Protein 7WBN (pdb70)

Structure (mmCIF, N/CA/C/O backbone):
data_7WBN
#
_entry.id   7WBN
#
_cell.length_a   1.000
_cell.length_b   1.000
_cell.length_c   1.000
_cell.angle_alpha   90.00
_cell.angle_beta   90.00
_cell.angle_gamma   90.00
#
_symmetry.space_group_name_H-M   'P 1'
#
loop_
_atom_site.group_PDB
_atom_site.id
_atom_site.type_symbol
_atom_site.label_atom_id
_atom_site.label_alt_id
_atom_site.label_comp_id
_atom_site.label_asym_id
_atom_site.label_entity_id
_atom_site.label_seq_id
_atom_site.pdbx_PDB_ins_code
_atom_site.Cartn_x
_atom_site.Cartn_y
_atom_site.Cartn_z
_atom_site.occupancy
_atom_site.B_iso_or_equiv
_atom_site.auth_seq_id
_atom_site.auth_comp_id
_atom_site.auth_asym_id
_atom_site.auth_atom_id
_atom_site.pdbx_PDB_model_num
ATOM 1 N N . GLY A 1 1 ? 1.330 -0.000 0.000 1.00 0.00 1 GLY A N 1
ATOM 2 C CA . GLY A 1 1 ? 2.071 0.001 -1.247 1.00 0.00 1 GLY A CA 1
ATOM 3 C C . GLY A 1 1 ? 1.655 1.131 -2.168 1.00 0.00 1 GLY A C 1
ATOM 4 O O . GLY A 1 1 ? 0.811 1.952 -1.813 1.00 0.00 1 GLY A O 1
ATOM 8 N N . GLY A 1 2 ? 2.251 1.173 -3.357 1.00 0.00 2 GLY A N 1
ATOM 9 C CA . GLY A 1 2 ? 1.925 2.216 -4.313 1.00 0.00 2 GLY A CA 1
ATOM 10 C C . GLY A 1 2 ? 2.681 2.063 -5.617 1.00 0.00 2 GLY A C 1
ATOM 11 O O . GLY A 1 2 ? 2.147 2.348 -6.689 1.00 0.00 2 GLY A O 1
ATOM 15 N N . SER A 1 3 ? 3.928 1.612 -5.527 1.00 0.00 3 SER A N 1
ATOM 16 C CA . SER A 1 3 ? 4.761 1.427 -6.710 1.00 0.00 3 SER A CA 1
ATOM 17 C C . SER A 1 3 ? 4.857 -0.050 -7.081 1.00 0.00 3 SER A C 1
ATOM 18 O O . SER A 1 3 ? 4.595 -0.928 -6.259 1.00 0.00 3 SER A O 1
ATOM 26 N N . LYS A 1 4 ? 5.234 -0.316 -8.327 1.00 0.00 4 LYS A N 1
ATOM 27 C CA . LYS A 1 4 ? 5.367 -1.685 -8.811 1.00 0.00 4 LYS A CA 1
ATOM 28 C C . LYS A 1 4 ? 6.627 -2.340 -8.254 1.00 0.00 4 LYS A C 1
ATOM 29 O O . LYS A 1 4 ? 6.628 -3.526 -7.926 1.00 0.00 4 LYS A O 1
ATOM 48 N N . GLU A 1 5 ? 7.697 -1.558 -8.148 1.00 0.00 5 GLU A N 1
ATOM 49 C CA . GLU A 1 5 ? 8.963 -2.063 -7.629 1.00 0.00 5 GLU A CA 1
ATOM 50 C C . GLU A 1 5 ? 8.761 -2.766 -6.290 1.00 0.00 5 GLU A C 1
ATOM 51 O O . GLU A 1 5 ? 9.386 -3.788 -6.013 1.00 0.00 5 GLU A O 1
ATOM 63 N N . ASN A 1 6 ? 7.882 -2.208 -5.463 1.00 0.00 6 ASN A N 1
ATOM 64 C CA . ASN A 1 6 ? 7.598 -2.779 -4.152 1.00 0.00 6 ASN A CA 1
ATOM 65 C C . ASN A 1 6 ? 7.198 -4.247 -4.273 1.00 0.00 6 ASN A C 1
ATOM 66 O O . ASN A 1 6 ? 7.726 -5.104 -3.565 1.00 0.00 6 ASN A O 1
ATOM 77 N N . GLU A 1 7 ? 6.263 -4.528 -5.175 1.00 0.00 7 GLU A N 1
ATOM 78 C CA . GLU A 1 7 ? 5.794 -5.891 -5.389 1.00 0.00 7 GLU A CA 1
ATOM 79 C C . GLU A 1 7 ? 6.877 -6.744 -6.043 1.00 0.00 7 GLU A C 1
ATOM 80 O O . GLU A 1 7 ? 7.136 -7.870 -5.619 1.00 0.00 7 GLU A O 1
ATOM 92 N N . ILE A 1 8 ? 7.505 -6.198 -7.079 1.00 0.00 8 ILE A N 1
ATOM 93 C CA . ILE A 1 8 ? 8.560 -6.908 -7.792 1.00 0.00 8 ILE A CA 1
ATOM 94 C C . ILE A 1 8 ? 9.636 -7.403 -6.831 1.00 0.00 8 ILE A C 1
ATOM 95 O O . ILE A 1 8 ? 10.150 -8.512 -6.976 1.00 0.00 8 ILE A O 1
ATOM 111 N N . SER A 1 9 ? 9.971 -6.574 -5.848 1.00 0.00 9 SER A N 1
ATOM 112 C CA . SER A 1 9 ? 10.987 -6.926 -4.863 1.00 0.00 9 SER A CA 1
ATOM 113 C C . SER A 1 9 ? 10.624 -8.224 -4.149 1.00 0.00 9 SER A C 1
ATOM 114 O O . SER A 1 9 ? 11.495 -9.035 -3.829 1.00 0.00 9 SER A O 1
ATOM 122 N N . HIS A 1 10 ? 9.332 -8.415 -3.900 1.00 0.00 10 HIS A N 1
ATOM 123 C CA . HIS A 1 10 ? 8.852 -9.615 -3.224 1.00 0.00 10 HIS A CA 1
ATOM 124 C C . HIS A 1 10 ? 9.227 -10.868 -4.010 1.00 0.00 10 HIS A C 1
ATOM 125 O O . HIS A 1 10 ? 9.895 -11.762 -3.490 1.00 0.00 10 HIS A O 1
ATOM 139 N N . HIS A 1 11 ? 8.793 -10.926 -5.265 1.00 0.00 11 HIS A N 1
ATOM 140 C CA . HIS A 1 11 ? 9.083 -12.069 -6.122 1.00 0.00 11 HIS A CA 1
ATOM 141 C C . HIS A 1 11 ? 10.586 -12.228 -6.327 1.00 0.00 11 HIS A C 1
ATOM 142 O O . HIS A 1 11 ? 11.111 -13.340 -6.309 1.00 0.00 11 HIS A O 1
ATOM 156 N N . ALA A 1 12 ? 11.273 -11.107 -6.523 1.00 0.00 12 ALA A N 1
ATOM 157 C CA . ALA A 1 12 ? 12.716 -11.121 -6.730 1.00 0.00 12 ALA A CA 1
ATOM 158 C C . ALA A 1 12 ? 13.436 -11.733 -5.533 1.00 0.00 12 ALA A C 1
ATOM 159 O O . ALA A 1 12 ? 14.514 -12.312 -5.673 1.00 0.00 12 ALA A O 1
ATOM 166 N N . LYS A 1 13 ? 12.834 -11.602 -4.356 1.00 0.00 13 LYS A N 1
ATOM 167 C CA . LYS A 1 13 ? 13.417 -12.143 -3.134 1.00 0.00 13 LYS A CA 1
ATOM 168 C C . LYS A 1 13 ? 13.502 -13.665 -3.198 1.00 0.00 13 LYS A C 1
ATOM 169 O O . LYS A 1 13 ? 14.406 -14.269 -2.623 1.00 0.00 13 LYS A O 1
ATOM 188 N N . GLU A 1 14 ? 12.556 -14.277 -3.904 1.00 0.00 14 GLU A N 1
ATOM 189 C CA . GLU A 1 14 ? 12.526 -15.728 -4.043 1.00 0.00 14 GLU A CA 1
ATOM 190 C C . GLU A 1 14 ? 13.075 -16.155 -5.402 1.00 0.00 14 GLU A C 1
ATOM 191 O O . GLU A 1 14 ? 13.462 -17.309 -5.592 1.00 0.00 14 GLU A O 1
ATOM 203 N N . ILE A 1 15 ? 13.105 -15.217 -6.343 1.00 0.00 15 ILE A N 1
ATOM 204 C CA . ILE A 1 15 ? 13.607 -15.496 -7.682 1.00 0.00 15 ILE A CA 1
ATOM 205 C C . ILE A 1 15 ? 15.125 -15.362 -7.740 1.00 0.00 15 ILE A C 1
ATOM 206 O O . ILE A 1 15 ? 15.793 -16.084 -8.478 1.00 0.00 15 ILE A O 1
ATOM 222 N N . GLU A 1 16 ? 15.662 -14.433 -6.955 1.00 0.00 16 GLU A N 1
ATOM 223 C CA . GLU A 1 16 ? 17.101 -14.206 -6.916 1.00 0.00 16 GLU A CA 1
ATOM 224 C C . GLU A 1 16 ? 17.844 -15.482 -6.531 1.00 0.00 16 GLU A C 1
ATOM 225 O O . GLU A 1 16 ? 18.864 -15.824 -7.129 1.00 0.00 16 GLU A O 1
ATOM 237 N N . ARG A 1 17 ? 17.325 -16.181 -5.527 1.00 0.00 17 ARG A N 1
ATOM 238 C CA . ARG A 1 17 ? 17.938 -17.418 -5.060 1.00 0.00 17 ARG A CA 1
ATOM 239 C C . ARG A 1 17 ? 17.853 -18.505 -6.128 1.00 0.00 17 ARG A C 1
ATOM 240 O O . ARG A 1 17 ? 18.654 -19.441 -6.143 1.00 0.00 17 ARG A O 1
ATOM 261 N N . LEU A 1 18 ? 16.877 -18.375 -7.020 1.00 0.00 18 LEU A N 1
ATOM 262 C CA . LEU A 1 18 ? 16.686 -19.345 -8.092 1.00 0.00 18 LEU A CA 1
ATOM 263 C C . LEU A 1 18 ? 17.612 -19.048 -9.268 1.00 0.00 18 LEU A C 1
ATOM 264 O O . LEU A 1 18 ? 18.361 -19.916 -9.715 1.00 0.00 18 LEU A O 1
ATOM 280 N N . GLN A 1 19 ? 17.555 -17.815 -9.761 1.00 0.00 19 GLN A N 1
ATOM 281 C CA . GLN A 1 19 ? 18.390 -17.403 -10.884 1.00 0.00 19 GLN A CA 1
ATOM 282 C C . GLN A 1 19 ? 19.869 -17.586 -10.558 1.00 0.00 19 GLN A C 1
ATOM 283 O O . GLN A 1 19 ? 20.697 -17.750 -11.454 1.00 0.00 19 GLN A O 1
ATOM 297 N N . LYS A 1 20 ? 20.194 -17.556 -9.270 1.00 0.00 20 LYS A N 1
ATOM 298 C CA . LYS A 1 20 ? 21.573 -17.720 -8.825 1.00 0.00 20 LYS A CA 1
ATOM 299 C C . LYS A 1 20 ? 21.902 -19.192 -8.602 1.00 0.00 20 LYS A C 1
ATOM 300 O O . LYS A 1 20 ? 23.040 -19.619 -8.796 1.00 0.00 20 LYS A O 1
ATOM 319 N N . GLU A 1 21 ? 20.898 -19.964 -8.196 1.00 0.00 21 GLU A N 1
ATOM 320 C CA . GLU A 1 21 ? 21.083 -21.389 -7.949 1.00 0.00 21 GLU A CA 1
ATOM 321 C C . GLU A 1 21 ? 21.152 -22.164 -9.261 1.00 0.00 21 GLU A C 1
ATOM 322 O O . GLU A 1 21 ? 21.932 -23.108 -9.396 1.00 0.00 21 GLU A O 1
ATOM 334 N N . ILE A 1 22 ? 20.331 -21.760 -10.224 1.00 0.00 22 ILE A N 1
ATOM 335 C CA . ILE A 1 22 ? 20.299 -22.416 -11.526 1.00 0.00 22 ILE A CA 1
ATOM 336 C C . ILE A 1 22 ? 21.703 -22.558 -12.104 1.00 0.00 22 ILE A C 1
ATOM 337 O O . ILE A 1 22 ? 22.009 -23.540 -12.780 1.00 0.00 22 ILE A O 1
ATOM 353 N N . GLU A 1 23 ? 22.552 -21.573 -11.832 1.00 0.00 23 GLU A N 1
ATOM 354 C CA . GLU A 1 23 ? 23.924 -21.589 -12.325 1.00 0.00 23 GLU A CA 1
ATOM 355 C C . GLU A 1 23 ? 24.658 -22.839 -11.849 1.00 0.00 23 GLU A C 1
ATOM 356 O O . GLU A 1 23 ? 25.441 -23.433 -12.591 1.00 0.00 23 GLU A O 1
ATOM 368 N N . ARG A 1 24 ? 24.400 -23.233 -10.606 1.00 0.00 24 ARG A N 1
ATOM 369 C CA . ARG A 1 24 ? 25.038 -24.411 -10.029 1.00 0.00 24 ARG A CA 1
ATOM 370 C C . ARG A 1 24 ? 24.252 -25.674 -10.367 1.00 0.00 24 ARG A C 1
ATOM 371 O O . ARG A 1 24 ? 24.824 -26.681 -10.786 1.00 0.00 24 ARG A O 1
ATOM 392 N N . HIS A 1 25 ? 22.937 -25.614 -10.182 1.00 0.00 25 HIS A N 1
ATOM 393 C CA . HIS A 1 25 ? 22.072 -26.754 -10.467 1.00 0.00 25 HIS A CA 1
ATOM 394 C C . HIS A 1 25 ? 22.210 -27.190 -11.922 1.00 0.00 25 HIS A C 1
ATOM 395 O O . HIS A 1 25 ? 22.574 -28.331 -12.208 1.00 0.00 25 HIS A O 1
ATOM 409 N N . LYS A 1 26 ? 21.917 -26.275 -12.840 1.00 0.00 26 LYS A N 1
ATOM 410 C CA . LYS A 1 26 ? 22.009 -26.563 -14.266 1.00 0.00 26 LYS A CA 1
ATOM 411 C C . LYS A 1 26 ? 23.368 -27.164 -14.613 1.00 0.00 26 LYS A C 1
ATOM 412 O O . LYS A 1 26 ? 23.457 -28.103 -15.404 1.00 0.00 26 LYS A O 1
ATOM 431 N N . GLN A 1 27 ? 24.421 -26.617 -14.016 1.00 0.00 27 GLN A N 1
ATOM 432 C CA . GLN A 1 27 ? 25.775 -27.101 -14.262 1.00 0.00 27 GLN A CA 1
ATOM 433 C C . GLN A 1 27 ? 25.974 -28.490 -13.664 1.00 0.00 27 GLN A C 1
ATOM 434 O O . GLN A 1 27 ? 26.695 -29.318 -14.219 1.00 0.00 27 GLN A O 1
ATOM 448 N N . SER A 1 28 ? 25.330 -28.737 -12.528 1.00 0.00 28 SER A N 1
ATOM 449 C CA . SER A 1 28 ? 25.440 -30.025 -11.851 1.00 0.00 28 SER A CA 1
ATOM 450 C C . SER A 1 28 ? 24.723 -31.116 -12.641 1.00 0.00 28 SER A C 1
ATOM 451 O O . SER A 1 28 ? 25.163 -32.265 -12.673 1.00 0.00 28 SER A O 1
ATOM 459 N N . ILE A 1 29 ? 23.615 -30.747 -13.276 1.00 0.00 29 ILE A N 1
ATOM 460 C CA . ILE A 1 29 ? 22.838 -31.693 -14.066 1.00 0.00 29 ILE A CA 1
ATOM 461 C C . ILE A 1 29 ? 23.401 -31.825 -15.477 1.00 0.00 29 ILE A C 1
ATOM 462 O O . ILE A 1 29 ? 23.344 -32.895 -16.083 1.00 0.00 29 ILE A O 1
ATOM 478 N N . LYS A 1 30 ? 23.947 -30.729 -15.995 1.00 0.00 30 LYS A N 1
ATOM 479 C CA . LYS A 1 30 ? 24.525 -30.721 -17.333 1.00 0.00 30 LYS A CA 1
ATOM 480 C C . LYS A 1 30 ? 25.508 -31.875 -17.508 1.00 0.00 30 LYS A C 1
ATOM 481 O O . LYS A 1 30 ? 25.636 -32.436 -18.597 1.00 0.00 30 LYS A O 1
ATOM 500 N N . LYS A 1 31 ? 26.200 -32.226 -16.430 1.00 0.00 31 LYS A N 1
ATOM 501 C CA . LYS A 1 31 ? 27.169 -33.314 -16.463 1.00 0.00 31 LYS A CA 1
ATOM 502 C C . LYS A 1 31 ? 26.553 -34.574 -17.063 1.00 0.00 31 LYS A C 1
ATOM 503 O O . LYS A 1 31 ? 27.184 -35.266 -17.863 1.00 0.00 31 LYS A O 1
ATOM 522 N N . LEU A 1 32 ? 25.317 -34.866 -16.672 1.00 0.00 32 LEU A N 1
ATOM 523 C CA . LEU A 1 32 ? 24.614 -36.042 -17.173 1.00 0.00 32 LEU A CA 1
ATOM 524 C C . LEU A 1 32 ? 23.934 -35.744 -18.505 1.00 0.00 32 LEU A C 1
ATOM 525 O O . LEU A 1 32 ? 23.854 -36.606 -19.381 1.00 0.00 32 LEU A O 1
ATOM 541 N N . LYS A 1 33 ? 23.446 -34.517 -18.653 1.00 0.00 33 LYS A N 1
ATOM 542 C CA . LYS A 1 33 ? 22.776 -34.102 -19.879 1.00 0.00 33 LYS A CA 1
ATOM 543 C C . LYS A 1 33 ? 23.720 -34.194 -21.074 1.00 0.00 33 LYS A C 1
ATOM 544 O O . LYS A 1 33 ? 23.302 -34.534 -22.180 1.00 0.00 33 LYS A O 1
ATOM 563 N N . GLN A 1 34 ? 24.993 -33.891 -20.841 1.00 0.00 34 GLN A N 1
ATOM 564 C CA . GLN A 1 34 ? 25.995 -33.941 -21.898 1.00 0.00 34 GLN A CA 1
ATOM 565 C C . GLN A 1 34 ? 25.946 -35.277 -22.632 1.00 0.00 34 GLN A C 1
ATOM 566 O O . GLN A 1 34 ? 26.229 -35.351 -23.828 1.00 0.00 34 GLN A O 1
ATOM 580 N N . SER A 1 35 ? 25.586 -36.332 -21.907 1.00 0.00 35 SER A N 1
ATOM 581 C CA . SER A 1 35 ? 25.504 -37.667 -22.489 1.00 0.00 35 SER A CA 1
ATOM 582 C C . SER A 1 35 ? 24.389 -37.740 -23.527 1.00 0.00 35 SER A C 1
ATOM 583 O O . SER A 1 35 ? 24.534 -38.386 -24.564 1.00 0.00 35 SER A O 1
ATOM 591 N N . GLU A 1 36 ? 23.276 -37.072 -23.238 1.00 0.00 36 GLU A N 1
ATOM 592 C CA . GLU A 1 36 ? 22.135 -37.062 -24.146 1.00 0.00 36 GLU A CA 1
ATOM 593 C C . GLU A 1 36 ? 22.410 -36.175 -25.356 1.00 0.00 36 GLU A C 1
ATOM 594 O O . GLU A 1 36 ? 22.446 -36.650 -26.491 1.00 0.00 36 GLU A O 1
ATOM 606 N N . GLN A 1 37 ? 22.603 -34.884 -25.105 1.00 0.00 37 GLN A N 1
ATOM 607 C CA . GLN A 1 37 ? 22.874 -33.930 -26.173 1.00 0.00 37 GLN A CA 1
ATOM 608 C C . GLN A 1 37 ? 24.093 -34.355 -26.986 1.00 0.00 37 GLN A C 1
ATOM 609 O O . GLN A 1 37 ? 24.089 -34.281 -28.215 1.00 0.00 37 GLN A O 1
ATOM 623 N N . SER A 1 38 ? 25.136 -34.799 -26.291 1.00 0.00 38 SER A N 1
ATOM 624 C CA . SER A 1 38 ? 26.364 -35.231 -26.948 1.00 0.00 38 SER A CA 1
ATOM 625 C C . SER A 1 38 ? 26.868 -34.163 -27.914 1.00 0.00 38 SER A C 1
ATOM 626 O O . SER A 1 38 ? 27.064 -34.426 -29.100 1.00 0.00 38 SER A O 1
ATOM 634 N N . ASN A 1 39 ? 27.077 -32.957 -27.396 1.00 0.00 39 ASN A N 1
ATOM 635 C CA . ASN A 1 39 ? 27.559 -31.848 -28.211 1.00 0.00 39 ASN A CA 1
ATOM 636 C C . ASN A 1 39 ? 28.806 -31.221 -27.596 1.00 0.00 39 ASN A C 1
ATOM 637 O O . ASN A 1 39 ? 28.768 -30.126 -27.035 1.00 0.00 39 ASN A O 1
ATOM 648 N N . PRO A 1 40 ? 29.939 -31.931 -27.702 1.00 0.00 40 PRO A N 1
ATOM 649 C CA . PRO A 1 40 ? 31.219 -31.463 -27.163 1.00 0.00 40 PRO A CA 1
ATOM 650 C C . PRO A 1 40 ? 31.776 -30.274 -27.939 1.00 0.00 40 PRO A C 1
ATOM 651 O O . PRO A 1 40 ? 31.305 -29.936 -29.025 1.00 0.00 40 PRO A O 1
ATOM 662 N N . PRO A 1 41 ? 32.802 -29.624 -27.371 1.00 0.00 41 PRO A N 1
ATOM 663 C CA . PRO A 1 41 ? 33.445 -28.463 -27.993 1.00 0.00 41 PRO A CA 1
ATOM 664 C C . PRO A 1 41 ? 34.244 -28.840 -29.236 1.00 0.00 41 PRO A C 1
ATOM 665 O O . PRO A 1 41 ? 34.498 -30.013 -29.508 1.00 0.00 41 PRO A O 1
ATOM 676 N N . PRO A 1 42 ? 34.652 -27.822 -30.009 1.00 0.00 42 PRO A N 1
ATOM 677 C CA . PRO A 1 42 ? 35.430 -28.023 -31.235 1.00 0.00 42 PRO A CA 1
ATOM 678 C C . PRO A 1 42 ? 36.849 -28.503 -30.950 1.00 0.00 42 PRO A C 1
ATOM 679 O O . PRO A 1 42 ? 37.385 -28.275 -29.866 1.00 0.00 42 PRO A O 1
ATOM 690 N N . ASN A 1 43 ? 37.452 -29.168 -31.930 1.00 0.00 43 ASN A N 1
ATOM 691 C CA . ASN A 1 43 ? 38.809 -29.681 -31.783 1.00 0.00 43 ASN A CA 1
ATOM 692 C C . ASN A 1 43 ? 39.733 -28.616 -31.199 1.00 0.00 43 ASN A C 1
ATOM 693 O O . ASN A 1 43 ? 39.444 -27.420 -31.238 1.00 0.00 43 ASN A O 1
ATOM 704 N N . PRO A 1 44 ? 40.871 -29.059 -30.645 1.00 0.00 44 PRO A N 1
ATOM 705 C CA . PRO A 1 44 ? 41.861 -28.160 -30.044 1.00 0.00 44 PRO A CA 1
ATOM 706 C C . PRO A 1 44 ? 42.583 -27.313 -31.086 1.00 0.00 44 PRO A C 1
ATOM 707 O O . PRO A 1 44 ? 43.492 -27.789 -31.764 1.00 0.00 44 PRO A O 1
ATOM 718 N N . GLU A 1 45 ? 42.172 -26.054 -31.206 1.00 0.00 45 GLU A N 1
ATOM 719 C CA . GLU A 1 45 ? 42.780 -25.141 -32.166 1.00 0.00 45 GLU A CA 1
ATOM 720 C C . GLU A 1 45 ? 43.071 -23.789 -31.522 1.00 0.00 45 GLU A C 1
ATOM 721 O O . GLU A 1 45 ? 42.397 -23.381 -30.577 1.00 0.00 45 GLU A O 1
ATOM 733 N N . GLY A 1 46 ? 44.082 -23.098 -32.041 1.00 0.00 46 GLY A N 1
ATOM 734 C CA . GLY A 1 46 ? 44.446 -21.800 -31.504 1.00 0.00 46 GLY A CA 1
ATOM 735 C C . GLY A 1 46 ? 44.979 -21.887 -30.087 1.00 0.00 46 GLY A C 1
ATOM 736 O O . GLY A 1 46 ? 46.178 -22.076 -29.877 1.00 0.00 46 GLY A O 1
ATOM 740 N N . THR A 1 47 ? 44.087 -21.747 -29.111 1.00 0.00 47 THR A N 1
ATOM 741 C CA . THR A 1 47 ? 44.474 -21.808 -27.708 1.00 0.00 47 THR A CA 1
ATOM 742 C C . THR A 1 47 ? 43.263 -22.045 -26.813 1.00 0.00 47 THR A C 1
ATOM 743 O O . THR A 1 47 ? 42.423 -21.162 -26.641 1.00 0.00 47 THR A O 1
ATOM 754 N N . ARG A 1 48 ? 43.179 -23.244 -26.245 1.00 0.00 48 ARG A N 1
ATOM 755 C CA . ARG A 1 48 ? 42.069 -23.598 -25.368 1.00 0.00 48 ARG A CA 1
ATOM 756 C C . ARG A 1 48 ? 41.888 -22.552 -24.272 1.00 0.00 48 ARG A C 1
ATOM 757 O O . ARG A 1 48 ? 40.768 -22.282 -23.839 1.00 0.00 48 ARG A O 1
ATOM 778 N N . GLN A 1 49 ? 42.996 -21.968 -23.829 1.00 0.00 49 GLN A N 1
ATOM 779 C CA . GLN A 1 49 ? 42.959 -20.953 -22.783 1.00 0.00 49 GLN A CA 1
ATOM 780 C C . GLN A 1 49 ? 42.387 -19.643 -23.315 1.00 0.00 49 GLN A C 1
ATOM 781 O O . GLN A 1 49 ? 41.678 -18.930 -22.606 1.00 0.00 49 GLN A O 1
ATOM 795 N N . ALA A 1 50 ? 42.702 -19.333 -24.569 1.00 0.00 50 ALA A N 1
ATOM 796 C CA . ALA A 1 50 ? 42.218 -18.109 -25.197 1.00 0.00 50 ALA A CA 1
ATOM 797 C C . ALA A 1 50 ? 40.698 -18.119 -25.318 1.00 0.00 50 ALA A C 1
ATOM 798 O O . ALA A 1 50 ? 40.045 -17.090 -25.141 1.00 0.00 50 ALA A O 1
ATOM 805 N N . ARG A 1 51 ? 40.140 -19.286 -25.621 1.00 0.00 51 ARG A N 1
ATOM 806 C CA . ARG A 1 51 ? 38.696 -19.428 -25.767 1.00 0.00 51 ARG A CA 1
ATOM 807 C C . ARG A 1 51 ? 38.034 -19.671 -24.414 1.00 0.00 51 ARG A C 1
ATOM 808 O O . ARG A 1 51 ? 36.925 -19.199 -24.161 1.00 0.00 51 ARG A O 1
ATOM 829 N N . ARG A 1 52 ? 38.720 -20.411 -23.550 1.00 0.00 52 ARG A N 1
ATOM 830 C CA . ARG A 1 52 ? 38.198 -20.718 -22.224 1.00 0.00 52 ARG A CA 1
ATOM 831 C C . ARG A 1 52 ? 38.184 -19.473 -21.342 1.00 0.00 52 ARG A C 1
ATOM 832 O O . ARG A 1 52 ? 37.309 -19.311 -20.493 1.00 0.00 52 ARG A O 1
ATOM 853 N N . ASN A 1 53 ? 39.161 -18.596 -21.551 1.00 0.00 53 ASN A N 1
ATOM 854 C CA . ASN A 1 53 ? 39.263 -17.366 -20.775 1.00 0.00 53 ASN A CA 1
ATOM 855 C C . ASN A 1 53 ? 38.317 -16.300 -21.319 1.00 0.00 53 ASN A C 1
ATOM 856 O O . ASN A 1 53 ? 37.836 -15.444 -20.576 1.00 0.00 53 ASN A O 1
ATOM 867 N N . ARG A 1 54 ? 38.055 -16.358 -22.621 1.00 0.00 54 ARG A N 1
ATOM 868 C CA . ARG A 1 54 ? 37.167 -15.398 -23.266 1.00 0.00 54 ARG A CA 1
ATOM 869 C C . ARG A 1 54 ? 35.708 -15.813 -23.105 1.00 0.00 54 ARG A C 1
ATOM 870 O O . ARG A 1 54 ? 34.824 -14.969 -22.960 1.00 0.00 54 ARG A O 1
ATOM 891 N N . ARG A 1 55 ? 35.463 -17.119 -23.133 1.00 0.00 55 ARG A N 1
ATOM 892 C CA . ARG A 1 55 ? 34.111 -17.647 -22.993 1.00 0.00 55 ARG A CA 1
ATOM 893 C C . ARG A 1 55 ? 33.584 -17.420 -21.579 1.00 0.00 55 ARG A C 1
ATOM 894 O O . ARG A 1 55 ? 32.388 -17.206 -21.380 1.00 0.00 55 ARG A O 1
ATOM 915 N N . ARG A 1 56 ? 34.483 -17.469 -20.602 1.00 0.00 56 ARG A N 1
ATOM 916 C CA . ARG A 1 56 ? 34.108 -17.271 -19.208 1.00 0.00 56 ARG A CA 1
ATOM 917 C C . ARG A 1 56 ? 33.305 -15.985 -19.038 1.00 0.00 56 ARG A C 1
ATOM 918 O O . ARG A 1 56 ? 32.436 -15.894 -18.171 1.00 0.00 56 ARG A O 1
ATOM 939 N N . ARG A 1 57 ? 33.602 -14.994 -19.871 1.00 0.00 57 ARG A N 1
ATOM 940 C CA . ARG A 1 57 ? 32.909 -13.712 -19.812 1.00 0.00 57 ARG A CA 1
ATOM 941 C C . ARG A 1 57 ? 31.475 -13.846 -20.314 1.00 0.00 57 ARG A C 1
ATOM 942 O O . ARG A 1 57 ? 30.565 -13.192 -19.804 1.00 0.00 57 ARG A O 1
ATOM 963 N N . TRP A 1 58 ? 31.281 -14.697 -21.315 1.00 0.00 58 TRP A N 1
ATOM 964 C CA . TRP A 1 58 ? 29.957 -14.916 -21.887 1.00 0.00 58 TRP A CA 1
ATOM 965 C C . TRP A 1 58 ? 29.143 -15.872 -21.022 1.00 0.00 58 TRP A C 1
ATOM 966 O O . TRP A 1 58 ? 28.018 -15.562 -20.629 1.00 0.00 58 TRP A O 1
ATOM 987 N N . ARG A 1 59 ? 29.717 -17.034 -20.730 1.00 0.00 59 ARG A N 1
ATOM 988 C CA . ARG A 1 59 ? 29.043 -18.035 -19.912 1.00 0.00 59 ARG A CA 1
ATOM 989 C C . ARG A 1 59 ? 28.541 -17.424 -18.608 1.00 0.00 59 ARG A C 1
ATOM 990 O O . ARG A 1 59 ? 27.506 -17.829 -18.080 1.00 0.00 59 ARG A O 1
ATOM 1011 N N . GLU A 1 60 ? 29.282 -16.447 -18.094 1.00 0.00 60 GLU A N 1
ATOM 1012 C CA . GLU A 1 60 ? 28.912 -15.781 -16.851 1.00 0.00 60 GLU A CA 1
ATOM 1013 C C . GLU A 1 60 ? 27.469 -15.289 -16.906 1.00 0.00 60 GLU A C 1
ATOM 1014 O O . GLU A 1 60 ? 26.634 -15.688 -16.094 1.00 0.00 60 GLU A O 1
ATOM 1026 N N . ARG A 1 61 ? 27.183 -14.420 -17.869 1.00 0.00 61 ARG A N 1
ATOM 1027 C CA . ARG A 1 61 ? 25.841 -13.871 -18.030 1.00 0.00 61 ARG A CA 1
ATOM 1028 C C . ARG A 1 61 ? 24.894 -14.915 -18.615 1.00 0.00 61 ARG A C 1
ATOM 1029 O O . ARG A 1 61 ? 23.736 -15.010 -18.210 1.00 0.00 61 ARG A O 1
ATOM 1050 N N . GLN A 1 62 ? 25.395 -15.694 -19.568 1.00 0.00 62 GLN A N 1
ATOM 1051 C CA . GLN A 1 62 ? 24.592 -16.729 -20.209 1.00 0.00 62 GLN A CA 1
ATOM 1052 C C . GLN A 1 62 ? 23.935 -17.630 -19.168 1.00 0.00 62 GLN A C 1
ATOM 1053 O O . GLN A 1 62 ? 22.816 -18.105 -19.362 1.00 0.00 62 GLN A O 1
ATOM 1067 N N . ARG A 1 63 ? 24.638 -17.861 -18.064 1.00 0.00 63 ARG A N 1
ATOM 1068 C CA . ARG A 1 63 ? 24.124 -18.707 -16.994 1.00 0.00 63 ARG A CA 1
ATOM 1069 C C . ARG A 1 63 ? 22.722 -18.268 -16.580 1.00 0.00 63 ARG A C 1
ATOM 1070 O O . ARG A 1 63 ? 21.797 -19.078 -16.534 1.00 0.00 63 ARG A O 1
ATOM 1091 N N . GLN A 1 64 ? 22.575 -16.982 -16.281 1.00 0.00 64 GLN A N 1
ATOM 1092 C CA . GLN A 1 64 ? 21.286 -16.436 -15.870 1.00 0.00 64 GLN A CA 1
ATOM 1093 C C . GLN A 1 64 ? 20.416 -16.123 -17.083 1.00 0.00 64 GLN A C 1
ATOM 1094 O O . GLN A 1 64 ? 19.198 -16.293 -17.047 1.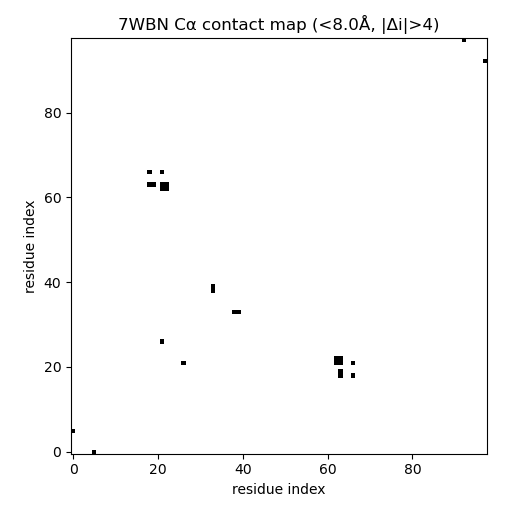00 0.00 64 GLN A O 1
ATOM 1108 N N . LYS A 1 65 ? 21.050 -15.663 -18.156 1.00 0.00 65 LYS A N 1
ATOM 1109 C CA . LYS A 1 65 ? 20.335 -15.326 -19.382 1.00 0.00 65 LYS A CA 1
ATOM 1110 C C . LYS A 1 65 ? 19.532 -16.519 -19.889 1.00 0.00 65 LYS A C 1
ATOM 1111 O O . LYS A 1 65 ? 18.315 -16.436 -20.048 1.00 0.00 65 LYS A O 1
ATOM 1130 N N . GLU A 1 66 ? 20.222 -17.627 -20.140 1.00 0.00 66 GLU A N 1
ATOM 1131 C CA . GLU A 1 66 ? 19.572 -18.837 -20.629 1.00 0.00 66 GLU A CA 1
ATOM 1132 C C . GLU A 1 66 ? 18.390 -19.216 -19.741 1.00 0.00 66 GLU A C 1
ATOM 1133 O O . GLU A 1 66 ? 17.372 -19.713 -20.222 1.00 0.00 66 GLU A O 1
ATOM 1145 N N . ASN A 1 67 ? 18.533 -18.977 -18.441 1.00 0.00 67 ASN A N 1
ATOM 1146 C CA . ASN A 1 67 ? 17.478 -19.294 -17.485 1.00 0.00 67 ASN A CA 1
ATOM 1147 C C . ASN A 1 67 ? 16.224 -18.473 -17.767 1.00 0.00 67 ASN A C 1
ATOM 1148 O O . ASN A 1 67 ? 15.104 -18.957 -17.604 1.00 0.00 67 ASN A O 1
ATOM 1159 N N . GLU A 1 68 ? 16.420 -17.229 -18.192 1.00 0.00 68 GLU A N 1
ATOM 1160 C CA . GLU A 1 68 ? 15.304 -16.341 -18.497 1.00 0.00 68 GLU A CA 1
ATOM 1161 C C . GLU A 1 68 ? 14.361 -16.981 -19.511 1.00 0.00 68 GLU A C 1
ATOM 1162 O O . GLU A 1 68 ? 13.180 -17.190 -19.230 1.00 0.00 68 GLU A O 1
ATOM 1174 N N . ILE A 1 69 ? 14.890 -17.290 -20.690 1.00 0.00 69 ILE A N 1
ATOM 1175 C CA . ILE A 1 69 ? 14.096 -17.907 -21.745 1.00 0.00 69 ILE A CA 1
ATOM 1176 C C . ILE A 1 69 ? 13.551 -19.261 -21.303 1.00 0.00 69 ILE A C 1
ATOM 1177 O O . ILE A 1 69 ? 12.446 -19.650 -21.680 1.00 0.00 69 ILE A O 1
ATOM 1193 N N . SER A 1 70 ? 14.334 -19.974 -20.500 1.00 0.00 70 SER A N 1
ATOM 1194 C CA . SER A 1 70 ? 13.931 -21.286 -20.007 1.00 0.00 70 SER A CA 1
ATOM 1195 C C . SER A 1 70 ? 12.615 -21.197 -19.240 1.00 0.00 70 SER A C 1
ATOM 1196 O O . SER A 1 70 ? 11.782 -22.102 -19.307 1.00 0.00 70 SER A O 1
ATOM 1204 N N . HIS A 1 71 ? 12.435 -20.101 -18.510 1.00 0.00 71 HIS A N 1
ATOM 1205 C CA . HIS A 1 71 ? 11.221 -19.893 -17.730 1.00 0.00 71 HIS A CA 1
ATOM 1206 C C . HIS A 1 71 ? 9.979 -20.079 -18.596 1.00 0.00 71 HIS A C 1
ATOM 1207 O O . HIS A 1 71 ? 8.959 -20.594 -18.135 1.00 0.00 71 HIS A O 1
ATOM 1221 N N . HIS A 1 72 ? 10.072 -19.658 -19.853 1.00 0.00 72 HIS A N 1
ATOM 1222 C CA . HIS A 1 72 ? 8.956 -19.779 -20.785 1.00 0.00 72 HIS A CA 1
ATOM 1223 C C . HIS A 1 72 ? 8.800 -21.219 -21.262 1.00 0.00 72 HIS A C 1
ATOM 1224 O O . HIS A 1 72 ? 7.685 -21.699 -21.464 1.00 0.00 72 HIS A O 1
ATOM 1238 N N . ALA A 1 73 ? 9.925 -21.903 -21.441 1.00 0.00 73 ALA A N 1
ATOM 1239 C CA . ALA A 1 73 ? 9.913 -23.289 -21.893 1.00 0.00 73 ALA A CA 1
ATOM 1240 C C . ALA A 1 73 ? 9.340 -24.211 -20.822 1.00 0.00 73 ALA A C 1
ATOM 1241 O O . ALA A 1 73 ? 8.402 -24.967 -21.075 1.00 0.00 73 ALA A O 1
ATOM 1248 N N . LYS A 1 74 ? 9.910 -24.144 -19.623 1.00 0.00 74 LYS A N 1
ATOM 1249 C CA . LYS A 1 74 ? 9.457 -24.972 -18.512 1.00 0.00 74 LYS A CA 1
ATOM 1250 C C . LYS A 1 74 ? 7.950 -24.837 -18.313 1.00 0.00 74 LYS A C 1
ATOM 1251 O O . LYS A 1 74 ? 7.272 -25.804 -17.966 1.00 0.00 74 LYS A O 1
ATOM 1270 N N . GLU A 1 75 ? 7.434 -23.632 -18.535 1.00 0.00 75 GLU A N 1
ATOM 1271 C CA . GLU A 1 75 ? 6.008 -23.373 -18.380 1.00 0.00 75 GLU A CA 1
ATOM 1272 C C . GLU A 1 75 ? 5.182 -24.383 -19.170 1.00 0.00 75 GLU A C 1
ATOM 1273 O O . GLU A 1 75 ? 4.108 -24.800 -18.733 1.00 0.00 75 GLU A O 1
ATOM 1285 N N . ILE A 1 76 ? 5.689 -24.772 -20.335 1.00 0.00 76 ILE A N 1
ATOM 1286 C CA . ILE A 1 76 ? 4.999 -25.733 -21.185 1.00 0.00 76 ILE A CA 1
ATOM 1287 C C . ILE A 1 76 ? 5.800 -27.023 -21.319 1.00 0.00 76 ILE A C 1
ATOM 1288 O O . ILE A 1 76 ? 6.506 -27.227 -22.306 1.00 0.00 76 ILE A O 1
ATOM 1304 N N . GLU A 1 77 ? 5.684 -27.892 -20.320 1.00 0.00 77 GLU A N 1
ATOM 1305 C CA . GLU A 1 77 ? 6.397 -29.164 -20.327 1.00 0.00 77 GLU A CA 1
ATOM 1306 C C . GLU A 1 77 ? 5.445 -30.324 -20.049 1.00 0.00 77 GLU A C 1
ATOM 1307 O O . GLU A 1 77 ? 4.409 -30.150 -19.407 1.00 0.00 77 GLU A O 1
ATOM 1319 N N . ARG A 1 78 ? 5.804 -31.507 -20.537 1.00 0.00 78 ARG A N 1
ATOM 1320 C CA . ARG A 1 78 ? 4.981 -32.695 -20.343 1.00 0.00 78 ARG A CA 1
ATOM 1321 C C . ARG A 1 78 ? 5.163 -33.258 -18.936 1.00 0.00 78 ARG A C 1
ATOM 1322 O O . ARG A 1 78 ? 6.288 -33.461 -18.478 1.00 0.00 78 ARG A O 1
ATOM 1343 N N . LEU A 1 79 ? 4.049 -33.507 -18.256 1.00 0.00 79 LEU A N 1
ATOM 1344 C CA . LEU A 1 79 ? 4.085 -34.046 -16.901 1.00 0.00 79 LEU A CA 1
ATOM 1345 C C . LEU A 1 79 ? 4.247 -35.562 -16.922 1.00 0.00 79 LEU A C 1
ATOM 1346 O O . LEU A 1 79 ? 3.548 -36.260 -17.657 1.00 0.00 79 LEU A O 1
ATOM 1362 N N . GLN A 1 80 ? 5.171 -36.065 -16.111 1.00 0.00 80 GLN A N 1
ATOM 1363 C CA . GLN A 1 80 ? 5.423 -37.499 -16.036 1.00 0.00 80 GLN A CA 1
ATOM 1364 C C . GLN A 1 80 ? 5.150 -38.027 -14.631 1.00 0.00 80 GLN A C 1
ATOM 1365 O O . GLN A 1 80 ? 6.049 -38.541 -13.964 1.00 0.00 80 GLN A O 1
ATOM 1379 N N . LYS A 1 81 ? 3.905 -37.897 -14.187 1.00 0.00 81 LYS A N 1
ATOM 1380 C CA . LYS A 1 81 ? 3.512 -38.362 -12.862 1.00 0.00 81 LYS A CA 1
ATOM 1381 C C . LYS A 1 81 ? 2.371 -39.370 -12.955 1.00 0.00 81 LYS A C 1
ATOM 1382 O O . LYS A 1 81 ? 1.546 -39.305 -13.865 1.00 0.00 81 LYS A O 1
ATOM 1401 N N . GLU A 1 82 ? 2.331 -40.301 -12.006 1.00 0.00 82 GLU A N 1
ATOM 1402 C CA . GLU A 1 82 ? 1.291 -41.322 -11.982 1.00 0.00 82 GLU A CA 1
ATOM 1403 C C . GLU A 1 82 ? 1.324 -42.163 -13.255 1.00 0.00 82 GLU A C 1
ATOM 1404 O O . GLU A 1 82 ? 0.312 -42.308 -13.942 1.00 0.00 82 GLU A O 1
ATOM 1416 N N . ILE A 1 83 ? 2.493 -42.712 -13.564 1.00 0.00 83 ILE A N 1
ATOM 1417 C CA . ILE A 1 83 ? 2.659 -43.539 -14.753 1.00 0.00 83 ILE A CA 1
ATOM 1418 C C . ILE A 1 83 ? 3.130 -44.942 -14.387 1.00 0.00 83 ILE A C 1
ATOM 1419 O O . ILE A 1 83 ? 3.680 -45.160 -13.308 1.00 0.00 83 ILE A O 1
ATOM 1435 N N . GLU A 1 84 ? 2.913 -45.889 -15.294 1.00 0.00 84 GLU A N 1
ATOM 1436 C CA . GLU A 1 84 ? 3.317 -47.271 -15.066 1.00 0.00 84 GLU A CA 1
ATOM 1437 C C . GLU A 1 84 ? 4.812 -47.360 -14.775 1.00 0.00 84 GLU A C 1
ATOM 1438 O O . GLU A 1 84 ? 5.633 -46.817 -15.515 1.00 0.00 84 GLU A O 1
ATOM 1450 N N . ARG A 1 85 ? 5.159 -48.048 -13.691 1.00 0.00 85 ARG A N 1
ATOM 1451 C CA . ARG A 1 85 ? 6.555 -48.206 -13.301 1.00 0.00 85 ARG A CA 1
ATOM 1452 C C . ARG A 1 85 ? 6.818 -49.618 -12.786 1.00 0.00 85 ARG A C 1
ATOM 1453 O O . ARG A 1 85 ? 5.895 -50.324 -12.377 1.00 0.00 85 ARG A O 1
ATOM 1474 N N . HIS A 1 86 ? 8.083 -50.025 -12.809 1.00 0.00 86 HIS A N 1
ATOM 1475 C CA . HIS A 1 86 ? 8.468 -51.352 -12.344 1.00 0.00 86 HIS A CA 1
ATOM 1476 C C . HIS A 1 86 ? 9.589 -51.263 -11.312 1.00 0.00 86 HIS A C 1
ATOM 1477 O O . HIS A 1 86 ? 10.378 -50.318 -11.318 1.00 0.00 86 HIS A O 1
ATOM 1491 N N . LYS A 1 87 ? 9.652 -52.252 -10.427 1.00 0.00 87 LYS A N 1
ATOM 1492 C CA . LYS A 1 87 ? 10.675 -52.287 -9.389 1.00 0.00 87 LYS A CA 1
ATOM 1493 C C . LYS A 1 87 ? 11.378 -53.640 -9.364 1.00 0.00 87 LYS A C 1
ATOM 1494 O O . LYS A 1 87 ? 10.936 -54.566 -8.685 1.00 0.00 87 LYS A O 1
ATOM 1513 N N . GLN A 1 88 ? 12.476 -53.745 -10.106 1.00 0.00 88 GLN A N 1
ATOM 1514 C CA . GLN A 1 88 ? 13.240 -54.986 -10.167 1.00 0.00 88 GLN A CA 1
ATOM 1515 C C . GLN A 1 88 ? 14.015 -55.211 -8.873 1.00 0.00 88 GLN A C 1
ATOM 1516 O O . GLN A 1 88 ? 15.191 -54.861 -8.773 1.00 0.00 88 GLN A O 1
ATOM 1530 N N . SER A 1 89 ? 13.348 -55.798 -7.884 1.00 0.00 89 SER A N 1
ATOM 1531 C CA . SER A 1 89 ? 13.973 -56.067 -6.594 1.00 0.00 89 SER A CA 1
ATOM 1532 C C . SER A 1 89 ? 14.785 -57.357 -6.643 1.00 0.00 89 SER A C 1
ATOM 1533 O O . SER A 1 89 ? 15.822 -57.475 -5.989 1.00 0.00 89 SER A O 1
ATOM 1541 N N . ILE A 1 90 ? 14.306 -58.322 -7.421 1.00 0.00 90 ILE A N 1
ATOM 1542 C CA . ILE A 1 90 ? 14.987 -59.603 -7.556 1.00 0.00 90 ILE A CA 1
ATOM 1543 C C . ILE A 1 90 ? 16.464 -59.409 -7.884 1.00 0.00 90 ILE A C 1
ATOM 1544 O O . ILE A 1 90 ? 17.313 -60.196 -7.465 1.00 0.00 90 ILE A O 1
ATOM 1560 N N . LYS A 1 91 ? 16.763 -58.354 -8.633 1.00 0.00 91 LYS A N 1
ATOM 1561 C CA . LYS A 1 91 ? 18.138 -58.053 -9.016 1.00 0.00 91 LYS A CA 1
ATOM 1562 C C . LYS A 1 91 ? 19.050 -58.027 -7.794 1.00 0.00 91 LYS A C 1
ATOM 1563 O O . LYS A 1 91 ? 20.224 -58.391 -7.875 1.00 0.00 91 LYS A O 1
ATOM 1582 N N . LYS A 1 92 ? 18.503 -57.598 -6.662 1.00 0.00 92 LYS A N 1
ATOM 1583 C CA . LYS A 1 92 ? 19.266 -57.528 -5.421 1.00 0.00 92 LYS A CA 1
ATOM 1584 C C . LYS A 1 92 ? 19.734 -58.914 -4.992 1.00 0.00 92 LYS A C 1
ATOM 1585 O O . LYS A 1 92 ? 20.820 -59.068 -4.431 1.00 0.00 92 LYS A O 1
ATOM 1604 N N . LEU A 1 93 ? 18.909 -59.921 -5.259 1.00 0.00 93 LEU A N 1
ATOM 1605 C CA . LEU A 1 93 ? 19.240 -61.296 -4.901 1.00 0.00 93 LEU A CA 1
ATOM 1606 C C . LEU A 1 93 ? 20.027 -61.975 -6.017 1.00 0.00 93 LEU A C 1
ATOM 1607 O O . LEU A 1 93 ? 21.011 -62.671 -5.763 1.00 0.00 93 LEU A O 1
ATOM 1623 N N . LYS A 1 94 ? 19.589 -61.767 -7.254 1.00 0.00 94 LYS A N 1
ATOM 1624 C CA . LYS A 1 94 ? 20.253 -62.356 -8.411 1.00 0.00 94 LYS A CA 1
ATOM 1625 C C . LYS A 1 94 ? 21.712 -61.914 -8.483 1.00 0.00 94 LYS A C 1
ATOM 1626 O O . LYS A 1 94 ? 22.603 -62.725 -8.733 1.00 0.00 94 LYS A O 1
ATOM 1645 N N . GLN A 1 95 ? 21.946 -60.625 -8.262 1.00 0.00 95 GLN A N 1
ATOM 1646 C CA . GLN A 1 95 ? 23.297 -60.077 -8.302 1.00 0.00 95 GLN A CA 1
ATOM 1647 C C . GLN A 1 95 ? 24.184 -60.740 -7.253 1.00 0.00 95 GLN A C 1
ATOM 1648 O O . GLN A 1 95 ? 25.376 -60.952 -7.479 1.00 0.00 95 GLN A O 1
ATOM 1662 N N . SER A 1 96 ? 23.596 -61.065 -6.107 1.00 0.00 96 SER A N 1
ATOM 1663 C CA . SER A 1 96 ? 24.334 -61.700 -5.022 1.00 0.00 96 SER A CA 1
ATOM 1664 C C . SER A 1 96 ? 24.539 -63.185 -5.301 1.00 0.00 96 SER A C 1
ATOM 1665 O O . SER A 1 96 ? 25.611 -63.733 -5.046 1.00 0.00 96 SER A O 1
ATOM 1673 N N . GLU A 1 97 ? 23.502 -63.831 -5.825 1.00 0.00 97 GLU A N 1
ATOM 1674 C CA . GLU A 1 97 ? 23.568 -65.254 -6.138 1.00 0.00 97 GLU A CA 1
ATOM 1675 C C . GLU A 1 97 ? 24.021 -66.058 -4.923 1.00 0.00 97 GLU A C 1
ATOM 1676 O O . GLU A 1 97 ? 24.757 -67.037 -5.052 1.00 0.00 97 GLU A O 1
ATOM 1688 N N . CYS A 1 98 ? 23.579 -65.636 -3.743 1.00 0.00 98 CYS A N 1
ATOM 1689 C CA . CYS A 1 98 ? 23.940 -66.315 -2.504 1.00 0.00 98 CYS A CA 1
ATOM 1690 C C . CYS A 1 98 ? 22.840 -67.281 -2.073 1.00 0.00 98 CYS A C 1
ATOM 1691 O O . CYS A 1 98 ? 23.107 -68.288 -1.418 1.00 0.00 98 CYS A O 1
ATOM 1699 N N . GLY A 1 1 ? 0.637 -5.989 -4.850 1.00 0.00 1 GLY A N 2
ATOM 1700 C CA . GLY A 1 1 ? 1.555 -4.882 -5.037 1.00 0.00 1 GLY A CA 2
ATOM 1701 C C . GLY A 1 1 ? 0.962 -3.772 -5.882 1.00 0.00 1 GLY A C 2
ATOM 1702 O O . GLY A 1 1 ? 0.512 -4.008 -7.002 1.00 0.00 1 GLY A O 2
ATOM 1706 N N . GLY A 1 2 ? 0.958 -2.557 -5.342 1.00 0.00 2 GLY A N 2
ATOM 1707 C CA . GLY A 1 2 ? 0.411 -1.424 -6.067 1.00 0.00 2 GLY A CA 2
ATOM 1708 C C . GLY A 1 2 ? 1.157 -1.146 -7.357 1.00 0.00 2 GLY A C 2
ATOM 1709 O O . GLY A 1 2 ? 0.572 -1.182 -8.440 1.00 0.00 2 GLY A O 2
ATOM 1713 N N . SER A 1 3 ? 2.452 -0.867 -7.242 1.00 0.00 3 SER A N 2
ATOM 1714 C CA . SER A 1 3 ? 3.277 -0.576 -8.408 1.00 0.00 3 SER A CA 2
ATOM 1715 C C . SER A 1 3 ? 3.813 -1.862 -9.030 1.00 0.00 3 SER A C 2
ATOM 1716 O O . SER A 1 3 ? 3.572 -2.958 -8.522 1.00 0.00 3 SER A O 2
ATOM 1724 N N . LYS A 1 4 ? 4.542 -1.720 -10.131 1.00 0.00 4 LYS A N 2
ATOM 1725 C CA . LYS A 1 4 ? 5.114 -2.869 -10.823 1.00 0.00 4 LYS A CA 2
ATOM 1726 C C . LYS A 1 4 ? 6.391 -3.338 -10.134 1.00 0.00 4 LYS A C 2
ATOM 1727 O O . LYS A 1 4 ? 6.518 -4.508 -9.774 1.00 0.00 4 LYS A O 2
ATOM 1746 N N . GLU A 1 5 ? 7.333 -2.417 -9.955 1.00 0.00 5 GLU A N 2
ATOM 1747 C CA . GLU A 1 5 ? 8.601 -2.738 -9.308 1.00 0.00 5 GLU A CA 2
ATOM 1748 C C . GLU A 1 5 ? 8.368 -3.376 -7.942 1.00 0.00 5 GLU A C 2
ATOM 1749 O O . GLU A 1 5 ? 9.104 -4.272 -7.530 1.00 0.00 5 GLU A O 2
ATOM 1761 N N . ASN A 1 6 ? 7.339 -2.906 -7.244 1.00 0.00 6 ASN A N 2
ATOM 1762 C CA . ASN A 1 6 ? 7.009 -3.430 -5.923 1.00 0.00 6 ASN A CA 2
ATOM 1763 C C . ASN A 1 6 ? 6.793 -4.939 -5.974 1.00 0.00 6 ASN A C 2
ATOM 1764 O O . ASN A 1 6 ? 7.361 -5.683 -5.176 1.00 0.00 6 ASN A O 2
ATOM 1775 N N . GLU A 1 7 ? 5.970 -5.382 -6.918 1.00 0.00 7 GLU A N 2
ATOM 1776 C CA . GLU A 1 7 ? 5.679 -6.802 -7.073 1.00 0.00 7 GLU A CA 2
ATOM 1777 C C . GLU A 1 7 ? 6.923 -7.567 -7.517 1.00 0.00 7 GLU A C 2
ATOM 1778 O O . GLU A 1 7 ? 7.199 -8.662 -7.026 1.00 0.00 7 GLU A O 2
ATOM 1790 N N . ILE A 1 8 ? 7.669 -6.982 -8.449 1.00 0.00 8 ILE A N 2
ATOM 1791 C CA . ILE A 1 8 ? 8.882 -7.607 -8.958 1.00 0.00 8 ILE A CA 2
ATOM 1792 C C . ILE A 1 8 ? 9.878 -7.872 -7.834 1.00 0.00 8 ILE A C 2
ATOM 1793 O O . ILE A 1 8 ? 10.590 -8.876 -7.846 1.00 0.00 8 ILE A O 2
ATOM 1809 N N . SER A 1 9 ? 9.920 -6.966 -6.863 1.00 0.00 9 SER A N 2
ATOM 1810 C CA . SER A 1 9 ? 10.830 -7.101 -5.731 1.00 0.00 9 SER A CA 2
ATOM 1811 C C . SER A 1 9 ? 10.493 -8.339 -4.907 1.00 0.00 9 SER A C 2
ATOM 1812 O O . SER A 1 9 ? 11.362 -9.162 -4.617 1.00 0.00 9 SER A O 2
ATOM 1820 N N . HIS A 1 10 ? 9.224 -8.466 -4.532 1.00 0.00 10 HIS A N 2
ATOM 1821 C CA . HIS A 1 10 ? 8.770 -9.604 -3.742 1.00 0.00 10 HIS A CA 2
ATOM 1822 C C . HIS A 1 10 ? 9.168 -10.920 -4.405 1.00 0.00 10 HIS A C 2
ATOM 1823 O O . HIS A 1 10 ? 9.597 -11.860 -3.736 1.00 0.00 10 HIS A O 2
ATOM 1837 N N . HIS A 1 11 ? 9.022 -10.979 -5.725 1.00 0.00 11 HIS A N 2
ATOM 1838 C CA . HIS A 1 11 ? 9.367 -12.179 -6.479 1.00 0.00 11 HIS A CA 2
ATOM 1839 C C . HIS A 1 11 ? 10.880 -12.331 -6.596 1.00 0.00 11 HIS A C 2
ATOM 1840 O O . HIS A 1 11 ? 11.409 -13.441 -6.535 1.00 0.00 11 HIS A O 2
ATOM 1854 N N . ALA A 1 12 ? 11.572 -11.210 -6.767 1.00 0.00 12 ALA A N 2
ATOM 1855 C CA . ALA A 1 12 ? 13.023 -11.218 -6.893 1.00 0.00 12 ALA A CA 2
ATOM 1856 C C . ALA A 1 12 ? 13.681 -11.747 -5.622 1.00 0.00 12 ALA A C 2
ATOM 1857 O O . ALA A 1 12 ? 14.729 -12.390 -5.675 1.00 0.00 12 ALA A O 2
ATOM 1864 N N . LYS A 1 13 ? 13.059 -11.471 -4.481 1.00 0.00 13 LYS A N 2
ATOM 1865 C CA . LYS A 1 13 ? 13.582 -11.919 -3.196 1.00 0.00 13 LYS A CA 2
ATOM 1866 C C . LYS A 1 13 ? 13.804 -13.428 -3.195 1.00 0.00 13 LYS A C 2
ATOM 1867 O O . LYS A 1 13 ? 14.753 -13.924 -2.587 1.00 0.00 13 LYS A O 2
ATOM 1886 N N . GLU A 1 14 ? 12.926 -14.151 -3.882 1.00 0.00 14 GLU A N 2
ATOM 1887 C CA . GLU A 1 14 ? 13.028 -15.604 -3.960 1.00 0.00 14 GLU A CA 2
ATOM 1888 C C . GLU A 1 14 ? 13.718 -16.033 -5.252 1.00 0.00 14 GLU A C 2
ATOM 1889 O O . GLU A 1 14 ? 14.527 -16.960 -5.258 1.00 0.00 14 GLU A O 2
ATOM 1901 N N . ILE A 1 15 ? 13.389 -15.351 -6.344 1.00 0.00 15 ILE A N 2
ATOM 1902 C CA . ILE A 1 15 ? 13.976 -15.660 -7.642 1.00 0.00 15 ILE A CA 2
ATOM 1903 C C . ILE A 1 15 ? 15.496 -15.542 -7.600 1.00 0.00 15 ILE A C 2
ATOM 1904 O O . ILE A 1 15 ? 16.204 -16.273 -8.291 1.00 0.00 15 ILE A O 2
ATOM 1920 N N . GLU A 1 16 ? 15.990 -14.618 -6.782 1.00 0.00 16 GLU A N 2
ATOM 1921 C CA . GLU A 1 16 ? 17.427 -14.406 -6.649 1.00 0.00 16 GLU A CA 2
ATOM 1922 C C . GLU A 1 16 ? 18.134 -15.701 -6.260 1.00 0.00 16 GLU A C 2
ATOM 1923 O O . GLU A 1 16 ? 19.079 -16.127 -6.925 1.00 0.00 16 GLU A O 2
ATOM 1935 N N . ARG A 1 17 ? 17.669 -16.321 -5.182 1.00 0.00 17 ARG A N 2
ATOM 1936 C CA . ARG A 1 17 ? 18.258 -17.565 -4.702 1.00 0.00 17 ARG A CA 2
ATOM 1937 C C . ARG A 1 17 ? 18.172 -18.654 -5.769 1.00 0.00 17 ARG A C 2
ATOM 1938 O O . ARG A 1 17 ? 18.948 -19.611 -5.759 1.00 0.00 17 ARG A O 2
ATOM 1959 N N . LEU A 1 18 ? 17.224 -18.501 -6.686 1.00 0.00 18 LEU A N 2
ATOM 1960 C CA . LEU A 1 18 ? 17.035 -19.470 -7.760 1.00 0.00 18 LEU A CA 2
ATOM 1961 C C . LEU A 1 18 ? 18.018 -19.219 -8.900 1.00 0.00 18 LEU A C 2
ATOM 1962 O O . LEU A 1 18 ? 18.749 -20.119 -9.310 1.00 0.00 18 LEU A O 2
ATOM 1978 N N . GLN A 1 19 ? 18.030 -17.990 -9.404 1.00 0.00 19 GLN A N 2
ATOM 1979 C CA . GLN A 1 19 ? 18.924 -17.620 -10.495 1.00 0.00 19 GLN A CA 2
ATOM 1980 C C . GLN A 1 19 ? 20.379 -17.865 -10.111 1.00 0.00 19 GLN A C 2
ATOM 1981 O O . GLN A 1 19 ? 21.234 -18.074 -10.974 1.00 0.00 19 GLN A O 2
ATOM 1995 N N . LYS A 1 20 ? 20.657 -17.837 -8.812 1.00 0.00 20 LYS A N 2
ATOM 1996 C CA . LYS A 1 20 ? 22.010 -18.057 -8.314 1.00 0.00 20 LYS A CA 2
ATOM 1997 C C . LYS A 1 20 ? 22.263 -19.541 -8.065 1.00 0.00 20 LYS A C 2
ATOM 1998 O O . LYS A 1 20 ? 23.389 -20.019 -8.208 1.00 0.00 20 LYS A O 2
ATOM 2017 N N . GLU A 1 21 ? 21.211 -20.263 -7.696 1.00 0.00 21 GLU A N 2
ATOM 2018 C CA . GLU A 1 21 ? 21.322 -21.692 -7.428 1.00 0.00 21 GLU A CA 2
ATOM 2019 C C . GLU A 1 21 ? 21.417 -22.483 -8.730 1.00 0.00 21 GLU A C 2
ATOM 2020 O O . GLU A 1 21 ? 22.162 -23.459 -8.822 1.00 0.00 21 GLU A O 2
ATOM 2032 N N . ILE A 1 22 ? 20.658 -22.054 -9.733 1.00 0.00 22 ILE A N 2
ATOM 2033 C CA . ILE A 1 22 ? 20.657 -22.722 -11.029 1.00 0.00 22 ILE A CA 2
ATOM 2034 C C . ILE A 1 22 ? 22.078 -22.930 -11.540 1.00 0.00 22 ILE A C 2
ATOM 2035 O O . ILE A 1 22 ? 22.369 -23.928 -12.200 1.00 0.00 22 ILE A O 2
ATOM 2051 N N . GLU A 1 23 ? 22.958 -21.985 -11.230 1.00 0.00 23 GLU A N 2
ATOM 2052 C CA . GLU A 1 23 ? 24.350 -22.066 -11.659 1.00 0.00 23 GLU A CA 2
ATOM 2053 C C . GLU A 1 23 ? 24.959 -23.411 -11.273 1.00 0.00 23 GLU A C 2
ATOM 2054 O O . GLU A 1 23 ? 25.776 -23.967 -12.007 1.00 0.00 23 GLU A O 2
ATOM 2066 N N . ARG A 1 24 ? 24.555 -23.928 -10.117 1.00 0.00 24 ARG A N 2
ATOM 2067 C CA . ARG A 1 24 ? 25.063 -25.206 -9.633 1.00 0.00 24 ARG A CA 2
ATOM 2068 C C . ARG A 1 24 ? 24.242 -26.364 -10.194 1.00 0.00 24 ARG A C 2
ATOM 2069 O O . ARG A 1 24 ? 24.790 -27.307 -10.767 1.00 0.00 24 ARG A O 2
ATOM 2090 N N . HIS A 1 25 ? 22.926 -26.287 -10.025 1.00 0.00 25 HIS A N 2
ATOM 2091 C CA . HIS A 1 25 ? 22.030 -27.329 -10.513 1.00 0.00 25 HIS A CA 2
ATOM 2092 C C . HIS A 1 25 ? 22.299 -27.630 -11.985 1.00 0.00 25 HIS A C 2
ATOM 2093 O O . HIS A 1 25 ? 22.512 -28.781 -12.365 1.00 0.00 25 HIS A O 2
ATOM 2107 N N . LYS A 1 26 ? 22.288 -26.587 -12.809 1.00 0.00 26 LYS A N 2
ATOM 2108 C CA . LYS A 1 26 ? 22.532 -26.739 -14.238 1.00 0.00 26 LYS A CA 2
ATOM 2109 C C . LYS A 1 26 ? 23.810 -27.532 -14.492 1.00 0.00 26 LYS A C 2
ATOM 2110 O O . LYS A 1 26 ? 23.848 -28.402 -15.361 1.00 0.00 26 LYS A O 2
ATOM 2129 N N . GLN A 1 27 ? 24.852 -27.227 -13.725 1.00 0.00 27 GLN A N 2
ATOM 2130 C CA . GLN A 1 27 ? 26.131 -27.912 -13.867 1.00 0.00 27 GLN A CA 2
ATOM 2131 C C . GLN A 1 27 ? 26.031 -29.357 -13.387 1.00 0.00 27 GLN A C 2
ATOM 2132 O O . GLN A 1 27 ? 26.690 -30.247 -13.924 1.00 0.00 27 GLN A O 2
ATOM 2146 N N . SER A 1 28 ? 25.202 -29.582 -12.373 1.00 0.00 28 SER A N 2
ATOM 2147 C CA . SER A 1 28 ? 25.018 -30.918 -11.818 1.00 0.00 28 SER A CA 2
ATOM 2148 C C . SER A 1 28 ? 24.224 -31.800 -12.777 1.00 0.00 28 SER A C 2
ATOM 2149 O O . SER A 1 28 ? 24.471 -33.002 -12.879 1.00 0.00 28 SER A O 2
ATOM 2157 N N . ILE A 1 29 ? 23.271 -31.195 -13.478 1.00 0.00 29 ILE A N 2
ATOM 2158 C CA . ILE A 1 29 ? 22.442 -31.924 -14.429 1.00 0.00 29 ILE A CA 2
ATOM 2159 C C . ILE A 1 29 ? 23.135 -32.046 -15.781 1.00 0.00 29 ILE A C 2
ATOM 2160 O O . ILE A 1 29 ? 22.987 -33.048 -16.481 1.00 0.00 29 ILE A O 2
ATOM 2176 N N . LYS A 1 30 ? 23.897 -31.019 -16.145 1.00 0.00 30 LYS A N 2
ATOM 2177 C CA . LYS A 1 30 ? 24.617 -31.011 -17.413 1.00 0.00 30 LYS A CA 2
ATOM 2178 C C . LYS A 1 30 ? 25.423 -32.293 -17.589 1.00 0.00 30 LYS A C 2
ATOM 2179 O O . LYS A 1 30 ? 25.596 -32.782 -18.705 1.00 0.00 30 LYS A O 2
ATOM 2198 N N . LYS A 1 31 ? 25.915 -32.835 -16.479 1.00 0.00 31 LYS A N 2
ATOM 2199 C CA . LYS A 1 31 ? 26.702 -34.062 -16.509 1.00 0.00 31 LYS A CA 2
ATOM 2200 C C . LYS A 1 31 ? 25.919 -35.194 -17.170 1.00 0.00 31 LYS A C 2
ATOM 2201 O O . LYS A 1 31 ? 26.481 -36.000 -17.912 1.00 0.00 31 LYS A O 2
ATOM 2220 N N . LEU A 1 32 ? 24.620 -35.245 -16.897 1.00 0.00 32 LEU A N 2
ATOM 2221 C CA . LEU A 1 32 ? 23.760 -36.277 -17.465 1.00 0.00 32 LEU A CA 2
ATOM 2222 C C . LEU A 1 32 ? 23.272 -35.874 -18.854 1.00 0.00 32 LEU A C 2
ATOM 2223 O O . LEU A 1 32 ? 23.115 -36.717 -19.738 1.00 0.00 32 LEU A O 2
ATOM 2239 N N . LYS A 1 33 ? 23.034 -34.580 -19.040 1.00 0.00 33 LYS A N 2
ATOM 2240 C CA . LYS A 1 33 ? 22.567 -34.063 -20.321 1.00 0.00 33 LYS A CA 2
ATOM 2241 C C . LYS A 1 33 ? 23.624 -34.257 -21.403 1.00 0.00 33 LYS A C 2
ATOM 2242 O O . LYS A 1 33 ? 23.306 -34.615 -22.537 1.00 0.00 33 LYS A O 2
ATOM 2261 N N . GLN A 1 34 ? 24.882 -34.020 -21.046 1.00 0.00 34 GLN A N 2
ATOM 2262 C CA . GLN A 1 34 ? 25.985 -34.170 -21.987 1.00 0.00 34 GLN A CA 2
ATOM 2263 C C . GLN A 1 34 ? 25.932 -35.530 -22.675 1.00 0.00 34 GLN A C 2
ATOM 2264 O O . GLN A 1 34 ? 26.340 -35.669 -23.828 1.00 0.00 34 GLN A O 2
ATOM 2278 N N . SER A 1 35 ? 25.428 -36.530 -21.960 1.00 0.00 35 SER A N 2
ATOM 2279 C CA . SER A 1 35 ? 25.326 -37.880 -22.501 1.00 0.00 35 SER A CA 2
ATOM 2280 C C . SER A 1 35 ? 24.103 -38.013 -23.404 1.00 0.00 35 SER A C 2
ATOM 2281 O O . SER A 1 35 ? 24.128 -38.741 -24.396 1.00 0.00 35 SER A O 2
ATOM 2289 N N . GLU A 1 36 ? 23.036 -37.304 -23.052 1.00 0.00 36 GLU A N 2
ATOM 2290 C CA . GLU A 1 36 ? 21.803 -37.343 -23.830 1.00 0.00 36 GLU A CA 2
ATOM 2291 C C . GLU A 1 36 ? 22.083 -37.082 -25.307 1.00 0.00 36 GLU A C 2
ATOM 2292 O O . GLU A 1 36 ? 21.581 -37.790 -26.179 1.00 0.00 36 GLU A O 2
ATOM 2304 N N . GLN A 1 37 ? 22.887 -36.059 -25.579 1.00 0.00 37 GLN A N 2
ATOM 2305 C CA . GLN A 1 37 ? 23.233 -35.703 -26.950 1.00 0.00 37 GLN A CA 2
ATOM 2306 C C . GLN A 1 37 ? 24.595 -36.274 -27.333 1.00 0.00 37 GLN A C 2
ATOM 2307 O O . GLN A 1 37 ? 24.813 -36.671 -28.477 1.00 0.00 37 GLN A O 2
ATOM 2321 N N . SER A 1 38 ? 25.509 -36.310 -26.367 1.00 0.00 38 SER A N 2
ATOM 2322 C CA . SER A 1 38 ? 26.851 -36.828 -26.606 1.00 0.00 38 SER A CA 2
ATOM 2323 C C . SER A 1 38 ? 27.476 -36.174 -27.835 1.00 0.00 38 SER A C 2
ATOM 2324 O O . SER A 1 38 ? 28.190 -36.820 -28.599 1.00 0.00 38 SER A O 2
ATOM 2332 N N . ASN A 1 39 ? 27.200 -34.887 -28.017 1.00 0.00 39 ASN A N 2
ATOM 2333 C CA . ASN A 1 39 ? 27.733 -34.144 -29.153 1.00 0.00 39 ASN A CA 2
ATOM 2334 C C . ASN A 1 39 ? 28.444 -32.876 -28.689 1.00 0.00 39 ASN A C 2
ATOM 2335 O O . ASN A 1 39 ? 27.943 -31.762 -28.845 1.00 0.00 39 ASN A O 2
ATOM 2346 N N . PRO A 1 40 ? 29.639 -33.047 -28.106 1.00 0.00 40 PRO A N 2
ATOM 2347 C CA . PRO A 1 40 ? 30.445 -31.927 -27.609 1.00 0.00 40 PRO A CA 2
ATOM 2348 C C . PRO A 1 40 ? 31.008 -31.072 -28.738 1.00 0.00 40 PRO A C 2
ATOM 2349 O O . PRO A 1 40 ? 30.975 -31.448 -29.911 1.00 0.00 40 PRO A O 2
ATOM 2360 N N . PRO A 1 41 ? 31.540 -29.893 -28.381 1.00 0.00 41 PRO A N 2
ATOM 2361 C CA . PRO A 1 41 ? 32.122 -28.961 -29.350 1.00 0.00 41 PRO A CA 2
ATOM 2362 C C . PRO A 1 41 ? 33.427 -29.481 -29.944 1.00 0.00 41 PRO A C 2
ATOM 2363 O O . PRO A 1 41 ? 34.023 -30.439 -29.450 1.00 0.00 41 PRO A O 2
ATOM 2374 N N . PRO A 1 42 ? 33.884 -28.837 -31.027 1.00 0.00 42 PRO A N 2
ATOM 2375 C CA . PRO A 1 42 ? 35.125 -29.216 -31.710 1.00 0.00 42 PRO A CA 2
ATOM 2376 C C . PRO A 1 42 ? 36.363 -28.900 -30.879 1.00 0.00 42 PRO A C 2
ATOM 2377 O O . PRO A 1 42 ? 36.275 -28.250 -29.839 1.00 0.00 42 PRO A O 2
ATOM 2388 N N . ASN A 1 43 ? 37.518 -29.365 -31.346 1.00 0.00 43 ASN A N 2
ATOM 2389 C CA . ASN A 1 43 ? 38.775 -29.132 -30.646 1.00 0.00 43 ASN A CA 2
ATOM 2390 C C . ASN A 1 43 ? 38.954 -27.650 -30.328 1.00 0.00 43 ASN A C 2
ATOM 2391 O O . ASN A 1 43 ? 38.358 -26.777 -30.960 1.00 0.00 43 ASN A O 2
ATOM 2402 N N . PRO A 1 44 ? 39.795 -27.358 -29.324 1.00 0.00 44 PRO A N 2
ATOM 2403 C CA . PRO A 1 44 ? 40.073 -25.983 -28.900 1.00 0.00 44 PRO A CA 2
ATOM 2404 C C . PRO A 1 44 ? 40.883 -25.209 -29.934 1.00 0.00 44 PRO A C 2
ATOM 2405 O O . PRO A 1 44 ? 42.103 -25.096 -29.821 1.00 0.00 44 PRO A O 2
ATOM 2416 N N . GLU A 1 45 ? 40.196 -24.679 -30.941 1.00 0.00 45 GLU A N 2
ATOM 2417 C CA . GLU A 1 45 ? 40.855 -23.916 -31.995 1.00 0.00 45 GLU A CA 2
ATOM 2418 C C . GLU A 1 45 ? 41.614 -22.727 -31.414 1.00 0.00 45 GLU A C 2
ATOM 2419 O O . GLU A 1 45 ? 41.125 -22.045 -30.513 1.00 0.00 45 GLU A O 2
ATOM 2431 N N . GLY A 1 46 ? 42.812 -22.483 -31.936 1.00 0.00 46 GLY A N 2
ATOM 2432 C CA . GLY A 1 46 ? 43.619 -21.377 -31.456 1.00 0.00 46 GLY A CA 2
ATOM 2433 C C . GLY A 1 46 ? 44.264 -21.668 -30.115 1.00 0.00 46 GLY A C 2
ATOM 2434 O O . GLY A 1 46 ? 45.466 -21.922 -30.038 1.00 0.00 46 GLY A O 2
ATOM 2438 N N . THR A 1 47 ? 43.463 -21.629 -29.055 1.00 0.00 47 THR A N 2
ATOM 2439 C CA . THR A 1 47 ? 43.962 -21.888 -27.711 1.00 0.00 47 THR A CA 2
ATOM 2440 C C . THR A 1 47 ? 42.820 -21.959 -26.704 1.00 0.00 47 THR A C 2
ATOM 2441 O O . THR A 1 47 ? 42.067 -20.999 -26.536 1.00 0.00 47 THR A O 2
ATOM 2452 N N . ARG A 1 48 ? 42.697 -23.101 -26.035 1.00 0.00 48 ARG A N 2
ATOM 2453 C CA . ARG A 1 48 ? 41.645 -23.297 -25.045 1.00 0.00 48 ARG A CA 2
ATOM 2454 C C . ARG A 1 48 ? 41.643 -22.165 -24.024 1.00 0.00 48 ARG A C 2
ATOM 2455 O O . ARG A 1 48 ? 40.585 -21.710 -23.590 1.00 0.00 48 ARG A O 2
ATOM 2476 N N . GLN A 1 49 ? 42.835 -21.714 -23.644 1.00 0.00 49 GLN A N 2
ATOM 2477 C CA . GLN A 1 49 ? 42.969 -20.635 -22.672 1.00 0.00 49 GLN A CA 2
ATOM 2478 C C . GLN A 1 49 ? 42.495 -19.310 -23.261 1.00 0.00 49 GLN A C 2
ATOM 2479 O O . GLN A 1 49 ? 41.891 -18.492 -22.567 1.00 0.00 49 GLN A O 2
ATOM 2493 N N . ALA A 1 50 ? 42.775 -19.105 -24.544 1.00 0.00 50 ALA A N 2
ATOM 2494 C CA . ALA A 1 50 ? 42.376 -17.880 -25.227 1.00 0.00 50 ALA A CA 2
ATOM 2495 C C . ALA A 1 50 ? 40.868 -17.845 -25.455 1.00 0.00 50 ALA A C 2
ATOM 2496 O O . ALA A 1 50 ? 40.235 -16.798 -25.323 1.00 0.00 50 ALA A O 2
ATOM 2503 N N . ARG A 1 51 ? 40.299 -18.996 -25.800 1.00 0.00 51 ARG A N 2
ATOM 2504 C CA . ARG A 1 51 ? 38.866 -19.095 -26.049 1.00 0.00 51 ARG A CA 2
ATOM 2505 C C . ARG A 1 51 ? 38.078 -18.949 -24.752 1.00 0.00 51 ARG A C 2
ATOM 2506 O O . ARG A 1 51 ? 37.224 -18.071 -24.628 1.00 0.00 51 ARG A O 2
ATOM 2527 N N . ARG A 1 52 ? 38.370 -19.815 -23.787 1.00 0.00 52 ARG A N 2
ATOM 2528 C CA . ARG A 1 52 ? 37.686 -19.784 -22.499 1.00 0.00 52 ARG A CA 2
ATOM 2529 C C . ARG A 1 52 ? 37.763 -18.393 -21.876 1.00 0.00 52 ARG A C 2
ATOM 2530 O O . ARG A 1 52 ? 36.829 -17.946 -21.214 1.00 0.00 52 ARG A O 2
ATOM 2551 N N . ASN A 1 53 ? 38.886 -17.714 -22.095 1.00 0.00 53 ASN A N 2
ATOM 2552 C CA . ASN A 1 53 ? 39.085 -16.375 -21.554 1.00 0.00 53 ASN A CA 2
ATOM 2553 C C . ASN A 1 53 ? 37.997 -15.424 -22.041 1.00 0.00 53 ASN A C 2
ATOM 2554 O O . ASN A 1 53 ? 37.564 -14.533 -21.310 1.00 0.00 53 ASN A O 2
ATOM 2565 N N . ARG A 1 54 ? 37.559 -15.619 -23.280 1.00 0.00 54 ARG A N 2
ATOM 2566 C CA . ARG A 1 54 ? 36.521 -14.779 -23.865 1.00 0.00 54 ARG A CA 2
ATOM 2567 C C . ARG A 1 54 ? 35.132 -15.282 -23.482 1.00 0.00 54 ARG A C 2
ATOM 2568 O O . ARG A 1 54 ? 34.294 -14.518 -23.004 1.00 0.00 54 ARG A O 2
ATOM 2589 N N . ARG A 1 55 ? 34.897 -16.574 -23.694 1.00 0.00 55 ARG A N 2
ATOM 2590 C CA . ARG A 1 55 ? 33.610 -17.178 -23.371 1.00 0.00 55 ARG A CA 2
ATOM 2591 C C . ARG A 1 55 ? 33.247 -16.936 -21.910 1.00 0.00 55 ARG A C 2
ATOM 2592 O O . ARG A 1 55 ? 32.127 -16.528 -21.597 1.00 0.00 55 ARG A O 2
ATOM 2613 N N . ARG A 1 56 ? 34.198 -17.191 -21.018 1.00 0.00 56 ARG A N 2
ATOM 2614 C CA . ARG A 1 56 ? 33.977 -17.002 -19.590 1.00 0.00 56 ARG A CA 2
ATOM 2615 C C . ARG A 1 56 ? 33.399 -15.618 -19.307 1.00 0.00 56 ARG A C 2
ATOM 2616 O O . ARG A 1 56 ? 32.609 -15.442 -18.379 1.00 0.00 56 ARG A O 2
ATOM 2637 N N . ARG A 1 57 ? 33.799 -14.640 -20.112 1.00 0.00 57 ARG A N 2
ATOM 2638 C CA . ARG A 1 57 ? 33.322 -13.272 -19.948 1.00 0.00 57 ARG A CA 2
ATOM 2639 C C . ARG A 1 57 ? 31.807 -13.202 -20.110 1.00 0.00 57 ARG A C 2
ATOM 2640 O O . ARG A 1 57 ? 31.129 -12.470 -19.388 1.00 0.00 57 ARG A O 2
ATOM 2661 N N . TRP A 1 58 ? 31.283 -13.966 -21.062 1.00 0.00 58 TRP A N 2
ATOM 2662 C CA . TRP A 1 58 ? 29.847 -13.989 -21.319 1.00 0.00 58 TRP A CA 2
ATOM 2663 C C . TRP A 1 58 ? 29.148 -14.996 -20.413 1.00 0.00 58 TRP A C 2
ATOM 2664 O O . TRP A 1 58 ? 28.024 -14.767 -19.966 1.00 0.00 58 TRP A O 2
ATOM 2685 N N . ARG A 1 59 ? 29.820 -16.110 -20.145 1.00 0.00 59 ARG A N 2
ATOM 2686 C CA . ARG A 1 59 ? 29.262 -17.153 -19.292 1.00 0.00 59 ARG A CA 2
ATOM 2687 C C . ARG A 1 59 ? 28.773 -16.569 -17.969 1.00 0.00 59 ARG A C 2
ATOM 2688 O O . ARG A 1 59 ? 27.781 -17.030 -17.405 1.00 0.00 59 ARG A O 2
ATOM 2709 N N . GLU A 1 60 ? 29.478 -15.553 -17.480 1.00 0.00 60 GLU A N 2
ATOM 2710 C CA . GLU A 1 60 ? 29.115 -14.908 -16.223 1.00 0.00 60 GLU A CA 2
ATOM 2711 C C . GLU A 1 60 ? 27.642 -14.512 -16.220 1.00 0.00 60 GLU A C 2
ATOM 2712 O O . GLU A 1 60 ? 26.881 -14.917 -15.341 1.00 0.00 60 GLU A O 2
ATOM 2724 N N . ARG A 1 61 ? 27.246 -13.718 -17.210 1.00 0.00 61 ARG A N 2
ATOM 2725 C CA . ARG A 1 61 ? 25.865 -13.266 -17.321 1.00 0.00 61 ARG A CA 2
ATOM 2726 C C . ARG A 1 61 ? 24.979 -14.362 -17.907 1.00 0.00 61 ARG A C 2
ATOM 2727 O O . ARG A 1 61 ? 23.820 -14.508 -17.520 1.00 0.00 61 ARG A O 2
ATOM 2748 N N . GLN A 1 62 ? 25.534 -15.126 -18.841 1.00 0.00 62 GLN A N 2
ATOM 2749 C CA . GLN A 1 62 ? 24.793 -16.207 -19.482 1.00 0.00 62 GLN A CA 2
ATOM 2750 C C . GLN A 1 62 ? 24.245 -17.180 -18.443 1.00 0.00 62 GLN A C 2
ATOM 2751 O O . GLN A 1 62 ? 23.164 -17.744 -18.617 1.00 0.00 62 GLN A O 2
ATOM 2765 N N . ARG A 1 63 ? 24.996 -17.373 -17.364 1.00 0.00 63 ARG A N 2
ATOM 2766 C CA . ARG A 1 63 ? 24.585 -18.279 -16.298 1.00 0.00 63 ARG A CA 2
ATOM 2767 C C . ARG A 1 63 ? 23.161 -17.973 -15.844 1.00 0.00 63 ARG A C 2
ATOM 2768 O O . ARG A 1 63 ? 22.332 -18.875 -15.722 1.00 0.00 63 ARG A O 2
ATOM 2789 N N . GLN A 1 64 ? 22.886 -16.698 -15.595 1.00 0.00 64 GLN A N 2
ATOM 2790 C CA . GLN A 1 64 ? 21.562 -16.274 -15.153 1.00 0.00 64 GLN A CA 2
ATOM 2791 C C . GLN A 1 64 ? 20.647 -16.013 -16.345 1.00 0.00 64 GLN A C 2
ATOM 2792 O O . GLN A 1 64 ? 19.470 -16.374 -16.329 1.00 0.00 64 GLN A O 2
ATOM 2806 N N . LYS A 1 65 ? 21.196 -15.382 -17.378 1.00 0.00 65 LYS A N 2
ATOM 2807 C CA . LYS A 1 65 ? 20.431 -15.071 -18.579 1.00 0.00 65 LYS A CA 2
ATOM 2808 C C . LYS A 1 65 ? 19.752 -16.321 -19.130 1.00 0.00 65 LYS A C 2
ATOM 2809 O O . LYS A 1 65 ? 18.542 -16.333 -19.354 1.00 0.00 65 LYS A O 2
ATOM 2828 N N . GLU A 1 66 ? 20.539 -17.371 -19.343 1.00 0.00 66 GLU A N 2
ATOM 2829 C CA . GLU A 1 66 ? 20.011 -18.626 -19.867 1.00 0.00 66 GLU A CA 2
ATOM 2830 C C . GLU A 1 66 ? 18.818 -19.101 -19.042 1.00 0.00 66 GLU A C 2
ATOM 2831 O O . GLU A 1 66 ? 17.869 -19.674 -19.576 1.00 0.00 66 GLU A O 2
ATOM 2843 N N . ASN A 1 67 ? 18.874 -18.858 -17.736 1.00 0.00 67 ASN A N 2
ATOM 2844 C CA . ASN A 1 67 ? 17.800 -19.262 -16.837 1.00 0.00 67 ASN A CA 2
ATOM 2845 C C . ASN A 1 67 ? 16.555 -18.408 -17.059 1.00 0.00 67 ASN A C 2
ATOM 2846 O O . ASN A 1 67 ? 15.430 -18.897 -16.963 1.00 0.00 67 ASN A O 2
ATOM 2857 N N . GLU A 1 68 ? 16.766 -17.130 -17.357 1.00 0.00 68 GLU A N 2
ATOM 2858 C CA . GLU A 1 68 ? 15.660 -16.209 -17.593 1.00 0.00 68 GLU A CA 2
ATOM 2859 C C . GLU A 1 68 ? 14.693 -16.772 -18.629 1.00 0.00 68 GLU A C 2
ATOM 2860 O O . GLU A 1 68 ? 13.513 -16.980 -18.345 1.00 0.00 68 GLU A O 2
ATOM 2872 N N . ILE A 1 69 ? 15.201 -17.019 -19.832 1.00 0.00 69 ILE A N 2
ATOM 2873 C CA . ILE A 1 69 ? 14.384 -17.559 -20.910 1.00 0.00 69 ILE A CA 2
ATOM 2874 C C . ILE A 1 69 ? 13.743 -18.883 -20.504 1.00 0.00 69 ILE A C 2
ATOM 2875 O O . ILE A 1 69 ? 12.616 -19.185 -20.898 1.00 0.00 69 ILE A O 2
ATOM 2891 N N . SER A 1 70 ? 14.467 -19.666 -19.712 1.00 0.00 70 SER A N 2
ATOM 2892 C CA . SER A 1 70 ? 13.970 -20.957 -19.253 1.00 0.00 70 SER A CA 2
ATOM 2893 C C . SER A 1 70 ? 12.634 -20.802 -18.535 1.00 0.00 70 SER A C 2
ATOM 2894 O O . SER A 1 70 ? 11.763 -21.667 -18.625 1.00 0.00 70 SER A O 2
ATOM 2902 N N . HIS A 1 71 ? 12.479 -19.691 -17.820 1.00 0.00 71 HIS A N 2
ATOM 2903 C CA . HIS A 1 71 ? 11.248 -19.420 -17.087 1.00 0.00 71 HIS A CA 2
ATOM 2904 C C . HIS A 1 71 ? 10.030 -19.575 -17.992 1.00 0.00 71 HIS A C 2
ATOM 2905 O O . HIS A 1 71 ? 9.164 -20.415 -17.747 1.00 0.00 71 HIS A O 2
ATOM 2919 N N . HIS A 1 72 ? 9.969 -18.758 -19.039 1.00 0.00 72 HIS A N 2
ATOM 2920 C CA . HIS A 1 72 ? 8.856 -18.804 -19.982 1.00 0.00 72 HIS A CA 2
ATOM 2921 C C . HIS A 1 72 ? 8.956 -20.033 -20.879 1.00 0.00 72 HIS A C 2
ATOM 2922 O O . HIS A 1 72 ? 7.942 -20.610 -21.271 1.00 0.00 72 HIS A O 2
ATOM 2936 N N . ALA A 1 73 ? 10.184 -20.428 -21.200 1.00 0.00 73 ALA A N 2
ATOM 2937 C CA . ALA A 1 73 ? 10.414 -21.589 -22.051 1.00 0.00 73 ALA A CA 2
ATOM 2938 C C . ALA A 1 73 ? 9.782 -22.842 -21.453 1.00 0.00 73 ALA A C 2
ATOM 2939 O O . ALA A 1 73 ? 9.234 -23.677 -22.173 1.00 0.00 73 ALA A O 2
ATOM 2946 N N . LYS A 1 74 ? 9.862 -22.966 -20.132 1.00 0.00 74 LYS A N 2
ATOM 2947 C CA . LYS A 1 74 ? 9.296 -24.117 -19.437 1.00 0.00 74 LYS A CA 2
ATOM 2948 C C . LYS A 1 74 ? 7.772 -24.067 -19.452 1.00 0.00 74 LYS A C 2
ATOM 2949 O O . LYS A 1 74 ? 7.109 -25.098 -19.554 1.00 0.00 74 LYS A O 2
ATOM 2968 N N . GLU A 1 75 ? 7.223 -22.860 -19.349 1.00 0.00 75 GLU A N 2
ATOM 2969 C CA . GLU A 1 75 ? 5.777 -22.677 -19.351 1.00 0.00 75 GLU A CA 2
ATOM 2970 C C . GLU A 1 75 ? 5.142 -23.373 -20.551 1.00 0.00 75 GLU A C 2
ATOM 2971 O O . GLU A 1 75 ? 4.089 -24.002 -20.432 1.00 0.00 75 GLU A O 2
ATOM 2983 N N . ILE A 1 76 ? 5.789 -23.256 -21.706 1.00 0.00 76 ILE A N 2
ATOM 2984 C CA . ILE A 1 76 ? 5.288 -23.875 -22.928 1.00 0.00 76 ILE A CA 2
ATOM 2985 C C . ILE A 1 76 ? 5.769 -25.316 -23.051 1.00 0.00 76 ILE A C 2
ATOM 2986 O O . ILE A 1 76 ? 6.910 -25.631 -22.713 1.00 0.00 76 ILE A O 2
ATOM 3002 N N . GLU A 1 77 ? 4.892 -26.188 -23.538 1.00 0.00 77 GLU A N 2
ATOM 3003 C CA . GLU A 1 77 ? 5.228 -27.597 -23.707 1.00 0.00 77 GLU A CA 2
ATOM 3004 C C . GLU A 1 77 ? 5.589 -28.234 -22.369 1.00 0.00 77 GLU A C 2
ATOM 3005 O O . GLU A 1 77 ? 6.620 -28.893 -22.242 1.00 0.00 77 GLU A O 2
ATOM 3017 N N . ARG A 1 78 ? 4.732 -28.031 -21.373 1.00 0.00 78 ARG A N 2
ATOM 3018 C CA . ARG A 1 78 ? 4.961 -28.583 -20.043 1.00 0.00 78 ARG A CA 2
ATOM 3019 C C . ARG A 1 78 ? 4.552 -30.052 -19.987 1.00 0.00 78 ARG A C 2
ATOM 3020 O O . ARG A 1 78 ? 4.003 -30.592 -20.949 1.00 0.00 78 ARG A O 2
ATOM 3041 N N . LEU A 1 79 ? 4.822 -30.694 -18.855 1.00 0.00 79 LEU A N 2
ATOM 3042 C CA . LEU A 1 79 ? 4.482 -32.100 -18.673 1.00 0.00 79 LEU A CA 2
ATOM 3043 C C . LEU A 1 79 ? 5.181 -32.969 -19.713 1.00 0.00 79 LEU A C 2
ATOM 3044 O O . LEU A 1 79 ? 4.542 -33.765 -20.401 1.00 0.00 79 LEU A O 2
ATOM 3060 N N . GLN A 1 80 ? 6.496 -32.812 -19.820 1.00 0.00 80 GLN A N 2
ATOM 3061 C CA . GLN A 1 80 ? 7.283 -33.584 -20.775 1.00 0.00 80 GLN A CA 2
ATOM 3062 C C . GLN A 1 80 ? 8.195 -34.573 -20.057 1.00 0.00 80 GLN A C 2
ATOM 3063 O O . GLN A 1 80 ? 8.399 -35.694 -20.521 1.00 0.00 80 GLN A O 2
ATOM 3077 N N . LYS A 1 81 ? 8.740 -34.150 -18.921 1.00 0.00 81 LYS A N 2
ATOM 3078 C CA . LYS A 1 81 ? 9.629 -34.999 -18.137 1.00 0.00 81 LYS A CA 2
ATOM 3079 C C . LYS A 1 81 ? 8.952 -35.453 -16.848 1.00 0.00 81 LYS A C 2
ATOM 3080 O O . LYS A 1 81 ? 7.863 -34.987 -16.512 1.00 0.00 81 LYS A O 2
ATOM 3099 N N . GLU A 1 82 ? 9.603 -36.363 -16.131 1.00 0.00 82 GLU A N 2
ATOM 3100 C CA . GLU A 1 82 ? 9.062 -36.879 -14.879 1.00 0.00 82 GLU A CA 2
ATOM 3101 C C . GLU A 1 82 ? 10.144 -37.590 -14.071 1.00 0.00 82 GLU A C 2
ATOM 3102 O O . GLU A 1 82 ? 11.008 -38.266 -14.631 1.00 0.00 82 GLU A O 2
ATOM 3114 N N . ILE A 1 83 ? 10.089 -37.431 -12.753 1.00 0.00 83 ILE A N 2
ATOM 3115 C CA . ILE A 1 83 ? 11.064 -38.058 -11.868 1.00 0.00 83 ILE A CA 2
ATOM 3116 C C . ILE A 1 83 ? 10.373 -38.824 -10.745 1.00 0.00 83 ILE A C 2
ATOM 3117 O O . ILE A 1 83 ? 9.472 -38.303 -10.087 1.00 0.00 83 ILE A O 2
ATOM 3133 N N . GLU A 1 84 ? 10.802 -40.064 -10.531 1.00 0.00 84 GLU A N 2
ATOM 3134 C CA . GLU A 1 84 ? 10.225 -40.902 -9.486 1.00 0.00 84 GLU A CA 2
ATOM 3135 C C . GLU A 1 84 ? 11.315 -41.481 -8.589 1.00 0.00 84 GLU A C 2
ATOM 3136 O O . GLU A 1 84 ? 12.484 -41.534 -8.970 1.00 0.00 84 GLU A O 2
ATOM 3148 N N . ARG A 1 85 ? 10.923 -41.912 -7.395 1.00 0.00 85 ARG A N 2
ATOM 3149 C CA . ARG A 1 85 ? 11.866 -42.486 -6.442 1.00 0.00 85 ARG A CA 2
ATOM 3150 C C . ARG A 1 85 ? 11.132 -43.240 -5.337 1.00 0.00 85 ARG A C 2
ATOM 3151 O O . ARG A 1 85 ? 9.951 -42.998 -5.084 1.00 0.00 85 ARG A O 2
ATOM 3172 N N . HIS A 1 86 ? 11.838 -44.157 -4.683 1.00 0.00 86 HIS A N 2
ATOM 3173 C CA . HIS A 1 86 ? 11.254 -44.947 -3.605 1.00 0.00 86 HIS A CA 2
ATOM 3174 C C . HIS A 1 86 ? 12.156 -44.939 -2.375 1.00 0.00 86 HIS A C 2
ATOM 3175 O O . HIS A 1 86 ? 13.297 -45.401 -2.426 1.00 0.00 86 HIS A O 2
ATOM 3189 N N . LYS A 1 87 ? 11.639 -44.412 -1.270 1.00 0.00 87 LYS A N 2
ATOM 3190 C CA . LYS A 1 87 ? 12.398 -44.345 -0.027 1.00 0.00 87 LYS A CA 2
ATOM 3191 C C . LYS A 1 87 ? 11.529 -43.819 1.111 1.00 0.00 87 LYS A C 2
ATOM 3192 O O . LYS A 1 87 ? 10.840 -42.809 0.963 1.00 0.00 87 LYS A O 2
ATOM 3211 N N . GLN A 1 88 ? 11.569 -44.508 2.247 1.00 0.00 88 GLN A N 2
ATOM 3212 C CA . GLN A 1 88 ? 10.786 -44.109 3.411 1.00 0.00 88 GLN A CA 2
ATOM 3213 C C . GLN A 1 88 ? 11.483 -44.518 4.703 1.00 0.00 88 GLN A C 2
ATOM 3214 O O . GLN A 1 88 ? 11.524 -45.698 5.051 1.00 0.00 88 GLN A O 2
ATOM 3228 N N . SER A 1 89 ? 12.031 -43.535 5.411 1.00 0.00 89 SER A N 2
ATOM 3229 C CA . SER A 1 89 ? 12.731 -43.794 6.664 1.00 0.00 89 SER A CA 2
ATOM 3230 C C . SER A 1 89 ? 11.870 -44.632 7.604 1.00 0.00 89 SER A C 2
ATOM 3231 O O . SER A 1 89 ? 12.384 -45.431 8.387 1.00 0.00 89 SER A O 2
ATOM 3239 N N . ILE A 1 90 ? 10.558 -44.444 7.520 1.00 0.00 90 ILE A N 2
ATOM 3240 C CA . ILE A 1 90 ? 9.625 -45.182 8.362 1.00 0.00 90 ILE A CA 2
ATOM 3241 C C . ILE A 1 90 ? 9.869 -46.685 8.266 1.00 0.00 90 ILE A C 2
ATOM 3242 O O . ILE A 1 90 ? 9.703 -47.415 9.243 1.00 0.00 90 ILE A O 2
ATOM 3258 N N . LYS A 1 91 ? 10.267 -47.139 7.083 1.00 0.00 91 LYS A N 2
ATOM 3259 C CA . LYS A 1 91 ? 10.538 -48.555 6.858 1.00 0.00 91 LYS A CA 2
ATOM 3260 C C . LYS A 1 91 ? 11.513 -49.093 7.901 1.00 0.00 91 LYS A C 2
ATOM 3261 O O . LYS A 1 91 ? 11.438 -50.258 8.292 1.00 0.00 91 LYS A O 2
ATOM 3280 N N . LYS A 1 92 ? 12.426 -48.239 8.348 1.00 0.00 92 LYS A N 2
ATOM 3281 C CA . LYS A 1 92 ? 13.414 -48.628 9.348 1.00 0.00 92 LYS A CA 2
ATOM 3282 C C . LYS A 1 92 ? 12.744 -48.948 10.679 1.00 0.00 92 LYS A C 2
ATOM 3283 O O . LYS A 1 92 ? 13.201 -49.817 11.423 1.00 0.00 92 LYS A O 2
ATOM 3302 N N . LEU A 1 93 ? 11.659 -48.242 10.975 1.00 0.00 93 LEU A N 2
ATOM 3303 C CA . LEU A 1 93 ? 10.924 -48.452 12.217 1.00 0.00 93 LEU A CA 2
ATOM 3304 C C . LEU A 1 93 ? 9.865 -49.536 12.047 1.00 0.00 93 LEU A C 2
ATOM 3305 O O . LEU A 1 93 ? 9.609 -50.317 12.964 1.00 0.00 93 LEU A O 2
ATOM 3321 N N . LYS A 1 94 ? 9.254 -49.578 10.869 1.00 0.00 94 LYS A N 2
ATOM 3322 C CA . LYS A 1 94 ? 8.225 -50.569 10.575 1.00 0.00 94 LYS A CA 2
ATOM 3323 C C . LYS A 1 94 ? 8.828 -51.966 10.472 1.00 0.00 94 LYS A C 2
ATOM 3324 O O . LYS A 1 94 ? 8.222 -52.947 10.903 1.00 0.00 94 LYS A O 2
ATOM 3343 N N . GLN A 1 95 ? 10.024 -52.048 9.899 1.00 0.00 95 GLN A N 2
ATOM 3344 C CA . GLN A 1 95 ? 10.708 -53.326 9.741 1.00 0.00 95 GLN A CA 2
ATOM 3345 C C . GLN A 1 95 ? 10.766 -54.081 11.065 1.00 0.00 95 GLN A C 2
ATOM 3346 O O . GLN A 1 95 ? 10.696 -55.309 11.095 1.00 0.00 95 GLN A O 2
ATOM 3360 N N . SER A 1 96 ? 10.896 -53.337 12.160 1.00 0.00 96 SER A N 2
ATOM 3361 C CA . SER A 1 96 ? 10.968 -53.935 13.487 1.00 0.00 96 SER A CA 2
ATOM 3362 C C . SER A 1 96 ? 9.582 -54.349 13.972 1.00 0.00 96 SER A C 2
ATOM 3363 O O . SER A 1 96 ? 9.099 -53.858 14.993 1.00 0.00 96 SER A O 2
ATOM 3371 N N . GLU A 1 97 ? 8.948 -55.252 13.234 1.00 0.00 97 GLU A N 2
ATOM 3372 C CA . GLU A 1 97 ? 7.617 -55.731 13.588 1.00 0.00 97 GLU A CA 2
ATOM 3373 C C . GLU A 1 97 ? 7.685 -56.713 14.754 1.00 0.00 97 GLU A C 2
ATOM 3374 O O . GLU A 1 97 ? 6.791 -56.750 15.601 1.00 0.00 97 GLU A O 2
ATOM 3386 N N . CYS A 1 98 ? 8.749 -57.506 14.791 1.00 0.00 98 CYS A N 2
ATOM 3387 C CA . CYS A 1 98 ? 8.935 -58.489 15.853 1.00 0.00 98 CYS A CA 2
ATOM 3388 C C . CYS A 1 98 ? 10.288 -58.309 16.531 1.00 0.00 98 CYS A C 2
ATOM 3389 O O . CYS A 1 98 ? 10.459 -58.652 17.700 1.00 0.00 98 CYS A O 2
ATOM 3397 N N . GLY A 1 1 ? 5.175 4.255 -1.760 1.00 0.00 1 GLY A N 3
ATOM 3398 C CA . GLY A 1 1 ? 4.097 3.395 -1.307 1.00 0.00 1 GLY A CA 3
ATOM 3399 C C . GLY A 1 1 ? 3.810 2.265 -2.275 1.00 0.00 1 GLY A C 3
ATOM 3400 O O . GLY A 1 1 ? 4.689 1.843 -3.025 1.00 0.00 1 GLY A O 3
ATOM 3404 N N . GLY A 1 2 ? 2.575 1.771 -2.258 1.00 0.00 2 GLY A N 3
ATOM 3405 C CA . GLY A 1 2 ? 2.198 0.687 -3.145 1.00 0.00 2 GLY A CA 3
ATOM 3406 C C . GLY A 1 2 ? 2.478 1.004 -4.600 1.00 0.00 2 GLY A C 3
ATOM 3407 O O . GLY A 1 2 ? 1.959 1.979 -5.141 1.00 0.00 2 GLY A O 3
ATOM 3411 N N . SER A 1 3 ? 3.302 0.177 -5.236 1.00 0.00 3 SER A N 3
ATOM 3412 C CA . SER A 1 3 ? 3.656 0.377 -6.636 1.00 0.00 3 SER A CA 3
ATOM 3413 C C . SER A 1 3 ? 4.069 -0.940 -7.285 1.00 0.00 3 SER A C 3
ATOM 3414 O O . SER A 1 3 ? 4.057 -1.992 -6.646 1.00 0.00 3 SER A O 3
ATOM 3422 N N . LYS A 1 4 ? 4.433 -0.875 -8.562 1.00 0.00 4 LYS A N 3
ATOM 3423 C CA . LYS A 1 4 ? 4.850 -2.060 -9.300 1.00 0.00 4 LYS A CA 3
ATOM 3424 C C . LYS A 1 4 ? 6.251 -2.496 -8.883 1.00 0.00 4 LYS A C 3
ATOM 3425 O O . LYS A 1 4 ? 6.492 -3.675 -8.626 1.00 0.00 4 LYS A O 3
ATOM 3444 N N . GLU A 1 5 ? 7.170 -1.538 -8.816 1.00 0.00 5 GLU A N 3
ATOM 3445 C CA . GLU A 1 5 ? 8.545 -1.824 -8.428 1.00 0.00 5 GLU A CA 3
ATOM 3446 C C . GLU A 1 5 ? 8.590 -2.598 -7.113 1.00 0.00 5 GLU A C 3
ATOM 3447 O O . GLU A 1 5 ? 9.438 -3.470 -6.923 1.00 0.00 5 GLU A O 3
ATOM 3459 N N . ASN A 1 6 ? 7.671 -2.272 -6.211 1.00 0.00 6 ASN A N 3
ATOM 3460 C CA . ASN A 1 6 ? 7.605 -2.935 -4.913 1.00 0.00 6 ASN A CA 3
ATOM 3461 C C . ASN A 1 6 ? 7.259 -4.412 -5.074 1.00 0.00 6 ASN A C 3
ATOM 3462 O O . ASN A 1 6 ? 7.907 -5.278 -4.488 1.00 0.00 6 ASN A O 3
ATOM 3473 N N . GLU A 1 7 ? 6.233 -4.690 -5.872 1.00 0.00 7 GLU A N 3
ATOM 3474 C CA . GLU A 1 7 ? 5.800 -6.062 -6.110 1.00 0.00 7 GLU A CA 3
ATOM 3475 C C . GLU A 1 7 ? 6.932 -6.893 -6.708 1.00 0.00 7 GLU A C 3
ATOM 3476 O O . GLU A 1 7 ? 7.076 -8.077 -6.402 1.00 0.00 7 GLU A O 3
ATOM 3488 N N . ILE A 1 8 ? 7.731 -6.265 -7.565 1.00 0.00 8 ILE A N 3
ATOM 3489 C CA . ILE A 1 8 ? 8.848 -6.945 -8.206 1.00 0.00 8 ILE A CA 3
ATOM 3490 C C . ILE A 1 8 ? 9.850 -7.450 -7.174 1.00 0.00 8 ILE A C 3
ATOM 3491 O O . ILE A 1 8 ? 10.442 -8.516 -7.338 1.00 0.00 8 ILE A O 3
ATOM 3507 N N . SER A 1 9 ? 10.034 -6.676 -6.109 1.00 0.00 9 SER A N 3
ATOM 3508 C CA . SER A 1 9 ? 10.966 -7.043 -5.049 1.00 0.00 9 SER A CA 3
ATOM 3509 C C . SER A 1 9 ? 10.503 -8.308 -4.333 1.00 0.00 9 SER A C 3
ATOM 3510 O O . SER A 1 9 ? 11.315 -9.145 -3.938 1.00 0.00 9 SER A O 3
ATOM 3518 N N . HIS A 1 10 ? 9.190 -8.439 -4.166 1.00 0.00 10 HIS A N 3
ATOM 3519 C CA . HIS A 1 10 ? 8.617 -9.602 -3.497 1.00 0.00 10 HIS A CA 3
ATOM 3520 C C . HIS A 1 10 ? 9.004 -10.889 -4.218 1.00 0.00 10 HIS A C 3
ATOM 3521 O O . HIS A 1 10 ? 9.346 -11.889 -3.584 1.00 0.00 10 HIS A O 3
ATOM 3535 N N . HIS A 1 11 ? 8.947 -10.858 -5.546 1.00 0.00 11 HIS A N 3
ATOM 3536 C CA . HIS A 1 11 ? 9.292 -12.024 -6.352 1.00 0.00 11 HIS A CA 3
ATOM 3537 C C . HIS A 1 11 ? 10.804 -12.142 -6.518 1.00 0.00 11 HIS A C 3
ATOM 3538 O O . HIS A 1 11 ? 11.358 -13.241 -6.483 1.00 0.00 11 HIS A O 3
ATOM 3552 N N . ALA A 1 12 ? 11.466 -11.003 -6.700 1.00 0.00 12 ALA A N 3
ATOM 3553 C CA . ALA A 1 12 ? 12.912 -10.979 -6.870 1.00 0.00 12 ALA A CA 3
ATOM 3554 C C . ALA A 1 12 ? 13.621 -11.495 -5.622 1.00 0.00 12 ALA A C 3
ATOM 3555 O O . ALA A 1 12 ? 14.682 -12.114 -5.708 1.00 0.00 12 ALA A O 3
ATOM 3562 N N . LYS A 1 13 ? 13.028 -11.236 -4.461 1.00 0.00 13 LYS A N 3
ATOM 3563 C CA . LYS A 1 13 ? 13.601 -11.674 -3.194 1.00 0.00 13 LYS A CA 3
ATOM 3564 C C . LYS A 1 13 ? 13.858 -13.179 -3.205 1.00 0.00 13 LYS A C 3
ATOM 3565 O O . LYS A 1 13 ? 14.831 -13.654 -2.623 1.00 0.00 13 LYS A O 3
ATOM 3584 N N . GLU A 1 14 ? 12.978 -13.919 -3.871 1.00 0.00 14 GLU A N 3
ATOM 3585 C CA . GLU A 1 14 ? 13.111 -15.369 -3.956 1.00 0.00 14 GLU A CA 3
ATOM 3586 C C . GLU A 1 14 ? 13.768 -15.779 -5.271 1.00 0.00 14 GLU A C 3
ATOM 3587 O O . GLU A 1 14 ? 14.599 -16.687 -5.307 1.00 0.00 14 GLU A O 3
ATOM 3599 N N . ILE A 1 15 ? 13.388 -15.103 -6.350 1.00 0.00 15 ILE A N 3
ATOM 3600 C CA . ILE A 1 15 ? 13.939 -15.396 -7.668 1.00 0.00 15 ILE A CA 3
ATOM 3601 C C . ILE A 1 15 ? 15.456 -15.244 -7.675 1.00 0.00 15 ILE A C 3
ATOM 3602 O O . ILE A 1 15 ? 16.157 -15.947 -8.401 1.00 0.00 15 ILE A O 3
ATOM 3618 N N . GLU A 1 16 ? 15.956 -14.320 -6.859 1.00 0.00 16 GLU A N 3
ATOM 3619 C CA . GLU A 1 16 ? 17.392 -14.076 -6.772 1.00 0.00 16 GLU A CA 3
ATOM 3620 C C . GLU A 1 16 ? 18.138 -15.354 -6.400 1.00 0.00 16 GLU A C 3
ATOM 3621 O O . GLU A 1 16 ? 19.075 -15.760 -7.088 1.00 0.00 16 GLU A O 3
ATOM 3633 N N . ARG A 1 17 ? 17.718 -15.981 -5.306 1.00 0.00 17 ARG A N 3
ATOM 3634 C CA . ARG A 1 17 ? 18.348 -17.211 -4.842 1.00 0.00 17 ARG A CA 3
ATOM 3635 C C . ARG A 1 17 ? 18.248 -18.306 -5.900 1.00 0.00 17 ARG A C 3
ATOM 3636 O O . ARG A 1 17 ? 19.044 -19.247 -5.912 1.00 0.00 17 ARG A O 3
ATOM 3657 N N . LEU A 1 18 ? 17.266 -18.180 -6.784 1.00 0.00 18 LEU A N 3
ATOM 3658 C CA . LEU A 1 18 ? 17.061 -19.159 -7.846 1.00 0.00 18 LEU A CA 3
ATOM 3659 C C . LEU A 1 18 ? 18.000 -18.894 -9.019 1.00 0.00 18 LEU A C 3
ATOM 3660 O O . LEU A 1 18 ? 18.732 -19.782 -9.452 1.00 0.00 18 LEU A O 3
ATOM 3676 N N . GLN A 1 19 ? 17.971 -17.665 -9.527 1.00 0.00 19 GLN A N 3
ATOM 3677 C CA . GLN A 1 19 ? 18.820 -17.284 -10.649 1.00 0.00 19 GLN A CA 3
ATOM 3678 C C . GLN A 1 19 ? 20.293 -17.501 -10.316 1.00 0.00 19 GLN A C 3
ATOM 3679 O O . GLN A 1 19 ? 21.120 -17.697 -11.207 1.00 0.00 19 GLN A O 3
ATOM 3693 N N . LYS A 1 20 ? 20.614 -17.462 -9.027 1.00 0.00 20 LYS A N 3
ATOM 3694 C CA . LYS A 1 20 ? 21.987 -17.656 -8.575 1.00 0.00 20 LYS A CA 3
ATOM 3695 C C . LYS A 1 20 ? 22.276 -19.133 -8.329 1.00 0.00 20 LYS A C 3
ATOM 3696 O O . LYS A 1 20 ? 23.403 -19.591 -8.512 1.00 0.00 20 LYS A O 3
ATOM 3715 N N . GLU A 1 21 ? 21.252 -19.871 -7.915 1.00 0.00 21 GLU A N 3
ATOM 3716 C CA . GLU A 1 21 ? 21.397 -21.297 -7.647 1.00 0.00 21 GLU A CA 3
ATOM 3717 C C . GLU A 1 21 ? 21.464 -22.092 -8.947 1.00 0.00 21 GLU A C 3
ATOM 3718 O O . GLU A 1 21 ? 22.223 -23.055 -9.060 1.00 0.00 21 GLU A O 3
ATOM 3730 N N . ILE A 1 22 ? 20.663 -21.683 -9.926 1.00 0.00 22 ILE A N 3
ATOM 3731 C CA . ILE A 1 22 ? 20.631 -22.356 -11.218 1.00 0.00 22 ILE A CA 3
ATOM 3732 C C . ILE A 1 22 ? 22.038 -22.543 -11.776 1.00 0.00 22 ILE A C 3
ATOM 3733 O O . ILE A 1 22 ? 22.327 -23.541 -12.434 1.00 0.00 22 ILE A O 3
ATOM 3749 N N . GLU A 1 23 ? 22.909 -21.576 -11.505 1.00 0.00 23 GLU A N 3
ATOM 3750 C CA . GLU A 1 23 ? 24.286 -21.635 -11.981 1.00 0.00 23 GLU A CA 3
ATOM 3751 C C . GLU A 1 23 ? 24.951 -22.943 -11.561 1.00 0.00 23 GLU A C 3
ATOM 3752 O O . GLU A 1 23 ? 25.740 -23.519 -12.310 1.00 0.00 23 GLU A O 3
ATOM 3764 N N . ARG A 1 24 ? 24.626 -23.405 -10.358 1.00 0.00 24 ARG A N 3
ATOM 3765 C CA . ARG A 1 24 ? 25.193 -24.643 -9.836 1.00 0.00 24 ARG A CA 3
ATOM 3766 C C . ARG A 1 24 ? 24.373 -25.848 -10.289 1.00 0.00 24 ARG A C 3
ATOM 3767 O O . ARG A 1 24 ? 24.913 -26.810 -10.836 1.00 0.00 24 ARG A O 3
ATOM 3788 N N . HIS A 1 25 ? 23.065 -25.790 -10.055 1.00 0.00 25 HIS A N 3
ATOM 3789 C CA . HIS A 1 25 ? 22.172 -26.876 -10.438 1.00 0.00 25 HIS A CA 3
ATOM 3790 C C . HIS A 1 25 ? 22.365 -27.248 -11.905 1.00 0.00 25 HIS A C 3
ATOM 3791 O O . HIS A 1 25 ? 22.612 -28.408 -12.236 1.00 0.00 25 HIS A O 3
ATOM 3805 N N . LYS A 1 26 ? 22.252 -26.256 -12.782 1.00 0.00 26 LYS A N 3
ATOM 3806 C CA . LYS A 1 26 ? 22.415 -26.477 -14.214 1.00 0.00 26 LYS A CA 3
ATOM 3807 C C . LYS A 1 26 ? 23.718 -27.215 -14.505 1.00 0.00 26 LYS A C 3
ATOM 3808 O O . LYS A 1 26 ? 23.750 -28.134 -15.323 1.00 0.00 26 LYS A O 3
ATOM 3827 N N . GLN A 1 27 ? 24.787 -26.807 -13.830 1.00 0.00 27 GLN A N 3
ATOM 3828 C CA . GLN A 1 27 ? 26.092 -27.431 -14.017 1.00 0.00 27 GLN A CA 3
ATOM 3829 C C . GLN A 1 27 ? 26.113 -28.835 -13.424 1.00 0.00 27 GLN A C 3
ATOM 3830 O O . GLN A 1 27 ? 26.838 -29.710 -13.900 1.00 0.00 27 GLN A O 3
ATOM 3844 N N . SER A 1 28 ? 25.314 -29.046 -12.383 1.00 0.00 28 SER A N 3
ATOM 3845 C CA . SER A 1 28 ? 25.245 -30.343 -11.722 1.00 0.00 28 SER A CA 3
ATOM 3846 C C . SER A 1 28 ? 24.432 -31.333 -12.552 1.00 0.00 28 SER A C 3
ATOM 3847 O O . SER A 1 28 ? 24.711 -32.532 -12.555 1.00 0.00 28 SER A O 3
ATOM 3855 N N . ILE A 1 29 ? 23.427 -30.822 -13.254 1.00 0.00 29 ILE A N 3
ATOM 3856 C CA . ILE A 1 29 ? 22.575 -31.658 -14.089 1.00 0.00 29 ILE A CA 3
ATOM 3857 C C . ILE A 1 29 ? 23.194 -31.874 -15.465 1.00 0.00 29 ILE A C 3
ATOM 3858 O O . ILE A 1 29 ? 22.975 -32.905 -16.103 1.00 0.00 29 ILE A O 3
ATOM 3874 N N . LYS A 1 30 ? 23.970 -30.896 -15.919 1.00 0.00 30 LYS A N 3
ATOM 3875 C CA . LYS A 1 30 ? 24.627 -30.978 -17.218 1.00 0.00 30 LYS A CA 3
ATOM 3876 C C . LYS A 1 30 ? 25.348 -32.313 -17.380 1.00 0.00 30 LYS A C 3
ATOM 3877 O O . LYS A 1 30 ? 25.459 -32.839 -18.487 1.00 0.00 30 LYS A O 3
ATOM 3896 N N . LYS A 1 31 ? 25.836 -32.855 -16.270 1.00 0.00 31 LYS A N 3
ATOM 3897 C CA . LYS A 1 31 ? 26.544 -34.129 -16.287 1.00 0.00 31 LYS A CA 3
ATOM 3898 C C . LYS A 1 31 ? 25.728 -35.195 -17.011 1.00 0.00 31 LYS A C 3
ATOM 3899 O O . LYS A 1 31 ? 26.262 -35.959 -17.816 1.00 0.00 31 LYS A O 3
ATOM 3918 N N . LEU A 1 32 ? 24.433 -35.240 -16.722 1.00 0.00 32 LEU A N 3
ATOM 3919 C CA . LEU A 1 32 ? 23.542 -36.212 -17.348 1.00 0.00 32 LEU A CA 3
ATOM 3920 C C . LEU A 1 32 ? 23.047 -35.706 -18.699 1.00 0.00 32 LEU A C 3
ATOM 3921 O O . LEU A 1 32 ? 22.858 -36.484 -19.634 1.00 0.00 32 LEU A O 3
ATOM 3937 N N . LYS A 1 33 ? 22.841 -34.397 -18.795 1.00 0.00 33 LYS A N 3
ATOM 3938 C CA . LYS A 1 33 ? 22.371 -33.785 -20.033 1.00 0.00 33 LYS A CA 3
ATOM 3939 C C . LYS A 1 33 ? 23.350 -34.043 -21.174 1.00 0.00 33 LYS A C 3
ATOM 3940 O O . LYS A 1 33 ? 22.949 -34.188 -22.327 1.00 0.00 33 LYS A O 3
ATOM 3959 N N . GLN A 1 34 ? 24.637 -34.100 -20.841 1.00 0.00 34 GLN A N 3
ATOM 3960 C CA . GLN A 1 34 ? 25.672 -34.342 -21.839 1.00 0.00 34 GLN A CA 3
ATOM 3961 C C . GLN A 1 34 ? 25.337 -35.564 -22.687 1.00 0.00 34 GLN A C 3
ATOM 3962 O O . GLN A 1 34 ? 25.682 -35.627 -23.867 1.00 0.00 34 GLN A O 3
ATOM 3976 N N . SER A 1 35 ? 24.662 -36.534 -22.078 1.00 0.00 35 SER A N 3
ATOM 3977 C CA . SER A 1 35 ? 24.284 -37.756 -22.777 1.00 0.00 35 SER A CA 3
ATOM 3978 C C . SER A 1 35 ? 23.223 -37.471 -23.836 1.00 0.00 35 SER A C 3
ATOM 3979 O O . SER A 1 35 ? 23.248 -38.045 -24.924 1.00 0.00 35 SER A O 3
ATOM 3987 N N . GLU A 1 36 ? 22.293 -36.579 -23.509 1.00 0.00 36 GLU A N 3
ATOM 3988 C CA . GLU A 1 36 ? 21.223 -36.218 -24.431 1.00 0.00 36 GLU A CA 3
ATOM 3989 C C . GLU A 1 36 ? 21.774 -35.446 -25.627 1.00 0.00 36 GLU A C 3
ATOM 3990 O O . GLU A 1 36 ? 21.682 -35.900 -26.767 1.00 0.00 36 GLU A O 3
ATOM 4002 N N . GLN A 1 37 ? 22.346 -34.278 -25.357 1.00 0.00 37 GLN A N 3
ATOM 4003 C CA . GLN A 1 37 ? 22.911 -33.442 -26.410 1.00 0.00 37 GLN A CA 3
ATOM 4004 C C . GLN A 1 37 ? 23.929 -34.221 -27.236 1.00 0.00 37 GLN A C 3
ATOM 4005 O O . GLN A 1 37 ? 23.997 -34.073 -28.456 1.00 0.00 37 GLN A O 3
ATOM 4019 N N . SER A 1 38 ? 24.719 -35.052 -26.563 1.00 0.00 38 SER A N 3
ATOM 4020 C CA . SER A 1 38 ? 25.736 -35.852 -27.235 1.00 0.00 38 SER A CA 3
ATOM 4021 C C . SER A 1 38 ? 26.842 -34.964 -27.796 1.00 0.00 38 SER A C 3
ATOM 4022 O O . SER A 1 38 ? 27.364 -35.215 -28.882 1.00 0.00 38 SER A O 3
ATOM 4030 N N . ASN A 1 39 ? 27.196 -33.924 -27.047 1.00 0.00 39 ASN A N 3
ATOM 4031 C CA . ASN A 1 39 ? 28.239 -32.996 -27.469 1.00 0.00 39 ASN A CA 3
ATOM 4032 C C . ASN A 1 39 ? 29.537 -33.256 -26.710 1.00 0.00 39 ASN A C 3
ATOM 4033 O O . ASN A 1 39 ? 29.536 -33.736 -25.575 1.00 0.00 39 ASN A O 3
ATOM 4044 N N . PRO A 1 40 ? 30.671 -32.931 -27.347 1.00 0.00 40 PRO A N 3
ATOM 4045 C CA . PRO A 1 40 ? 31.997 -33.118 -26.750 1.00 0.00 40 PRO A CA 3
ATOM 4046 C C . PRO A 1 40 ? 32.253 -32.155 -25.596 1.00 0.00 40 PRO A C 3
ATOM 4047 O O . PRO A 1 40 ? 31.517 -31.191 -25.384 1.00 0.00 40 PRO A O 3
ATOM 4058 N N . PRO A 1 41 ? 33.323 -32.420 -24.831 1.00 0.00 41 PRO A N 3
ATOM 4059 C CA . PRO A 1 41 ? 33.702 -31.587 -23.685 1.00 0.00 41 PRO A CA 3
ATOM 4060 C C . PRO A 1 41 ? 34.223 -30.218 -24.111 1.00 0.00 41 PRO A C 3
ATOM 4061 O O . PRO A 1 41 ? 34.506 -29.972 -25.283 1.00 0.00 41 PRO A O 3
ATOM 4072 N N . PRO A 1 42 ? 34.353 -29.304 -23.137 1.00 0.00 42 PRO A N 3
ATOM 4073 C CA . PRO A 1 42 ? 34.840 -27.945 -23.387 1.00 0.00 42 PRO A CA 3
ATOM 4074 C C . PRO A 1 42 ? 36.323 -27.918 -23.745 1.00 0.00 42 PRO A C 3
ATOM 4075 O O . PRO A 1 42 ? 37.123 -28.653 -23.168 1.00 0.00 42 PRO A O 3
ATOM 4086 N N . ASN A 1 43 ? 36.681 -27.066 -24.700 1.00 0.00 43 ASN A N 3
ATOM 4087 C CA . ASN A 1 43 ? 38.068 -26.943 -25.133 1.00 0.00 43 ASN A CA 3
ATOM 4088 C C . ASN A 1 43 ? 38.416 -25.489 -25.438 1.00 0.00 43 ASN A C 3
ATOM 4089 O O . ASN A 1 43 ? 38.555 -25.087 -26.593 1.00 0.00 43 ASN A O 3
ATOM 4100 N N . PRO A 1 44 ? 38.563 -24.681 -24.377 1.00 0.00 44 PRO A N 3
ATOM 4101 C CA . PRO A 1 44 ? 38.897 -23.260 -24.505 1.00 0.00 44 PRO A CA 3
ATOM 4102 C C . PRO A 1 44 ? 40.327 -23.043 -24.990 1.00 0.00 44 PRO A C 3
ATOM 4103 O O . PRO A 1 44 ? 41.283 -23.258 -24.247 1.00 0.00 44 PRO A O 3
ATOM 4114 N N . GLU A 1 45 ? 40.464 -22.616 -26.242 1.00 0.00 45 GLU A N 3
ATOM 4115 C CA . GLU A 1 45 ? 41.778 -22.371 -26.826 1.00 0.00 45 GLU A CA 3
ATOM 4116 C C . GLU A 1 45 ? 42.333 -21.025 -26.368 1.00 0.00 45 GLU A C 3
ATOM 4117 O O . GLU A 1 45 ? 41.647 -20.253 -25.700 1.00 0.00 45 GLU A O 3
ATOM 4129 N N . GLY A 1 46 ? 43.582 -20.751 -26.734 1.00 0.00 46 GLY A N 3
ATOM 4130 C CA . GLY A 1 46 ? 44.209 -19.499 -26.352 1.00 0.00 46 GLY A CA 3
ATOM 4131 C C . GLY A 1 46 ? 43.465 -18.292 -26.886 1.00 0.00 46 GLY A C 3
ATOM 4132 O O . GLY A 1 46 ? 42.949 -17.481 -26.116 1.00 0.00 46 GLY A O 3
ATOM 4136 N N . THR A 1 47 ? 43.409 -18.169 -28.208 1.00 0.00 47 THR A N 3
ATOM 4137 C CA . THR A 1 47 ? 42.726 -17.050 -28.844 1.00 0.00 47 THR A CA 3
ATOM 4138 C C . THR A 1 47 ? 41.263 -16.988 -28.422 1.00 0.00 47 THR A C 3
ATOM 4139 O O . THR A 1 47 ? 40.757 -15.927 -28.054 1.00 0.00 47 THR A O 3
ATOM 4150 N N . ARG A 1 48 ? 40.587 -18.131 -28.475 1.00 0.00 48 ARG A N 3
ATOM 4151 C CA . ARG A 1 48 ? 39.181 -18.206 -28.098 1.00 0.00 48 ARG A CA 3
ATOM 4152 C C . ARG A 1 48 ? 38.979 -17.748 -26.657 1.00 0.00 48 ARG A C 3
ATOM 4153 O O . ARG A 1 48 ? 37.977 -17.112 -26.332 1.00 0.00 48 ARG A O 3
ATOM 4174 N N . GLN A 1 49 ? 39.937 -18.078 -25.798 1.00 0.00 49 GLN A N 3
ATOM 4175 C CA . GLN A 1 49 ? 39.863 -17.703 -24.391 1.00 0.00 49 GLN A CA 3
ATOM 4176 C C . GLN A 1 49 ? 39.831 -16.186 -24.233 1.00 0.00 49 GLN A C 3
ATOM 4177 O O . GLN A 1 49 ? 39.157 -15.658 -23.349 1.00 0.00 49 GLN A O 3
ATOM 4191 N N . ALA A 1 50 ? 40.564 -15.491 -25.097 1.00 0.00 50 ALA A N 3
ATOM 4192 C CA . ALA A 1 50 ? 40.618 -14.035 -25.055 1.00 0.00 50 ALA A CA 3
ATOM 4193 C C . ALA A 1 50 ? 39.304 -13.423 -25.524 1.00 0.00 50 ALA A C 3
ATOM 4194 O O . ALA A 1 50 ? 38.864 -12.398 -25.003 1.00 0.00 50 ALA A O 3
ATOM 4201 N N . ARG A 1 51 ? 38.679 -14.058 -26.511 1.00 0.00 51 ARG A N 3
ATOM 4202 C CA . ARG A 1 51 ? 37.414 -13.574 -27.051 1.00 0.00 51 ARG A CA 3
ATOM 4203 C C . ARG A 1 51 ? 36.259 -13.910 -26.112 1.00 0.00 51 ARG A C 3
ATOM 4204 O O . ARG A 1 51 ? 35.567 -13.017 -25.621 1.00 0.00 51 ARG A O 3
ATOM 4225 N N . ARG A 1 52 ? 36.056 -15.200 -25.869 1.00 0.00 52 ARG A N 3
ATOM 4226 C CA . ARG A 1 52 ? 34.982 -15.652 -24.992 1.00 0.00 52 ARG A CA 3
ATOM 4227 C C . ARG A 1 52 ? 35.045 -14.939 -23.644 1.00 0.00 52 ARG A C 3
ATOM 4228 O O . ARG A 1 52 ? 34.017 -14.676 -23.022 1.00 0.00 52 ARG A O 3
ATOM 4249 N N . ASN A 1 53 ? 36.259 -14.629 -23.200 1.00 0.00 53 ASN A N 3
ATOM 4250 C CA . ASN A 1 53 ? 36.455 -13.947 -21.926 1.00 0.00 53 ASN A CA 3
ATOM 4251 C C . ASN A 1 53 ? 35.591 -12.693 -21.841 1.00 0.00 53 ASN A C 3
ATOM 4252 O O . ASN A 1 53 ? 35.078 -12.350 -20.775 1.00 0.00 53 ASN A O 3
ATOM 4263 N N . ARG A 1 54 ? 35.433 -12.011 -22.971 1.00 0.00 54 ARG A N 3
ATOM 4264 C CA . ARG A 1 54 ? 34.632 -10.795 -23.026 1.00 0.00 54 ARG A CA 3
ATOM 4265 C C . ARG A 1 54 ? 33.142 -11.124 -23.011 1.00 0.00 54 ARG A C 3
ATOM 4266 O O . ARG A 1 54 ? 32.400 -10.651 -22.148 1.00 0.00 54 ARG A O 3
ATOM 4287 N N . ARG A 1 55 ? 32.711 -11.938 -23.969 1.00 0.00 55 ARG A N 3
ATOM 4288 C CA . ARG A 1 55 ? 31.309 -12.328 -24.067 1.00 0.00 55 ARG A CA 3
ATOM 4289 C C . ARG A 1 55 ? 30.810 -12.896 -22.741 1.00 0.00 55 ARG A C 3
ATOM 4290 O O . ARG A 1 55 ? 29.651 -12.705 -22.371 1.00 0.00 55 ARG A O 3
ATOM 4311 N N . ARG A 1 56 ? 31.691 -13.594 -22.032 1.00 0.00 56 ARG A N 3
ATOM 4312 C CA . ARG A 1 56 ? 31.339 -14.190 -20.749 1.00 0.00 56 ARG A CA 3
ATOM 4313 C C . ARG A 1 56 ? 30.708 -13.155 -19.824 1.00 0.00 56 ARG A C 3
ATOM 4314 O O . ARG A 1 56 ? 29.743 -13.446 -19.117 1.00 0.00 56 ARG A O 3
ATOM 4335 N N . ARG A 1 57 ? 31.259 -11.946 -19.833 1.00 0.00 57 ARG A N 3
ATOM 4336 C CA . ARG A 1 57 ? 30.751 -10.868 -18.993 1.00 0.00 57 ARG A CA 3
ATOM 4337 C C . ARG A 1 57 ? 29.296 -10.559 -19.327 1.00 0.00 57 ARG A C 3
ATOM 4338 O O . ARG A 1 57 ? 28.518 -10.165 -18.457 1.00 0.00 57 ARG A O 3
ATOM 4359 N N . TRP A 1 58 ? 28.933 -10.737 -20.592 1.00 0.00 58 TRP A N 3
ATOM 4360 C CA . TRP A 1 58 ? 27.570 -10.477 -21.042 1.00 0.00 58 TRP A CA 3
ATOM 4361 C C . TRP A 1 58 ? 26.666 -11.673 -20.760 1.00 0.00 58 TRP A C 3
ATOM 4362 O O . TRP A 1 58 ? 25.669 -11.554 -20.048 1.00 0.00 58 TRP A O 3
ATOM 4383 N N . ARG A 1 59 ? 27.022 -12.822 -21.323 1.00 0.00 59 ARG A N 3
ATOM 4384 C CA . ARG A 1 59 ? 26.241 -14.039 -21.133 1.00 0.00 59 ARG A CA 3
ATOM 4385 C C . ARG A 1 59 ? 26.011 -14.311 -19.649 1.00 0.00 59 ARG A C 3
ATOM 4386 O O . ARG A 1 59 ? 24.978 -14.857 -19.262 1.00 0.00 59 ARG A O 3
ATOM 4407 N N . GLU A 1 60 ? 26.981 -13.928 -18.825 1.00 0.00 60 GLU A N 3
ATOM 4408 C CA . GLU A 1 60 ? 26.883 -14.132 -17.384 1.00 0.00 60 GLU A CA 3
ATOM 4409 C C . GLU A 1 60 ? 25.701 -13.361 -16.804 1.00 0.00 60 GLU A C 3
ATOM 4410 O O . GLU A 1 60 ? 25.034 -13.829 -15.881 1.00 0.00 60 GLU A O 3
ATOM 4422 N N . ARG A 1 61 ? 25.448 -12.177 -17.352 1.00 0.00 61 ARG A N 3
ATOM 4423 C CA . ARG A 1 61 ? 24.348 -11.339 -16.890 1.00 0.00 61 ARG A CA 3
ATOM 4424 C C . ARG A 1 61 ? 23.050 -11.702 -17.605 1.00 0.00 61 ARG A C 3
ATOM 4425 O O . ARG A 1 61 ? 21.984 -11.747 -16.991 1.00 0.00 61 ARG A O 3
ATOM 4446 N N . GLN A 1 62 ? 23.148 -11.960 -18.905 1.00 0.00 62 GLN A N 3
ATOM 4447 C CA . GLN A 1 62 ? 21.982 -12.317 -19.703 1.00 0.00 62 GLN A CA 3
ATOM 4448 C C . GLN A 1 62 ? 21.401 -13.653 -19.250 1.00 0.00 62 GLN A C 3
ATOM 4449 O O . GLN A 1 62 ? 20.186 -13.847 -19.258 1.00 0.00 62 GLN A O 3
ATOM 4463 N N . ARG A 1 63 ? 22.278 -14.572 -18.858 1.00 0.00 63 ARG A N 3
ATOM 4464 C CA . ARG A 1 63 ? 21.853 -15.890 -18.404 1.00 0.00 63 ARG A CA 3
ATOM 4465 C C . ARG A 1 63 ? 20.797 -15.773 -17.309 1.00 0.00 63 ARG A C 3
ATOM 4466 O O . ARG A 1 63 ? 19.787 -16.475 -17.332 1.00 0.00 63 ARG A O 3
ATOM 4487 N N . GLN A 1 64 ? 21.041 -14.883 -16.352 1.00 0.00 64 GLN A N 3
ATOM 4488 C CA . GLN A 1 64 ? 20.111 -14.677 -15.247 1.00 0.00 64 GLN A CA 3
ATOM 4489 C C . GLN A 1 64 ? 18.742 -14.245 -15.762 1.00 0.00 64 GLN A C 3
ATOM 4490 O O . GLN A 1 64 ? 17.711 -14.619 -15.204 1.00 0.00 64 GLN A O 3
ATOM 4504 N N . LYS A 1 65 ? 18.739 -13.453 -16.830 1.00 0.00 65 LYS A N 3
ATOM 4505 C CA . LYS A 1 65 ? 17.498 -12.970 -17.421 1.00 0.00 65 LYS A CA 3
ATOM 4506 C C . LYS A 1 65 ? 16.794 -14.081 -18.193 1.00 0.00 65 LYS A C 3
ATOM 4507 O O . LYS A 1 65 ? 15.668 -14.458 -17.868 1.00 0.00 65 LYS A O 3
ATOM 4526 N N . GLU A 1 66 ? 17.465 -14.602 -19.216 1.00 0.00 66 GLU A N 3
ATOM 4527 C CA . GLU A 1 66 ? 16.903 -15.670 -20.033 1.00 0.00 66 GLU A CA 3
ATOM 4528 C C . GLU A 1 66 ? 16.460 -16.844 -19.164 1.00 0.00 66 GLU A C 3
ATOM 4529 O O . GLU A 1 66 ? 15.456 -17.495 -19.446 1.00 0.00 66 GLU A O 3
ATOM 4541 N N . ASN A 1 67 ? 17.219 -17.108 -18.104 1.00 0.00 67 ASN A N 3
ATOM 4542 C CA . ASN A 1 67 ? 16.906 -18.203 -17.194 1.00 0.00 67 ASN A CA 3
ATOM 4543 C C . ASN A 1 67 ? 15.468 -18.101 -16.694 1.00 0.00 67 ASN A C 3
ATOM 4544 O O . ASN A 1 67 ? 14.795 -19.113 -16.499 1.00 0.00 67 ASN A O 3
ATOM 4555 N N . GLU A 1 68 ? 15.005 -16.872 -16.487 1.00 0.00 68 GLU A N 3
ATOM 4556 C CA . GLU A 1 68 ? 13.647 -16.639 -16.009 1.00 0.00 68 GLU A CA 3
ATOM 4557 C C . GLU A 1 68 ? 12.621 -17.193 -16.993 1.00 0.00 68 GLU A C 3
ATOM 4558 O O . GLU A 1 68 ? 11.823 -18.064 -16.648 1.00 0.00 68 GLU A O 3
ATOM 4570 N N . ILE A 1 69 ? 12.648 -16.680 -18.219 1.00 0.00 69 ILE A N 3
ATOM 4571 C CA . ILE A 1 69 ? 11.722 -17.124 -19.252 1.00 0.00 69 ILE A CA 3
ATOM 4572 C C . ILE A 1 69 ? 11.932 -18.597 -19.584 1.00 0.00 69 ILE A C 3
ATOM 4573 O O . ILE A 1 69 ? 10.982 -19.316 -19.892 1.00 0.00 69 ILE A O 3
ATOM 4589 N N . SER A 1 70 ? 13.183 -19.041 -19.516 1.00 0.00 70 SER A N 3
ATOM 4590 C CA . SER A 1 70 ? 13.519 -20.429 -19.811 1.00 0.00 70 SER A CA 3
ATOM 4591 C C . SER A 1 70 ? 12.700 -21.382 -18.945 1.00 0.00 70 SER A C 3
ATOM 4592 O O . SER A 1 70 ? 12.297 -22.455 -19.393 1.00 0.00 70 SER A O 3
ATOM 4600 N N . HIS A 1 71 ? 12.458 -20.980 -17.701 1.00 0.00 71 HIS A N 3
ATOM 4601 C CA . HIS A 1 71 ? 11.687 -21.798 -16.770 1.00 0.00 71 HIS A CA 3
ATOM 4602 C C . HIS A 1 71 ? 10.356 -22.215 -17.389 1.00 0.00 71 HIS A C 3
ATOM 4603 O O . HIS A 1 71 ? 9.933 -23.365 -17.260 1.00 0.00 71 HIS A O 3
ATOM 4617 N N . HIS A 1 72 ? 9.699 -21.275 -18.061 1.00 0.00 72 HIS A N 3
ATOM 4618 C CA . HIS A 1 72 ? 8.417 -21.546 -18.699 1.00 0.00 72 HIS A CA 3
ATOM 4619 C C . HIS A 1 72 ? 8.616 -22.180 -20.073 1.00 0.00 72 HIS A C 3
ATOM 4620 O O . HIS A 1 72 ? 7.849 -23.050 -20.482 1.00 0.00 72 HIS A O 3
ATOM 4634 N N . ALA A 1 73 ? 9.651 -21.737 -20.779 1.00 0.00 73 ALA A N 3
ATOM 4635 C CA . ALA A 1 73 ? 9.952 -22.262 -22.105 1.00 0.00 73 ALA A CA 3
ATOM 4636 C C . ALA A 1 73 ? 10.109 -23.779 -22.073 1.00 0.00 73 ALA A C 3
ATOM 4637 O O . ALA A 1 73 ? 9.430 -24.499 -22.805 1.00 0.00 73 ALA A O 3
ATOM 4644 N N . LYS A 1 74 ? 11.008 -24.257 -21.221 1.00 0.00 74 LYS A N 3
ATOM 4645 C CA . LYS A 1 74 ? 11.255 -25.688 -21.091 1.00 0.00 74 LYS A CA 3
ATOM 4646 C C . LYS A 1 74 ? 9.952 -26.447 -20.862 1.00 0.00 74 LYS A C 3
ATOM 4647 O O . LYS A 1 74 ? 9.778 -27.563 -21.349 1.00 0.00 74 LYS A O 3
ATOM 4666 N N . GLU A 1 75 ? 9.038 -25.832 -20.117 1.00 0.00 75 GLU A N 3
ATOM 4667 C CA . GLU A 1 75 ? 7.750 -26.450 -19.824 1.00 0.00 75 GLU A CA 3
ATOM 4668 C C . GLU A 1 75 ? 7.024 -26.830 -21.111 1.00 0.00 75 GLU A C 3
ATOM 4669 O O . GLU A 1 75 ? 6.617 -27.978 -21.290 1.00 0.00 75 GLU A O 3
ATOM 4681 N N . ILE A 1 76 ? 6.864 -25.858 -22.002 1.00 0.00 76 ILE A N 3
ATOM 4682 C CA . ILE A 1 76 ? 6.187 -26.089 -23.272 1.00 0.00 76 ILE A CA 3
ATOM 4683 C C . ILE A 1 76 ? 6.692 -25.133 -24.347 1.00 0.00 76 ILE A C 3
ATOM 4684 O O . ILE A 1 76 ? 6.844 -23.937 -24.105 1.00 0.00 76 ILE A O 3
ATOM 4700 N N . GLU A 1 77 ? 6.947 -25.669 -25.537 1.00 0.00 77 GLU A N 3
ATOM 4701 C CA . GLU A 1 77 ? 7.433 -24.862 -26.649 1.00 0.00 77 GLU A CA 3
ATOM 4702 C C . GLU A 1 77 ? 7.531 -25.695 -27.924 1.00 0.00 77 GLU A C 3
ATOM 4703 O O . GLU A 1 77 ? 7.780 -26.900 -27.873 1.00 0.00 77 GLU A O 3
ATOM 4715 N N . ARG A 1 78 ? 7.335 -25.044 -29.066 1.00 0.00 78 ARG A N 3
ATOM 4716 C CA . ARG A 1 78 ? 7.399 -25.725 -30.354 1.00 0.00 78 ARG A CA 3
ATOM 4717 C C . ARG A 1 78 ? 8.526 -25.157 -31.211 1.00 0.00 78 ARG A C 3
ATOM 4718 O O . ARG A 1 78 ? 8.303 -24.281 -32.049 1.00 0.00 78 ARG A O 3
ATOM 4739 N N . LEU A 1 79 ? 9.736 -25.660 -30.998 1.00 0.00 79 LEU A N 3
ATOM 4740 C CA . LEU A 1 79 ? 10.900 -25.204 -31.752 1.00 0.00 79 LEU A CA 3
ATOM 4741 C C . LEU A 1 79 ? 12.000 -26.261 -31.750 1.00 0.00 79 LEU A C 3
ATOM 4742 O O . LEU A 1 79 ? 12.104 -27.057 -30.817 1.00 0.00 79 LEU A O 3
ATOM 4758 N N . GLN A 1 80 ? 12.817 -26.259 -32.797 1.00 0.00 80 GLN A N 3
ATOM 4759 C CA . GLN A 1 80 ? 13.910 -27.217 -32.914 1.00 0.00 80 GLN A CA 3
ATOM 4760 C C . GLN A 1 80 ? 15.257 -26.532 -32.708 1.00 0.00 80 GLN A C 3
ATOM 4761 O O . GLN A 1 80 ? 15.352 -25.305 -32.720 1.00 0.00 80 GLN A O 3
ATOM 4775 N N . LYS A 1 81 ? 16.300 -27.335 -32.520 1.00 0.00 81 LYS A N 3
ATOM 4776 C CA . LYS A 1 81 ? 17.644 -26.808 -32.312 1.00 0.00 81 LYS A CA 3
ATOM 4777 C C . LYS A 1 81 ? 18.510 -27.025 -33.548 1.00 0.00 81 LYS A C 3
ATOM 4778 O O . LYS A 1 81 ? 18.373 -28.031 -34.243 1.00 0.00 81 LYS A O 3
ATOM 4797 N N . GLU A 1 82 ? 19.401 -26.076 -33.815 1.00 0.00 82 GLU A N 3
ATOM 4798 C CA . GLU A 1 82 ? 20.290 -26.165 -34.968 1.00 0.00 82 GLU A CA 3
ATOM 4799 C C . GLU A 1 82 ? 21.653 -25.557 -34.651 1.00 0.00 82 GLU A C 3
ATOM 4800 O O . GLU A 1 82 ? 21.752 -24.576 -33.913 1.00 0.00 82 GLU A O 3
ATOM 4812 N N . ILE A 1 83 ? 22.702 -26.146 -35.215 1.00 0.00 83 ILE A N 3
ATOM 4813 C CA . ILE A 1 83 ? 24.060 -25.663 -34.994 1.00 0.00 83 ILE A CA 3
ATOM 4814 C C . ILE A 1 83 ? 24.729 -25.282 -36.311 1.00 0.00 83 ILE A C 3
ATOM 4815 O O . ILE A 1 83 ? 24.249 -25.638 -37.387 1.00 0.00 83 ILE A O 3
ATOM 4831 N N . GLU A 1 84 ? 25.839 -24.557 -36.215 1.00 0.00 84 GLU A N 3
ATOM 4832 C CA . GLU A 1 84 ? 26.574 -24.129 -37.400 1.00 0.00 84 GLU A CA 3
ATOM 4833 C C . GLU A 1 84 ? 28.017 -23.778 -37.047 1.00 0.00 84 GLU A C 3
ATOM 4834 O O . GLU A 1 84 ? 28.293 -23.246 -35.971 1.00 0.00 84 GLU A O 3
ATOM 4846 N N . ARG A 1 85 ? 28.933 -24.080 -37.961 1.00 0.00 85 ARG A N 3
ATOM 4847 C CA . ARG A 1 85 ? 30.348 -23.798 -37.747 1.00 0.00 85 ARG A CA 3
ATOM 4848 C C . ARG A 1 85 ? 30.908 -22.939 -38.876 1.00 0.00 85 ARG A C 3
ATOM 4849 O O . ARG A 1 85 ? 31.109 -23.416 -39.993 1.00 0.00 85 ARG A O 3
ATOM 4870 N N . HIS A 1 86 ? 31.159 -21.668 -38.576 1.00 0.00 86 HIS A N 3
ATOM 4871 C CA . HIS A 1 86 ? 31.697 -20.741 -39.566 1.00 0.00 86 HIS A CA 3
ATOM 4872 C C . HIS A 1 86 ? 32.377 -19.557 -38.888 1.00 0.00 86 HIS A C 3
ATOM 4873 O O . HIS A 1 86 ? 31.867 -19.011 -37.909 1.00 0.00 86 HIS A O 3
ATOM 4887 N N . LYS A 1 87 ? 33.532 -19.162 -39.414 1.00 0.00 87 LYS A N 3
ATOM 4888 C CA . LYS A 1 87 ? 34.282 -18.041 -38.861 1.00 0.00 87 LYS A CA 3
ATOM 4889 C C . LYS A 1 87 ? 35.437 -17.653 -39.779 1.00 0.00 87 LYS A C 3
ATOM 4890 O O . LYS A 1 87 ? 35.725 -18.346 -40.754 1.00 0.00 87 LYS A O 3
ATOM 4909 N N . GLN A 1 88 ? 36.092 -16.541 -39.460 1.00 0.00 88 GLN A N 3
ATOM 4910 C CA . GLN A 1 88 ? 37.215 -16.063 -40.258 1.00 0.00 88 GLN A CA 3
ATOM 4911 C C . GLN A 1 88 ? 36.798 -15.841 -41.708 1.00 0.00 88 GLN A C 3
ATOM 4912 O O . GLN A 1 88 ? 37.572 -16.089 -42.631 1.00 0.00 88 GLN A O 3
ATOM 4926 N N . SER A 1 89 ? 35.568 -15.374 -41.900 1.00 0.00 89 SER A N 3
ATOM 4927 C CA . SER A 1 89 ? 35.046 -15.123 -43.238 1.00 0.00 89 SER A CA 3
ATOM 4928 C C . SER A 1 89 ? 36.013 -14.262 -44.046 1.00 0.00 89 SER A C 3
ATOM 4929 O O . SER A 1 89 ? 36.112 -14.398 -45.266 1.00 0.00 89 SER A O 3
ATOM 4937 N N . ILE A 1 90 ? 36.723 -13.375 -43.357 1.00 0.00 90 ILE A N 3
ATOM 4938 C CA . ILE A 1 90 ? 37.682 -12.492 -44.008 1.00 0.00 90 ILE A CA 3
ATOM 4939 C C . ILE A 1 90 ? 38.622 -13.277 -44.917 1.00 0.00 90 ILE A C 3
ATOM 4940 O O . ILE A 1 90 ? 39.075 -12.773 -45.946 1.00 0.00 90 ILE A O 3
ATOM 4956 N N . LYS A 1 91 ? 38.910 -14.516 -44.533 1.00 0.00 91 LYS A N 3
ATOM 4957 C CA . LYS A 1 91 ? 39.794 -15.373 -45.313 1.00 0.00 91 LYS A CA 3
ATOM 4958 C C . LYS A 1 91 ? 39.352 -15.427 -46.772 1.00 0.00 91 LYS A C 3
ATOM 4959 O O . LYS A 1 91 ? 40.177 -15.538 -47.678 1.00 0.00 91 LYS A O 3
ATOM 4978 N N . LYS A 1 92 ? 38.043 -15.345 -46.992 1.00 0.00 92 LYS A N 3
ATOM 4979 C CA . LYS A 1 92 ? 37.490 -15.381 -48.341 1.00 0.00 92 LYS A CA 3
ATOM 4980 C C . LYS A 1 92 ? 38.002 -14.207 -49.169 1.00 0.00 92 LYS A C 3
ATOM 4981 O O . LYS A 1 92 ? 38.230 -14.336 -50.374 1.00 0.00 92 LYS A O 3
ATOM 5000 N N . LEU A 1 93 ? 38.180 -13.063 -48.519 1.00 0.00 93 LEU A N 3
ATOM 5001 C CA . LEU A 1 93 ? 38.667 -11.866 -49.196 1.00 0.00 93 LEU A CA 3
ATOM 5002 C C . LEU A 1 93 ? 40.191 -11.816 -49.188 1.00 0.00 93 LEU A C 3
ATOM 5003 O O . LEU A 1 93 ? 40.821 -11.564 -50.216 1.00 0.00 93 LEU A O 3
ATOM 5019 N N . LYS A 1 94 ? 40.779 -12.061 -48.022 1.00 0.00 94 LYS A N 3
ATOM 5020 C CA . LYS A 1 94 ? 42.231 -12.048 -47.879 1.00 0.00 94 LYS A CA 3
ATOM 5021 C C . LYS A 1 94 ? 42.886 -12.966 -48.906 1.00 0.00 94 LYS A C 3
ATOM 5022 O O . LYS A 1 94 ? 43.893 -12.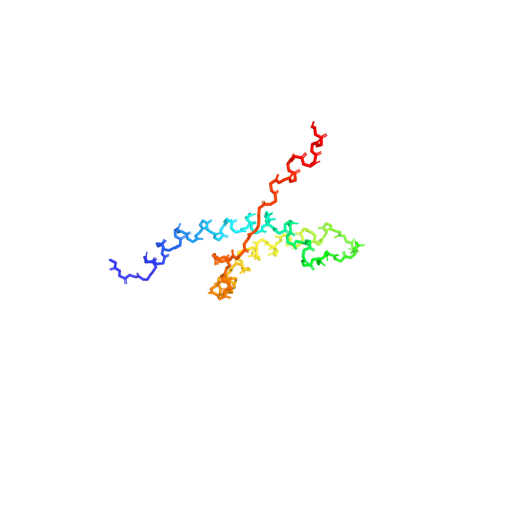609 -49.517 1.00 0.00 94 LYS A O 3
ATOM 5041 N N . GLN A 1 95 ? 42.307 -14.149 -49.092 1.00 0.00 95 GLN A N 3
ATOM 5042 C CA . GLN A 1 95 ? 42.837 -15.116 -50.046 1.00 0.00 95 GLN A CA 3
ATOM 5043 C C . GLN A 1 95 ? 42.738 -14.584 -51.471 1.00 0.00 95 GLN A C 3
ATOM 5044 O O . GLN A 1 95 ? 43.608 -14.846 -52.303 1.00 0.00 95 GLN A O 3
ATOM 5058 N N . SER A 1 96 ? 41.675 -13.835 -51.747 1.00 0.00 96 SER A N 3
ATOM 5059 C CA . SER A 1 96 ? 41.462 -13.270 -53.074 1.00 0.00 96 SER A CA 3
ATOM 5060 C C . SER A 1 96 ? 41.970 -11.832 -53.140 1.00 0.00 96 SER A C 3
ATOM 5061 O O . SER A 1 96 ? 41.208 -10.906 -53.416 1.00 0.00 96 SER A O 3
ATOM 5069 N N . GLU A 1 97 ? 43.262 -11.655 -52.884 1.00 0.00 97 GLU A N 3
ATOM 5070 C CA . GLU A 1 97 ? 43.872 -10.331 -52.913 1.00 0.00 97 GLU A CA 3
ATOM 5071 C C . GLU A 1 97 ? 43.841 -9.749 -54.323 1.00 0.00 97 GLU A C 3
ATOM 5072 O O . GLU A 1 97 ? 43.681 -8.542 -54.504 1.00 0.00 97 GLU A O 3
ATOM 5084 N N . CYS A 1 98 ? 43.998 -10.615 -55.318 1.00 0.00 98 CYS A N 3
ATOM 5085 C CA . CYS A 1 98 ? 43.988 -10.188 -56.713 1.00 0.00 98 CYS A CA 3
ATOM 5086 C C . CYS A 1 98 ? 42.753 -10.715 -57.436 1.00 0.00 98 CYS A C 3
ATOM 5087 O O . CYS A 1 98 ? 42.456 -10.305 -58.557 1.00 0.00 98 CYS A O 3
ATOM 5095 N N . GLY A 1 1 ? -0.319 -4.331 -4.349 1.00 0.00 1 GLY A N 4
ATOM 5096 C CA . GLY A 1 1 ? -0.584 -3.693 -5.625 1.00 0.00 1 GLY A CA 4
ATOM 5097 C C . GLY A 1 1 ? 0.022 -2.307 -5.716 1.00 0.00 1 GLY A C 4
ATOM 5098 O O . GLY A 1 1 ? 1.021 -2.014 -5.061 1.00 0.00 1 GLY A O 4
ATOM 5102 N N . GLY A 1 2 ? -0.582 -1.450 -6.535 1.00 0.00 2 GLY A N 4
ATOM 5103 C CA . GLY A 1 2 ? -0.080 -0.099 -6.697 1.00 0.00 2 GLY A CA 4
ATOM 5104 C C . GLY A 1 2 ? 0.825 0.043 -7.904 1.00 0.00 2 GLY A C 4
ATOM 5105 O O . GLY A 1 2 ? 0.513 0.780 -8.840 1.00 0.00 2 GLY A O 4
ATOM 5109 N N . SER A 1 3 ? 1.951 -0.663 -7.884 1.00 0.00 3 SER A N 4
ATOM 5110 C CA . SER A 1 3 ? 2.907 -0.609 -8.983 1.00 0.00 3 SER A CA 4
ATOM 5111 C C . SER A 1 3 ? 3.380 -2.010 -9.363 1.00 0.00 3 SER A C 4
ATOM 5112 O O . SER A 1 3 ? 3.237 -2.957 -8.589 1.00 0.00 3 SER A O 4
ATOM 5120 N N . LYS A 1 4 ? 3.943 -2.133 -10.560 1.00 0.00 4 LYS A N 4
ATOM 5121 C CA . LYS A 1 4 ? 4.438 -3.415 -11.044 1.00 0.00 4 LYS A CA 4
ATOM 5122 C C . LYS A 1 4 ? 5.746 -3.789 -10.354 1.00 0.00 4 LYS A C 4
ATOM 5123 O O . LYS A 1 4 ? 5.906 -4.910 -9.874 1.00 0.00 4 LYS A O 4
ATOM 5142 N N . GLU A 1 5 ? 6.678 -2.841 -10.308 1.00 0.00 5 GLU A N 4
ATOM 5143 C CA . GLU A 1 5 ? 7.972 -3.072 -9.676 1.00 0.00 5 GLU A CA 4
ATOM 5144 C C . GLU A 1 5 ? 7.796 -3.616 -8.262 1.00 0.00 5 GLU A C 4
ATOM 5145 O O . GLU A 1 5 ? 8.571 -4.457 -7.808 1.00 0.00 5 GLU A O 4
ATOM 5157 N N . ASN A 1 6 ? 6.772 -3.127 -7.569 1.00 0.00 6 ASN A N 4
ATOM 5158 C CA . ASN A 1 6 ? 6.495 -3.561 -6.205 1.00 0.00 6 ASN A CA 4
ATOM 5159 C C . ASN A 1 6 ? 6.273 -5.070 -6.149 1.00 0.00 6 ASN A C 4
ATOM 5160 O O . ASN A 1 6 ? 6.944 -5.777 -5.398 1.00 0.00 6 ASN A O 4
ATOM 5171 N N . GLU A 1 7 ? 5.328 -5.553 -6.949 1.00 0.00 7 GLU A N 4
ATOM 5172 C CA . GLU A 1 7 ? 5.019 -6.978 -6.990 1.00 0.00 7 GLU A CA 4
ATOM 5173 C C . GLU A 1 7 ? 6.228 -7.784 -7.455 1.00 0.00 7 GLU A C 4
ATOM 5174 O O . GLU A 1 7 ? 6.570 -8.807 -6.861 1.00 0.00 7 GLU A O 4
ATOM 5186 N N . ILE A 1 8 ? 6.869 -7.316 -8.521 1.00 0.00 8 ILE A N 4
ATOM 5187 C CA . ILE A 1 8 ? 8.040 -7.993 -9.066 1.00 0.00 8 ILE A CA 4
ATOM 5188 C C . ILE A 1 8 ? 9.110 -8.186 -7.997 1.00 0.00 8 ILE A C 4
ATOM 5189 O O . ILE A 1 8 ? 9.808 -9.200 -7.979 1.00 0.00 8 ILE A O 4
ATOM 5205 N N . SER A 1 9 ? 9.233 -7.206 -7.107 1.00 0.00 9 SER A N 4
ATOM 5206 C CA . SER A 1 9 ? 10.220 -7.267 -6.034 1.00 0.00 9 SER A CA 4
ATOM 5207 C C . SER A 1 9 ? 9.952 -8.454 -5.116 1.00 0.00 9 SER A C 4
ATOM 5208 O O . SER A 1 9 ? 10.860 -9.219 -4.788 1.00 0.00 9 SER A O 4
ATOM 5216 N N . HIS A 1 10 ? 8.697 -8.603 -4.702 1.00 0.00 10 HIS A N 4
ATOM 5217 C CA . HIS A 1 10 ? 8.306 -9.698 -3.821 1.00 0.00 10 HIS A CA 4
ATOM 5218 C C . HIS A 1 10 ? 8.761 -11.039 -4.387 1.00 0.00 10 HIS A C 4
ATOM 5219 O O . HIS A 1 10 ? 9.367 -11.848 -3.683 1.00 0.00 10 HIS A O 4
ATOM 5233 N N . HIS A 1 11 ? 8.464 -11.270 -5.661 1.00 0.00 11 HIS A N 4
ATOM 5234 C CA . HIS A 1 11 ? 8.841 -12.515 -6.322 1.00 0.00 11 HIS A CA 4
ATOM 5235 C C . HIS A 1 11 ? 10.350 -12.576 -6.543 1.00 0.00 11 HIS A C 4
ATOM 5236 O O . HIS A 1 11 ? 10.957 -13.642 -6.457 1.00 0.00 11 HIS A O 4
ATOM 5250 N N . ALA A 1 12 ? 10.949 -11.424 -6.829 1.00 0.00 12 ALA A N 4
ATOM 5251 C CA . ALA A 1 12 ? 12.386 -11.347 -7.060 1.00 0.00 12 ALA A CA 4
ATOM 5252 C C . ALA A 1 12 ? 13.165 -11.747 -5.812 1.00 0.00 12 ALA A C 4
ATOM 5253 O O . ALA A 1 12 ? 14.254 -12.315 -5.903 1.00 0.00 12 ALA A O 4
ATOM 5260 N N . LYS A 1 13 ? 12.602 -11.447 -4.647 1.00 0.00 13 LYS A N 4
ATOM 5261 C CA . LYS A 1 13 ? 13.244 -11.775 -3.380 1.00 0.00 13 LYS A CA 4
ATOM 5262 C C . LYS A 1 13 ? 13.562 -13.266 -3.300 1.00 0.00 13 LYS A C 4
ATOM 5263 O O . LYS A 1 13 ? 14.576 -13.663 -2.729 1.00 0.00 13 LYS A O 4
ATOM 5282 N N . GLU A 1 14 ? 12.689 -14.084 -3.881 1.00 0.00 14 GLU A N 4
ATOM 5283 C CA . GLU A 1 14 ? 12.879 -15.529 -3.877 1.00 0.00 14 GLU A CA 4
ATOM 5284 C C . GLU A 1 14 ? 13.501 -16.000 -5.188 1.00 0.00 14 GLU A C 4
ATOM 5285 O O . GLU A 1 14 ? 14.355 -16.888 -5.198 1.00 0.00 14 GLU A O 4
ATOM 5297 N N . ILE A 1 15 ? 13.067 -15.400 -6.291 1.00 0.00 15 ILE A N 4
ATOM 5298 C CA . ILE A 1 15 ? 13.582 -15.758 -7.607 1.00 0.00 15 ILE A CA 4
ATOM 5299 C C . ILE A 1 15 ? 15.091 -15.552 -7.682 1.00 0.00 15 ILE A C 4
ATOM 5300 O O . ILE A 1 15 ? 15.794 -16.290 -8.372 1.00 0.00 15 ILE A O 4
ATOM 5316 N N . GLU A 1 16 ? 15.582 -14.546 -6.966 1.00 0.00 16 GLU A N 4
ATOM 5317 C CA . GLU A 1 16 ? 17.008 -14.244 -6.951 1.00 0.00 16 GLU A CA 4
ATOM 5318 C C . GLU A 1 16 ? 17.821 -15.473 -6.554 1.00 0.00 16 GLU A C 4
ATOM 5319 O O . GLU A 1 16 ? 18.743 -15.876 -7.263 1.00 0.00 16 GLU A O 4
ATOM 5331 N N . ARG A 1 17 ? 17.470 -16.065 -5.417 1.00 0.00 17 ARG A N 4
ATOM 5332 C CA . ARG A 1 17 ? 18.166 -17.247 -4.924 1.00 0.00 17 ARG A CA 4
ATOM 5333 C C . ARG A 1 17 ? 18.089 -18.385 -5.938 1.00 0.00 17 ARG A C 4
ATOM 5334 O O . ARG A 1 17 ? 18.906 -19.308 -5.916 1.00 0.00 17 ARG A O 4
ATOM 5355 N N . LEU A 1 18 ? 17.101 -18.316 -6.825 1.00 0.00 18 LEU A N 4
ATOM 5356 C CA . LEU A 1 18 ? 16.916 -19.340 -7.846 1.00 0.00 18 LEU A CA 4
ATOM 5357 C C . LEU A 1 18 ? 17.792 -19.061 -9.062 1.00 0.00 18 LEU A C 4
ATOM 5358 O O . LEU A 1 18 ? 18.533 -19.931 -9.519 1.00 0.00 18 LEU A O 4
ATOM 5374 N N . GLN A 1 19 ? 17.703 -17.840 -9.581 1.00 0.00 19 GLN A N 4
ATOM 5375 C CA . GLN A 1 19 ? 18.490 -17.446 -10.744 1.00 0.00 19 GLN A CA 4
ATOM 5376 C C . GLN A 1 19 ? 19.982 -17.583 -10.464 1.00 0.00 19 GLN A C 4
ATOM 5377 O O . GLN A 1 19 ? 20.781 -17.781 -11.380 1.00 0.00 19 GLN A O 4
ATOM 5391 N N . LYS A 1 20 ? 20.352 -17.476 -9.192 1.00 0.00 20 LYS A N 4
ATOM 5392 C CA . LYS A 1 20 ? 21.749 -17.589 -8.791 1.00 0.00 20 LYS A CA 4
ATOM 5393 C C . LYS A 1 20 ? 22.119 -19.041 -8.506 1.00 0.00 20 LYS A C 4
ATOM 5394 O O . LYS A 1 20 ? 23.270 -19.441 -8.671 1.00 0.00 20 LYS A O 4
ATOM 5413 N N . GLU A 1 21 ? 21.133 -19.825 -8.081 1.00 0.00 21 GLU A N 4
ATOM 5414 C CA . GLU A 1 21 ? 21.355 -21.233 -7.775 1.00 0.00 21 GLU A CA 4
ATOM 5415 C C . GLU A 1 21 ? 21.409 -22.065 -9.053 1.00 0.00 21 GLU A C 4
ATOM 5416 O O . GLU A 1 21 ? 22.203 -22.999 -9.165 1.00 0.00 21 GLU A O 4
ATOM 5428 N N . ILE A 1 22 ? 20.559 -21.719 -10.014 1.00 0.00 22 ILE A N 4
ATOM 5429 C CA . ILE A 1 22 ? 20.510 -22.433 -11.284 1.00 0.00 22 ILE A CA 4
ATOM 5430 C C . ILE A 1 22 ? 21.902 -22.572 -11.891 1.00 0.00 22 ILE A C 4
ATOM 5431 O O . ILE A 1 22 ? 22.208 -23.570 -12.542 1.00 0.00 22 ILE A O 4
ATOM 5447 N N . GLU A 1 23 ? 22.741 -21.565 -11.669 1.00 0.00 23 GLU A N 4
ATOM 5448 C CA . GLU A 1 23 ? 24.102 -21.576 -12.194 1.00 0.00 23 GLU A CA 4
ATOM 5449 C C . GLU A 1 23 ? 24.843 -22.836 -11.756 1.00 0.00 23 GLU A C 4
ATOM 5450 O O . GLU A 1 23 ? 25.649 -23.388 -12.506 1.00 0.00 23 GLU A O 4
ATOM 5462 N N . ARG A 1 24 ? 24.566 -23.286 -10.536 1.00 0.00 24 ARG A N 4
ATOM 5463 C CA . ARG A 1 24 ? 25.207 -24.479 -9.997 1.00 0.00 24 ARG A CA 4
ATOM 5464 C C . ARG A 1 24 ? 24.450 -25.736 -10.412 1.00 0.00 24 ARG A C 4
ATOM 5465 O O . ARG A 1 24 ? 25.026 -26.658 -10.991 1.00 0.00 24 ARG A O 4
ATOM 5486 N N . HIS A 1 25 ? 23.156 -25.769 -10.111 1.00 0.00 25 HIS A N 4
ATOM 5487 C CA . HIS A 1 25 ? 22.320 -26.914 -10.452 1.00 0.00 25 HIS A CA 4
ATOM 5488 C C . HIS A 1 25 ? 22.473 -27.279 -11.925 1.00 0.00 25 HIS A C 4
ATOM 5489 O O . HIS A 1 25 ? 22.762 -28.426 -12.266 1.00 0.00 25 HIS A O 4
ATOM 5503 N N . LYS A 1 26 ? 22.276 -26.295 -12.797 1.00 0.00 26 LYS A N 4
ATOM 5504 C CA . LYS A 1 26 ? 22.393 -26.511 -14.235 1.00 0.00 26 LYS A CA 4
ATOM 5505 C C . LYS A 1 26 ? 23.721 -27.175 -14.579 1.00 0.00 26 LYS A C 4
ATOM 5506 O O . LYS A 1 26 ? 23.765 -28.128 -15.356 1.00 0.00 26 LYS A O 4
ATOM 5525 N N . GLN A 1 27 ? 24.801 -26.667 -13.994 1.00 0.00 27 GLN A N 4
ATOM 5526 C CA . GLN A 1 27 ? 26.131 -27.212 -14.240 1.00 0.00 27 GLN A CA 4
ATOM 5527 C C . GLN A 1 27 ? 26.271 -28.602 -13.628 1.00 0.00 27 GLN A C 4
ATOM 5528 O O . GLN A 1 27 ? 27.102 -29.400 -14.059 1.00 0.00 27 GLN A O 4
ATOM 5542 N N . SER A 1 28 ? 25.452 -28.885 -12.620 1.00 0.00 28 SER A N 4
ATOM 5543 C CA . SER A 1 28 ? 25.486 -30.177 -11.945 1.00 0.00 28 SER A CA 4
ATOM 5544 C C . SER A 1 28 ? 24.698 -31.221 -12.731 1.00 0.00 28 SER A C 4
ATOM 5545 O O . SER A 1 28 ? 25.056 -32.399 -12.750 1.00 0.00 28 SER A O 4
ATOM 5553 N N . ILE A 1 29 ? 23.624 -30.780 -13.375 1.00 0.00 29 ILE A N 4
ATOM 5554 C CA . ILE A 1 29 ? 22.785 -31.675 -14.163 1.00 0.00 29 ILE A CA 4
ATOM 5555 C C . ILE A 1 29 ? 23.340 -31.849 -15.573 1.00 0.00 29 ILE A C 4
ATOM 5556 O O . ILE A 1 29 ? 23.226 -32.921 -16.169 1.00 0.00 29 ILE A O 4
ATOM 5572 N N . LYS A 1 30 ? 23.941 -30.789 -16.101 1.00 0.00 30 LYS A N 4
ATOM 5573 C CA . LYS A 1 30 ? 24.518 -30.824 -17.441 1.00 0.00 30 LYS A CA 4
ATOM 5574 C C . LYS A 1 30 ? 25.426 -32.038 -17.611 1.00 0.00 30 LYS A C 4
ATOM 5575 O O . LYS A 1 30 ? 25.548 -32.587 -18.705 1.00 0.00 30 LYS A O 4
ATOM 5594 N N . LYS A 1 31 ? 26.061 -32.453 -16.519 1.00 0.00 31 LYS A N 4
ATOM 5595 C CA . LYS A 1 31 ? 26.956 -33.604 -16.546 1.00 0.00 31 LYS A CA 4
ATOM 5596 C C . LYS A 1 31 ? 26.272 -34.811 -17.180 1.00 0.00 31 LYS A C 4
ATOM 5597 O O . LYS A 1 31 ? 26.867 -35.520 -17.992 1.00 0.00 31 LYS A O 4
ATOM 5616 N N . LEU A 1 32 ? 25.017 -35.038 -16.806 1.00 0.00 32 LEU A N 4
ATOM 5617 C CA . LEU A 1 32 ? 24.251 -36.159 -17.341 1.00 0.00 32 LEU A CA 4
ATOM 5618 C C . LEU A 1 32 ? 23.604 -35.791 -18.672 1.00 0.00 32 LEU A C 4
ATOM 5619 O O . LEU A 1 32 ? 23.485 -36.625 -19.569 1.00 0.00 32 LEU A O 4
ATOM 5635 N N . LYS A 1 33 ? 23.188 -34.535 -18.795 1.00 0.00 33 LYS A N 4
ATOM 5636 C CA . LYS A 1 33 ? 22.556 -34.053 -20.017 1.00 0.00 33 LYS A CA 4
ATOM 5637 C C . LYS A 1 33 ? 23.496 -34.202 -21.210 1.00 0.00 33 LYS A C 4
ATOM 5638 O O . LYS A 1 33 ? 23.054 -34.456 -22.331 1.00 0.00 33 LYS A O 4
ATOM 5657 N N . GLN A 1 34 ? 24.791 -34.041 -20.960 1.00 0.00 34 GLN A N 4
ATOM 5658 C CA . GLN A 1 34 ? 25.791 -34.159 -22.015 1.00 0.00 34 GLN A CA 4
ATOM 5659 C C . GLN A 1 34 ? 25.609 -35.456 -22.796 1.00 0.00 34 GLN A C 4
ATOM 5660 O O . GLN A 1 34 ? 25.893 -35.516 -23.993 1.00 0.00 34 GLN A O 4
ATOM 5674 N N . SER A 1 35 ? 25.137 -36.493 -22.111 1.00 0.00 35 SER A N 4
ATOM 5675 C CA . SER A 1 35 ? 24.921 -37.791 -22.740 1.00 0.00 35 SER A CA 4
ATOM 5676 C C . SER A 1 35 ? 23.799 -37.715 -23.770 1.00 0.00 35 SER A C 4
ATOM 5677 O O . SER A 1 35 ? 23.871 -38.339 -24.828 1.00 0.00 35 SER A O 4
ATOM 5685 N N . GLU A 1 36 ? 22.762 -36.945 -23.451 1.00 0.00 36 GLU A N 4
ATOM 5686 C CA . GLU A 1 36 ? 21.623 -36.789 -24.349 1.00 0.00 36 GLU A CA 4
ATOM 5687 C C . GLU A 1 36 ? 22.029 -36.049 -25.619 1.00 0.00 36 GLU A C 4
ATOM 5688 O O . GLU A 1 36 ? 21.945 -36.593 -26.720 1.00 0.00 36 GLU A O 4
ATOM 5700 N N . GLN A 1 37 ? 22.469 -34.804 -25.458 1.00 0.00 37 GLN A N 4
ATOM 5701 C CA . GLN A 1 37 ? 22.887 -33.989 -26.591 1.00 0.00 37 GLN A CA 4
ATOM 5702 C C . GLN A 1 37 ? 23.904 -34.732 -27.451 1.00 0.00 37 GLN A C 4
ATOM 5703 O O . GLN A 1 37 ? 23.822 -34.717 -28.680 1.00 0.00 37 GLN A O 4
ATOM 5717 N N . SER A 1 38 ? 24.862 -35.382 -26.797 1.00 0.00 38 SER A N 4
ATOM 5718 C CA . SER A 1 38 ? 25.898 -36.128 -27.503 1.00 0.00 38 SER A CA 4
ATOM 5719 C C . SER A 1 38 ? 26.818 -35.184 -28.273 1.00 0.00 38 SER A C 4
ATOM 5720 O O . SER A 1 38 ? 27.164 -35.443 -29.424 1.00 0.00 38 SER A O 4
ATOM 5728 N N . ASN A 1 39 ? 27.208 -34.091 -27.628 1.00 0.00 39 ASN A N 4
ATOM 5729 C CA . ASN A 1 39 ? 28.086 -33.108 -28.251 1.00 0.00 39 ASN A CA 4
ATOM 5730 C C . ASN A 1 39 ? 29.486 -33.166 -27.644 1.00 0.00 39 ASN A C 4
ATOM 5731 O O . ASN A 1 39 ? 29.670 -33.532 -26.484 1.00 0.00 39 ASN A O 4
ATOM 5742 N N . PRO A 1 40 ? 30.495 -32.798 -28.447 1.00 0.00 40 PRO A N 4
ATOM 5743 C CA . PRO A 1 40 ? 31.894 -32.798 -28.011 1.00 0.00 40 PRO A CA 4
ATOM 5744 C C . PRO A 1 40 ? 32.181 -31.707 -26.984 1.00 0.00 40 PRO A C 4
ATOM 5745 O O . PRO A 1 40 ? 31.377 -30.802 -26.763 1.00 0.00 40 PRO A O 4
ATOM 5756 N N . PRO A 1 41 ? 33.356 -31.793 -26.342 1.00 0.00 41 PRO A N 4
ATOM 5757 C CA . PRO A 1 41 ? 33.777 -30.820 -25.329 1.00 0.00 41 PRO A CA 4
ATOM 5758 C C . PRO A 1 41 ? 34.095 -29.456 -25.933 1.00 0.00 41 PRO A C 4
ATOM 5759 O O . PRO A 1 41 ? 34.210 -29.300 -27.148 1.00 0.00 41 PRO A O 4
ATOM 5770 N N . PRO A 1 42 ? 34.240 -28.444 -25.064 1.00 0.00 42 PRO A N 4
ATOM 5771 C CA . PRO A 1 42 ? 34.548 -27.075 -25.489 1.00 0.00 42 PRO A CA 4
ATOM 5772 C C . PRO A 1 42 ? 35.966 -26.941 -26.034 1.00 0.00 42 PRO A C 4
ATOM 5773 O O . PRO A 1 42 ? 36.903 -27.533 -25.501 1.00 0.00 42 PRO A O 4
ATOM 5784 N N . ASN A 1 43 ? 36.115 -26.160 -27.099 1.00 0.00 43 ASN A N 4
ATOM 5785 C CA . ASN A 1 43 ? 37.419 -25.950 -27.716 1.00 0.00 43 ASN A CA 4
ATOM 5786 C C . ASN A 1 43 ? 37.583 -24.500 -28.161 1.00 0.00 43 ASN A C 4
ATOM 5787 O O . ASN A 1 43 ? 37.537 -24.182 -29.350 1.00 0.00 43 ASN A O 4
ATOM 5798 N N . PRO A 1 44 ? 37.778 -23.600 -27.187 1.00 0.00 44 PRO A N 4
ATOM 5799 C CA . PRO A 1 44 ? 37.953 -22.169 -27.454 1.00 0.00 44 PRO A CA 4
ATOM 5800 C C . PRO A 1 44 ? 39.283 -21.865 -28.136 1.00 0.00 44 PRO A C 4
ATOM 5801 O O . PRO A 1 44 ? 40.340 -21.929 -27.509 1.00 0.00 44 PRO A O 4
ATOM 5812 N N . GLU A 1 45 ? 39.222 -21.534 -29.422 1.00 0.00 45 GLU A N 4
ATOM 5813 C CA . GLU A 1 45 ? 40.423 -21.220 -30.187 1.00 0.00 45 GLU A CA 4
ATOM 5814 C C . GLU A 1 45 ? 41.000 -19.872 -29.766 1.00 0.00 45 GLU A C 4
ATOM 5815 O O . GLU A 1 45 ? 40.520 -19.247 -28.821 1.00 0.00 45 GLU A O 4
ATOM 5827 N N . GLY A 1 46 ? 42.035 -19.431 -30.473 1.00 0.00 46 GLY A N 4
ATOM 5828 C CA . GLY A 1 46 ? 42.662 -18.161 -30.158 1.00 0.00 46 GLY A CA 4
ATOM 5829 C C . GLY A 1 46 ? 41.699 -16.995 -30.271 1.00 0.00 46 GLY A C 4
ATOM 5830 O O . GLY A 1 46 ? 41.438 -16.298 -29.291 1.00 0.00 46 GLY A O 4
ATOM 5834 N N . THR A 1 47 ? 41.171 -16.781 -31.472 1.00 0.00 47 THR A N 4
ATOM 5835 C CA . THR A 1 47 ? 40.234 -15.690 -31.711 1.00 0.00 47 THR A CA 4
ATOM 5836 C C . THR A 1 47 ? 39.092 -15.716 -30.701 1.00 0.00 47 THR A C 4
ATOM 5837 O O . THR A 1 47 ? 38.759 -14.693 -30.102 1.00 0.00 47 THR A O 4
ATOM 5848 N N . ARG A 1 48 ? 38.497 -16.889 -30.518 1.00 0.00 48 ARG A N 4
ATOM 5849 C CA . ARG A 1 48 ? 37.391 -17.046 -29.580 1.00 0.00 48 ARG A CA 4
ATOM 5850 C C . ARG A 1 48 ? 37.826 -16.692 -28.161 1.00 0.00 48 ARG A C 4
ATOM 5851 O O . ARG A 1 48 ? 37.052 -16.128 -27.388 1.00 0.00 48 ARG A O 4
ATOM 5872 N N . GLN A 1 49 ? 39.069 -17.025 -27.828 1.00 0.00 49 GLN A N 4
ATOM 5873 C CA . GLN A 1 49 ? 39.606 -16.742 -26.502 1.00 0.00 49 GLN A CA 4
ATOM 5874 C C . GLN A 1 49 ? 39.580 -15.246 -26.212 1.00 0.00 49 GLN A C 4
ATOM 5875 O O . GLN A 1 49 ? 39.200 -14.822 -25.121 1.00 0.00 49 GLN A O 4
ATOM 5889 N N . ALA A 1 50 ? 39.987 -14.450 -27.196 1.00 0.00 50 ALA A N 4
ATOM 5890 C CA . ALA A 1 50 ? 40.008 -13.000 -27.045 1.00 0.00 50 ALA A CA 4
ATOM 5891 C C . ALA A 1 50 ? 38.632 -12.468 -26.662 1.00 0.00 50 ALA A C 4
ATOM 5892 O O . ALA A 1 50 ? 38.500 -11.679 -25.725 1.00 0.00 50 ALA A O 4
ATOM 5899 N N . ARG A 1 51 ? 37.610 -12.902 -27.392 1.00 0.00 51 ARG A N 4
ATOM 5900 C CA . ARG A 1 51 ? 36.243 -12.467 -27.129 1.00 0.00 51 ARG A CA 4
ATOM 5901 C C . ARG A 1 51 ? 35.723 -13.067 -25.826 1.00 0.00 51 ARG A C 4
ATOM 5902 O O . ARG A 1 51 ? 34.976 -12.424 -25.089 1.00 0.00 51 ARG A O 4
ATOM 5923 N N . ARG A 1 52 ? 36.122 -14.305 -25.550 1.00 0.00 52 ARG A N 4
ATOM 5924 C CA . ARG A 1 52 ? 35.695 -14.994 -24.338 1.00 0.00 52 ARG A CA 4
ATOM 5925 C C . ARG A 1 52 ? 35.957 -14.135 -23.104 1.00 0.00 52 ARG A C 4
ATOM 5926 O O . ARG A 1 52 ? 35.178 -14.144 -22.153 1.00 0.00 52 ARG A O 4
ATOM 5947 N N . ASN A 1 53 ? 37.061 -13.395 -23.128 1.00 0.00 53 ASN A N 4
ATOM 5948 C CA . ASN A 1 53 ? 37.426 -12.530 -22.011 1.00 0.00 53 ASN A CA 4
ATOM 5949 C C . ASN A 1 53 ? 36.265 -11.620 -21.625 1.00 0.00 53 ASN A C 4
ATOM 5950 O O . ASN A 1 53 ? 35.946 -11.471 -20.446 1.00 0.00 53 ASN A O 4
ATOM 5961 N N . ARG A 1 54 ? 35.638 -11.013 -22.627 1.00 0.00 54 ARG A N 4
ATOM 5962 C CA . ARG A 1 54 ? 34.513 -10.116 -22.393 1.00 0.00 54 ARG A CA 4
ATOM 5963 C C . ARG A 1 54 ? 33.210 -10.900 -22.260 1.00 0.00 54 ARG A C 4
ATOM 5964 O O . ARG A 1 54 ? 32.334 -10.539 -21.474 1.00 0.00 54 ARG A O 4
ATOM 5985 N N . ARG A 1 55 ? 33.091 -11.974 -23.034 1.00 0.00 55 ARG A N 4
ATOM 5986 C CA . ARG A 1 55 ? 31.896 -12.809 -23.004 1.00 0.00 55 ARG A CA 4
ATOM 5987 C C . ARG A 1 55 ? 31.562 -13.229 -21.576 1.00 0.00 55 ARG A C 4
ATOM 5988 O O . ARG A 1 55 ? 30.423 -13.093 -21.128 1.00 0.00 55 ARG A O 4
ATOM 6009 N N . ARG A 1 56 ? 32.562 -13.742 -20.866 1.00 0.00 56 ARG A N 4
ATOM 6010 C CA . ARG A 1 56 ? 32.375 -14.185 -19.490 1.00 0.00 56 ARG A CA 4
ATOM 6011 C C . ARG A 1 56 ? 31.728 -13.088 -18.649 1.00 0.00 56 ARG A C 4
ATOM 6012 O O . ARG A 1 56 ? 30.962 -13.369 -17.727 1.00 0.00 56 ARG A O 4
ATOM 6033 N N . ARG A 1 57 ? 32.040 -11.837 -18.975 1.00 0.00 57 ARG A N 4
ATOM 6034 C CA . ARG A 1 57 ? 31.490 -10.698 -18.249 1.00 0.00 57 ARG A CA 4
ATOM 6035 C C . ARG A 1 57 ? 30.001 -10.537 -18.538 1.00 0.00 57 ARG A C 4
ATOM 6036 O O . ARG A 1 57 ? 29.229 -10.138 -17.666 1.00 0.00 57 ARG A O 4
ATOM 6057 N N . TRP A 1 58 ? 29.605 -10.850 -19.767 1.00 0.00 58 TRP A N 4
ATOM 6058 C CA . TRP A 1 58 ? 28.208 -10.739 -20.171 1.00 0.00 58 TRP A CA 4
ATOM 6059 C C . TRP A 1 58 ? 27.410 -11.953 -19.710 1.00 0.00 58 TRP A C 4
ATOM 6060 O O . TRP A 1 58 ? 26.382 -11.815 -19.046 1.00 0.00 58 TRP A O 4
ATOM 6081 N N . ARG A 1 59 ? 27.889 -13.141 -20.064 1.00 0.00 59 ARG A N 4
ATOM 6082 C CA . ARG A 1 59 ? 27.218 -14.379 -19.686 1.00 0.00 59 ARG A CA 4
ATOM 6083 C C . ARG A 1 59 ? 26.940 -14.410 -18.187 1.00 0.00 59 ARG A C 4
ATOM 6084 O O . ARG A 1 59 ? 25.943 -14.980 -17.744 1.00 0.00 59 ARG A O 4
ATOM 6105 N N . GLU A 1 60 ? 27.829 -13.796 -17.412 1.00 0.00 60 GLU A N 4
ATOM 6106 C CA . GLU A 1 60 ? 27.678 -13.756 -15.962 1.00 0.00 60 GLU A CA 4
ATOM 6107 C C . GLU A 1 60 ? 26.288 -13.261 -15.572 1.00 0.00 60 GLU A C 4
ATOM 6108 O O . GLU A 1 60 ? 25.585 -13.903 -14.792 1.00 0.00 60 GLU A O 4
ATOM 6120 N N . ARG A 1 61 ? 25.900 -12.114 -16.122 1.00 0.00 61 ARG A N 4
ATOM 6121 C CA . ARG A 1 61 ? 24.595 -11.531 -15.830 1.00 0.00 61 ARG A CA 4
ATOM 6122 C C . ARG A 1 61 ? 23.522 -12.122 -16.740 1.00 0.00 61 ARG A C 4
ATOM 6123 O O . ARG A 1 61 ? 22.381 -12.319 -16.321 1.00 0.00 61 ARG A O 4
ATOM 6144 N N . GLN A 1 62 ? 23.895 -12.399 -17.985 1.00 0.00 62 GLN A N 4
ATOM 6145 C CA . GLN A 1 62 ? 22.962 -12.966 -18.952 1.00 0.00 62 GLN A CA 4
ATOM 6146 C C . GLN A 1 62 ? 22.331 -14.247 -18.417 1.00 0.00 62 GLN A C 4
ATOM 6147 O O . GLN A 1 62 ? 21.159 -14.526 -18.670 1.00 0.00 62 GLN A O 4
ATOM 6161 N N . ARG A 1 63 ? 23.117 -15.021 -17.674 1.00 0.00 63 ARG A N 4
ATOM 6162 C CA . ARG A 1 63 ? 22.635 -16.273 -17.104 1.00 0.00 63 ARG A CA 4
ATOM 6163 C C . ARG A 1 63 ? 21.335 -16.056 -16.335 1.00 0.00 63 ARG A C 4
ATOM 6164 O O . ARG A 1 63 ? 20.450 -16.911 -16.339 1.00 0.00 63 ARG A O 4
ATOM 6185 N N . GLN A 1 64 ? 21.229 -14.907 -15.675 1.00 0.00 64 GLN A N 4
ATOM 6186 C CA . GLN A 1 64 ? 20.039 -14.578 -14.900 1.00 0.00 64 GLN A CA 4
ATOM 6187 C C . GLN A 1 64 ? 18.899 -14.138 -15.814 1.00 0.00 64 GLN A C 4
ATOM 6188 O O . GLN A 1 64 ? 17.732 -14.432 -15.555 1.00 0.00 64 GLN A O 4
ATOM 6202 N N . LYS A 1 65 ? 19.245 -13.429 -16.883 1.00 0.00 65 LYS A N 4
ATOM 6203 C CA . LYS A 1 65 ? 18.252 -12.949 -17.837 1.00 0.00 65 LYS A CA 4
ATOM 6204 C C . LYS A 1 65 ? 17.622 -14.110 -18.598 1.00 0.00 65 LYS A C 4
ATOM 6205 O O . LYS A 1 65 ? 16.402 -14.181 -18.743 1.00 0.00 65 LYS A O 4
ATOM 6224 N N . GLU A 1 66 ? 18.462 -15.019 -19.084 1.00 0.00 66 GLU A N 4
ATOM 6225 C CA . GLU A 1 66 ? 17.986 -16.177 -19.831 1.00 0.00 66 GLU A CA 4
ATOM 6226 C C . GLU A 1 66 ? 17.203 -17.123 -18.925 1.00 0.00 66 GLU A C 4
ATOM 6227 O O . GLU A 1 66 ? 16.217 -17.726 -19.345 1.00 0.00 66 GLU A O 4
ATOM 6239 N N . ASN A 1 67 ? 17.652 -17.249 -17.681 1.00 0.00 67 ASN A N 4
ATOM 6240 C CA . ASN A 1 67 ? 16.995 -18.123 -16.715 1.00 0.00 67 ASN A CA 4
ATOM 6241 C C . ASN A 1 67 ? 15.680 -17.514 -16.237 1.00 0.00 67 ASN A C 4
ATOM 6242 O O . ASN A 1 67 ? 14.706 -18.225 -15.998 1.00 0.00 67 ASN A O 4
ATOM 6253 N N . GLU A 1 68 ? 15.663 -16.192 -16.099 1.00 0.00 68 GLU A N 4
ATOM 6254 C CA . GLU A 1 68 ? 14.469 -15.486 -15.648 1.00 0.00 68 GLU A CA 4
ATOM 6255 C C . GLU A 1 68 ? 13.261 -15.863 -16.503 1.00 0.00 68 GLU A C 4
ATOM 6256 O O . GLU A 1 68 ? 12.268 -16.385 -15.995 1.00 0.00 68 GLU A O 4
ATOM 6268 N N . ILE A 1 69 ? 13.354 -15.592 -17.800 1.00 0.00 69 ILE A N 4
ATOM 6269 C CA . ILE A 1 69 ? 12.271 -15.902 -18.723 1.00 0.00 69 ILE A CA 4
ATOM 6270 C C . ILE A 1 69 ? 11.860 -17.367 -18.618 1.00 0.00 69 ILE A C 4
ATOM 6271 O O . ILE A 1 69 ? 10.683 -17.704 -18.752 1.00 0.00 69 ILE A O 4
ATOM 6287 N N . SER A 1 70 ? 12.837 -18.234 -18.376 1.00 0.00 70 SER A N 4
ATOM 6288 C CA . SER A 1 70 ? 12.578 -19.664 -18.253 1.00 0.00 70 SER A CA 4
ATOM 6289 C C . SER A 1 70 ? 11.747 -19.960 -17.008 1.00 0.00 70 SER A C 4
ATOM 6290 O O . SER A 1 70 ? 10.729 -20.649 -17.077 1.00 0.00 70 SER A O 4
ATOM 6298 N N . HIS A 1 71 ? 12.189 -19.435 -15.869 1.00 0.00 71 HIS A N 4
ATOM 6299 C CA . HIS A 1 71 ? 11.487 -19.644 -14.608 1.00 0.00 71 HIS A CA 4
ATOM 6300 C C . HIS A 1 71 ? 10.022 -19.236 -14.728 1.00 0.00 71 HIS A C 4
ATOM 6301 O O . HIS A 1 71 ? 9.140 -19.882 -14.164 1.00 0.00 71 HIS A O 4
ATOM 6315 N N . HIS A 1 72 ? 9.770 -18.160 -15.467 1.00 0.00 72 HIS A N 4
ATOM 6316 C CA . HIS A 1 72 ? 8.412 -17.666 -15.662 1.00 0.00 72 HIS A CA 4
ATOM 6317 C C . HIS A 1 72 ? 7.502 -18.773 -16.184 1.00 0.00 72 HIS A C 4
ATOM 6318 O O . HIS A 1 72 ? 6.339 -18.870 -15.792 1.00 0.00 72 HIS A O 4
ATOM 6332 N N . ALA A 1 73 ? 8.037 -19.605 -17.071 1.00 0.00 73 ALA A N 4
ATOM 6333 C CA . ALA A 1 73 ? 7.273 -20.705 -17.645 1.00 0.00 73 ALA A CA 4
ATOM 6334 C C . ALA A 1 73 ? 7.307 -21.930 -16.737 1.00 0.00 73 ALA A C 4
ATOM 6335 O O . ALA A 1 73 ? 6.297 -22.609 -16.555 1.00 0.00 73 ALA A O 4
ATOM 6342 N N . LYS A 1 74 ? 8.475 -22.207 -16.168 1.00 0.00 74 LYS A N 4
ATOM 6343 C CA . LYS A 1 74 ? 8.642 -23.351 -15.278 1.00 0.00 74 LYS A CA 4
ATOM 6344 C C . LYS A 1 74 ? 7.688 -23.259 -14.092 1.00 0.00 74 LYS A C 4
ATOM 6345 O O . LYS A 1 74 ? 7.172 -24.271 -13.619 1.00 0.00 74 LYS A O 4
ATOM 6364 N N . GLU A 1 75 ? 7.456 -22.039 -13.617 1.00 0.00 75 GLU A N 4
ATOM 6365 C CA . GLU A 1 75 ? 6.562 -21.818 -12.486 1.00 0.00 75 GLU A CA 4
ATOM 6366 C C . GLU A 1 75 ? 5.208 -22.479 -12.724 1.00 0.00 75 GLU A C 4
ATOM 6367 O O . GLU A 1 75 ? 4.722 -23.241 -11.889 1.00 0.00 75 GLU A O 4
ATOM 6379 N N . ILE A 1 76 ? 4.604 -22.181 -13.871 1.00 0.00 76 ILE A N 4
ATOM 6380 C CA . ILE A 1 76 ? 3.308 -22.746 -14.220 1.00 0.00 76 ILE A CA 4
ATOM 6381 C C . ILE A 1 76 ? 3.323 -24.267 -14.108 1.00 0.00 76 ILE A C 4
ATOM 6382 O O . ILE A 1 76 ? 4.264 -24.922 -14.553 1.00 0.00 76 ILE A O 4
ATOM 6398 N N . GLU A 1 77 ? 2.272 -24.822 -13.511 1.00 0.00 77 GLU A N 4
ATOM 6399 C CA . GLU A 1 77 ? 2.164 -26.266 -13.341 1.00 0.00 77 GLU A CA 4
ATOM 6400 C C . GLU A 1 77 ? 0.848 -26.784 -13.911 1.00 0.00 77 GLU A C 4
ATOM 6401 O O . GLU A 1 77 ? 0.025 -27.346 -13.188 1.00 0.00 77 GLU A O 4
ATOM 6413 N N . ARG A 1 78 ? 0.656 -26.591 -15.212 1.00 0.00 78 ARG A N 4
ATOM 6414 C CA . ARG A 1 78 ? -0.561 -27.037 -15.880 1.00 0.00 78 ARG A CA 4
ATOM 6415 C C . ARG A 1 78 ? -0.272 -27.443 -17.321 1.00 0.00 78 ARG A C 4
ATOM 6416 O O . ARG A 1 78 ? 0.748 -27.057 -17.894 1.00 0.00 78 ARG A O 4
ATOM 6437 N N . LEU A 1 79 ? -1.176 -28.226 -17.902 1.00 0.00 79 LEU A N 4
ATOM 6438 C CA . LEU A 1 79 ? -1.018 -28.685 -19.278 1.00 0.00 79 LEU A CA 4
ATOM 6439 C C . LEU A 1 79 ? -1.945 -27.920 -20.217 1.00 0.00 79 LEU A C 4
ATOM 6440 O O . LEU A 1 79 ? -3.166 -28.052 -20.143 1.00 0.00 79 LEU A O 4
ATOM 6456 N N . GLN A 1 80 ? -1.355 -27.119 -21.099 1.00 0.00 80 GLN A N 4
ATOM 6457 C CA . GLN A 1 80 ? -2.127 -26.334 -22.054 1.00 0.00 80 GLN A CA 4
ATOM 6458 C C . GLN A 1 80 ? -2.061 -26.952 -23.446 1.00 0.00 80 GLN A C 4
ATOM 6459 O O . GLN A 1 80 ? -1.475 -26.378 -24.364 1.00 0.00 80 GLN A O 4
ATOM 6473 N N . LYS A 1 81 ? -2.666 -28.125 -23.598 1.00 0.00 81 LYS A N 4
ATOM 6474 C CA . LYS A 1 81 ? -2.677 -28.821 -24.879 1.00 0.00 81 LYS A CA 4
ATOM 6475 C C . LYS A 1 81 ? -4.078 -28.830 -25.482 1.00 0.00 81 LYS A C 4
ATOM 6476 O O . LYS A 1 81 ? -4.486 -29.804 -26.112 1.00 0.00 81 LYS A O 4
ATOM 6495 N N . GLU A 1 82 ? -4.811 -27.737 -25.282 1.00 0.00 82 GLU A N 4
ATOM 6496 C CA . GLU A 1 82 ? -6.166 -27.621 -25.807 1.00 0.00 82 GLU A CA 4
ATOM 6497 C C . GLU A 1 82 ? -6.169 -26.898 -27.151 1.00 0.00 82 GLU A C 4
ATOM 6498 O O . GLU A 1 82 ? -6.904 -25.929 -27.345 1.00 0.00 82 GLU A O 4
ATOM 6510 N N . ILE A 1 83 ? -5.341 -27.375 -28.074 1.00 0.00 83 ILE A N 4
ATOM 6511 C CA . ILE A 1 83 ? -5.247 -26.774 -29.399 1.00 0.00 83 ILE A CA 4
ATOM 6512 C C . ILE A 1 83 ? -4.874 -27.815 -30.450 1.00 0.00 83 ILE A C 4
ATOM 6513 O O . ILE A 1 83 ? -4.095 -28.728 -30.181 1.00 0.00 83 ILE A O 4
ATOM 6529 N N . GLU A 1 84 ? -5.433 -27.668 -31.646 1.00 0.00 84 GLU A N 4
ATOM 6530 C CA . GLU A 1 84 ? -5.157 -28.595 -32.737 1.00 0.00 84 GLU A CA 4
ATOM 6531 C C . GLU A 1 84 ? -4.398 -27.900 -33.863 1.00 0.00 84 GLU A C 4
ATOM 6532 O O . GLU A 1 84 ? -4.896 -26.950 -34.467 1.00 0.00 84 GLU A O 4
ATOM 6544 N N . ARG A 1 85 ? -3.190 -28.380 -34.140 1.00 0.00 85 ARG A N 4
ATOM 6545 C CA . ARG A 1 85 ? -2.361 -27.804 -35.191 1.00 0.00 85 ARG A CA 4
ATOM 6546 C C . ARG A 1 85 ? -2.946 -28.099 -36.568 1.00 0.00 85 ARG A C 4
ATOM 6547 O O . ARG A 1 85 ? -2.570 -29.075 -37.219 1.00 0.00 85 ARG A O 4
ATOM 6568 N N . HIS A 1 86 ? -3.871 -27.251 -37.007 1.00 0.00 86 HIS A N 4
ATOM 6569 C CA . HIS A 1 86 ? -4.510 -27.421 -38.307 1.00 0.00 86 HIS A CA 4
ATOM 6570 C C . HIS A 1 86 ? -3.957 -26.423 -39.320 1.00 0.00 86 HIS A C 4
ATOM 6571 O O . HIS A 1 86 ? -4.608 -25.431 -39.650 1.00 0.00 86 HIS A O 4
ATOM 6585 N N . LYS A 1 87 ? -2.751 -26.690 -39.808 1.00 0.00 87 LYS A N 4
ATOM 6586 C CA . LYS A 1 87 ? -2.108 -25.815 -40.783 1.00 0.00 87 LYS A CA 4
ATOM 6587 C C . LYS A 1 87 ? -1.575 -26.618 -41.964 1.00 0.00 87 LYS A C 4
ATOM 6588 O O . LYS A 1 87 ? -0.539 -27.274 -41.864 1.00 0.00 87 LYS A O 4
ATOM 6607 N N . GLN A 1 88 ? -2.288 -26.560 -43.084 1.00 0.00 88 GLN A N 4
ATOM 6608 C CA . GLN A 1 88 ? -1.885 -27.281 -44.286 1.00 0.00 88 GLN A CA 4
ATOM 6609 C C . GLN A 1 88 ? -2.395 -26.578 -45.540 1.00 0.00 88 GLN A C 4
ATOM 6610 O O . GLN A 1 88 ? -2.984 -25.500 -45.463 1.00 0.00 88 GLN A O 4
ATOM 6624 N N . SER A 1 89 ? -2.163 -27.196 -46.694 1.00 0.00 89 SER A N 4
ATOM 6625 C CA . SER A 1 89 ? -2.596 -26.628 -47.965 1.00 0.00 89 SER A CA 4
ATOM 6626 C C . SER A 1 89 ? -4.065 -26.946 -48.231 1.00 0.00 89 SER A C 4
ATOM 6627 O O . SER A 1 89 ? -4.787 -26.144 -48.824 1.00 0.00 89 SER A O 4
ATOM 6635 N N . ILE A 1 90 ? -4.499 -28.121 -47.788 1.00 0.00 90 ILE A N 4
ATOM 6636 C CA . ILE A 1 90 ? -5.880 -28.545 -47.977 1.00 0.00 90 ILE A CA 4
ATOM 6637 C C . ILE A 1 90 ? -6.852 -27.539 -47.370 1.00 0.00 90 ILE A C 4
ATOM 6638 O O . ILE A 1 90 ? -7.724 -27.009 -48.057 1.00 0.00 90 ILE A O 4
ATOM 6654 N N . LYS A 1 91 ? -6.694 -27.278 -46.076 1.00 0.00 91 LYS A N 4
ATOM 6655 C CA . LYS A 1 91 ? -7.554 -26.332 -45.376 1.00 0.00 91 LYS A CA 4
ATOM 6656 C C . LYS A 1 91 ? -7.622 -25.003 -46.120 1.00 0.00 91 LYS A C 4
ATOM 6657 O O . LYS A 1 91 ? -8.650 -24.325 -46.109 1.00 0.00 91 LYS A O 4
ATOM 6676 N N . LYS A 1 92 ? -6.522 -24.636 -46.768 1.00 0.00 92 LYS A N 4
ATOM 6677 C CA . LYS A 1 92 ? -6.456 -23.389 -47.520 1.00 0.00 92 LYS A CA 4
ATOM 6678 C C . LYS A 1 92 ? -7.136 -23.536 -48.877 1.00 0.00 92 LYS A C 4
ATOM 6679 O O . LYS A 1 92 ? -7.722 -22.585 -49.396 1.00 0.00 92 LYS A O 4
ATOM 6698 N N . LEU A 1 93 ? -7.056 -24.734 -49.447 1.00 0.00 93 LEU A N 4
ATOM 6699 C CA . LEU A 1 93 ? -7.666 -25.007 -50.744 1.00 0.00 93 LEU A CA 4
ATOM 6700 C C . LEU A 1 93 ? -9.181 -25.131 -50.619 1.00 0.00 93 LEU A C 4
ATOM 6701 O O . LEU A 1 93 ? -9.931 -24.399 -51.265 1.00 0.00 93 LEU A O 4
ATOM 6717 N N . LYS A 1 94 ? -9.625 -26.061 -49.781 1.00 0.00 94 LYS A N 4
ATOM 6718 C CA . LYS A 1 94 ? -11.050 -26.281 -49.566 1.00 0.00 94 LYS A CA 4
ATOM 6719 C C . LYS A 1 94 ? -11.751 -24.980 -49.186 1.00 0.00 94 LYS A C 4
ATOM 6720 O O . LYS A 1 94 ? -12.892 -24.742 -49.578 1.00 0.00 94 LYS A O 4
ATOM 6739 N N . GLN A 1 95 ? -11.057 -24.142 -48.422 1.00 0.00 95 GLN A N 4
ATOM 6740 C CA . GLN A 1 95 ? -11.614 -22.865 -47.991 1.00 0.00 95 GLN A CA 4
ATOM 6741 C C . GLN A 1 95 ? -12.049 -22.028 -49.190 1.00 0.00 95 GLN A C 4
ATOM 6742 O O . GLN A 1 95 ? -13.051 -21.317 -49.131 1.00 0.00 95 GLN A O 4
ATOM 6756 N N . SER A 1 96 ? -11.287 -22.118 -50.276 1.00 0.00 96 SER A N 4
ATOM 6757 C CA . SER A 1 96 ? -11.592 -21.367 -51.487 1.00 0.00 96 SER A CA 4
ATOM 6758 C C . SER A 1 96 ? -12.858 -21.897 -52.153 1.00 0.00 96 SER A C 4
ATOM 6759 O O . SER A 1 96 ? -13.738 -21.129 -52.539 1.00 0.00 96 SER A O 4
ATOM 6767 N N . GLU A 1 97 ? -12.941 -23.219 -52.282 1.00 0.00 97 GLU A N 4
ATOM 6768 C CA . GLU A 1 97 ? -14.098 -23.853 -52.902 1.00 0.00 97 GLU A CA 4
ATOM 6769 C C . GLU A 1 97 ? -14.690 -24.918 -51.984 1.00 0.00 97 GLU A C 4
ATOM 6770 O O . GLU A 1 97 ? -14.391 -26.105 -52.119 1.00 0.00 97 GLU A O 4
ATOM 6782 N N . CYS A 1 98 ? -15.531 -24.486 -51.050 1.00 0.00 98 CYS A N 4
ATOM 6783 C CA . CYS A 1 98 ? -16.165 -25.401 -50.108 1.00 0.00 98 CYS A CA 4
ATOM 6784 C C . CYS A 1 98 ? -17.054 -26.402 -50.838 1.00 0.00 98 CYS A C 4
ATOM 6785 O O . CYS A 1 98 ? -17.901 -26.022 -51.646 1.00 0.00 98 CYS A O 4
ATOM 6793 N N . GLY A 1 1 ? -0.824 2.531 -4.298 1.00 0.00 1 GLY A N 5
ATOM 6794 C CA . GLY A 1 1 ? -1.393 2.219 -5.596 1.00 0.00 1 GLY A CA 5
ATOM 6795 C C . GLY A 1 1 ? -0.375 1.621 -6.547 1.00 0.00 1 GLY A C 5
ATOM 6796 O O . GLY A 1 1 ? 0.828 1.831 -6.391 1.00 0.00 1 GLY A O 5
ATOM 6800 N N . GLY A 1 2 ? -0.857 0.873 -7.535 1.00 0.00 2 GLY A N 5
ATOM 6801 C CA . GLY A 1 2 ? 0.034 0.253 -8.498 1.00 0.00 2 GLY A CA 5
ATOM 6802 C C . GLY A 1 2 ? 0.704 -0.992 -7.951 1.00 0.00 2 GLY A C 5
ATOM 6803 O O . GLY A 1 2 ? 0.333 -2.110 -8.304 1.00 0.00 2 GLY A O 5
ATOM 6807 N N . SER A 1 3 ? 1.695 -0.796 -7.087 1.00 0.00 3 SER A N 5
ATOM 6808 C CA . SER A 1 3 ? 2.422 -1.913 -6.493 1.00 0.00 3 SER A CA 5
ATOM 6809 C C . SER A 1 3 ? 3.069 -2.774 -7.573 1.00 0.00 3 SER A C 5
ATOM 6810 O O . SER A 1 3 ? 3.141 -3.998 -7.449 1.00 0.00 3 SER A O 5
ATOM 6818 N N . LYS A 1 4 ? 3.540 -2.127 -8.634 1.00 0.00 4 LYS A N 5
ATOM 6819 C CA . LYS A 1 4 ? 4.184 -2.832 -9.737 1.00 0.00 4 LYS A CA 5
ATOM 6820 C C . LYS A 1 4 ? 5.575 -3.312 -9.338 1.00 0.00 4 LYS A C 5
ATOM 6821 O O . LYS A 1 4 ? 5.898 -4.491 -9.474 1.00 0.00 4 LYS A O 5
ATOM 6840 N N . GLU A 1 5 ? 6.397 -2.389 -8.844 1.00 0.00 5 GLU A N 5
ATOM 6841 C CA . GLU A 1 5 ? 7.753 -2.720 -8.425 1.00 0.00 5 GLU A CA 5
ATOM 6842 C C . GLU A 1 5 ? 7.747 -3.440 -7.081 1.00 0.00 5 GLU A C 5
ATOM 6843 O O . GLU A 1 5 ? 8.554 -4.338 -6.841 1.00 0.00 5 GLU A O 5
ATOM 6855 N N . ASN A 1 6 ? 6.831 -3.039 -6.205 1.00 0.00 6 ASN A N 5
ATOM 6856 C CA . ASN A 1 6 ? 6.719 -3.645 -4.884 1.00 0.00 6 ASN A CA 5
ATOM 6857 C C . ASN A 1 6 ? 6.465 -5.146 -4.992 1.00 0.00 6 ASN A C 5
ATOM 6858 O O . ASN A 1 6 ? 7.046 -5.939 -4.252 1.00 0.00 6 ASN A O 5
ATOM 6869 N N . GLU A 1 7 ? 5.594 -5.527 -5.921 1.00 0.00 7 GLU A N 5
ATOM 6870 C CA . GLU A 1 7 ? 5.264 -6.932 -6.127 1.00 0.00 7 GLU A CA 5
ATOM 6871 C C . GLU A 1 7 ? 6.430 -7.677 -6.770 1.00 0.00 7 GLU A C 5
ATOM 6872 O O . GLU A 1 7 ? 6.874 -8.710 -6.267 1.00 0.00 7 GLU A O 5
ATOM 6884 N N . ILE A 1 8 ? 6.922 -7.146 -7.883 1.00 0.00 8 ILE A N 5
ATOM 6885 C CA . ILE A 1 8 ? 8.037 -7.758 -8.595 1.00 0.00 8 ILE A CA 5
ATOM 6886 C C . ILE A 1 8 ? 9.242 -7.936 -7.678 1.00 0.00 8 ILE A C 5
ATOM 6887 O O . ILE A 1 8 ? 9.876 -8.992 -7.666 1.00 0.00 8 ILE A O 5
ATOM 6903 N N . SER A 1 9 ? 9.554 -6.897 -6.911 1.00 0.00 9 SER A N 5
ATOM 6904 C CA . SER A 1 9 ? 10.685 -6.938 -5.991 1.00 0.00 9 SER A CA 5
ATOM 6905 C C . SER A 1 9 ? 10.521 -8.066 -4.977 1.00 0.00 9 SER A C 5
ATOM 6906 O O . SER A 1 9 ? 11.460 -8.813 -4.705 1.00 0.00 9 SER A O 5
ATOM 6914 N N . HIS A 1 10 ? 9.320 -8.181 -4.419 1.00 0.00 10 HIS A N 5
ATOM 6915 C CA . HIS A 1 10 ? 9.031 -9.217 -3.433 1.00 0.00 10 HIS A CA 5
ATOM 6916 C C . HIS A 1 10 ? 9.403 -10.595 -3.970 1.00 0.00 10 HIS A C 5
ATOM 6917 O O . HIS A 1 10 ? 9.867 -11.459 -3.224 1.00 0.00 10 HIS A O 5
ATOM 6931 N N . HIS A 1 11 ? 9.198 -10.796 -5.269 1.00 0.00 11 HIS A N 5
ATOM 6932 C CA . HIS A 1 11 ? 9.513 -12.070 -5.904 1.00 0.00 11 HIS A CA 5
ATOM 6933 C C . HIS A 1 11 ? 11.002 -12.163 -6.225 1.00 0.00 11 HIS A C 5
ATOM 6934 O O . HIS A 1 11 ? 11.603 -13.231 -6.120 1.00 0.00 11 HIS A O 5
ATOM 6948 N N . ALA A 1 12 ? 11.589 -11.038 -6.619 1.00 0.00 12 ALA A N 5
ATOM 6949 C CA . ALA A 1 12 ? 13.007 -10.993 -6.954 1.00 0.00 12 ALA A CA 5
ATOM 6950 C C . ALA A 1 12 ? 13.869 -11.321 -5.739 1.00 0.00 12 ALA A C 5
ATOM 6951 O O . ALA A 1 12 ? 14.946 -11.904 -5.869 1.00 0.00 12 ALA A O 5
ATOM 6958 N N . LYS A 1 13 ? 13.389 -10.943 -4.560 1.00 0.00 13 LYS A N 5
ATOM 6959 C CA . LYS A 1 13 ? 14.115 -11.196 -3.321 1.00 0.00 13 LYS A CA 5
ATOM 6960 C C . LYS A 1 13 ? 14.433 -12.680 -3.171 1.00 0.00 13 LYS A C 5
ATOM 6961 O O . LYS A 1 13 ? 15.476 -13.049 -2.632 1.00 0.00 13 LYS A O 5
ATOM 6980 N N . GLU A 1 14 ? 13.529 -13.527 -3.654 1.00 0.00 14 GLU A N 5
ATOM 6981 C CA . GLU A 1 14 ? 13.715 -14.970 -3.573 1.00 0.00 14 GLU A CA 5
ATOM 6982 C C . GLU A 1 14 ? 14.239 -15.526 -4.894 1.00 0.00 14 GLU A C 5
ATOM 6983 O O . GLU A 1 14 ? 15.103 -16.403 -4.911 1.00 0.00 14 GLU A O 5
ATOM 6995 N N . ILE A 1 15 ? 13.710 -15.010 -5.997 1.00 0.00 15 ILE A N 5
ATOM 6996 C CA . ILE A 1 15 ? 14.124 -15.454 -7.323 1.00 0.00 15 ILE A CA 5
ATOM 6997 C C . ILE A 1 15 ? 15.627 -15.280 -7.515 1.00 0.00 15 ILE A C 5
ATOM 6998 O O . ILE A 1 15 ? 16.266 -16.063 -8.217 1.00 0.00 15 ILE A O 5
ATOM 7014 N N . GLU A 1 16 ? 16.184 -14.249 -6.886 1.00 0.00 16 GLU A N 5
ATOM 7015 C CA . GLU A 1 16 ? 17.612 -13.974 -6.988 1.00 0.00 16 GLU A CA 5
ATOM 7016 C C . GLU A 1 16 ? 18.431 -15.177 -6.530 1.00 0.00 16 GLU A C 5
ATOM 7017 O O . GLU A 1 16 ? 19.298 -15.664 -7.257 1.00 0.00 16 GLU A O 5
ATOM 7029 N N . ARG A 1 17 ? 18.152 -15.649 -5.320 1.00 0.00 17 ARG A N 5
ATOM 7030 C CA . ARG A 1 17 ? 18.864 -16.794 -4.763 1.00 0.00 17 ARG A CA 5
ATOM 7031 C C . ARG A 1 17 ? 18.713 -18.017 -5.661 1.00 0.00 17 ARG A C 5
ATOM 7032 O O . ARG A 1 17 ? 19.523 -18.943 -5.608 1.00 0.00 17 ARG A O 5
ATOM 7053 N N . LEU A 1 18 ? 17.671 -18.016 -6.484 1.00 0.00 18 LEU A N 5
ATOM 7054 C CA . LEU A 1 18 ? 17.412 -19.127 -7.394 1.00 0.00 18 LEU A CA 5
ATOM 7055 C C . LEU A 1 18 ? 18.204 -18.966 -8.687 1.00 0.00 18 LEU A C 5
ATOM 7056 O O . LEU A 1 18 ? 18.917 -19.878 -9.106 1.00 0.00 18 LEU A O 5
ATOM 7072 N N . GLN A 1 19 ? 18.074 -17.802 -9.314 1.00 0.00 19 GLN A N 5
ATOM 7073 C CA . GLN A 1 19 ? 18.779 -17.521 -10.559 1.00 0.00 19 GLN A CA 5
ATOM 7074 C C . GLN A 1 19 ? 20.288 -17.638 -10.368 1.00 0.00 19 GLN A C 5
ATOM 7075 O O . GLN A 1 19 ? 21.024 -17.923 -11.314 1.00 0.00 19 GLN A O 5
ATOM 7089 N N . LYS A 1 20 ? 20.744 -17.417 -9.140 1.00 0.00 20 LYS A N 5
ATOM 7090 C CA . LYS A 1 20 ? 22.165 -17.497 -8.825 1.00 0.00 20 LYS A CA 5
ATOM 7091 C C . LYS A 1 20 ? 22.556 -18.920 -8.438 1.00 0.00 20 LYS A C 5
ATOM 7092 O O . LYS A 1 20 ? 23.693 -19.340 -8.655 1.00 0.00 20 LYS A O 5
ATOM 7111 N N . GLU A 1 21 ? 21.608 -19.656 -7.868 1.00 0.00 21 GLU A N 5
ATOM 7112 C CA . GLU A 1 21 ? 21.855 -21.032 -7.454 1.00 0.00 21 GLU A CA 5
ATOM 7113 C C . GLU A 1 21 ? 21.827 -21.975 -8.654 1.00 0.00 21 GLU A C 5
ATOM 7114 O O . GLU A 1 21 ? 22.625 -22.908 -8.743 1.00 0.00 21 GLU A O 5
ATOM 7126 N N . ILE A 1 22 ? 20.900 -21.725 -9.573 1.00 0.00 22 ILE A N 5
ATOM 7127 C CA . ILE A 1 22 ? 20.766 -22.550 -10.766 1.00 0.00 22 ILE A CA 5
ATOM 7128 C C . ILE A 1 22 ? 22.112 -22.735 -11.460 1.00 0.00 22 ILE A C 5
ATOM 7129 O O . ILE A 1 22 ? 22.382 -23.786 -12.040 1.00 0.00 22 ILE A O 5
ATOM 7145 N N . GLU A 1 23 ? 22.951 -21.706 -11.395 1.00 0.00 23 GLU A N 5
ATOM 7146 C CA . GLU A 1 23 ? 24.269 -21.756 -12.017 1.00 0.00 23 GLU A CA 5
ATOM 7147 C C . GLU A 1 23 ? 25.020 -23.017 -11.600 1.00 0.00 23 GLU A C 5
ATOM 7148 O O . GLU A 1 23 ? 25.776 -23.589 -12.385 1.00 0.00 23 GLU A O 5
ATOM 7160 N N . ARG A 1 24 ? 24.806 -23.444 -10.360 1.00 0.00 24 ARG A N 5
ATOM 7161 C CA . ARG A 1 24 ? 25.463 -24.635 -9.837 1.00 0.00 24 ARG A CA 5
ATOM 7162 C C . ARG A 1 24 ? 24.708 -25.896 -10.246 1.00 0.00 24 ARG A C 5
ATOM 7163 O O . ARG A 1 24 ? 25.283 -26.813 -10.835 1.00 0.00 24 ARG A O 5
ATOM 7184 N N . HIS A 1 25 ? 23.417 -25.936 -9.932 1.00 0.00 25 HIS A N 5
ATOM 7185 C CA . HIS A 1 25 ? 22.583 -27.085 -10.267 1.00 0.00 25 HIS A CA 5
ATOM 7186 C C . HIS A 1 25 ? 22.715 -27.438 -11.745 1.00 0.00 25 HIS A C 5
ATOM 7187 O O . HIS A 1 25 ? 23.019 -28.579 -12.096 1.00 0.00 25 HIS A O 5
ATOM 7201 N N . LYS A 1 26 ? 22.484 -26.454 -12.607 1.00 0.00 26 LYS A N 5
ATOM 7202 C CA . LYS A 1 26 ? 22.576 -26.660 -14.047 1.00 0.00 26 LYS A CA 5
ATOM 7203 C C . LYS A 1 26 ? 23.899 -27.325 -14.418 1.00 0.00 26 LYS A C 5
ATOM 7204 O O . LYS A 1 26 ? 23.947 -28.177 -15.304 1.00 0.00 26 LYS A O 5
ATOM 7223 N N . GLN A 1 27 ? 24.967 -26.930 -13.732 1.00 0.00 27 GLN A N 5
ATOM 7224 C CA . GLN A 1 27 ? 26.289 -27.490 -13.990 1.00 0.00 27 GLN A CA 5
ATOM 7225 C C . GLN A 1 27 ? 26.390 -28.915 -13.456 1.00 0.00 27 GLN A C 5
ATOM 7226 O O . GLN A 1 27 ? 27.078 -29.756 -14.032 1.00 0.00 27 GLN A O 5
ATOM 7240 N N . SER A 1 28 ? 25.701 -29.177 -12.350 1.00 0.00 28 SER A N 5
ATOM 7241 C CA . SER A 1 28 ? 25.717 -30.499 -11.736 1.00 0.00 28 SER A CA 5
ATOM 7242 C C . SER A 1 28 ? 24.872 -31.482 -12.539 1.00 0.00 28 SER A C 5
ATOM 7243 O O . SER A 1 28 ? 25.204 -32.663 -12.642 1.00 0.00 28 SER A O 5
ATOM 7251 N N . ILE A 1 29 ? 23.778 -30.986 -13.107 1.00 0.00 29 ILE A N 5
ATOM 7252 C CA . ILE A 1 29 ? 22.885 -31.820 -13.903 1.00 0.00 29 ILE A CA 5
ATOM 7253 C C . ILE A 1 29 ? 23.365 -31.916 -15.347 1.00 0.00 29 ILE A C 5
ATOM 7254 O O . ILE A 1 29 ? 23.161 -32.930 -16.015 1.00 0.00 29 ILE A O 5
ATOM 7270 N N . LYS A 1 30 ? 24.006 -30.853 -15.823 1.00 0.00 30 LYS A N 5
ATOM 7271 C CA . LYS A 1 30 ? 24.519 -30.818 -17.188 1.00 0.00 30 LYS A CA 5
ATOM 7272 C C . LYS A 1 30 ? 25.335 -32.069 -17.495 1.00 0.00 30 LYS A C 5
ATOM 7273 O O . LYS A 1 30 ? 25.334 -32.563 -18.623 1.00 0.00 30 LYS A O 5
ATOM 7292 N N . LYS A 1 31 ? 26.032 -32.579 -16.485 1.00 0.00 31 LYS A N 5
ATOM 7293 C CA . LYS A 1 31 ? 26.851 -33.775 -16.645 1.00 0.00 31 LYS A CA 5
ATOM 7294 C C . LYS A 1 31 ? 26.045 -34.905 -17.278 1.00 0.00 31 LYS A C 5
ATOM 7295 O O . LYS A 1 31 ? 26.533 -35.609 -18.164 1.00 0.00 31 LYS A O 5
ATOM 7314 N N . LEU A 1 32 ? 24.809 -35.073 -16.819 1.00 0.00 32 LEU A N 5
ATOM 7315 C CA . LEU A 1 32 ? 23.935 -36.117 -17.341 1.00 0.00 32 LEU A CA 5
ATOM 7316 C C . LEU A 1 32 ? 23.216 -35.646 -18.600 1.00 0.00 32 LEU A C 5
ATOM 7317 O O . LEU A 1 32 ? 22.981 -36.427 -19.524 1.00 0.00 32 LEU A O 5
ATOM 7333 N N . LYS A 1 33 ? 22.870 -34.364 -18.633 1.00 0.00 33 LYS A N 5
ATOM 7334 C CA . LYS A 1 33 ? 22.180 -33.786 -19.780 1.00 0.00 33 LYS A CA 5
ATOM 7335 C C . LYS A 1 33 ? 23.017 -33.931 -21.048 1.00 0.00 33 LYS A C 5
ATOM 7336 O O . LYS A 1 33 ? 22.478 -34.091 -22.142 1.00 0.00 33 LYS A O 5
ATOM 7355 N N . GLN A 1 34 ? 24.336 -33.874 -20.890 1.00 0.00 34 GLN A N 5
ATOM 7356 C CA . GLN A 1 34 ? 25.246 -34.000 -22.022 1.00 0.00 34 GLN A CA 5
ATOM 7357 C C . GLN A 1 34 ? 24.901 -35.223 -22.865 1.00 0.00 34 GLN A C 5
ATOM 7358 O O . GLN A 1 34 ? 25.087 -35.224 -24.082 1.00 0.00 34 GLN A O 5
ATOM 7372 N N . SER A 1 35 ? 24.397 -36.264 -22.210 1.00 0.00 35 SER A N 5
ATOM 7373 C CA . SER A 1 35 ? 24.030 -37.497 -22.898 1.00 0.00 35 SER A CA 5
ATOM 7374 C C . SER A 1 35 ? 23.077 -37.209 -24.054 1.00 0.00 35 SER A C 5
ATOM 7375 O O . SER A 1 35 ? 23.135 -37.862 -25.096 1.00 0.00 35 SER A O 5
ATOM 7383 N N . GLU A 1 36 ? 22.203 -36.227 -23.862 1.00 0.00 36 GLU A N 5
ATOM 7384 C CA . GLU A 1 36 ? 21.236 -35.853 -24.889 1.00 0.00 36 GLU A CA 5
ATOM 7385 C C . GLU A 1 36 ? 21.841 -34.848 -25.865 1.00 0.00 36 GLU A C 5
ATOM 7386 O O . GLU A 1 36 ? 21.533 -34.862 -27.057 1.00 0.00 36 GLU A O 5
ATOM 7398 N N . GLN A 1 37 ? 22.704 -33.977 -25.350 1.00 0.00 37 GLN A N 5
ATOM 7399 C CA . GLN A 1 37 ? 23.351 -32.964 -26.176 1.00 0.00 37 GLN A CA 5
ATOM 7400 C C . GLN A 1 37 ? 23.995 -33.595 -27.406 1.00 0.00 37 GLN A C 5
ATOM 7401 O O . GLN A 1 37 ? 23.747 -33.172 -28.534 1.00 0.00 37 GLN A O 5
ATOM 7415 N N . SER A 1 38 ? 24.824 -34.609 -27.179 1.00 0.00 38 SER A N 5
ATOM 7416 C CA . SER A 1 38 ? 25.507 -35.296 -28.268 1.00 0.00 38 SER A CA 5
ATOM 7417 C C . SER A 1 38 ? 26.529 -34.378 -28.934 1.00 0.00 38 SER A C 5
ATOM 7418 O O . SER A 1 38 ? 26.726 -34.426 -30.147 1.00 0.00 38 SER A O 5
ATOM 7426 N N . ASN A 1 39 ? 27.177 -33.543 -28.128 1.00 0.00 39 ASN A N 5
ATOM 7427 C CA . ASN A 1 39 ? 28.178 -32.612 -28.637 1.00 0.00 39 ASN A CA 5
ATOM 7428 C C . ASN A 1 39 ? 29.582 -33.192 -28.494 1.00 0.00 39 ASN A C 5
ATOM 7429 O O . ASN A 1 39 ? 29.864 -33.987 -27.597 1.00 0.00 39 ASN A O 5
ATOM 7440 N N . PRO A 1 40 ? 30.485 -32.786 -29.398 1.00 0.00 40 PRO A N 5
ATOM 7441 C CA . PRO A 1 40 ? 31.875 -33.251 -29.392 1.00 0.00 40 PRO A CA 5
ATOM 7442 C C . PRO A 1 40 ? 32.666 -32.700 -28.210 1.00 0.00 40 PRO A C 5
ATOM 7443 O O . PRO A 1 40 ? 32.230 -31.786 -27.512 1.00 0.00 40 PRO A O 5
ATOM 7454 N N . PRO A 1 41 ? 33.859 -33.270 -27.978 1.00 0.00 41 PRO A N 5
ATOM 7455 C CA . PRO A 1 41 ? 34.736 -32.852 -26.881 1.00 0.00 41 PRO A CA 5
ATOM 7456 C C . PRO A 1 41 ? 35.331 -31.467 -27.111 1.00 0.00 41 PRO A C 5
ATOM 7457 O O . PRO A 1 41 ? 35.258 -30.906 -28.205 1.00 0.00 41 PRO A O 5
ATOM 7468 N N . PRO A 1 42 ? 35.936 -30.899 -26.057 1.00 0.00 42 PRO A N 5
ATOM 7469 C CA . PRO A 1 42 ? 36.557 -29.573 -26.120 1.00 0.00 42 PRO A CA 5
ATOM 7470 C C . PRO A 1 42 ? 37.821 -29.565 -26.973 1.00 0.00 42 PRO A C 5
ATOM 7471 O O . PRO A 1 42 ? 38.627 -30.491 -26.913 1.00 0.00 42 PRO A O 5
ATOM 7482 N N . ASN A 1 43 ? 37.987 -28.511 -27.767 1.00 0.00 43 ASN A N 5
ATOM 7483 C CA . ASN A 1 43 ? 39.153 -28.382 -28.633 1.00 0.00 43 ASN A CA 5
ATOM 7484 C C . ASN A 1 43 ? 39.701 -26.958 -28.598 1.00 0.00 43 ASN A C 5
ATOM 7485 O O . ASN A 1 43 ? 39.543 -26.183 -29.542 1.00 0.00 43 ASN A O 5
ATOM 7496 N N . PRO A 1 44 ? 40.361 -26.606 -27.485 1.00 0.00 44 PRO A N 5
ATOM 7497 C CA . PRO A 1 44 ? 40.947 -25.274 -27.303 1.00 0.00 44 PRO A CA 5
ATOM 7498 C C . PRO A 1 44 ? 42.151 -25.042 -28.208 1.00 0.00 44 PRO A C 5
ATOM 7499 O O . PRO A 1 44 ? 43.223 -25.604 -27.987 1.00 0.00 44 PRO A O 5
ATOM 7510 N N . GLU A 1 45 ? 41.967 -24.207 -29.227 1.00 0.00 45 GLU A N 5
ATOM 7511 C CA . GLU A 1 45 ? 43.039 -23.900 -30.167 1.00 0.00 45 GLU A CA 5
ATOM 7512 C C . GLU A 1 45 ? 43.839 -22.687 -29.702 1.00 0.00 45 GLU A C 5
ATOM 7513 O O . GLU A 1 45 ? 44.110 -21.774 -30.481 1.00 0.00 45 GLU A O 5
ATOM 7525 N N . GLY A 1 46 ? 44.212 -22.684 -28.426 1.00 0.00 46 GLY A N 5
ATOM 7526 C CA . GLY A 1 46 ? 44.975 -21.578 -27.878 1.00 0.00 46 GLY A CA 5
ATOM 7527 C C . GLY A 1 46 ? 44.151 -20.312 -27.749 1.00 0.00 46 GLY A C 5
ATOM 7528 O O . GLY A 1 46 ? 43.626 -20.011 -26.676 1.00 0.00 46 GLY A O 5
ATOM 7532 N N . THR A 1 47 ? 44.036 -19.566 -28.843 1.00 0.00 47 THR A N 5
ATOM 7533 C CA . THR A 1 47 ? 43.273 -18.326 -28.846 1.00 0.00 47 THR A CA 5
ATOM 7534 C C . THR A 1 47 ? 41.872 -18.540 -28.283 1.00 0.00 47 THR A C 5
ATOM 7535 O O . THR A 1 47 ? 41.411 -17.778 -27.434 1.00 0.00 47 THR A O 5
ATOM 7546 N N . ARG A 1 48 ? 41.201 -19.584 -28.760 1.00 0.00 48 ARG A N 5
ATOM 7547 C CA . ARG A 1 48 ? 39.853 -19.898 -28.303 1.00 0.00 48 ARG A CA 5
ATOM 7548 C C . ARG A 1 48 ? 39.827 -20.116 -26.793 1.00 0.00 48 ARG A C 5
ATOM 7549 O O . ARG A 1 48 ? 38.865 -19.747 -26.121 1.00 0.00 48 ARG A O 5
ATOM 7570 N N . GLN A 1 49 ? 40.890 -20.717 -26.269 1.00 0.00 49 GLN A N 5
ATOM 7571 C CA . GLN A 1 49 ? 40.988 -20.985 -24.839 1.00 0.00 49 GLN A CA 5
ATOM 7572 C C . GLN A 1 49 ? 41.250 -19.699 -24.062 1.00 0.00 49 GLN A C 5
ATOM 7573 O O . GLN A 1 49 ? 40.754 -19.524 -22.949 1.00 0.00 49 GLN A O 5
ATOM 7587 N N . ALA A 1 50 ? 42.033 -18.803 -24.654 1.00 0.00 50 ALA A N 5
ATOM 7588 C CA . ALA A 1 50 ? 42.359 -17.534 -24.018 1.00 0.00 50 ALA A CA 5
ATOM 7589 C C . ALA A 1 50 ? 41.167 -16.585 -24.044 1.00 0.00 50 ALA A C 5
ATOM 7590 O O . ALA A 1 50 ? 40.952 -15.816 -23.105 1.00 0.00 50 ALA A O 5
ATOM 7597 N N . ARG A 1 51 ? 40.395 -16.641 -25.123 1.00 0.00 51 ARG A N 5
ATOM 7598 C CA . ARG A 1 51 ? 39.224 -15.784 -25.271 1.00 0.00 51 ARG A CA 5
ATOM 7599 C C . ARG A 1 51 ? 38.082 -16.266 -24.383 1.00 0.00 51 ARG A C 5
ATOM 7600 O O . ARG A 1 51 ? 37.512 -15.492 -23.613 1.00 0.00 51 ARG A O 5
ATOM 7621 N N . ARG A 1 52 ? 37.751 -17.548 -24.495 1.00 0.00 52 ARG A N 5
ATOM 7622 C CA . ARG A 1 52 ? 36.676 -18.133 -23.703 1.00 0.00 52 ARG A CA 5
ATOM 7623 C C . ARG A 1 52 ? 36.870 -17.834 -22.219 1.00 0.00 52 ARG A C 5
ATOM 7624 O O . ARG A 1 52 ? 35.902 -17.636 -21.485 1.00 0.00 52 ARG A O 5
ATOM 7645 N N . ASN A 1 53 ? 38.125 -17.805 -21.786 1.00 0.00 53 ASN A N 5
ATOM 7646 C CA . ASN A 1 53 ? 38.446 -17.533 -20.389 1.00 0.00 53 ASN A CA 5
ATOM 7647 C C . ASN A 1 53 ? 37.759 -16.256 -19.913 1.00 0.00 53 ASN A C 5
ATOM 7648 O O . ASN A 1 53 ? 37.297 -16.175 -18.775 1.00 0.00 53 ASN A O 5
ATOM 7659 N N . ARG A 1 54 ? 37.697 -15.262 -20.792 1.00 0.00 54 ARG A N 5
ATOM 7660 C CA . ARG A 1 54 ? 37.067 -13.989 -20.462 1.00 0.00 54 ARG A CA 5
ATOM 7661 C C . ARG A 1 54 ? 35.557 -14.060 -20.664 1.00 0.00 54 ARG A C 5
ATOM 7662 O O . ARG A 1 54 ? 34.785 -13.609 -19.817 1.00 0.00 54 ARG A O 5
ATOM 7683 N N . ARG A 1 55 ? 35.143 -14.629 -21.791 1.00 0.00 55 ARG A N 5
ATOM 7684 C CA . ARG A 1 55 ? 33.724 -14.758 -22.105 1.00 0.00 55 ARG A CA 5
ATOM 7685 C C . ARG A 1 55 ? 32.987 -15.501 -20.995 1.00 0.00 55 ARG A C 5
ATOM 7686 O O . ARG A 1 55 ? 31.831 -15.201 -20.695 1.00 0.00 55 ARG A O 5
ATOM 7707 N N . ARG A 1 56 ? 33.663 -16.473 -20.389 1.00 0.00 56 ARG A N 5
ATOM 7708 C CA . ARG A 1 56 ? 33.071 -17.259 -19.314 1.00 0.00 56 ARG A CA 5
ATOM 7709 C C . ARG A 1 56 ? 32.852 -16.401 -18.070 1.00 0.00 56 ARG A C 5
ATOM 7710 O O . ARG A 1 56 ? 31.849 -16.550 -17.371 1.00 0.00 56 ARG A O 5
ATOM 7731 N N . ARG A 1 57 ? 33.795 -15.505 -17.801 1.00 0.00 57 ARG A N 5
ATOM 7732 C CA . ARG A 1 57 ? 33.705 -14.626 -16.642 1.00 0.00 57 ARG A CA 5
ATOM 7733 C C . ARG A 1 57 ? 32.491 -13.707 -16.750 1.00 0.00 57 ARG A C 5
ATOM 7734 O O . ARG A 1 57 ? 31.848 -13.393 -15.748 1.00 0.00 57 ARG A O 5
ATOM 7755 N N . TRP A 1 58 ? 32.185 -13.280 -17.969 1.00 0.00 58 TRP A N 5
ATOM 7756 C CA . TRP A 1 58 ? 31.049 -12.397 -18.207 1.00 0.00 58 TRP A CA 5
ATOM 7757 C C . TRP A 1 58 ? 29.756 -13.195 -18.330 1.00 0.00 58 TRP A C 5
ATOM 7758 O O . TRP A 1 58 ? 28.696 -12.749 -17.889 1.00 0.00 58 TRP A O 5
ATOM 7779 N N . ARG A 1 59 ? 29.850 -14.378 -18.929 1.00 0.00 59 ARG A N 5
ATOM 7780 C CA . ARG A 1 59 ? 28.686 -15.237 -19.110 1.00 0.00 59 ARG A CA 5
ATOM 7781 C C . ARG A 1 59 ? 27.967 -15.464 -17.784 1.00 0.00 59 ARG A C 5
ATOM 7782 O O . ARG A 1 59 ? 26.740 -15.548 -17.739 1.00 0.00 59 ARG A O 5
ATOM 7803 N N . GLU A 1 60 ? 28.739 -15.563 -16.707 1.00 0.00 60 GLU A N 5
ATOM 7804 C CA . GLU A 1 60 ? 28.175 -15.781 -15.380 1.00 0.00 60 GLU A CA 5
ATOM 7805 C C . GLU A 1 60 ? 27.085 -14.757 -15.078 1.00 0.00 60 GLU A C 5
ATOM 7806 O O . GLU A 1 60 ? 25.985 -15.112 -14.654 1.00 0.00 60 GLU A O 5
ATOM 7818 N N . ARG A 1 61 ? 27.400 -13.484 -15.296 1.00 0.00 61 ARG A N 5
ATOM 7819 C CA . ARG A 1 61 ? 26.450 -12.408 -15.044 1.00 0.00 61 ARG A CA 5
ATOM 7820 C C . ARG A 1 61 ? 25.438 -12.299 -16.182 1.00 0.00 61 ARG A C 5
ATOM 7821 O O . ARG A 1 61 ? 24.265 -12.006 -15.956 1.00 0.00 61 ARG A O 5
ATOM 7842 N N . GLN A 1 62 ? 25.904 -12.535 -17.405 1.00 0.00 62 GLN A N 5
ATOM 7843 C CA . GLN A 1 62 ? 25.041 -12.461 -18.578 1.00 0.00 62 GLN A CA 5
ATOM 7844 C C . GLN A 1 62 ? 23.833 -13.381 -18.424 1.00 0.00 62 GLN A C 5
ATOM 7845 O O . GLN A 1 62 ? 22.732 -13.054 -18.867 1.00 0.00 62 GLN A O 5
ATOM 7859 N N . ARG A 1 63 ? 24.048 -14.530 -17.793 1.00 0.00 63 ARG A N 5
ATOM 7860 C CA . ARG A 1 63 ? 22.978 -15.497 -17.582 1.00 0.00 63 ARG A CA 5
ATOM 7861 C C . ARG A 1 63 ? 21.767 -14.836 -16.931 1.00 0.00 63 ARG A C 5
ATOM 7862 O O . ARG A 1 63 ? 20.669 -14.845 -17.486 1.00 0.00 63 ARG A O 5
ATOM 7883 N N . GLN A 1 64 ? 21.977 -14.262 -15.750 1.00 0.00 64 GLN A N 5
ATOM 7884 C CA . GLN A 1 64 ? 20.903 -13.596 -15.023 1.00 0.00 64 GLN A CA 5
ATOM 7885 C C . GLN A 1 64 ? 20.194 -12.579 -15.910 1.00 0.00 64 GLN A C 5
ATOM 7886 O O . GLN A 1 64 ? 18.980 -12.398 -15.819 1.00 0.00 64 GLN A O 5
ATOM 7900 N N . LYS A 1 65 ? 20.960 -11.916 -16.770 1.00 0.00 65 LYS A N 5
ATOM 7901 C CA . LYS A 1 65 ? 20.406 -10.915 -17.676 1.00 0.00 65 LYS A CA 5
ATOM 7902 C C . LYS A 1 65 ? 19.402 -11.547 -18.633 1.00 0.00 65 LYS A C 5
ATOM 7903 O O . LYS A 1 65 ? 18.229 -11.173 -18.649 1.00 0.00 65 LYS A O 5
ATOM 7922 N N . GLU A 1 66 ? 19.868 -12.504 -19.429 1.00 0.00 66 GLU A N 5
ATOM 7923 C CA . GLU A 1 66 ? 19.009 -13.185 -20.388 1.00 0.00 66 GLU A CA 5
ATOM 7924 C C . GLU A 1 66 ? 17.859 -13.897 -19.680 1.00 0.00 66 GLU A C 5
ATOM 7925 O O . GLU A 1 66 ? 16.742 -13.957 -20.191 1.00 0.00 66 GLU A O 5
ATOM 7937 N N . ASN A 1 67 ? 18.145 -14.438 -18.499 1.00 0.00 67 ASN A N 5
ATOM 7938 C CA . ASN A 1 67 ? 17.137 -15.147 -17.720 1.00 0.00 67 ASN A CA 5
ATOM 7939 C C . ASN A 1 67 ? 15.967 -14.229 -17.380 1.00 0.00 67 ASN A C 5
ATOM 7940 O O . ASN A 1 67 ? 14.815 -14.662 -17.350 1.00 0.00 67 ASN A O 5
ATOM 7951 N N . GLU A 1 68 ? 16.271 -12.960 -17.126 1.00 0.00 68 GLU A N 5
ATOM 7952 C CA . GLU A 1 68 ? 15.244 -11.982 -16.789 1.00 0.00 68 GLU A CA 5
ATOM 7953 C C . GLU A 1 68 ? 14.138 -11.970 -17.839 1.00 0.00 68 GLU A C 5
ATOM 7954 O O . GLU A 1 68 ? 12.973 -12.228 -17.533 1.00 0.00 68 GLU A O 5
ATOM 7966 N N . ILE A 1 69 ? 14.511 -11.666 -19.078 1.00 0.00 69 ILE A N 5
ATOM 7967 C CA . ILE A 1 69 ? 13.552 -11.620 -20.174 1.00 0.00 69 ILE A CA 5
ATOM 7968 C C . ILE A 1 69 ? 12.959 -12.999 -20.445 1.00 0.00 69 ILE A C 5
ATOM 7969 O O . ILE A 1 69 ? 11.791 -13.122 -20.815 1.00 0.00 69 ILE A O 5
ATOM 7985 N N . SER A 1 70 ? 13.771 -14.034 -20.255 1.00 0.00 70 SER A N 5
ATOM 7986 C CA . SER A 1 70 ? 13.329 -15.404 -20.481 1.00 0.00 70 SER A CA 5
ATOM 7987 C C . SER A 1 70 ? 12.206 -15.778 -19.517 1.00 0.00 70 SER A C 5
ATOM 7988 O O . SER A 1 70 ? 11.281 -16.506 -19.877 1.00 0.00 70 SER A O 5
ATOM 7996 N N . HIS A 1 71 ? 12.295 -15.274 -18.291 1.00 0.00 71 HIS A N 5
ATOM 7997 C CA . HIS A 1 71 ? 11.287 -15.553 -17.275 1.00 0.00 71 HIS A CA 5
ATOM 7998 C C . HIS A 1 71 ? 9.957 -14.898 -17.633 1.00 0.00 71 HIS A C 5
ATOM 7999 O O . HIS A 1 71 ? 8.888 -15.453 -17.375 1.00 0.00 71 HIS A O 5
ATOM 8013 N N . HIS A 1 72 ? 10.029 -13.712 -18.231 1.00 0.00 72 HIS A N 5
ATOM 8014 C CA . HIS A 1 72 ? 8.831 -12.981 -18.626 1.00 0.00 72 HIS A CA 5
ATOM 8015 C C . HIS A 1 72 ? 7.949 -13.832 -19.534 1.00 0.00 72 HIS A C 5
ATOM 8016 O O . HIS A 1 72 ? 6.730 -13.876 -19.367 1.00 0.00 72 HIS A O 5
ATOM 8030 N N . ALA A 1 73 ? 8.573 -14.503 -20.495 1.00 0.00 73 ALA A N 5
ATOM 8031 C CA . ALA A 1 73 ? 7.846 -15.355 -21.429 1.00 0.00 73 ALA A CA 5
ATOM 8032 C C . ALA A 1 73 ? 7.632 -16.749 -20.850 1.00 0.00 73 ALA A C 5
ATOM 8033 O O . ALA A 1 73 ? 6.561 -17.338 -21.001 1.00 0.00 73 ALA A O 5
ATOM 8040 N N . LYS A 1 74 ? 8.657 -17.272 -20.187 1.00 0.00 74 LYS A N 5
ATOM 8041 C CA . LYS A 1 74 ? 8.583 -18.598 -19.584 1.00 0.00 74 LYS A CA 5
ATOM 8042 C C . LYS A 1 74 ? 7.339 -18.730 -18.712 1.00 0.00 74 LYS A C 5
ATOM 8043 O O . LYS A 1 74 ? 6.774 -19.815 -18.582 1.00 0.00 74 LYS A O 5
ATOM 8062 N N . GLU A 1 75 ? 6.916 -17.617 -18.120 1.00 0.00 75 GLU A N 5
ATOM 8063 C CA . GLU A 1 75 ? 5.737 -17.611 -17.261 1.00 0.00 75 GLU A CA 5
ATOM 8064 C C . GLU A 1 75 ? 4.556 -18.286 -17.953 1.00 0.00 75 GLU A C 5
ATOM 8065 O O . GLU A 1 75 ? 3.717 -18.909 -17.303 1.00 0.00 75 GLU A O 5
ATOM 8077 N N . ILE A 1 76 ? 4.499 -18.157 -19.273 1.00 0.00 76 ILE A N 5
ATOM 8078 C CA . ILE A 1 76 ? 3.423 -18.755 -20.054 1.00 0.00 76 ILE A CA 5
ATOM 8079 C C . ILE A 1 76 ? 3.250 -20.231 -19.710 1.00 0.00 76 ILE A C 5
ATOM 8080 O O . ILE A 1 76 ? 2.141 -20.763 -19.757 1.00 0.00 76 ILE A O 5
ATOM 8096 N N . GLU A 1 77 ? 4.353 -20.886 -19.362 1.00 0.00 77 GLU A N 5
ATOM 8097 C CA . GLU A 1 77 ? 4.321 -22.300 -19.009 1.00 0.00 77 GLU A CA 5
ATOM 8098 C C . GLU A 1 77 ? 4.972 -22.536 -17.648 1.00 0.00 77 GLU A C 5
ATOM 8099 O O . GLU A 1 77 ? 6.073 -22.054 -17.383 1.00 0.00 77 GLU A O 5
ATOM 8111 N N . ARG A 1 78 ? 4.281 -23.279 -16.790 1.00 0.00 78 ARG A N 5
ATOM 8112 C CA . ARG A 1 78 ? 4.788 -23.577 -15.456 1.00 0.00 78 ARG A CA 5
ATOM 8113 C C . ARG A 1 78 ? 3.872 -24.559 -14.732 1.00 0.00 78 ARG A C 5
ATOM 8114 O O . ARG A 1 78 ? 2.834 -24.961 -15.260 1.00 0.00 78 ARG A O 5
ATOM 8135 N N . LEU A 1 79 ? 4.262 -24.941 -13.521 1.00 0.00 79 LEU A N 5
ATOM 8136 C CA . LEU A 1 79 ? 3.476 -25.876 -12.724 1.00 0.00 79 LEU A CA 5
ATOM 8137 C C . LEU A 1 79 ? 3.269 -25.345 -11.309 1.00 0.00 79 LEU A C 5
ATOM 8138 O O . LEU A 1 79 ? 3.669 -24.226 -10.991 1.00 0.00 79 LEU A O 5
ATOM 8154 N N . GLN A 1 80 ? 2.642 -26.158 -10.464 1.00 0.00 80 GLN A N 5
ATOM 8155 C CA . GLN A 1 80 ? 2.384 -25.770 -9.082 1.00 0.00 80 GLN A CA 5
ATOM 8156 C C . GLN A 1 80 ? 3.393 -26.415 -8.138 1.00 0.00 80 GLN A C 5
ATOM 8157 O O . GLN A 1 80 ? 3.174 -27.517 -7.637 1.00 0.00 80 GLN A O 5
ATOM 8171 N N . LYS A 1 81 ? 4.499 -25.720 -7.899 1.00 0.00 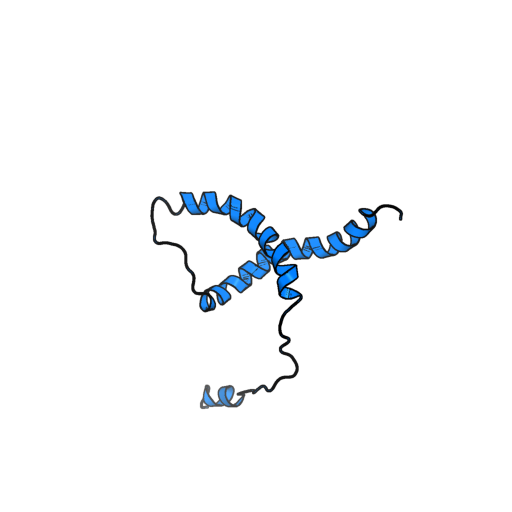81 LYS A N 5
ATOM 8172 C CA . LYS A 1 81 ? 5.543 -26.223 -7.014 1.00 0.00 81 LYS A CA 5
ATOM 8173 C C . LYS A 1 81 ? 6.600 -25.153 -6.756 1.00 0.00 81 LYS A C 5
ATOM 8174 O O . LYS A 1 81 ? 6.870 -24.315 -7.615 1.00 0.00 81 LYS A O 5
ATOM 8193 N N . GLU A 1 82 ? 7.195 -25.189 -5.567 1.00 0.00 82 GLU A N 5
ATOM 8194 C CA . GLU A 1 82 ? 8.222 -24.223 -5.197 1.00 0.00 82 GLU A CA 5
ATOM 8195 C C . GLU A 1 82 ? 8.921 -24.639 -3.907 1.00 0.00 82 GLU A C 5
ATOM 8196 O O . GLU A 1 82 ? 8.321 -25.276 -3.041 1.00 0.00 82 GLU A O 5
ATOM 8208 N N . ILE A 1 83 ? 10.193 -24.275 -3.787 1.00 0.00 83 ILE A N 5
ATOM 8209 C CA . ILE A 1 83 ? 10.976 -24.610 -2.603 1.00 0.00 83 ILE A CA 5
ATOM 8210 C C . ILE A 1 83 ? 10.804 -23.555 -1.514 1.00 0.00 83 ILE A C 5
ATOM 8211 O O . ILE A 1 83 ? 10.965 -22.361 -1.765 1.00 0.00 83 ILE A O 5
ATOM 8227 N N . GLU A 1 84 ? 10.480 -24.005 -0.307 1.00 0.00 84 GLU A N 5
ATOM 8228 C CA . GLU A 1 84 ? 10.287 -23.100 0.819 1.00 0.00 84 GLU A CA 5
ATOM 8229 C C . GLU A 1 84 ? 11.301 -23.383 1.924 1.00 0.00 84 GLU A C 5
ATOM 8230 O O . GLU A 1 84 ? 10.983 -24.032 2.921 1.00 0.00 84 GLU A O 5
ATOM 8242 N N . ARG A 1 85 ? 12.522 -22.892 1.740 1.00 0.00 85 ARG A N 5
ATOM 8243 C CA . ARG A 1 85 ? 13.583 -23.094 2.719 1.00 0.00 85 ARG A CA 5
ATOM 8244 C C . ARG A 1 85 ? 14.768 -22.176 2.433 1.00 0.00 85 ARG A C 5
ATOM 8245 O O . ARG A 1 85 ? 15.383 -22.250 1.369 1.00 0.00 85 ARG A O 5
ATOM 8266 N N . HIS A 1 86 ? 15.083 -21.311 3.392 1.00 0.00 86 HIS A N 5
ATOM 8267 C CA . HIS A 1 86 ? 16.196 -20.378 3.244 1.00 0.00 86 HIS A CA 5
ATOM 8268 C C . HIS A 1 86 ? 17.233 -20.591 4.341 1.00 0.00 86 HIS A C 5
ATOM 8269 O O . HIS A 1 86 ? 16.889 -20.863 5.491 1.00 0.00 86 HIS A O 5
ATOM 8283 N N . LYS A 1 87 ? 18.505 -20.466 3.978 1.00 0.00 87 LYS A N 5
ATOM 8284 C CA . LYS A 1 87 ? 19.594 -20.644 4.931 1.00 0.00 87 LYS A CA 5
ATOM 8285 C C . LYS A 1 87 ? 20.812 -19.821 4.526 1.00 0.00 87 LYS A C 5
ATOM 8286 O O . LYS A 1 87 ? 21.112 -19.682 3.340 1.00 0.00 87 LYS A O 5
ATOM 8305 N N . GLN A 1 88 ? 21.511 -19.278 5.518 1.00 0.00 88 GLN A N 5
ATOM 8306 C CA . GLN A 1 88 ? 22.696 -18.468 5.263 1.00 0.00 88 GLN A CA 5
ATOM 8307 C C . GLN A 1 88 ? 23.963 -19.310 5.373 1.00 0.00 88 GLN A C 5
ATOM 8308 O O . GLN A 1 88 ? 24.877 -18.977 6.127 1.00 0.00 88 GLN A O 5
ATOM 8322 N N . SER A 1 89 ? 24.011 -20.400 4.614 1.00 0.00 89 SER A N 5
ATOM 8323 C CA . SER A 1 89 ? 25.165 -21.292 4.629 1.00 0.00 89 SER A CA 5
ATOM 8324 C C . SER A 1 89 ? 26.459 -20.510 4.421 1.00 0.00 89 SER A C 5
ATOM 8325 O O . SER A 1 89 ? 27.507 -20.870 4.956 1.00 0.00 89 SER A O 5
ATOM 8333 N N . ILE A 1 90 ? 26.375 -19.437 3.641 1.00 0.00 90 ILE A N 5
ATOM 8334 C CA . ILE A 1 90 ? 27.538 -18.603 3.363 1.00 0.00 90 ILE A CA 5
ATOM 8335 C C . ILE A 1 90 ? 28.257 -18.216 4.651 1.00 0.00 90 ILE A C 5
ATOM 8336 O O . ILE A 1 90 ? 29.478 -18.058 4.670 1.00 0.00 90 ILE A O 5
ATOM 8352 N N . LYS A 1 91 ? 27.492 -18.067 5.727 1.00 0.00 91 LYS A N 5
ATOM 8353 C CA . LYS A 1 91 ? 28.056 -17.700 7.021 1.00 0.00 91 LYS A CA 5
ATOM 8354 C C . LYS A 1 91 ? 29.215 -18.620 7.390 1.00 0.00 91 LYS A C 5
ATOM 8355 O O . LYS A 1 91 ? 30.170 -18.200 8.043 1.00 0.00 91 LYS A O 5
ATOM 8374 N N . LYS A 1 92 ? 29.125 -19.876 6.966 1.00 0.00 92 LYS A N 5
ATOM 8375 C CA . LYS A 1 92 ? 30.168 -20.855 7.248 1.00 0.00 92 LYS A CA 5
ATOM 8376 C C . LYS A 1 92 ? 31.498 -20.427 6.635 1.00 0.00 92 LYS A C 5
ATOM 8377 O O . LYS A 1 92 ? 32.561 -20.648 7.216 1.00 0.00 92 LYS A O 5
ATOM 8396 N N . LEU A 1 93 ? 31.431 -19.813 5.460 1.00 0.00 93 LEU A N 5
ATOM 8397 C CA . LEU A 1 93 ? 32.630 -19.351 4.769 1.00 0.00 93 LEU A CA 5
ATOM 8398 C C . LEU A 1 93 ? 32.996 -17.934 5.198 1.00 0.00 93 LEU A C 5
ATOM 8399 O O . LEU A 1 93 ? 34.150 -17.648 5.515 1.00 0.00 93 LEU A O 5
ATOM 8415 N N . LYS A 1 94 ? 32.003 -17.050 5.209 1.00 0.00 94 LYS A N 5
ATOM 8416 C CA . LYS A 1 94 ? 32.218 -15.663 5.604 1.00 0.00 94 LYS A CA 5
ATOM 8417 C C . LYS A 1 94 ? 32.910 -15.584 6.960 1.00 0.00 94 LYS A C 5
ATOM 8418 O O . LYS A 1 94 ? 33.859 -14.820 7.139 1.00 0.00 94 LYS A O 5
ATOM 8437 N N . GLN A 1 95 ? 32.432 -16.379 7.912 1.00 0.00 95 GLN A N 5
ATOM 8438 C CA . GLN A 1 95 ? 33.007 -16.399 9.251 1.00 0.00 95 GLN A CA 5
ATOM 8439 C C . GLN A 1 95 ? 34.518 -16.603 9.192 1.00 0.00 95 GLN A C 5
ATOM 8440 O O . GLN A 1 95 ? 35.258 -16.077 10.023 1.00 0.00 95 GLN A O 5
ATOM 8454 N N . SER A 1 96 ? 34.969 -17.370 8.205 1.00 0.00 96 SER A N 5
ATOM 8455 C CA . SER A 1 96 ? 36.391 -17.647 8.040 1.00 0.00 96 SER A CA 5
ATOM 8456 C C . SER A 1 96 ? 37.060 -16.568 7.195 1.00 0.00 96 SER A C 5
ATOM 8457 O O . SER A 1 96 ? 37.991 -15.900 7.645 1.00 0.00 96 SER A O 5
ATOM 8465 N N . GLU A 1 97 ? 36.576 -16.402 5.967 1.00 0.00 97 GLU A N 5
ATOM 8466 C CA . GLU A 1 97 ? 37.128 -15.404 5.059 1.00 0.00 97 GLU A CA 5
ATOM 8467 C C . GLU A 1 97 ? 38.642 -15.555 4.938 1.00 0.00 97 GLU A C 5
ATOM 8468 O O . GLU A 1 97 ? 39.386 -14.581 5.064 1.00 0.00 97 GLU A O 5
ATOM 8480 N N . CYS A 1 98 ? 39.090 -16.782 4.694 1.00 0.00 98 CYS A N 5
ATOM 8481 C CA . CYS A 1 98 ? 40.516 -17.062 4.558 1.00 0.00 98 CYS A CA 5
ATOM 8482 C C . CYS A 1 98 ? 41.034 -16.594 3.202 1.00 0.00 98 CYS A C 5
ATOM 8483 O O . CYS A 1 98 ? 42.226 -16.696 2.914 1.00 0.00 98 CYS A O 5
ATOM 8491 N N . GLY A 1 1 ? -0.549 5.051 -4.328 1.00 0.00 1 GLY A N 6
ATOM 8492 C CA . GLY A 1 1 ? -0.486 3.619 -4.101 1.00 0.00 1 GLY A CA 6
ATOM 8493 C C . GLY A 1 1 ? 0.924 3.075 -4.211 1.00 0.00 1 GLY A C 6
ATOM 8494 O O . GLY A 1 1 ? 1.865 3.820 -4.484 1.00 0.00 1 GLY A O 6
ATOM 8498 N N . GLY A 1 2 ? 1.074 1.771 -3.996 1.00 0.00 2 GLY A N 6
ATOM 8499 C CA . GLY A 1 2 ? 2.383 1.151 -4.075 1.00 0.00 2 GLY A CA 6
ATOM 8500 C C . GLY A 1 2 ? 2.920 1.109 -5.492 1.00 0.00 2 GLY A C 6
ATOM 8501 O O . GLY A 1 2 ? 2.168 0.887 -6.441 1.00 0.00 2 GLY A O 6
ATOM 8505 N N . SER A 1 3 ? 4.223 1.324 -5.636 1.00 0.00 3 SER A N 6
ATOM 8506 C CA . SER A 1 3 ? 4.859 1.315 -6.948 1.00 0.00 3 SER A CA 6
ATOM 8507 C C . SER A 1 3 ? 4.906 -0.099 -7.520 1.00 0.00 3 SER A C 6
ATOM 8508 O O . SER A 1 3 ? 4.737 -1.080 -6.795 1.00 0.00 3 SER A O 6
ATOM 8516 N N . LYS A 1 4 ? 5.135 -0.195 -8.825 1.00 0.00 4 LYS A N 6
ATOM 8517 C CA . LYS A 1 4 ? 5.206 -1.487 -9.497 1.00 0.00 4 LYS A CA 6
ATOM 8518 C C . LYS A 1 4 ? 6.524 -2.190 -9.189 1.00 0.00 4 LYS A C 6
ATOM 8519 O O . LYS A 1 4 ? 6.562 -3.406 -9.010 1.00 0.00 4 LYS A O 6
ATOM 8538 N N . GLU A 1 5 ? 7.603 -1.415 -9.130 1.00 0.00 5 GLU A N 6
ATOM 8539 C CA . GLU A 1 5 ? 8.923 -1.963 -8.843 1.00 0.00 5 GLU A CA 6
ATOM 8540 C C . GLU A 1 5 ? 8.951 -2.622 -7.467 1.00 0.00 5 GLU A C 6
ATOM 8541 O O . GLU A 1 5 ? 9.607 -3.644 -7.271 1.00 0.00 5 GLU A O 6
ATOM 8553 N N . ASN A 1 6 ? 8.234 -2.029 -6.518 1.00 0.00 6 ASN A N 6
ATOM 8554 C CA . ASN A 1 6 ? 8.177 -2.557 -5.160 1.00 0.00 6 ASN A CA 6
ATOM 8555 C C . ASN A 1 6 ? 7.636 -3.984 -5.154 1.00 0.00 6 ASN A C 6
ATOM 8556 O O . ASN A 1 6 ? 8.223 -4.877 -4.543 1.00 0.00 6 ASN A O 6
ATOM 8567 N N . GLU A 1 7 ? 6.514 -4.189 -5.837 1.00 0.00 7 GLU A N 6
ATOM 8568 C CA . GLU A 1 7 ? 5.896 -5.507 -5.908 1.00 0.00 7 GLU A CA 6
ATOM 8569 C C . GLU A 1 7 ? 6.857 -6.528 -6.510 1.00 0.00 7 GLU A C 6
ATOM 8570 O O . GLU A 1 7 ? 6.960 -7.657 -6.029 1.00 0.00 7 GLU A O 6
ATOM 8582 N N . ILE A 1 8 ? 7.556 -6.123 -7.564 1.00 0.00 8 ILE A N 6
ATOM 8583 C CA . ILE A 1 8 ? 8.509 -7.002 -8.231 1.00 0.00 8 ILE A CA 6
ATOM 8584 C C . ILE A 1 8 ? 9.625 -7.423 -7.282 1.00 0.00 8 ILE A C 6
ATOM 8585 O O . ILE A 1 8 ? 10.070 -8.571 -7.301 1.00 0.00 8 ILE A O 6
ATOM 8601 N N . SER A 1 9 ? 10.074 -6.487 -6.453 1.00 0.00 9 SER A N 6
ATOM 8602 C CA . SER A 1 9 ? 11.141 -6.759 -5.497 1.00 0.00 9 SER A CA 6
ATOM 8603 C C . SER A 1 9 ? 10.747 -7.889 -4.550 1.00 0.00 9 SER A C 6
ATOM 8604 O O . SER A 1 9 ? 11.570 -8.731 -4.191 1.00 0.00 9 SER A O 6
ATOM 8612 N N . HIS A 1 10 ? 9.479 -7.900 -4.148 1.00 0.00 10 HIS A N 6
ATOM 8613 C CA . HIS A 1 10 ? 8.974 -8.926 -3.243 1.00 0.00 10 HIS A CA 6
ATOM 8614 C C . HIS A 1 10 ? 9.258 -10.322 -3.790 1.00 0.00 10 HIS A C 6
ATOM 8615 O O . HIS A 1 10 ? 9.740 -11.197 -3.070 1.00 0.00 10 HIS A O 6
ATOM 8629 N N . HIS A 1 11 ? 8.956 -10.524 -5.069 1.00 0.00 11 HIS A N 6
ATOM 8630 C CA . HIS A 1 11 ? 9.178 -11.814 -5.713 1.00 0.00 11 HIS A CA 6
ATOM 8631 C C . HIS A 1 11 ? 10.662 -12.032 -5.993 1.00 0.00 11 HIS A C 6
ATOM 8632 O O . HIS A 1 11 ? 11.172 -13.143 -5.851 1.00 0.00 11 HIS A O 6
ATOM 8646 N N . ALA A 1 12 ? 11.348 -10.966 -6.391 1.00 0.00 12 ALA A N 6
ATOM 8647 C CA . ALA A 1 12 ? 12.773 -11.041 -6.689 1.00 0.00 12 ALA A CA 6
ATOM 8648 C C . ALA A 1 12 ? 13.564 -11.508 -5.471 1.00 0.00 12 ALA A C 6
ATOM 8649 O O . ALA A 1 12 ? 14.591 -12.173 -5.604 1.00 0.00 12 ALA A O 6
ATOM 8656 N N . LYS A 1 13 ? 13.079 -11.155 -4.286 1.00 0.00 13 LYS A N 6
ATOM 8657 C CA . LYS A 1 13 ? 13.740 -11.538 -3.044 1.00 0.00 13 LYS A CA 6
ATOM 8658 C C . LYS A 1 13 ? 13.915 -13.051 -2.965 1.00 0.00 13 LYS A C 6
ATOM 8659 O O . LYS A 1 13 ? 14.940 -13.543 -2.493 1.00 0.00 13 LYS A O 6
ATOM 8678 N N . GLU A 1 14 ? 12.908 -13.785 -3.431 1.00 0.00 14 GLU A N 6
ATOM 8679 C CA . GLU A 1 14 ? 12.953 -15.242 -3.412 1.00 0.00 14 GLU A CA 6
ATOM 8680 C C . GLU A 1 14 ? 13.472 -15.787 -4.739 1.00 0.00 14 GLU A C 6
ATOM 8681 O O . GLU A 1 14 ? 14.225 -16.761 -4.771 1.00 0.00 14 GLU A O 6
ATOM 8693 N N . ILE A 1 15 ? 13.065 -15.152 -5.834 1.00 0.00 15 ILE A N 6
ATOM 8694 C CA . ILE A 1 15 ? 13.488 -15.573 -7.163 1.00 0.00 15 ILE A CA 6
ATOM 8695 C C . ILE A 1 15 ? 15.006 -15.509 -7.302 1.00 0.00 15 ILE A C 6
ATOM 8696 O O . ILE A 1 15 ? 15.631 -16.437 -7.813 1.00 0.00 15 ILE A O 6
ATOM 8712 N N . GLU A 1 16 ? 15.592 -14.408 -6.841 1.00 0.00 16 GLU A N 6
ATOM 8713 C CA . GLU A 1 16 ? 17.037 -14.226 -6.913 1.00 0.00 16 GLU A CA 6
ATOM 8714 C C . GLU A 1 16 ? 17.767 -15.425 -6.317 1.00 0.00 16 GLU A C 6
ATOM 8715 O O . GLU A 1 16 ? 18.880 -15.755 -6.730 1.00 0.00 16 GLU A O 6
ATOM 8727 N N . ARG A 1 17 ? 17.134 -16.074 -5.346 1.00 0.00 17 ARG A N 6
ATOM 8728 C CA . ARG A 1 17 ? 17.723 -17.237 -4.693 1.00 0.00 17 ARG A CA 6
ATOM 8729 C C . ARG A 1 17 ? 17.721 -18.444 -5.626 1.00 0.00 17 ARG A C 6
ATOM 8730 O O . ARG A 1 17 ? 18.647 -19.257 -5.609 1.00 0.00 17 ARG A O 6
ATOM 8751 N N . LEU A 1 18 ? 16.677 -18.555 -6.438 1.00 0.00 18 LEU A N 6
ATOM 8752 C CA . LEU A 1 18 ? 16.553 -19.664 -7.379 1.00 0.00 18 LEU A CA 6
ATOM 8753 C C . LEU A 1 18 ? 17.376 -19.405 -8.637 1.00 0.00 18 LEU A C 6
ATOM 8754 O O . LEU A 1 18 ? 17.958 -20.326 -9.209 1.00 0.00 18 LEU A O 6
ATOM 8770 N N . GLN A 1 19 ? 17.419 -18.147 -9.060 1.00 0.00 19 GLN A N 6
ATOM 8771 C CA . GLN A 1 19 ? 18.172 -17.766 -10.249 1.00 0.00 19 GLN A CA 6
ATOM 8772 C C . GLN A 1 19 ? 19.669 -17.961 -10.031 1.00 0.00 19 GLN A C 6
ATOM 8773 O O . GLN A 1 19 ? 20.428 -18.142 -10.983 1.00 0.00 19 GLN A O 6
ATOM 8787 N N . LYS A 1 20 ? 20.088 -17.922 -8.771 1.00 0.00 20 LYS A N 6
ATOM 8788 C CA . LYS A 1 20 ? 21.494 -18.094 -8.426 1.00 0.00 20 LYS A CA 6
ATOM 8789 C C . LYS A 1 20 ? 21.823 -19.567 -8.205 1.00 0.00 20 LYS A C 6
ATOM 8790 O O . LYS A 1 20 ? 22.955 -19.999 -8.423 1.00 0.00 20 LYS A O 6
ATOM 8809 N N . GLU A 1 21 ? 20.827 -20.333 -7.770 1.00 0.00 21 GLU A N 6
ATOM 8810 C CA . GLU A 1 21 ? 21.012 -21.757 -7.520 1.00 0.00 21 GLU A CA 6
ATOM 8811 C C . GLU A 1 21 ? 21.052 -22.538 -8.829 1.00 0.00 21 GLU A C 6
ATOM 8812 O O . GLU A 1 21 ? 21.840 -23.473 -8.983 1.00 0.00 21 GLU A O 6
ATOM 8824 N N . ILE A 1 22 ? 20.196 -22.151 -9.769 1.00 0.00 22 ILE A N 6
ATOM 8825 C CA . ILE A 1 22 ? 20.134 -22.815 -11.066 1.00 0.00 22 ILE A CA 6
ATOM 8826 C C . ILE A 1 22 ? 21.524 -22.953 -11.680 1.00 0.00 22 ILE A C 6
ATOM 8827 O O . ILE A 1 22 ? 21.820 -23.942 -12.349 1.00 0.00 22 ILE A O 6
ATOM 8843 N N . GLU A 1 23 ? 22.370 -21.955 -11.446 1.00 0.00 23 GLU A N 6
ATOM 8844 C CA . GLU A 1 23 ? 23.729 -21.967 -11.976 1.00 0.00 23 GLU A CA 6
ATOM 8845 C C . GLU A 1 23 ? 24.474 -23.223 -11.533 1.00 0.00 23 GLU A C 6
ATOM 8846 O O . GLU A 1 23 ? 25.224 -23.818 -12.307 1.00 0.00 23 GLU A O 6
ATOM 8858 N N . ARG A 1 24 ? 24.263 -23.618 -10.281 1.00 0.00 24 ARG A N 6
ATOM 8859 C CA . ARG A 1 24 ? 24.917 -24.801 -9.734 1.00 0.00 24 ARG A CA 6
ATOM 8860 C C . ARG A 1 24 ? 24.224 -26.075 -10.212 1.00 0.00 24 ARG A C 6
ATOM 8861 O O . ARG A 1 24 ? 24.876 -27.011 -10.676 1.00 0.00 24 ARG A O 6
ATOM 8882 N N . HIS A 1 25 ? 22.901 -26.102 -10.095 1.00 0.00 25 HIS A N 6
ATOM 8883 C CA . HIS A 1 25 ? 22.119 -27.260 -10.516 1.00 0.00 25 HIS A CA 6
ATOM 8884 C C . HIS A 1 25 ? 22.375 -27.584 -11.984 1.00 0.00 25 HIS A C 6
ATOM 8885 O O . HIS A 1 25 ? 22.799 -28.691 -12.323 1.00 0.00 25 HIS A O 6
ATOM 8899 N N . LYS A 1 26 ? 22.116 -26.613 -12.854 1.00 0.00 26 LYS A N 6
ATOM 8900 C CA . LYS A 1 26 ? 22.319 -26.794 -14.286 1.00 0.00 26 LYS A CA 6
ATOM 8901 C C . LYS A 1 26 ? 23.713 -27.342 -14.574 1.00 0.00 26 LYS A C 6
ATOM 8902 O O . LYS A 1 26 ? 23.890 -28.180 -15.457 1.00 0.00 26 LYS A O 6
ATOM 8921 N N . GLN A 1 27 ? 24.699 -26.863 -13.821 1.00 0.00 27 GLN A N 6
ATOM 8922 C CA . GLN A 1 27 ? 26.077 -27.306 -13.997 1.00 0.00 27 GLN A CA 6
ATOM 8923 C C . GLN A 1 27 ? 26.266 -28.722 -13.459 1.00 0.00 27 GLN A C 6
ATOM 8924 O O . GLN A 1 27 ? 27.069 -29.494 -13.984 1.00 0.00 27 GLN A O 6
ATOM 8938 N N . SER A 1 28 ? 25.522 -29.055 -12.410 1.00 0.00 28 SER A N 6
ATOM 8939 C CA . SER A 1 28 ? 25.611 -30.376 -11.798 1.00 0.00 28 SER A CA 6
ATOM 8940 C C . SER A 1 28 ? 24.907 -31.421 -12.658 1.00 0.00 28 SER A C 6
ATOM 8941 O O . SER A 1 28 ? 25.344 -32.569 -12.741 1.00 0.00 28 SER A O 6
ATOM 8949 N N . ILE A 1 29 ? 23.815 -31.014 -13.297 1.00 0.00 29 ILE A N 6
ATOM 8950 C CA . ILE A 1 29 ? 23.050 -31.913 -14.152 1.00 0.00 29 ILE A CA 6
ATOM 8951 C C . ILE A 1 29 ? 23.631 -31.957 -15.562 1.00 0.00 29 ILE A C 6
ATOM 8952 O O . ILE A 1 29 ? 23.570 -32.983 -16.239 1.00 0.00 29 ILE A O 6
ATOM 8968 N N . LYS A 1 30 ? 24.196 -30.837 -15.998 1.00 0.00 30 LYS A N 6
ATOM 8969 C CA . LYS A 1 30 ? 24.791 -30.746 -17.326 1.00 0.00 30 LYS A CA 6
ATOM 8970 C C . LYS A 1 30 ? 25.751 -31.906 -17.573 1.00 0.00 30 LYS A C 6
ATOM 8971 O O . LYS A 1 30 ? 25.876 -32.394 -18.696 1.00 0.00 30 LYS A O 6
ATOM 8990 N N . LYS A 1 31 ? 26.425 -32.345 -16.515 1.00 0.00 31 LYS A N 6
ATOM 8991 C CA . LYS A 1 31 ? 27.372 -33.450 -16.615 1.00 0.00 31 LYS A CA 6
ATOM 8992 C C . LYS A 1 31 ? 26.733 -34.653 -17.302 1.00 0.00 31 LYS A C 6
ATOM 8993 O O . LYS A 1 31 ? 27.354 -35.299 -18.148 1.00 0.00 31 LYS A O 6
ATOM 9012 N N . LEU A 1 32 ? 25.491 -34.946 -16.936 1.00 0.00 32 LEU A N 6
ATOM 9013 C CA . LEU A 1 32 ? 24.767 -36.072 -17.517 1.00 0.00 32 LEU A CA 6
ATOM 9014 C C . LEU A 1 32 ? 24.098 -35.669 -18.828 1.00 0.00 32 LEU A C 6
ATOM 9015 O O . LEU A 1 32 ? 24.012 -36.466 -19.763 1.00 0.00 32 LEU A O 6
ATOM 9031 N N . LYS A 1 33 ? 23.629 -34.429 -18.889 1.00 0.00 33 LYS A N 6
ATOM 9032 C CA . LYS A 1 33 ? 22.970 -33.918 -20.086 1.00 0.00 33 LYS A CA 6
ATOM 9033 C C . LYS A 1 33 ? 23.913 -33.961 -21.286 1.00 0.00 33 LYS A C 6
ATOM 9034 O O . LYS A 1 33 ? 23.482 -34.190 -22.415 1.00 0.00 33 LYS A O 6
ATOM 9053 N N . GLN A 1 34 ? 25.198 -33.739 -21.030 1.00 0.00 34 GLN A N 6
ATOM 9054 C CA . GLN A 1 34 ? 26.200 -33.754 -22.090 1.00 0.00 34 GLN A CA 6
ATOM 9055 C C . GLN A 1 34 ? 26.080 -35.018 -22.935 1.00 0.00 34 GLN A C 6
ATOM 9056 O O . GLN A 1 34 ? 26.357 -35.003 -24.134 1.00 0.00 34 GLN A O 6
ATOM 9070 N N . SER A 1 35 ? 25.666 -36.110 -22.301 1.00 0.00 35 SER A N 6
ATOM 9071 C CA . SER A 1 35 ? 25.514 -37.385 -22.994 1.00 0.00 35 SER A CA 6
ATOM 9072 C C . SER A 1 35 ? 24.595 -37.239 -24.203 1.00 0.00 35 SER A C 6
ATOM 9073 O O . SER A 1 35 ? 24.814 -37.865 -25.240 1.00 0.00 35 SER A O 6
ATOM 9081 N N . GLU A 1 36 ? 23.567 -36.409 -24.060 1.00 0.00 36 GLU A N 6
ATOM 9082 C CA . GLU A 1 36 ? 22.614 -36.182 -25.141 1.00 0.00 36 GLU A CA 6
ATOM 9083 C C . GLU A 1 36 ? 23.196 -35.240 -26.190 1.00 0.00 36 GLU A C 6
ATOM 9084 O O . GLU A 1 36 ? 22.941 -35.392 -27.384 1.00 0.00 36 GLU A O 6
ATOM 9096 N N . GLN A 1 37 ? 23.977 -34.266 -25.735 1.00 0.00 37 GLN A N 6
ATOM 9097 C CA . GLN A 1 37 ? 24.593 -33.298 -26.634 1.00 0.00 37 GLN A CA 6
ATOM 9098 C C . GLN A 1 37 ? 25.336 -34.001 -27.766 1.00 0.00 37 GLN A C 6
ATOM 9099 O O . GLN A 1 37 ? 25.179 -33.652 -28.936 1.00 0.00 37 GLN A O 6
ATOM 9113 N N . SER A 1 38 ? 26.144 -34.993 -27.409 1.00 0.00 38 SER A N 6
ATOM 9114 C CA . SER A 1 38 ? 26.914 -35.744 -28.393 1.00 0.00 38 SER A CA 6
ATOM 9115 C C . SER A 1 38 ? 27.996 -34.868 -29.020 1.00 0.00 38 SER A C 6
ATOM 9116 O O . SER A 1 38 ? 28.299 -34.990 -30.206 1.00 0.00 38 SER A O 6
ATOM 9124 N N . ASN A 1 39 ? 28.573 -33.984 -28.213 1.00 0.00 39 ASN A N 6
ATOM 9125 C CA . ASN A 1 39 ? 29.621 -33.086 -28.686 1.00 0.00 39 ASN A CA 6
ATOM 9126 C C . ASN A 1 39 ? 31.003 -33.666 -28.402 1.00 0.00 39 ASN A C 6
ATOM 9127 O O . ASN A 1 39 ? 31.194 -34.456 -27.478 1.00 0.00 39 ASN A O 6
ATOM 9138 N N . PRO A 1 40 ? 31.991 -33.264 -29.214 1.00 0.00 40 PRO A N 6
ATOM 9139 C CA . PRO A 1 40 ? 33.374 -33.729 -29.070 1.00 0.00 40 PRO A CA 6
ATOM 9140 C C . PRO A 1 40 ? 34.044 -33.173 -27.818 1.00 0.00 40 PRO A C 6
ATOM 9141 O O . PRO A 1 40 ? 33.541 -32.257 -27.169 1.00 0.00 40 PRO A O 6
ATOM 9152 N N . PRO A 1 41 ? 35.210 -33.739 -27.470 1.00 0.00 41 PRO A N 6
ATOM 9153 C CA . PRO A 1 41 ? 35.975 -33.315 -26.293 1.00 0.00 41 PRO A CA 6
ATOM 9154 C C . PRO A 1 41 ? 36.588 -31.930 -26.469 1.00 0.00 41 PRO A C 6
ATOM 9155 O O . PRO A 1 41 ? 36.621 -31.374 -27.568 1.00 0.00 41 PRO A O 6
ATOM 9166 N N . PRO A 1 42 ? 37.087 -31.358 -25.364 1.00 0.00 42 PRO A N 6
ATOM 9167 C CA . PRO A 1 42 ? 37.710 -30.031 -25.371 1.00 0.00 42 PRO A CA 6
ATOM 9168 C C . PRO A 1 42 ? 39.050 -30.023 -26.098 1.00 0.00 42 PRO A C 6
ATOM 9169 O O . PRO A 1 42 ? 39.840 -30.958 -25.973 1.00 0.00 42 PRO A O 6
ATOM 9180 N N . ASN A 1 43 ? 39.299 -28.961 -26.857 1.00 0.00 43 ASN A N 6
ATOM 9181 C CA . ASN A 1 43 ? 40.545 -28.832 -27.604 1.00 0.00 43 ASN A CA 6
ATOM 9182 C C . ASN A 1 43 ? 41.023 -27.382 -27.620 1.00 0.00 43 ASN A C 6
ATOM 9183 O O . ASN A 1 43 ? 40.250 -26.447 -27.417 1.00 0.00 43 ASN A O 6
ATOM 9194 N N . PRO A 1 44 ? 42.327 -27.193 -27.866 1.00 0.00 44 PRO A N 6
ATOM 9195 C CA . PRO A 1 44 ? 42.937 -25.860 -27.915 1.00 0.00 44 PRO A CA 6
ATOM 9196 C C . PRO A 1 44 ? 42.490 -25.062 -29.135 1.00 0.00 44 PRO A C 6
ATOM 9197 O O . PRO A 1 44 ? 42.984 -25.275 -30.241 1.00 0.00 44 PRO A O 6
ATOM 9208 N N . GLU A 1 45 ? 41.553 -24.143 -28.923 1.00 0.00 45 GLU A N 6
ATOM 9209 C CA . GLU A 1 45 ? 41.039 -23.314 -30.008 1.00 0.00 45 GLU A CA 6
ATOM 9210 C C . GLU A 1 45 ? 41.771 -21.976 -30.063 1.00 0.00 45 GLU A C 6
ATOM 9211 O O . GLU A 1 45 ? 42.480 -21.605 -29.128 1.00 0.00 45 GLU A O 6
ATOM 9223 N N . GLY A 1 46 ? 41.594 -21.256 -31.167 1.00 0.00 46 GLY A N 6
ATOM 9224 C CA . GLY A 1 46 ? 42.244 -19.968 -31.323 1.00 0.00 46 GLY A CA 6
ATOM 9225 C C . GLY A 1 46 ? 41.325 -18.810 -30.988 1.00 0.00 46 GLY A C 6
ATOM 9226 O O . GLY A 1 46 ? 41.169 -18.448 -29.822 1.00 0.00 46 GLY A O 6
ATOM 9230 N N . THR A 1 47 ? 40.715 -18.224 -32.014 1.00 0.00 47 THR A N 6
ATOM 9231 C CA . THR A 1 47 ? 39.809 -17.098 -31.824 1.00 0.00 47 THR A CA 6
ATOM 9232 C C . THR A 1 47 ? 38.652 -17.474 -30.906 1.00 0.00 47 THR A C 6
ATOM 9233 O O . THR A 1 47 ? 38.330 -16.745 -29.967 1.00 0.00 47 THR A O 6
ATOM 9244 N N . ARG A 1 48 ? 38.029 -18.615 -31.184 1.00 0.00 48 ARG A N 6
ATOM 9245 C CA . ARG A 1 48 ? 36.906 -19.087 -30.383 1.00 0.00 48 ARG A CA 6
ATOM 9246 C C . ARG A 1 48 ? 37.304 -19.226 -28.917 1.00 0.00 48 ARG A C 6
ATOM 9247 O O . ARG A 1 48 ? 36.509 -18.948 -28.020 1.00 0.00 48 ARG A O 6
ATOM 9268 N N . GLN A 1 49 ? 38.539 -19.658 -28.683 1.00 0.00 49 GLN A N 6
ATOM 9269 C CA . GLN A 1 49 ? 39.041 -19.835 -27.325 1.00 0.00 49 GLN A CA 6
ATOM 9270 C C . GLN A 1 49 ? 39.173 -18.492 -26.614 1.00 0.00 49 GLN A C 6
ATOM 9271 O O . GLN A 1 49 ? 38.933 -18.389 -25.412 1.00 0.00 49 GLN A O 6
ATOM 9285 N N . ALA A 1 50 ? 39.556 -17.465 -27.367 1.00 0.00 50 ALA A N 6
ATOM 9286 C CA . ALA A 1 50 ? 39.717 -16.128 -26.808 1.00 0.00 50 ALA A CA 6
ATOM 9287 C C . ALA A 1 50 ? 38.364 -15.474 -26.549 1.00 0.00 50 ALA A C 6
ATOM 9288 O O . ALA A 1 50 ? 38.196 -14.737 -25.576 1.00 0.00 50 ALA A O 6
ATOM 9295 N N . ARG A 1 51 ? 37.402 -15.747 -27.424 1.00 0.00 51 ARG A N 6
ATOM 9296 C CA . ARG A 1 51 ? 36.065 -15.184 -27.290 1.00 0.00 51 ARG A CA 6
ATOM 9297 C C . ARG A 1 51 ? 35.312 -15.839 -26.137 1.00 0.00 51 ARG A C 6
ATOM 9298 O O . ARG A 1 51 ? 34.789 -15.155 -25.256 1.00 0.00 51 ARG A O 6
ATOM 9319 N N . ARG A 1 52 ? 35.259 -17.167 -26.148 1.00 0.00 52 ARG A N 6
ATOM 9320 C CA . ARG A 1 52 ? 34.569 -17.913 -25.105 1.00 0.00 52 ARG A CA 6
ATOM 9321 C C . ARG A 1 52 ? 35.047 -17.483 -23.722 1.00 0.00 52 ARG A C 6
ATOM 9322 O O . ARG A 1 52 ? 34.268 -17.437 -22.771 1.00 0.00 52 ARG A O 6
ATOM 9343 N N . ASN A 1 53 ? 36.335 -17.171 -23.617 1.00 0.00 53 ASN A N 6
ATOM 9344 C CA . ASN A 1 53 ? 36.918 -16.746 -22.350 1.00 0.00 53 ASN A CA 6
ATOM 9345 C C . ASN A 1 53 ? 36.125 -15.590 -21.746 1.00 0.00 53 ASN A C 6
ATOM 9346 O O . ASN A 1 53 ? 35.822 -15.588 -20.554 1.00 0.00 53 ASN A O 6
ATOM 9357 N N . ARG A 1 54 ? 35.791 -14.610 -22.580 1.00 0.00 54 ARG A N 6
ATOM 9358 C CA . ARG A 1 54 ? 35.034 -13.449 -22.129 1.00 0.00 54 ARG A CA 6
ATOM 9359 C C . ARG A 1 54 ? 33.536 -13.743 -22.127 1.00 0.00 54 ARG A C 6
ATOM 9360 O O . ARG A 1 54 ? 32.801 -13.265 -21.263 1.00 0.00 54 ARG A O 6
ATOM 9381 N N . ARG A 1 55 ? 33.093 -14.534 -23.098 1.00 0.00 55 ARG A N 6
ATOM 9382 C CA . ARG A 1 55 ? 31.684 -14.892 -23.209 1.00 0.00 55 ARG A CA 6
ATOM 9383 C C . ARG A 1 55 ? 31.155 -15.437 -21.885 1.00 0.00 55 ARG A C 6
ATOM 9384 O O . ARG A 1 55 ? 30.005 -15.196 -21.518 1.00 0.00 55 ARG A O 6
ATOM 9405 N N . ARG A 1 56 ? 32.003 -16.173 -21.174 1.00 0.00 56 ARG A N 6
ATOM 9406 C CA . ARG A 1 56 ? 31.621 -16.755 -19.893 1.00 0.00 56 ARG A CA 6
ATOM 9407 C C . ARG A 1 56 ? 31.040 -15.693 -18.965 1.00 0.00 56 ARG A C 6
ATOM 9408 O O . ARG A 1 56 ? 30.154 -15.975 -18.159 1.00 0.00 56 ARG A O 6
ATOM 9429 N N . ARG A 1 57 ? 31.545 -14.469 -19.085 1.00 0.00 57 ARG A N 6
ATOM 9430 C CA . ARG A 1 57 ? 31.076 -13.364 -18.258 1.00 0.00 57 ARG A CA 6
ATOM 9431 C C . ARG A 1 57 ? 29.672 -12.933 -18.668 1.00 0.00 57 ARG A C 6
ATOM 9432 O O . ARG A 1 57 ? 28.864 -12.536 -17.829 1.00 0.00 57 ARG A O 6
ATOM 9453 N N . TRP A 1 58 ? 29.389 -13.014 -19.963 1.00 0.00 58 TRP A N 6
ATOM 9454 C CA . TRP A 1 58 ? 28.082 -12.632 -20.485 1.00 0.00 58 TRP A CA 6
ATOM 9455 C C . TRP A 1 58 ? 27.056 -13.734 -20.243 1.00 0.00 58 TRP A C 6
ATOM 9456 O O . TRP A 1 58 ? 25.982 -13.484 -19.697 1.00 0.00 58 TRP A O 6
ATOM 9477 N N . ARG A 1 59 ? 27.393 -14.952 -20.652 1.00 0.00 59 ARG A N 6
ATOM 9478 C CA . ARG A 1 59 ? 26.500 -16.091 -20.480 1.00 0.00 59 ARG A CA 6
ATOM 9479 C C . ARG A 1 59 ? 26.031 -16.201 -19.033 1.00 0.00 59 ARG A C 6
ATOM 9480 O O . ARG A 1 59 ? 24.910 -16.631 -18.765 1.00 0.00 59 ARG A O 6
ATOM 9501 N N . GLU A 1 60 ? 26.898 -15.807 -18.104 1.00 0.00 60 GLU A N 6
ATOM 9502 C CA . GLU A 1 60 ? 26.571 -15.862 -16.684 1.00 0.00 60 GLU A CA 6
ATOM 9503 C C . GLU A 1 60 ? 25.432 -14.905 -16.350 1.00 0.00 60 GLU A C 6
ATOM 9504 O O . GLU A 1 60 ? 24.586 -15.201 -15.505 1.00 0.00 60 GLU A O 6
ATOM 9516 N N . ARG A 1 61 ? 25.415 -13.757 -17.019 1.00 0.00 61 ARG A N 6
ATOM 9517 C CA . ARG A 1 61 ? 24.381 -12.755 -16.792 1.00 0.00 61 ARG A CA 6
ATOM 9518 C C . ARG A 1 61 ? 23.145 -13.049 -17.637 1.00 0.00 61 ARG A C 6
ATOM 9519 O O . ARG A 1 61 ? 22.017 -12.821 -17.202 1.00 0.00 61 ARG A O 6
ATOM 9540 N N . GLN A 1 62 ? 23.368 -13.555 -18.845 1.00 0.00 62 GLN A N 6
ATOM 9541 C CA . GLN A 1 62 ? 22.271 -13.878 -19.751 1.00 0.00 62 GLN A CA 6
ATOM 9542 C C . GLN A 1 62 ? 21.501 -15.098 -19.259 1.00 0.00 62 GLN A C 6
ATOM 9543 O O . GLN A 1 62 ? 20.278 -15.166 -19.387 1.00 0.00 62 GLN A O 6
ATOM 9557 N N . ARG A 1 63 ? 22.223 -16.061 -18.695 1.00 0.00 63 ARG A N 6
ATOM 9558 C CA . ARG A 1 63 ? 21.607 -17.280 -18.184 1.00 0.00 63 ARG A CA 6
ATOM 9559 C C . ARG A 1 63 ? 20.461 -16.952 -17.231 1.00 0.00 63 ARG A C 6
ATOM 9560 O O . ARG A 1 63 ? 19.432 -17.627 -17.228 1.00 0.00 63 ARG A O 6
ATOM 9581 N N . GLN A 1 64 ? 20.648 -15.912 -16.425 1.00 0.00 64 GLN A N 6
ATOM 9582 C CA . GLN A 1 64 ? 19.631 -15.496 -15.467 1.00 0.00 64 GLN A CA 6
ATOM 9583 C C . GLN A 1 64 ? 18.400 -14.947 -16.183 1.00 0.00 64 GLN A C 6
ATOM 9584 O O . GLN A 1 64 ? 17.269 -15.153 -15.744 1.00 0.00 64 GLN A O 6
ATOM 9598 N N . LYS A 1 65 ? 18.629 -14.249 -17.289 1.00 0.00 65 LYS A N 6
ATOM 9599 C CA . LYS A 1 65 ? 17.540 -13.671 -18.069 1.00 0.00 65 LYS A CA 6
ATOM 9600 C C . LYS A 1 65 ? 16.678 -14.763 -18.694 1.00 0.00 65 LYS A C 6
ATOM 9601 O O . LYS A 1 65 ? 15.461 -14.620 -18.803 1.00 0.00 65 LYS A O 6
ATOM 9620 N N . GLU A 1 66 ? 17.319 -15.855 -19.101 1.00 0.00 66 GLU A N 6
ATOM 9621 C CA . GLU A 1 66 ? 16.610 -16.972 -19.715 1.00 0.00 66 GLU A CA 6
ATOM 9622 C C . GLU A 1 66 ? 16.012 -17.886 -18.650 1.00 0.00 66 GLU A C 6
ATOM 9623 O O . GLU A 1 66 ? 14.923 -18.432 -18.826 1.00 0.00 66 GLU A O 6
ATOM 9635 N N . ASN A 1 67 ? 16.733 -18.049 -17.545 1.00 0.00 67 ASN A N 6
ATOM 9636 C CA . ASN A 1 67 ? 16.274 -18.900 -16.453 1.00 0.00 67 ASN A CA 6
ATOM 9637 C C . ASN A 1 67 ? 14.854 -18.529 -16.034 1.00 0.00 67 ASN A C 6
ATOM 9638 O O . ASN A 1 67 ? 14.058 -19.395 -15.675 1.00 0.00 67 ASN A O 6
ATOM 9649 N N . GLU A 1 68 ? 14.547 -17.237 -16.083 1.00 0.00 68 GLU A N 6
ATOM 9650 C CA . GLU A 1 68 ? 13.224 -16.752 -15.709 1.00 0.00 68 GLU A CA 6
ATOM 9651 C C . GLU A 1 68 ? 12.138 -17.457 -16.516 1.00 0.00 68 GLU A C 6
ATOM 9652 O O . GLU A 1 68 ? 11.264 -18.120 -15.955 1.00 0.00 68 GLU A O 6
ATOM 9664 N N . ILE A 1 69 ? 12.199 -17.309 -17.835 1.00 0.00 69 ILE A N 6
ATOM 9665 C CA . ILE A 1 69 ? 11.222 -17.931 -18.719 1.00 0.00 69 ILE A CA 6
ATOM 9666 C C . ILE A 1 69 ? 11.379 -19.449 -18.730 1.00 0.00 69 ILE A C 6
ATOM 9667 O O . ILE A 1 69 ? 10.399 -20.183 -18.856 1.00 0.00 69 ILE A O 6
ATOM 9683 N N . SER A 1 70 ? 12.618 -19.911 -18.597 1.00 0.00 70 SER A N 6
ATOM 9684 C CA . SER A 1 70 ? 12.904 -21.341 -18.594 1.00 0.00 70 SER A CA 6
ATOM 9685 C C . SER A 1 70 ? 12.145 -22.044 -17.473 1.00 0.00 70 SER A C 6
ATOM 9686 O O . SER A 1 70 ? 11.632 -23.149 -17.652 1.00 0.00 70 SER A O 6
ATOM 9694 N N . HIS A 1 71 ? 12.079 -21.395 -16.315 1.00 0.00 71 HIS A N 6
ATOM 9695 C CA . HIS A 1 71 ? 11.383 -21.956 -15.162 1.00 0.00 71 HIS A CA 6
ATOM 9696 C C . HIS A 1 71 ? 9.942 -22.314 -15.518 1.00 0.00 71 HIS A C 6
ATOM 9697 O O . HIS A 1 71 ? 9.432 -23.355 -15.107 1.00 0.00 71 HIS A O 6
ATOM 9711 N N . HIS A 1 72 ? 9.294 -21.442 -16.283 1.00 0.00 72 HIS A N 6
ATOM 9712 C CA . HIS A 1 72 ? 7.913 -21.665 -16.694 1.00 0.00 72 HIS A CA 6
ATOM 9713 C C . HIS A 1 72 ? 7.798 -22.917 -17.558 1.00 0.00 72 HIS A C 6
ATOM 9714 O O . HIS A 1 72 ? 6.814 -23.653 -17.477 1.00 0.00 72 HIS A O 6
ATOM 9728 N N . ALA A 1 73 ? 8.811 -23.153 -18.387 1.00 0.00 73 ALA A N 6
ATOM 9729 C CA . ALA A 1 73 ? 8.825 -24.318 -19.264 1.00 0.00 73 ALA A CA 6
ATOM 9730 C C . ALA A 1 73 ? 8.854 -25.612 -18.459 1.00 0.00 73 ALA A C 6
ATOM 9731 O O . ALA A 1 73 ? 7.943 -26.434 -18.552 1.00 0.00 73 ALA A O 6
ATOM 9738 N N . LYS A 1 74 ? 9.907 -25.788 -17.668 1.00 0.00 74 LYS A N 6
ATOM 9739 C CA . LYS A 1 74 ? 10.057 -26.982 -16.845 1.00 0.00 74 LYS A CA 6
ATOM 9740 C C . LYS A 1 74 ? 8.808 -27.222 -16.002 1.00 0.00 74 LYS A C 6
ATOM 9741 O O . LYS A 1 74 ? 8.411 -28.364 -15.776 1.00 0.00 74 LYS A O 6
ATOM 9760 N N . GLU A 1 75 ? 8.193 -26.137 -15.543 1.00 0.00 75 GLU A N 6
ATOM 9761 C CA . GLU A 1 75 ? 6.989 -26.230 -14.726 1.00 0.00 75 GLU A CA 6
ATOM 9762 C C . GLU A 1 75 ? 5.938 -27.106 -15.404 1.00 0.00 75 GLU A C 6
ATOM 9763 O O . GLU A 1 75 ? 5.449 -28.073 -14.820 1.00 0.00 75 GLU A O 6
ATOM 9775 N N . ILE A 1 76 ? 5.596 -26.759 -16.640 1.00 0.00 76 ILE A N 6
ATOM 9776 C CA . ILE A 1 76 ? 4.605 -27.512 -17.398 1.00 0.00 76 ILE A CA 6
ATOM 9777 C C . ILE A 1 76 ? 5.261 -28.315 -18.516 1.00 0.00 76 ILE A C 6
ATOM 9778 O O . ILE A 1 76 ? 5.757 -27.748 -19.490 1.00 0.00 76 ILE A O 6
ATOM 9794 N N . GLU A 1 77 ? 5.259 -29.636 -18.369 1.00 0.00 77 GLU A N 6
ATOM 9795 C CA . GLU A 1 77 ? 5.854 -30.516 -19.369 1.00 0.00 77 GLU A CA 6
ATOM 9796 C C . GLU A 1 77 ? 4.958 -30.625 -20.599 1.00 0.00 77 GLU A C 6
ATOM 9797 O O . GLU A 1 77 ? 5.442 -30.680 -21.730 1.00 0.00 77 GLU A O 6
ATOM 9809 N N . ARG A 1 78 ? 3.649 -30.658 -20.370 1.00 0.00 78 ARG A N 6
ATOM 9810 C CA . ARG A 1 78 ? 2.684 -30.764 -21.459 1.00 0.00 78 ARG A CA 6
ATOM 9811 C C . ARG A 1 78 ? 2.671 -29.490 -22.298 1.00 0.00 78 ARG A C 6
ATOM 9812 O O . ARG A 1 78 ? 1.995 -28.517 -21.959 1.00 0.00 78 ARG A O 6
ATOM 9833 N N . LEU A 1 79 ? 3.423 -29.500 -23.393 1.00 0.00 79 LEU A N 6
ATOM 9834 C CA . LEU A 1 79 ? 3.499 -28.345 -24.281 1.00 0.00 79 LEU A CA 6
ATOM 9835 C C . LEU A 1 79 ? 3.036 -28.710 -25.689 1.00 0.00 79 LEU A C 6
ATOM 9836 O O . LEU A 1 79 ? 2.071 -28.144 -26.201 1.00 0.00 79 LEU A O 6
ATOM 9852 N N . GLN A 1 80 ? 3.732 -29.660 -26.306 1.00 0.00 80 GLN A N 6
ATOM 9853 C CA . GLN A 1 80 ? 3.392 -30.101 -27.654 1.00 0.00 80 GLN A CA 6
ATOM 9854 C C . GLN A 1 80 ? 4.060 -31.433 -27.976 1.00 0.00 80 GLN A C 6
ATOM 9855 O O . GLN A 1 80 ? 5.287 -31.534 -28.007 1.00 0.00 80 GLN A O 6
ATOM 9869 N N . LYS A 1 81 ? 3.245 -32.455 -28.214 1.00 0.00 81 LYS A N 6
ATOM 9870 C CA . LYS A 1 81 ? 3.755 -33.783 -28.534 1.00 0.00 81 LYS A CA 6
ATOM 9871 C C . LYS A 1 81 ? 4.574 -33.755 -29.821 1.00 0.00 81 LYS A C 6
ATOM 9872 O O . LYS A 1 81 ? 4.021 -33.792 -30.919 1.00 0.00 81 LYS A O 6
ATOM 9891 N N . GLU A 1 82 ? 5.894 -33.693 -29.676 1.00 0.00 82 GLU A N 6
ATOM 9892 C CA . GLU A 1 82 ? 6.787 -33.661 -30.829 1.00 0.00 82 GLU A CA 6
ATOM 9893 C C . GLU A 1 82 ? 7.087 -35.073 -31.323 1.00 0.00 82 GLU A C 6
ATOM 9894 O O . GLU A 1 82 ? 7.128 -36.021 -30.538 1.00 0.00 82 GLU A O 6
ATOM 9906 N N . ILE A 1 83 ? 7.296 -35.205 -32.628 1.00 0.00 83 ILE A N 6
ATOM 9907 C CA . ILE A 1 83 ? 7.593 -36.500 -33.227 1.00 0.00 83 ILE A CA 6
ATOM 9908 C C . ILE A 1 83 ? 8.799 -36.413 -34.156 1.00 0.00 83 ILE A C 6
ATOM 9909 O O . ILE A 1 83 ? 9.049 -35.375 -34.768 1.00 0.00 83 ILE A O 6
ATOM 9925 N N . GLU A 1 84 ? 9.542 -37.510 -34.255 1.00 0.00 84 GLU A N 6
ATOM 9926 C CA . GLU A 1 84 ? 10.723 -37.558 -35.110 1.00 0.00 84 GLU A CA 6
ATOM 9927 C C . GLU A 1 84 ? 10.551 -38.594 -36.218 1.00 0.00 84 GLU A C 6
ATOM 9928 O O . GLU A 1 84 ? 10.337 -39.776 -35.948 1.00 0.00 84 GLU A O 6
ATOM 9940 N N . ARG A 1 85 ? 10.648 -38.142 -37.463 1.00 0.00 85 ARG A N 6
ATOM 9941 C CA . ARG A 1 85 ? 10.502 -39.029 -38.612 1.00 0.00 85 ARG A CA 6
ATOM 9942 C C . ARG A 1 85 ? 11.748 -38.989 -39.491 1.00 0.00 85 ARG A C 6
ATOM 9943 O O . ARG A 1 85 ? 12.401 -40.010 -39.706 1.00 0.00 85 ARG A O 6
ATOM 9964 N N . HIS A 1 86 ? 12.072 -37.803 -39.997 1.00 0.00 86 HIS A N 6
ATOM 9965 C CA . HIS A 1 86 ? 13.240 -37.629 -40.853 1.00 0.00 86 HIS A CA 6
ATOM 9966 C C . HIS A 1 86 ? 13.938 -36.305 -40.559 1.00 0.00 86 HIS A C 6
ATOM 9967 O O . HIS A 1 86 ? 13.358 -35.408 -39.946 1.00 0.00 86 HIS A O 6
ATOM 9981 N N . LYS A 1 87 ? 15.186 -36.189 -40.997 1.00 0.00 87 LYS A N 6
ATOM 9982 C CA . LYS A 1 87 ? 15.965 -34.975 -40.781 1.00 0.00 87 LYS A CA 6
ATOM 9983 C C . LYS A 1 87 ? 15.341 -33.792 -41.515 1.00 0.00 87 LYS A C 6
ATOM 9984 O O . LYS A 1 87 ? 15.232 -32.698 -40.963 1.00 0.00 87 LYS A O 6
ATOM 10003 N N . GLN A 1 88 ? 14.932 -34.021 -42.759 1.00 0.00 88 GLN A N 6
ATOM 10004 C CA . GLN A 1 88 ? 14.319 -32.973 -43.566 1.00 0.00 88 GLN A CA 6
ATOM 10005 C C . GLN A 1 88 ? 12.799 -33.095 -43.553 1.00 0.00 88 GLN A C 6
ATOM 10006 O O . GLN A 1 88 ? 12.149 -33.002 -44.594 1.00 0.00 88 GLN A O 6
ATOM 10020 N N . SER A 1 89 ? 12.238 -33.305 -42.366 1.00 0.00 89 SER A N 6
ATOM 10021 C CA . SER A 1 89 ? 10.793 -33.444 -42.216 1.00 0.00 89 SER A CA 6
ATOM 10022 C C . SER A 1 89 ? 10.064 -32.281 -42.882 1.00 0.00 89 SER A C 6
ATOM 10023 O O . SER A 1 89 ? 8.964 -32.444 -43.410 1.00 0.00 89 SER A O 6
ATOM 10031 N N . ILE A 1 90 ? 10.686 -31.106 -42.852 1.00 0.00 90 ILE A N 6
ATOM 10032 C CA . ILE A 1 90 ? 10.097 -29.916 -43.454 1.00 0.00 90 ILE A CA 6
ATOM 10033 C C . ILE A 1 90 ? 9.646 -30.188 -44.884 1.00 0.00 90 ILE A C 6
ATOM 10034 O O . ILE A 1 90 ? 8.646 -29.641 -45.348 1.00 0.00 90 ILE A O 6
ATOM 10050 N N . LYS A 1 91 ? 10.390 -31.040 -45.581 1.00 0.00 91 LYS A N 6
ATOM 10051 C CA . LYS A 1 91 ? 10.068 -31.390 -46.960 1.00 0.00 91 LYS A CA 6
ATOM 10052 C C . LYS A 1 91 ? 8.613 -31.833 -47.082 1.00 0.00 91 LYS A C 6
ATOM 10053 O O . LYS A 1 91 ? 7.965 -31.598 -48.101 1.00 0.00 91 LYS A O 6
ATOM 10072 N N . LYS A 1 92 ? 8.106 -32.477 -46.036 1.00 0.00 92 LYS A N 6
ATOM 10073 C CA . LYS A 1 92 ? 6.728 -32.952 -46.024 1.00 0.00 92 LYS A CA 6
ATOM 10074 C C . LYS A 1 92 ? 5.750 -31.787 -46.127 1.00 0.00 92 LYS A C 6
ATOM 10075 O O . LYS A 1 92 ? 4.694 -31.902 -46.750 1.00 0.00 92 LYS A O 6
ATOM 10094 N N . LEU A 1 93 ? 6.108 -30.664 -45.514 1.00 0.00 93 LEU A N 6
ATOM 10095 C CA . LEU A 1 93 ? 5.263 -29.475 -45.538 1.00 0.00 93 LEU A CA 6
ATOM 10096 C C . LEU A 1 93 ? 5.568 -28.614 -46.760 1.00 0.00 93 LEU A C 6
ATOM 10097 O O . LEU A 1 93 ? 4.667 -28.239 -47.509 1.00 0.00 93 LEU A O 6
ATOM 10113 N N . LYS A 1 94 ? 6.845 -28.305 -46.954 1.00 0.00 94 LYS A N 6
ATOM 10114 C CA . LYS A 1 94 ? 7.273 -27.491 -48.086 1.00 0.00 94 LYS A CA 6
ATOM 10115 C C . LYS A 1 94 ? 6.759 -28.074 -49.399 1.00 0.00 94 LYS A C 6
ATOM 10116 O O . LYS A 1 94 ? 6.411 -27.336 -50.321 1.00 0.00 94 LYS A O 6
ATOM 10135 N N . GLN A 1 95 ? 6.715 -29.400 -49.476 1.00 0.00 95 GLN A N 6
ATOM 10136 C CA . GLN A 1 95 ? 6.243 -30.080 -50.676 1.00 0.00 95 GLN A CA 6
ATOM 10137 C C . GLN A 1 95 ? 4.838 -29.618 -51.047 1.00 0.00 95 GLN A C 6
ATOM 10138 O O . GLN A 1 95 ? 4.533 -29.408 -52.221 1.00 0.00 95 GLN A O 6
ATOM 10152 N N . SER A 1 96 ? 3.986 -29.461 -50.039 1.00 0.00 96 SER A N 6
ATOM 10153 C CA . SER A 1 96 ? 2.612 -29.027 -50.260 1.00 0.00 96 SER A CA 6
ATOM 10154 C C . SER A 1 96 ? 2.523 -27.505 -50.310 1.00 0.00 96 SER A C 6
ATOM 10155 O O . SER A 1 96 ? 2.099 -26.931 -51.312 1.00 0.00 96 SER A O 6
ATOM 10163 N N . GLU A 1 97 ? 2.928 -26.859 -49.221 1.00 0.00 97 GLU A N 6
ATOM 10164 C CA . GLU A 1 97 ? 2.895 -25.403 -49.141 1.00 0.00 97 GLU A CA 6
ATOM 10165 C C . GLU A 1 97 ? 1.499 -24.874 -49.456 1.00 0.00 97 GLU A C 6
ATOM 10166 O O . GLU A 1 97 ? 1.336 -23.980 -50.287 1.00 0.00 97 GLU A O 6
ATOM 10178 N N . CYS A 1 98 ? 0.495 -25.432 -48.788 1.00 0.00 98 CYS A N 6
ATOM 10179 C CA . CYS A 1 98 ? -0.886 -25.017 -48.997 1.00 0.00 98 CYS A CA 6
ATOM 10180 C C . CYS A 1 98 ? -1.472 -24.414 -47.724 1.00 0.00 98 CYS A C 6
ATOM 10181 O O . CYS A 1 98 ? -0.807 -24.354 -46.691 1.00 0.00 98 CYS A O 6
ATOM 10189 N N . GLY A 1 1 ? -2.132 -4.598 -5.463 1.00 0.00 1 GLY A N 7
ATOM 10190 C CA . GLY A 1 1 ? -2.152 -3.648 -6.559 1.00 0.00 1 GLY A CA 7
ATOM 10191 C C . GLY A 1 1 ? -1.368 -2.388 -6.250 1.00 0.00 1 GLY A C 7
ATOM 10192 O O . GLY A 1 1 ? -0.530 -2.375 -5.350 1.00 0.00 1 GLY A O 7
ATOM 10196 N N . GLY A 1 2 ? -1.640 -1.324 -7.001 1.00 0.00 2 GLY A N 7
ATOM 10197 C CA . GLY A 1 2 ? -0.944 -0.069 -6.788 1.00 0.00 2 GLY A CA 7
ATOM 10198 C C . GLY A 1 2 ? 0.397 -0.022 -7.495 1.00 0.00 2 GLY A C 7
ATOM 10199 O O . GLY A 1 2 ? 0.462 0.237 -8.697 1.00 0.00 2 GLY A O 7
ATOM 10203 N N . SER A 1 3 ? 1.468 -0.270 -6.748 1.00 0.00 3 SER A N 7
ATOM 10204 C CA . SER A 1 3 ? 2.813 -0.249 -7.310 1.00 0.00 3 SER A CA 7
ATOM 10205 C C . SER A 1 3 ? 3.211 -1.632 -7.819 1.00 0.00 3 SER A C 7
ATOM 10206 O O . SER A 1 3 ? 3.339 -2.578 -7.043 1.00 0.00 3 SER A O 7
ATOM 10214 N N . LYS A 1 4 ? 3.405 -1.740 -9.129 1.00 0.00 4 LYS A N 7
ATOM 10215 C CA . LYS A 1 4 ? 3.790 -3.005 -9.744 1.00 0.00 4 LYS A CA 7
ATOM 10216 C C . LYS A 1 4 ? 5.185 -3.427 -9.293 1.00 0.00 4 LYS A C 7
ATOM 10217 O O . LYS A 1 4 ? 5.444 -4.610 -9.073 1.00 0.00 4 LYS A O 7
ATOM 10236 N N . GLU A 1 5 ? 6.078 -2.452 -9.157 1.00 0.00 5 GLU A N 7
ATOM 10237 C CA . GLU A 1 5 ? 7.446 -2.724 -8.732 1.00 0.00 5 GLU A CA 7
ATOM 10238 C C . GLU A 1 5 ? 7.463 -3.521 -7.431 1.00 0.00 5 GLU A C 7
ATOM 10239 O O . GLU A 1 5 ? 8.263 -4.441 -7.265 1.00 0.00 5 GLU A O 7
ATOM 10251 N N . ASN A 1 6 ? 6.574 -3.162 -6.512 1.00 0.00 6 ASN A N 7
ATOM 10252 C CA . ASN A 1 6 ? 6.487 -3.842 -5.224 1.00 0.00 6 ASN A CA 7
ATOM 10253 C C . ASN A 1 6 ? 6.277 -5.341 -5.416 1.00 0.00 6 ASN A C 7
ATOM 10254 O O . ASN A 1 6 ? 7.000 -6.156 -4.843 1.00 0.00 6 ASN A O 7
ATOM 10265 N N . GLU A 1 7 ? 5.284 -5.696 -6.224 1.00 0.00 7 GLU A N 7
ATOM 10266 C CA . GLU A 1 7 ? 4.979 -7.097 -6.489 1.00 0.00 7 GLU A CA 7
ATOM 10267 C C . GLU A 1 7 ? 6.172 -7.801 -7.130 1.00 0.00 7 GLU A C 7
ATOM 10268 O O . GLU A 1 7 ? 6.441 -8.970 -6.847 1.00 0.00 7 GLU A O 7
ATOM 10280 N N . ILE A 1 8 ? 6.880 -7.083 -7.994 1.00 0.00 8 ILE A N 7
ATOM 10281 C CA . ILE A 1 8 ? 8.045 -7.638 -8.674 1.00 0.00 8 ILE A CA 7
ATOM 10282 C C . ILE A 1 8 ? 9.199 -7.855 -7.701 1.00 0.00 8 ILE A C 7
ATOM 10283 O O . ILE A 1 8 ? 9.935 -8.835 -7.804 1.00 0.00 8 ILE A O 7
ATOM 10299 N N . SER A 1 9 ? 9.348 -6.935 -6.754 1.00 0.00 9 SER A N 7
ATOM 10300 C CA . SER A 1 9 ? 10.413 -7.023 -5.762 1.00 0.00 9 SER A CA 7
ATOM 10301 C C . SER A 1 9 ? 10.221 -8.242 -4.866 1.00 0.00 9 SER A C 7
ATOM 10302 O O . SER A 1 9 ? 11.185 -8.909 -4.489 1.00 0.00 9 SER A O 7
ATOM 10310 N N . HIS A 1 10 ? 8.967 -8.529 -4.527 1.00 0.00 10 HIS A N 7
ATOM 10311 C CA . HIS A 1 10 ? 8.646 -9.669 -3.675 1.00 0.00 10 HIS A CA 7
ATOM 10312 C C . HIS A 1 10 ? 9.051 -10.978 -4.345 1.00 0.00 10 HIS A C 7
ATOM 10313 O O . HIS A 1 10 ? 9.537 -11.899 -3.687 1.00 0.00 10 HIS A O 7
ATOM 10327 N N . HIS A 1 11 ? 8.848 -11.055 -5.656 1.00 0.00 11 HIS A N 7
ATOM 10328 C CA . HIS A 1 11 ? 9.192 -12.252 -6.415 1.00 0.00 11 HIS A CA 7
ATOM 10329 C C . HIS A 1 11 ? 10.690 -12.303 -6.700 1.00 0.00 11 HIS A C 7
ATOM 10330 O O . HIS A 1 11 ? 11.312 -13.362 -6.621 1.00 0.00 11 HIS A O 7
ATOM 10344 N N . ALA A 1 12 ? 11.263 -11.151 -7.034 1.00 0.00 12 ALA A N 7
ATOM 10345 C CA . ALA A 1 12 ? 12.688 -11.064 -7.330 1.00 0.00 12 ALA A CA 7
ATOM 10346 C C . ALA A 1 12 ? 13.525 -11.391 -6.098 1.00 0.00 12 ALA A C 7
ATOM 10347 O O . ALA A 1 12 ? 14.615 -11.955 -6.207 1.00 0.00 12 ALA A O 7
ATOM 10354 N N . LYS A 1 13 ? 13.011 -11.035 -4.926 1.00 0.00 13 LYS A N 7
ATOM 10355 C CA . LYS A 1 13 ? 13.710 -11.292 -3.672 1.00 0.00 13 LYS A CA 7
ATOM 10356 C C . LYS A 1 13 ? 14.011 -12.778 -3.512 1.00 0.00 13 LYS A C 7
ATOM 10357 O O . LYS A 1 13 ? 15.053 -13.155 -2.976 1.00 0.00 13 LYS A O 7
ATOM 10376 N N . GLU A 1 14 ? 13.093 -13.618 -3.982 1.00 0.00 14 GLU A N 7
ATOM 10377 C CA . GLU A 1 14 ? 13.263 -15.062 -3.890 1.00 0.00 14 GLU A CA 7
ATOM 10378 C C . GLU A 1 14 ? 13.870 -15.622 -5.174 1.00 0.00 14 GLU A C 7
ATOM 10379 O O . GLU A 1 14 ? 14.677 -16.552 -5.136 1.00 0.00 14 GLU A O 7
ATOM 10391 N N . ILE A 1 15 ? 13.475 -15.050 -6.306 1.00 0.00 15 ILE A N 7
ATOM 10392 C CA . ILE A 1 15 ? 13.980 -15.490 -7.600 1.00 0.00 15 ILE A CA 7
ATOM 10393 C C . ILE A 1 15 ? 15.487 -15.283 -7.702 1.00 0.00 15 ILE A C 7
ATOM 10394 O O . ILE A 1 15 ? 16.190 -16.068 -8.338 1.00 0.00 15 ILE A O 7
ATOM 10410 N N . GLU A 1 16 ? 15.977 -14.220 -7.070 1.00 0.00 16 GLU A N 7
ATOM 10411 C CA . GLU A 1 16 ? 17.401 -13.911 -7.089 1.00 0.00 16 GLU A CA 7
ATOM 10412 C C . GLU A 1 16 ? 18.227 -15.118 -6.652 1.00 0.00 16 GLU A C 7
ATOM 10413 O O . GLU A 1 16 ? 19.190 -15.499 -7.319 1.00 0.00 16 GLU A O 7
ATOM 10425 N N . ARG A 1 17 ? 17.843 -15.715 -5.529 1.00 0.00 17 ARG A N 7
ATOM 10426 C CA . ARG A 1 17 ? 18.547 -16.877 -5.001 1.00 0.00 17 ARG A CA 7
ATOM 10427 C C . ARG A 1 17 ? 18.395 -18.075 -5.935 1.00 0.00 17 ARG A C 7
ATOM 10428 O O . ARG A 1 17 ? 19.218 -18.991 -5.926 1.00 0.00 17 ARG A O 7
ATOM 10449 N N . LEU A 1 18 ? 17.337 -18.061 -6.739 1.00 0.00 18 LEU A N 7
ATOM 10450 C CA . LEU A 1 18 ? 17.076 -19.146 -7.678 1.00 0.00 18 LEU A CA 7
ATOM 10451 C C . LEU A 1 18 ? 17.938 -19.003 -8.929 1.00 0.00 18 LEU A C 7
ATOM 10452 O O . LEU A 1 18 ? 18.600 -19.950 -9.349 1.00 0.00 18 LEU A O 7
ATOM 10468 N N . GLN A 1 19 ? 17.924 -17.811 -9.516 1.00 0.00 19 GLN A N 7
ATOM 10469 C CA . GLN A 1 19 ? 18.706 -17.544 -10.718 1.00 0.00 19 GLN A CA 7
ATOM 10470 C C . GLN A 1 19 ? 20.186 -17.826 -10.479 1.00 0.00 19 GLN A C 7
ATOM 10471 O O . GLN A 1 19 ? 20.928 -18.138 -11.411 1.00 0.00 19 GLN A O 7
ATOM 10485 N N . LYS A 1 20 ? 20.609 -17.718 -9.224 1.00 0.00 20 LYS A N 7
ATOM 10486 C CA . LYS A 1 20 ? 22.000 -17.963 -8.861 1.00 0.00 20 LYS A CA 7
ATOM 10487 C C . LYS A 1 20 ? 22.219 -19.431 -8.509 1.00 0.00 20 LYS A C 7
ATOM 10488 O O . LYS A 1 20 ? 23.300 -19.975 -8.729 1.00 0.00 20 LYS A O 7
ATOM 10507 N N . GLU A 1 21 ? 21.187 -20.063 -7.961 1.00 0.00 21 GLU A N 7
ATOM 10508 C CA . GLU A 1 21 ? 21.269 -21.468 -7.580 1.00 0.00 21 GLU A CA 7
ATOM 10509 C C . GLU A 1 21 ? 21.205 -22.371 -8.808 1.00 0.00 21 GLU A C 7
ATOM 10510 O O . GLU A 1 21 ? 21.885 -23.395 -8.875 1.00 0.00 21 GLU A O 7
ATOM 10522 N N . ILE A 1 22 ? 20.384 -21.983 -9.778 1.00 0.00 22 ILE A N 7
ATOM 10523 C CA . ILE A 1 22 ? 20.231 -22.756 -11.004 1.00 0.00 22 ILE A CA 7
ATOM 10524 C C . ILE A 1 22 ? 21.587 -23.098 -11.611 1.00 0.00 22 ILE A C 7
ATOM 10525 O O . ILE A 1 22 ? 21.758 -24.153 -12.220 1.00 0.00 22 ILE A O 7
ATOM 10541 N N . GLU A 1 23 ? 22.551 -22.198 -11.438 1.00 0.00 23 GLU A N 7
ATOM 10542 C CA . GLU A 1 23 ? 23.893 -22.405 -11.968 1.00 0.00 23 GLU A CA 7
ATOM 10543 C C . GLU A 1 23 ? 24.436 -23.770 -11.553 1.00 0.00 23 GLU A C 7
ATOM 10544 O O . GLU A 1 23 ? 25.178 -24.408 -12.302 1.00 0.00 23 GLU A O 7
ATOM 10556 N N . ARG A 1 24 ? 24.062 -24.211 -10.357 1.00 0.00 24 ARG A N 7
ATOM 10557 C CA . ARG A 1 24 ? 24.513 -25.499 -9.842 1.00 0.00 24 ARG A CA 7
ATOM 10558 C C . ARG A 1 24 ? 23.599 -26.624 -10.316 1.00 0.00 24 ARG A C 7
ATOM 10559 O O . ARG A 1 24 ? 24.059 -27.609 -10.895 1.00 0.00 24 ARG A O 7
ATOM 10580 N N . HIS A 1 25 ? 22.302 -26.471 -10.066 1.00 0.00 25 HIS A N 7
ATOM 10581 C CA . HIS A 1 25 ? 21.323 -27.476 -10.468 1.00 0.00 25 HIS A CA 7
ATOM 10582 C C . HIS A 1 25 ? 21.487 -27.835 -11.941 1.00 0.00 25 HIS A C 7
ATOM 10583 O O . HIS A 1 25 ? 21.593 -29.010 -12.296 1.00 0.00 25 HIS A O 7
ATOM 10597 N N . LYS A 1 26 ? 21.506 -26.818 -12.795 1.00 0.00 26 LYS A N 7
ATOM 10598 C CA . LYS A 1 26 ? 21.658 -27.026 -14.230 1.00 0.00 26 LYS A CA 7
ATOM 10599 C C . LYS A 1 26 ? 22.842 -27.941 -14.526 1.00 0.00 26 LYS A C 7
ATOM 10600 O O . LYS A 1 26 ? 22.744 -28.851 -15.349 1.00 0.00 26 LYS A O 7
ATOM 10619 N N . GLN A 1 27 ? 23.958 -27.695 -13.847 1.00 0.00 27 GLN A N 7
ATOM 10620 C CA . GLN A 1 27 ? 25.160 -28.498 -14.037 1.00 0.00 27 GLN A CA 7
ATOM 10621 C C . GLN A 1 27 ? 24.964 -29.909 -13.491 1.00 0.00 27 GLN A C 7
ATOM 10622 O O . GLN A 1 27 ? 25.499 -30.875 -14.035 1.00 0.00 27 GLN A O 7
ATOM 10636 N N . SER A 1 28 ? 24.195 -30.019 -12.413 1.00 0.00 28 SER A N 7
ATOM 10637 C CA . SER A 1 28 ? 23.932 -31.311 -11.791 1.00 0.00 28 SER A CA 7
ATOM 10638 C C . SER A 1 28 ? 22.999 -32.151 -12.656 1.00 0.00 28 SER A C 7
ATOM 10639 O O . SER A 1 28 ? 23.137 -33.373 -12.732 1.00 0.00 28 SER A O 7
ATOM 10647 N N . ILE A 1 29 ? 22.048 -31.488 -13.307 1.00 0.00 29 ILE A N 7
ATOM 10648 C CA . ILE A 1 29 ? 21.093 -32.173 -14.168 1.00 0.00 29 ILE A CA 7
ATOM 10649 C C . ILE A 1 29 ? 21.658 -32.368 -15.571 1.00 0.00 29 ILE A C 7
ATOM 10650 O O . ILE A 1 29 ? 21.241 -33.267 -16.301 1.00 0.00 29 ILE A O 7
ATOM 10666 N N . LYS A 1 30 ? 22.613 -31.521 -15.941 1.00 0.00 30 LYS A N 7
ATOM 10667 C CA . LYS A 1 30 ? 23.240 -31.602 -17.255 1.00 0.00 30 LYS A CA 7
ATOM 10668 C C . LYS A 1 30 ? 23.651 -33.035 -17.576 1.00 0.00 30 LYS A C 7
ATOM 10669 O O . LYS A 1 30 ? 23.573 -33.473 -18.724 1.00 0.00 30 LYS A O 7
ATOM 10688 N N . LYS A 1 31 ? 24.087 -33.763 -16.553 1.00 0.00 31 LYS A N 7
ATOM 10689 C CA . LYS A 1 31 ? 24.507 -35.149 -16.724 1.00 0.00 31 LYS A CA 7
ATOM 10690 C C . LYS A 1 31 ? 23.436 -35.957 -17.449 1.00 0.00 31 LYS A C 7
ATOM 10691 O O . LYS A 1 31 ? 23.740 -36.756 -18.336 1.00 0.00 31 LYS A O 7
ATOM 10710 N N . LEU A 1 32 ? 22.182 -35.745 -17.065 1.00 0.00 32 LEU A N 7
ATOM 10711 C CA . LEU A 1 32 ? 21.064 -36.453 -17.680 1.00 0.00 32 LEU A CA 7
ATOM 10712 C C . LEU A 1 32 ? 20.610 -35.751 -18.956 1.00 0.00 32 LEU A C 7
ATOM 10713 O O . LEU A 1 32 ? 20.199 -36.397 -19.921 1.00 0.00 32 LEU A O 7
ATOM 10729 N N . LYS A 1 33 ? 20.690 -34.425 -18.956 1.00 0.00 33 LYS A N 7
ATOM 10730 C CA . LYS A 1 33 ? 20.291 -33.635 -20.114 1.00 0.00 33 LYS A CA 7
ATOM 10731 C C . LYS A 1 33 ? 21.129 -33.998 -21.336 1.00 0.00 33 LYS A C 7
ATOM 10732 O O . LYS A 1 33 ? 20.632 -33.998 -22.462 1.00 0.00 33 LYS A O 7
ATOM 10751 N N . GLN A 1 34 ? 22.400 -34.311 -21.105 1.00 0.00 34 GLN A N 7
ATOM 10752 C CA . GLN A 1 34 ? 23.305 -34.678 -22.187 1.00 0.00 34 GLN A CA 7
ATOM 10753 C C . GLN A 1 34 ? 22.692 -35.767 -23.064 1.00 0.00 34 GLN A C 7
ATOM 10754 O O . GLN A 1 34 ? 22.942 -35.821 -24.268 1.00 0.00 34 GLN A O 7
ATOM 10768 N N . SER A 1 35 ? 21.890 -36.630 -22.451 1.00 0.00 35 SER A N 7
ATOM 10769 C CA . SER A 1 35 ? 21.245 -37.720 -23.173 1.00 0.00 35 SER A CA 7
ATOM 10770 C C . SER A 1 35 ? 19.996 -37.227 -23.899 1.00 0.00 35 SER A C 7
ATOM 10771 O O . SER A 1 35 ? 19.815 -37.483 -25.089 1.00 0.00 35 SER A O 7
ATOM 10779 N N . GLU A 1 36 ? 19.139 -36.519 -23.171 1.00 0.00 36 GLU A N 7
ATOM 10780 C CA . GLU A 1 36 ? 17.906 -35.990 -23.744 1.00 0.00 36 GLU A CA 7
ATOM 10781 C C . GLU A 1 36 ? 18.201 -35.133 -24.972 1.00 0.00 36 GLU A C 7
ATOM 10782 O O . GLU A 1 36 ? 17.731 -35.424 -26.071 1.00 0.00 36 GLU A O 7
ATOM 10794 N N . GLN A 1 37 ? 18.981 -34.075 -24.774 1.00 0.00 37 GLN A N 7
ATOM 10795 C CA . GLN A 1 37 ? 19.337 -33.175 -25.865 1.00 0.00 37 GLN A CA 7
ATOM 10796 C C . GLN A 1 37 ? 20.186 -33.893 -26.908 1.00 0.00 37 GLN A C 7
ATOM 10797 O O . GLN A 1 37 ? 20.098 -33.602 -28.101 1.00 0.00 37 GLN A O 7
ATOM 10811 N N . SER A 1 38 ? 21.008 -34.833 -26.452 1.00 0.00 38 SER A N 7
ATOM 10812 C CA . SER A 1 38 ? 21.876 -35.590 -27.346 1.00 0.00 38 SER A CA 7
ATOM 10813 C C . SER A 1 38 ? 22.956 -34.693 -27.943 1.00 0.00 38 SER A C 7
ATOM 10814 O O . SER A 1 38 ? 23.284 -34.801 -29.124 1.00 0.00 38 SER A O 7
ATOM 10822 N N . ASN A 1 39 ? 23.505 -33.810 -27.116 1.00 0.00 39 ASN A N 7
ATOM 10823 C CA . ASN A 1 39 ? 24.548 -32.893 -27.561 1.00 0.00 39 ASN A CA 7
ATOM 10824 C C . ASN A 1 39 ? 25.805 -33.656 -27.971 1.00 0.00 39 ASN A C 7
ATOM 10825 O O . ASN A 1 39 ? 26.159 -34.677 -27.383 1.00 0.00 39 ASN A O 7
ATOM 10836 N N . PRO A 1 40 ? 26.494 -33.150 -29.004 1.00 0.00 40 PRO A N 7
ATOM 10837 C CA . PRO A 1 40 ? 27.721 -33.766 -29.515 1.00 0.00 40 PRO A CA 7
ATOM 10838 C C . PRO A 1 40 ? 28.887 -33.629 -28.543 1.00 0.00 40 PRO A C 7
ATOM 10839 O O . PRO A 1 40 ? 28.832 -32.874 -27.572 1.00 0.00 40 PRO A O 7
ATOM 10850 N N . PRO A 1 41 ? 29.971 -34.374 -28.808 1.00 0.00 41 PRO A N 7
ATOM 10851 C CA . PRO A 1 41 ? 31.172 -34.351 -27.968 1.00 0.00 41 PRO A CA 7
ATOM 10852 C C . PRO A 1 41 ? 31.931 -33.032 -28.076 1.00 0.00 41 PRO A C 7
ATOM 10853 O O . PRO A 1 41 ? 31.674 -32.212 -28.957 1.00 0.00 41 PRO A O 7
ATOM 10864 N N . PRO A 1 42 ? 32.890 -32.823 -27.161 1.00 0.00 42 PRO A N 7
ATOM 10865 C CA . PRO A 1 42 ? 33.706 -31.606 -27.135 1.00 0.00 42 PRO A CA 7
ATOM 10866 C C . PRO A 1 42 ? 34.675 -31.533 -28.309 1.00 0.00 42 PRO A C 7
ATOM 10867 O O . PRO A 1 42 ? 35.258 -32.540 -28.709 1.00 0.00 42 PRO A O 7
ATOM 10878 N N . ASN A 1 43 ? 34.842 -30.334 -28.858 1.00 0.00 43 ASN A N 7
ATOM 10879 C CA . ASN A 1 43 ? 35.742 -30.129 -29.988 1.00 0.00 43 ASN A CA 7
ATOM 10880 C C . ASN A 1 43 ? 36.424 -28.768 -29.901 1.00 0.00 43 ASN A C 7
ATOM 10881 O O . ASN A 1 43 ? 36.109 -27.839 -30.645 1.00 0.00 43 ASN A O 7
ATOM 10892 N N . PRO A 1 44 ? 37.383 -28.645 -28.971 1.00 0.00 44 PRO A N 7
ATOM 10893 C CA . PRO A 1 44 ? 38.131 -27.401 -28.764 1.00 0.00 44 PRO A CA 7
ATOM 10894 C C . PRO A 1 44 ? 39.077 -27.095 -29.920 1.00 0.00 44 PRO A C 7
ATOM 10895 O O . PRO A 1 44 ? 40.107 -27.749 -30.081 1.00 0.00 44 PRO A O 7
ATOM 10906 N N . GLU A 1 45 ? 38.721 -26.096 -30.721 1.00 0.00 45 GLU A N 7
ATOM 10907 C CA . GLU A 1 45 ? 39.539 -25.704 -31.863 1.00 0.00 45 GLU A CA 7
ATOM 10908 C C . GLU A 1 45 ? 40.365 -24.462 -31.539 1.00 0.00 45 GLU A C 7
ATOM 10909 O O . GLU A 1 45 ? 40.046 -23.714 -30.616 1.00 0.00 45 GLU A O 7
ATOM 10921 N N . GLY A 1 46 ? 41.430 -24.250 -32.307 1.00 0.00 46 GLY A N 7
ATOM 10922 C CA . GLY A 1 46 ? 42.285 -23.098 -32.088 1.00 0.00 46 GLY A CA 7
ATOM 10923 C C . GLY A 1 46 ? 43.069 -23.197 -30.793 1.00 0.00 46 GLY A C 7
ATOM 10924 O O . GLY A 1 46 ? 44.208 -23.663 -30.782 1.00 0.00 46 GLY A O 7
ATOM 10928 N N . THR A 1 47 ? 42.458 -22.755 -29.699 1.00 0.00 47 THR A N 7
ATOM 10929 C CA . THR A 1 47 ? 43.105 -22.793 -28.393 1.00 0.00 47 THR A CA 7
ATOM 10930 C C . THR A 1 47 ? 42.094 -22.588 -27.271 1.00 0.00 47 THR A C 7
ATOM 10931 O O . THR A 1 47 ? 41.531 -21.504 -27.121 1.00 0.00 47 THR A O 7
ATOM 10942 N N . ARG A 1 48 ? 41.869 -23.636 -26.485 1.00 0.00 48 ARG A N 7
ATOM 10943 C CA . ARG A 1 48 ? 40.925 -23.571 -25.376 1.00 0.00 48 ARG A CA 7
ATOM 10944 C C . ARG A 1 48 ? 41.220 -22.370 -24.481 1.00 0.00 48 ARG A C 7
ATOM 10945 O O . ARG A 1 48 ? 40.308 -21.764 -23.920 1.00 0.00 48 ARG A O 7
ATOM 10966 N N . GLN A 1 49 ? 42.500 -22.036 -24.352 1.00 0.00 49 GLN A N 7
ATOM 10967 C CA . GLN A 1 49 ? 42.914 -20.909 -23.524 1.00 0.00 49 GLN A CA 7
ATOM 10968 C C . GLN A 1 49 ? 42.535 -19.584 -24.177 1.00 0.00 49 GLN A C 7
ATOM 10969 O O . GLN A 1 49 ? 42.174 -18.626 -23.496 1.00 0.00 49 GLN A O 7
ATOM 10983 N N . ALA A 1 50 ? 42.619 -19.538 -25.503 1.00 0.00 50 ALA A N 7
ATOM 10984 C CA . ALA A 1 50 ? 42.284 -18.331 -26.248 1.00 0.00 50 ALA A CA 7
ATOM 10985 C C . ALA A 1 50 ? 40.778 -18.090 -26.253 1.00 0.00 50 ALA A C 7
ATOM 10986 O O . ALA A 1 50 ? 40.322 -16.947 -26.215 1.00 0.00 50 ALA A O 7
ATOM 10993 N N . ARG A 1 51 ? 40.010 -19.174 -26.303 1.00 0.00 51 ARG A N 7
ATOM 10994 C CA . ARG A 1 51 ? 38.555 -19.080 -26.315 1.00 0.00 51 ARG A CA 7
ATOM 10995 C C . ARG A 1 51 ? 38.012 -18.875 -24.904 1.00 0.00 51 ARG A C 7
ATOM 10996 O O . ARG A 1 51 ? 37.233 -17.955 -24.656 1.00 0.00 51 ARG A O 7
ATOM 11017 N N . ARG A 1 52 ? 38.428 -19.738 -23.984 1.00 0.00 52 ARG A N 7
ATOM 11018 C CA . ARG A 1 52 ? 37.982 -19.652 -22.598 1.00 0.00 52 ARG A CA 7
ATOM 11019 C C . ARG A 1 52 ? 38.192 -18.245 -22.046 1.00 0.00 52 ARG A C 7
ATOM 11020 O O . ARG A 1 52 ? 37.423 -17.776 -21.208 1.00 0.00 52 ARG A O 7
ATOM 11041 N N . ASN A 1 53 ? 39.239 -17.578 -22.521 1.00 0.00 53 ASN A N 7
ATOM 11042 C CA . ASN A 1 53 ? 39.551 -16.226 -22.074 1.00 0.00 53 ASN A CA 7
ATOM 11043 C C . ASN A 1 53 ? 38.321 -15.327 -22.161 1.00 0.00 53 ASN A C 7
ATOM 11044 O O . ASN A 1 53 ? 37.911 -14.722 -21.170 1.00 0.00 53 ASN A O 7
ATOM 11055 N N . ARG A 1 54 ? 37.736 -15.246 -23.352 1.00 0.00 54 ARG A N 7
ATOM 11056 C CA . ARG A 1 54 ? 36.553 -14.421 -23.568 1.00 0.00 54 ARG A CA 7
ATOM 11057 C C . ARG A 1 54 ? 35.287 -15.172 -23.169 1.00 0.00 54 ARG A C 7
ATOM 11058 O O . ARG A 1 54 ? 34.380 -14.601 -22.563 1.00 0.00 54 ARG A O 7
ATOM 11079 N N . ARG A 1 55 ? 35.232 -16.455 -23.512 1.00 0.00 55 ARG A N 7
ATOM 11080 C CA . ARG A 1 55 ? 34.076 -17.284 -23.191 1.00 0.00 55 ARG A CA 7
ATOM 11081 C C . ARG A 1 55 ? 33.731 -17.183 -21.708 1.00 0.00 55 ARG A C 7
ATOM 11082 O O . ARG A 1 55 ? 32.592 -16.890 -21.345 1.00 0.00 55 ARG A O 7
ATOM 11103 N N . ARG A 1 56 ? 34.721 -17.430 -20.857 1.00 0.00 56 ARG A N 7
ATOM 11104 C CA . ARG A 1 56 ? 34.521 -17.369 -19.415 1.00 0.00 56 ARG A CA 7
ATOM 11105 C C . ARG A 1 56 ? 33.880 -16.044 -19.010 1.00 0.00 56 ARG A C 7
ATOM 11106 O O . ARG A 1 56 ? 33.101 -15.986 -18.057 1.00 0.00 56 ARG A O 7
ATOM 11127 N N . ARG A 1 57 ? 34.213 -14.984 -19.739 1.00 0.00 57 ARG A N 7
ATOM 11128 C CA . ARG A 1 57 ? 33.671 -13.661 -19.455 1.00 0.00 57 ARG A CA 7
ATOM 11129 C C . ARG A 1 57 ? 32.183 -13.599 -19.789 1.00 0.00 57 ARG A C 7
ATOM 11130 O O . ARG A 1 57 ? 31.412 -12.923 -19.108 1.00 0.00 57 ARG A O 7
ATOM 11151 N N . TRP A 1 58 ? 31.788 -14.308 -20.840 1.00 0.00 58 TRP A N 7
ATOM 11152 C CA . TRP A 1 58 ? 30.393 -14.334 -21.264 1.00 0.00 58 TRP A CA 7
ATOM 11153 C C . TRP A 1 58 ? 29.585 -15.311 -20.418 1.00 0.00 58 TRP A C 7
ATOM 11154 O O . TRP A 1 58 ? 28.561 -14.946 -19.840 1.00 0.00 58 TRP A O 7
ATOM 11175 N N . ARG A 1 59 ? 30.051 -16.554 -20.350 1.00 0.00 59 ARG A N 7
ATOM 11176 C CA . ARG A 1 59 ? 29.369 -17.583 -19.574 1.00 0.00 59 ARG A CA 7
ATOM 11177 C C . ARG A 1 59 ? 29.088 -17.099 -18.155 1.00 0.00 59 ARG A C 7
ATOM 11178 O O . ARG A 1 59 ? 28.097 -17.490 -17.541 1.00 0.00 59 ARG A O 7
ATOM 11199 N N . GLU A 1 60 ? 29.968 -16.244 -17.642 1.00 0.00 60 GLU A N 7
ATOM 11200 C CA . GLU A 1 60 ? 29.815 -15.709 -16.294 1.00 0.00 60 GLU A CA 7
ATOM 11201 C C . GLU A 1 60 ? 28.411 -15.148 -16.089 1.00 0.00 60 GLU A C 7
ATOM 11202 O O . GLU A 1 60 ? 27.734 -15.480 -15.115 1.00 0.00 60 GLU A O 7
ATOM 11214 N N . ARG A 1 61 ? 27.979 -14.296 -17.013 1.00 0.00 61 ARG A N 7
ATOM 11215 C CA . ARG A 1 61 ? 26.656 -13.687 -16.933 1.00 0.00 61 ARG A CA 7
ATOM 11216 C C . ARG A 1 61 ? 25.618 -14.547 -17.649 1.00 0.00 61 ARG A C 7
ATOM 11217 O O . ARG A 1 61 ? 24.479 -14.664 -17.198 1.00 0.00 61 ARG A O 7
ATOM 11238 N N . GLN A 1 62 ? 26.021 -15.145 -18.765 1.00 0.00 62 GLN A N 7
ATOM 11239 C CA . GLN A 1 62 ? 25.124 -15.992 -19.543 1.00 0.00 62 GLN A CA 7
ATOM 11240 C C . GLN A 1 62 ? 24.485 -17.060 -18.662 1.00 0.00 62 GLN A C 7
ATOM 11241 O O . GLN A 1 62 ? 23.328 -17.432 -18.862 1.00 0.00 62 GLN A O 7
ATOM 11255 N N . ARG A 1 63 ? 25.243 -17.548 -17.686 1.00 0.00 63 ARG A N 7
ATOM 11256 C CA . ARG A 1 63 ? 24.750 -18.575 -16.775 1.00 0.00 63 ARG A CA 7
ATOM 11257 C C . ARG A 1 63 ? 23.412 -18.164 -16.167 1.00 0.00 63 ARG A C 7
ATOM 11258 O O . ARG A 1 63 ? 22.534 -18.999 -15.954 1.00 0.00 63 ARG A O 7
ATOM 11279 N N . GLN A 1 64 ? 23.267 -16.872 -15.887 1.00 0.00 64 GLN A N 7
ATOM 11280 C CA . GLN A 1 64 ? 22.038 -16.351 -15.301 1.00 0.00 64 GLN A CA 7
ATOM 11281 C C . GLN A 1 64 ? 21.025 -16.000 -16.386 1.00 0.00 64 GLN A C 7
ATOM 11282 O O . GLN A 1 64 ? 19.833 -16.284 -16.254 1.00 0.00 64 GLN A O 7
ATOM 11296 N N . LYS A 1 65 ? 21.505 -15.379 -17.458 1.00 0.00 65 LYS A N 7
ATOM 11297 C CA . LYS A 1 65 ? 20.642 -14.988 -18.567 1.00 0.00 65 LYS A CA 7
ATOM 11298 C C . LYS A 1 65 ? 19.881 -16.192 -19.115 1.00 0.00 65 LYS A C 7
ATOM 11299 O O . LYS A 1 65 ? 18.664 -16.141 -19.285 1.00 0.00 65 LYS A O 7
ATOM 11318 N N . GLU A 1 66 ? 20.608 -17.272 -19.386 1.00 0.00 66 GLU A N 7
ATOM 11319 C CA . GLU A 1 66 ? 19.999 -18.487 -19.913 1.00 0.00 66 GLU A CA 7
ATOM 11320 C C . GLU A 1 66 ? 18.814 -18.919 -19.055 1.00 0.00 66 GLU A C 7
ATOM 11321 O O . GLU A 1 66 ? 17.825 -19.445 -19.564 1.00 0.00 66 GLU A O 7
ATOM 11333 N N . ASN A 1 67 ? 18.922 -18.692 -17.750 1.00 0.00 67 ASN A N 7
ATOM 11334 C CA . ASN A 1 67 ? 17.860 -19.059 -16.820 1.00 0.00 67 ASN A CA 7
ATOM 11335 C C . ASN A 1 67 ? 16.595 -18.251 -17.094 1.00 0.00 67 ASN A C 7
ATOM 11336 O O . ASN A 1 67 ? 15.482 -18.763 -16.969 1.00 0.00 67 ASN A O 7
ATOM 11347 N N . GLU A 1 68 ? 16.773 -16.989 -17.468 1.00 0.00 68 GLU A N 7
ATOM 11348 C CA . GLU A 1 68 ? 15.645 -16.112 -17.760 1.00 0.00 68 GLU A CA 7
ATOM 11349 C C . GLU A 1 68 ? 14.758 -16.711 -18.846 1.00 0.00 68 GLU A C 7
ATOM 11350 O O . GLU A 1 68 ? 13.574 -16.966 -18.624 1.00 0.00 68 GLU A O 7
ATOM 11362 N N . ILE A 1 69 ? 15.337 -16.931 -20.021 1.00 0.00 69 ILE A N 7
ATOM 11363 C CA . ILE A 1 69 ? 14.599 -17.500 -21.143 1.00 0.00 69 ILE A CA 7
ATOM 11364 C C . ILE A 1 69 ? 14.048 -18.879 -20.794 1.00 0.00 69 ILE A C 7
ATOM 11365 O O . ILE A 1 69 ? 12.966 -19.257 -21.241 1.00 0.00 69 ILE A O 7
ATOM 11381 N N . SER A 1 70 ? 14.801 -19.626 -19.993 1.00 0.00 70 SER A N 7
ATOM 11382 C CA . SER A 1 70 ? 14.390 -20.964 -19.586 1.00 0.00 70 SER A CA 7
ATOM 11383 C C . SER A 1 70 ? 13.084 -20.915 -18.797 1.00 0.00 70 SER A C 7
ATOM 11384 O O . SER A 1 70 ? 12.239 -21.802 -18.917 1.00 0.00 70 SER A O 7
ATOM 11392 N N . HIS A 1 71 ? 12.928 -19.870 -17.990 1.00 0.00 71 HIS A N 7
ATOM 11393 C CA . HIS A 1 71 ? 11.726 -19.704 -17.181 1.00 0.00 71 HIS A CA 7
ATOM 11394 C C . HIS A 1 71 ? 10.471 -19.817 -18.041 1.00 0.00 71 HIS A C 7
ATOM 11395 O O . HIS A 1 71 ? 9.450 -20.349 -17.603 1.00 0.00 71 HIS A O 7
ATOM 11409 N N . HIS A 1 72 ? 10.553 -19.312 -19.268 1.00 0.00 72 HIS A N 7
ATOM 11410 C CA . HIS A 1 72 ? 9.424 -19.356 -20.190 1.00 0.00 72 HIS A CA 7
ATOM 11411 C C . HIS A 1 72 ? 9.289 -20.740 -20.819 1.00 0.00 72 HIS A C 7
ATOM 11412 O O . HIS A 1 72 ? 8.181 -21.219 -21.056 1.00 0.00 72 HIS A O 7
ATOM 11426 N N . ALA A 1 73 ? 10.425 -21.377 -21.085 1.00 0.00 73 ALA A N 7
ATOM 11427 C CA . ALA A 1 73 ? 10.434 -22.705 -21.684 1.00 0.00 73 ALA A CA 7
ATOM 11428 C C . ALA A 1 73 ? 9.883 -23.748 -20.717 1.00 0.00 73 ALA A C 7
ATOM 11429 O O . ALA A 1 73 ? 8.925 -24.456 -21.029 1.00 0.00 73 ALA A O 7
ATOM 11436 N N . LYS A 1 74 ? 10.495 -23.837 -19.541 1.00 0.00 74 LYS A N 7
ATOM 11437 C CA . LYS A 1 74 ? 10.066 -24.792 -18.526 1.00 0.00 74 LYS A CA 7
ATOM 11438 C C . LYS A 1 74 ? 8.569 -24.666 -18.256 1.00 0.00 74 LYS A C 7
ATOM 11439 O O . LYS A 1 74 ? 7.888 -25.661 -18.010 1.00 0.00 74 LYS A O 7
ATOM 11458 N N . GLU A 1 75 ? 8.065 -23.438 -18.307 1.00 0.00 75 GLU A N 7
ATOM 11459 C CA . GLU A 1 75 ? 6.649 -23.183 -18.070 1.00 0.00 75 GLU A CA 7
ATOM 11460 C C . GLU A 1 75 ? 5.781 -24.033 -18.993 1.00 0.00 75 GLU A C 7
ATOM 11461 O O . GLU A 1 75 ? 4.819 -24.663 -18.552 1.00 0.00 75 GLU A O 7
ATOM 11473 N N . ILE A 1 76 ? 6.129 -24.046 -20.276 1.00 0.00 76 ILE A N 7
ATOM 11474 C CA . ILE A 1 76 ? 5.383 -24.819 -21.261 1.00 0.00 76 ILE A CA 7
ATOM 11475 C C . ILE A 1 76 ? 6.154 -24.931 -22.572 1.00 0.00 76 ILE A C 7
ATOM 11476 O O . ILE A 1 76 ? 6.538 -23.922 -23.164 1.00 0.00 76 ILE A O 7
ATOM 11492 N N . GLU A 1 77 ? 6.376 -26.163 -23.019 1.00 0.00 77 GLU A N 7
ATOM 11493 C CA . GLU A 1 77 ? 7.102 -26.404 -24.260 1.00 0.00 77 GLU A CA 7
ATOM 11494 C C . GLU A 1 77 ? 7.007 -27.872 -24.669 1.00 0.00 77 GLU A C 7
ATOM 11495 O O . GLU A 1 77 ? 7.115 -28.768 -23.832 1.00 0.00 77 GLU A O 7
ATOM 11507 N N . ARG A 1 78 ? 6.802 -28.108 -25.961 1.00 0.00 78 ARG A N 7
ATOM 11508 C CA . ARG A 1 78 ? 6.691 -29.466 -26.481 1.00 0.00 78 ARG A CA 7
ATOM 11509 C C . ARG A 1 78 ? 7.034 -29.509 -27.967 1.00 0.00 78 ARG A C 7
ATOM 11510 O O . ARG A 1 78 ? 6.351 -28.898 -28.792 1.00 0.00 78 ARG A O 7
ATOM 11531 N N . LEU A 1 79 ? 8.096 -30.232 -28.302 1.00 0.00 79 LEU A N 7
ATOM 11532 C CA . LEU A 1 79 ? 8.531 -30.354 -29.690 1.00 0.00 79 LEU A CA 7
ATOM 11533 C C . LEU A 1 79 ? 8.739 -31.817 -30.068 1.00 0.00 79 LEU A C 7
ATOM 11534 O O . LEU A 1 79 ? 9.863 -32.319 -30.049 1.00 0.00 79 LEU A O 7
ATOM 11550 N N . GLN A 1 80 ? 7.649 -32.495 -30.414 1.00 0.00 80 GLN A N 7
ATOM 11551 C CA . GLN A 1 80 ? 7.713 -33.899 -30.799 1.00 0.00 80 GLN A CA 7
ATOM 11552 C C . GLN A 1 80 ? 8.350 -34.058 -32.175 1.00 0.00 80 GLN A C 7
ATOM 11553 O O . GLN A 1 80 ? 8.096 -33.268 -33.084 1.00 0.00 80 GLN A O 7
ATOM 11567 N N . LYS A 1 81 ? 9.180 -35.085 -32.322 1.00 0.00 81 LYS A N 7
ATOM 11568 C CA . LYS A 1 81 ? 9.855 -35.350 -33.588 1.00 0.00 81 LYS A CA 7
ATOM 11569 C C . LYS A 1 81 ? 10.306 -36.804 -33.670 1.00 0.00 81 LYS A C 7
ATOM 11570 O O . LYS A 1 81 ? 10.734 -37.388 -32.674 1.00 0.00 81 LYS A O 7
ATOM 11589 N N . GLU A 1 82 ? 10.210 -37.383 -34.863 1.00 0.00 82 GLU A N 7
ATOM 11590 C CA . GLU A 1 82 ? 10.610 -38.769 -35.073 1.00 0.00 82 GLU A CA 7
ATOM 11591 C C . GLU A 1 82 ? 11.472 -38.902 -36.326 1.00 0.00 82 GLU A C 7
ATOM 11592 O O . GLU A 1 82 ? 11.035 -39.455 -37.336 1.00 0.00 82 GLU A O 7
ATOM 11604 N N . ILE A 1 83 ? 12.696 -38.392 -36.252 1.00 0.00 83 ILE A N 7
ATOM 11605 C CA . ILE A 1 83 ? 13.619 -38.454 -37.378 1.00 0.00 83 ILE A CA 7
ATOM 11606 C C . ILE A 1 83 ? 14.588 -39.623 -37.232 1.00 0.00 83 ILE A C 7
ATOM 11607 O O . ILE A 1 83 ? 15.779 -39.491 -37.510 1.00 0.00 83 ILE A O 7
ATOM 11623 N N . GLU A 1 84 ? 14.066 -40.765 -36.795 1.00 0.00 84 GLU A N 7
ATOM 11624 C CA . GLU A 1 84 ? 14.886 -41.957 -36.613 1.00 0.00 84 GLU A CA 7
ATOM 11625 C C . GLU A 1 84 ? 14.890 -42.813 -37.876 1.00 0.00 84 GLU A C 7
ATOM 11626 O O . GLU A 1 84 ? 14.595 -44.008 -37.830 1.00 0.00 84 GLU A O 7
ATOM 11638 N N . ARG A 1 85 ? 15.226 -42.193 -39.003 1.00 0.00 85 ARG A N 7
ATOM 11639 C CA . ARG A 1 85 ? 15.266 -42.896 -40.279 1.00 0.00 85 ARG A CA 7
ATOM 11640 C C . ARG A 1 85 ? 16.125 -42.141 -41.289 1.00 0.00 85 ARG A C 7
ATOM 11641 O O . ARG A 1 85 ? 15.897 -40.960 -41.554 1.00 0.00 85 ARG A O 7
ATOM 11662 N N . HIS A 1 86 ? 17.114 -42.830 -41.850 1.00 0.00 86 HIS A N 7
ATOM 11663 C CA . HIS A 1 86 ? 18.007 -42.224 -42.832 1.00 0.00 86 HIS A CA 7
ATOM 11664 C C . HIS A 1 86 ? 18.610 -43.287 -43.746 1.00 0.00 86 HIS A C 7
ATOM 11665 O O . HIS A 1 86 ? 19.373 -44.143 -43.301 1.00 0.00 86 HIS A O 7
ATOM 11679 N N . LYS A 1 87 ? 18.261 -43.224 -45.027 1.00 0.00 87 LYS A N 7
ATOM 11680 C CA . LYS A 1 87 ? 18.767 -44.180 -46.006 1.00 0.00 87 LYS A CA 7
ATOM 11681 C C . LYS A 1 87 ? 18.976 -43.511 -47.360 1.00 0.00 87 LYS A C 7
ATOM 11682 O O . LYS A 1 87 ? 18.049 -42.932 -47.926 1.00 0.00 87 LYS A O 7
ATOM 11701 N N . GLN A 1 88 ? 20.198 -43.597 -47.875 1.00 0.00 88 GLN A N 7
ATOM 11702 C CA . GLN A 1 88 ? 20.527 -43.002 -49.164 1.00 0.00 88 GLN A CA 7
ATOM 11703 C C . GLN A 1 88 ? 20.134 -41.529 -49.200 1.00 0.00 88 GLN A C 7
ATOM 11704 O O . GLN A 1 88 ? 19.533 -41.059 -50.166 1.00 0.00 88 GLN A O 7
ATOM 11718 N N . SER A 1 89 ? 20.477 -40.804 -48.139 1.00 0.00 89 SER A N 7
ATOM 11719 C CA . SER A 1 89 ? 20.156 -39.386 -48.046 1.00 0.00 89 SER A CA 7
ATOM 11720 C C . SER A 1 89 ? 21.186 -38.545 -48.794 1.00 0.00 89 SER A C 7
ATOM 11721 O O . SER A 1 89 ? 20.855 -37.516 -49.383 1.00 0.00 89 SER A O 7
ATOM 11729 N N . ILE A 1 90 ? 22.438 -38.992 -48.765 1.00 0.00 90 ILE A N 7
ATOM 11730 C CA . ILE A 1 90 ? 23.517 -38.282 -49.439 1.00 0.00 90 ILE A CA 7
ATOM 11731 C C . ILE A 1 90 ? 23.155 -37.982 -50.890 1.00 0.00 90 ILE A C 7
ATOM 11732 O O . ILE A 1 90 ? 23.529 -36.941 -51.432 1.00 0.00 90 ILE A O 7
ATOM 11748 N N . LYS A 1 91 ? 22.423 -38.899 -51.514 1.00 0.00 91 LYS A N 7
ATOM 11749 C CA . LYS A 1 91 ? 22.006 -38.732 -52.900 1.00 0.00 91 LYS A CA 7
ATOM 11750 C C . LYS A 1 91 ? 21.327 -37.382 -53.106 1.00 0.00 91 LYS A C 7
ATOM 11751 O O . LYS A 1 91 ? 21.439 -36.774 -54.171 1.00 0.00 91 LYS A O 7
ATOM 11770 N N . LYS A 1 92 ? 20.623 -36.917 -52.080 1.00 0.00 92 LYS A N 7
ATOM 11771 C CA . LYS A 1 92 ? 19.927 -35.637 -52.146 1.00 0.00 92 LYS A CA 7
ATOM 11772 C C . LYS A 1 92 ? 20.914 -34.490 -52.335 1.00 0.00 92 LYS A C 7
ATOM 11773 O O . LYS A 1 92 ? 20.615 -33.504 -53.009 1.00 0.00 92 LYS A O 7
ATOM 11792 N N . LEU A 1 93 ? 22.093 -34.626 -51.738 1.00 0.00 93 LEU A N 7
ATOM 11793 C CA . LEU A 1 93 ? 23.126 -33.601 -51.841 1.00 0.00 93 LEU A CA 7
ATOM 11794 C C . LEU A 1 93 ? 24.002 -33.833 -53.069 1.00 0.00 93 LEU A C 7
ATOM 11795 O O . LEU A 1 93 ? 24.392 -32.889 -53.754 1.00 0.00 93 LEU A O 7
ATOM 11811 N N . LYS A 1 94 ? 24.306 -35.098 -53.341 1.00 0.00 94 LYS A N 7
ATOM 11812 C CA . LYS A 1 94 ? 25.132 -35.456 -54.488 1.00 0.00 94 LYS A CA 7
ATOM 11813 C C . LYS A 1 94 ? 24.431 -35.105 -55.795 1.00 0.00 94 LYS A C 7
ATOM 11814 O O . LYS A 1 94 ? 25.063 -34.636 -56.742 1.00 0.00 94 LYS A O 7
ATOM 11833 N N . GLN A 1 95 ? 23.122 -35.333 -55.839 1.00 0.00 95 GLN A N 7
ATOM 11834 C CA . GLN A 1 95 ? 22.336 -35.039 -57.031 1.00 0.00 95 GLN A CA 7
ATOM 11835 C C . GLN A 1 95 ? 22.293 -33.538 -57.300 1.00 0.00 95 GLN A C 7
ATOM 11836 O O . GLN A 1 95 ? 22.280 -33.103 -58.451 1.00 0.00 95 GLN A O 7
ATOM 11850 N N . SER A 1 96 ? 22.275 -32.750 -56.229 1.00 0.00 96 SER A N 7
ATOM 11851 C CA . SER A 1 96 ? 22.230 -31.298 -56.349 1.00 0.00 96 SER A CA 7
ATOM 11852 C C . SER A 1 96 ? 23.615 -30.736 -56.658 1.00 0.00 96 SER A C 7
ATOM 11853 O O . SER A 1 96 ? 23.766 -29.871 -57.520 1.00 0.00 96 SER A O 7
ATOM 11861 N N . GLU A 1 97 ? 24.621 -31.234 -55.947 1.00 0.00 97 GLU A N 7
ATOM 11862 C CA . GLU A 1 97 ? 25.993 -30.782 -56.145 1.00 0.00 97 GLU A CA 7
ATOM 11863 C C . GLU A 1 97 ? 26.096 -29.269 -55.982 1.00 0.00 97 GLU A C 7
ATOM 11864 O O . GLU A 1 97 ? 26.800 -28.598 -56.738 1.00 0.00 97 GLU A O 7
ATOM 11876 N N . CYS A 1 98 ? 25.388 -28.737 -54.991 1.00 0.00 98 CYS A N 7
ATOM 11877 C CA . CYS A 1 98 ? 25.398 -27.302 -54.728 1.00 0.00 98 CYS A CA 7
ATOM 11878 C C . CYS A 1 98 ? 26.777 -26.844 -54.267 1.00 0.00 98 CYS A C 7
ATOM 11879 O O . CYS A 1 98 ? 27.254 -25.782 -54.664 1.00 0.00 98 CYS A O 7
ATOM 11887 N N . GLY A 1 1 ? 2.296 1.138 -1.451 1.00 0.00 1 GLY A N 8
ATOM 11888 C CA . GLY A 1 1 ? 2.857 2.382 -1.946 1.00 0.00 1 GLY A CA 8
ATOM 11889 C C . GLY A 1 1 ? 2.274 2.788 -3.286 1.00 0.00 1 GLY A C 8
ATOM 11890 O O . GLY A 1 1 ? 1.427 3.676 -3.358 1.00 0.00 1 GLY A O 8
ATOM 11894 N N . GLY A 1 2 ? 2.730 2.134 -4.350 1.00 0.00 2 GLY A N 8
ATOM 11895 C CA . GLY A 1 2 ? 2.238 2.447 -5.679 1.00 0.00 2 GLY A CA 8
ATOM 11896 C C . GLY A 1 2 ? 3.191 1.998 -6.770 1.00 0.00 2 GLY A C 8
ATOM 11897 O O . GLY A 1 2 ? 2.762 1.605 -7.854 1.00 0.00 2 GLY A O 8
ATOM 11901 N N . SER A 1 3 ? 4.487 2.057 -6.483 1.00 0.00 3 SER A N 8
ATOM 11902 C CA . SER A 1 3 ? 5.503 1.658 -7.450 1.00 0.00 3 SER A CA 8
ATOM 11903 C C . SER A 1 3 ? 5.443 0.157 -7.713 1.00 0.00 3 SER A C 8
ATOM 11904 O O . SER A 1 3 ? 5.268 -0.641 -6.793 1.00 0.00 3 SER A O 8
ATOM 11912 N N . LYS A 1 4 ? 5.587 -0.222 -8.980 1.00 0.00 4 LYS A N 8
ATOM 11913 C CA . LYS A 1 4 ? 5.550 -1.626 -9.368 1.00 0.00 4 LYS A CA 8
ATOM 11914 C C . LYS A 1 4 ? 6.736 -2.385 -8.779 1.00 0.00 4 LYS A C 8
ATOM 11915 O O . LYS A 1 4 ? 6.608 -3.543 -8.383 1.00 0.00 4 LYS A O 8
ATOM 11934 N N . GLU A 1 5 ? 7.888 -1.723 -8.726 1.00 0.00 5 GLU A N 8
ATOM 11935 C CA . GLU A 1 5 ? 9.095 -2.336 -8.185 1.00 0.00 5 GLU A CA 8
ATOM 11936 C C . GLU A 1 5 ? 8.835 -2.922 -6.800 1.00 0.00 5 GLU A C 8
ATOM 11937 O O . GLU A 1 5 ? 9.372 -3.970 -6.447 1.00 0.00 5 GLU A O 8
ATOM 11949 N N . ASN A 1 6 ? 8.007 -2.234 -6.020 1.00 0.00 6 ASN A N 8
ATOM 11950 C CA . ASN A 1 6 ? 7.676 -2.685 -4.673 1.00 0.00 6 ASN A CA 8
ATOM 11951 C C . ASN A 1 6 ? 7.170 -4.123 -4.689 1.00 0.00 6 ASN A C 8
ATOM 11952 O O . ASN A 1 6 ? 7.532 -4.929 -3.832 1.00 0.00 6 ASN A O 8
ATOM 11963 N N . GLU A 1 7 ? 6.331 -4.439 -5.672 1.00 0.00 7 GLU A N 8
ATOM 11964 C CA . GLU A 1 7 ? 5.775 -5.781 -5.799 1.00 0.00 7 GLU A CA 8
ATOM 11965 C C . GLU A 1 7 ? 6.807 -6.744 -6.378 1.00 0.00 7 GLU A C 8
ATOM 11966 O O . GLU A 1 7 ? 7.000 -7.846 -5.863 1.00 0.00 7 GLU A O 8
ATOM 11978 N N . ILE A 1 8 ? 7.466 -6.321 -7.450 1.00 0.00 8 ILE A N 8
ATOM 11979 C CA . ILE A 1 8 ? 8.479 -7.145 -8.099 1.00 0.00 8 ILE A CA 8
ATOM 11980 C C . ILE A 1 8 ? 9.524 -7.624 -7.096 1.00 0.00 8 ILE A C 8
ATOM 11981 O O . ILE A 1 8 ? 10.008 -8.752 -7.182 1.00 0.00 8 ILE A O 8
ATOM 11997 N N . SER A 1 9 ? 9.863 -6.759 -6.146 1.00 0.00 9 SER A N 8
ATOM 11998 C CA . SER A 1 9 ? 10.851 -7.093 -5.127 1.00 0.00 9 SER A CA 8
ATOM 11999 C C . SER A 1 9 ? 10.409 -8.310 -4.318 1.00 0.00 9 SER A C 8
ATOM 12000 O O . SER A 1 9 ? 11.230 -9.139 -3.923 1.00 0.00 9 SER A O 8
ATOM 12008 N N . HIS A 1 10 ? 9.106 -8.410 -4.077 1.00 0.00 10 HIS A N 8
ATOM 12009 C CA . HIS A 1 10 ? 8.552 -9.524 -3.317 1.00 0.00 10 HIS A CA 8
ATOM 12010 C C . HIS A 1 10 ? 8.896 -10.856 -3.977 1.00 0.00 10 HIS A C 8
ATOM 12011 O O . HIS A 1 10 ? 9.248 -11.824 -3.302 1.00 0.00 10 HIS A O 8
ATOM 12025 N N . HIS A 1 11 ? 8.790 -10.899 -5.301 1.00 0.00 11 HIS A N 8
ATOM 12026 C CA . HIS A 1 11 ? 9.090 -12.112 -6.054 1.00 0.00 11 HIS A CA 8
ATOM 12027 C C . HIS A 1 11 ? 10.593 -12.254 -6.280 1.00 0.00 11 HIS A C 8
ATOM 12028 O O . HIS A 1 11 ? 11.139 -13.355 -6.203 1.00 0.00 11 HIS A O 8
ATOM 12042 N N . ALA A 1 12 ? 11.253 -11.136 -6.558 1.00 0.00 12 ALA A N 8
ATOM 12043 C CA . ALA A 1 12 ? 12.691 -11.135 -6.794 1.00 0.00 12 ALA A CA 8
ATOM 12044 C C . ALA A 1 12 ? 13.451 -11.590 -5.551 1.00 0.00 12 ALA A C 8
ATOM 12045 O O . ALA A 1 12 ? 14.508 -12.213 -5.651 1.00 0.00 12 ALA A O 8
ATOM 12052 N N . LYS A 1 13 ? 12.906 -11.273 -4.382 1.00 0.00 13 LYS A N 8
ATOM 12053 C CA . LYS A 1 13 ? 13.531 -11.648 -3.119 1.00 0.00 13 LYS A CA 8
ATOM 12054 C C . LYS A 1 13 ? 13.775 -13.152 -3.059 1.00 0.00 13 LYS A C 8
ATOM 12055 O O . LYS A 1 13 ? 14.765 -13.607 -2.485 1.00 0.00 13 LYS A O 8
ATOM 12074 N N . GLU A 1 14 ? 12.868 -13.919 -3.656 1.00 0.00 14 GLU A N 8
ATOM 12075 C CA . GLU A 1 14 ? 12.988 -15.373 -3.671 1.00 0.00 14 GLU A CA 8
ATOM 12076 C C . GLU A 1 14 ? 13.576 -15.857 -4.992 1.00 0.00 14 GLU A C 8
ATOM 12077 O O . GLU A 1 14 ? 14.402 -16.771 -5.018 1.00 0.00 14 GLU A O 8
ATOM 12089 N N . ILE A 1 15 ? 13.145 -15.241 -6.087 1.00 0.00 15 ILE A N 8
ATOM 12090 C CA . ILE A 1 15 ? 13.628 -15.609 -7.412 1.00 0.00 15 ILE A CA 8
ATOM 12091 C C . ILE A 1 15 ? 15.147 -15.495 -7.493 1.00 0.00 15 ILE A C 8
ATOM 12092 O O . ILE A 1 15 ? 15.801 -16.273 -8.187 1.00 0.00 15 ILE A O 8
ATOM 12108 N N . GLU A 1 16 ? 15.702 -14.520 -6.779 1.00 0.00 16 GLU A N 8
ATOM 12109 C CA . GLU A 1 16 ? 17.144 -14.306 -6.771 1.00 0.00 16 GLU A CA 8
ATOM 12110 C C . GLU A 1 16 ? 17.881 -15.581 -6.371 1.00 0.00 16 GLU A C 8
ATOM 12111 O O . GLU A 1 16 ? 18.763 -16.051 -7.089 1.00 0.00 16 GLU A O 8
ATOM 12123 N N . ARG A 1 17 ? 17.513 -16.133 -5.219 1.00 0.00 17 ARG A N 8
ATOM 12124 C CA . ARG A 1 17 ? 18.140 -17.352 -4.722 1.00 0.00 17 ARG A CA 8
ATOM 12125 C C . ARG A 1 17 ? 18.010 -18.484 -5.738 1.00 0.00 17 ARG A C 8
ATOM 12126 O O . ARG A 1 17 ? 18.786 -19.440 -5.721 1.00 0.00 17 ARG A O 8
ATOM 12147 N N . LEU A 1 18 ? 17.023 -18.369 -6.621 1.00 0.00 18 LEU A N 8
ATOM 12148 C CA . LEU A 1 18 ? 16.791 -19.382 -7.644 1.00 0.00 18 LEU A CA 8
ATOM 12149 C C . LEU A 1 18 ? 17.681 -19.143 -8.859 1.00 0.00 18 LEU A C 8
ATOM 12150 O O . LEU A 1 18 ? 18.423 -20.030 -9.279 1.00 0.00 18 LEU A O 8
ATOM 12166 N N . GLN A 1 19 ? 17.603 -17.940 -9.417 1.00 0.00 19 GLN A N 8
ATOM 12167 C CA . GLN A 1 19 ? 18.403 -17.585 -10.583 1.00 0.00 19 GLN A CA 8
ATOM 12168 C C . GLN A 1 19 ? 19.893 -17.705 -10.277 1.00 0.00 19 GLN A C 8
ATOM 12169 O O . GLN A 1 19 ? 20.708 -17.908 -11.179 1.00 0.00 19 GLN A O 8
ATOM 12183 N N . LYS A 1 20 ? 20.242 -17.578 -9.002 1.00 0.00 20 LYS A N 8
ATOM 12184 C CA . LYS A 1 20 ? 21.634 -17.674 -8.576 1.00 0.00 20 LYS A CA 8
ATOM 12185 C C . LYS A 1 20 ? 22.017 -19.123 -8.292 1.00 0.00 20 LYS A C 8
ATOM 12186 O O . LYS A 1 20 ? 23.175 -19.510 -8.450 1.00 0.00 20 LYS A O 8
ATOM 12205 N N . GLU A 1 21 ? 21.038 -19.919 -7.874 1.00 0.00 21 GLU A N 8
ATOM 12206 C CA . GLU A 1 21 ? 21.275 -21.325 -7.569 1.00 0.00 21 GLU A CA 8
ATOM 12207 C C . GLU A 1 21 ? 21.332 -22.157 -8.847 1.00 0.00 21 GLU A C 8
ATOM 12208 O O . GLU A 1 21 ? 22.147 -23.072 -8.967 1.00 0.00 21 GLU A O 8
ATOM 12220 N N . ILE A 1 22 ? 20.463 -21.832 -9.797 1.00 0.00 22 ILE A N 8
ATOM 12221 C CA . ILE A 1 22 ? 20.415 -22.547 -11.066 1.00 0.00 22 ILE A CA 8
ATOM 12222 C C . ILE A 1 22 ? 21.803 -22.658 -11.687 1.00 0.00 22 ILE A C 8
ATOM 12223 O O . ILE A 1 22 ? 22.122 -23.646 -12.347 1.00 0.00 22 ILE A O 8
ATOM 12239 N N . GLU A 1 23 ? 22.626 -21.636 -11.470 1.00 0.00 23 GLU A N 8
ATOM 12240 C CA . GLU A 1 23 ? 23.981 -21.619 -12.009 1.00 0.00 23 GLU A CA 8
ATOM 12241 C C . GLU A 1 23 ? 24.748 -22.870 -11.590 1.00 0.00 23 GLU A C 8
ATOM 12242 O O . GLU A 1 23 ? 25.552 -23.403 -12.355 1.00 0.00 23 GLU A O 8
ATOM 12254 N N . ARG A 1 24 ? 24.495 -23.331 -10.370 1.00 0.00 24 ARG A N 8
ATOM 12255 C CA . ARG A 1 24 ? 25.162 -24.518 -9.848 1.00 0.00 24 ARG A CA 8
ATOM 12256 C C . ARG A 1 24 ? 24.413 -25.785 -10.251 1.00 0.00 24 ARG A C 8
ATOM 12257 O O . ARG A 1 24 ? 24.987 -26.694 -10.851 1.00 0.00 24 ARG A O 8
ATOM 12278 N N . HIS A 1 25 ? 23.127 -25.837 -9.916 1.00 0.00 25 HIS A N 8
ATOM 12279 C CA . HIS A 1 25 ? 22.299 -26.993 -10.242 1.00 0.00 25 HIS A CA 8
ATOM 12280 C C . HIS A 1 25 ? 22.421 -27.349 -11.721 1.00 0.00 25 HIS A C 8
ATOM 12281 O O . HIS A 1 25 ? 22.751 -28.482 -12.073 1.00 0.00 25 HIS A O 8
ATOM 12295 N N . LYS A 1 26 ? 22.154 -26.374 -12.584 1.00 0.00 26 LYS A N 8
ATOM 12296 C CA . LYS A 1 26 ? 22.235 -26.583 -14.025 1.00 0.00 26 LYS A CA 8
ATOM 12297 C C . LYS A 1 26 ? 23.574 -27.203 -14.411 1.00 0.00 26 LYS A C 8
ATOM 12298 O O . LYS A 1 26 ? 23.632 -28.106 -15.243 1.00 0.00 26 LYS A O 8
ATOM 12317 N N . GLN A 1 27 ? 24.646 -26.710 -13.799 1.00 0.00 27 GLN A N 8
ATOM 12318 C CA . GLN A 1 27 ? 25.985 -27.217 -14.078 1.00 0.00 27 GLN A CA 8
ATOM 12319 C C . GLN A 1 27 ? 26.157 -28.631 -13.531 1.00 0.00 27 GLN A C 8
ATOM 12320 O O . GLN A 1 27 ? 26.852 -29.456 -14.125 1.00 0.00 27 GLN A O 8
ATOM 12334 N N . SER A 1 28 ? 25.520 -28.902 -12.397 1.00 0.00 28 SER A N 8
ATOM 12335 C CA . SER A 1 28 ? 25.607 -30.215 -11.767 1.00 0.00 28 SER A CA 8
ATOM 12336 C C . SER A 1 28 ? 24.846 -31.258 -12.580 1.00 0.00 28 SER A C 8
ATOM 12337 O O . SER A 1 28 ? 25.250 -32.419 -12.651 1.00 0.00 28 SER A O 8
ATOM 12345 N N . ILE A 1 29 ? 23.744 -30.835 -13.190 1.00 0.00 29 ILE A N 8
ATOM 12346 C CA . ILE A 1 29 ? 22.927 -31.732 -13.998 1.00 0.00 29 ILE A CA 8
ATOM 12347 C C . ILE A 1 29 ? 23.464 -31.831 -15.422 1.00 0.00 29 ILE A C 8
ATOM 12348 O O . ILE A 1 29 ? 23.363 -32.877 -16.063 1.00 0.00 29 ILE A O 8
ATOM 12364 N N . LYS A 1 30 ? 24.034 -30.735 -15.911 1.00 0.00 30 LYS A N 8
ATOM 12365 C CA . LYS A 1 30 ? 24.590 -30.698 -17.257 1.00 0.00 30 LYS A CA 8
ATOM 12366 C C . LYS A 1 30 ? 25.531 -31.875 -17.491 1.00 0.00 30 LYS A C 8
ATOM 12367 O O . LYS A 1 30 ? 25.624 -32.399 -18.601 1.00 0.00 30 LYS A O 8
ATOM 12386 N N . LYS A 1 31 ? 26.228 -32.288 -16.437 1.00 0.00 31 LYS A N 8
ATOM 12387 C CA . LYS A 1 31 ? 27.161 -33.405 -16.526 1.00 0.00 31 LYS A CA 8
ATOM 12388 C C . LYS A 1 31 ? 26.494 -34.621 -17.161 1.00 0.00 31 LYS A C 8
ATOM 12389 O O . LYS A 1 31 ? 27.088 -35.301 -18.000 1.00 0.00 31 LYS A O 8
ATOM 12408 N N . LEU A 1 32 ? 25.257 -34.890 -16.758 1.00 0.00 32 LEU A N 8
ATOM 12409 C CA . LEU A 1 32 ? 24.508 -36.023 -17.290 1.00 0.00 32 LEU A CA 8
ATOM 12410 C C . LEU A 1 32 ? 23.814 -35.653 -18.597 1.00 0.00 32 LEU A C 8
ATOM 12411 O O . LEU A 1 32 ? 23.693 -36.477 -19.503 1.00 0.00 32 LEU A O 8
ATOM 12427 N N . LYS A 1 33 ? 23.362 -34.408 -18.687 1.00 0.00 33 LYS A N 8
ATOM 12428 C CA . LYS A 1 33 ? 22.684 -33.926 -19.884 1.00 0.00 33 LYS A CA 8
ATOM 12429 C C . LYS A 1 33 ? 23.599 -34.011 -21.102 1.00 0.00 33 LYS A C 8
ATOM 12430 O O . LYS A 1 33 ? 23.142 -34.261 -22.216 1.00 0.00 33 LYS A O 8
ATOM 12449 N N . GLN A 1 34 ? 24.892 -33.803 -20.879 1.00 0.00 34 GLN A N 8
ATOM 12450 C CA . GLN A 1 34 ? 25.871 -33.857 -21.958 1.00 0.00 34 GLN A CA 8
ATOM 12451 C C . GLN A 1 34 ? 25.716 -35.140 -22.769 1.00 0.00 34 GLN A C 8
ATOM 12452 O O . GLN A 1 34 ? 25.972 -35.159 -23.973 1.00 0.00 34 GLN A O 8
ATOM 12466 N N . SER A 1 35 ? 25.297 -36.210 -22.101 1.00 0.00 35 SER A N 8
ATOM 12467 C CA . SER A 1 35 ? 25.112 -37.498 -22.758 1.00 0.00 35 SER A CA 8
ATOM 12468 C C . SER A 1 35 ? 24.057 -37.401 -23.856 1.00 0.00 35 SER A C 8
ATOM 12469 O O . SER A 1 35 ? 24.198 -38.001 -24.921 1.00 0.00 35 SER A O 8
ATOM 12477 N N . GLU A 1 36 ? 23.001 -36.641 -23.587 1.00 0.00 36 GLU A N 8
ATOM 12478 C CA . GLU A 1 36 ? 21.921 -36.465 -24.551 1.00 0.00 36 GLU A CA 8
ATOM 12479 C C . GLU A 1 36 ? 22.216 -35.303 -25.494 1.00 0.00 36 GLU A C 8
ATOM 12480 O O . GLU A 1 36 ? 21.861 -35.341 -26.672 1.00 0.00 36 GLU A O 8
ATOM 12492 N N . GLN A 1 37 ? 22.868 -34.272 -24.966 1.00 0.00 37 GLN A N 8
ATOM 12493 C CA . GLN A 1 37 ? 23.210 -33.098 -25.760 1.00 0.00 37 GLN A CA 8
ATOM 12494 C C . GLN A 1 37 ? 23.926 -33.500 -27.046 1.00 0.00 37 GLN A C 8
ATOM 12495 O O . GLN A 1 37 ? 23.649 -32.961 -28.117 1.00 0.00 37 GLN A O 8
ATOM 12509 N N . SER A 1 38 ? 24.850 -34.450 -26.931 1.00 0.00 38 SER A N 8
ATOM 12510 C CA . SER A 1 38 ? 25.609 -34.921 -28.083 1.00 0.00 38 SER A CA 8
ATOM 12511 C C . SER A 1 38 ? 26.560 -33.839 -28.586 1.00 0.00 38 SER A C 8
ATOM 12512 O O . SER A 1 38 ? 26.801 -33.720 -29.786 1.00 0.00 38 SER A O 8
ATOM 12520 N N . ASN A 1 39 ? 27.097 -33.054 -27.658 1.00 0.00 39 ASN A N 8
ATOM 12521 C CA . ASN A 1 39 ? 28.021 -31.981 -28.006 1.00 0.00 39 ASN A CA 8
ATOM 12522 C C . ASN A 1 39 ? 29.437 -32.519 -28.185 1.00 0.00 39 ASN A C 8
ATOM 12523 O O . ASN A 1 39 ? 29.817 -33.539 -27.609 1.00 0.00 39 ASN A O 8
ATOM 12534 N N . PRO A 1 40 ? 30.238 -31.819 -29.003 1.00 0.00 40 PRO A N 8
ATOM 12535 C CA . PRO A 1 40 ? 31.625 -32.208 -29.275 1.00 0.00 40 PRO A CA 8
ATOM 12536 C C . PRO A 1 40 ? 32.530 -32.015 -28.064 1.00 0.00 40 PRO A C 8
ATOM 12537 O O . PRO A 1 40 ? 32.158 -31.382 -27.075 1.00 0.00 40 PRO A O 8
ATOM 12548 N N . PRO A 1 41 ? 33.747 -32.574 -28.138 1.00 0.00 41 PRO A N 8
ATOM 12549 C CA . PRO A 1 41 ? 34.730 -32.477 -27.056 1.00 0.00 41 PRO A CA 8
ATOM 12550 C C . PRO A 1 41 ? 35.281 -31.064 -26.899 1.00 0.00 41 PRO A C 8
ATOM 12551 O O . PRO A 1 41 ? 35.085 -30.196 -27.750 1.00 0.00 41 PRO A O 8
ATOM 12562 N N . PRO A 1 42 ? 35.990 -30.823 -25.785 1.00 0.00 42 PRO A N 8
ATOM 12563 C CA . PRO A 1 42 ? 36.585 -29.516 -25.491 1.00 0.00 42 PRO A CA 8
ATOM 12564 C C . PRO A 1 42 ? 37.749 -29.187 -26.420 1.00 0.00 42 PRO A C 8
ATOM 12565 O O . PRO A 1 42 ? 38.609 -30.029 -26.673 1.00 0.00 42 PRO A O 8
ATOM 12576 N N . ASN A 1 43 ? 37.768 -27.958 -26.925 1.00 0.00 43 ASN A N 8
ATOM 12577 C CA . ASN A 1 43 ? 38.828 -27.518 -27.826 1.00 0.00 43 ASN A CA 8
ATOM 12578 C C . ASN A 1 43 ? 39.054 -26.014 -27.707 1.00 0.00 43 ASN A C 8
ATOM 12579 O O . ASN A 1 43 ? 38.665 -25.233 -28.574 1.00 0.00 43 ASN A O 8
ATOM 12590 N N . PRO A 1 44 ? 39.700 -25.599 -26.607 1.00 0.00 44 PRO A N 8
ATOM 12591 C CA . PRO A 1 44 ? 39.994 -24.186 -26.349 1.00 0.00 44 PRO A CA 8
ATOM 12592 C C . PRO A 1 44 ? 41.050 -23.630 -27.298 1.00 0.00 44 PRO A C 8
ATOM 12593 O O . PRO A 1 44 ? 42.232 -23.954 -27.184 1.00 0.00 44 PRO A O 8
ATOM 12604 N N . GLU A 1 45 ? 40.615 -22.793 -28.235 1.00 0.00 45 GLU A N 8
ATOM 12605 C CA . GLU A 1 45 ? 41.525 -22.193 -29.204 1.00 0.00 45 GLU A CA 8
ATOM 12606 C C . GLU A 1 45 ? 41.922 -20.784 -28.778 1.00 0.00 45 GLU A C 8
ATOM 12607 O O . GLU A 1 45 ? 41.602 -20.343 -27.674 1.00 0.00 45 GLU A O 8
ATOM 12619 N N . GLY A 1 46 ? 42.622 -20.079 -29.662 1.00 0.00 46 GLY A N 8
ATOM 12620 C CA . GLY A 1 46 ? 43.052 -18.726 -29.359 1.00 0.00 46 GLY A CA 8
ATOM 12621 C C . GLY A 1 46 ? 42.055 -17.682 -29.823 1.00 0.00 46 GLY A C 8
ATOM 12622 O O . GLY A 1 46 ? 41.897 -16.638 -29.190 1.00 0.00 46 GLY A O 8
ATOM 12626 N N . THR A 1 47 ? 41.380 -17.964 -30.934 1.00 0.00 47 THR A N 8
ATOM 12627 C CA . THR A 1 47 ? 40.396 -17.041 -31.484 1.00 0.00 47 THR A CA 8
ATOM 12628 C C . THR A 1 47 ? 39.153 -16.972 -30.604 1.00 0.00 47 THR A C 8
ATOM 12629 O O . THR A 1 47 ? 38.856 -15.934 -30.014 1.00 0.00 47 THR A O 8
ATOM 12640 N N . ARG A 1 48 ? 38.432 -18.085 -30.519 1.00 0.00 48 ARG A N 8
ATOM 12641 C CA . ARG A 1 48 ? 37.221 -18.151 -29.709 1.00 0.00 48 ARG A CA 8
ATOM 12642 C C . ARG A 1 48 ? 37.491 -17.667 -28.288 1.00 0.00 48 ARG A C 8
ATOM 12643 O O . ARG A 1 48 ? 36.654 -16.998 -27.681 1.00 0.00 48 ARG A O 8
ATOM 12664 N N . GLN A 1 49 ? 38.662 -18.011 -27.763 1.00 0.00 49 GLN A N 8
ATOM 12665 C CA . GLN A 1 49 ? 39.041 -17.612 -26.412 1.00 0.00 49 GLN A CA 8
ATOM 12666 C C . GLN A 1 49 ? 38.878 -16.108 -26.223 1.00 0.00 49 GLN A C 8
ATOM 12667 O O . GLN A 1 49 ? 38.506 -15.645 -25.145 1.00 0.00 49 GLN A O 8
ATOM 12681 N N . ALA A 1 50 ? 39.160 -15.350 -27.278 1.00 0.00 50 ALA A N 8
ATOM 12682 C CA . ALA A 1 50 ? 39.043 -13.898 -27.227 1.00 0.00 50 ALA A CA 8
ATOM 12683 C C . ALA A 1 50 ? 37.580 -13.466 -27.188 1.00 0.00 50 ALA A C 8
ATOM 12684 O O . ALA A 1 50 ? 37.233 -12.480 -26.536 1.00 0.00 50 ALA A O 8
ATOM 12691 N N . ARG A 1 51 ? 36.730 -14.208 -27.887 1.00 0.00 51 ARG A N 8
ATOM 12692 C CA . ARG A 1 51 ? 35.305 -13.900 -27.932 1.00 0.00 51 ARG A CA 8
ATOM 12693 C C . ARG A 1 51 ? 34.617 -14.318 -26.635 1.00 0.00 51 ARG A C 8
ATOM 12694 O O . ARG A 1 51 ? 33.983 -13.501 -25.967 1.00 0.00 51 ARG A O 8
ATOM 12715 N N . ARG A 1 52 ? 34.747 -15.594 -26.287 1.00 0.00 52 ARG A N 8
ATOM 12716 C CA . ARG A 1 52 ? 34.137 -16.120 -25.072 1.00 0.00 52 ARG A CA 8
ATOM 12717 C C . ARG A 1 52 ? 34.510 -15.267 -23.863 1.00 0.00 52 ARG A C 8
ATOM 12718 O O . ARG A 1 52 ? 33.709 -15.086 -22.948 1.00 0.00 52 ARG A O 8
ATOM 12739 N N . ASN A 1 53 ? 35.733 -14.746 -23.868 1.00 0.00 53 ASN A N 8
ATOM 12740 C CA . ASN A 1 53 ? 36.213 -13.913 -22.771 1.00 0.00 53 ASN A CA 8
ATOM 12741 C C . ASN A 1 53 ? 35.227 -12.790 -22.468 1.00 0.00 53 ASN A C 8
ATOM 12742 O O . ASN A 1 53 ? 34.898 -12.533 -21.310 1.00 0.00 53 ASN A O 8
ATOM 12753 N N . ARG A 1 54 ? 34.756 -12.125 -23.519 1.00 0.00 54 ARG A N 8
ATOM 12754 C CA . ARG A 1 54 ? 33.808 -11.028 -23.367 1.00 0.00 54 ARG A CA 8
ATOM 12755 C C . ARG A 1 54 ? 32.381 -11.556 -23.252 1.00 0.00 54 ARG A C 8
ATOM 12756 O O . ARG A 1 54 ? 31.598 -11.084 -22.427 1.00 0.00 54 ARG A O 8
ATOM 12777 N N . ARG A 1 55 ? 32.050 -12.538 -24.084 1.00 0.00 55 ARG A N 8
ATOM 12778 C CA . ARG A 1 55 ? 30.716 -13.128 -24.077 1.00 0.00 55 ARG A CA 8
ATOM 12779 C C . ARG A 1 55 ? 30.346 -13.616 -22.679 1.00 0.00 55 ARG A C 8
ATOM 12780 O O . ARG A 1 55 ? 29.187 -13.533 -22.270 1.00 0.00 55 ARG A O 8
ATOM 12801 N N . ARG A 1 56 ? 31.335 -14.124 -21.953 1.00 0.00 56 ARG A N 8
ATOM 12802 C CA . ARG A 1 56 ? 31.112 -14.626 -20.602 1.00 0.00 56 ARG A CA 8
ATOM 12803 C C . ARG A 1 56 ? 30.396 -13.585 -19.747 1.00 0.00 56 ARG A C 8
ATOM 12804 O O . ARG A 1 56 ? 29.522 -13.919 -18.947 1.00 0.00 56 ARG A O 8
ATOM 12825 N N . ARG A 1 57 ? 30.774 -12.323 -19.921 1.00 0.00 57 ARG A N 8
ATOM 12826 C CA . ARG A 1 57 ? 30.170 -11.234 -19.163 1.00 0.00 57 ARG A CA 8
ATOM 12827 C C . ARG A 1 57 ? 28.672 -11.143 -19.442 1.00 0.00 57 ARG A C 8
ATOM 12828 O O . ARG A 1 57 ? 27.892 -10.755 -18.573 1.00 0.00 57 ARG A O 8
ATOM 12849 N N . TRP A 1 58 ? 28.279 -11.501 -20.658 1.00 0.00 58 TRP A N 8
ATOM 12850 C CA . TRP A 1 58 ? 26.875 -11.460 -21.053 1.00 0.00 58 TRP A CA 8
ATOM 12851 C C . TRP A 1 58 ? 26.132 -12.692 -20.547 1.00 0.00 58 TRP A C 8
ATOM 12852 O O . TRP A 1 58 ? 25.160 -12.579 -19.800 1.00 0.00 58 TRP A O 8
ATOM 12873 N N . ARG A 1 59 ? 26.596 -13.867 -20.960 1.00 0.00 59 ARG A N 8
ATOM 12874 C CA . ARG A 1 59 ? 25.973 -15.120 -20.550 1.00 0.00 59 ARG A CA 8
ATOM 12875 C C . ARG A 1 59 ? 25.823 -15.181 -19.032 1.00 0.00 59 ARG A C 8
ATOM 12876 O O . ARG A 1 59 ? 24.913 -15.829 -18.515 1.00 0.00 59 ARG A O 8
ATOM 12897 N N . GLU A 1 60 ? 26.721 -14.502 -18.326 1.00 0.00 60 GLU A N 8
ATOM 12898 C CA . GLU A 1 60 ? 26.689 -14.481 -16.868 1.00 0.00 60 GLU A CA 8
ATOM 12899 C C . GLU A 1 60 ? 25.287 -14.151 -16.360 1.00 0.00 60 GLU A C 8
ATOM 12900 O O . GLU A 1 60 ? 24.667 -14.949 -15.657 1.00 0.00 60 GLU A O 8
ATOM 12912 N N . ARG A 1 61 ? 24.796 -12.970 -16.720 1.00 0.00 61 ARG A N 8
ATOM 12913 C CA . ARG A 1 61 ? 23.470 -12.534 -16.299 1.00 0.00 61 ARG A CA 8
ATOM 12914 C C . ARG A 1 61 ? 22.390 -13.154 -17.181 1.00 0.00 61 ARG A C 8
ATOM 12915 O O . ARG A 1 61 ? 21.295 -13.461 -16.710 1.00 0.00 61 ARG A O 8
ATOM 12936 N N . GLN A 1 62 ? 22.705 -13.333 -18.458 1.00 0.00 62 GLN A N 8
ATOM 12937 C CA . GLN A 1 62 ? 21.761 -13.915 -19.404 1.00 0.00 62 GLN A CA 8
ATOM 12938 C C . GLN A 1 62 ? 21.237 -15.254 -18.895 1.00 0.00 62 GLN A C 8
ATOM 12939 O O . GLN A 1 62 ? 20.071 -15.595 -19.102 1.00 0.00 62 GLN A O 8
ATOM 12953 N N . ARG A 1 63 ? 22.104 -16.010 -18.230 1.00 0.00 63 ARG A N 8
ATOM 12954 C CA . ARG A 1 63 ? 21.729 -17.312 -17.693 1.00 0.00 63 ARG A CA 8
ATOM 12955 C C . ARG A 1 63 ? 20.462 -17.208 -16.850 1.00 0.00 63 ARG A C 8
ATOM 12956 O O . ARG A 1 63 ? 19.629 -18.113 -16.851 1.00 0.00 63 ARG A O 8
ATOM 12977 N N . GLN A 1 64 ? 20.326 -16.098 -16.131 1.00 0.00 64 GLN A N 8
ATOM 12978 C CA . GLN A 1 64 ? 19.161 -15.878 -15.281 1.00 0.00 64 GLN A CA 8
ATOM 12979 C C . GLN A 1 64 ? 17.920 -15.598 -16.121 1.00 0.00 64 GLN A C 8
ATOM 12980 O O . GLN A 1 64 ? 16.814 -16.010 -15.772 1.00 0.00 64 GLN A O 8
ATOM 12994 N N . LYS A 1 65 ? 18.110 -14.892 -17.232 1.00 0.00 65 LYS A N 8
ATOM 12995 C CA . LYS A 1 65 ? 17.006 -14.557 -18.124 1.00 0.00 65 LYS A CA 8
ATOM 12996 C C . LYS A 1 65 ? 16.555 -15.781 -18.914 1.00 0.00 65 LYS A C 8
ATOM 12997 O O . LYS A 1 65 ? 15.404 -16.205 -18.814 1.00 0.00 65 LYS A O 8
ATOM 13016 N N . GLU A 1 66 ? 17.469 -16.344 -19.698 1.00 0.00 66 GLU A N 8
ATOM 13017 C CA . GLU A 1 66 ? 17.163 -17.520 -20.505 1.00 0.00 66 GLU A CA 8
ATOM 13018 C C . GLU A 1 66 ? 16.556 -18.626 -19.645 1.00 0.00 66 GLU A C 8
ATOM 13019 O O . GLU A 1 66 ? 15.675 -19.361 -20.090 1.00 0.00 66 GLU A O 8
ATOM 13031 N N . ASN A 1 67 ? 17.036 -18.738 -18.411 1.00 0.00 67 ASN A N 8
ATOM 13032 C CA . ASN A 1 67 ? 16.543 -19.755 -17.489 1.00 0.00 67 ASN A CA 8
ATOM 13033 C C . ASN A 1 67 ? 15.029 -19.655 -17.329 1.00 0.00 67 ASN A C 8
ATOM 13034 O O . ASN A 1 67 ? 14.342 -20.668 -17.200 1.00 0.00 67 ASN A O 8
ATOM 13045 N N . GLU A 1 68 ? 14.518 -18.429 -17.337 1.00 0.00 68 GLU A N 8
ATOM 13046 C CA . GLU A 1 68 ? 13.085 -18.198 -17.193 1.00 0.00 68 GLU A CA 8
ATOM 13047 C C . GLU A 1 68 ? 12.322 -18.742 -18.396 1.00 0.00 68 GLU A C 8
ATOM 13048 O O . GLU A 1 68 ? 11.465 -19.616 -18.257 1.00 0.00 68 GLU A O 8
ATOM 13060 N N . ILE A 1 69 ? 12.638 -18.220 -19.575 1.00 0.00 69 ILE A N 8
ATOM 13061 C CA . ILE A 1 69 ? 11.984 -18.654 -20.803 1.00 0.00 69 ILE A CA 8
ATOM 13062 C C . ILE A 1 69 ? 12.159 -20.153 -21.019 1.00 0.00 69 ILE A C 8
ATOM 13063 O O . ILE A 1 69 ? 11.265 -20.824 -21.535 1.00 0.00 69 ILE A O 8
ATOM 13079 N N . SER A 1 70 ? 13.315 -20.672 -20.620 1.00 0.00 70 SER A N 8
ATOM 13080 C CA . SER A 1 70 ? 13.609 -22.092 -20.772 1.00 0.00 70 SER A CA 8
ATOM 13081 C C . SER A 1 70 ? 12.614 -22.940 -19.984 1.00 0.00 70 SER A C 8
ATOM 13082 O O . SER A 1 70 ? 12.222 -24.023 -20.420 1.00 0.00 70 SER A O 8
ATOM 13090 N N . HIS A 1 71 ? 12.210 -22.438 -18.821 1.00 0.00 71 HIS A N 8
ATOM 13091 C CA . HIS A 1 71 ? 11.261 -23.148 -17.971 1.00 0.00 71 HIS A CA 8
ATOM 13092 C C . HIS A 1 71 ? 10.016 -23.543 -18.759 1.00 0.00 71 HIS A C 8
ATOM 13093 O O . HIS A 1 71 ? 9.444 -24.611 -18.543 1.00 0.00 71 HIS A O 8
ATOM 13107 N N . HIS A 1 72 ? 9.600 -22.672 -19.674 1.00 0.00 72 HIS A N 8
ATOM 13108 C CA . HIS A 1 72 ? 8.421 -22.929 -20.494 1.00 0.00 72 HIS A CA 8
ATOM 13109 C C . HIS A 1 72 ? 8.716 -23.990 -21.550 1.00 0.00 72 HIS A C 8
ATOM 13110 O O . HIS A 1 72 ? 7.865 -24.823 -21.861 1.00 0.00 72 HIS A O 8
ATOM 13124 N N . ALA A 1 73 ? 9.926 -23.950 -22.100 1.00 0.00 73 ALA A N 8
ATOM 13125 C CA . ALA A 1 73 ? 10.332 -24.909 -23.120 1.00 0.00 73 ALA A CA 8
ATOM 13126 C C . ALA A 1 73 ? 10.497 -26.304 -22.529 1.00 0.00 73 ALA A C 8
ATOM 13127 O O . ALA A 1 73 ? 10.102 -27.298 -23.138 1.00 0.00 73 ALA A O 8
ATOM 13134 N N . LYS A 1 74 ? 11.083 -26.372 -21.339 1.00 0.00 74 LYS A N 8
ATOM 13135 C CA . LYS A 1 74 ? 11.300 -27.646 -20.663 1.00 0.00 74 LYS A CA 8
ATOM 13136 C C . LYS A 1 74 ? 9.996 -28.430 -20.549 1.00 0.00 74 LYS A C 8
ATOM 13137 O O . LYS A 1 74 ? 9.990 -29.656 -20.650 1.00 0.00 74 LYS A O 8
ATOM 13156 N N . GLU A 1 75 ? 8.896 -27.714 -20.341 1.00 0.00 75 GLU A N 8
ATOM 13157 C CA . GLU A 1 75 ? 7.588 -28.345 -20.214 1.00 0.00 75 GLU A CA 8
ATOM 13158 C C . GLU A 1 75 ? 7.317 -29.277 -21.392 1.00 0.00 75 GLU A C 8
ATOM 13159 O O . GLU A 1 75 ? 6.932 -30.431 -21.207 1.00 0.00 75 GLU A O 8
ATOM 13171 N N . ILE A 1 76 ? 7.521 -28.767 -22.601 1.00 0.00 76 ILE A N 8
ATOM 13172 C CA . ILE A 1 76 ? 7.300 -29.553 -23.809 1.00 0.00 76 ILE A CA 8
ATOM 13173 C C . ILE A 1 76 ? 8.456 -29.390 -24.791 1.00 0.00 76 ILE A C 8
ATOM 13174 O O . ILE A 1 76 ? 8.806 -28.273 -25.171 1.00 0.00 76 ILE A O 8
ATOM 13190 N N . GLU A 1 77 ? 9.042 -30.511 -25.198 1.00 0.00 77 GLU A N 8
ATOM 13191 C CA . GLU A 1 77 ? 10.158 -30.492 -26.136 1.00 0.00 77 GLU A CA 8
ATOM 13192 C C . GLU A 1 77 ? 9.986 -31.564 -27.208 1.00 0.00 77 GLU A C 8
ATOM 13193 O O . GLU A 1 77 ? 9.568 -32.686 -26.918 1.00 0.00 77 GLU A O 8
ATOM 13205 N N . ARG A 1 78 ? 10.310 -31.211 -28.447 1.00 0.00 78 ARG A N 8
ATOM 13206 C CA . ARG A 1 78 ? 10.190 -32.142 -29.563 1.00 0.00 78 ARG A CA 8
ATOM 13207 C C . ARG A 1 78 ? 11.538 -32.348 -30.247 1.00 0.00 78 ARG A C 8
ATOM 13208 O O . ARG A 1 78 ? 11.668 -32.158 -31.457 1.00 0.00 78 ARG A O 8
ATOM 13229 N N . LEU A 1 79 ? 12.538 -32.737 -29.465 1.00 0.00 79 LEU A N 8
ATOM 13230 C CA . LEU A 1 79 ? 13.878 -32.968 -29.994 1.00 0.00 79 LEU A CA 8
ATOM 13231 C C . LEU A 1 79 ? 14.230 -34.452 -29.954 1.00 0.00 79 LEU A C 8
ATOM 13232 O O . LEU A 1 79 ? 15.026 -34.888 -29.123 1.00 0.00 79 LEU A O 8
ATOM 13248 N N . GLN A 1 80 ? 13.633 -35.222 -30.858 1.00 0.00 80 GLN A N 8
ATOM 13249 C CA . GLN A 1 80 ? 13.885 -36.656 -30.926 1.00 0.00 80 GLN A CA 8
ATOM 13250 C C . GLN A 1 80 ? 15.293 -36.938 -31.439 1.00 0.00 80 GLN A C 8
ATOM 13251 O O . GLN A 1 80 ? 15.886 -36.116 -32.138 1.00 0.00 80 GLN A O 8
ATOM 13265 N N . LYS A 1 81 ? 15.824 -38.104 -31.087 1.00 0.00 81 LYS A N 8
ATOM 13266 C CA . LYS A 1 81 ? 17.162 -38.495 -31.512 1.00 0.00 81 LYS A CA 8
ATOM 13267 C C . LYS A 1 81 ? 17.232 -39.995 -31.778 1.00 0.00 81 LYS A C 8
ATOM 13268 O O . LYS A 1 81 ? 16.804 -40.801 -30.951 1.00 0.00 81 LYS A O 8
ATOM 13287 N N . GLU A 1 82 ? 17.774 -40.362 -32.935 1.00 0.00 82 GLU A N 8
ATOM 13288 C CA . GLU A 1 82 ? 17.898 -41.766 -33.308 1.00 0.00 82 GLU A CA 8
ATOM 13289 C C . GLU A 1 82 ? 19.357 -42.132 -33.567 1.00 0.00 82 GLU A C 8
ATOM 13290 O O . GLU A 1 82 ? 19.663 -42.892 -34.487 1.00 0.00 82 GLU A O 8
ATOM 13302 N N . ILE A 1 83 ? 20.252 -41.586 -32.751 1.00 0.00 83 ILE A N 8
ATOM 13303 C CA . ILE A 1 83 ? 21.678 -41.856 -32.893 1.00 0.00 83 ILE A CA 8
ATOM 13304 C C . ILE A 1 83 ? 22.258 -42.433 -31.606 1.00 0.00 83 ILE A C 8
ATOM 13305 O O . ILE A 1 83 ? 22.035 -41.901 -30.520 1.00 0.00 83 ILE A O 8
ATOM 13321 N N . GLU A 1 84 ? 23.006 -43.525 -31.737 1.00 0.00 84 GLU A N 8
ATOM 13322 C CA . GLU A 1 84 ? 23.619 -44.173 -30.585 1.00 0.00 84 GLU A CA 8
ATOM 13323 C C . GLU A 1 84 ? 24.831 -44.999 -31.007 1.00 0.00 84 GLU A C 8
ATOM 13324 O O . GLU A 1 84 ? 25.213 -45.007 -32.176 1.00 0.00 84 GLU A O 8
ATOM 13336 N N . ARG A 1 85 ? 25.431 -45.693 -30.044 1.00 0.00 85 ARG A N 8
ATOM 13337 C CA . ARG A 1 85 ? 26.600 -46.520 -30.315 1.00 0.00 85 ARG A CA 8
ATOM 13338 C C . ARG A 1 85 ? 26.892 -47.448 -29.139 1.00 0.00 85 ARG A C 8
ATOM 13339 O O . ARG A 1 85 ? 26.313 -47.305 -28.062 1.00 0.00 85 ARG A O 8
ATOM 13360 N N . HIS A 1 86 ? 27.795 -48.401 -29.354 1.00 0.00 86 HIS A N 8
ATOM 13361 C CA . HIS A 1 86 ? 28.164 -49.354 -28.313 1.00 0.00 86 HIS A CA 8
ATOM 13362 C C . HIS A 1 86 ? 29.432 -48.906 -27.592 1.00 0.00 86 HIS A C 8
ATOM 13363 O O . HIS A 1 86 ? 30.526 -48.942 -28.157 1.00 0.00 86 HIS A O 8
ATOM 13377 N N . LYS A 1 87 ? 29.278 -48.481 -26.343 1.00 0.00 87 LYS A N 8
ATOM 13378 C CA . LYS A 1 87 ? 30.410 -48.027 -25.544 1.00 0.00 87 LYS A CA 8
ATOM 13379 C C . LYS A 1 87 ? 30.513 -48.821 -24.245 1.00 0.00 87 LYS A C 8
ATOM 13380 O O . LYS A 1 87 ? 30.051 -48.375 -23.197 1.00 0.00 87 LYS A O 8
ATOM 13399 N N . GLN A 1 88 ? 31.126 -49.999 -24.325 1.00 0.00 88 GLN A N 8
ATOM 13400 C CA . GLN A 1 88 ? 31.289 -50.854 -23.156 1.00 0.00 88 GLN A CA 8
ATOM 13401 C C . GLN A 1 88 ? 32.760 -50.967 -22.767 1.00 0.00 88 GLN A C 8
ATOM 13402 O O . GLN A 1 88 ? 33.575 -51.492 -23.526 1.00 0.00 88 GLN A O 8
ATOM 13416 N N . SER A 1 89 ? 33.093 -50.472 -21.579 1.00 0.00 89 SER A N 8
ATOM 13417 C CA . SER A 1 89 ? 34.467 -50.513 -21.091 1.00 0.00 89 SER A CA 8
ATOM 13418 C C . SER A 1 89 ? 35.033 -51.926 -21.185 1.00 0.00 89 SER A C 8
ATOM 13419 O O . SER A 1 89 ? 36.227 -52.112 -21.426 1.00 0.00 89 SER A O 8
ATOM 13427 N N . ILE A 1 90 ? 34.170 -52.918 -20.995 1.00 0.00 90 ILE A N 8
ATOM 13428 C CA . ILE A 1 90 ? 34.584 -54.314 -21.059 1.00 0.00 90 ILE A CA 8
ATOM 13429 C C . ILE A 1 90 ? 35.368 -54.596 -22.337 1.00 0.00 90 ILE A C 8
ATOM 13430 O O . ILE A 1 90 ? 36.278 -55.425 -22.349 1.00 0.00 90 ILE A O 8
ATOM 13446 N N . LYS A 1 91 ? 35.010 -53.901 -23.410 1.00 0.00 91 LYS A N 8
ATOM 13447 C CA . LYS A 1 91 ? 35.680 -54.073 -24.693 1.00 0.00 91 LYS A CA 8
ATOM 13448 C C . LYS A 1 91 ? 37.192 -53.942 -24.538 1.00 0.00 91 LYS A C 8
ATOM 13449 O O . LYS A 1 91 ? 37.958 -54.600 -25.243 1.00 0.00 91 LYS A O 8
ATOM 13468 N N . LYS A 1 92 ? 37.616 -53.090 -23.610 1.00 0.00 92 LYS A N 8
ATOM 13469 C CA . LYS A 1 92 ? 39.036 -52.875 -23.361 1.00 0.00 92 LYS A CA 8
ATOM 13470 C C . LYS A 1 92 ? 39.706 -54.161 -22.888 1.00 0.00 92 LYS A C 8
ATOM 13471 O O . LYS A 1 92 ? 40.866 -54.424 -23.210 1.00 0.00 92 LYS A O 8
ATOM 13490 N N . LEU A 1 93 ? 38.970 -54.961 -22.125 1.00 0.00 93 LEU A N 8
ATOM 13491 C CA . LEU A 1 93 ? 39.493 -56.220 -21.609 1.00 0.00 93 LEU A CA 8
ATOM 13492 C C . LEU A 1 93 ? 39.253 -57.356 -22.598 1.00 0.00 93 LEU A C 8
ATOM 13493 O O . LEU A 1 93 ? 40.133 -58.182 -22.838 1.00 0.00 93 LEU A O 8
ATOM 13509 N N . LYS A 1 94 ? 38.056 -57.389 -23.174 1.00 0.00 94 LYS A N 8
ATOM 13510 C CA . LYS A 1 94 ? 37.700 -58.420 -24.142 1.00 0.00 94 LYS A CA 8
ATOM 13511 C C . LYS A 1 94 ? 38.686 -58.439 -25.305 1.00 0.00 94 LYS A C 8
ATOM 13512 O O . LYS A 1 94 ? 39.009 -59.499 -25.839 1.00 0.00 94 LYS A O 8
ATOM 13531 N N . GLN A 1 95 ? 39.162 -57.259 -25.691 1.00 0.00 95 GLN A N 8
ATOM 13532 C CA . GLN A 1 95 ? 40.112 -57.141 -26.789 1.00 0.00 95 GLN A CA 8
ATOM 13533 C C . GLN A 1 95 ? 41.547 -57.207 -26.279 1.00 0.00 95 GLN A C 8
ATOM 13534 O O . GLN A 1 95 ? 42.492 -56.906 -27.008 1.00 0.00 95 GLN A O 8
ATOM 13548 N N . SER A 1 96 ? 41.704 -57.602 -25.019 1.00 0.00 96 SER A N 8
ATOM 13549 C CA . SER A 1 96 ? 43.024 -57.702 -24.408 1.00 0.00 96 SER A CA 8
ATOM 13550 C C . SER A 1 96 ? 43.618 -59.091 -24.625 1.00 0.00 96 SER A C 8
ATOM 13551 O O . SER A 1 96 ? 44.818 -59.234 -24.859 1.00 0.00 96 SER A O 8
ATOM 13559 N N . GLU A 1 97 ? 42.769 -60.111 -24.546 1.00 0.00 97 GLU A N 8
ATOM 13560 C CA . GLU A 1 97 ? 43.210 -61.488 -24.734 1.00 0.00 97 GLU A CA 8
ATOM 13561 C C . GLU A 1 97 ? 43.417 -61.796 -26.214 1.00 0.00 97 GLU A C 8
ATOM 13562 O O . GLU A 1 97 ? 42.687 -62.598 -26.799 1.00 0.00 97 GLU A O 8
ATOM 13574 N N . CYS A 1 98 ? 44.413 -61.154 -26.812 1.00 0.00 98 CYS A N 8
ATOM 13575 C CA . CYS A 1 98 ? 44.715 -61.357 -28.225 1.00 0.00 98 CYS A CA 8
ATOM 13576 C C . CYS A 1 98 ? 45.418 -62.693 -28.443 1.00 0.00 98 CYS A C 8
ATOM 13577 O O . CYS A 1 98 ? 45.088 -63.435 -29.367 1.00 0.00 98 CYS A O 8
ATOM 13585 N N . GLY A 1 1 ? 3.444 5.119 -3.044 1.00 0.00 1 GLY A N 9
ATOM 13586 C CA . GLY A 1 1 ? 3.201 4.669 -4.402 1.00 0.00 1 GLY A CA 9
ATOM 13587 C C . GLY A 1 1 ? 3.162 3.158 -4.512 1.00 0.00 1 GLY A C 9
ATOM 13588 O O . GLY A 1 1 ? 4.191 2.516 -4.712 1.00 0.00 1 GLY A O 9
ATOM 13592 N N . GLY A 1 2 ? 1.967 2.588 -4.381 1.00 0.00 2 GLY A N 9
ATOM 13593 C CA . GLY A 1 2 ? 1.819 1.148 -4.469 1.00 0.00 2 GLY A CA 9
ATOM 13594 C C . GLY A 1 2 ? 1.476 0.684 -5.870 1.00 0.00 2 GLY A C 9
ATOM 13595 O O . GLY A 1 2 ? 0.345 0.851 -6.327 1.00 0.00 2 GLY A O 9
ATOM 13599 N N . SER A 1 3 ? 2.454 0.103 -6.557 1.00 0.00 3 SER A N 9
ATOM 13600 C CA . SER A 1 3 ? 2.251 -0.381 -7.917 1.00 0.00 3 SER A CA 9
ATOM 13601 C C . SER A 1 3 ? 2.900 -1.749 -8.110 1.00 0.00 3 SER A C 9
ATOM 13602 O O . SER A 1 3 ? 3.333 -2.385 -7.150 1.00 0.00 3 SER A O 9
ATOM 13610 N N . LYS A 1 4 ? 2.965 -2.194 -9.360 1.00 0.00 4 LYS A N 9
ATOM 13611 C CA . LYS A 1 4 ? 3.563 -3.484 -9.683 1.00 0.00 4 LYS A CA 9
ATOM 13612 C C . LYS A 1 4 ? 5.038 -3.513 -9.298 1.00 0.00 4 LYS A C 9
ATOM 13613 O O . LYS A 1 4 ? 5.563 -4.551 -8.894 1.00 0.00 4 LYS A O 9
ATOM 13632 N N . GLU A 1 5 ? 5.700 -2.368 -9.424 1.00 0.00 5 GLU A N 9
ATOM 13633 C CA . GLU A 1 5 ? 7.116 -2.263 -9.088 1.00 0.00 5 GLU A CA 9
ATOM 13634 C C . GLU A 1 5 ? 7.402 -2.904 -7.733 1.00 0.00 5 GLU A C 9
ATOM 13635 O O . GLU A 1 5 ? 8.214 -3.822 -7.628 1.00 0.00 5 GLU A O 9
ATOM 13647 N N . ASN A 1 6 ? 6.728 -2.412 -6.699 1.00 0.00 6 ASN A N 9
ATOM 13648 C CA . ASN A 1 6 ? 6.911 -2.935 -5.349 1.00 0.00 6 ASN A CA 9
ATOM 13649 C C . ASN A 1 6 ? 6.692 -4.445 -5.317 1.00 0.00 6 ASN A C 9
ATOM 13650 O O . ASN A 1 6 ? 7.332 -5.158 -4.545 1.00 0.00 6 ASN A O 9
ATOM 13661 N N . GLU A 1 7 ? 5.784 -4.924 -6.162 1.00 0.00 7 GLU A N 9
ATOM 13662 C CA . GLU A 1 7 ? 5.481 -6.349 -6.230 1.00 0.00 7 GLU A CA 9
ATOM 13663 C C . GLU A 1 7 ? 6.659 -7.128 -6.807 1.00 0.00 7 GLU A C 9
ATOM 13664 O O . GLU A 1 7 ? 6.918 -8.266 -6.411 1.00 0.00 7 GLU A O 9
ATOM 13676 N N . ILE A 1 8 ? 7.369 -6.509 -7.744 1.00 0.00 8 ILE A N 9
ATOM 13677 C CA . ILE A 1 8 ? 8.519 -7.145 -8.375 1.00 0.00 8 ILE A CA 9
ATOM 13678 C C . ILE A 1 8 ? 9.518 -7.633 -7.333 1.00 0.00 8 ILE A C 9
ATOM 13679 O O . ILE A 1 8 ? 10.001 -8.763 -7.403 1.00 0.00 8 ILE A O 9
ATOM 13695 N N . SER A 1 9 ? 9.822 -6.775 -6.364 1.00 0.00 9 SER A N 9
ATOM 13696 C CA . SER A 1 9 ? 10.765 -7.118 -5.307 1.00 0.00 9 SER A CA 9
ATOM 13697 C C . SER A 1 9 ? 10.326 -8.382 -4.575 1.00 0.00 9 SER A C 9
ATOM 13698 O O . SER A 1 9 ? 11.150 -9.223 -4.213 1.00 0.00 9 SER A O 9
ATOM 13706 N N . HIS A 1 10 ? 9.020 -8.510 -4.362 1.00 0.00 10 HIS A N 9
ATOM 13707 C CA . HIS A 1 10 ? 8.468 -9.672 -3.674 1.00 0.00 10 HIS A CA 9
ATOM 13708 C C . HIS A 1 10 ? 8.896 -10.965 -4.361 1.00 0.00 10 HIS A C 9
ATOM 13709 O O . HIS A 1 10 ? 9.268 -11.937 -3.703 1.00 0.00 10 HIS A O 9
ATOM 13723 N N . HIS A 1 11 ? 8.839 -10.970 -5.689 1.00 0.00 11 HIS A N 9
ATOM 13724 C CA . HIS A 1 11 ? 9.220 -12.144 -6.467 1.00 0.00 11 HIS A CA 9
ATOM 13725 C C . HIS A 1 11 ? 10.737 -12.233 -6.606 1.00 0.00 11 HIS A C 9
ATOM 13726 O O . HIS A 1 11 ? 11.308 -13.323 -6.584 1.00 0.00 11 HIS A O 9
ATOM 13740 N N . ALA A 1 12 ? 11.383 -11.081 -6.749 1.00 0.00 12 ALA A N 9
ATOM 13741 C CA . ALA A 1 12 ? 12.833 -11.030 -6.890 1.00 0.00 12 ALA A CA 9
ATOM 13742 C C . ALA A 1 12 ? 13.525 -11.557 -5.637 1.00 0.00 12 ALA A C 9
ATOM 13743 O O . ALA A 1 12 ? 14.596 -12.159 -5.713 1.00 0.00 12 ALA A O 9
ATOM 13750 N N . LYS A 1 13 ? 12.907 -11.327 -4.484 1.00 0.00 13 LYS A N 9
ATOM 13751 C CA . LYS A 1 13 ? 13.463 -11.779 -3.214 1.00 0.00 13 LYS A CA 9
ATOM 13752 C C . LYS A 1 13 ? 13.739 -13.279 -3.243 1.00 0.00 13 LYS A C 9
ATOM 13753 O O . LYS A 1 13 ? 14.712 -13.750 -2.656 1.00 0.00 13 LYS A O 9
ATOM 13772 N N . GLU A 1 14 ? 12.878 -14.021 -3.932 1.00 0.00 14 GLU A N 9
ATOM 13773 C CA . GLU A 1 14 ? 13.031 -15.467 -4.038 1.00 0.00 14 GLU A CA 9
ATOM 13774 C C . GLU A 1 14 ? 13.723 -15.847 -5.345 1.00 0.00 14 GLU A C 9
ATOM 13775 O O . GLU A 1 14 ? 14.566 -16.745 -5.375 1.00 0.00 14 GLU A O 9
ATOM 13787 N N . ILE A 1 15 ? 13.362 -15.157 -6.421 1.00 0.00 15 ILE A N 9
ATOM 13788 C CA . ILE A 1 15 ? 13.948 -15.421 -7.730 1.00 0.00 15 ILE A CA 9
ATOM 13789 C C . ILE A 1 15 ? 15.462 -15.249 -7.698 1.00 0.00 15 ILE A C 9
ATOM 13790 O O . ILE A 1 15 ? 16.189 -15.930 -8.421 1.00 0.00 15 ILE A O 9
ATOM 13806 N N . GLU A 1 16 ? 15.932 -14.336 -6.854 1.00 0.00 16 GLU A N 9
ATOM 13807 C CA . GLU A 1 16 ? 17.361 -14.076 -6.728 1.00 0.00 16 GLU A CA 9
ATOM 13808 C C . GLU A 1 16 ? 18.115 -15.351 -6.362 1.00 0.00 16 GLU A C 9
ATOM 13809 O O . GLU A 1 16 ? 19.074 -15.732 -7.033 1.00 0.00 16 GLU A O 9
ATOM 13821 N N . ARG A 1 17 ? 17.675 -16.005 -5.292 1.00 0.00 17 ARG A N 9
ATOM 13822 C CA . ARG A 1 17 ? 18.310 -17.236 -4.835 1.00 0.00 17 ARG A CA 9
ATOM 13823 C C . ARG A 1 17 ? 18.242 -18.315 -5.912 1.00 0.00 17 ARG A C 9
ATOM 13824 O O . ARG A 1 17 ? 19.050 -19.245 -5.926 1.00 0.00 17 ARG A O 9
ATOM 13845 N N . LEU A 1 18 ? 17.276 -18.184 -6.814 1.00 0.00 18 LEU A N 9
ATOM 13846 C CA . LEU A 1 18 ? 17.103 -19.147 -7.896 1.00 0.00 18 LEU A CA 9
ATOM 13847 C C . LEU A 1 18 ? 18.065 -18.855 -9.043 1.00 0.00 18 LEU A C 9
ATOM 13848 O O . LEU A 1 18 ? 18.812 -19.732 -9.477 1.00 0.00 18 LEU A O 9
ATOM 13864 N N . GLN A 1 19 ? 18.041 -17.618 -9.529 1.00 0.00 19 GLN A N 9
ATOM 13865 C CA . GLN A 1 19 ? 18.912 -17.211 -10.625 1.00 0.00 19 GLN A CA 9
ATOM 13866 C C . GLN A 1 19 ? 20.377 -17.434 -10.269 1.00 0.00 19 GLN A C 9
ATOM 13867 O O . GLN A 1 19 ? 21.221 -17.616 -11.147 1.00 0.00 19 GLN A O 9
ATOM 13881 N N . LYS A 1 20 ? 20.674 -17.421 -8.973 1.00 0.00 20 LYS A N 9
ATOM 13882 C CA . LYS A 1 20 ? 22.038 -17.622 -8.499 1.00 0.00 20 LYS A CA 9
ATOM 13883 C C . LYS A 1 20 ? 22.320 -19.104 -8.270 1.00 0.00 20 LYS A C 9
ATOM 13884 O O . LYS A 1 20 ? 23.449 -19.563 -8.439 1.00 0.00 20 LYS A O 9
ATOM 13903 N N . GLU A 1 21 ? 21.287 -19.847 -7.885 1.00 0.00 21 GLU A N 9
ATOM 13904 C CA . GLU A 1 21 ? 21.426 -21.277 -7.634 1.00 0.00 21 GLU A CA 9
ATOM 13905 C C . GLU A 1 21 ? 21.524 -22.052 -8.944 1.00 0.00 21 GLU A C 9
ATOM 13906 O O . GLU A 1 21 ? 22.284 -23.014 -9.053 1.00 0.00 21 GLU A O 9
ATOM 13918 N N . ILE A 1 22 ? 20.749 -21.626 -9.936 1.00 0.00 22 ILE A N 9
ATOM 13919 C CA . ILE A 1 22 ? 20.748 -22.280 -11.239 1.00 0.00 22 ILE A CA 9
ATOM 13920 C C . ILE A 1 22 ? 22.169 -22.464 -11.762 1.00 0.00 22 ILE A C 9
ATOM 13921 O O . ILE A 1 22 ? 22.470 -23.450 -12.434 1.00 0.00 22 ILE A O 9
ATOM 13937 N N . GLU A 1 23 ? 23.037 -21.508 -11.448 1.00 0.00 23 GLU A N 9
ATOM 13938 C CA . GLU A 1 23 ? 24.427 -21.566 -11.886 1.00 0.00 23 GLU A CA 9
ATOM 13939 C C . GLU A 1 23 ? 25.055 -22.910 -11.529 1.00 0.00 23 GLU A C 9
ATOM 13940 O O . GLU A 1 23 ? 25.809 -23.484 -12.316 1.00 0.00 23 GLU A O 9
ATOM 13952 N N . ARG A 1 24 ? 24.739 -23.406 -10.337 1.00 0.00 24 ARG A N 9
ATOM 13953 C CA . ARG A 1 24 ? 25.272 -24.682 -9.874 1.00 0.00 24 ARG A CA 9
ATOM 13954 C C . ARG A 1 24 ? 24.404 -25.840 -10.354 1.00 0.00 24 ARG A C 9
ATOM 13955 O O . ARG A 1 24 ? 24.908 -26.831 -10.883 1.00 0.00 24 ARG A O 9
ATOM 13976 N N . HIS A 1 25 ? 23.094 -25.710 -10.165 1.00 0.00 25 HIS A N 9
ATOM 13977 C CA . HIS A 1 25 ? 22.155 -26.745 -10.578 1.00 0.00 25 HIS A CA 9
ATOM 13978 C C . HIS A 1 25 ? 22.378 -27.132 -12.038 1.00 0.00 25 HIS A C 9
ATOM 13979 O O . HIS A 1 25 ? 22.593 -28.301 -12.356 1.00 0.00 25 HIS A O 9
ATOM 13993 N N . LYS A 1 26 ? 22.326 -26.140 -12.921 1.00 0.00 26 LYS A N 9
ATOM 13994 C CA . LYS A 1 26 ? 22.522 -26.374 -14.346 1.00 0.00 26 LYS A CA 9
ATOM 13995 C C . LYS A 1 26 ? 23.802 -27.165 -14.596 1.00 0.00 26 LYS A C 9
ATOM 13996 O O . LYS A 1 26 ? 23.825 -28.081 -15.417 1.00 0.00 26 LYS A O 9
ATOM 14015 N N . GLN A 1 27 ? 24.864 -26.805 -13.882 1.00 0.00 27 GLN A N 9
ATOM 14016 C CA . GLN A 1 27 ? 26.146 -27.483 -14.027 1.00 0.00 27 GLN A CA 9
ATOM 14017 C C . GLN A 1 27 ? 26.077 -28.903 -13.474 1.00 0.00 27 GLN A C 9
ATOM 14018 O O . GLN A 1 27 ? 26.712 -29.816 -14.001 1.00 0.00 27 GLN A O 9
ATOM 14032 N N . SER A 1 28 ? 25.303 -29.080 -12.408 1.00 0.00 28 SER A N 9
ATOM 14033 C CA . SER A 1 28 ? 25.155 -30.389 -11.780 1.00 0.00 28 SER A CA 9
ATOM 14034 C C . SER A 1 28 ? 24.351 -31.330 -12.671 1.00 0.00 28 SER A C 9
ATOM 14035 O O . SER A 1 28 ? 24.617 -32.532 -12.722 1.00 0.00 28 SER A O 9
ATOM 14043 N N . ILE A 1 29 ? 23.368 -30.776 -13.373 1.00 0.00 29 ILE A N 9
ATOM 14044 C CA . ILE A 1 29 ? 22.525 -31.565 -14.262 1.00 0.00 29 ILE A CA 9
ATOM 14045 C C . ILE A 1 29 ? 23.186 -31.750 -15.624 1.00 0.00 29 ILE A C 9
ATOM 14046 O O . ILE A 1 29 ? 23.009 -32.777 -16.279 1.00 0.00 29 ILE A O 9
ATOM 14062 N N . LYS A 1 30 ? 23.949 -30.747 -16.046 1.00 0.00 30 LYS A N 9
ATOM 14063 C CA . LYS A 1 30 ? 24.639 -30.798 -17.329 1.00 0.00 30 LYS A CA 9
ATOM 14064 C C . LYS A 1 30 ? 25.408 -32.107 -17.482 1.00 0.00 30 LYS A C 9
ATOM 14065 O O . LYS A 1 30 ? 25.527 -32.644 -18.583 1.00 0.00 30 LYS A O 9
ATOM 14084 N N . LYS A 1 31 ? 25.927 -32.616 -16.370 1.00 0.00 31 LYS A N 9
ATOM 14085 C CA . LYS A 1 31 ? 26.682 -33.863 -16.378 1.00 0.00 31 LYS A CA 9
ATOM 14086 C C . LYS A 1 31 ? 25.894 -34.971 -17.071 1.00 0.00 31 LYS A C 9
ATOM 14087 O O . LYS A 1 31 ? 26.447 -35.740 -17.859 1.00 0.00 31 LYS A O 9
ATOM 14106 N N . LEU A 1 32 ? 24.602 -35.046 -16.774 1.00 0.00 32 LEU A N 9
ATOM 14107 C CA . LEU A 1 32 ? 23.738 -36.059 -17.370 1.00 0.00 32 LEU A CA 9
ATOM 14108 C C . LEU A 1 32 ? 23.213 -35.599 -18.726 1.00 0.00 32 LEU A C 9
ATOM 14109 O O . LEU A 1 32 ? 23.060 -36.398 -19.649 1.00 0.00 32 LEU A O 9
ATOM 14125 N N . LYS A 1 33 ? 22.942 -34.303 -18.840 1.00 0.00 33 LYS A N 9
ATOM 14126 C CA . LYS A 1 33 ? 22.437 -33.733 -20.085 1.00 0.00 33 LYS A CA 9
ATOM 14127 C C . LYS A 1 33 ? 23.408 -33.991 -21.233 1.00 0.00 33 LYS A C 9
ATOM 14128 O O . LYS A 1 33 ? 22.993 -34.186 -22.375 1.00 0.00 33 LYS A O 9
ATOM 14147 N N . GLN A 1 34 ? 24.701 -33.992 -20.921 1.00 0.00 34 GLN A N 9
ATOM 14148 C CA . GLN A 1 34 ? 25.729 -34.228 -21.928 1.00 0.00 34 GLN A CA 9
ATOM 14149 C C . GLN A 1 34 ? 25.417 -35.481 -22.741 1.00 0.00 34 GLN A C 9
ATOM 14150 O O . GLN A 1 34 ? 25.752 -35.565 -23.923 1.00 0.00 34 GLN A O 9
ATOM 14164 N N . SER A 1 35 ? 24.777 -36.453 -22.099 1.00 0.00 35 SER A N 9
ATOM 14165 C CA . SER A 1 35 ? 24.425 -37.703 -22.761 1.00 0.00 35 SER A CA 9
ATOM 14166 C C . SER A 1 35 ? 23.436 -37.457 -23.898 1.00 0.00 35 SER A C 9
ATOM 14167 O O . SER A 1 35 ? 23.538 -38.061 -24.964 1.00 0.00 35 SER A O 9
ATOM 14175 N N . GLU A 1 36 ? 22.480 -36.564 -23.658 1.00 0.00 36 GLU A N 9
ATOM 14176 C CA . GLU A 1 36 ? 21.473 -36.239 -24.660 1.00 0.00 36 GLU A CA 9
ATOM 14177 C C . GLU A 1 36 ? 21.993 -35.181 -25.631 1.00 0.00 36 GLU A C 9
ATOM 14178 O O . GLU A 1 36 ? 21.950 -35.367 -26.846 1.00 0.00 36 GLU A O 9
ATOM 14190 N N . GLN A 1 37 ? 22.480 -34.073 -25.083 1.00 0.00 37 GLN A N 9
ATOM 14191 C CA . GLN A 1 37 ? 23.006 -32.986 -25.900 1.00 0.00 37 GLN A CA 9
ATOM 14192 C C . GLN A 1 37 ? 24.043 -33.504 -26.893 1.00 0.00 37 GLN A C 9
ATOM 14193 O O . GLN A 1 37 ? 24.131 -33.020 -28.021 1.00 0.00 37 GLN A O 9
ATOM 14207 N N . SER A 1 38 ? 24.825 -34.488 -26.464 1.00 0.00 38 SER A N 9
ATOM 14208 C CA . SER A 1 38 ? 25.859 -35.068 -27.314 1.00 0.00 38 SER A CA 9
ATOM 14209 C C . SER A 1 38 ? 26.674 -33.976 -28.000 1.00 0.00 38 SER A C 9
ATOM 14210 O O . SER A 1 38 ? 27.089 -34.125 -29.149 1.00 0.00 38 SER A O 9
ATOM 14218 N N . ASN A 1 39 ? 26.899 -32.878 -27.286 1.00 0.00 39 ASN A N 9
ATOM 14219 C CA . ASN A 1 39 ? 27.665 -31.760 -27.825 1.00 0.00 39 ASN A CA 9
ATOM 14220 C C . ASN A 1 39 ? 29.114 -31.814 -27.351 1.00 0.00 39 ASN A C 9
ATOM 14221 O O . ASN A 1 39 ? 29.402 -32.098 -26.188 1.00 0.00 39 ASN A O 9
ATOM 14232 N N . PRO A 1 40 ? 30.048 -31.532 -28.270 1.00 0.00 40 PRO A N 9
ATOM 14233 C CA . PRO A 1 40 ? 31.483 -31.539 -27.969 1.00 0.00 40 PRO A CA 9
ATOM 14234 C C . PRO A 1 40 ? 31.890 -30.385 -27.060 1.00 0.00 40 PRO A C 9
ATOM 14235 O O . PRO A 1 40 ? 31.131 -29.444 -26.832 1.00 0.00 40 PRO A O 9
ATOM 14246 N N . PRO A 1 41 ? 33.119 -30.457 -26.527 1.00 0.00 41 PRO A N 9
ATOM 14247 C CA . PRO A 1 41 ? 33.657 -29.425 -25.635 1.00 0.00 41 PRO A CA 9
ATOM 14248 C C . PRO A 1 41 ? 33.942 -28.118 -26.366 1.00 0.00 41 PRO A C 9
ATOM 14249 O O . PRO A 1 41 ? 33.943 -28.054 -27.595 1.00 0.00 41 PRO A O 9
ATOM 14260 N N . PRO A 1 42 ? 34.193 -27.049 -25.594 1.00 0.00 42 PRO A N 9
ATOM 14261 C CA . PRO A 1 42 ? 34.486 -25.724 -26.147 1.00 0.00 42 PRO A CA 9
ATOM 14262 C C . PRO A 1 42 ? 35.847 -25.671 -26.832 1.00 0.00 42 PRO A C 9
ATOM 14263 O O . PRO A 1 42 ? 36.820 -26.243 -26.344 1.00 0.00 42 PRO A O 9
ATOM 14274 N N . ASN A 1 43 ? 35.908 -24.979 -27.966 1.00 0.00 43 ASN A N 9
ATOM 14275 C CA . ASN A 1 43 ? 37.151 -24.851 -28.718 1.00 0.00 43 ASN A CA 9
ATOM 14276 C C . ASN A 1 43 ? 37.304 -23.441 -29.280 1.00 0.00 43 ASN A C 9
ATOM 14277 O O . ASN A 1 43 ? 37.145 -23.202 -30.478 1.00 0.00 43 ASN A O 9
ATOM 14288 N N . PRO A 1 44 ? 37.620 -22.483 -28.395 1.00 0.00 44 PRO A N 9
ATOM 14289 C CA . PRO A 1 44 ? 37.803 -21.080 -28.780 1.00 0.00 44 PRO A CA 9
ATOM 14290 C C . PRO A 1 44 ? 39.063 -20.866 -29.612 1.00 0.00 44 PRO A C 9
ATOM 14291 O O . PRO A 1 44 ? 40.177 -20.928 -29.093 1.00 0.00 44 PRO A O 9
ATOM 14302 N N . GLU A 1 45 ? 38.879 -20.614 -30.904 1.00 0.00 45 GLU A N 9
ATOM 14303 C CA . GLU A 1 45 ? 40.003 -20.392 -31.806 1.00 0.00 45 GLU A CA 9
ATOM 14304 C C . GLU A 1 45 ? 40.660 -19.043 -31.534 1.00 0.00 45 GLU A C 9
ATOM 14305 O O . GLU A 1 45 ? 40.202 -18.277 -30.687 1.00 0.00 45 GLU A O 9
ATOM 14317 N N . GLY A 1 46 ? 41.739 -18.758 -32.258 1.00 0.00 46 GLY A N 9
ATOM 14318 C CA . GLY A 1 46 ? 42.443 -17.502 -32.080 1.00 0.00 46 GLY A CA 9
ATOM 14319 C C . GLY A 1 46 ? 41.544 -16.299 -32.294 1.00 0.00 46 GLY A C 9
ATOM 14320 O O . GLY A 1 46 ? 41.732 -15.255 -31.668 1.00 0.00 46 GLY A O 9
ATOM 14324 N N . THR A 1 47 ? 40.565 -16.443 -33.180 1.00 0.00 47 THR A N 9
ATOM 14325 C CA . THR A 1 47 ? 39.636 -15.360 -33.478 1.00 0.00 47 THR A CA 9
ATOM 14326 C C . THR A 1 47 ? 38.462 -15.360 -32.506 1.00 0.00 47 THR A C 9
ATOM 14327 O O . THR A 1 47 ? 38.178 -14.350 -31.861 1.00 0.00 47 THR A O 9
ATOM 14338 N N . ARG A 1 48 ? 37.785 -16.499 -32.404 1.00 0.00 48 ARG A N 9
ATOM 14339 C CA . ARG A 1 48 ? 36.641 -16.629 -31.509 1.00 0.00 48 ARG A CA 9
ATOM 14340 C C . ARG A 1 48 ? 37.004 -16.187 -30.094 1.00 0.00 48 ARG A C 9
ATOM 14341 O O . ARG A 1 48 ? 36.234 -15.488 -29.436 1.00 0.00 48 ARG A O 9
ATOM 14362 N N . GLN A 1 49 ? 38.180 -16.600 -29.634 1.00 0.00 49 GLN A N 9
ATOM 14363 C CA . GLN A 1 49 ? 38.643 -16.248 -28.297 1.00 0.00 49 GLN A CA 9
ATOM 14364 C C . GLN A 1 49 ? 38.805 -14.738 -28.158 1.00 0.00 49 GLN A C 9
ATOM 14365 O O . GLN A 1 49 ? 38.578 -14.176 -27.087 1.00 0.00 49 GLN A O 9
ATOM 14379 N N . ALA A 1 50 ? 39.201 -14.088 -29.246 1.00 0.00 50 ALA A N 9
ATOM 14380 C CA . ALA A 1 50 ? 39.392 -12.643 -29.246 1.00 0.00 50 ALA A CA 9
ATOM 14381 C C . ALA A 1 50 ? 38.164 -11.926 -28.697 1.00 0.00 50 ALA A C 9
ATOM 14382 O O . ALA A 1 50 ? 38.258 -11.155 -27.742 1.00 0.00 50 ALA A O 9
ATOM 14389 N N . ARG A 1 51 ? 37.011 -12.185 -29.306 1.00 0.00 51 ARG A N 9
ATOM 14390 C CA . ARG A 1 51 ? 35.764 -11.564 -28.878 1.00 0.00 51 ARG A CA 9
ATOM 14391 C C . ARG A 1 51 ? 35.184 -12.286 -27.665 1.00 0.00 51 ARG A C 9
ATOM 14392 O O . ARG A 1 51 ? 34.693 -11.653 -26.731 1.00 0.00 51 ARG A O 9
ATOM 14413 N N . ARG A 1 52 ? 35.244 -13.614 -27.690 1.00 0.00 52 ARG A N 9
ATOM 14414 C CA . ARG A 1 52 ? 34.723 -14.421 -26.594 1.00 0.00 52 ARG A CA 9
ATOM 14415 C C . ARG A 1 52 ? 35.304 -13.965 -25.259 1.00 0.00 52 ARG A C 9
ATOM 14416 O O . ARG A 1 52 ? 34.623 -13.989 -24.234 1.00 0.00 52 ARG A O 9
ATOM 14437 N N . ASN A 1 53 ? 36.567 -13.553 -25.278 1.00 0.00 53 ASN A N 9
ATOM 14438 C CA . ASN A 1 53 ? 37.241 -13.093 -24.070 1.00 0.00 53 ASN A CA 9
ATOM 14439 C C . ASN A 1 53 ? 36.443 -11.983 -23.392 1.00 0.00 53 ASN A C 9
ATOM 14440 O O . ASN A 1 53 ? 36.392 -11.901 -22.164 1.00 0.00 53 ASN A O 9
ATOM 14451 N N . ARG A 1 54 ? 35.821 -11.131 -24.200 1.00 0.00 54 ARG A N 9
ATOM 14452 C CA . ARG A 1 54 ? 35.025 -10.026 -23.679 1.00 0.00 54 ARG A CA 9
ATOM 14453 C C . ARG A 1 54 ? 33.612 -10.487 -23.336 1.00 0.00 54 ARG A C 9
ATOM 14454 O O . ARG A 1 54 ? 33.011 -10.013 -22.371 1.00 0.00 54 ARG A O 9
ATOM 14475 N N . ARG A 1 55 ? 33.087 -11.411 -24.133 1.00 0.00 55 ARG A N 9
ATOM 14476 C CA . ARG A 1 55 ? 31.743 -11.934 -23.916 1.00 0.00 55 ARG A CA 9
ATOM 14477 C C . ARG A 1 55 ? 31.569 -12.400 -22.473 1.00 0.00 55 ARG A C 9
ATOM 14478 O O . ARG A 1 55 ? 30.464 -12.374 -21.932 1.00 0.00 55 ARG A O 9
ATOM 14499 N N . ARG A 1 56 ? 32.667 -12.826 -21.857 1.00 0.00 56 ARG A N 9
ATOM 14500 C CA . ARG A 1 56 ? 32.635 -13.300 -20.479 1.00 0.00 56 ARG A CA 9
ATOM 14501 C C . ARG A 1 56 ? 31.960 -12.277 -19.569 1.00 0.00 56 ARG A C 9
ATOM 14502 O O . ARG A 1 56 ? 31.304 -12.639 -18.591 1.00 0.00 56 ARG A O 9
ATOM 14523 N N . ARG A 1 57 ? 32.126 -11.001 -19.897 1.00 0.00 57 ARG A N 9
ATOM 14524 C CA . ARG A 1 57 ? 31.534 -9.927 -19.108 1.00 0.00 57 ARG A CA 9
ATOM 14525 C C . ARG A 1 57 ? 30.016 -9.911 -19.262 1.00 0.00 57 ARG A C 9
ATOM 14526 O O . ARG A 1 57 ? 29.292 -9.567 -18.329 1.00 0.00 57 ARG A O 9
ATOM 14547 N N . TRP A 1 58 ? 29.543 -10.286 -20.445 1.00 0.00 58 TRP A N 9
ATOM 14548 C CA . TRP A 1 58 ? 28.112 -10.315 -20.721 1.00 0.00 58 TRP A CA 9
ATOM 14549 C C . TRP A 1 58 ? 27.485 -11.608 -20.210 1.00 0.00 58 TRP A C 9
ATOM 14550 O O . TRP A 1 58 ? 26.512 -11.581 -19.455 1.00 0.00 58 TRP A O 9
ATOM 14571 N N . ARG A 1 59 ? 28.047 -12.738 -20.625 1.00 0.00 59 ARG A N 9
ATOM 14572 C CA . ARG A 1 59 ? 27.542 -14.041 -20.210 1.00 0.00 59 ARG A CA 9
ATOM 14573 C C . ARG A 1 59 ? 27.403 -14.111 -18.692 1.00 0.00 59 ARG A C 9
ATOM 14574 O O . ARG A 1 59 ? 26.519 -14.790 -18.171 1.00 0.00 59 ARG A O 9
ATOM 14595 N N . GLU A 1 60 ? 28.283 -13.405 -17.990 1.00 0.00 60 GLU A N 9
ATOM 14596 C CA . GLU A 1 60 ? 28.259 -13.389 -16.531 1.00 0.00 60 GLU A CA 9
ATOM 14597 C C . GLU A 1 60 ? 26.859 -13.072 -16.014 1.00 0.00 60 GLU A C 9
ATOM 14598 O O . GLU A 1 60 ? 26.325 -13.783 -15.163 1.00 0.00 60 GLU A O 9
ATOM 14610 N N . ARG A 1 61 ? 26.272 -11.999 -16.534 1.00 0.00 61 ARG A N 9
ATOM 14611 C CA . ARG A 1 61 ? 24.935 -11.586 -16.123 1.00 0.00 61 ARG A CA 9
ATOM 14612 C C . ARG A 1 61 ? 23.870 -12.263 -16.980 1.00 0.00 61 ARG A C 9
ATOM 14613 O O . ARG A 1 61 ? 22.800 -12.619 -16.489 1.00 0.00 61 ARG A O 9
ATOM 14634 N N . GLN A 1 62 ? 24.172 -12.437 -18.263 1.00 0.00 62 GLN A N 9
ATOM 14635 C CA . GLN A 1 62 ? 23.239 -13.071 -19.188 1.00 0.00 62 GLN A CA 9
ATOM 14636 C C . GLN A 1 62 ? 22.779 -14.424 -18.655 1.00 0.00 62 GLN A C 9
ATOM 14637 O O . GLN A 1 62 ? 21.631 -14.820 -18.849 1.00 0.00 62 GLN A O 9
ATOM 14651 N N . ARG A 1 63 ? 23.685 -15.129 -17.984 1.00 0.00 63 ARG A N 9
ATOM 14652 C CA . ARG A 1 63 ? 23.372 -16.439 -17.426 1.00 0.00 63 ARG A CA 9
ATOM 14653 C C . ARG A 1 63 ? 22.113 -16.378 -16.567 1.00 0.00 63 ARG A C 9
ATOM 14654 O O . ARG A 1 63 ? 21.321 -17.320 -16.541 1.00 0.00 63 ARG A O 9
ATOM 14675 N N . GLN A 1 64 ? 21.936 -15.263 -15.865 1.00 0.00 64 GLN A N 9
ATOM 14676 C CA . GLN A 1 64 ? 20.773 -15.080 -15.004 1.00 0.00 64 GLN A CA 9
ATOM 14677 C C . GLN A 1 64 ? 19.523 -14.795 -15.829 1.00 0.00 64 GLN A C 9
ATOM 14678 O O . GLN A 1 64 ? 18.425 -15.233 -15.486 1.00 0.00 64 GLN A O 9
ATOM 14692 N N . LYS A 1 65 ? 19.697 -14.058 -16.921 1.00 0.00 65 LYS A N 9
ATOM 14693 C CA . LYS A 1 65 ? 18.584 -13.714 -17.799 1.00 0.00 65 LYS A CA 9
ATOM 14694 C C . LYS A 1 65 ? 18.114 -14.934 -18.584 1.00 0.00 65 LYS A C 9
ATOM 14695 O O . LYS A 1 65 ? 16.954 -15.333 -18.492 1.00 0.00 65 LYS A O 9
ATOM 14714 N N . GLU A 1 66 ? 19.024 -15.521 -19.356 1.00 0.00 66 GLU A N 9
ATOM 14715 C CA . GLU A 1 66 ? 18.701 -16.697 -20.158 1.00 0.00 66 GLU A CA 9
ATOM 14716 C C . GLU A 1 66 ? 18.050 -17.777 -19.300 1.00 0.00 66 GLU A C 9
ATOM 14717 O O . GLU A 1 66 ? 17.160 -18.494 -19.755 1.00 0.00 66 GLU A O 9
ATOM 14729 N N . ASN A 1 67 ? 18.500 -17.888 -18.054 1.00 0.00 67 ASN A N 9
ATOM 14730 C CA . ASN A 1 67 ? 17.963 -18.882 -17.132 1.00 0.00 67 ASN A CA 9
ATOM 14731 C C . ASN A 1 67 ? 16.442 -18.795 -17.064 1.00 0.00 67 ASN A C 9
ATOM 14732 O O . ASN A 1 67 ? 15.758 -19.810 -16.937 1.00 0.00 67 ASN A O 9
ATOM 14743 N N . GLU A 1 68 ? 15.919 -17.575 -17.152 1.00 0.00 68 GLU A N 9
ATOM 14744 C CA . GLU A 1 68 ? 14.479 -17.356 -17.101 1.00 0.00 68 GLU A CA 9
ATOM 14745 C C . GLU A 1 68 ? 13.769 -18.148 -18.196 1.00 0.00 68 GLU A C 9
ATOM 14746 O O . GLU A 1 68 ? 12.924 -18.999 -17.912 1.00 0.00 68 GLU A O 9
ATOM 14758 N N . ILE A 1 69 ? 14.116 -17.861 -19.445 1.00 0.00 69 ILE A N 9
ATOM 14759 C CA . ILE A 1 69 ? 13.514 -18.546 -20.582 1.00 0.00 69 ILE A CA 9
ATOM 14760 C C . ILE A 1 69 ? 13.912 -20.018 -20.611 1.00 0.00 69 ILE A C 9
ATOM 14761 O O . ILE A 1 69 ? 13.129 -20.875 -21.021 1.00 0.00 69 ILE A O 9
ATOM 14777 N N . SER A 1 70 ? 15.133 -20.303 -20.172 1.00 0.00 70 SER A N 9
ATOM 14778 C CA . SER A 1 70 ? 15.636 -21.672 -20.150 1.00 0.00 70 SER A CA 9
ATOM 14779 C C . SER A 1 70 ? 14.695 -22.584 -19.370 1.00 0.00 70 SER A C 9
ATOM 14780 O O . SER A 1 70 ? 14.505 -23.748 -19.725 1.00 0.00 70 SER A O 9
ATOM 14788 N N . HIS A 1 71 ? 14.108 -22.047 -18.305 1.00 0.00 71 HIS A N 9
ATOM 14789 C CA . HIS A 1 71 ? 13.185 -22.812 -17.474 1.00 0.00 71 HIS A CA 9
ATOM 14790 C C . HIS A 1 71 ? 12.094 -23.458 -18.324 1.00 0.00 71 HIS A C 9
ATOM 14791 O O . HIS A 1 71 ? 11.796 -24.643 -18.175 1.00 0.00 71 HIS A O 9
ATOM 14805 N N . HIS A 1 72 ? 11.503 -22.669 -19.216 1.00 0.00 72 HIS A N 9
ATOM 14806 C CA . HIS A 1 72 ? 10.445 -23.163 -20.091 1.00 0.00 72 HIS A CA 9
ATOM 14807 C C . HIS A 1 72 ? 11.032 -23.906 -21.286 1.00 0.00 72 HIS A C 9
ATOM 14808 O O . HIS A 1 72 ? 10.549 -24.972 -21.665 1.00 0.00 72 HIS A O 9
ATOM 14822 N N . ALA A 1 73 ? 12.075 -23.335 -21.879 1.00 0.00 73 ALA A N 9
ATOM 14823 C CA . ALA A 1 73 ? 12.729 -23.943 -23.030 1.00 0.00 73 ALA A CA 9
ATOM 14824 C C . ALA A 1 73 ? 13.096 -25.396 -22.749 1.00 0.00 73 ALA A C 9
ATOM 14825 O O . ALA A 1 73 ? 12.793 -26.289 -23.541 1.00 0.00 73 ALA A O 9
ATOM 14832 N N . LYS A 1 74 ? 13.751 -25.627 -21.616 1.00 0.00 74 LYS A N 9
ATOM 14833 C CA . LYS A 1 74 ? 14.158 -26.972 -21.229 1.00 0.00 74 LYS A CA 9
ATOM 14834 C C . LYS A 1 74 ? 12.977 -27.935 -21.278 1.00 0.00 74 LYS A C 9
ATOM 14835 O O . LYS A 1 74 ? 13.124 -29.093 -21.670 1.00 0.00 74 LYS A O 9
ATOM 14854 N N . GLU A 1 75 ? 11.806 -27.448 -20.880 1.00 0.00 75 GLU A N 9
ATOM 14855 C CA . GLU A 1 75 ? 10.599 -28.267 -20.880 1.00 0.00 75 GLU A CA 9
ATOM 14856 C C . GLU A 1 75 ? 10.386 -28.922 -22.242 1.00 0.00 75 GLU A C 9
ATOM 14857 O O . GLU A 1 75 ? 10.333 -30.148 -22.352 1.00 0.00 75 GLU A O 9
ATOM 14869 N N . ILE A 1 76 ? 10.263 -28.096 -23.276 1.00 0.00 76 ILE A N 9
ATOM 14870 C CA . ILE A 1 76 ? 10.057 -28.593 -24.630 1.00 0.00 76 ILE A CA 9
ATOM 14871 C C . ILE A 1 76 ? 10.815 -27.748 -25.648 1.00 0.00 76 ILE A C 9
ATOM 14872 O O . ILE A 1 76 ? 10.738 -26.520 -25.629 1.00 0.00 76 ILE A O 9
ATOM 14888 N N . GLU A 1 77 ? 11.545 -28.414 -26.537 1.00 0.00 77 GLU A N 9
ATOM 14889 C CA . GLU A 1 77 ? 12.315 -27.723 -27.564 1.00 0.00 77 GLU A CA 9
ATOM 14890 C C . GLU A 1 77 ? 12.947 -28.719 -28.532 1.00 0.00 77 GLU A C 9
ATOM 14891 O O . GLU A 1 77 ? 13.210 -29.868 -28.175 1.00 0.00 77 GLU A O 9
ATOM 14903 N N . ARG A 1 78 ? 13.188 -28.270 -29.760 1.00 0.00 78 ARG A N 9
ATOM 14904 C CA . ARG A 1 78 ? 13.787 -29.121 -30.781 1.00 0.00 78 ARG A CA 9
ATOM 14905 C C . ARG A 1 78 ? 14.528 -28.285 -31.820 1.00 0.00 78 ARG A C 9
ATOM 14906 O O . ARG A 1 78 ? 14.253 -27.096 -31.986 1.00 0.00 78 ARG A O 9
ATOM 14927 N N . LEU A 1 79 ? 15.468 -28.913 -32.517 1.00 0.00 79 LEU A N 9
ATOM 14928 C CA . LEU A 1 79 ? 16.249 -28.227 -33.540 1.00 0.00 79 LEU A CA 9
ATOM 14929 C C . LEU A 1 79 ? 15.373 -27.846 -34.729 1.00 0.00 79 LEU A C 9
ATOM 14930 O O . LEU A 1 79 ? 14.540 -28.633 -35.176 1.00 0.00 79 LEU A O 9
ATOM 14946 N N . GLN A 1 80 ? 15.570 -26.633 -35.237 1.00 0.00 80 GLN A N 9
ATOM 14947 C CA . GLN A 1 80 ? 14.798 -26.148 -36.376 1.00 0.00 80 GLN A CA 9
ATOM 14948 C C . GLN A 1 80 ? 15.297 -24.781 -36.829 1.00 0.00 80 GLN A C 9
ATOM 14949 O O . GLN A 1 80 ? 15.518 -23.885 -36.013 1.00 0.00 80 GLN A O 9
ATOM 14963 N N . LYS A 1 81 ? 15.475 -24.625 -38.137 1.00 0.00 81 LYS A N 9
ATOM 14964 C CA . LYS A 1 81 ? 15.948 -23.367 -38.701 1.00 0.00 81 LYS A CA 9
ATOM 14965 C C . LYS A 1 81 ? 15.034 -22.898 -39.828 1.00 0.00 81 LYS A C 9
ATOM 14966 O O . LYS A 1 81 ? 14.751 -23.647 -40.762 1.00 0.00 81 LYS A O 9
ATOM 14985 N N . GLU A 1 82 ? 14.576 -21.653 -39.734 1.00 0.00 82 GLU A N 9
ATOM 14986 C CA . GLU A 1 82 ? 13.694 -21.085 -40.747 1.00 0.00 82 GLU A CA 9
ATOM 14987 C C . GLU A 1 82 ? 13.448 -19.603 -40.485 1.00 0.00 82 GLU A C 9
ATOM 14988 O O . GLU A 1 82 ? 13.351 -19.172 -39.336 1.00 0.00 82 GLU A O 9
ATOM 15000 N N . ILE A 1 83 ? 13.349 -18.827 -41.559 1.00 0.00 83 ILE A N 9
ATOM 15001 C CA . ILE A 1 83 ? 13.114 -17.393 -41.446 1.00 0.00 83 ILE A CA 9
ATOM 15002 C C . ILE A 1 83 ? 11.776 -17.004 -42.066 1.00 0.00 83 ILE A C 9
ATOM 15003 O O . ILE A 1 83 ? 11.730 -16.345 -43.105 1.00 0.00 83 ILE A O 9
ATOM 15019 N N . GLU A 1 84 ? 10.688 -17.416 -41.422 1.00 0.00 84 GLU A N 9
ATOM 15020 C CA . GLU A 1 84 ? 9.349 -17.110 -41.910 1.00 0.00 84 GLU A CA 9
ATOM 15021 C C . GLU A 1 84 ? 8.287 -17.602 -40.931 1.00 0.00 84 GLU A C 9
ATOM 15022 O O . GLU A 1 84 ? 8.187 -18.798 -40.658 1.00 0.00 84 GLU A O 9
ATOM 15034 N N . ARG A 1 85 ? 7.498 -16.670 -40.407 1.00 0.00 85 ARG A N 9
ATOM 15035 C CA . ARG A 1 85 ? 6.444 -17.007 -39.457 1.00 0.00 85 ARG A CA 9
ATOM 15036 C C . ARG A 1 85 ? 5.538 -15.807 -39.201 1.00 0.00 85 ARG A C 9
ATOM 15037 O O . ARG A 1 85 ? 6.015 -14.693 -38.976 1.00 0.00 85 ARG A O 9
ATOM 15058 N N . HIS A 1 86 ? 4.230 -16.041 -39.237 1.00 0.00 86 HIS A N 9
ATOM 15059 C CA . HIS A 1 86 ? 3.257 -14.977 -39.008 1.00 0.00 86 HIS A CA 9
ATOM 15060 C C . HIS A 1 86 ? 1.857 -15.555 -38.821 1.00 0.00 86 HIS A C 9
ATOM 15061 O O . HIS A 1 86 ? 1.353 -16.281 -39.679 1.00 0.00 86 HIS A O 9
ATOM 15075 N N . LYS A 1 87 ? 1.233 -15.228 -37.694 1.00 0.00 87 LYS A N 9
ATOM 15076 C CA . LYS A 1 87 ? -0.109 -15.712 -37.395 1.00 0.00 87 LYS A CA 9
ATOM 15077 C C . LYS A 1 87 ? -1.031 -14.558 -37.011 1.00 0.00 87 LYS A C 9
ATOM 15078 O O . LYS A 1 87 ? -0.574 -13.521 -36.531 1.00 0.00 87 LYS A O 9
ATOM 15097 N N . GLN A 1 88 ? -2.329 -14.748 -37.224 1.00 0.00 88 GLN A N 9
ATOM 15098 C CA . GLN A 1 88 ? -3.313 -13.723 -36.899 1.00 0.00 88 GLN A CA 9
ATOM 15099 C C . GLN A 1 88 ? -4.011 -14.037 -35.579 1.00 0.00 88 GLN A C 9
ATOM 15100 O O . GLN A 1 88 ? -5.230 -14.198 -35.533 1.00 0.00 88 GLN A O 9
ATOM 15114 N N . SER A 1 89 ? -3.228 -14.124 -34.508 1.00 0.00 89 SER A N 9
ATOM 15115 C CA . SER A 1 89 ? -3.770 -14.423 -33.188 1.00 0.00 89 SER A CA 9
ATOM 15116 C C . SER A 1 89 ? -4.926 -13.486 -32.851 1.00 0.00 89 SER A C 9
ATOM 15117 O O . SER A 1 89 ? -5.874 -13.873 -32.166 1.00 0.00 89 SER A O 9
ATOM 15125 N N . ILE A 1 90 ? -4.840 -12.251 -33.334 1.00 0.00 90 ILE A N 9
ATOM 15126 C CA . ILE A 1 90 ? -5.878 -11.259 -33.085 1.00 0.00 90 ILE A CA 9
ATOM 15127 C C . ILE A 1 90 ? -7.259 -11.814 -33.418 1.00 0.00 90 ILE A C 9
ATOM 15128 O O . ILE A 1 90 ? -8.248 -11.482 -32.764 1.00 0.00 90 ILE A O 9
ATOM 15144 N N . LYS A 1 91 ? -7.320 -12.662 -34.439 1.00 0.00 91 LYS A N 9
ATOM 15145 C CA . LYS A 1 91 ? -8.579 -13.267 -34.857 1.00 0.00 91 LYS A CA 9
ATOM 15146 C C . LYS A 1 91 ? -9.294 -13.911 -33.674 1.00 0.00 91 LYS A C 9
ATOM 15147 O O . LYS A 1 91 ? -10.522 -13.929 -33.612 1.00 0.00 91 LYS A O 9
ATOM 15166 N N . LYS A 1 92 ? -8.515 -14.440 -32.735 1.00 0.00 92 LYS A N 9
ATOM 15167 C CA . LYS A 1 92 ? -9.072 -15.083 -31.552 1.00 0.00 92 LYS A CA 9
ATOM 15168 C C . LYS A 1 92 ? -9.868 -14.087 -30.715 1.00 0.00 92 LYS A C 9
ATOM 15169 O O . LYS A 1 92 ? -10.885 -14.438 -30.114 1.00 0.00 92 LYS A O 9
ATOM 15188 N N . LEU A 1 93 ? -9.402 -12.844 -30.681 1.00 0.00 93 LEU A N 9
ATOM 15189 C CA . LEU A 1 93 ? -10.073 -11.796 -29.919 1.00 0.00 93 LEU A CA 9
ATOM 15190 C C . LEU A 1 93 ? -11.142 -11.109 -30.762 1.00 0.00 93 LEU A C 9
ATOM 15191 O O . LEU A 1 93 ? -12.293 -10.982 -30.343 1.00 0.00 93 LEU A O 9
ATOM 15207 N N . LYS A 1 94 ? -10.755 -10.668 -31.955 1.00 0.00 94 LYS A N 9
ATOM 15208 C CA . LYS A 1 94 ? -11.680 -9.996 -32.859 1.00 0.00 94 LYS A CA 9
ATOM 15209 C C . LYS A 1 94 ? -12.927 -10.844 -33.090 1.00 0.00 94 LYS A C 9
ATOM 15210 O O . LYS A 1 94 ? -14.031 -10.315 -33.223 1.00 0.00 94 LYS A O 9
ATOM 15229 N N . GLN A 1 95 ? -12.744 -12.160 -33.134 1.00 0.00 95 GLN A N 9
ATOM 15230 C CA . GLN A 1 95 ? -13.855 -13.079 -33.348 1.00 0.00 95 GLN A CA 9
ATOM 15231 C C . GLN A 1 95 ? -14.948 -12.863 -32.306 1.00 0.00 95 GLN A C 9
ATOM 15232 O O . GLN A 1 95 ? -16.136 -12.889 -32.624 1.00 0.00 95 GLN A O 9
ATOM 15246 N N . SER A 1 96 ? -14.537 -12.651 -31.060 1.00 0.00 96 SER A N 9
ATOM 15247 C CA . SER A 1 96 ? -15.481 -12.435 -29.969 1.00 0.00 96 SER A CA 9
ATOM 15248 C C . SER A 1 96 ? -15.303 -11.046 -29.365 1.00 0.00 96 SER A C 9
ATOM 15249 O O . SER A 1 96 ? -14.764 -10.900 -28.268 1.00 0.00 96 SER A O 9
ATOM 15257 N N . GLU A 1 97 ? -15.761 -10.029 -30.088 1.00 0.00 97 GLU A N 9
ATOM 15258 C CA . GLU A 1 97 ? -15.653 -8.651 -29.624 1.00 0.00 97 GLU A CA 9
ATOM 15259 C C . GLU A 1 97 ? -16.981 -8.163 -29.054 1.00 0.00 97 GLU A C 9
ATOM 15260 O O . GLU A 1 97 ? -17.607 -7.254 -29.601 1.00 0.00 97 GLU A O 9
ATOM 15272 N N . CYS A 1 98 ? -17.406 -8.772 -27.953 1.00 0.00 98 CYS A N 9
ATOM 15273 C CA . CYS A 1 98 ? -18.661 -8.402 -27.309 1.00 0.00 98 CYS A CA 9
ATOM 15274 C C . CYS A 1 98 ? -18.411 -7.843 -25.912 1.00 0.00 98 CYS A C 9
ATOM 15275 O O . CYS A 1 98 ? -19.349 -7.589 -25.158 1.00 0.00 98 CYS A O 9
ATOM 15283 N N . GLY A 1 1 ? -0.237 -4.456 -6.538 1.00 0.00 1 GLY A N 10
ATOM 15284 C CA . GLY A 1 1 ? -0.845 -3.413 -5.735 1.00 0.00 1 GLY A CA 10
ATOM 15285 C C . GLY A 1 1 ? -0.502 -2.023 -6.233 1.00 0.00 1 GLY A C 10
ATOM 15286 O O . GLY A 1 1 ? -0.930 -1.620 -7.313 1.00 0.00 1 GLY A O 10
ATOM 15290 N N . GLY A 1 2 ? 0.273 -1.286 -5.441 1.00 0.00 2 GLY A N 10
ATOM 15291 C CA . GLY A 1 2 ? 0.658 0.059 -5.825 1.00 0.00 2 GLY A CA 10
ATOM 15292 C C . GLY A 1 2 ? 1.808 0.073 -6.812 1.00 0.00 2 GLY A C 10
ATOM 15293 O O . GLY A 1 2 ? 1.645 -0.310 -7.971 1.00 0.00 2 GLY A O 10
ATOM 15297 N N . SER A 1 3 ? 2.974 0.518 -6.355 1.00 0.00 3 SER A N 10
ATOM 15298 C CA . SER A 1 3 ? 4.155 0.586 -7.208 1.00 0.00 3 SER A CA 10
ATOM 15299 C C . SER A 1 3 ? 4.524 -0.797 -7.737 1.00 0.00 3 SER A C 10
ATOM 15300 O O . SER A 1 3 ? 4.729 -1.735 -6.967 1.00 0.00 3 SER A O 10
ATOM 15308 N N . LYS A 1 4 ? 4.605 -0.916 -9.057 1.00 0.00 4 LYS A N 10
ATOM 15309 C CA . LYS A 1 4 ? 4.950 -2.182 -9.692 1.00 0.00 4 LYS A CA 10
ATOM 15310 C C . LYS A 1 4 ? 6.255 -2.736 -9.129 1.00 0.00 4 LYS A C 10
ATOM 15311 O O . LYS A 1 4 ? 6.361 -3.928 -8.841 1.00 0.00 4 LYS A O 10
ATOM 15330 N N . GLU A 1 5 ? 7.245 -1.862 -8.975 1.00 0.00 5 GLU A N 10
ATOM 15331 C CA . GLU A 1 5 ? 8.542 -2.265 -8.446 1.00 0.00 5 GLU A CA 10
ATOM 15332 C C . GLU A 1 5 ? 8.382 -3.014 -7.126 1.00 0.00 5 GLU A C 10
ATOM 15333 O O . GLU A 1 5 ? 9.123 -3.955 -6.841 1.00 0.00 5 GLU A O 10
ATOM 15345 N N . ASN A 1 6 ? 7.413 -2.588 -6.324 1.00 0.00 6 ASN A N 10
ATOM 15346 C CA . ASN A 1 6 ? 7.156 -3.217 -5.033 1.00 0.00 6 ASN A CA 10
ATOM 15347 C C . ASN A 1 6 ? 6.915 -4.715 -5.195 1.00 0.00 6 ASN A C 10
ATOM 15348 O O . ASN A 1 6 ? 7.603 -5.532 -4.586 1.00 0.00 6 ASN A O 10
ATOM 15359 N N . GLU A 1 7 ? 5.934 -5.065 -6.022 1.00 0.00 7 GLU A N 10
ATOM 15360 C CA . GLU A 1 7 ? 5.604 -6.463 -6.265 1.00 0.00 7 GLU A CA 10
ATOM 15361 C C . GLU A 1 7 ? 6.796 -7.210 -6.854 1.00 0.00 7 GLU A C 10
ATOM 15362 O O . GLU A 1 7 ? 7.098 -8.335 -6.453 1.00 0.00 7 GLU A O 10
ATOM 15374 N N . ILE A 1 8 ? 7.469 -6.577 -7.810 1.00 0.00 8 ILE A N 10
ATOM 15375 C CA . ILE A 1 8 ? 8.629 -7.182 -8.455 1.00 0.00 8 ILE A CA 10
ATOM 15376 C C . ILE A 1 8 ? 9.697 -7.550 -7.431 1.00 0.00 8 ILE A C 10
ATOM 15377 O O . ILE A 1 8 ? 10.381 -8.565 -7.571 1.00 0.00 8 ILE A O 10
ATOM 15393 N N . SER A 1 9 ? 9.835 -6.721 -6.402 1.00 0.00 9 SER A N 10
ATOM 15394 C CA . SER A 1 9 ? 10.822 -6.959 -5.355 1.00 0.00 9 SER A CA 10
ATOM 15395 C C . SER A 1 9 ? 10.473 -8.209 -4.554 1.00 0.00 9 SER A C 10
ATOM 15396 O O . SER A 1 9 ? 11.332 -9.051 -4.290 1.00 0.00 9 SER A O 10
ATOM 15404 N N . HIS A 1 10 ? 9.206 -8.324 -4.170 1.00 0.00 10 HIS A N 10
ATOM 15405 C CA . HIS A 1 10 ? 8.742 -9.472 -3.399 1.00 0.00 10 HIS A CA 10
ATOM 15406 C C . HIS A 1 10 ? 9.103 -10.778 -4.098 1.00 0.00 10 HIS A C 10
ATOM 15407 O O . HIS A 1 10 ? 9.547 -11.735 -3.460 1.00 0.00 10 HIS A O 10
ATOM 15421 N N . HIS A 1 11 ? 8.911 -10.814 -5.413 1.00 0.00 11 HIS A N 10
ATOM 15422 C CA . HIS A 1 11 ? 9.216 -12.004 -6.199 1.00 0.00 11 HIS A CA 10
ATOM 15423 C C . HIS A 1 11 ? 10.721 -12.136 -6.420 1.00 0.00 11 HIS A C 10
ATOM 15424 O O . HIS A 1 11 ? 11.268 -13.238 -6.384 1.00 0.00 11 HIS A O 10
ATOM 15438 N N . ALA A 1 12 ? 11.381 -11.007 -6.651 1.00 0.00 12 ALA A N 10
ATOM 15439 C CA . ALA A 1 12 ? 12.822 -10.997 -6.876 1.00 0.00 12 ALA A CA 10
ATOM 15440 C C . ALA A 1 12 ? 13.573 -11.501 -5.649 1.00 0.00 12 ALA A C 10
ATOM 15441 O O . ALA A 1 12 ? 14.628 -12.125 -5.765 1.00 0.00 12 ALA A O 10
ATOM 15448 N N . LYS A 1 13 ? 13.024 -11.224 -4.471 1.00 0.00 13 LYS A N 10
ATOM 15449 C CA . LYS A 1 13 ? 13.642 -11.649 -3.220 1.00 0.00 13 LYS A CA 10
ATOM 15450 C C . LYS A 1 13 ? 13.888 -13.154 -3.218 1.00 0.00 13 LYS A C 10
ATOM 15451 O O . LYS A 1 13 ? 14.881 -13.629 -2.668 1.00 0.00 13 LYS A O 10
ATOM 15470 N N . GLU A 1 14 ? 12.978 -13.900 -3.838 1.00 0.00 14 GLU A N 10
ATOM 15471 C CA . GLU A 1 14 ? 13.098 -15.351 -3.908 1.00 0.00 14 GLU A CA 10
ATOM 15472 C C . GLU A 1 14 ? 13.700 -15.783 -5.242 1.00 0.00 14 GLU A C 10
ATOM 15473 O O . GLU A 1 14 ? 14.523 -16.698 -5.296 1.00 0.00 14 GLU A O 10
ATOM 15485 N N . ILE A 1 15 ? 13.283 -15.120 -6.315 1.00 0.00 15 ILE A N 10
ATOM 15486 C CA . ILE A 1 15 ? 13.781 -15.435 -7.648 1.00 0.00 15 ILE A CA 10
ATOM 15487 C C . ILE A 1 15 ? 15.298 -15.299 -7.716 1.00 0.00 15 ILE A C 10
ATOM 15488 O O . ILE A 1 15 ? 15.964 -16.022 -8.455 1.00 0.00 15 ILE A O 10
ATOM 15504 N N . GLU A 1 16 ? 15.838 -14.368 -6.936 1.00 0.00 16 GLU A N 10
ATOM 15505 C CA . GLU A 1 16 ? 17.278 -14.138 -6.905 1.00 0.00 16 GLU A CA 10
ATOM 15506 C C . GLU A 1 16 ? 18.026 -15.417 -6.542 1.00 0.00 16 GLU A C 10
ATOM 15507 O O . GLU A 1 16 ? 18.931 -15.845 -7.259 1.00 0.00 16 GLU A O 10
ATOM 15519 N N . ARG A 1 17 ? 17.641 -16.023 -5.423 1.00 0.00 17 ARG A N 10
ATOM 15520 C CA . ARG A 1 17 ? 18.275 -17.253 -4.963 1.00 0.00 17 ARG A CA 10
ATOM 15521 C C . ARG A 1 17 ? 18.130 -18.361 -6.001 1.00 0.00 17 ARG A C 10
ATOM 15522 O O . ARG A 1 17 ? 18.916 -19.309 -6.027 1.00 0.00 17 ARG A O 10
ATOM 15543 N N . LEU A 1 18 ? 17.120 -18.236 -6.856 1.00 0.00 18 LEU A N 10
ATOM 15544 C CA . LEU A 1 18 ? 16.871 -19.227 -7.897 1.00 0.00 18 LEU A CA 10
ATOM 15545 C C . LEU A 1 18 ? 17.766 -18.982 -9.108 1.00 0.00 18 LEU A C 10
ATOM 15546 O O . LEU A 1 18 ? 18.499 -19.872 -9.540 1.00 0.00 18 LEU A O 10
ATOM 15562 N N . GLN A 1 19 ? 17.702 -17.770 -9.648 1.00 0.00 19 GLN A N 10
ATOM 15563 C CA . GLN A 1 19 ? 18.508 -17.407 -10.808 1.00 0.00 19 GLN A CA 10
ATOM 15564 C C . GLN A 1 19 ? 19.993 -17.615 -10.525 1.00 0.00 19 GLN A C 10
ATOM 15565 O O . GLN A 1 19 ? 20.788 -17.814 -11.444 1.00 0.00 19 GLN A O 10
ATOM 15579 N N . LYS A 1 20 ? 20.359 -17.565 -9.249 1.00 0.00 20 LYS A N 10
ATOM 15580 C CA . LYS A 1 20 ? 21.748 -17.747 -8.844 1.00 0.00 20 LYS A CA 10
ATOM 15581 C C . LYS A 1 20 ? 22.050 -19.221 -8.586 1.00 0.00 20 LYS A C 10
ATOM 15582 O O . LYS A 1 20 ? 23.168 -19.683 -8.813 1.00 0.00 20 LYS A O 10
ATOM 15601 N N . GLU A 1 21 ? 21.045 -19.951 -8.112 1.00 0.00 21 GLU A N 10
ATOM 15602 C CA . GLU A 1 21 ? 21.206 -21.372 -7.824 1.00 0.00 21 GLU A CA 10
ATOM 15603 C C . GLU A 1 21 ? 21.230 -22.189 -9.112 1.00 0.00 21 GLU A C 10
ATOM 15604 O O . GLU A 1 21 ? 21.980 -23.158 -9.231 1.00 0.00 21 GLU A O 10
ATOM 15616 N N . ILE A 1 22 ? 20.403 -21.791 -10.074 1.00 0.00 22 ILE A N 10
ATOM 15617 C CA . ILE A 1 22 ? 20.330 -22.485 -11.354 1.00 0.00 22 ILE A CA 10
ATOM 15618 C C . ILE A 1 22 ? 21.720 -22.702 -11.942 1.00 0.00 22 ILE A C 10
ATOM 15619 O O . ILE A 1 22 ? 21.975 -23.708 -12.602 1.00 0.00 22 ILE A O 10
ATOM 15635 N N . GLU A 1 23 ? 22.614 -21.749 -11.698 1.00 0.00 23 GLU A N 10
ATOM 15636 C CA . GLU A 1 23 ? 23.980 -21.836 -12.204 1.00 0.00 23 GLU A CA 10
ATOM 15637 C C . GLU A 1 23 ? 24.641 -23.139 -11.762 1.00 0.00 23 GLU A C 10
ATOM 15638 O O . GLU A 1 23 ? 25.349 -23.782 -12.538 1.00 0.00 23 GLU A O 10
ATOM 15650 N N . ARG A 1 24 ? 24.405 -23.522 -10.512 1.00 0.00 24 ARG A N 10
ATOM 15651 C CA . ARG A 1 24 ? 24.978 -24.747 -9.966 1.00 0.00 24 ARG A CA 10
ATOM 15652 C C . ARG A 1 24 ? 24.193 -25.969 -10.432 1.00 0.00 24 ARG A C 10
ATOM 15653 O O . ARG A 1 24 ? 24.761 -26.908 -10.991 1.00 0.00 24 ARG A O 10
ATOM 15674 N N . HIS A 1 25 ? 22.885 -25.951 -10.198 1.00 0.00 25 HIS A N 10
ATOM 15675 C CA . HIS A 1 25 ? 22.022 -27.058 -10.594 1.00 0.00 25 HIS A CA 10
ATOM 15676 C C . HIS A 1 25 ? 22.235 -27.415 -12.063 1.00 0.00 25 HIS A C 10
ATOM 15677 O O . HIS A 1 25 ? 22.494 -28.570 -12.401 1.00 0.00 25 HIS A O 10
ATOM 15691 N N . LYS A 1 26 ? 22.123 -26.416 -12.931 1.00 0.00 26 LYS A N 10
ATOM 15692 C CA . LYS A 1 26 ? 22.304 -26.622 -14.363 1.00 0.00 26 LYS A CA 10
ATOM 15693 C C . LYS A 1 26 ? 23.612 -27.352 -14.647 1.00 0.00 26 LYS A C 10
ATOM 15694 O O . LYS A 1 26 ? 23.662 -28.252 -15.486 1.00 0.00 26 LYS A O 10
ATOM 15713 N N . GLN A 1 27 ? 24.668 -26.960 -13.942 1.00 0.00 27 GLN A N 10
ATOM 15714 C CA . GLN A 1 27 ? 25.977 -27.578 -14.119 1.00 0.00 27 GLN A CA 10
ATOM 15715 C C . GLN A 1 27 ? 25.987 -29.000 -13.568 1.00 0.00 27 GLN A C 10
ATOM 15716 O O . GLN A 1 27 ? 26.650 -29.883 -14.111 1.00 0.00 27 GLN A O 10
ATOM 15730 N N . SER A 1 28 ? 25.244 -29.216 -12.486 1.00 0.00 28 SER A N 10
ATOM 15731 C CA . SER A 1 28 ? 25.171 -30.529 -11.858 1.00 0.00 28 SER A CA 10
ATOM 15732 C C . SER A 1 28 ? 24.371 -31.500 -12.723 1.00 0.00 28 SER A C 10
ATOM 15733 O O . SER A 1 28 ? 24.672 -32.693 -12.776 1.00 0.00 28 SER A O 10
ATOM 15741 N N . ILE A 1 29 ? 23.353 -30.979 -13.399 1.00 0.00 29 ILE A N 10
ATOM 15742 C CA . ILE A 1 29 ? 22.511 -31.798 -14.262 1.00 0.00 29 ILE A CA 10
ATOM 15743 C C . ILE A 1 29 ? 23.128 -31.950 -15.648 1.00 0.00 29 ILE A C 10
ATOM 15744 O O . ILE A 1 29 ? 22.974 -32.983 -16.299 1.00 0.00 29 ILE A O 10
ATOM 15760 N N . LYS A 1 30 ? 23.831 -30.914 -16.094 1.00 0.00 30 LYS A N 10
ATOM 15761 C CA . LYS A 1 30 ? 24.475 -30.932 -17.401 1.00 0.00 30 LYS A CA 10
ATOM 15762 C C . LYS A 1 30 ? 25.313 -32.194 -17.578 1.00 0.00 30 LYS A C 10
ATOM 15763 O O . LYS A 1 30 ? 25.408 -32.741 -18.678 1.00 0.00 30 LYS A O 10
ATOM 15782 N N . LYS A 1 31 ? 25.918 -32.655 -16.488 1.00 0.00 31 LYS A N 10
ATOM 15783 C CA . LYS A 1 31 ? 26.746 -33.855 -16.522 1.00 0.00 31 LYS A CA 10
ATOM 15784 C C . LYS A 1 31 ? 25.964 -35.039 -17.081 1.00 0.00 31 LYS A C 10
ATOM 15785 O O . LYS A 1 31 ? 26.516 -35.878 -17.795 1.00 0.00 31 LYS A O 10
ATOM 15804 N N . LEU A 1 32 ? 24.678 -35.101 -16.754 1.00 0.00 32 LEU A N 10
ATOM 15805 C CA . LEU A 1 32 ? 23.820 -36.182 -17.225 1.00 0.00 32 LEU A CA 10
ATOM 15806 C C . LEU A 1 32 ? 23.276 -35.879 -18.618 1.00 0.00 32 LEU A C 10
ATOM 15807 O O . LEU A 1 32 ? 23.046 -36.787 -19.418 1.00 0.00 32 LEU A O 10
ATOM 15823 N N . LYS A 1 33 ? 23.076 -34.597 -18.902 1.00 0.00 33 LYS A N 10
ATOM 15824 C CA . LYS A 1 33 ? 22.562 -34.172 -20.199 1.00 0.00 33 LYS A CA 10
ATOM 15825 C C . LYS A 1 33 ? 23.622 -34.337 -21.284 1.00 0.00 33 LYS A C 10
ATOM 15826 O O . LYS A 1 33 ? 23.298 -34.489 -22.461 1.00 0.00 33 LYS A O 10
ATOM 15845 N N . GLN A 1 34 ? 24.887 -34.306 -20.878 1.00 0.00 34 GLN A N 10
ATOM 15846 C CA . GLN A 1 34 ? 25.994 -34.454 -21.816 1.00 0.00 34 GLN A CA 10
ATOM 15847 C C . GLN A 1 34 ? 25.774 -35.654 -22.733 1.00 0.00 34 GLN A C 10
ATOM 15848 O O . GLN A 1 34 ? 26.189 -35.646 -23.892 1.00 0.00 34 GLN A O 10
ATOM 15862 N N . SER A 1 35 ? 25.121 -36.684 -22.204 1.00 0.00 35 SER A N 10
ATOM 15863 C CA . SER A 1 35 ? 24.850 -37.894 -22.973 1.00 0.00 35 SER A CA 10
ATOM 15864 C C . SER A 1 35 ? 24.090 -37.564 -24.254 1.00 0.00 35 SER A C 10
ATOM 15865 O O . SER A 1 35 ? 24.378 -38.111 -25.318 1.00 0.00 35 SER A O 10
ATOM 15873 N N . GLU A 1 36 ? 23.117 -36.665 -24.142 1.00 0.00 36 GLU A N 10
ATOM 15874 C CA . GLU A 1 36 ? 22.314 -36.263 -25.292 1.00 0.00 36 GLU A CA 10
ATOM 15875 C C . GLU A 1 36 ? 23.084 -35.291 -26.181 1.00 0.00 36 GLU A C 10
ATOM 15876 O O . GLU A 1 36 ? 23.085 -35.421 -27.405 1.00 0.00 36 GLU A O 10
ATOM 15888 N N . GLN A 1 37 ? 23.738 -34.317 -25.555 1.00 0.00 37 GLN A N 10
ATOM 15889 C CA . GLN A 1 37 ? 24.511 -33.323 -26.289 1.00 0.00 37 GLN A CA 10
ATOM 15890 C C . GLN A 1 37 ? 25.488 -33.993 -27.250 1.00 0.00 37 GLN A C 10
ATOM 15891 O O . GLN A 1 37 ? 25.598 -33.601 -28.412 1.00 0.00 37 GLN A O 10
ATOM 15905 N N . SER A 1 38 ? 26.195 -35.004 -26.757 1.00 0.00 38 SER A N 10
ATOM 15906 C CA . SER A 1 38 ? 27.167 -35.726 -27.570 1.00 0.00 38 SER A CA 10
ATOM 15907 C C . SER A 1 38 ? 28.349 -34.831 -27.927 1.00 0.00 38 SER A C 10
ATOM 15908 O O . SER A 1 38 ? 28.841 -34.852 -29.054 1.00 0.00 38 SER A O 10
ATOM 15916 N N . ASN A 1 39 ? 28.802 -34.046 -26.954 1.00 0.00 39 ASN A N 10
ATOM 15917 C CA . ASN A 1 39 ? 29.928 -33.141 -27.165 1.00 0.00 39 ASN A CA 10
ATOM 15918 C C . ASN A 1 39 ? 31.122 -33.553 -26.310 1.00 0.00 39 ASN A C 10
ATOM 15919 O O . ASN A 1 39 ? 30.977 -34.137 -25.236 1.00 0.00 39 ASN A O 10
ATOM 15930 N N . PRO A 1 40 ? 32.333 -33.241 -26.797 1.00 0.00 40 PRO A N 10
ATOM 15931 C CA . PRO A 1 40 ? 33.577 -33.568 -26.092 1.00 0.00 40 PRO A CA 10
ATOM 15932 C C . PRO A 1 40 ? 33.763 -32.737 -24.828 1.00 0.00 40 PRO A C 10
ATOM 15933 O O . PRO A 1 40 ? 33.063 -31.750 -24.596 1.00 0.00 40 PRO A O 10
ATOM 15944 N N . PRO A 1 41 ? 34.728 -33.142 -23.989 1.00 0.00 41 PRO A N 10
ATOM 15945 C CA . PRO A 1 41 ? 35.029 -32.447 -22.734 1.00 0.00 41 PRO A CA 10
ATOM 15946 C C . PRO A 1 41 ? 35.667 -31.081 -22.965 1.00 0.00 41 PRO A C 10
ATOM 15947 O O . PRO A 1 41 ? 36.087 -30.745 -24.073 1.00 0.00 41 PRO A O 10
ATOM 15958 N N . PRO A 1 42 ? 35.743 -30.274 -21.897 1.00 0.00 42 PRO A N 10
ATOM 15959 C CA . PRO A 1 42 ? 36.331 -28.932 -21.959 1.00 0.00 42 PRO A CA 10
ATOM 15960 C C . PRO A 1 42 ? 37.842 -28.969 -22.162 1.00 0.00 42 PRO A C 10
ATOM 15961 O O . PRO A 1 42 ? 38.552 -29.698 -21.471 1.00 0.00 42 PRO A O 10
ATOM 15972 N N . ASN A 1 43 ? 38.326 -28.178 -23.114 1.00 0.00 43 ASN A N 10
ATOM 15973 C CA . ASN A 1 43 ? 39.754 -28.121 -23.407 1.00 0.00 43 ASN A CA 10
ATOM 15974 C C . ASN A 1 43 ? 40.170 -26.710 -23.810 1.00 0.00 43 ASN A C 10
ATOM 15975 O O . ASN A 1 43 ? 40.403 -26.415 -24.983 1.00 0.00 43 ASN A O 10
ATOM 15986 N N . PRO A 1 44 ? 40.268 -25.816 -22.816 1.00 0.00 44 PRO A N 10
ATOM 15987 C CA . PRO A 1 44 ? 40.658 -24.421 -23.042 1.00 0.00 44 PRO A CA 10
ATOM 15988 C C . PRO A 1 44 ? 42.124 -24.285 -23.439 1.00 0.00 44 PRO A C 10
ATOM 15989 O O . PRO A 1 44 ? 43.018 -24.456 -22.611 1.00 0.00 44 PRO A O 10
ATOM 16000 N N . GLU A 1 45 ? 42.361 -23.978 -24.710 1.00 0.00 45 GLU A N 10
ATOM 16001 C CA . GLU A 1 45 ? 43.720 -23.821 -25.216 1.00 0.00 45 GLU A CA 10
ATOM 16002 C C . GLU A 1 45 ? 44.242 -22.413 -24.944 1.00 0.00 45 GLU A C 10
ATOM 16003 O O . GLU A 1 45 ? 44.670 -21.710 -25.859 1.00 0.00 45 GLU A O 10
ATOM 16015 N N . GLY A 1 46 ? 44.202 -22.007 -23.679 1.00 0.00 46 GLY A N 10
ATOM 16016 C CA . GLY A 1 46 ? 44.674 -20.686 -23.308 1.00 0.00 46 GLY A CA 10
ATOM 16017 C C . GLY A 1 46 ? 43.688 -19.595 -23.676 1.00 0.00 46 GLY A C 10
ATOM 16018 O O . GLY A 1 46 ? 43.117 -18.942 -22.802 1.00 0.00 46 GLY A O 10
ATOM 16022 N N . THR A 1 47 ? 43.488 -19.393 -24.975 1.00 0.00 47 THR A N 10
ATOM 16023 C CA . THR A 1 47 ? 42.567 -18.372 -25.457 1.00 0.00 47 THR A CA 10
ATOM 16024 C C . THR A 1 47 ? 41.202 -18.504 -24.791 1.00 0.00 47 THR A C 10
ATOM 16025 O O . THR A 1 47 ? 40.637 -17.520 -24.311 1.00 0.00 47 THR A O 10
ATOM 16036 N N . ARG A 1 48 ? 40.677 -19.725 -24.763 1.00 0.00 48 ARG A N 10
ATOM 16037 C CA . ARG A 1 48 ? 39.378 -19.984 -24.155 1.00 0.00 48 ARG A CA 10
ATOM 16038 C C . ARG A 1 48 ? 39.320 -19.425 -22.737 1.00 0.00 48 ARG A C 10
ATOM 16039 O O . ARG A 1 48 ? 38.280 -18.938 -22.294 1.00 0.00 48 ARG A O 10
ATOM 16060 N N . GLN A 1 49 ? 40.443 -19.499 -22.031 1.00 0.00 49 GLN A N 10
ATOM 16061 C CA . GLN A 1 49 ? 40.518 -19.001 -20.662 1.00 0.00 49 GLN A CA 10
ATOM 16062 C C . GLN A 1 49 ? 40.769 -17.496 -20.643 1.00 0.00 49 GLN A C 10
ATOM 16063 O O . GLN A 1 49 ? 40.251 -16.782 -19.785 1.00 0.00 49 GLN A O 10
ATOM 16077 N N . ALA A 1 50 ? 41.565 -17.022 -21.595 1.00 0.00 50 ALA A N 10
ATOM 16078 C CA . ALA A 1 50 ? 41.882 -15.603 -21.689 1.00 0.00 50 ALA A CA 10
ATOM 16079 C C . ALA A 1 50 ? 40.614 -14.755 -21.681 1.00 0.00 50 ALA A C 10
ATOM 16080 O O . ALA A 1 50 ? 40.453 -13.870 -20.841 1.00 0.00 50 ALA A O 10
ATOM 16087 N N . ARG A 1 51 ? 39.718 -15.031 -22.623 1.00 0.00 51 ARG A N 10
ATOM 16088 C CA . ARG A 1 51 ? 38.466 -14.292 -22.725 1.00 0.00 51 ARG A CA 10
ATOM 16089 C C . ARG A 1 51 ? 37.518 -14.669 -21.591 1.00 0.00 51 ARG A C 10
ATOM 16090 O O . ARG A 1 51 ? 36.781 -13.827 -21.077 1.00 0.00 51 ARG A O 10
ATOM 16111 N N . ARG A 1 52 ? 37.541 -15.941 -21.205 1.00 0.00 52 ARG A N 10
ATOM 16112 C CA . ARG A 1 52 ? 36.682 -16.430 -20.132 1.00 0.00 52 ARG A CA 10
ATOM 16113 C C . ARG A 1 52 ? 36.850 -15.584 -18.874 1.00 0.00 52 ARG A C 10
ATOM 16114 O O . ARG A 1 52 ? 35.890 -15.349 -18.140 1.00 0.00 52 ARG A O 10
ATOM 16135 N N . ASN A 1 53 ? 38.075 -15.129 -18.631 1.00 0.00 53 ASN A N 10
ATOM 16136 C CA . ASN A 1 53 ? 38.368 -14.310 -17.461 1.00 0.00 53 ASN A CA 10
ATOM 16137 C C . ASN A 1 53 ? 37.407 -13.129 -17.369 1.00 0.00 53 ASN A C 10
ATOM 16138 O O . ASN A 1 53 ? 36.658 -13.000 -16.400 1.00 0.00 53 ASN A O 10
ATOM 16149 N N . ARG A 1 54 ? 37.433 -12.271 -18.383 1.00 0.00 54 ARG A N 10
ATOM 16150 C CA . ARG A 1 54 ? 36.565 -11.101 -18.416 1.00 0.00 54 ARG A CA 10
ATOM 16151 C C . ARG A 1 54 ? 35.115 -11.505 -18.667 1.00 0.00 54 ARG A C 10
ATOM 16152 O O . ARG A 1 54 ? 34.195 -10.968 -18.051 1.00 0.00 54 ARG A O 10
ATOM 16173 N N . ARG A 1 55 ? 34.920 -12.456 -19.575 1.00 0.00 55 ARG A N 10
ATOM 16174 C CA . ARG A 1 55 ? 33.583 -12.932 -19.909 1.00 0.00 55 ARG A CA 10
ATOM 16175 C C . ARG A 1 55 ? 32.834 -13.370 -18.654 1.00 0.00 55 ARG A C 10
ATOM 16176 O O . ARG A 1 55 ? 31.620 -13.195 -18.551 1.00 0.00 55 ARG A O 10
ATOM 16197 N N . ARG A 1 56 ? 33.565 -13.941 -17.703 1.00 0.00 56 ARG A N 10
ATOM 16198 C CA . ARG A 1 56 ? 32.970 -14.407 -16.456 1.00 0.00 56 ARG A CA 10
ATOM 16199 C C . ARG A 1 56 ? 32.145 -13.302 -15.802 1.00 0.00 56 ARG A C 10
ATOM 16200 O O . ARG A 1 56 ? 31.064 -13.554 -15.270 1.00 0.00 56 ARG A O 10
ATOM 16221 N N . ARG A 1 57 ? 32.664 -12.079 -15.845 1.00 0.00 57 ARG A N 10
ATOM 16222 C CA . ARG A 1 57 ? 31.977 -10.937 -15.256 1.00 0.00 57 ARG A CA 10
ATOM 16223 C C . ARG A 1 57 ? 30.649 -10.678 -15.961 1.00 0.00 57 ARG A C 10
ATOM 16224 O O . ARG A 1 57 ? 29.698 -10.188 -15.353 1.00 0.00 57 ARG A O 10
ATOM 16245 N N . TRP A 1 58 ? 30.592 -11.010 -17.245 1.00 0.00 58 TRP A N 10
ATOM 16246 C CA . TRP A 1 58 ? 29.381 -10.813 -18.033 1.00 0.00 58 TRP A CA 10
ATOM 16247 C C . TRP A 1 58 ? 28.408 -11.970 -17.835 1.00 0.00 58 TRP A C 10
ATOM 16248 O O . TRP A 1 58 ? 27.263 -11.768 -17.434 1.00 0.00 58 TRP A O 10
ATOM 16269 N N . ARG A 1 59 ? 28.874 -13.182 -18.119 1.00 0.00 59 ARG A N 10
ATOM 16270 C CA . ARG A 1 59 ? 28.044 -14.372 -17.973 1.00 0.00 59 ARG A CA 10
ATOM 16271 C C . ARG A 1 59 ? 27.402 -14.421 -16.590 1.00 0.00 59 ARG A C 10
ATOM 16272 O O . ARG A 1 59 ? 26.292 -14.927 -16.428 1.00 0.00 59 ARG A O 10
ATOM 16293 N N . GLU A 1 60 ? 28.108 -13.891 -15.596 1.00 0.00 60 GLU A N 10
ATOM 16294 C CA . GLU A 1 60 ? 27.606 -13.875 -14.227 1.00 0.00 60 GLU A CA 10
ATOM 16295 C C . GLU A 1 60 ? 26.195 -13.297 -14.170 1.00 0.00 60 GLU A C 10
ATOM 16296 O O . GLU A 1 60 ? 25.301 -13.874 -13.553 1.00 0.00 60 GLU A O 10
ATOM 16308 N N . ARG A 1 61 ? 26.004 -12.154 -14.820 1.00 0.00 61 ARG A N 10
ATOM 16309 C CA . ARG A 1 61 ? 24.703 -11.496 -14.843 1.00 0.00 61 ARG A CA 10
ATOM 16310 C C . ARG A 1 61 ? 23.872 -11.977 -16.029 1.00 0.00 61 ARG A C 10
ATOM 16311 O O . ARG A 1 61 ? 22.662 -12.167 -15.914 1.00 0.00 61 ARG A O 10
ATOM 16332 N N . GLN A 1 62 ? 24.530 -12.170 -17.168 1.00 0.00 62 GLN A N 10
ATOM 16333 C CA . GLN A 1 62 ? 23.851 -12.627 -18.374 1.00 0.00 62 GLN A CA 10
ATOM 16334 C C . GLN A 1 62 ? 23.102 -13.930 -18.117 1.00 0.00 62 GLN A C 10
ATOM 16335 O O . GLN A 1 62 ? 22.023 -14.156 -18.665 1.00 0.00 62 GLN A O 10
ATOM 16349 N N . ARG A 1 63 ? 23.682 -14.785 -17.281 1.00 0.00 63 ARG A N 10
ATOM 16350 C CA . ARG A 1 63 ? 23.070 -16.067 -16.951 1.00 0.00 63 ARG A CA 10
ATOM 16351 C C . ARG A 1 63 ? 21.621 -15.880 -16.509 1.00 0.00 63 ARG A C 10
ATOM 16352 O O . ARG A 1 63 ? 20.764 -16.715 -16.794 1.00 0.00 63 ARG A O 10
ATOM 16373 N N . GLN A 1 64 ? 21.358 -14.779 -15.813 1.00 0.00 64 GLN A N 10
ATOM 16374 C CA . GLN A 1 64 ? 20.014 -14.484 -15.331 1.00 0.00 64 GLN A CA 10
ATOM 16375 C C . GLN A 1 64 ? 19.076 -14.172 -16.491 1.00 0.00 64 GLN A C 10
ATOM 16376 O O . GLN A 1 64 ? 17.895 -14.521 -16.462 1.00 0.00 64 GLN A O 10
ATOM 16390 N N . LYS A 1 65 ? 19.607 -13.511 -17.514 1.00 0.00 65 LYS A N 10
ATOM 16391 C CA . LYS A 1 65 ? 18.818 -13.151 -18.686 1.00 0.00 65 LYS A CA 10
ATOM 16392 C C . LYS A 1 65 ? 18.345 -14.398 -19.428 1.00 0.00 65 LYS A C 10
ATOM 16393 O O . LYS A 1 65 ? 17.244 -14.424 -19.975 1.00 0.00 65 LYS A O 10
ATOM 16412 N N . GLU A 1 66 ? 19.184 -15.429 -19.437 1.00 0.00 66 GLU A N 10
ATOM 16413 C CA . GLU A 1 66 ? 18.849 -16.679 -20.109 1.00 0.00 66 GLU A CA 10
ATOM 16414 C C . GLU A 1 66 ? 17.922 -17.530 -19.246 1.00 0.00 66 GLU A C 10
ATOM 16415 O O . GLU A 1 66 ? 16.839 -17.920 -19.678 1.00 0.00 66 GLU A O 10
ATOM 16427 N N . ASN A 1 67 ? 18.358 -17.816 -18.024 1.00 0.00 67 ASN A N 10
ATOM 16428 C CA . ASN A 1 67 ? 17.569 -18.621 -17.099 1.00 0.00 67 ASN A CA 10
ATOM 16429 C C . ASN A 1 67 ? 16.149 -18.078 -16.979 1.00 0.00 67 ASN A C 10
ATOM 16430 O O . ASN A 1 67 ? 15.190 -18.840 -16.864 1.00 0.00 67 ASN A O 10
ATOM 16441 N N . GLU A 1 68 ? 16.024 -16.755 -17.007 1.00 0.00 68 GLU A N 10
ATOM 16442 C CA . GLU A 1 68 ? 14.720 -16.109 -16.901 1.00 0.00 68 GLU A CA 10
ATOM 16443 C C . GLU A 1 68 ? 13.741 -16.690 -17.917 1.00 0.00 68 GLU A C 10
ATOM 16444 O O . GLU A 1 68 ? 12.699 -17.234 -17.550 1.00 0.00 68 GLU A O 10
ATOM 16456 N N . ILE A 1 69 ? 14.084 -16.571 -19.196 1.00 0.00 69 ILE A N 10
ATOM 16457 C CA . ILE A 1 69 ? 13.237 -17.084 -20.264 1.00 0.00 69 ILE A CA 10
ATOM 16458 C C . ILE A 1 69 ? 13.255 -18.608 -20.297 1.00 0.00 69 ILE A C 10
ATOM 16459 O O . ILE A 1 69 ? 12.255 -19.244 -20.629 1.00 0.00 69 ILE A O 10
ATOM 16475 N N . SER A 1 70 ? 14.398 -19.189 -19.947 1.00 0.00 70 SER A N 10
ATOM 16476 C CA . SER A 1 70 ? 14.548 -20.639 -19.937 1.00 0.00 70 SER A CA 10
ATOM 16477 C C . SER A 1 70 ? 13.525 -21.285 -19.006 1.00 0.00 70 SER A C 10
ATOM 16478 O O . SER A 1 70 ? 12.912 -22.297 -19.346 1.00 0.00 70 SER A O 10
ATOM 16486 N N . HIS A 1 71 ? 13.347 -20.691 -17.831 1.00 0.00 71 HIS A N 10
ATOM 16487 C CA . HIS A 1 71 ? 12.398 -21.206 -16.849 1.00 0.00 71 HIS A CA 10
ATOM 16488 C C . HIS A 1 71 ? 10.964 -21.019 -17.332 1.00 0.00 71 HIS A C 10
ATOM 16489 O O . HIS A 1 71 ? 10.100 -21.864 -17.088 1.00 0.00 71 HIS A O 10
ATOM 16503 N N . HIS A 1 72 ? 10.714 -19.907 -18.015 1.00 0.00 72 HIS A N 10
ATOM 16504 C CA . HIS A 1 72 ? 9.383 -19.609 -18.531 1.00 0.00 72 HIS A CA 10
ATOM 16505 C C . HIS A 1 72 ? 8.854 -20.767 -19.372 1.00 0.00 72 HIS A C 10
ATOM 16506 O O . HIS A 1 72 ? 7.718 -21.207 -19.195 1.00 0.00 72 HIS A O 10
ATOM 16520 N N . ALA A 1 73 ? 9.685 -21.257 -20.285 1.00 0.00 73 ALA A N 10
ATOM 16521 C CA . ALA A 1 73 ? 9.301 -22.364 -21.152 1.00 0.00 73 ALA A CA 10
ATOM 16522 C C . ALA A 1 73 ? 8.987 -23.615 -20.338 1.00 0.00 73 ALA A C 10
ATOM 16523 O O . ALA A 1 73 ? 8.010 -24.314 -20.607 1.00 0.00 73 ALA A O 10
ATOM 16530 N N . LYS A 1 74 ? 9.822 -23.891 -19.342 1.00 0.00 74 LYS A N 10
ATOM 16531 C CA . LYS A 1 74 ? 9.633 -25.058 -18.487 1.00 0.00 74 LYS A CA 10
ATOM 16532 C C . LYS A 1 74 ? 8.283 -25.003 -17.781 1.00 0.00 74 LYS A C 10
ATOM 16533 O O . LYS A 1 74 ? 7.635 -26.030 -17.580 1.00 0.00 74 LYS A O 10
ATOM 16552 N N . GLU A 1 75 ? 7.862 -23.797 -17.410 1.00 0.00 75 GLU A N 10
ATOM 16553 C CA . GLU A 1 75 ? 6.588 -23.610 -16.727 1.00 0.00 75 GLU A CA 10
ATOM 16554 C C . GLU A 1 75 ? 5.453 -24.276 -17.501 1.00 0.00 75 GLU A C 10
ATOM 16555 O O . GLU A 1 75 ? 4.622 -24.977 -16.923 1.00 0.00 75 GLU A O 10
ATOM 16567 N N . ILE A 1 76 ? 5.425 -24.049 -18.811 1.00 0.00 76 ILE A N 10
ATOM 16568 C CA . ILE A 1 76 ? 4.394 -24.626 -19.663 1.00 0.00 76 ILE A CA 10
ATOM 16569 C C . ILE A 1 76 ? 4.650 -26.110 -19.908 1.00 0.00 76 ILE A C 10
ATOM 16570 O O . ILE A 1 76 ? 3.947 -26.968 -19.375 1.00 0.00 76 ILE A O 10
ATOM 16586 N N . GLU A 1 77 ? 5.664 -26.404 -20.717 1.00 0.00 77 GLU A N 10
ATOM 16587 C CA . GLU A 1 77 ? 6.014 -27.785 -21.031 1.00 0.00 77 GLU A CA 10
ATOM 16588 C C . GLU A 1 77 ? 6.885 -28.388 -19.935 1.00 0.00 77 GLU A C 10
ATOM 16589 O O . GLU A 1 77 ? 7.860 -27.777 -19.494 1.00 0.00 77 GLU A O 10
ATOM 16601 N N . ARG A 1 78 ? 6.528 -29.591 -19.497 1.00 0.00 78 ARG A N 10
ATOM 16602 C CA . ARG A 1 78 ? 7.276 -30.278 -18.450 1.00 0.00 78 ARG A CA 10
ATOM 16603 C C . ARG A 1 78 ? 8.521 -30.948 -19.023 1.00 0.00 78 ARG A C 10
ATOM 16604 O O . ARG A 1 78 ? 8.708 -31.000 -20.240 1.00 0.00 78 ARG A O 10
ATOM 16625 N N . LEU A 1 79 ? 9.370 -31.460 -18.138 1.00 0.00 79 LEU A N 10
ATOM 16626 C CA . LEU A 1 79 ? 10.599 -32.127 -18.556 1.00 0.00 79 LEU A CA 10
ATOM 16627 C C . LEU A 1 79 ? 10.289 -33.408 -19.324 1.00 0.00 79 LEU A C 10
ATOM 16628 O O . LEU A 1 79 ? 9.460 -34.213 -18.899 1.00 0.00 79 LEU A O 10
ATOM 16644 N N . GLN A 1 80 ? 10.962 -33.591 -20.455 1.00 0.00 80 GLN A N 10
ATOM 16645 C CA . GLN A 1 80 ? 10.759 -34.775 -21.282 1.00 0.00 80 GLN A CA 10
ATOM 16646 C C . GLN A 1 80 ? 11.885 -34.928 -22.299 1.00 0.00 80 GLN A C 10
ATOM 16647 O O . GLN A 1 80 ? 12.829 -34.139 -22.319 1.00 0.00 80 GLN A O 10
ATOM 16661 N N . LYS A 1 81 ? 11.777 -35.947 -23.145 1.00 0.00 81 LYS A N 10
ATOM 16662 C CA . LYS A 1 81 ? 12.784 -36.203 -24.167 1.00 0.00 81 LYS A CA 10
ATOM 16663 C C . LYS A 1 81 ? 12.370 -35.597 -25.503 1.00 0.00 81 LYS A C 10
ATOM 16664 O O . LYS A 1 81 ? 11.867 -36.296 -26.382 1.00 0.00 81 LYS A O 10
ATOM 16683 N N . GLU A 1 82 ? 12.586 -34.293 -25.649 1.00 0.00 82 GLU A N 10
ATOM 16684 C CA . GLU A 1 82 ? 12.235 -33.595 -26.880 1.00 0.00 82 GLU A CA 10
ATOM 16685 C C . GLU A 1 82 ? 13.420 -32.788 -27.404 1.00 0.00 82 GLU A C 10
ATOM 16686 O O . GLU A 1 82 ? 14.256 -32.319 -26.631 1.00 0.00 82 GLU A O 10
ATOM 16698 N N . ILE A 1 83 ? 13.485 -32.634 -28.723 1.00 0.00 83 ILE A N 10
ATOM 16699 C CA . ILE A 1 83 ? 14.566 -31.884 -29.351 1.00 0.00 83 ILE A CA 10
ATOM 16700 C C . ILE A 1 83 ? 14.028 -30.677 -30.112 1.00 0.00 83 ILE A C 10
ATOM 16701 O O . ILE A 1 83 ? 13.108 -30.800 -30.920 1.00 0.00 83 ILE A O 10
ATOM 16717 N N . GLU A 1 84 ? 14.611 -29.511 -29.851 1.00 0.00 84 GLU A N 10
ATOM 16718 C CA . GLU A 1 84 ? 14.191 -28.282 -30.512 1.00 0.00 84 GLU A CA 10
ATOM 16719 C C . GLU A 1 84 ? 15.140 -27.133 -30.182 1.00 0.00 84 GLU A C 10
ATOM 16720 O O . GLU A 1 84 ? 15.685 -27.063 -29.081 1.00 0.00 84 GLU A O 10
ATOM 16732 N N . ARG A 1 85 ? 15.332 -26.238 -31.143 1.00 0.00 85 ARG A N 10
ATOM 16733 C CA . ARG A 1 85 ? 16.216 -25.094 -30.957 1.00 0.00 85 ARG A CA 10
ATOM 16734 C C . ARG A 1 85 ? 15.583 -23.820 -31.510 1.00 0.00 85 ARG A C 10
ATOM 16735 O O . ARG A 1 85 ? 15.108 -23.795 -32.647 1.00 0.00 85 ARG A O 10
ATOM 16756 N N . HIS A 1 86 ? 15.581 -22.767 -30.701 1.00 0.00 86 HIS A N 10
ATOM 16757 C CA . HIS A 1 86 ? 15.006 -21.490 -31.111 1.00 0.00 86 HIS A CA 10
ATOM 16758 C C . HIS A 1 86 ? 15.335 -20.396 -30.100 1.00 0.00 86 HIS A C 10
ATOM 16759 O O . HIS A 1 86 ? 15.929 -20.661 -29.054 1.00 0.00 86 HIS A O 10
ATOM 16773 N N . LYS A 1 87 ? 14.946 -19.166 -30.416 1.00 0.00 87 LYS A N 10
ATOM 16774 C CA . LYS A 1 87 ? 15.198 -18.032 -29.536 1.00 0.00 87 LYS A CA 10
ATOM 16775 C C . LYS A 1 87 ? 14.445 -16.794 -30.014 1.00 0.00 87 LYS A C 10
ATOM 16776 O O . LYS A 1 87 ? 14.080 -16.694 -31.185 1.00 0.00 87 LYS A O 10
ATOM 16795 N N . GLN A 1 88 ? 14.219 -15.855 -29.101 1.00 0.00 88 GLN A N 10
ATOM 16796 C CA . GLN A 1 88 ? 13.510 -14.624 -29.430 1.00 0.00 88 GLN A CA 10
ATOM 16797 C C . GLN A 1 88 ? 14.384 -13.405 -29.162 1.00 0.00 88 GLN A C 10
ATOM 16798 O O . GLN A 1 88 ? 14.027 -12.535 -28.368 1.00 0.00 88 GLN A O 10
ATOM 16812 N N . SER A 1 89 ? 15.533 -13.347 -29.828 1.00 0.00 89 SER A N 10
ATOM 16813 C CA . SER A 1 89 ? 16.462 -12.235 -29.658 1.00 0.00 89 SER A CA 10
ATOM 16814 C C . SER A 1 89 ? 16.048 -11.046 -30.520 1.00 0.00 89 SER A C 10
ATOM 16815 O O . SER A 1 89 ? 16.233 -9.891 -30.133 1.00 0.00 89 SER A O 10
ATOM 16823 N N . ILE A 1 90 ? 15.489 -11.337 -31.690 1.00 0.00 90 ILE A N 10
ATOM 16824 C CA . ILE A 1 90 ? 15.048 -10.292 -32.606 1.00 0.00 90 ILE A CA 10
ATOM 16825 C C . ILE A 1 90 ? 14.173 -9.268 -31.892 1.00 0.00 90 ILE A C 10
ATOM 16826 O O . ILE A 1 90 ? 14.206 -8.079 -32.210 1.00 0.00 90 ILE A O 10
ATOM 16842 N N . LYS A 1 91 ? 13.392 -9.737 -30.925 1.00 0.00 91 LYS A N 10
ATOM 16843 C CA . LYS A 1 91 ? 12.510 -8.862 -30.162 1.00 0.00 91 LYS A CA 10
ATOM 16844 C C . LYS A 1 91 ? 13.276 -7.667 -29.604 1.00 0.00 91 LYS A C 10
ATOM 16845 O O . LYS A 1 91 ? 12.732 -6.570 -29.480 1.00 0.00 91 LYS A O 10
ATOM 16864 N N . LYS A 1 92 ? 14.544 -7.886 -29.272 1.00 0.00 92 LYS A N 10
ATOM 16865 C CA . LYS A 1 92 ? 15.388 -6.828 -28.731 1.00 0.00 92 LYS A CA 10
ATOM 16866 C C . LYS A 1 92 ? 15.564 -5.700 -29.744 1.00 0.00 92 LYS A C 10
ATOM 16867 O O . LYS A 1 92 ? 15.635 -4.528 -29.377 1.00 0.00 92 LYS A O 10
ATOM 16886 N N . LEU A 1 93 ? 15.633 -6.064 -31.021 1.00 0.00 93 LEU A N 10
ATOM 16887 C CA . LEU A 1 93 ? 15.799 -5.083 -32.087 1.00 0.00 93 LEU A CA 10
ATOM 16888 C C . LEU A 1 93 ? 14.447 -4.565 -32.566 1.00 0.00 93 LEU A C 10
ATOM 16889 O O . LEU A 1 93 ? 14.226 -3.356 -32.646 1.00 0.00 93 LEU A O 10
ATOM 16905 N N . LYS A 1 94 ? 13.543 -5.487 -32.882 1.00 0.00 94 LYS A N 10
ATOM 16906 C CA . LYS A 1 94 ? 12.211 -5.125 -33.350 1.00 0.00 94 LYS A CA 10
ATOM 16907 C C . LYS A 1 94 ? 11.538 -4.159 -32.379 1.00 0.00 94 LYS A C 10
ATOM 16908 O O . LYS A 1 94 ? 10.805 -3.261 -32.794 1.00 0.00 94 LYS A O 10
ATOM 16927 N N . GLN A 1 95 ? 11.794 -4.348 -31.089 1.00 0.00 95 GLN A N 10
ATOM 16928 C CA . GLN A 1 95 ? 11.213 -3.493 -30.062 1.00 0.00 95 GLN A CA 10
ATOM 16929 C C . GLN A 1 95 ? 11.476 -2.021 -30.366 1.00 0.00 95 GLN A C 10
ATOM 16930 O O . GLN A 1 95 ? 10.611 -1.170 -30.159 1.00 0.00 95 GLN A O 10
ATOM 16944 N N . SER A 1 96 ? 12.676 -1.729 -30.858 1.00 0.00 96 SER A N 10
ATOM 16945 C CA . SER A 1 96 ? 13.054 -0.359 -31.187 1.00 0.00 96 SER A CA 10
ATOM 16946 C C . SER A 1 96 ? 12.913 -0.102 -32.684 1.00 0.00 96 SER A C 10
ATOM 16947 O O . SER A 1 96 ? 13.884 0.240 -33.359 1.00 0.00 96 SER A O 10
ATOM 16955 N N . GLU A 1 97 ? 11.697 -0.268 -33.194 1.00 0.00 97 GLU A N 10
ATOM 16956 C CA . GLU A 1 97 ? 11.429 -0.054 -34.612 1.00 0.00 97 GLU A CA 10
ATOM 16957 C C . GLU A 1 97 ? 11.206 1.427 -34.906 1.00 0.00 97 GLU A C 10
ATOM 16958 O O . GLU A 1 97 ? 10.070 1.903 -34.927 1.00 0.00 97 GLU A O 10
ATOM 16970 N N . CYS A 1 98 ? 12.297 2.150 -35.132 1.00 0.00 98 CYS A N 10
ATOM 16971 C CA . CYS A 1 98 ? 12.222 3.577 -35.423 1.00 0.00 98 CYS A CA 10
ATOM 16972 C C . CYS A 1 98 ? 11.516 3.824 -36.752 1.00 0.00 98 CYS A C 10
ATOM 16973 O O . CYS A 1 98 ? 10.534 4.562 -36.817 1.00 0.00 98 CYS A O 10
ATOM 16981 N N . GLY A 1 1 ? 6.510 4.581 -1.551 1.00 0.00 1 GLY A N 11
ATOM 16982 C CA . GLY A 1 1 ? 5.605 3.501 -1.205 1.00 0.00 1 GLY A CA 11
ATOM 16983 C C . GLY A 1 1 ? 4.521 3.299 -2.245 1.00 0.00 1 GLY A C 11
ATOM 16984 O O . GLY A 1 1 ? 3.775 4.224 -2.562 1.00 0.00 1 GLY A O 11
ATOM 16988 N N . GLY A 1 2 ? 4.432 2.084 -2.778 1.00 0.00 2 GLY A N 11
ATOM 16989 C CA . GLY A 1 2 ? 3.429 1.786 -3.784 1.00 0.00 2 GLY A CA 11
ATOM 16990 C C . GLY A 1 2 ? 3.917 2.066 -5.190 1.00 0.00 2 GLY A C 11
ATOM 16991 O O . GLY A 1 2 ? 3.359 2.910 -5.893 1.00 0.00 2 GLY A O 11
ATOM 16995 N N . SER A 1 3 ? 4.964 1.360 -5.605 1.00 0.00 3 SER A N 11
ATOM 16996 C CA . SER A 1 3 ? 5.531 1.540 -6.936 1.00 0.00 3 SER A CA 11
ATOM 16997 C C . SER A 1 3 ? 5.558 0.220 -7.699 1.00 0.00 3 SER A C 11
ATOM 16998 O O . SER A 1 3 ? 4.977 -0.775 -7.264 1.00 0.00 3 SER A O 11
ATOM 17006 N N . LYS A 1 4 ? 6.238 0.217 -8.840 1.00 0.00 4 LYS A N 11
ATOM 17007 C CA . LYS A 1 4 ? 6.343 -0.980 -9.665 1.00 0.00 4 LYS A CA 11
ATOM 17008 C C . LYS A 1 4 ? 7.326 -1.976 -9.056 1.00 0.00 4 LYS A C 11
ATOM 17009 O O . LYS A 1 4 ? 6.993 -3.144 -8.856 1.00 0.00 4 LYS A O 11
ATOM 17028 N N . GLU A 1 5 ? 8.533 -1.506 -8.762 1.00 0.00 5 GLU A N 11
ATOM 17029 C CA . GLU A 1 5 ? 9.561 -2.356 -8.175 1.00 0.00 5 GLU A CA 11
ATOM 17030 C C . GLU A 1 5 ? 9.090 -2.941 -6.846 1.00 0.00 5 GLU A C 11
ATOM 17031 O O . GLU A 1 5 ? 9.450 -4.061 -6.486 1.00 0.00 5 GLU A O 11
ATOM 17043 N N . ASN A 1 6 ? 8.283 -2.172 -6.122 1.00 0.00 6 ASN A N 11
ATOM 17044 C CA . ASN A 1 6 ? 7.762 -2.613 -4.833 1.00 0.00 6 ASN A CA 11
ATOM 17045 C C . ASN A 1 6 ? 7.112 -3.988 -4.949 1.00 0.00 6 ASN A C 11
ATOM 17046 O O . ASN A 1 6 ? 7.213 -4.813 -4.042 1.00 0.00 6 ASN A O 11
ATOM 17057 N N . GLU A 1 7 ? 6.443 -4.227 -6.074 1.00 0.00 7 GLU A N 11
ATOM 17058 C CA . GLU A 1 7 ? 5.776 -5.501 -6.309 1.00 0.00 7 GLU A CA 11
ATOM 17059 C C . GLU A 1 7 ? 6.764 -6.548 -6.816 1.00 0.00 7 GLU A C 11
ATOM 17060 O O . GLU A 1 7 ? 6.830 -7.660 -6.293 1.00 0.00 7 GLU A O 11
ATOM 17072 N N . ILE A 1 8 ? 7.531 -6.183 -7.839 1.00 0.00 8 ILE A N 11
ATOM 17073 C CA . ILE A 1 8 ? 8.515 -7.088 -8.417 1.00 0.00 8 ILE A CA 11
ATOM 17074 C C . ILE A 1 8 ? 9.447 -7.644 -7.345 1.00 0.00 8 ILE A C 11
ATOM 17075 O O . ILE A 1 8 ? 9.798 -8.824 -7.364 1.00 0.00 8 ILE A O 11
ATOM 17091 N N . SER A 1 9 ? 9.842 -6.786 -6.410 1.00 0.00 9 SER A N 11
ATOM 17092 C CA . SER A 1 9 ? 10.735 -7.191 -5.330 1.00 0.00 9 SER A CA 11
ATOM 17093 C C . SER A 1 9 ? 10.179 -8.405 -4.592 1.00 0.00 9 SER A C 11
ATOM 17094 O O . SER A 1 9 ? 10.930 -9.278 -4.156 1.00 0.00 9 SER A O 11
ATOM 17102 N N . HIS A 1 10 ? 8.858 -8.454 -4.455 1.00 0.00 10 HIS A N 11
ATOM 17103 C CA . HIS A 1 10 ? 8.201 -9.561 -3.771 1.00 0.00 10 HIS A CA 11
ATOM 17104 C C . HIS A 1 10 ? 8.659 -10.900 -4.339 1.00 0.00 10 HIS A C 11
ATOM 17105 O O . HIS A 1 10 ? 9.145 -11.763 -3.607 1.00 0.00 10 HIS A O 11
ATOM 17119 N N . HIS A 1 11 ? 8.501 -11.068 -5.648 1.00 0.00 11 HIS A N 11
ATOM 17120 C CA . HIS A 1 11 ? 8.900 -12.303 -6.315 1.00 0.00 11 HIS A CA 11
ATOM 17121 C C . HIS A 1 11 ? 10.416 -12.374 -6.465 1.00 0.00 11 HIS A C 11
ATOM 17122 O O . HIS A 1 11 ? 11.025 -13.415 -6.218 1.00 0.00 11 HIS A O 11
ATOM 17136 N N . ALA A 1 12 ? 11.019 -11.262 -6.870 1.00 0.00 12 ALA A N 11
ATOM 17137 C CA . ALA A 1 12 ? 12.464 -11.199 -7.051 1.00 0.00 12 ALA A CA 11
ATOM 17138 C C . ALA A 1 12 ? 13.196 -11.683 -5.804 1.00 0.00 12 ALA A C 11
ATOM 17139 O O . ALA A 1 12 ? 14.256 -12.300 -5.894 1.00 0.00 12 ALA A O 11
ATOM 17146 N N . LYS A 1 13 ? 12.622 -11.398 -4.640 1.00 0.00 13 LYS A N 11
ATOM 17147 C CA . LYS A 1 13 ? 13.218 -11.804 -3.373 1.00 0.00 13 LYS A CA 11
ATOM 17148 C C . LYS A 1 13 ? 13.550 -13.292 -3.379 1.00 0.00 13 LYS A C 11
ATOM 17149 O O . LYS A 1 13 ? 14.548 -13.718 -2.798 1.00 0.00 13 LYS A O 11
ATOM 17168 N N . GLU A 1 14 ? 12.706 -14.078 -4.041 1.00 0.00 14 GLU A N 11
ATOM 17169 C CA . GLU A 1 14 ? 12.911 -15.520 -4.123 1.00 0.00 14 GLU A CA 11
ATOM 17170 C C . GLU A 1 14 ? 13.610 -15.896 -5.426 1.00 0.00 14 GLU A C 11
ATOM 17171 O O . GLU A 1 14 ? 14.553 -16.689 -5.430 1.00 0.00 14 GLU A O 11
ATOM 17183 N N . ILE A 1 15 ? 13.142 -15.324 -6.530 1.00 0.00 15 ILE A N 11
ATOM 17184 C CA . ILE A 1 15 ? 13.722 -15.599 -7.838 1.00 0.00 15 ILE A CA 11
ATOM 17185 C C . ILE A 1 15 ? 15.235 -15.416 -7.818 1.00 0.00 15 ILE A C 11
ATOM 17186 O O . ILE A 1 15 ? 15.964 -16.122 -8.514 1.00 0.00 15 ILE A O 11
ATOM 17202 N N . GLU A 1 16 ? 15.701 -14.466 -7.013 1.00 0.00 16 GLU A N 11
ATOM 17203 C CA . GLU A 1 16 ? 17.129 -14.193 -6.902 1.00 0.00 16 GLU A CA 11
ATOM 17204 C C . GLU A 1 16 ? 17.892 -15.446 -6.483 1.00 0.00 16 GLU A C 11
ATOM 17205 O O . GLU A 1 16 ? 18.872 -15.831 -7.121 1.00 0.00 16 GLU A O 11
ATOM 17217 N N . ARG A 1 17 ? 17.436 -16.077 -5.406 1.00 0.00 17 ARG A N 11
ATOM 17218 C CA . ARG A 1 17 ? 18.076 -17.285 -4.900 1.00 0.00 17 ARG A CA 11
ATOM 17219 C C . ARG A 1 17 ? 17.992 -18.414 -5.923 1.00 0.00 17 ARG A C 11
ATOM 17220 O O . ARG A 1 17 ? 18.793 -19.348 -5.899 1.00 0.00 17 ARG A O 11
ATOM 17241 N N . LEU A 1 18 ? 17.016 -18.320 -6.820 1.00 0.00 18 LEU A N 11
ATOM 17242 C CA . LEU A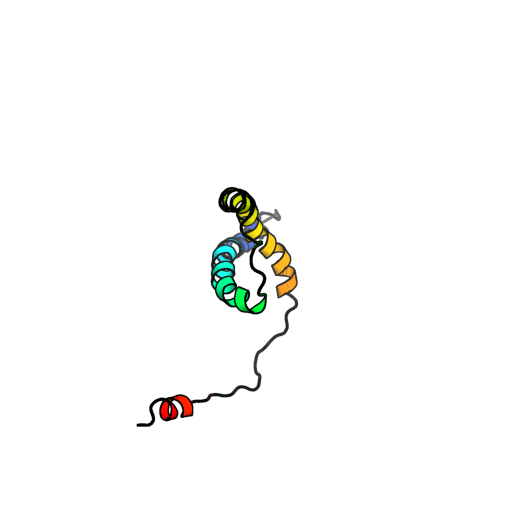 1 18 ? 16.827 -19.334 -7.852 1.00 0.00 18 LEU A CA 11
ATOM 17243 C C . LEU A 1 18 ? 17.778 -19.105 -9.022 1.00 0.00 18 LEU A C 11
ATOM 17244 O O . LEU A 1 18 ? 18.522 -20.004 -9.414 1.00 0.00 18 LEU A O 11
ATOM 17260 N N . GLN A 1 19 ? 17.751 -17.895 -9.573 1.00 0.00 19 GLN A N 11
ATOM 17261 C CA . GLN A 1 19 ? 18.612 -17.548 -10.697 1.00 0.00 19 GLN A CA 11
ATOM 17262 C C . GLN A 1 19 ? 20.082 -17.747 -10.338 1.00 0.00 19 GLN A C 11
ATOM 17263 O O . GLN A 1 19 ? 20.920 -17.971 -11.211 1.00 0.00 19 GLN A O 11
ATOM 17277 N N . LYS A 1 20 ? 20.387 -17.667 -9.047 1.00 0.00 20 LYS A N 11
ATOM 17278 C CA . LYS A 1 20 ? 21.755 -17.839 -8.572 1.00 0.00 20 LYS A CA 11
ATOM 17279 C C . LYS A 1 20 ? 22.045 -19.306 -8.271 1.00 0.00 20 LYS A C 11
ATOM 17280 O O . LYS A 1 20 ? 23.176 -19.768 -8.421 1.00 0.00 20 LYS A O 11
ATOM 17299 N N . GLU A 1 21 ? 21.016 -20.034 -7.847 1.00 0.00 21 GLU A N 11
ATOM 17300 C CA . GLU A 1 21 ? 21.163 -21.448 -7.526 1.00 0.00 21 GLU A CA 11
ATOM 17301 C C . GLU A 1 21 ? 21.253 -22.288 -8.797 1.00 0.00 21 GLU A C 11
ATOM 17302 O O . GLU A 1 21 ? 22.014 -23.254 -8.863 1.00 0.00 21 GLU A O 11
ATOM 17314 N N . ILE A 1 22 ? 20.472 -21.913 -9.804 1.00 0.00 22 ILE A N 11
ATOM 17315 C CA . ILE A 1 22 ? 20.465 -22.630 -11.073 1.00 0.00 22 ILE A CA 11
ATOM 17316 C C . ILE A 1 22 ? 21.882 -22.826 -11.602 1.00 0.00 22 ILE A C 11
ATOM 17317 O O . ILE A 1 22 ? 22.182 -23.836 -12.237 1.00 0.00 22 ILE A O 11
ATOM 17333 N N . GLU A 1 23 ? 22.748 -21.855 -11.333 1.00 0.00 23 GLU A N 11
ATOM 17334 C CA . GLU A 1 23 ? 24.134 -21.922 -11.781 1.00 0.00 23 GLU A CA 11
ATOM 17335 C C . GLU A 1 23 ? 24.798 -23.210 -11.303 1.00 0.00 23 GLU A C 11
ATOM 17336 O O . GLU A 1 23 ? 25.627 -23.790 -12.003 1.00 0.00 23 GLU A O 11
ATOM 17348 N N . ARG A 1 24 ? 24.427 -23.651 -10.106 1.00 0.00 24 ARG A N 11
ATOM 17349 C CA . ARG A 1 24 ? 24.988 -24.869 -9.532 1.00 0.00 24 ARG A CA 11
ATOM 17350 C C . ARG A 1 24 ? 24.274 -26.104 -10.076 1.00 0.00 24 ARG A C 11
ATOM 17351 O O . ARG A 1 24 ? 24.902 -26.994 -10.650 1.00 0.00 24 ARG A O 11
ATOM 17372 N N . HIS A 1 25 ? 22.959 -26.151 -9.890 1.00 0.00 25 HIS A N 11
ATOM 17373 C CA . HIS A 1 25 ? 22.160 -27.276 -10.362 1.00 0.00 25 HIS A CA 11
ATOM 17374 C C . HIS A 1 25 ? 22.444 -27.566 -11.833 1.00 0.00 25 HIS A C 11
ATOM 17375 O O . HIS A 1 25 ? 22.690 -28.710 -12.215 1.00 0.00 25 HIS A O 11
ATOM 17389 N N . LYS A 1 26 ? 22.408 -26.522 -12.654 1.00 0.00 26 LYS A N 11
ATOM 17390 C CA . LYS A 1 26 ? 22.662 -26.662 -14.083 1.00 0.00 26 LYS A CA 11
ATOM 17391 C C . LYS A 1 26 ? 23.971 -27.403 -14.332 1.00 0.00 26 LYS A C 11
ATOM 17392 O O . LYS A 1 26 ? 24.033 -28.312 -15.161 1.00 0.00 26 LYS A O 11
ATOM 17411 N N . GLN A 1 27 ? 25.015 -27.010 -13.610 1.00 0.00 27 GLN A N 11
ATOM 17412 C CA . GLN A 1 27 ? 26.323 -27.637 -13.753 1.00 0.00 27 GLN A CA 11
ATOM 17413 C C . GLN A 1 27 ? 26.301 -29.068 -13.225 1.00 0.00 27 GLN A C 11
ATOM 17414 O O . GLN A 1 27 ? 27.114 -29.901 -13.627 1.00 0.00 27 GLN A O 11
ATOM 17428 N N . SER A 1 28 ? 25.367 -29.346 -12.323 1.00 0.00 28 SER A N 11
ATOM 17429 C CA . SER A 1 28 ? 25.242 -30.675 -11.736 1.00 0.00 28 SER A CA 11
ATOM 17430 C C . SER A 1 28 ? 24.467 -31.607 -12.663 1.00 0.00 28 SER A C 11
ATOM 17431 O O . SER A 1 28 ? 24.739 -32.807 -12.723 1.00 0.00 28 SER A O 11
ATOM 17439 N N . ILE A 1 29 ? 23.502 -31.047 -13.383 1.00 0.00 29 ILE A N 11
ATOM 17440 C CA . ILE A 1 29 ? 22.689 -31.827 -14.308 1.00 0.00 29 ILE A CA 11
ATOM 17441 C C . ILE A 1 29 ? 23.372 -31.960 -15.664 1.00 0.00 29 ILE A C 11
ATOM 17442 O O . ILE A 1 29 ? 23.247 -32.982 -16.338 1.00 0.00 29 ILE A O 11
ATOM 17458 N N . LYS A 1 30 ? 24.098 -30.919 -16.058 1.00 0.00 30 LYS A N 11
ATOM 17459 C CA . LYS A 1 30 ? 24.805 -30.918 -17.334 1.00 0.00 30 LYS A CA 11
ATOM 17460 C C . LYS A 1 30 ? 25.644 -32.182 -17.491 1.00 0.00 30 LYS A C 11
ATOM 17461 O O . LYS A 1 30 ? 25.847 -32.671 -18.603 1.00 0.00 30 LYS A O 11
ATOM 17480 N N . LYS A 1 31 ? 26.129 -32.708 -16.372 1.00 0.00 31 LYS A N 11
ATOM 17481 C CA . LYS A 1 31 ? 26.944 -33.918 -16.384 1.00 0.00 31 LYS A CA 11
ATOM 17482 C C . LYS A 1 31 ? 26.259 -35.026 -17.177 1.00 0.00 31 LYS A C 11
ATOM 17483 O O . LYS A 1 31 ? 26.896 -35.722 -17.968 1.00 0.00 31 LYS A O 11
ATOM 17502 N N . LEU A 1 32 ? 24.958 -35.185 -16.960 1.00 0.00 32 LEU A N 11
ATOM 17503 C CA . LEU A 1 32 ? 24.185 -36.209 -17.655 1.00 0.00 32 LEU A CA 11
ATOM 17504 C C . LEU A 1 32 ? 23.720 -35.707 -19.019 1.00 0.00 32 LEU A C 11
ATOM 17505 O O . LEU A 1 32 ? 23.645 -36.473 -19.981 1.00 0.00 32 LEU A O 11
ATOM 17521 N N . LYS A 1 33 ? 23.412 -34.418 -19.096 1.00 0.00 33 LYS A N 11
ATOM 17522 C CA . LYS A 1 33 ? 22.958 -33.812 -20.341 1.00 0.00 33 LYS A CA 11
ATOM 17523 C C . LYS A 1 33 ? 24.019 -33.946 -21.430 1.00 0.00 33 LYS A C 11
ATOM 17524 O O . LYS A 1 33 ? 23.696 -34.100 -22.608 1.00 0.00 33 LYS A O 11
ATOM 17543 N N . GLN A 1 34 ? 25.284 -33.888 -21.028 1.00 0.00 34 GLN A N 11
ATOM 17544 C CA . GLN A 1 34 ? 26.391 -34.005 -21.969 1.00 0.00 34 GLN A CA 11
ATOM 17545 C C . GLN A 1 34 ? 26.218 -35.226 -22.866 1.00 0.00 34 GLN A C 11
ATOM 17546 O O . GLN A 1 34 ? 26.632 -35.222 -24.025 1.00 0.00 34 GLN A O 11
ATOM 17560 N N . SER A 1 35 ? 25.602 -36.271 -22.321 1.00 0.00 35 SER A N 11
ATOM 17561 C CA . SER A 1 35 ? 25.377 -37.502 -23.071 1.00 0.00 35 SER A CA 11
ATOM 17562 C C . SER A 1 35 ? 24.702 -37.208 -24.407 1.00 0.00 35 SER A C 11
ATOM 17563 O O . SER A 1 35 ? 24.984 -37.858 -25.413 1.00 0.00 35 SER A O 11
ATOM 17571 N N . GLU A 1 36 ? 23.808 -36.223 -24.408 1.00 0.00 36 GLU A N 11
ATOM 17572 C CA . GLU A 1 36 ? 23.092 -35.843 -25.620 1.00 0.00 36 GLU A CA 11
ATOM 17573 C C . GLU A 1 36 ? 23.906 -34.849 -26.445 1.00 0.00 36 GLU A C 11
ATOM 17574 O O . GLU A 1 36 ? 23.874 -34.876 -27.675 1.00 0.00 36 GLU A O 11
ATOM 17586 N N . GLN A 1 37 ? 24.633 -33.975 -25.757 1.00 0.00 37 GLN A N 11
ATOM 17587 C CA . GLN A 1 37 ? 25.454 -32.972 -26.425 1.00 0.00 37 GLN A CA 11
ATOM 17588 C C . GLN A 1 37 ? 26.360 -33.617 -27.469 1.00 0.00 37 GLN A C 11
ATOM 17589 O O . GLN A 1 37 ? 26.617 -33.037 -28.524 1.00 0.00 37 GLN A O 11
ATOM 17603 N N . SER A 1 38 ? 26.840 -34.819 -27.167 1.00 0.00 38 SER A N 11
ATOM 17604 C CA . SER A 1 38 ? 27.721 -35.541 -28.078 1.00 0.00 38 SER A CA 11
ATOM 17605 C C . SER A 1 38 ? 28.981 -34.731 -28.371 1.00 0.00 38 SER A C 11
ATOM 17606 O O . SER A 1 38 ? 29.547 -34.816 -29.460 1.00 0.00 38 SER A O 11
ATOM 17614 N N . ASN A 1 39 ? 29.414 -33.947 -27.389 1.00 0.00 39 ASN A N 11
ATOM 17615 C CA . ASN A 1 39 ? 30.606 -33.121 -27.541 1.00 0.00 39 ASN A CA 11
ATOM 17616 C C . ASN A 1 39 ? 31.851 -33.988 -27.708 1.00 0.00 39 ASN A C 11
ATOM 17617 O O . ASN A 1 39 ? 32.008 -35.023 -27.061 1.00 0.00 39 ASN A O 11
ATOM 17628 N N . PRO A 1 40 ? 32.758 -33.556 -28.596 1.00 0.00 40 PRO A N 11
ATOM 17629 C CA . PRO A 1 40 ? 34.005 -34.276 -28.869 1.00 0.00 40 PRO A CA 11
ATOM 17630 C C . PRO A 1 40 ? 34.979 -34.213 -27.696 1.00 0.00 40 PRO A C 11
ATOM 17631 O O . PRO A 1 40 ? 34.806 -33.438 -26.756 1.00 0.00 40 PRO A O 11
ATOM 17642 N N . PRO A 1 41 ? 36.028 -35.048 -27.752 1.00 0.00 41 PRO A N 11
ATOM 17643 C CA . PRO A 1 41 ? 37.050 -35.105 -26.703 1.00 0.00 41 PRO A CA 11
ATOM 17644 C C . PRO A 1 41 ? 37.921 -33.854 -26.674 1.00 0.00 41 PRO A C 11
ATOM 17645 O O . PRO A 1 41 ? 37.899 -33.031 -27.589 1.00 0.00 41 PRO A O 11
ATOM 17656 N N . PRO A 1 42 ? 38.710 -33.705 -25.599 1.00 0.00 42 PRO A N 11
ATOM 17657 C CA . PRO A 1 42 ? 39.604 -32.557 -25.426 1.00 0.00 42 PRO A CA 11
ATOM 17658 C C . PRO A 1 42 ? 40.776 -32.582 -26.402 1.00 0.00 42 PRO A C 11
ATOM 17659 O O . PRO A 1 42 ? 41.341 -33.639 -26.681 1.00 0.00 42 PRO A O 11
ATOM 17670 N N . ASN A 1 43 ? 41.134 -31.412 -26.919 1.00 0.00 43 ASN A N 11
ATOM 17671 C CA . ASN A 1 43 ? 42.238 -31.300 -27.865 1.00 0.00 43 ASN A CA 11
ATOM 17672 C C . ASN A 1 43 ? 43.038 -30.024 -27.621 1.00 0.00 43 ASN A C 11
ATOM 17673 O O . ASN A 1 43 ? 42.550 -29.060 -27.030 1.00 0.00 43 ASN A O 11
ATOM 17684 N N . PRO A 1 44 ? 44.297 -30.016 -28.084 1.00 0.00 44 PRO A N 11
ATOM 17685 C CA . PRO A 1 44 ? 45.191 -28.865 -27.929 1.00 0.00 44 PRO A CA 11
ATOM 17686 C C . PRO A 1 44 ? 44.763 -27.679 -28.787 1.00 0.00 44 PRO A C 11
ATOM 17687 O O . PRO A 1 44 ? 45.009 -27.652 -29.992 1.00 0.00 44 PRO A O 11
ATOM 17698 N N . GLU A 1 45 ? 44.120 -26.700 -28.156 1.00 0.00 45 GLU A N 11
ATOM 17699 C CA . GLU A 1 45 ? 43.659 -25.511 -28.864 1.00 0.00 45 GLU A CA 11
ATOM 17700 C C . GLU A 1 45 ? 44.082 -24.242 -28.128 1.00 0.00 45 GLU A C 11
ATOM 17701 O O . GLU A 1 45 ? 43.358 -23.740 -27.269 1.00 0.00 45 GLU A O 11
ATOM 17713 N N . GLY A 1 46 ? 45.258 -23.729 -28.473 1.00 0.00 46 GLY A N 11
ATOM 17714 C CA . GLY A 1 46 ? 45.758 -22.525 -27.837 1.00 0.00 46 GLY A CA 11
ATOM 17715 C C . GLY A 1 46 ? 45.378 -21.268 -28.594 1.00 0.00 46 GLY A C 11
ATOM 17716 O O . GLY A 1 46 ? 46.204 -20.375 -28.786 1.00 0.00 46 GLY A O 11
ATOM 17720 N N . THR A 1 47 ? 44.124 -21.198 -29.031 1.00 0.00 47 THR A N 11
ATOM 17721 C CA . THR A 1 47 ? 43.637 -20.044 -29.775 1.00 0.00 47 THR A CA 11
ATOM 17722 C C . THR A 1 47 ? 42.315 -19.541 -29.206 1.00 0.00 47 THR A C 11
ATOM 17723 O O . THR A 1 47 ? 42.259 -18.478 -28.588 1.00 0.00 47 THR A O 11
ATOM 17734 N N . ARG A 1 48 ? 41.253 -20.312 -29.419 1.00 0.00 48 ARG A N 11
ATOM 17735 C CA . ARG A 1 48 ? 39.930 -19.943 -28.927 1.00 0.00 48 ARG A CA 11
ATOM 17736 C C . ARG A 1 48 ? 39.933 -19.812 -27.407 1.00 0.00 48 ARG A C 11
ATOM 17737 O O . ARG A 1 48 ? 39.253 -18.953 -26.849 1.00 0.00 48 ARG A O 11
ATOM 17758 N N . GLN A 1 49 ? 40.702 -20.671 -26.745 1.00 0.00 49 GLN A N 11
ATOM 17759 C CA . GLN A 1 49 ? 40.791 -20.652 -25.290 1.00 0.00 49 GLN A CA 11
ATOM 17760 C C . GLN A 1 49 ? 41.212 -19.274 -24.789 1.00 0.00 49 GLN A C 11
ATOM 17761 O O . GLN A 1 49 ? 40.748 -18.814 -23.747 1.00 0.00 49 GLN A O 11
ATOM 17775 N N . ALA A 1 50 ? 42.096 -18.622 -25.538 1.00 0.00 50 ALA A N 11
ATOM 17776 C CA . ALA A 1 50 ? 42.577 -17.297 -25.171 1.00 0.00 50 ALA A CA 11
ATOM 17777 C C . ALA A 1 50 ? 41.416 -16.347 -24.891 1.00 0.00 50 ALA A C 11
ATOM 17778 O O . ALA A 1 50 ? 41.327 -15.763 -23.812 1.00 0.00 50 ALA A O 11
ATOM 17785 N N . ARG A 1 51 ? 40.531 -16.199 -25.871 1.00 0.00 51 ARG A N 11
ATOM 17786 C CA . ARG A 1 51 ? 39.377 -15.320 -25.730 1.00 0.00 51 ARG A CA 11
ATOM 17787 C C . ARG A 1 51 ? 38.310 -15.959 -24.847 1.00 0.00 51 ARG A C 11
ATOM 17788 O O . ARG A 1 51 ? 37.632 -15.274 -24.081 1.00 0.00 51 ARG A O 11
ATOM 17809 N N . ARG A 1 52 ? 38.168 -17.276 -24.958 1.00 0.00 52 ARG A N 11
ATOM 17810 C CA . ARG A 1 52 ? 37.183 -18.007 -24.170 1.00 0.00 52 ARG A CA 11
ATOM 17811 C C . ARG A 1 52 ? 37.324 -17.681 -22.686 1.00 0.00 52 ARG A C 11
ATOM 17812 O O . ARG A 1 52 ? 36.333 -17.607 -21.960 1.00 0.00 52 ARG A O 11
ATOM 17833 N N . ASN A 1 53 ? 38.561 -17.488 -22.242 1.00 0.00 53 ASN A N 11
ATOM 17834 C CA . ASN A 1 53 ? 38.832 -17.170 -20.844 1.00 0.00 53 ASN A CA 11
ATOM 17835 C C . ASN A 1 53 ? 37.984 -15.990 -20.380 1.00 0.00 53 ASN A C 11
ATOM 17836 O O . ASN A 1 53 ? 37.501 -15.967 -19.248 1.00 0.00 53 ASN A O 11
ATOM 17847 N N . ARG A 1 54 ? 37.806 -15.013 -21.263 1.00 0.00 54 ARG A N 11
ATOM 17848 C CA . ARG A 1 54 ? 37.017 -13.829 -20.944 1.00 0.00 54 ARG A CA 11
ATOM 17849 C C . ARG A 1 54 ? 35.529 -14.097 -21.149 1.00 0.00 54 ARG A C 11
ATOM 17850 O O . ARG A 1 54 ? 34.691 -13.610 -20.390 1.00 0.00 54 ARG A O 11
ATOM 17871 N N . ARG A 1 55 ? 35.208 -14.872 -22.180 1.00 0.00 55 ARG A N 11
ATOM 17872 C CA . ARG A 1 55 ? 33.822 -15.203 -22.485 1.00 0.00 55 ARG A CA 11
ATOM 17873 C C . ARG A 1 55 ? 33.122 -15.792 -21.264 1.00 0.00 55 ARG A C 11
ATOM 17874 O O . ARG A 1 55 ? 31.936 -15.550 -21.039 1.00 0.00 55 ARG A O 11
ATOM 17895 N N . ARG A 1 56 ? 33.864 -16.567 -20.480 1.00 0.00 56 ARG A N 11
ATOM 17896 C CA . ARG A 1 56 ? 33.314 -17.193 -19.284 1.00 0.00 56 ARG A CA 11
ATOM 17897 C C . ARG A 1 56 ? 32.634 -16.157 -18.393 1.00 0.00 56 ARG A C 11
ATOM 17898 O O . ARG A 1 56 ? 31.559 -16.405 -17.845 1.00 0.00 56 ARG A O 11
ATOM 17919 N N . ARG A 1 57 ? 33.268 -14.997 -18.252 1.00 0.00 57 ARG A N 11
ATOM 17920 C CA . ARG A 1 57 ? 32.726 -13.926 -17.426 1.00 0.00 57 ARG A CA 11
ATOM 17921 C C . ARG A 1 57 ? 31.370 -13.465 -17.955 1.00 0.00 57 ARG A C 11
ATOM 17922 O O . ARG A 1 57 ? 30.500 -13.057 -17.186 1.00 0.00 57 ARG A O 11
ATOM 17943 N N . TRP A 1 58 ? 31.200 -13.533 -19.270 1.00 0.00 58 TRP A N 11
ATOM 17944 C CA . TRP A 1 58 ? 29.951 -13.123 -19.902 1.00 0.00 58 TRP A CA 11
ATOM 17945 C C . TRP A 1 58 ? 28.919 -14.244 -19.847 1.00 0.00 58 TRP A C 11
ATOM 17946 O O . TRP A 1 58 ? 27.834 -14.075 -19.291 1.00 0.00 58 TRP A O 11
ATOM 17967 N N . ARG A 1 59 ? 29.264 -15.389 -20.427 1.00 0.00 59 ARG A N 11
ATOM 17968 C CA . ARG A 1 59 ? 28.367 -16.538 -20.443 1.00 0.00 59 ARG A CA 11
ATOM 17969 C C . ARG A 1 59 ? 27.875 -16.865 -19.037 1.00 0.00 59 ARG A C 11
ATOM 17970 O O . ARG A 1 59 ? 26.748 -17.325 -18.855 1.00 0.00 59 ARG A O 11
ATOM 17991 N N . GLU A 1 60 ? 28.729 -16.626 -18.046 1.00 0.00 60 GLU A N 11
ATOM 17992 C CA . GLU A 1 60 ? 28.381 -16.896 -16.657 1.00 0.00 60 GLU A CA 11
ATOM 17993 C C . GLU A 1 60 ? 27.180 -16.060 -16.224 1.00 0.00 60 GLU A C 11
ATOM 17994 O O . GLU A 1 60 ? 26.337 -16.517 -15.451 1.00 0.00 60 GLU A O 11
ATOM 18006 N N . ARG A 1 61 ? 27.109 -14.833 -16.726 1.00 0.00 61 ARG A N 11
ATOM 18007 C CA . ARG A 1 61 ? 26.013 -13.931 -16.391 1.00 0.00 61 ARG A CA 11
ATOM 18008 C C . ARG A 1 61 ? 24.850 -14.104 -17.363 1.00 0.00 61 ARG A C 11
ATOM 18009 O O . ARG A 1 61 ? 23.685 -14.004 -16.976 1.00 0.00 61 ARG A O 11
ATOM 18030 N N . GLN A 1 62 ? 25.174 -14.361 -18.626 1.00 0.00 62 GLN A N 11
ATOM 18031 C CA . GLN A 1 62 ? 24.156 -14.547 -19.653 1.00 0.00 62 GLN A CA 11
ATOM 18032 C C . GLN A 1 62 ? 23.209 -15.683 -19.282 1.00 0.00 62 GLN A C 11
ATOM 18033 O O . GLN A 1 62 ? 22.013 -15.626 -19.570 1.00 0.00 62 GLN A O 11
ATOM 18047 N N . ARG A 1 63 ? 23.751 -16.714 -18.643 1.00 0.00 63 ARG A N 11
ATOM 18048 C CA . ARG A 1 63 ? 22.954 -17.865 -18.234 1.00 0.00 63 ARG A CA 11
ATOM 18049 C C . ARG A 1 63 ? 21.719 -17.421 -17.455 1.00 0.00 63 ARG A C 11
ATOM 18050 O O . ARG A 1 63 ? 20.644 -18.002 -17.598 1.00 0.00 63 ARG A O 11
ATOM 18071 N N . GLN A 1 64 ? 21.883 -16.390 -16.633 1.00 0.00 64 GLN A N 11
ATOM 18072 C CA . GLN A 1 64 ? 20.781 -15.871 -15.832 1.00 0.00 64 GLN A CA 11
ATOM 18073 C C . GLN A 1 64 ? 19.676 -15.311 -16.722 1.00 0.00 64 GLN A C 11
ATOM 18074 O O . GLN A 1 64 ? 18.492 -15.422 -16.406 1.00 0.00 64 GLN A O 11
ATOM 18088 N N . LYS A 1 65 ? 20.072 -14.708 -17.838 1.00 0.00 65 LYS A N 11
ATOM 18089 C CA . LYS A 1 65 ? 19.118 -14.130 -18.776 1.00 0.00 65 LYS A CA 11
ATOM 18090 C C . LYS A 1 65 ? 18.275 -15.218 -19.433 1.00 0.00 65 LYS A C 11
ATOM 18091 O O . LYS A 1 65 ? 17.090 -15.020 -19.701 1.00 0.00 65 LYS A O 11
ATOM 18110 N N . GLU A 1 66 ? 18.894 -16.366 -19.689 1.00 0.00 66 GLU A N 11
ATOM 18111 C CA . GLU A 1 66 ? 18.199 -17.485 -20.315 1.00 0.00 66 GLU A CA 11
ATOM 18112 C C . GLU A 1 66 ? 17.410 -18.283 -19.281 1.00 0.00 66 GLU A C 11
ATOM 18113 O O . GLU A 1 66 ? 16.317 -18.772 -19.560 1.00 0.00 66 GLU A O 11
ATOM 18125 N N . ASN A 1 67 ? 17.975 -18.410 -18.084 1.00 0.00 67 ASN A N 11
ATOM 18126 C CA . ASN A 1 67 ? 17.327 -19.149 -17.008 1.00 0.00 67 ASN A CA 11
ATOM 18127 C C . ASN A 1 67 ? 15.895 -18.665 -16.801 1.00 0.00 67 ASN A C 11
ATOM 18128 O O . ASN A 1 67 ? 15.001 -19.455 -16.496 1.00 0.00 67 ASN A O 11
ATOM 18139 N N . GLU A 1 68 ? 15.685 -17.363 -16.970 1.00 0.00 68 GLU A N 11
ATOM 18140 C CA . GLU A 1 68 ? 14.361 -16.776 -16.802 1.00 0.00 68 GLU A CA 11
ATOM 18141 C C . GLU A 1 68 ? 13.339 -17.475 -17.692 1.00 0.00 68 GLU A C 11
ATOM 18142 O O . GLU A 1 68 ? 12.359 -18.040 -17.204 1.00 0.00 68 GLU A O 11
ATOM 18154 N N . ILE A 1 69 ? 13.572 -17.431 -18.999 1.00 0.00 69 ILE A N 11
ATOM 18155 C CA . ILE A 1 69 ? 12.672 -18.060 -19.958 1.00 0.00 69 ILE A CA 11
ATOM 18156 C C . ILE A 1 69 ? 12.724 -19.580 -19.845 1.00 0.00 69 ILE A C 11
ATOM 18157 O O . ILE A 1 69 ? 11.720 -20.263 -20.049 1.00 0.00 69 ILE A O 11
ATOM 18173 N N . SER A 1 70 ? 13.900 -20.104 -19.515 1.00 0.00 70 SER A N 11
ATOM 18174 C CA . SER A 1 70 ? 14.085 -21.543 -19.377 1.00 0.00 70 SER A CA 11
ATOM 18175 C C . SER A 1 70 ? 13.065 -22.131 -18.406 1.00 0.00 70 SER A C 11
ATOM 18176 O O . SER A 1 70 ? 12.583 -23.249 -18.594 1.00 0.00 70 SER A O 11
ATOM 18184 N N . HIS A 1 71 ? 12.738 -21.368 -17.367 1.00 0.00 71 HIS A N 11
ATOM 18185 C CA . HIS A 1 71 ? 11.775 -21.811 -16.366 1.00 0.00 71 HIS A CA 11
ATOM 18186 C C . HIS A 1 71 ? 10.481 -22.278 -17.027 1.00 0.00 71 HIS A C 11
ATOM 18187 O O . HIS A 1 71 ? 9.842 -23.225 -16.566 1.00 0.00 71 HIS A O 11
ATOM 18201 N N . HIS A 1 72 ? 10.098 -21.607 -18.109 1.00 0.00 72 HIS A N 11
ATOM 18202 C CA . HIS A 1 72 ? 8.881 -21.953 -18.832 1.00 0.00 72 HIS A CA 11
ATOM 18203 C C . HIS A 1 72 ? 9.088 -23.207 -19.677 1.00 0.00 72 HIS A C 11
ATOM 18204 O O . HIS A 1 72 ? 8.182 -24.026 -19.822 1.00 0.00 72 HIS A O 11
ATOM 18218 N N . ALA A 1 73 ? 10.287 -23.348 -20.232 1.00 0.00 73 ALA A N 11
ATOM 18219 C CA . ALA A 1 73 ? 10.614 -24.502 -21.062 1.00 0.00 73 ALA A CA 11
ATOM 18220 C C . ALA A 1 73 ? 10.708 -25.771 -20.223 1.00 0.00 73 ALA A C 11
ATOM 18221 O O . ALA A 1 73 ? 10.031 -26.762 -20.497 1.00 0.00 73 ALA A O 11
ATOM 18228 N N . LYS A 1 74 ? 11.553 -25.736 -19.197 1.00 0.00 74 LYS A N 11
ATOM 18229 C CA . LYS A 1 74 ? 11.736 -26.883 -18.317 1.00 0.00 74 LYS A CA 11
ATOM 18230 C C . LYS A 1 74 ? 10.396 -27.390 -17.795 1.00 0.00 74 LYS A C 11
ATOM 18231 O O . LYS A 1 74 ? 10.206 -28.591 -17.610 1.00 0.00 74 LYS A O 11
ATOM 18250 N N . GLU A 1 75 ? 9.469 -26.464 -17.562 1.00 0.00 75 GLU A N 11
ATOM 18251 C CA . GLU A 1 75 ? 8.146 -26.819 -17.062 1.00 0.00 75 GLU A CA 11
ATOM 18252 C C . GLU A 1 75 ? 7.515 -27.911 -17.922 1.00 0.00 75 GLU A C 11
ATOM 18253 O O . GLU A 1 75 ? 6.810 -28.784 -17.414 1.00 0.00 75 GLU A O 11
ATOM 18265 N N . ILE A 1 76 ? 7.772 -27.854 -19.224 1.00 0.00 76 ILE A N 11
ATOM 18266 C CA . ILE A 1 76 ? 7.230 -28.838 -20.152 1.00 0.00 76 ILE A CA 11
ATOM 18267 C C . ILE A 1 76 ? 8.346 -29.608 -20.850 1.00 0.00 76 ILE A C 11
ATOM 18268 O O . ILE A 1 76 ? 9.214 -29.017 -21.491 1.00 0.00 76 ILE A O 11
ATOM 18284 N N . GLU A 1 77 ? 8.313 -30.931 -20.723 1.00 0.00 77 GLU A N 11
ATOM 18285 C CA . GLU A 1 77 ? 9.322 -31.782 -21.342 1.00 0.00 77 GLU A CA 11
ATOM 18286 C C . GLU A 1 77 ? 9.022 -33.256 -21.084 1.00 0.00 77 GLU A C 11
ATOM 18287 O O . GLU A 1 77 ? 8.160 -33.592 -20.273 1.00 0.00 77 GLU A O 11
ATOM 18299 N N . ARG A 1 78 ? 9.741 -34.131 -21.779 1.00 0.00 78 ARG A N 11
ATOM 18300 C CA . ARG A 1 78 ? 9.554 -35.568 -21.626 1.00 0.00 78 ARG A CA 11
ATOM 18301 C C . ARG A 1 78 ? 10.843 -36.241 -21.165 1.00 0.00 78 ARG A C 11
ATOM 18302 O O . ARG A 1 78 ? 11.874 -36.156 -21.835 1.00 0.00 78 ARG A O 11
ATOM 18323 N N . LEU A 1 79 ? 10.780 -36.907 -20.018 1.00 0.00 79 LEU A N 11
ATOM 18324 C CA . LEU A 1 79 ? 11.943 -37.592 -19.466 1.00 0.00 79 LEU A CA 11
ATOM 18325 C C . LEU A 1 79 ? 11.800 -39.105 -19.603 1.00 0.00 79 LEU A C 11
ATOM 18326 O O . LEU A 1 79 ? 10.732 -39.606 -19.952 1.00 0.00 79 LEU A O 11
ATOM 18342 N N . GLN A 1 80 ? 12.882 -39.824 -19.325 1.00 0.00 80 GLN A N 11
ATOM 18343 C CA . GLN A 1 80 ? 12.875 -41.280 -19.415 1.00 0.00 80 GLN A CA 11
ATOM 18344 C C . GLN A 1 80 ? 13.997 -41.883 -18.576 1.00 0.00 80 GLN A C 11
ATOM 18345 O O . GLN A 1 80 ? 15.173 -41.771 -18.921 1.00 0.00 80 GLN A O 11
ATOM 18359 N N . LYS A 1 81 ? 13.625 -42.522 -17.474 1.00 0.00 81 LYS A N 11
ATOM 18360 C CA . LYS A 1 81 ? 14.598 -43.145 -16.583 1.00 0.00 81 LYS A CA 11
ATOM 18361 C C . LYS A 1 81 ? 14.500 -44.666 -16.648 1.00 0.00 81 LYS A C 11
ATOM 18362 O O . LYS A 1 81 ? 13.669 -45.212 -17.373 1.00 0.00 81 LYS A O 11
ATOM 18381 N N . GLU A 1 82 ? 15.352 -45.343 -15.884 1.00 0.00 82 GLU A N 11
ATOM 18382 C CA . GLU A 1 82 ? 15.358 -46.801 -15.855 1.00 0.00 82 GLU A CA 11
ATOM 18383 C C . GLU A 1 82 ? 14.050 -47.340 -15.284 1.00 0.00 82 GLU A C 11
ATOM 18384 O O . GLU A 1 82 ? 13.121 -46.579 -15.007 1.00 0.00 82 GLU A O 11
ATOM 18396 N N . ILE A 1 83 ? 13.984 -48.655 -15.111 1.00 0.00 83 ILE A N 11
ATOM 18397 C CA . ILE A 1 83 ? 12.790 -49.296 -14.572 1.00 0.00 83 ILE A CA 11
ATOM 18398 C C . ILE A 1 83 ? 12.989 -49.691 -13.113 1.00 0.00 83 ILE A C 11
ATOM 18399 O O . ILE A 1 83 ? 12.392 -49.100 -12.214 1.00 0.00 83 ILE A O 11
ATOM 18415 N N . GLU A 1 84 ? 13.833 -50.692 -12.886 1.00 0.00 84 GLU A N 11
ATOM 18416 C CA . GLU A 1 84 ? 14.111 -51.165 -11.535 1.00 0.00 84 GLU A CA 11
ATOM 18417 C C . GLU A 1 84 ? 15.529 -51.721 -11.434 1.00 0.00 84 GLU A C 11
ATOM 18418 O O . GLU A 1 84 ? 16.304 -51.649 -12.387 1.00 0.00 84 GLU A O 11
ATOM 18430 N N . ARG A 1 85 ? 15.859 -52.275 -10.272 1.00 0.00 85 ARG A N 11
ATOM 18431 C CA . ARG A 1 85 ? 17.183 -52.842 -10.045 1.00 0.00 85 ARG A CA 11
ATOM 18432 C C . ARG A 1 85 ? 17.249 -53.546 -8.694 1.00 0.00 85 ARG A C 11
ATOM 18433 O O . ARG A 1 85 ? 16.535 -53.183 -7.758 1.00 0.00 85 ARG A O 11
ATOM 18454 N N . HIS A 1 86 ? 18.110 -54.554 -8.598 1.00 0.00 86 HIS A N 11
ATOM 18455 C CA . HIS A 1 86 ? 18.269 -55.309 -7.360 1.00 0.00 86 HIS A CA 11
ATOM 18456 C C . HIS A 1 86 ? 19.735 -55.371 -6.946 1.00 0.00 86 HIS A C 11
ATOM 18457 O O . HIS A 1 86 ? 20.623 -54.984 -7.706 1.00 0.00 86 HIS A O 11
ATOM 18471 N N . LYS A 1 87 ? 19.983 -55.858 -5.735 1.00 0.00 87 LYS A N 11
ATOM 18472 C CA . LYS A 1 87 ? 21.343 -55.972 -5.219 1.00 0.00 87 LYS A CA 11
ATOM 18473 C C . LYS A 1 87 ? 21.425 -57.042 -4.136 1.00 0.00 87 LYS A C 11
ATOM 18474 O O . LYS A 1 87 ? 20.406 -57.573 -3.697 1.00 0.00 87 LYS A O 11
ATOM 18493 N N . GLN A 1 88 ? 22.645 -57.352 -3.708 1.00 0.00 88 GLN A N 11
ATOM 18494 C CA . GLN A 1 88 ? 22.859 -58.359 -2.675 1.00 0.00 88 GLN A CA 11
ATOM 18495 C C . GLN A 1 88 ? 23.840 -57.857 -1.621 1.00 0.00 88 GLN A C 11
ATOM 18496 O O . GLN A 1 88 ? 24.995 -58.282 -1.582 1.00 0.00 88 GLN A O 11
ATOM 18510 N N . SER A 1 89 ? 23.374 -56.950 -0.770 1.00 0.00 89 SER A N 11
ATOM 18511 C CA . SER A 1 89 ? 24.211 -56.386 0.282 1.00 0.00 89 SER A CA 11
ATOM 18512 C C . SER A 1 89 ? 24.260 -57.314 1.493 1.00 0.00 89 SER A C 11
ATOM 18513 O O . SER A 1 89 ? 25.285 -57.418 2.168 1.00 0.00 89 SER A O 11
ATOM 18521 N N . ILE A 1 90 ? 23.145 -57.985 1.761 1.00 0.00 90 ILE A N 11
ATOM 18522 C CA . ILE A 1 90 ? 23.060 -58.904 2.889 1.00 0.00 90 ILE A CA 11
ATOM 18523 C C . ILE A 1 90 ? 24.219 -59.896 2.879 1.00 0.00 90 ILE A C 11
ATOM 18524 O O . ILE A 1 90 ? 24.713 -60.301 3.932 1.00 0.00 90 ILE A O 11
ATOM 18540 N N . LYS A 1 91 ? 24.649 -60.282 1.683 1.00 0.00 91 LYS A N 11
ATOM 18541 C CA . LYS A 1 91 ? 25.752 -61.224 1.534 1.00 0.00 91 LYS A CA 11
ATOM 18542 C C . LYS A 1 91 ? 26.967 -60.770 2.336 1.00 0.00 91 LYS A C 11
ATOM 18543 O O . LYS A 1 91 ? 27.726 -61.591 2.851 1.00 0.00 91 LYS A O 11
ATOM 18562 N N . LYS A 1 92 ? 27.146 -59.457 2.439 1.00 0.00 92 LYS A N 11
ATOM 18563 C CA . LYS A 1 92 ? 28.268 -58.893 3.181 1.00 0.00 92 LYS A CA 11
ATOM 18564 C C . LYS A 1 92 ? 28.184 -59.264 4.658 1.00 0.00 92 LYS A C 11
ATOM 18565 O O . LYS A 1 92 ? 29.205 -59.468 5.316 1.00 0.00 92 LYS A O 11
ATOM 18584 N N . LEU A 1 93 ? 26.963 -59.352 5.173 1.00 0.00 93 LEU A N 11
ATOM 18585 C CA . LEU A 1 93 ? 26.746 -59.700 6.573 1.00 0.00 93 LEU A CA 11
ATOM 18586 C C . LEU A 1 93 ? 26.661 -61.213 6.752 1.00 0.00 93 LEU A C 11
ATOM 18587 O O . LEU A 1 93 ? 27.313 -61.784 7.625 1.00 0.00 93 LEU A O 11
ATOM 18603 N N . LYS A 1 94 ? 25.854 -61.857 5.915 1.00 0.00 94 LYS A N 11
ATOM 18604 C CA . LYS A 1 94 ? 25.684 -63.304 5.977 1.00 0.00 94 LYS A CA 11
ATOM 18605 C C . LYS A 1 94 ? 27.035 -64.012 5.925 1.00 0.00 94 LYS A C 11
ATOM 18606 O O . LYS A 1 94 ? 27.291 -64.935 6.698 1.00 0.00 94 LYS A O 11
ATOM 18625 N N . GLN A 1 95 ? 27.894 -63.573 5.010 1.00 0.00 95 GLN A N 11
ATOM 18626 C CA . GLN A 1 95 ? 29.217 -64.166 4.858 1.00 0.00 95 GLN A CA 11
ATOM 18627 C C . GLN A 1 95 ? 30.022 -64.035 6.147 1.00 0.00 95 GLN A C 11
ATOM 18628 O O . GLN A 1 95 ? 30.803 -64.920 6.496 1.00 0.00 95 GLN A O 11
ATOM 18642 N N . SER A 1 96 ? 29.828 -62.923 6.851 1.00 0.00 96 SER A N 11
ATOM 18643 C CA . SER A 1 96 ? 30.540 -62.675 8.099 1.00 0.00 96 SER A CA 11
ATOM 18644 C C . SER A 1 96 ? 29.666 -63.023 9.301 1.00 0.00 96 SER A C 11
ATOM 18645 O O . SER A 1 96 ? 29.547 -62.239 10.241 1.00 0.00 96 SER A O 11
ATOM 18653 N N . GLU A 1 97 ? 29.058 -64.204 9.259 1.00 0.00 97 GLU A N 11
ATOM 18654 C CA . GLU A 1 97 ? 28.194 -64.656 10.345 1.00 0.00 97 GLU A CA 11
ATOM 18655 C C . GLU A 1 97 ? 28.837 -65.811 11.107 1.00 0.00 97 GLU A C 11
ATOM 18656 O O . GLU A 1 97 ? 28.232 -66.870 11.276 1.00 0.00 97 GLU A O 11
ATOM 18668 N N . CYS A 1 98 ? 30.066 -65.599 11.563 1.00 0.00 98 CYS A N 11
ATOM 18669 C CA . CYS A 1 98 ? 30.794 -66.623 12.305 1.00 0.00 98 CYS A CA 11
ATOM 18670 C C . CYS A 1 98 ? 31.211 -66.106 13.678 1.00 0.00 98 CYS A C 11
ATOM 18671 O O . CYS A 1 98 ? 31.233 -66.855 14.654 1.00 0.00 98 CYS A O 11
ATOM 18679 N N . GLY A 1 1 ? 4.794 -4.657 -1.003 1.00 0.00 1 GLY A N 12
ATOM 18680 C CA . GLY A 1 1 ? 3.544 -4.199 -0.425 1.00 0.00 1 GLY A CA 12
ATOM 18681 C C . GLY A 1 1 ? 3.256 -2.745 -0.744 1.00 0.00 1 GLY A C 12
ATOM 18682 O O . GLY A 1 1 ? 3.188 -1.908 0.155 1.00 0.00 1 GLY A O 12
ATOM 18686 N N . GLY A 1 2 ? 3.087 -2.444 -2.028 1.00 0.00 2 GLY A N 12
ATOM 18687 C CA . GLY A 1 2 ? 2.809 -1.081 -2.440 1.00 0.00 2 GLY A CA 12
ATOM 18688 C C . GLY A 1 2 ? 2.782 -0.925 -3.947 1.00 0.00 2 GLY A C 12
ATOM 18689 O O . GLY A 1 2 ? 1.922 -1.491 -4.621 1.00 0.00 2 GLY A O 12
ATOM 18693 N N . SER A 1 3 ? 3.727 -0.154 -4.478 1.00 0.00 3 SER A N 12
ATOM 18694 C CA . SER A 1 3 ? 3.804 0.081 -5.915 1.00 0.00 3 SER A CA 12
ATOM 18695 C C . SER A 1 3 ? 4.455 -1.103 -6.623 1.00 0.00 3 SER A C 12
ATOM 18696 O O . SER A 1 3 ? 4.793 -2.108 -5.997 1.00 0.00 3 SER A O 12
ATOM 18704 N N . LYS A 1 4 ? 4.626 -0.978 -7.935 1.00 0.00 4 LYS A N 12
ATOM 18705 C CA . LYS A 1 4 ? 5.237 -2.036 -8.732 1.00 0.00 4 LYS A CA 12
ATOM 18706 C C . LYS A 1 4 ? 6.627 -2.379 -8.206 1.00 0.00 4 LYS A C 12
ATOM 18707 O O . LYS A 1 4 ? 6.947 -3.548 -7.993 1.00 0.00 4 LYS A O 12
ATOM 18726 N N . GLU A 1 5 ? 7.446 -1.353 -7.998 1.00 0.00 5 GLU A N 12
ATOM 18727 C CA . GLU A 1 5 ? 8.802 -1.549 -7.497 1.00 0.00 5 GLU A CA 12
ATOM 18728 C C . GLU A 1 5 ? 8.795 -2.399 -6.229 1.00 0.00 5 GLU A C 12
ATOM 18729 O O . GLU A 1 5 ? 9.696 -3.208 -6.007 1.00 0.00 5 GLU A O 12
ATOM 18741 N N . ASN A 1 6 ? 7.774 -2.208 -5.401 1.00 0.00 6 ASN A N 12
ATOM 18742 C CA . ASN A 1 6 ? 7.650 -2.956 -4.156 1.00 0.00 6 ASN A CA 12
ATOM 18743 C C . ASN A 1 6 ? 7.173 -4.381 -4.421 1.00 0.00 6 ASN A C 12
ATOM 18744 O O . ASN A 1 6 ? 7.665 -5.333 -3.816 1.00 0.00 6 ASN A O 12
ATOM 18755 N N . GLU A 1 7 ? 6.211 -4.517 -5.329 1.00 0.00 7 GLU A N 12
ATOM 18756 C CA . GLU A 1 7 ? 5.668 -5.826 -5.674 1.00 0.00 7 GLU A CA 12
ATOM 18757 C C . GLU A 1 7 ? 6.743 -6.716 -6.291 1.00 0.00 7 GLU A C 12
ATOM 18758 O O . GLU A 1 7 ? 6.947 -7.850 -5.858 1.00 0.00 7 GLU A O 12
ATOM 18770 N N . ILE A 1 8 ? 7.427 -6.193 -7.303 1.00 0.00 8 ILE A N 12
ATOM 18771 C CA . ILE A 1 8 ? 8.481 -6.939 -7.979 1.00 0.00 8 ILE A CA 12
ATOM 18772 C C . ILE A 1 8 ? 9.523 -7.441 -6.985 1.00 0.00 8 ILE A C 12
ATOM 18773 O O . ILE A 1 8 ? 10.035 -8.552 -7.116 1.00 0.00 8 ILE A O 12
ATOM 18789 N N . SER A 1 9 ? 9.830 -6.615 -5.990 1.00 0.00 9 SER A N 12
ATOM 18790 C CA . SER A 1 9 ? 10.813 -6.974 -4.974 1.00 0.00 9 SER A CA 12
ATOM 18791 C C . SER A 1 9 ? 10.432 -8.282 -4.289 1.00 0.00 9 SER A C 12
ATOM 18792 O O . SER A 1 9 ? 11.295 -9.089 -3.944 1.00 0.00 9 SER A O 12
ATOM 18800 N N . HIS A 1 10 ? 9.133 -8.485 -4.095 1.00 0.00 10 HIS A N 12
ATOM 18801 C CA . HIS A 1 10 ? 8.636 -9.695 -3.450 1.00 0.00 10 HIS A CA 12
ATOM 18802 C C . HIS A 1 10 ? 9.067 -10.938 -4.223 1.00 0.00 10 HIS A C 12
ATOM 18803 O O . HIS A 1 10 ? 9.734 -11.819 -3.680 1.00 0.00 10 HIS A O 12
ATOM 18817 N N . HIS A 1 11 ? 8.680 -11.002 -5.494 1.00 0.00 11 HIS A N 12
ATOM 18818 C CA . HIS A 1 11 ? 9.027 -12.138 -6.341 1.00 0.00 11 HIS A CA 12
ATOM 18819 C C . HIS A 1 11 ? 10.537 -12.225 -6.542 1.00 0.00 11 HIS A C 12
ATOM 18820 O O . HIS A 1 11 ? 11.109 -13.315 -6.556 1.00 0.00 11 HIS A O 12
ATOM 18834 N N . ALA A 1 12 ? 11.177 -11.070 -6.697 1.00 0.00 12 ALA A N 12
ATOM 18835 C CA . ALA A 1 12 ? 12.619 -11.017 -6.896 1.00 0.00 12 ALA A CA 12
ATOM 18836 C C . ALA A 1 12 ? 13.361 -11.554 -5.677 1.00 0.00 12 ALA A C 12
ATOM 18837 O O . ALA A 1 12 ? 14.428 -12.156 -5.801 1.00 0.00 12 ALA A O 12
ATOM 18844 N N . LYS A 1 13 ? 12.791 -11.330 -4.497 1.00 0.00 13 LYS A N 12
ATOM 18845 C CA . LYS A 1 13 ? 13.399 -11.792 -3.254 1.00 0.00 13 LYS A CA 12
ATOM 18846 C C . LYS A 1 13 ? 13.669 -13.292 -3.305 1.00 0.00 13 LYS A C 12
ATOM 18847 O O . LYS A 1 13 ? 14.664 -13.770 -2.761 1.00 0.00 13 LYS A O 12
ATOM 18866 N N . GLU A 1 14 ? 12.778 -14.028 -3.962 1.00 0.00 14 GLU A N 12
ATOM 18867 C CA . GLU A 1 14 ? 12.923 -15.473 -4.083 1.00 0.00 14 GLU A CA 12
ATOM 18868 C C . GLU A 1 14 ? 13.563 -15.846 -5.418 1.00 0.00 14 GLU A C 12
ATOM 18869 O O . GLU A 1 14 ? 14.399 -16.747 -5.486 1.00 0.00 14 GLU A O 12
ATOM 18881 N N . ILE A 1 15 ? 13.164 -15.146 -6.474 1.00 0.00 15 ILE A N 12
ATOM 18882 C CA . ILE A 1 15 ? 13.699 -15.403 -7.806 1.00 0.00 15 ILE A CA 12
ATOM 18883 C C . ILE A 1 15 ? 15.215 -15.239 -7.830 1.00 0.00 15 ILE A C 12
ATOM 18884 O O . ILE A 1 15 ? 15.912 -15.933 -8.568 1.00 0.00 15 ILE A O 12
ATOM 18900 N N . GLU A 1 16 ? 15.718 -14.315 -7.017 1.00 0.00 16 GLU A N 12
ATOM 18901 C CA . GLU A 1 16 ? 17.152 -14.060 -6.946 1.00 0.00 16 GLU A CA 12
ATOM 18902 C C . GLU A 1 16 ? 17.916 -15.341 -6.622 1.00 0.00 16 GLU A C 12
ATOM 18903 O O . GLU A 1 16 ? 18.849 -15.715 -7.332 1.00 0.00 16 GLU A O 12
ATOM 18915 N N . ARG A 1 17 ? 17.514 -16.007 -5.545 1.00 0.00 17 ARG A N 12
ATOM 18916 C CA . ARG A 1 17 ? 18.161 -17.244 -5.124 1.00 0.00 17 ARG A CA 12
ATOM 18917 C C . ARG A 1 17 ? 18.054 -18.309 -6.212 1.00 0.00 17 ARG A C 12
ATOM 18918 O O . ARG A 1 17 ? 18.859 -19.239 -6.266 1.00 0.00 17 ARG A O 12
ATOM 18939 N N . LEU A 1 18 ? 17.053 -18.168 -7.074 1.00 0.00 18 LEU A N 12
ATOM 18940 C CA . LEU A 1 18 ? 16.839 -19.119 -8.159 1.00 0.00 18 LEU A CA 12
ATOM 18941 C C . LEU A 1 18 ? 17.757 -18.814 -9.339 1.00 0.00 18 LEU A C 12
ATOM 18942 O O . LEU A 1 18 ? 18.483 -19.688 -9.814 1.00 0.00 18 LEU A O 12
ATOM 18958 N N . GLN A 1 19 ? 17.722 -17.570 -9.804 1.00 0.00 19 GLN A N 12
ATOM 18959 C CA . GLN A 1 19 ? 18.553 -17.152 -10.927 1.00 0.00 19 GLN A CA 12
ATOM 18960 C C . GLN A 1 19 ? 20.027 -17.408 -10.639 1.00 0.00 19 GLN A C 12
ATOM 18961 O O . GLN A 1 19 ? 20.831 -17.579 -11.556 1.00 0.00 19 GLN A O 12
ATOM 18975 N N . LYS A 1 20 ? 20.379 -17.432 -9.357 1.00 0.00 20 LYS A N 12
ATOM 18976 C CA . LYS A 1 20 ? 21.758 -17.668 -8.946 1.00 0.00 20 LYS A CA 12
ATOM 18977 C C . LYS A 1 20 ? 22.022 -19.159 -8.755 1.00 0.00 20 LYS A C 12
ATOM 18978 O O . LYS A 1 20 ? 23.128 -19.638 -8.999 1.00 0.00 20 LYS A O 12
ATOM 18997 N N . GLU A 1 21 ? 20.996 -19.885 -8.320 1.00 0.00 21 GLU A N 12
ATOM 18998 C CA . GLU A 1 21 ? 21.119 -21.321 -8.098 1.00 0.00 21 GLU A CA 12
ATOM 18999 C 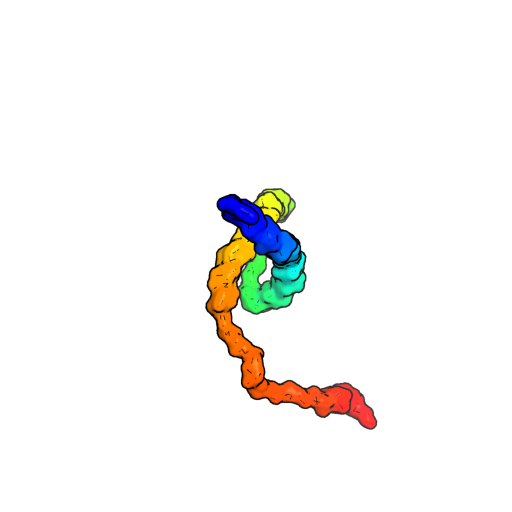C . GLU A 1 21 ? 21.150 -22.075 -9.425 1.00 0.00 21 GLU A C 12
ATOM 19000 O O . GLU A 1 21 ? 21.885 -23.051 -9.578 1.00 0.00 21 GLU A O 12
ATOM 19012 N N . ILE A 1 22 ? 20.347 -21.616 -10.379 1.00 0.00 22 ILE A N 12
ATOM 19013 C CA . ILE A 1 22 ? 20.283 -22.247 -11.692 1.00 0.00 22 ILE A CA 12
ATOM 19014 C C . ILE A 1 22 ? 21.679 -22.458 -12.269 1.00 0.00 22 ILE A C 12
ATOM 19015 O O . ILE A 1 22 ? 21.931 -23.443 -12.963 1.00 0.00 22 ILE A O 12
ATOM 19031 N N . GLU A 1 23 ? 22.581 -21.527 -11.975 1.00 0.00 23 GLU A N 12
ATOM 19032 C CA . GLU A 1 23 ? 23.952 -21.612 -12.466 1.00 0.00 23 GLU A CA 12
ATOM 19033 C C . GLU A 1 23 ? 24.605 -22.921 -12.031 1.00 0.00 23 GLU A C 12
ATOM 19034 O O . GLU A 1 23 ? 25.233 -23.611 -12.834 1.00 0.00 23 GLU A O 12
ATOM 19046 N N . ARG A 1 24 ? 24.451 -23.256 -10.754 1.00 0.00 24 ARG A N 12
ATOM 19047 C CA . ARG A 1 24 ? 25.027 -24.480 -10.211 1.00 0.00 24 ARG A CA 12
ATOM 19048 C C . ARG A 1 24 ? 24.194 -25.696 -10.606 1.00 0.00 24 ARG A C 12
ATOM 19049 O O . ARG A 1 24 ? 24.732 -26.723 -11.020 1.00 0.00 24 ARG A O 12
ATOM 19070 N N . HIS A 1 25 ? 22.877 -25.571 -10.475 1.00 0.00 25 HIS A N 12
ATOM 19071 C CA . HIS A 1 25 ? 21.968 -26.659 -10.819 1.00 0.00 25 HIS A CA 12
ATOM 19072 C C . HIS A 1 25 ? 22.182 -27.110 -12.262 1.00 0.00 25 HIS A C 12
ATOM 19073 O O . HIS A 1 25 ? 22.436 -28.286 -12.525 1.00 0.00 25 HIS A O 12
ATOM 19087 N N . LYS A 1 26 ? 22.074 -26.168 -13.192 1.00 0.00 26 LYS A N 12
ATOM 19088 C CA . LYS A 1 26 ? 22.256 -26.467 -14.608 1.00 0.00 26 LYS A CA 12
ATOM 19089 C C . LYS A 1 26 ? 23.579 -27.185 -14.847 1.00 0.00 26 LYS A C 12
ATOM 19090 O O . LYS A 1 26 ? 23.642 -28.154 -15.604 1.00 0.00 26 LYS A O 12
ATOM 19109 N N . GLN A 1 27 ? 24.635 -26.706 -14.195 1.00 0.00 27 GLN A N 12
ATOM 19110 C CA . GLN A 1 27 ? 25.956 -27.304 -14.338 1.00 0.00 27 GLN A CA 12
ATOM 19111 C C . GLN A 1 27 ? 26.013 -28.667 -13.655 1.00 0.00 27 GLN A C 12
ATOM 19112 O O . GLN A 1 27 ? 26.839 -29.512 -14.001 1.00 0.00 27 GLN A O 12
ATOM 19126 N N . SER A 1 28 ? 25.131 -28.874 -12.683 1.00 0.00 28 SER A N 12
ATOM 19127 C CA . SER A 1 28 ? 25.083 -30.133 -11.949 1.00 0.00 28 SER A CA 12
ATOM 19128 C C . SER A 1 28 ? 24.290 -31.183 -12.720 1.00 0.00 28 SER A C 12
ATOM 19129 O O . SER A 1 28 ? 24.597 -32.374 -12.664 1.00 0.00 28 SER A O 12
ATOM 19137 N N . ILE A 1 29 ? 23.269 -30.732 -13.442 1.00 0.00 29 ILE A N 12
ATOM 19138 C CA . ILE A 1 29 ? 22.432 -31.632 -14.227 1.00 0.00 29 ILE A CA 12
ATOM 19139 C C . ILE A 1 29 ? 23.060 -31.919 -15.585 1.00 0.00 29 ILE A C 12
ATOM 19140 O O . ILE A 1 29 ? 22.930 -33.020 -16.122 1.00 0.00 29 ILE A O 12
ATOM 19156 N N . LYS A 1 30 ? 23.742 -30.923 -16.140 1.00 0.00 30 LYS A N 12
ATOM 19157 C CA . LYS A 1 30 ? 24.393 -31.068 -17.436 1.00 0.00 30 LYS A CA 12
ATOM 19158 C C . LYS A 1 30 ? 25.266 -32.318 -17.470 1.00 0.00 30 LYS A C 12
ATOM 19159 O O . LYS A 1 30 ? 25.441 -32.938 -18.519 1.00 0.00 30 LYS A O 12
ATOM 19178 N N . LYS A 1 31 ? 25.810 -32.685 -16.315 1.00 0.00 31 LYS A N 12
ATOM 19179 C CA . LYS A 1 31 ? 26.663 -33.864 -16.211 1.00 0.00 31 LYS A CA 12
ATOM 19180 C C . LYS A 1 31 ? 25.983 -35.083 -16.825 1.00 0.00 31 LYS A C 12
ATOM 19181 O O . LYS A 1 31 ? 26.612 -35.860 -17.545 1.00 0.00 31 LYS A O 12
ATOM 19200 N N . LEU A 1 32 ? 24.697 -35.245 -16.537 1.00 0.00 32 LEU A N 12
ATOM 19201 C CA . LEU A 1 32 ? 23.930 -36.369 -17.063 1.00 0.00 32 LEU A CA 12
ATOM 19202 C C . LEU A 1 32 ? 23.400 -36.062 -18.460 1.00 0.00 32 LEU A C 12
ATOM 19203 O O . LEU A 1 32 ? 23.311 -36.946 -19.312 1.00 0.00 32 LEU A O 12
ATOM 19219 N N . LYS A 1 33 ? 23.049 -34.800 -18.689 1.00 0.00 33 LYS A N 12
ATOM 19220 C CA . LYS A 1 33 ? 22.530 -34.372 -19.983 1.00 0.00 33 LYS A CA 12
ATOM 19221 C C . LYS A 1 33 ? 23.558 -34.609 -21.086 1.00 0.00 33 LYS A C 12
ATOM 19222 O O . LYS A 1 33 ? 23.201 -34.923 -22.221 1.00 0.00 33 LYS A O 12
ATOM 19241 N N . GLN A 1 34 ? 24.833 -34.456 -20.743 1.00 0.00 34 GLN A N 12
ATOM 19242 C CA . GLN A 1 34 ? 25.911 -34.653 -21.706 1.00 0.00 34 GLN A CA 12
ATOM 19243 C C . GLN A 1 34 ? 25.753 -35.985 -22.433 1.00 0.00 34 GLN A C 12
ATOM 19244 O O . GLN A 1 34 ? 26.132 -36.115 -23.597 1.00 0.00 34 GLN A O 12
ATOM 19258 N N . SER A 1 35 ? 25.194 -36.971 -21.739 1.00 0.00 35 SER A N 12
ATOM 19259 C CA . SER A 1 35 ? 24.991 -38.294 -22.318 1.00 0.00 35 SER A CA 12
ATOM 19260 C C . SER A 1 35 ? 24.278 -38.194 -23.664 1.00 0.00 35 SER A C 12
ATOM 19261 O O . SER A 1 35 ? 24.665 -38.848 -24.631 1.00 0.00 35 SER A O 12
ATOM 19269 N N . GLU A 1 36 ? 23.236 -37.372 -23.714 1.00 0.00 36 GLU A N 12
ATOM 19270 C CA . GLU A 1 36 ? 22.468 -37.188 -24.941 1.00 0.00 36 GLU A CA 12
ATOM 19271 C C . GLU A 1 36 ? 23.076 -36.085 -25.802 1.00 0.00 36 GLU A C 12
ATOM 19272 O O . GLU A 1 36 ? 23.228 -36.242 -27.013 1.00 0.00 36 GLU A O 12
ATOM 19284 N N . GLN A 1 37 ? 23.421 -34.969 -25.168 1.00 0.00 37 GLN A N 12
ATOM 19285 C CA . GLN A 1 37 ? 24.012 -33.840 -25.876 1.00 0.00 37 GLN A CA 12
ATOM 19286 C C . GLN A 1 37 ? 25.206 -34.286 -26.713 1.00 0.00 37 GLN A C 12
ATOM 19287 O O . GLN A 1 37 ? 25.455 -33.749 -27.793 1.00 0.00 37 GLN A O 12
ATOM 19301 N N . SER A 1 38 ? 25.942 -35.270 -26.208 1.00 0.00 38 SER A N 12
ATOM 19302 C CA . SER A 1 38 ? 27.113 -35.786 -26.907 1.00 0.00 38 SER A CA 12
ATOM 19303 C C . SER A 1 38 ? 28.187 -34.711 -27.035 1.00 0.00 38 SER A C 12
ATOM 19304 O O . SER A 1 38 ? 28.508 -34.265 -28.135 1.00 0.00 38 SER A O 12
ATOM 19312 N N . ASN A 1 39 ? 28.739 -34.298 -25.897 1.00 0.00 39 ASN A N 12
ATOM 19313 C CA . ASN A 1 39 ? 29.778 -33.274 -25.880 1.00 0.00 39 ASN A CA 12
ATOM 19314 C C . ASN A 1 39 ? 31.125 -33.872 -25.485 1.00 0.00 39 ASN A C 12
ATOM 19315 O O . ASN A 1 39 ? 31.223 -34.697 -24.576 1.00 0.00 39 ASN A O 12
ATOM 19326 N N . PRO A 1 40 ? 32.187 -33.447 -26.184 1.00 0.00 40 PRO A N 12
ATOM 19327 C CA . PRO A 1 40 ? 33.548 -33.926 -25.923 1.00 0.00 40 PRO A CA 12
ATOM 19328 C C . PRO A 1 40 ? 34.096 -33.421 -24.594 1.00 0.00 40 PRO A C 12
ATOM 19329 O O . PRO A 1 40 ? 33.535 -32.527 -23.962 1.00 0.00 40 PRO A O 12
ATOM 19340 N N . PRO A 1 41 ? 35.221 -34.007 -24.156 1.00 0.00 41 PRO A N 12
ATOM 19341 C CA . PRO A 1 41 ? 35.872 -33.631 -22.897 1.00 0.00 41 PRO A CA 12
ATOM 19342 C C . PRO A 1 41 ? 36.502 -32.244 -22.961 1.00 0.00 41 PRO A C 12
ATOM 19343 O O . PRO A 1 41 ? 36.644 -31.649 -24.030 1.00 0.00 41 PRO A O 12
ATOM 19354 N N . PRO A 1 42 ? 36.890 -31.714 -21.791 1.00 0.00 42 PRO A N 12
ATOM 19355 C CA . PRO A 1 42 ? 37.512 -30.392 -21.689 1.00 0.00 42 PRO A CA 12
ATOM 19356 C C . PRO A 1 42 ? 38.918 -30.365 -22.279 1.00 0.00 42 PRO A C 12
ATOM 19357 O O . PRO A 1 42 ? 39.695 -31.300 -22.096 1.00 0.00 42 PRO A O 12
ATOM 19368 N N . ASN A 1 43 ? 39.237 -29.287 -22.987 1.00 0.00 43 ASN A N 12
ATOM 19369 C CA . ASN A 1 43 ? 40.550 -29.139 -23.604 1.00 0.00 43 ASN A CA 12
ATOM 19370 C C . ASN A 1 43 ? 41.080 -27.720 -23.424 1.00 0.00 43 ASN A C 12
ATOM 19371 O O . ASN A 1 43 ? 41.206 -26.952 -24.378 1.00 0.00 43 ASN A O 12
ATOM 19382 N N . PRO A 1 44 ? 41.398 -27.362 -22.171 1.00 0.00 44 PRO A N 12
ATOM 19383 C CA . PRO A 1 44 ? 41.920 -26.033 -21.835 1.00 0.00 44 PRO A CA 12
ATOM 19384 C C . PRO A 1 44 ? 43.335 -25.817 -22.362 1.00 0.00 44 PRO A C 12
ATOM 19385 O O . PRO A 1 44 ? 44.292 -26.395 -21.848 1.00 0.00 44 PRO A O 12
ATOM 19396 N N . GLU A 1 45 ? 43.458 -24.981 -23.387 1.00 0.00 45 GLU A N 12
ATOM 19397 C CA . GLU A 1 45 ? 44.758 -24.688 -23.982 1.00 0.00 45 GLU A CA 12
ATOM 19398 C C . GLU A 1 45 ? 45.321 -23.378 -23.441 1.00 0.00 45 GLU A C 12
ATOM 19399 O O . GLU A 1 45 ? 45.973 -22.625 -24.164 1.00 0.00 45 GLU A O 12
ATOM 19411 N N . GLY A 1 46 ? 45.065 -23.112 -22.164 1.00 0.00 46 GLY A N 12
ATOM 19412 C CA . GLY A 1 46 ? 45.552 -21.892 -21.547 1.00 0.00 46 GLY A CA 12
ATOM 19413 C C . GLY A 1 46 ? 44.965 -20.647 -22.183 1.00 0.00 46 GLY A C 12
ATOM 19414 O O . GLY A 1 46 ? 43.883 -20.198 -21.804 1.00 0.00 46 GLY A O 12
ATOM 19418 N N . THR A 1 47 ? 45.682 -20.085 -23.152 1.00 0.00 47 THR A N 12
ATOM 19419 C CA . THR A 1 47 ? 45.227 -18.883 -23.839 1.00 0.00 47 THR A CA 12
ATOM 19420 C C . THR A 1 47 ? 43.802 -19.049 -24.354 1.00 0.00 47 THR A C 12
ATOM 19421 O O . THR A 1 47 ? 42.949 -18.189 -24.134 1.00 0.00 47 THR A O 12
ATOM 19432 N N . ARG A 1 48 ? 43.551 -20.160 -25.039 1.00 0.00 48 ARG A N 12
ATOM 19433 C CA . ARG A 1 48 ? 42.228 -20.438 -25.585 1.00 0.00 48 ARG A CA 12
ATOM 19434 C C . ARG A 1 48 ? 41.156 -20.306 -24.507 1.00 0.00 48 ARG A C 12
ATOM 19435 O O . ARG A 1 48 ? 40.057 -19.818 -24.770 1.00 0.00 48 ARG A O 12
ATOM 19456 N N . GLN A 1 49 ? 41.485 -20.742 -23.295 1.00 0.00 49 GLN A N 12
ATOM 19457 C CA . GLN A 1 49 ? 40.549 -20.672 -22.179 1.00 0.00 49 GLN A CA 12
ATOM 19458 C C . GLN A 1 49 ? 40.304 -19.226 -21.763 1.00 0.00 49 GLN A C 12
ATOM 19459 O O . GLN A 1 49 ? 39.197 -18.862 -21.369 1.00 0.00 49 GLN A O 12
ATOM 19473 N N . ALA A 1 50 ? 41.347 -18.406 -21.852 1.00 0.00 50 ALA A N 12
ATOM 19474 C CA . ALA A 1 50 ? 41.245 -16.998 -21.486 1.00 0.00 50 ALA A CA 12
ATOM 19475 C C . ALA A 1 50 ? 40.061 -16.334 -22.182 1.00 0.00 50 ALA A C 12
ATOM 19476 O O . ALA A 1 50 ? 39.401 -15.466 -21.611 1.00 0.00 50 ALA A O 12
ATOM 19483 N N . ARG A 1 51 ? 39.801 -16.748 -23.418 1.00 0.00 51 ARG A N 12
ATOM 19484 C CA . ARG A 1 51 ? 38.698 -16.190 -24.192 1.00 0.00 51 ARG A CA 12
ATOM 19485 C C . ARG A 1 51 ? 37.378 -16.337 -23.442 1.00 0.00 51 ARG A C 12
ATOM 19486 O O . ARG A 1 51 ? 36.616 -15.379 -23.312 1.00 0.00 51 ARG A O 12
ATOM 19507 N N . ARG A 1 52 ? 37.113 -17.543 -22.949 1.00 0.00 52 ARG A N 12
ATOM 19508 C CA . ARG A 1 52 ? 35.885 -17.815 -22.213 1.00 0.00 52 ARG A CA 12
ATOM 19509 C C . ARG A 1 52 ? 35.980 -17.291 -20.783 1.00 0.00 52 ARG A C 12
ATOM 19510 O O . ARG A 1 52 ? 34.990 -16.841 -20.209 1.00 0.00 52 ARG A O 12
ATOM 19531 N N . ASN A 1 53 ? 37.180 -17.353 -20.214 1.00 0.00 53 ASN A N 12
ATOM 19532 C CA . ASN A 1 53 ? 37.404 -16.886 -18.851 1.00 0.00 53 ASN A CA 12
ATOM 19533 C C . ASN A 1 53 ? 36.860 -15.472 -18.664 1.00 0.00 53 ASN A C 12
ATOM 19534 O O . ASN A 1 53 ? 36.344 -15.131 -17.599 1.00 0.00 53 ASN A O 12
ATOM 19545 N N . ARG A 1 54 ? 36.978 -14.656 -19.706 1.00 0.00 54 ARG A N 12
ATOM 19546 C CA . ARG A 1 54 ? 36.498 -13.280 -19.656 1.00 0.00 54 ARG A CA 12
ATOM 19547 C C . ARG A 1 54 ? 34.995 -13.219 -19.907 1.00 0.00 54 ARG A C 12
ATOM 19548 O O . ARG A 1 54 ? 34.242 -12.667 -19.103 1.00 0.00 54 ARG A O 12
ATOM 19569 N N . ARG A 1 55 ? 34.563 -13.790 -21.028 1.00 0.00 55 ARG A N 12
ATOM 19570 C CA . ARG A 1 55 ? 33.150 -13.798 -21.385 1.00 0.00 55 ARG A CA 12
ATOM 19571 C C . ARG A 1 55 ? 32.301 -14.331 -20.234 1.00 0.00 55 ARG A C 12
ATOM 19572 O O . ARG A 1 55 ? 31.166 -13.899 -20.035 1.00 0.00 55 ARG A O 12
ATOM 19593 N N . ARG A 1 56 ? 32.859 -15.272 -19.480 1.00 0.00 56 ARG A N 12
ATOM 19594 C CA . ARG A 1 56 ? 32.153 -15.865 -18.351 1.00 0.00 56 ARG A CA 12
ATOM 19595 C C . ARG A 1 56 ? 31.608 -14.785 -17.422 1.00 0.00 56 ARG A C 12
ATOM 19596 O O . ARG A 1 56 ? 30.483 -14.883 -16.933 1.00 0.00 56 ARG A O 12
ATOM 19617 N N . ARG A 1 57 ? 32.414 -13.755 -17.184 1.00 0.00 57 ARG A N 12
ATOM 19618 C CA . ARG A 1 57 ? 32.013 -12.657 -16.313 1.00 0.00 57 ARG A CA 12
ATOM 19619 C C . ARG A 1 57 ? 30.777 -11.952 -16.861 1.00 0.00 57 ARG A C 12
ATOM 19620 O O . ARG A 1 57 ? 29.963 -11.424 -16.102 1.00 0.00 57 ARG A O 12
ATOM 19641 N N . TRP A 1 58 ? 30.642 -11.946 -18.182 1.00 0.00 58 TRP A N 12
ATOM 19642 C CA . TRP A 1 58 ? 29.504 -11.305 -18.831 1.00 0.00 58 TRP A CA 12
ATOM 19643 C C . TRP A 1 58 ? 28.269 -12.197 -18.771 1.00 0.00 58 TRP A C 12
ATOM 19644 O O . TRP A 1 58 ? 27.237 -11.806 -18.226 1.00 0.00 58 TRP A O 12
ATOM 19665 N N . ARG A 1 59 ? 28.382 -13.396 -19.332 1.00 0.00 59 ARG A N 12
ATOM 19666 C CA . ARG A 1 59 ? 27.273 -14.343 -19.342 1.00 0.00 59 ARG A CA 12
ATOM 19667 C C . ARG A 1 59 ? 26.832 -14.678 -17.920 1.00 0.00 59 ARG A C 12
ATOM 19668 O O . ARG A 1 59 ? 25.672 -15.016 -17.684 1.00 0.00 59 ARG A O 12
ATOM 19689 N N . GLU A 1 60 ? 27.765 -14.581 -16.978 1.00 0.00 60 GLU A N 12
ATOM 19690 C CA . GLU A 1 60 ? 27.472 -14.875 -15.580 1.00 0.00 60 GLU A CA 12
ATOM 19691 C C . GLU A 1 60 ? 26.245 -14.099 -15.106 1.00 0.00 60 GLU A C 12
ATOM 19692 O O . GLU A 1 60 ? 25.355 -14.656 -14.466 1.00 0.00 60 GLU A O 12
ATOM 19704 N N . ARG A 1 61 ? 26.209 -12.809 -15.426 1.00 0.00 61 ARG A N 12
ATOM 19705 C CA . ARG A 1 61 ? 25.095 -11.956 -15.032 1.00 0.00 61 ARG A CA 12
ATOM 19706 C C . ARG A 1 61 ? 24.007 -11.954 -16.101 1.00 0.00 61 ARG A C 12
ATOM 19707 O O . ARG A 1 61 ? 22.825 -12.109 -15.795 1.00 0.00 61 ARG A O 12
ATOM 19728 N N . GLN A 1 62 ? 24.415 -11.778 -17.354 1.00 0.00 62 GLN A N 12
ATOM 19729 C CA . GLN A 1 62 ? 23.474 -11.755 -18.467 1.00 0.00 62 GLN A CA 12
ATOM 19730 C C . GLN A 1 62 ? 22.561 -12.977 -18.434 1.00 0.00 62 GLN A C 12
ATOM 19731 O O . GLN A 1 62 ? 21.386 -12.895 -18.790 1.00 0.00 62 GLN A O 12
ATOM 19745 N N . ARG A 1 63 ? 23.111 -14.108 -18.003 1.00 0.00 63 ARG A N 12
ATOM 19746 C CA . ARG A 1 63 ? 22.346 -15.347 -17.925 1.00 0.00 63 ARG A CA 12
ATOM 19747 C C . ARG A 1 63 ? 21.045 -15.135 -17.155 1.00 0.00 63 ARG A C 12
ATOM 19748 O O . ARG A 1 63 ? 19.981 -15.584 -17.581 1.00 0.00 63 ARG A O 12
ATOM 19769 N N . GLN A 1 64 ? 21.141 -14.450 -16.019 1.00 0.00 64 GLN A N 12
ATOM 19770 C CA . GLN A 1 64 ? 19.972 -14.181 -15.191 1.00 0.00 64 GLN A CA 12
ATOM 19771 C C . GLN A 1 64 ? 18.850 -13.560 -16.016 1.00 0.00 64 GLN A C 12
ATOM 19772 O O . GLN A 1 64 ? 17.671 -13.819 -15.776 1.00 0.00 64 GLN A O 12
ATOM 19786 N N . LYS A 1 65 ? 19.225 -12.737 -16.989 1.00 0.00 65 LYS A N 12
ATOM 19787 C CA . LYS A 1 65 ? 18.252 -12.078 -17.853 1.00 0.00 65 LYS A CA 12
ATOM 19788 C C . LYS A 1 65 ? 17.523 -13.095 -18.727 1.00 0.00 65 LYS A C 12
ATOM 19789 O O . LYS A 1 65 ? 16.338 -12.939 -19.019 1.00 0.00 65 LYS A O 12
ATOM 19808 N N . GLU A 1 66 ? 18.242 -14.134 -19.140 1.00 0.00 66 GLU A N 12
ATOM 19809 C CA . GLU A 1 66 ? 17.661 -15.175 -19.980 1.00 0.00 66 GLU A CA 12
ATOM 19810 C C . GLU A 1 66 ? 16.871 -16.175 -19.141 1.00 0.00 66 GLU A C 12
ATOM 19811 O O . GLU A 1 66 ? 15.715 -16.475 -19.439 1.00 0.00 66 GLU A O 12
ATOM 19823 N N . ASN A 1 67 ? 17.504 -16.686 -18.089 1.00 0.00 67 ASN A N 12
ATOM 19824 C CA . ASN A 1 67 ? 16.860 -17.654 -17.207 1.00 0.00 67 ASN A CA 12
ATOM 19825 C C . ASN A 1 67 ? 15.500 -17.144 -16.742 1.00 0.00 67 ASN A C 12
ATOM 19826 O O . ASN A 1 67 ? 14.556 -17.919 -16.586 1.00 0.00 67 ASN A O 12
ATOM 19837 N N . GLU A 1 68 ? 15.406 -15.836 -16.523 1.00 0.00 68 GLU A N 12
ATOM 19838 C CA . GLU A 1 68 ? 14.161 -15.224 -16.077 1.00 0.00 68 GLU A CA 12
ATOM 19839 C C . GLU A 1 68 ? 13.010 -15.583 -17.013 1.00 0.00 68 GLU A C 12
ATOM 19840 O O . GLU A 1 68 ? 12.023 -16.189 -16.597 1.00 0.00 68 GLU A O 12
ATOM 19852 N N . ILE A 1 69 ? 13.147 -15.206 -18.280 1.00 0.00 69 ILE A N 12
ATOM 19853 C CA . ILE A 1 69 ? 12.121 -15.488 -19.276 1.00 0.00 69 ILE A CA 12
ATOM 19854 C C . ILE A 1 69 ? 12.066 -16.976 -19.601 1.00 0.00 69 ILE A C 12
ATOM 19855 O O . ILE A 1 69 ? 10.997 -17.522 -19.876 1.00 0.00 69 ILE A O 12
ATOM 19871 N N . SER A 1 70 ? 13.223 -17.629 -19.564 1.00 0.00 70 SER A N 12
ATOM 19872 C CA . SER A 1 70 ? 13.307 -19.055 -19.856 1.00 0.00 70 SER A CA 12
ATOM 19873 C C . SER A 1 70 ? 12.448 -19.859 -18.884 1.00 0.00 70 SER A C 12
ATOM 19874 O O . SER A 1 70 ? 11.814 -20.844 -19.267 1.00 0.00 70 SER A O 12
ATOM 19882 N N . HIS A 1 71 ? 12.433 -19.434 -17.626 1.00 0.00 71 HIS A N 12
ATOM 19883 C CA . HIS A 1 71 ? 11.653 -20.114 -16.598 1.00 0.00 71 HIS A CA 12
ATOM 19884 C C . HIS A 1 71 ? 10.204 -20.289 -17.043 1.00 0.00 71 HIS A C 12
ATOM 19885 O O . HIS A 1 71 ? 9.584 -21.321 -16.783 1.00 0.00 71 HIS A O 12
ATOM 19899 N N . HIS A 1 72 ? 9.669 -19.274 -17.715 1.00 0.00 72 HIS A N 12
ATOM 19900 C CA . HIS A 1 72 ? 8.294 -19.316 -18.196 1.00 0.00 72 HIS A CA 12
ATOM 19901 C C . HIS A 1 72 ? 8.139 -20.347 -19.310 1.00 0.00 72 HIS A C 12
ATOM 19902 O O . HIS A 1 72 ? 7.107 -21.008 -19.419 1.00 0.00 72 HIS A O 12
ATOM 19916 N N . ALA A 1 73 ? 9.172 -20.478 -20.136 1.00 0.00 73 ALA A N 12
ATOM 19917 C CA . ALA A 1 73 ? 9.150 -21.429 -21.241 1.00 0.00 73 ALA A CA 12
ATOM 19918 C C . ALA A 1 73 ? 9.350 -22.856 -20.742 1.00 0.00 73 ALA A C 12
ATOM 19919 O O . ALA A 1 73 ? 8.765 -23.799 -21.276 1.00 0.00 73 ALA A O 12
ATOM 19926 N N . LYS A 1 74 ? 10.177 -23.008 -19.713 1.00 0.00 74 LYS A N 12
ATOM 19927 C CA . LYS A 1 74 ? 10.454 -24.320 -19.141 1.00 0.00 74 LYS A CA 12
ATOM 19928 C C . LYS A 1 74 ? 9.255 -24.829 -18.347 1.00 0.00 74 LYS A C 12
ATOM 19929 O O . LYS A 1 74 ? 8.787 -25.947 -18.563 1.00 0.00 74 LYS A O 12
ATOM 19948 N N . GLU A 1 75 ? 8.762 -24.003 -17.430 1.00 0.00 75 GLU A N 12
ATOM 19949 C CA . GLU A 1 75 ? 7.617 -24.371 -16.606 1.00 0.00 75 GLU A CA 12
ATOM 19950 C C . GLU A 1 75 ? 6.456 -24.849 -17.472 1.00 0.00 75 GLU A C 12
ATOM 19951 O O . GLU A 1 75 ? 5.714 -25.755 -17.088 1.00 0.00 75 GLU A O 12
ATOM 19963 N N . ILE A 1 76 ? 6.303 -24.235 -18.639 1.00 0.00 76 ILE A N 12
ATOM 19964 C CA . ILE A 1 76 ? 5.232 -24.597 -19.559 1.00 0.00 76 ILE A CA 12
ATOM 19965 C C . ILE A 1 76 ? 5.544 -24.130 -20.978 1.00 0.00 76 ILE A C 12
ATOM 19966 O O . ILE A 1 76 ? 6.167 -23.087 -21.175 1.00 0.00 76 ILE A O 12
ATOM 19982 N N . GLU A 1 77 ? 5.106 -24.908 -21.961 1.00 0.00 77 GLU A N 12
ATOM 19983 C CA . GLU A 1 77 ? 5.337 -24.574 -23.361 1.00 0.00 77 GLU A CA 12
ATOM 19984 C C . GLU A 1 77 ? 4.626 -25.562 -24.282 1.00 0.00 77 GLU A C 12
ATOM 19985 O O . GLU A 1 77 ? 4.423 -26.722 -23.925 1.00 0.00 77 GLU A O 12
ATOM 19997 N N . ARG A 1 78 ? 4.253 -25.093 -25.467 1.00 0.00 78 ARG A N 12
ATOM 19998 C CA . ARG A 1 78 ? 3.564 -25.933 -26.440 1.00 0.00 78 ARG A CA 12
ATOM 19999 C C . ARG A 1 78 ? 4.535 -26.449 -27.498 1.00 0.00 78 ARG A C 12
ATOM 20000 O O . ARG A 1 78 ? 4.891 -27.628 -27.508 1.00 0.00 78 ARG A O 12
ATOM 20021 N N . LEU A 1 79 ? 4.959 -25.558 -28.388 1.00 0.00 79 LEU A N 12
ATOM 20022 C CA . LEU A 1 79 ? 5.889 -25.922 -29.451 1.00 0.00 79 LEU A CA 12
ATOM 20023 C C . LEU A 1 79 ? 7.089 -24.981 -29.471 1.00 0.00 79 LEU A C 12
ATOM 20024 O O . LEU A 1 79 ? 6.953 -23.781 -29.233 1.00 0.00 79 LEU A O 12
ATOM 20040 N N . GLN A 1 80 ? 8.263 -25.534 -29.757 1.00 0.00 80 GLN A N 12
ATOM 20041 C CA . GLN A 1 80 ? 9.487 -24.743 -29.808 1.00 0.00 80 GLN A CA 12
ATOM 20042 C C . GLN A 1 80 ? 10.640 -25.561 -30.384 1.00 0.00 80 GLN A C 12
ATOM 20043 O O . GLN A 1 80 ? 10.636 -26.790 -30.319 1.00 0.00 80 GLN A O 12
ATOM 20057 N N . LYS A 1 81 ? 11.625 -24.870 -30.947 1.00 0.00 81 LYS A N 12
ATOM 20058 C CA . LYS A 1 81 ? 12.785 -25.530 -31.534 1.00 0.00 81 LYS A CA 12
ATOM 20059 C C . LYS A 1 81 ? 13.937 -24.547 -31.717 1.00 0.00 81 LYS A C 12
ATOM 20060 O O . LYS A 1 81 ? 13.736 -23.422 -32.174 1.00 0.00 81 LYS A O 12
ATOM 20079 N N . GLU A 1 82 ? 15.141 -24.979 -31.358 1.00 0.00 82 GLU A N 12
ATOM 20080 C CA . GLU A 1 82 ? 16.324 -24.134 -31.485 1.00 0.00 82 GLU A CA 12
ATOM 20081 C C . GLU A 1 82 ? 17.590 -24.982 -31.575 1.00 0.00 82 GLU A C 12
ATOM 20082 O O . GLU A 1 82 ? 17.634 -26.105 -31.073 1.00 0.00 82 GLU A O 12
ATOM 20094 N N . ILE A 1 83 ? 18.615 -24.435 -32.219 1.00 0.00 83 ILE A N 12
ATOM 20095 C CA . ILE A 1 83 ? 19.882 -25.140 -32.375 1.00 0.00 83 ILE A CA 12
ATOM 20096 C C . ILE A 1 83 ? 20.985 -24.192 -32.835 1.00 0.00 83 ILE A C 12
ATOM 20097 O O . ILE A 1 83 ? 20.775 -23.363 -33.719 1.00 0.00 83 ILE A O 12
ATOM 20113 N N . GLU A 1 84 ? 22.161 -24.325 -32.229 1.00 0.00 84 GLU A N 12
ATOM 20114 C CA . GLU A 1 84 ? 23.297 -23.481 -32.578 1.00 0.00 84 GLU A CA 12
ATOM 20115 C C . GLU A 1 84 ? 24.553 -23.923 -31.832 1.00 0.00 84 GLU A C 12
ATOM 20116 O O . GLU A 1 84 ? 24.472 -24.585 -30.798 1.00 0.00 84 GLU A O 12
ATOM 20128 N N . ARG A 1 85 ? 25.713 -23.554 -32.365 1.00 0.00 85 ARG A N 12
ATOM 20129 C CA . ARG A 1 85 ? 26.986 -23.914 -31.753 1.00 0.00 85 ARG A CA 12
ATOM 20130 C C . ARG A 1 85 ? 28.092 -22.963 -32.199 1.00 0.00 85 ARG A C 12
ATOM 20131 O O . ARG A 1 85 ? 27.960 -22.270 -33.209 1.00 0.00 85 ARG A O 12
ATOM 20152 N N . HIS A 1 86 ? 29.183 -22.935 -31.440 1.00 0.00 86 HIS A N 12
ATOM 20153 C CA . HIS A 1 86 ? 30.313 -22.069 -31.756 1.00 0.00 86 HIS A CA 12
ATOM 20154 C C . HIS A 1 86 ? 31.614 -22.866 -31.800 1.00 0.00 86 HIS A C 12
ATOM 20155 O O . HIS A 1 86 ? 32.552 -22.586 -31.053 1.00 0.00 86 HIS A O 12
ATOM 20169 N N . LYS A 1 87 ? 31.662 -23.862 -32.678 1.00 0.00 87 LYS A N 12
ATOM 20170 C CA . LYS A 1 87 ? 32.847 -24.701 -32.820 1.00 0.00 87 LYS A CA 12
ATOM 20171 C C . LYS A 1 87 ? 33.046 -25.119 -34.273 1.00 0.00 87 LYS A C 12
ATOM 20172 O O . LYS A 1 87 ? 32.100 -25.527 -34.946 1.00 0.00 87 LYS A O 12
ATOM 20191 N N . GLN A 1 88 ? 34.283 -25.019 -34.749 1.00 0.00 88 GLN A N 12
ATOM 20192 C CA . GLN A 1 88 ? 34.606 -25.388 -36.122 1.00 0.00 88 GLN A CA 12
ATOM 20193 C C . GLN A 1 88 ? 36.024 -25.939 -36.219 1.00 0.00 88 GLN A C 12
ATOM 20194 O O . GLN A 1 88 ? 36.814 -25.813 -35.283 1.00 0.00 88 GLN A O 12
ATOM 20208 N N . SER A 1 89 ? 36.339 -26.551 -37.356 1.00 0.00 89 SER A N 12
ATOM 20209 C CA . SER A 1 89 ? 37.662 -27.126 -37.572 1.00 0.00 89 SER A CA 12
ATOM 20210 C C . SER A 1 89 ? 38.654 -26.056 -38.016 1.00 0.00 89 SER A C 12
ATOM 20211 O O . SER A 1 89 ? 39.832 -26.100 -37.662 1.00 0.00 89 SER A O 12
ATOM 20219 N N . ILE A 1 90 ? 38.168 -25.095 -38.794 1.00 0.00 90 ILE A N 12
ATOM 20220 C CA . ILE A 1 90 ? 39.010 -24.011 -39.287 1.00 0.00 90 ILE A CA 12
ATOM 20221 C C . ILE A 1 90 ? 39.401 -23.063 -38.159 1.00 0.00 90 ILE A C 12
ATOM 20222 O O . ILE A 1 90 ? 40.572 -22.718 -37.999 1.00 0.00 90 ILE A O 12
ATOM 20238 N N . LYS A 1 91 ? 38.411 -22.646 -37.376 1.00 0.00 91 LYS A N 12
ATOM 20239 C CA . LYS A 1 91 ? 38.650 -21.739 -36.260 1.00 0.00 91 LYS A CA 12
ATOM 20240 C C . LYS A 1 91 ? 39.483 -22.416 -35.176 1.00 0.00 91 LYS A C 12
ATOM 20241 O O . LYS A 1 91 ? 40.289 -21.772 -34.503 1.00 0.00 91 LYS A O 12
ATOM 20260 N N . LYS A 1 92 ? 39.285 -23.720 -35.012 1.00 0.00 92 LYS A N 12
ATOM 20261 C CA . LYS A 1 92 ? 40.019 -24.486 -34.013 1.00 0.00 92 LYS A CA 12
ATOM 20262 C C . LYS A 1 92 ? 41.438 -24.779 -34.487 1.00 0.00 92 LYS A C 12
ATOM 20263 O O . LYS A 1 92 ? 42.372 -24.837 -33.685 1.00 0.00 92 LYS A O 12
ATOM 20282 N N . LEU A 1 93 ? 41.595 -24.963 -35.794 1.00 0.00 93 LEU A N 12
ATOM 20283 C CA . LEU A 1 93 ? 42.903 -25.249 -36.375 1.00 0.00 93 LEU A CA 12
ATOM 20284 C C . LEU A 1 93 ? 43.728 -23.974 -36.510 1.00 0.00 93 LEU A C 12
ATOM 20285 O O . LEU A 1 93 ? 44.830 -23.874 -35.971 1.00 0.00 93 LEU A O 12
ATOM 20301 N N . LYS A 1 94 ? 43.187 -22.999 -37.233 1.00 0.00 94 LYS A N 12
ATOM 20302 C CA . LYS A 1 94 ? 43.871 -21.728 -37.438 1.00 0.00 94 LYS A CA 12
ATOM 20303 C C . LYS A 1 94 ? 44.317 -21.130 -36.107 1.00 0.00 94 LYS A C 12
ATOM 20304 O O . LYS A 1 94 ? 45.378 -20.511 -36.019 1.00 0.00 94 LYS A O 12
ATOM 20323 N N . GLN A 1 95 ? 43.501 -21.319 -35.075 1.00 0.00 95 GLN A N 12
ATOM 20324 C CA . GLN A 1 95 ? 43.814 -20.799 -33.749 1.00 0.00 95 GLN A CA 12
ATOM 20325 C C . GLN A 1 95 ? 45.060 -21.469 -33.180 1.00 0.00 95 GLN A C 12
ATOM 20326 O O . GLN A 1 95 ? 45.861 -20.835 -32.494 1.00 0.00 95 GLN A O 12
ATOM 20340 N N . SER A 1 96 ? 45.216 -22.757 -33.469 1.00 0.00 96 SER A N 12
ATOM 20341 C CA . SER A 1 96 ? 46.362 -23.517 -32.983 1.00 0.00 96 SER A CA 12
ATOM 20342 C C . SER A 1 96 ? 47.304 -23.872 -34.129 1.00 0.00 96 SER A C 12
ATOM 20343 O O . SER A 1 96 ? 47.726 -25.020 -34.266 1.00 0.00 96 SER A O 12
ATOM 20351 N N . GLU A 1 97 ? 47.629 -22.878 -34.949 1.00 0.00 97 GLU A N 12
ATOM 20352 C CA . GLU A 1 97 ? 48.522 -23.085 -36.084 1.00 0.00 97 GLU A CA 12
ATOM 20353 C C . GLU A 1 97 ? 49.920 -22.554 -35.782 1.00 0.00 97 GLU A C 12
ATOM 20354 O O . GLU A 1 97 ? 50.455 -21.729 -36.522 1.00 0.00 97 GLU A O 12
ATOM 20366 N N . CYS A 1 98 ? 50.503 -23.033 -34.689 1.00 0.00 98 CYS A N 12
ATOM 20367 C CA . CYS A 1 98 ? 51.839 -22.607 -34.287 1.00 0.00 98 CYS A CA 12
ATOM 20368 C C . CYS A 1 98 ? 52.902 -23.548 -34.844 1.00 0.00 98 CYS A C 12
ATOM 20369 O O . CYS A 1 98 ? 53.932 -23.105 -35.351 1.00 0.00 98 CYS A O 12
ATOM 20377 N N . GLY A 1 1 ? -2.259 -1.590 -1.068 1.00 0.00 1 GLY A N 13
ATOM 20378 C CA . GLY A 1 1 ? -0.949 -1.635 -1.690 1.00 0.00 1 GLY A CA 13
ATOM 20379 C C . GLY A 1 1 ? -0.337 -0.258 -1.855 1.00 0.00 1 GLY A C 13
ATOM 20380 O O . GLY A 1 1 ? -0.815 0.715 -1.272 1.00 0.00 1 GLY A O 13
ATOM 20384 N N . GLY A 1 2 ? 0.727 -0.175 -2.649 1.00 0.00 2 GLY A N 13
ATOM 20385 C CA . GLY A 1 2 ? 1.389 1.097 -2.872 1.00 0.00 2 GLY A CA 13
ATOM 20386 C C . GLY A 1 2 ? 1.807 1.287 -4.316 1.00 0.00 2 GLY A C 13
ATOM 20387 O O . GLY A 1 2 ? 1.126 1.968 -5.082 1.00 0.00 2 GLY A O 13
ATOM 20391 N N . SER A 1 3 ? 2.931 0.685 -4.690 1.00 0.00 3 SER A N 13
ATOM 20392 C CA . SER A 1 3 ? 3.443 0.796 -6.051 1.00 0.00 3 SER A CA 13
ATOM 20393 C C . SER A 1 3 ? 3.675 -0.584 -6.658 1.00 0.00 3 SER A C 13
ATOM 20394 O O . SER A 1 3 ? 3.618 -1.599 -5.963 1.00 0.00 3 SER A O 13
ATOM 20402 N N . LYS A 1 4 ? 3.937 -0.614 -7.960 1.00 0.00 4 LYS A N 13
ATOM 20403 C CA . LYS A 1 4 ? 4.181 -1.867 -8.664 1.00 0.00 4 LYS A CA 13
ATOM 20404 C C . LYS A 1 4 ? 5.598 -2.368 -8.411 1.00 0.00 4 LYS A C 13
ATOM 20405 O O . LYS A 1 4 ? 5.823 -3.567 -8.251 1.00 0.00 4 LYS A O 13
ATOM 20424 N N . GLU A 1 5 ? 6.551 -1.440 -8.375 1.00 0.00 5 GLU A N 13
ATOM 20425 C CA . GLU A 1 5 ? 7.947 -1.790 -8.141 1.00 0.00 5 GLU A CA 13
ATOM 20426 C C . GLU A 1 5 ? 8.100 -2.577 -6.842 1.00 0.00 5 GLU A C 13
ATOM 20427 O O . GLU A 1 5 ? 8.961 -3.449 -6.731 1.00 0.00 5 GLU A O 13
ATOM 20439 N N . ASN A 1 6 ? 7.258 -2.265 -5.864 1.00 0.00 6 ASN A N 13
ATOM 20440 C CA . ASN A 1 6 ? 7.299 -2.942 -4.573 1.00 0.00 6 ASN A CA 13
ATOM 20441 C C . ASN A 1 6 ? 7.077 -4.443 -4.739 1.00 0.00 6 ASN A C 13
ATOM 20442 O O . ASN A 1 6 ? 7.726 -5.252 -4.079 1.00 0.00 6 ASN A O 13
ATOM 20453 N N . GLU A 1 7 ? 6.154 -4.805 -5.625 1.00 0.00 7 GLU A N 13
ATOM 20454 C CA . GLU A 1 7 ? 5.846 -6.207 -5.877 1.00 0.00 7 GLU A CA 13
ATOM 20455 C C . GLU A 1 7 ? 6.977 -6.882 -6.648 1.00 0.00 7 GLU A C 13
ATOM 20456 O O . GLU A 1 7 ? 7.361 -8.011 -6.345 1.00 0.00 7 GLU A O 13
ATOM 20468 N N . ILE A 1 8 ? 7.505 -6.182 -7.646 1.00 0.00 8 ILE A N 13
ATOM 20469 C CA . ILE A 1 8 ? 8.592 -6.712 -8.460 1.00 0.00 8 ILE A CA 13
ATOM 20470 C C . ILE A 1 8 ? 9.803 -7.060 -7.601 1.00 0.00 8 ILE A C 13
ATOM 20471 O O . ILE A 1 8 ? 10.447 -8.088 -7.806 1.00 0.00 8 ILE A O 13
ATOM 20487 N N . SER A 1 9 ? 10.105 -6.196 -6.637 1.00 0.00 9 SER A N 13
ATOM 20488 C CA . SER A 1 9 ? 11.241 -6.410 -5.746 1.00 0.00 9 SER A CA 13
ATOM 20489 C C . SER A 1 9 ? 11.020 -7.641 -4.872 1.00 0.00 9 SER A C 13
ATOM 20490 O O . SER A 1 9 ? 11.956 -8.388 -4.585 1.00 0.00 9 SER A O 13
ATOM 20498 N N . HIS A 1 10 ? 9.776 -7.846 -4.452 1.00 0.00 10 HIS A N 13
ATOM 20499 C CA . HIS A 1 10 ? 9.431 -8.986 -3.611 1.00 0.00 10 HIS A CA 13
ATOM 20500 C C . HIS A 1 10 ? 9.761 -10.300 -4.314 1.00 0.00 10 HIS A C 13
ATOM 20501 O O . HIS A 1 10 ? 10.300 -11.224 -3.705 1.00 0.00 10 HIS A O 13
ATOM 20515 N N . HIS A 1 11 ? 9.432 -10.376 -5.601 1.00 0.00 11 HIS A N 13
ATOM 20516 C CA . HIS A 1 11 ? 9.693 -11.575 -6.387 1.00 0.00 11 HIS A CA 13
ATOM 20517 C C . HIS A 1 11 ? 11.191 -11.764 -6.611 1.00 0.00 11 HIS A C 13
ATOM 20518 O O . HIS A 1 11 ? 11.707 -12.877 -6.516 1.00 0.00 11 HIS A O 13
ATOM 20532 N N . ALA A 1 12 ? 11.882 -10.668 -6.908 1.00 0.00 12 ALA A N 13
ATOM 20533 C CA . ALA A 1 12 ? 13.320 -10.712 -7.143 1.00 0.00 12 ALA A CA 13
ATOM 20534 C C . ALA A 1 12 ? 14.067 -11.172 -5.896 1.00 0.00 12 ALA A C 13
ATOM 20535 O O . ALA A 1 12 ? 15.102 -11.833 -5.988 1.00 0.00 12 ALA A O 13
ATOM 20542 N N . LYS A 1 13 ? 13.536 -10.818 -4.730 1.00 0.00 13 LYS A N 13
ATOM 20543 C CA . LYS A 1 13 ? 14.151 -11.195 -3.463 1.00 0.00 13 LYS A CA 13
ATOM 20544 C C . LYS A 1 13 ? 14.352 -12.705 -3.383 1.00 0.00 13 LYS A C 13
ATOM 20545 O O . LYS A 1 13 ? 15.336 -13.179 -2.817 1.00 0.00 13 LYS A O 13
ATOM 20564 N N . GLU A 1 14 ? 13.414 -13.453 -3.954 1.00 0.00 14 GLU A N 13
ATOM 20565 C CA . GLU A 1 14 ? 13.490 -14.909 -3.947 1.00 0.00 14 GLU A CA 13
ATOM 20566 C C . GLU A 1 14 ? 14.069 -15.431 -5.260 1.00 0.00 14 GLU A C 13
ATOM 20567 O O . GLU A 1 14 ? 14.862 -16.373 -5.269 1.00 0.00 14 GLU A O 13
ATOM 20579 N N . ILE A 1 15 ? 13.666 -14.812 -6.365 1.00 0.00 15 ILE A N 13
ATOM 20580 C CA . ILE A 1 15 ? 14.144 -15.212 -7.682 1.00 0.00 15 ILE A CA 13
ATOM 20581 C C . ILE A 1 15 ? 15.665 -15.128 -7.763 1.00 0.00 15 ILE A C 13
ATOM 20582 O O . ILE A 1 15 ? 16.303 -15.917 -8.459 1.00 0.00 15 ILE A O 13
ATOM 20598 N N . GLU A 1 16 ? 16.238 -14.166 -7.045 1.00 0.00 16 GLU A N 13
ATOM 20599 C CA . GLU A 1 16 ? 17.685 -13.980 -7.036 1.00 0.00 16 GLU A CA 13
ATOM 20600 C C . GLU A 1 16 ? 18.395 -15.263 -6.610 1.00 0.00 16 GLU A C 13
ATOM 20601 O O . GLU A 1 16 ? 19.282 -15.754 -7.308 1.00 0.00 16 GLU A O 13
ATOM 20613 N N . ARG A 1 17 ? 18.000 -15.798 -5.459 1.00 0.00 17 ARG A N 13
ATOM 20614 C CA . ARG A 1 17 ? 18.599 -17.020 -4.939 1.00 0.00 17 ARG A CA 13
ATOM 20615 C C . ARG A 1 17 ? 18.418 -18.175 -5.920 1.00 0.00 17 ARG A C 13
ATOM 20616 O O . ARG A 1 17 ? 19.174 -19.147 -5.900 1.00 0.00 17 ARG A O 13
ATOM 20637 N N . LEU A 1 18 ? 17.410 -18.062 -6.778 1.00 0.00 18 LEU A N 13
ATOM 20638 C CA . LEU A 1 18 ? 17.128 -19.096 -7.768 1.00 0.00 18 LEU A CA 13
ATOM 20639 C C . LEU A 1 18 ? 18.022 -18.936 -8.993 1.00 0.00 18 LEU A C 13
ATOM 20640 O O . LEU A 1 18 ? 18.729 -19.865 -9.383 1.00 0.00 18 LEU A O 13
ATOM 20656 N N . GLN A 1 19 ? 17.988 -17.751 -9.594 1.00 0.00 19 GLN A N 13
ATOM 20657 C CA . GLN A 1 19 ? 18.797 -17.470 -10.774 1.00 0.00 19 GLN A CA 13
ATOM 20658 C C . GLN A 1 19 ? 20.278 -17.695 -10.485 1.00 0.00 19 GLN A C 13
ATOM 20659 O O . GLN A 1 19 ? 21.066 -17.957 -11.395 1.00 0.00 19 GLN A O 13
ATOM 20673 N N . LYS A 1 20 ? 20.649 -17.591 -9.214 1.00 0.00 20 LYS A N 13
ATOM 20674 C CA . LYS A 1 20 ? 22.036 -17.784 -8.804 1.00 0.00 20 LYS A CA 13
ATOM 20675 C C . LYS A 1 20 ? 22.306 -19.248 -8.474 1.00 0.00 20 LYS A C 13
ATOM 20676 O O . LYS A 1 20 ? 23.416 -19.743 -8.669 1.00 0.00 20 LYS A O 13
ATOM 20695 N N . GLU A 1 21 ? 21.284 -19.937 -7.973 1.00 0.00 21 GLU A N 13
ATOM 20696 C CA . GLU A 1 21 ? 21.414 -21.344 -7.617 1.00 0.00 21 GLU A CA 13
ATOM 20697 C C . GLU A 1 21 ? 21.402 -22.224 -8.864 1.00 0.00 21 GLU A C 13
ATOM 20698 O O . GLU A 1 21 ? 22.116 -23.226 -8.936 1.00 0.00 21 GLU A O 13
ATOM 20710 N N . ILE A 1 22 ? 20.587 -21.845 -9.841 1.00 0.00 22 ILE A N 13
ATOM 20711 C CA . ILE A 1 22 ? 20.482 -22.597 -11.085 1.00 0.00 22 ILE A CA 13
ATOM 20712 C C . ILE A 1 22 ? 21.860 -22.885 -11.671 1.00 0.00 22 ILE A C 13
ATOM 20713 O O . ILE A 1 22 ? 22.078 -23.928 -12.287 1.00 0.00 22 ILE A O 13
ATOM 20729 N N . GLU A 1 23 ? 22.788 -21.955 -11.471 1.00 0.00 23 GLU A N 13
ATOM 20730 C CA . GLU A 1 23 ? 24.147 -22.110 -11.979 1.00 0.00 23 GLU A CA 13
ATOM 20731 C C . GLU A 1 23 ? 24.766 -23.414 -11.486 1.00 0.00 23 GLU A C 13
ATOM 20732 O O . GLU A 1 23 ? 25.499 -24.080 -12.217 1.00 0.00 23 GLU A O 13
ATOM 20744 N N . ARG A 1 24 ? 24.466 -23.772 -10.242 1.00 0.00 24 ARG A N 13
ATOM 20745 C CA . ARG A 1 24 ? 24.994 -24.996 -9.651 1.00 0.00 24 ARG A CA 13
ATOM 20746 C C . ARG A 1 24 ? 24.199 -26.212 -10.116 1.00 0.00 24 ARG A C 13
ATOM 20747 O O . ARG A 1 24 ? 24.758 -27.155 -10.676 1.00 0.00 24 ARG A O 13
ATOM 20768 N N . HIS A 1 25 ? 22.891 -26.184 -9.878 1.00 0.00 25 HIS A N 13
ATOM 20769 C CA . HIS A 1 25 ? 22.019 -27.284 -10.273 1.00 0.00 25 HIS A CA 13
ATOM 20770 C C . HIS A 1 25 ? 22.222 -27.638 -11.744 1.00 0.00 25 HIS A C 13
ATOM 20771 O O . HIS A 1 25 ? 22.438 -28.800 -12.090 1.00 0.00 25 HIS A O 13
ATOM 20785 N N . LYS A 1 26 ? 22.150 -26.629 -12.605 1.00 0.00 26 LYS A N 13
ATOM 20786 C CA . LYS A 1 26 ? 22.326 -26.832 -14.038 1.00 0.00 26 LYS A CA 13
ATOM 20787 C C . LYS A 1 26 ? 23.608 -27.608 -14.325 1.00 0.00 26 LYS A C 13
ATOM 20788 O O . LYS A 1 26 ? 23.626 -28.501 -15.170 1.00 0.00 26 LYS A O 13
ATOM 20807 N N . GLN A 1 27 ? 24.676 -27.261 -13.613 1.00 0.00 27 GLN A N 13
ATOM 20808 C CA . GLN A 1 27 ? 25.961 -27.927 -13.791 1.00 0.00 27 GLN A CA 13
ATOM 20809 C C . GLN A 1 27 ? 25.915 -29.352 -13.250 1.00 0.00 27 GLN A C 13
ATOM 20810 O O . GLN A 1 27 ? 26.548 -30.254 -13.799 1.00 0.00 27 GLN A O 13
ATOM 20824 N N . SER A 1 28 ? 25.163 -29.547 -12.172 1.00 0.00 28 SER A N 13
ATOM 20825 C CA . SER A 1 28 ? 25.039 -30.862 -11.554 1.00 0.00 28 SER A CA 13
ATOM 20826 C C . SER A 1 28 ? 24.203 -31.794 -12.426 1.00 0.00 28 SER A C 13
ATOM 20827 O O . SER A 1 28 ? 24.455 -32.999 -12.486 1.00 0.00 28 SER A O 13
ATOM 20835 N N . ILE A 1 29 ? 23.207 -31.230 -13.101 1.00 0.00 29 ILE A N 13
ATOM 20836 C CA . ILE A 1 29 ? 22.335 -32.008 -13.970 1.00 0.00 29 ILE A CA 13
ATOM 20837 C C . ILE A 1 29 ? 22.945 -32.172 -15.359 1.00 0.00 29 ILE A C 13
ATOM 20838 O O . ILE A 1 29 ? 22.753 -33.194 -16.017 1.00 0.00 29 ILE A O 13
ATOM 20854 N N . LYS A 1 30 ? 23.684 -31.157 -15.796 1.00 0.00 30 LYS A N 13
ATOM 20855 C CA . LYS A 1 30 ? 24.327 -31.188 -17.105 1.00 0.00 30 LYS A CA 13
ATOM 20856 C C . LYS A 1 30 ? 25.124 -32.476 -17.290 1.00 0.00 30 LYS A C 13
ATOM 20857 O O . LYS A 1 30 ? 25.222 -33.004 -18.397 1.00 0.00 30 LYS A O 13
ATOM 20876 N N . LYS A 1 31 ? 25.690 -32.977 -16.197 1.00 0.00 31 LYS A N 13
ATOM 20877 C CA . LYS A 1 31 ? 26.478 -34.204 -16.238 1.00 0.00 31 LYS A CA 13
ATOM 20878 C C . LYS A 1 31 ? 25.709 -35.320 -16.938 1.00 0.00 31 LYS A C 13
ATOM 20879 O O . LYS A 1 31 ? 26.270 -36.064 -17.744 1.00 0.00 31 LYS A O 13
ATOM 20898 N N . LEU A 1 32 ? 24.421 -35.431 -16.628 1.00 0.00 32 LEU A N 13
ATOM 20899 C CA . LEU A 1 32 ? 23.575 -36.456 -17.230 1.00 0.00 32 LEU A CA 13
ATOM 20900 C C . LEU A 1 32 ? 23.031 -35.991 -18.576 1.00 0.00 32 LEU A C 13
ATOM 20901 O O . LEU A 1 32 ? 22.872 -36.786 -19.502 1.00 0.00 32 LEU A O 13
ATOM 20917 N N . LYS A 1 33 ? 22.747 -34.697 -18.679 1.00 0.00 33 LYS A N 13
ATOM 20918 C CA . LYS A 1 33 ? 22.224 -34.124 -19.914 1.00 0.00 33 LYS A CA 13
ATOM 20919 C C . LYS A 1 33 ? 23.209 -34.314 -21.062 1.00 0.00 33 LYS A C 13
ATOM 20920 O O . LYS A 1 33 ? 22.808 -34.504 -22.210 1.00 0.00 33 LYS A O 13
ATOM 20939 N N . GLN A 1 34 ? 24.498 -34.259 -20.745 1.00 0.00 34 GLN A N 13
ATOM 20940 C CA . GLN A 1 34 ? 25.541 -34.426 -21.751 1.00 0.00 34 GLN A CA 13
ATOM 20941 C C . GLN A 1 34 ? 25.294 -35.676 -22.589 1.00 0.00 34 GLN A C 13
ATOM 20942 O O . GLN A 1 34 ? 25.631 -35.719 -23.771 1.00 0.00 34 GLN A O 13
ATOM 20956 N N . SER A 1 35 ? 24.703 -36.692 -21.967 1.00 0.00 35 SER A N 13
ATOM 20957 C CA . SER A 1 35 ? 24.415 -37.945 -22.654 1.00 0.00 35 SER A CA 13
ATOM 20958 C C . SER A 1 35 ? 23.601 -37.696 -23.921 1.00 0.00 35 SER A C 13
ATOM 20959 O O . SER A 1 35 ? 23.786 -38.373 -24.931 1.00 0.00 35 SER A O 13
ATOM 20967 N N . GLU A 1 36 ? 22.702 -36.719 -23.856 1.00 0.00 36 GLU A N 13
ATOM 20968 C CA . GLU A 1 36 ? 21.859 -36.381 -24.997 1.00 0.00 36 GLU A CA 13
ATOM 20969 C C . GLU A 1 36 ? 22.598 -35.460 -25.963 1.00 0.00 36 GLU A C 13
ATOM 20970 O O . GLU A 1 36 ? 22.424 -35.550 -27.178 1.00 0.00 36 GLU A O 13
ATOM 20982 N N . GLN A 1 37 ? 23.420 -34.572 -25.414 1.00 0.00 37 GLN A N 13
ATOM 20983 C CA . GLN A 1 37 ? 24.183 -33.632 -26.226 1.00 0.00 37 GLN A CA 13
ATOM 20984 C C . GLN A 1 37 ? 24.948 -34.361 -27.327 1.00 0.00 37 GLN A C 13
ATOM 20985 O O . GLN A 1 37 ? 24.849 -34.008 -28.502 1.00 0.00 37 GLN A O 13
ATOM 20999 N N . SER A 1 38 ? 25.710 -35.378 -26.938 1.00 0.00 38 SER A N 13
ATOM 21000 C CA . SER A 1 38 ? 26.494 -36.153 -27.891 1.00 0.00 38 SER A CA 13
ATOM 21001 C C . SER A 1 38 ? 27.573 -35.289 -28.538 1.00 0.00 38 SER A C 13
ATOM 21002 O O . SER A 1 38 ? 27.986 -35.536 -29.669 1.00 0.00 38 SER A O 13
ATOM 21010 N N . ASN A 1 39 ? 28.024 -34.273 -27.808 1.00 0.00 39 ASN A N 13
ATOM 21011 C CA . ASN A 1 39 ? 29.054 -33.371 -28.309 1.00 0.00 39 ASN A CA 13
ATOM 21012 C C . ASN A 1 39 ? 30.425 -34.041 -28.286 1.00 0.00 39 ASN A C 13
ATOM 21013 O O . ASN A 1 39 ? 30.721 -34.871 -27.426 1.00 0.00 39 ASN A O 13
ATOM 21024 N N . PRO A 1 40 ? 31.280 -33.674 -29.250 1.00 0.00 40 PRO A N 13
ATOM 21025 C CA . PRO A 1 40 ? 32.633 -34.227 -29.361 1.00 0.00 40 PRO A CA 13
ATOM 21026 C C . PRO A 1 40 ? 33.546 -33.754 -28.235 1.00 0.00 40 PRO A C 13
ATOM 21027 O O . PRO A 1 40 ? 33.226 -32.826 -27.491 1.00 0.00 40 PRO A O 13
ATOM 21038 N N . PRO A 1 41 ? 34.712 -34.403 -28.105 1.00 0.00 41 PRO A N 13
ATOM 21039 C CA . PRO A 1 41 ? 35.696 -34.065 -27.072 1.00 0.00 41 PRO A CA 13
ATOM 21040 C C . PRO A 1 41 ? 36.364 -32.718 -27.328 1.00 0.00 41 PRO A C 13
ATOM 21041 O O . PRO A 1 41 ? 36.245 -32.133 -28.405 1.00 0.00 41 PRO A O 13
ATOM 21052 N N . PRO A 1 42 ? 37.084 -32.213 -26.315 1.00 0.00 42 PRO A N 13
ATOM 21053 C CA . PRO A 1 42 ? 37.786 -30.929 -26.406 1.00 0.00 42 PRO A CA 13
ATOM 21054 C C . PRO A 1 42 ? 38.978 -30.986 -27.355 1.00 0.00 42 PRO A C 13
ATOM 21055 O O . PRO A 1 42 ? 39.708 -31.976 -27.391 1.00 0.00 42 PRO A O 13
ATOM 21066 N N . ASN A 1 43 ? 39.170 -29.918 -28.122 1.00 0.00 43 ASN A N 13
ATOM 21067 C CA . ASN A 1 43 ? 40.275 -29.847 -29.072 1.00 0.00 43 ASN A CA 13
ATOM 21068 C C . ASN A 1 43 ? 40.856 -28.438 -29.126 1.00 0.00 43 ASN A C 13
ATOM 21069 O O . ASN A 1 43 ? 40.205 -27.456 -28.767 1.00 0.00 43 ASN A O 13
ATOM 21080 N N . PRO A 1 44 ? 42.112 -28.333 -29.584 1.00 0.00 44 PRO A N 13
ATOM 21081 C CA . PRO A 1 44 ? 42.810 -27.049 -29.697 1.00 0.00 44 PRO A CA 13
ATOM 21082 C C . PRO A 1 44 ? 42.229 -26.169 -30.799 1.00 0.00 44 PRO A C 13
ATOM 21083 O O . PRO A 1 44 ? 42.504 -26.378 -31.981 1.00 0.00 44 PRO A O 13
ATOM 21094 N N . GLU A 1 45 ? 41.426 -25.186 -30.404 1.00 0.00 45 GLU A N 13
ATOM 21095 C CA . GLU A 1 45 ? 40.808 -24.275 -31.361 1.00 0.00 45 GLU A CA 13
ATOM 21096 C C . GLU A 1 45 ? 40.947 -22.827 -30.900 1.00 0.00 45 GLU A C 13
ATOM 21097 O O . GLU A 1 45 ? 40.224 -22.374 -30.014 1.00 0.00 45 GLU A O 13
ATOM 21109 N N . GLY A 1 46 ? 41.883 -22.105 -31.510 1.00 0.00 46 GLY A N 13
ATOM 21110 C CA . GLY A 1 46 ? 42.100 -20.716 -31.150 1.00 0.00 46 GLY A CA 13
ATOM 21111 C C . GLY A 1 46 ? 42.338 -20.533 -29.665 1.00 0.00 46 GLY A C 13
ATOM 21112 O O . GLY A 1 46 ? 43.435 -20.791 -29.166 1.00 0.00 46 GLY A O 13
ATOM 21116 N N . THR A 1 47 ? 41.308 -20.085 -28.953 1.00 0.00 47 THR A N 13
ATOM 21117 C CA . THR A 1 47 ? 41.411 -19.864 -27.516 1.00 0.00 47 THR A CA 13
ATOM 21118 C C . THR A 1 47 ? 40.108 -19.309 -26.950 1.00 0.00 47 THR A C 13
ATOM 21119 O O . THR A 1 47 ? 39.470 -18.452 -27.562 1.00 0.00 47 THR A O 13
ATOM 21130 N N . ARG A 1 48 ? 39.719 -19.802 -25.780 1.00 0.00 48 ARG A N 13
ATOM 21131 C CA . ARG A 1 48 ? 38.492 -19.355 -25.133 1.00 0.00 48 ARG A CA 13
ATOM 21132 C C . ARG A 1 48 ? 38.700 -18.012 -24.438 1.00 0.00 48 ARG A C 13
ATOM 21133 O O . ARG A 1 48 ? 37.900 -17.092 -24.597 1.00 0.00 48 ARG A O 13
ATOM 21154 N N . GLN A 1 49 ? 39.780 -17.911 -23.670 1.00 0.00 49 GLN A N 13
ATOM 21155 C CA . GLN A 1 49 ? 40.094 -16.681 -22.952 1.00 0.00 49 GLN A CA 13
ATOM 21156 C C . GLN A 1 49 ? 40.072 -15.481 -23.893 1.00 0.00 49 GLN A C 13
ATOM 21157 O O . GLN A 1 49 ? 39.717 -14.373 -23.492 1.00 0.00 49 GLN A O 13
ATOM 21171 N N . ALA A 1 50 ? 40.456 -15.709 -25.144 1.00 0.00 50 ALA A N 13
ATOM 21172 C CA . ALA A 1 50 ? 40.479 -14.647 -26.142 1.00 0.00 50 ALA A CA 13
ATOM 21173 C C . ALA A 1 50 ? 39.152 -13.897 -26.176 1.00 0.00 50 ALA A C 13
ATOM 21174 O O . ALA A 1 50 ? 39.113 -12.678 -26.006 1.00 0.00 50 ALA A O 13
ATOM 21181 N N . ARG A 1 51 ? 38.067 -14.631 -26.397 1.00 0.00 51 ARG A N 13
ATOM 21182 C CA . ARG A 1 51 ? 36.739 -14.035 -26.455 1.00 0.00 51 ARG A CA 13
ATOM 21183 C C . ARG A 1 51 ? 36.167 -13.842 -25.053 1.00 0.00 51 ARG A C 13
ATOM 21184 O O . ARG A 1 51 ? 35.449 -12.876 -24.793 1.00 0.00 51 ARG A O 13
ATOM 21205 N N . ARG A 1 52 ? 36.490 -14.768 -24.156 1.00 0.00 52 ARG A N 13
ATOM 21206 C CA . ARG A 1 52 ? 36.008 -14.700 -22.782 1.00 0.00 52 ARG A CA 13
ATOM 21207 C C . ARG A 1 52 ? 36.271 -13.323 -22.180 1.00 0.00 52 ARG A C 13
ATOM 21208 O O . ARG A 1 52 ? 35.510 -12.846 -21.339 1.00 0.00 52 ARG A O 13
ATOM 21229 N N . ASN A 1 53 ? 37.355 -12.689 -22.617 1.00 0.00 53 ASN A N 13
ATOM 21230 C CA . ASN A 1 53 ? 37.719 -11.367 -22.120 1.00 0.00 53 ASN A CA 13
ATOM 21231 C C . ASN A 1 53 ? 36.530 -10.414 -22.187 1.00 0.00 53 ASN A C 13
ATOM 21232 O O . ASN A 1 53 ? 36.120 -9.843 -21.176 1.00 0.00 53 ASN A O 13
ATOM 21243 N N . ARG A 1 54 ? 35.978 -10.247 -23.385 1.00 0.00 54 ARG A N 13
ATOM 21244 C CA . ARG A 1 54 ? 34.835 -9.363 -23.584 1.00 0.00 54 ARG A CA 13
ATOM 21245 C C . ARG A 1 54 ? 33.529 -10.085 -23.268 1.00 0.00 54 ARG A C 13
ATOM 21246 O O . ARG A 1 54 ? 32.597 -9.490 -22.725 1.00 0.00 54 ARG A O 13
ATOM 21267 N N . ARG A 1 55 ? 33.468 -11.366 -23.611 1.00 0.00 55 ARG A N 13
ATOM 21268 C CA . ARG A 1 55 ? 32.275 -12.168 -23.366 1.00 0.00 55 ARG A CA 13
ATOM 21269 C C . ARG A 1 55 ? 31.832 -12.050 -21.910 1.00 0.00 55 ARG A C 13
ATOM 21270 O O . ARG A 1 55 ? 30.641 -12.120 -21.605 1.00 0.00 55 ARG A O 13
ATOM 21291 N N . ARG A 1 56 ? 32.799 -11.874 -21.015 1.00 0.00 56 ARG A N 13
ATOM 21292 C CA . ARG A 1 56 ? 32.509 -11.750 -19.592 1.00 0.00 56 ARG A CA 13
ATOM 21293 C C . ARG A 1 56 ? 31.430 -10.698 -19.347 1.00 0.00 56 ARG A C 13
ATOM 21294 O O . ARG A 1 56 ? 30.641 -10.811 -18.408 1.00 0.00 56 ARG A O 13
ATOM 21315 N N . ARG A 1 57 ? 31.404 -9.676 -20.196 1.00 0.00 57 ARG A N 13
ATOM 21316 C CA . ARG A 1 57 ? 30.424 -8.604 -20.070 1.00 0.00 57 ARG A CA 13
ATOM 21317 C C . ARG A 1 57 ? 29.027 -9.098 -20.438 1.00 0.00 57 ARG A C 13
ATOM 21318 O O . ARG A 1 57 ? 28.036 -8.698 -19.827 1.00 0.00 57 ARG A O 13
ATOM 21339 N N . TRP A 1 58 ? 28.958 -9.968 -21.438 1.00 0.00 58 TRP A N 13
ATOM 21340 C CA . TRP A 1 58 ? 27.683 -10.516 -21.887 1.00 0.00 58 TRP A CA 13
ATOM 21341 C C . TRP A 1 58 ? 27.215 -11.634 -20.963 1.00 0.00 58 TRP A C 13
ATOM 21342 O O . TRP A 1 58 ? 26.092 -11.607 -20.460 1.00 0.00 58 TRP A O 13
ATOM 21363 N N . ARG A 1 59 ? 28.084 -12.617 -20.745 1.00 0.00 59 ARG A N 13
ATOM 21364 C CA . ARG A 1 59 ? 27.757 -13.745 -19.881 1.00 0.00 59 ARG A CA 13
ATOM 21365 C C . ARG A 1 59 ? 27.232 -13.264 -18.532 1.00 0.00 59 ARG A C 13
ATOM 21366 O O . ARG A 1 59 ? 26.396 -13.921 -17.910 1.00 0.00 59 ARG A O 13
ATOM 21387 N N . GLU A 1 60 ? 27.727 -12.114 -18.085 1.00 0.00 60 GLU A N 13
ATOM 21388 C CA . GLU A 1 60 ? 27.308 -11.546 -16.809 1.00 0.00 60 GLU A CA 13
ATOM 21389 C C . GLU A 1 60 ? 25.786 -11.491 -16.712 1.00 0.00 60 GLU A C 13
ATOM 21390 O O . GLU A 1 60 ? 25.200 -11.934 -15.726 1.00 0.00 60 GLU A O 13
ATOM 21402 N N . ARG A 1 61 ? 25.153 -10.941 -17.745 1.00 0.00 61 ARG A N 13
ATOM 21403 C CA . ARG A 1 61 ? 23.701 -10.825 -17.776 1.00 0.00 61 ARG A CA 13
ATOM 21404 C C . ARG A 1 61 ? 23.070 -12.058 -18.417 1.00 0.00 61 ARG A C 13
ATOM 21405 O O . ARG A 1 61 ? 22.063 -12.573 -17.934 1.00 0.00 61 ARG A O 13
ATOM 21426 N N . GLN A 1 62 ? 23.670 -12.523 -19.507 1.00 0.00 62 GLN A N 13
ATOM 21427 C CA . GLN A 1 62 ? 23.167 -13.694 -20.216 1.00 0.00 62 GLN A CA 13
ATOM 21428 C C . GLN A 1 62 ? 22.994 -14.873 -19.263 1.00 0.00 62 GLN A C 13
ATOM 21429 O O . GLN A 1 62 ? 22.076 -15.678 -19.417 1.00 0.00 62 GLN A O 13
ATOM 21443 N N . ARG A 1 63 ? 23.883 -14.968 -18.279 1.00 0.00 63 ARG A N 13
ATOM 21444 C CA . ARG A 1 63 ? 23.830 -16.050 -17.304 1.00 0.00 63 ARG A CA 13
ATOM 21445 C C . ARG A 1 63 ? 22.435 -16.162 -16.693 1.00 0.00 63 ARG A C 13
ATOM 21446 O O . ARG A 1 63 ? 21.887 -17.257 -16.575 1.00 0.00 63 ARG A O 13
ATOM 21467 N N . GLN A 1 64 ? 21.871 -15.023 -16.305 1.00 0.00 64 GLN A N 13
ATOM 21468 C CA . GLN A 1 64 ? 20.542 -14.995 -15.706 1.00 0.00 64 GLN A CA 13
ATOM 21469 C C . GLN A 1 64 ? 19.463 -14.908 -16.779 1.00 0.00 64 GLN A C 13
ATOM 21470 O O . GLN A 1 64 ? 18.426 -15.566 -16.687 1.00 0.00 64 GLN A O 13
ATOM 21484 N N . LYS A 1 65 ? 19.712 -14.091 -17.797 1.00 0.00 65 LYS A N 13
ATOM 21485 C CA . LYS A 1 65 ? 18.762 -13.918 -18.890 1.00 0.00 65 LYS A CA 13
ATOM 21486 C C . LYS A 1 65 ? 18.386 -15.264 -19.502 1.00 0.00 65 LYS A C 13
ATOM 21487 O O . LYS A 1 65 ? 17.206 -15.596 -19.616 1.00 0.00 65 LYS A O 13
ATOM 21506 N N . GLU A 1 66 ? 19.395 -16.034 -19.894 1.00 0.00 66 GLU A N 13
ATOM 21507 C CA . GLU A 1 66 ? 19.168 -17.344 -20.493 1.00 0.00 66 GLU A CA 13
ATOM 21508 C C . GLU A 1 66 ? 18.245 -18.189 -19.620 1.00 0.00 66 GLU A C 13
ATOM 21509 O O . GLU A 1 66 ? 17.425 -18.955 -20.126 1.00 0.00 66 GLU A O 13
ATOM 21521 N N . ASN A 1 67 ? 18.385 -18.044 -18.307 1.00 0.00 67 ASN A N 13
ATOM 21522 C CA . ASN A 1 67 ? 17.565 -18.794 -17.363 1.00 0.00 67 ASN A CA 13
ATOM 21523 C C . ASN A 1 67 ? 16.081 -18.525 -17.598 1.00 0.00 67 ASN A C 13
ATOM 21524 O O . ASN A 1 67 ? 15.250 -19.422 -17.465 1.00 0.00 67 ASN A O 13
ATOM 21535 N N . GLU A 1 68 ? 15.759 -17.284 -17.948 1.00 0.00 68 GLU A N 13
ATOM 21536 C CA . GLU A 1 68 ? 14.376 -16.897 -18.202 1.00 0.00 68 GLU A CA 13
ATOM 21537 C C . GLU A 1 68 ? 13.824 -17.622 -19.426 1.00 0.00 68 GLU A C 13
ATOM 21538 O O . GLU A 1 68 ? 12.843 -18.362 -19.333 1.00 0.00 68 GLU A O 13
ATOM 21550 N N . ILE A 1 69 ? 14.460 -17.404 -20.572 1.00 0.00 69 ILE A N 13
ATOM 21551 C CA . ILE A 1 69 ? 14.033 -18.036 -21.814 1.00 0.00 69 ILE A CA 13
ATOM 21552 C C . ILE A 1 69 ? 14.029 -19.556 -21.684 1.00 0.00 69 ILE A C 13
ATOM 21553 O O . ILE A 1 69 ? 13.183 -20.237 -22.264 1.00 0.00 69 ILE A O 13
ATOM 21569 N N . SER A 1 70 ? 14.981 -20.082 -20.920 1.00 0.00 70 SER A N 13
ATOM 21570 C CA . SER A 1 70 ? 15.089 -21.521 -20.714 1.00 0.00 70 SER A CA 13
ATOM 21571 C C . SER A 1 70 ? 13.792 -22.087 -20.143 1.00 0.00 70 SER A C 13
ATOM 21572 O O . SER A 1 70 ? 13.383 -23.199 -20.483 1.00 0.00 70 SER A O 13
ATOM 21580 N N . HIS A 1 71 ? 13.150 -21.315 -19.271 1.00 0.00 71 HIS A N 13
ATOM 21581 C CA . HIS A 1 71 ? 11.900 -21.739 -18.652 1.00 0.00 71 HIS A CA 13
ATOM 21582 C C . HIS A 1 71 ? 10.889 -22.174 -19.709 1.00 0.00 71 HIS A C 13
ATOM 21583 O O . HIS A 1 71 ? 10.175 -23.162 -19.531 1.00 0.00 71 HIS A O 13
ATOM 21597 N N . HIS A 1 72 ? 10.835 -21.432 -20.811 1.00 0.00 72 HIS A N 13
ATOM 21598 C CA . HIS A 1 72 ? 9.912 -21.742 -21.897 1.00 0.00 72 HIS A CA 13
ATOM 21599 C C . HIS A 1 72 ? 10.496 -22.809 -22.819 1.00 0.00 72 HIS A C 13
ATOM 21600 O O . HIS A 1 72 ? 9.776 -23.671 -23.320 1.00 0.00 72 HIS A O 13
ATOM 21614 N N . ALA A 1 73 ? 11.806 -22.741 -23.038 1.00 0.00 73 ALA A N 13
ATOM 21615 C CA . ALA A 1 73 ? 12.486 -23.701 -23.898 1.00 0.00 73 ALA A CA 13
ATOM 21616 C C . ALA A 1 73 ? 12.180 -25.133 -23.473 1.00 0.00 73 ALA A C 13
ATOM 21617 O O . ALA A 1 73 ? 11.664 -25.929 -24.259 1.00 0.00 73 ALA A O 13
ATOM 21624 N N . LYS A 1 74 ? 12.501 -25.457 -22.226 1.00 0.00 74 LYS A N 13
ATOM 21625 C CA . LYS A 1 74 ? 12.260 -26.793 -21.694 1.00 0.00 74 LYS A CA 13
ATOM 21626 C C . LYS A 1 74 ? 10.812 -27.216 -21.923 1.00 0.00 74 LYS A C 13
ATOM 21627 O O . LYS A 1 74 ? 10.540 -28.369 -22.259 1.00 0.00 74 LYS A O 13
ATOM 21646 N N . GLU A 1 75 ? 9.890 -26.278 -21.741 1.00 0.00 75 GLU A N 13
ATOM 21647 C CA . GLU A 1 75 ? 8.471 -26.555 -21.929 1.00 0.00 75 GLU A CA 13
ATOM 21648 C C . GLU A 1 75 ? 8.182 -26.959 -23.372 1.00 0.00 75 GLU A C 13
ATOM 21649 O O . GLU A 1 75 ? 7.441 -27.909 -23.625 1.00 0.00 75 GLU A O 13
ATOM 21661 N N . ILE A 1 76 ? 8.773 -26.229 -24.314 1.00 0.00 76 ILE A N 13
ATOM 21662 C CA . ILE A 1 76 ? 8.579 -26.512 -25.731 1.00 0.00 76 ILE A CA 13
ATOM 21663 C C . ILE A 1 76 ? 9.589 -25.752 -26.584 1.00 0.00 76 ILE A C 13
ATOM 21664 O O . ILE A 1 76 ? 9.904 -24.595 -26.309 1.00 0.00 76 ILE A O 13
ATOM 21680 N N . GLU A 1 77 ? 10.092 -26.412 -27.623 1.00 0.00 77 GLU A N 13
ATOM 21681 C CA . GLU A 1 77 ? 11.066 -25.799 -28.519 1.00 0.00 77 GLU A CA 13
ATOM 21682 C C . GLU A 1 77 ? 11.057 -26.482 -29.883 1.00 0.00 77 GLU A C 13
ATOM 21683 O O . GLU A 1 77 ? 10.769 -27.673 -29.990 1.00 0.00 77 GLU A O 13
ATOM 21695 N N . ARG A 1 78 ? 11.374 -25.717 -30.923 1.00 0.00 78 ARG A N 13
ATOM 21696 C CA . ARG A 1 78 ? 11.400 -26.247 -32.281 1.00 0.00 78 ARG A CA 13
ATOM 21697 C C . ARG A 1 78 ? 12.834 -26.372 -32.787 1.00 0.00 78 ARG A C 13
ATOM 21698 O O . ARG A 1 78 ? 13.219 -27.399 -33.349 1.00 0.00 78 ARG A O 13
ATOM 21719 N N . LEU A 1 79 ? 13.622 -25.321 -32.586 1.00 0.00 79 LEU A N 13
ATOM 21720 C CA . LEU A 1 79 ? 15.013 -25.312 -33.022 1.00 0.00 79 LEU A CA 13
ATOM 21721 C C . LEU A 1 79 ? 15.794 -26.452 -32.376 1.00 0.00 79 LEU A C 13
ATOM 21722 O O . LEU A 1 79 ? 16.071 -26.425 -31.177 1.00 0.00 79 LEU A O 13
ATOM 21738 N N . GLN A 1 80 ? 16.147 -27.451 -33.178 1.00 0.00 80 GLN A N 13
ATOM 21739 C CA . GLN A 1 80 ? 16.897 -28.600 -32.684 1.00 0.00 80 GLN A CA 13
ATOM 21740 C C . GLN A 1 80 ? 17.933 -29.053 -33.706 1.00 0.00 80 GLN A C 13
ATOM 21741 O O . GLN A 1 80 ? 17.708 -28.970 -34.914 1.00 0.00 80 GLN A O 13
ATOM 21755 N N . LYS A 1 81 ? 19.070 -29.535 -33.215 1.00 0.00 81 LYS A N 13
ATOM 21756 C CA . LYS A 1 81 ? 20.142 -30.004 -34.086 1.00 0.00 81 LYS A CA 13
ATOM 21757 C C . LYS A 1 81 ? 21.086 -30.935 -33.331 1.00 0.00 81 L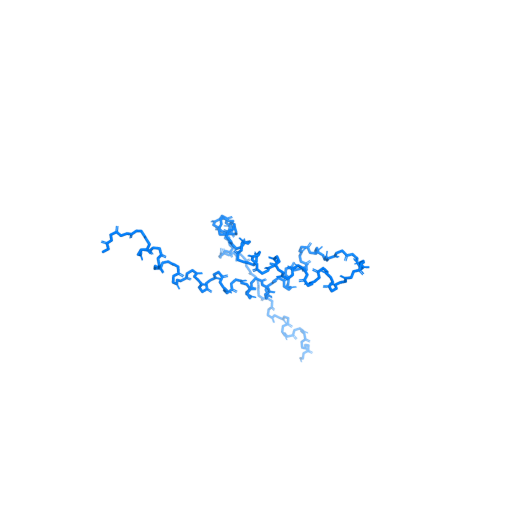YS A C 13
ATOM 21758 O O . LYS A 1 81 ? 21.054 -31.005 -32.104 1.00 0.00 81 LYS A O 13
ATOM 21777 N N . GLU A 1 82 ? 21.928 -31.647 -34.076 1.00 0.00 82 GLU A N 13
ATOM 21778 C CA . GLU A 1 82 ? 22.881 -32.572 -33.475 1.00 0.00 82 GLU A CA 13
ATOM 21779 C C . GLU A 1 82 ? 24.216 -32.532 -34.213 1.00 0.00 82 GLU A C 13
ATOM 21780 O O . GLU A 1 82 ? 24.305 -32.019 -35.330 1.00 0.00 82 GLU A O 13
ATOM 21792 N N . ILE A 1 83 ? 25.252 -33.076 -33.582 1.00 0.00 83 ILE A N 13
ATOM 21793 C CA . ILE A 1 83 ? 26.581 -33.102 -34.178 1.00 0.00 83 ILE A CA 13
ATOM 21794 C C . ILE A 1 83 ? 27.061 -34.534 -34.387 1.00 0.00 83 ILE A C 13
ATOM 21795 O O . ILE A 1 83 ? 27.327 -35.256 -33.427 1.00 0.00 83 ILE A O 13
ATOM 21811 N N . GLU A 1 84 ? 27.172 -34.937 -35.650 1.00 0.00 84 GLU A N 13
ATOM 21812 C CA . GLU A 1 84 ? 27.622 -36.283 -35.984 1.00 0.00 84 GLU A CA 13
ATOM 21813 C C . GLU A 1 84 ? 28.910 -36.239 -36.800 1.00 0.00 84 GLU A C 13
ATOM 21814 O O . GLU A 1 84 ? 28.916 -36.557 -37.990 1.00 0.00 84 GLU A O 13
ATOM 21826 N N . ARG A 1 85 ? 30.001 -35.843 -36.152 1.00 0.00 85 ARG A N 13
ATOM 21827 C CA . ARG A 1 85 ? 31.295 -35.755 -36.818 1.00 0.00 85 ARG A CA 13
ATOM 21828 C C . ARG A 1 85 ? 32.251 -36.820 -36.290 1.00 0.00 85 ARG A C 13
ATOM 21829 O O . ARG A 1 85 ? 32.889 -37.536 -37.064 1.00 0.00 85 ARG A O 13
ATOM 21850 N N . HIS A 1 86 ? 32.346 -36.920 -34.967 1.00 0.00 86 HIS A N 13
ATOM 21851 C CA . HIS A 1 86 ? 33.223 -37.899 -34.336 1.00 0.00 86 HIS A CA 13
ATOM 21852 C C . HIS A 1 86 ? 32.644 -38.370 -33.005 1.00 0.00 86 HIS A C 13
ATOM 21853 O O . HIS A 1 86 ? 32.398 -37.567 -32.105 1.00 0.00 86 HIS A O 13
ATOM 21867 N N . LYS A 1 87 ? 32.429 -39.675 -32.888 1.00 0.00 87 LYS A N 13
ATOM 21868 C CA . LYS A 1 87 ? 31.880 -40.254 -31.667 1.00 0.00 87 LYS A CA 13
ATOM 21869 C C . LYS A 1 87 ? 31.867 -41.778 -31.745 1.00 0.00 87 LYS A C 13
ATOM 21870 O O . LYS A 1 87 ? 31.607 -42.351 -32.803 1.00 0.00 87 LYS A O 13
ATOM 21889 N N . GLN A 1 88 ? 32.146 -42.426 -30.619 1.00 0.00 88 GLN A N 13
ATOM 21890 C CA . GLN A 1 88 ? 32.165 -43.882 -30.561 1.00 0.00 88 GLN A CA 13
ATOM 21891 C C . GLN A 1 88 ? 31.930 -44.374 -29.136 1.00 0.00 88 GLN A C 13
ATOM 21892 O O . GLN A 1 88 ? 32.099 -43.624 -28.175 1.00 0.00 88 GLN A O 13
ATOM 21906 N N . SER A 1 89 ? 31.537 -45.638 -29.009 1.00 0.00 89 SER A N 13
ATOM 21907 C CA . SER A 1 89 ? 31.275 -46.228 -27.702 1.00 0.00 89 SER A CA 13
ATOM 21908 C C . SER A 1 89 ? 32.570 -46.695 -27.046 1.00 0.00 89 SER A C 13
ATOM 21909 O O . SER A 1 89 ? 32.726 -46.613 -25.827 1.00 0.00 89 SER A O 13
ATOM 21917 N N . ILE A 1 90 ? 33.497 -47.182 -27.863 1.00 0.00 90 ILE A N 13
ATOM 21918 C CA . ILE A 1 90 ? 34.780 -47.661 -27.363 1.00 0.00 90 ILE A CA 13
ATOM 21919 C C . ILE A 1 90 ? 35.620 -46.512 -26.817 1.00 0.00 90 ILE A C 13
ATOM 21920 O O . ILE A 1 90 ? 35.950 -46.478 -25.631 1.00 0.00 90 ILE A O 13
ATOM 21936 N N . LYS A 1 91 ? 35.962 -45.570 -27.689 1.00 0.00 91 LYS A N 13
ATOM 21937 C CA . LYS A 1 91 ? 36.762 -44.416 -27.295 1.00 0.00 91 LYS A CA 13
ATOM 21938 C C . LYS A 1 91 ? 36.160 -43.728 -26.074 1.00 0.00 91 LYS A C 13
ATOM 21939 O O . LYS A 1 91 ? 36.881 -43.191 -25.233 1.00 0.00 91 LYS A O 13
ATOM 21958 N N . LYS A 1 92 ? 34.835 -43.751 -25.981 1.00 0.00 92 LYS A N 13
ATOM 21959 C CA . LYS A 1 92 ? 34.135 -43.131 -24.861 1.00 0.00 92 LYS A CA 13
ATOM 21960 C C . LYS A 1 92 ? 34.225 -44.006 -23.614 1.00 0.00 92 LYS A C 13
ATOM 21961 O O . LYS A 1 92 ? 34.279 -43.500 -22.492 1.00 0.00 92 LYS A O 13
ATOM 21980 N N . LEU A 1 93 ? 34.241 -45.318 -23.817 1.00 0.00 93 LEU A N 13
ATOM 21981 C CA . LEU A 1 93 ? 34.327 -46.263 -22.708 1.00 0.00 93 LEU A CA 13
ATOM 21982 C C . LEU A 1 93 ? 35.745 -46.323 -22.152 1.00 0.00 93 LEU A C 13
ATOM 21983 O O . LEU A 1 93 ? 35.971 -46.071 -20.969 1.00 0.00 93 LEU A O 13
ATOM 21999 N N . LYS A 1 94 ? 36.699 -46.659 -23.014 1.00 0.00 94 LYS A N 13
ATOM 22000 C CA . LYS A 1 94 ? 38.097 -46.749 -22.611 1.00 0.00 94 LYS A CA 13
ATOM 22001 C C . LYS A 1 94 ? 38.543 -45.475 -21.900 1.00 0.00 94 LYS A C 13
ATOM 22002 O O . LYS A 1 94 ? 39.334 -45.524 -20.959 1.00 0.00 94 LYS A O 13
ATOM 22021 N N . GLN A 1 95 ? 38.028 -44.338 -22.356 1.00 0.00 95 GLN A N 13
ATOM 22022 C CA . GLN A 1 95 ? 38.373 -43.052 -21.762 1.00 0.00 95 GLN A CA 13
ATOM 22023 C C . GLN A 1 95 ? 38.138 -43.067 -20.255 1.00 0.00 95 GLN A C 13
ATOM 22024 O O . GLN A 1 95 ? 38.891 -42.462 -19.493 1.00 0.00 95 GLN A O 13
ATOM 22038 N N . SER A 1 96 ? 37.087 -43.764 -19.833 1.00 0.00 96 SER A N 13
ATOM 22039 C CA . SER A 1 96 ? 36.750 -43.855 -18.417 1.00 0.00 96 SER A CA 13
ATOM 22040 C C . SER A 1 96 ? 37.341 -45.118 -17.797 1.00 0.00 96 SER A C 13
ATOM 22041 O O . SER A 1 96 ? 36.624 -45.929 -17.213 1.00 0.00 96 SER A O 13
ATOM 22049 N N . GLU A 1 97 ? 38.654 -45.276 -17.932 1.00 0.00 97 GLU A N 13
ATOM 22050 C CA . GLU A 1 97 ? 39.342 -46.441 -17.387 1.00 0.00 97 GLU A CA 13
ATOM 22051 C C . GLU A 1 97 ? 39.250 -46.463 -15.864 1.00 0.00 97 GLU A C 13
ATOM 22052 O O . GLU A 1 97 ? 39.152 -47.528 -15.252 1.00 0.00 97 GLU A O 13
ATOM 22064 N N . CYS A 1 98 ? 39.283 -45.281 -15.258 1.00 0.00 98 CYS A N 13
ATOM 22065 C CA . CYS A 1 98 ? 39.205 -45.164 -13.806 1.00 0.00 98 CYS A CA 13
ATOM 22066 C C . CYS A 1 98 ? 38.718 -43.777 -13.398 1.00 0.00 98 CYS A C 13
ATOM 22067 O O . CYS A 1 98 ? 38.855 -42.814 -14.151 1.00 0.00 98 CYS A O 13
ATOM 22075 N N . GLY A 1 1 ? 3.037 -0.890 -0.014 1.00 0.00 1 GLY A N 14
ATOM 22076 C CA . GLY A 1 1 ? 3.757 -0.282 -1.116 1.00 0.00 1 GLY A CA 14
ATOM 22077 C C . GLY A 1 1 ? 2.854 0.533 -2.021 1.00 0.00 1 GLY A C 14
ATOM 22078 O O . GLY A 1 1 ? 2.844 1.762 -1.955 1.00 0.00 1 GLY A O 14
ATOM 22082 N N . GLY A 1 2 ? 2.094 -0.152 -2.869 1.00 0.00 2 GLY A N 14
ATOM 22083 C CA . GLY A 1 2 ? 1.194 0.533 -3.779 1.00 0.00 2 GLY A CA 14
ATOM 22084 C C . GLY A 1 2 ? 1.730 0.579 -5.197 1.00 0.00 2 GLY A C 14
ATOM 22085 O O . GLY A 1 2 ? 0.979 0.398 -6.156 1.00 0.00 2 GLY A O 14
ATOM 22089 N N . SER A 1 3 ? 3.029 0.823 -5.330 1.00 0.00 3 SER A N 14
ATOM 22090 C CA . SER A 1 3 ? 3.662 0.897 -6.642 1.00 0.00 3 SER A CA 14
ATOM 22091 C C . SER A 1 3 ? 4.038 -0.493 -7.144 1.00 0.00 3 SER A C 14
ATOM 22092 O O . SER A 1 3 ? 4.008 -1.467 -6.391 1.00 0.00 3 SER A O 14
ATOM 22100 N N . LYS A 1 4 ? 4.392 -0.577 -8.422 1.00 0.00 4 LYS A N 14
ATOM 22101 C CA . LYS A 1 4 ? 4.776 -1.847 -9.026 1.00 0.00 4 LYS A CA 14
ATOM 22102 C C . LYS A 1 4 ? 6.198 -2.231 -8.631 1.00 0.00 4 LYS A C 14
ATOM 22103 O O . LYS A 1 4 ? 6.492 -3.404 -8.402 1.00 0.00 4 LYS A O 14
ATOM 22122 N N . GLU A 1 5 ? 7.075 -1.235 -8.553 1.00 0.00 5 GLU A N 14
ATOM 22123 C CA . GLU A 1 5 ? 8.465 -1.471 -8.184 1.00 0.00 5 GLU A CA 14
ATOM 22124 C C . GLU A 1 5 ? 8.557 -2.221 -6.858 1.00 0.00 5 GLU A C 14
ATOM 22125 O O . GLU A 1 5 ? 9.469 -3.020 -6.647 1.00 0.00 5 GLU A O 14
ATOM 22137 N N . ASN A 1 6 ? 7.608 -1.954 -5.968 1.00 0.00 6 ASN A N 14
ATOM 22138 C CA . ASN A 1 6 ? 7.581 -2.602 -4.661 1.00 0.00 6 ASN A CA 14
ATOM 22139 C C . ASN A 1 6 ? 7.315 -4.098 -4.801 1.00 0.00 6 ASN A C 14
ATOM 22140 O O . ASN A 1 6 ? 7.988 -4.919 -4.179 1.00 0.00 6 ASN A O 14
ATOM 22151 N N . GLU A 1 7 ? 6.328 -4.444 -5.623 1.00 0.00 7 GLU A N 14
ATOM 22152 C CA . GLU A 1 7 ? 5.974 -5.840 -5.844 1.00 0.00 7 GLU A CA 14
ATOM 22153 C C . GLU A 1 7 ? 7.147 -6.613 -6.439 1.00 0.00 7 GLU A C 14
ATOM 22154 O O . GLU A 1 7 ? 7.464 -7.719 -5.998 1.00 0.00 7 GLU A O 14
ATOM 22166 N N . ILE A 1 8 ? 7.789 -6.023 -7.442 1.00 0.00 8 ILE A N 14
ATOM 22167 C CA . ILE A 1 8 ? 8.928 -6.654 -8.097 1.00 0.00 8 ILE A CA 14
ATOM 22168 C C . ILE A 1 8 ? 10.032 -6.970 -7.095 1.00 0.00 8 ILE A C 14
ATOM 22169 O O . ILE A 1 8 ? 10.628 -8.047 -7.131 1.00 0.00 8 ILE A O 14
ATOM 22185 N N . SER A 1 9 ? 10.299 -6.024 -6.199 1.00 0.00 9 SER A N 14
ATOM 22186 C CA . SER A 1 9 ? 11.334 -6.200 -5.187 1.00 0.00 9 SER A CA 14
ATOM 22187 C C . SER A 1 9 ? 11.072 -7.452 -4.354 1.00 0.00 9 SER A C 14
ATOM 22188 O O . SER A 1 9 ? 12.000 -8.183 -4.004 1.00 0.00 9 SER A O 14
ATOM 22196 N N . HIS A 1 10 ? 9.804 -7.691 -4.040 1.00 0.00 10 HIS A N 14
ATOM 22197 C CA . HIS A 1 10 ? 9.418 -8.854 -3.249 1.00 0.00 10 HIS A CA 14
ATOM 22198 C C . HIS A 1 10 ? 9.687 -10.146 -4.016 1.00 0.00 10 HIS A C 14
ATOM 22199 O O . HIS A 1 10 ? 10.246 -11.099 -3.470 1.00 0.00 10 HIS A O 14
ATOM 22213 N N . HIS A 1 11 ? 9.286 -10.171 -5.282 1.00 0.00 11 HIS A N 14
ATOM 22214 C CA . HIS A 1 11 ? 9.483 -11.347 -6.124 1.00 0.00 11 HIS A CA 14
ATOM 22215 C C . HIS A 1 11 ? 10.969 -11.624 -6.330 1.00 0.00 11 HIS A C 14
ATOM 22216 O O . HIS A 1 11 ? 11.427 -12.755 -6.173 1.00 0.00 11 HIS A O 14
ATOM 22230 N N . ALA A 1 12 ? 11.717 -10.583 -6.683 1.00 0.00 12 ALA A N 14
ATOM 22231 C CA . ALA A 1 12 ? 13.150 -10.713 -6.909 1.00 0.00 12 ALA A CA 14
ATOM 22232 C C . ALA A 1 12 ? 13.857 -11.239 -5.664 1.00 0.00 12 ALA A C 14
ATOM 22233 O O . ALA A 1 12 ? 14.866 -11.939 -5.759 1.00 0.00 12 ALA A O 14
ATOM 22240 N N . LYS A 1 13 ? 13.322 -10.898 -4.497 1.00 0.00 13 LYS A N 14
ATOM 22241 C CA . LYS A 1 13 ? 13.900 -11.335 -3.233 1.00 0.00 13 LYS A CA 14
ATOM 22242 C C . LYS A 1 13 ? 14.011 -12.856 -3.182 1.00 0.00 13 LYS A C 14
ATOM 22243 O O . LYS A 1 13 ? 14.986 -13.399 -2.664 1.00 0.00 13 LYS A O 14
ATOM 22262 N N . GLU A 1 14 ? 13.005 -13.536 -3.723 1.00 0.00 14 GLU A N 14
ATOM 22263 C CA . GLU A 1 14 ? 12.992 -14.995 -3.739 1.00 0.00 14 GLU A CA 14
ATOM 22264 C C . GLU A 1 14 ? 13.549 -15.529 -5.056 1.00 0.00 14 GLU A C 14
ATOM 22265 O O . GLU A 1 14 ? 14.259 -16.536 -5.077 1.00 0.00 14 GLU A O 14
ATOM 22277 N N . ILE A 1 15 ? 13.224 -14.850 -6.149 1.00 0.00 15 ILE A N 14
ATOM 22278 C CA . ILE A 1 15 ? 13.693 -15.255 -7.468 1.00 0.00 15 ILE A CA 14
ATOM 22279 C C . ILE A 1 15 ? 15.216 -15.246 -7.537 1.00 0.00 15 ILE A C 14
ATOM 22280 O O . ILE A 1 15 ? 15.829 -16.182 -8.051 1.00 0.00 15 ILE A O 14
ATOM 22296 N N . GLU A 1 16 ? 15.821 -14.183 -7.014 1.00 0.00 16 GLU A N 14
ATOM 22297 C CA . GLU A 1 16 ? 17.274 -14.054 -7.017 1.00 0.00 16 GLU A CA 14
ATOM 22298 C C . GLU A 1 16 ? 17.930 -15.291 -6.411 1.00 0.00 16 GLU A C 14
ATOM 22299 O O . GLU A 1 16 ? 19.057 -15.642 -6.760 1.00 0.00 16 GLU A O 14
ATOM 22311 N N . ARG A 1 17 ? 17.218 -15.946 -5.501 1.00 0.00 17 ARG A N 14
ATOM 22312 C CA . ARG A 1 17 ? 17.732 -17.143 -4.844 1.00 0.00 17 ARG A CA 14
ATOM 22313 C C . ARG A 1 17 ? 17.726 -18.332 -5.800 1.00 0.00 17 ARG A C 14
ATOM 22314 O O . ARG A 1 17 ? 18.601 -19.196 -5.739 1.00 0.00 17 ARG A O 14
ATOM 22335 N N . LEU A 1 18 ? 16.734 -18.370 -6.683 1.00 0.00 18 LEU A N 14
ATOM 22336 C CA . LEU A 1 18 ? 16.614 -19.453 -7.653 1.00 0.00 18 LEU A CA 14
ATOM 22337 C C . LEU A 1 18 ? 17.504 -19.200 -8.865 1.00 0.00 18 LEU A C 14
ATOM 22338 O O . LEU A 1 18 ? 18.097 -20.128 -9.415 1.00 0.00 18 LEU A O 14
ATOM 22354 N N . GLN A 1 19 ? 17.592 -17.939 -9.275 1.00 0.00 19 GLN A N 14
ATOM 22355 C CA . GLN A 1 19 ? 18.411 -17.564 -10.422 1.00 0.00 19 GLN A CA 14
ATOM 22356 C C . GLN A 1 19 ? 19.894 -17.745 -10.113 1.00 0.00 19 GLN A C 14
ATOM 22357 O O . GLN A 1 19 ? 20.713 -17.901 -11.019 1.00 0.00 19 GLN A O 14
ATOM 22371 N N . LYS A 1 20 ? 20.234 -17.724 -8.829 1.00 0.00 20 LYS A N 14
ATOM 22372 C CA . LYS A 1 20 ? 21.618 -17.886 -8.399 1.00 0.00 20 LYS A CA 14
ATOM 22373 C C . LYS A 1 20 ? 21.950 -19.358 -8.181 1.00 0.00 20 LYS A C 14
ATOM 22374 O O . LYS A 1 20 ? 23.096 -19.775 -8.344 1.00 0.00 20 LYS A O 14
ATOM 22393 N N . GLU A 1 21 ? 20.940 -20.140 -7.812 1.00 0.00 21 GLU A N 14
ATOM 22394 C CA . GLU A 1 21 ? 21.128 -21.566 -7.572 1.00 0.00 21 GLU A CA 14
ATOM 22395 C C . GLU A 1 21 ? 21.243 -22.328 -8.889 1.00 0.00 21 GLU A C 14
ATOM 22396 O O . GLU A 1 21 ? 22.033 -23.265 -9.010 1.00 0.00 21 GLU A O 14
ATOM 22408 N N . ILE A 1 22 ? 20.448 -21.922 -9.873 1.00 0.00 22 ILE A N 14
ATOM 22409 C CA . ILE A 1 22 ? 20.461 -22.566 -11.181 1.00 0.00 22 ILE A CA 14
ATOM 22410 C C . ILE A 1 22 ? 21.883 -22.705 -11.711 1.00 0.00 22 ILE A C 14
ATOM 22411 O O . ILE A 1 22 ? 22.210 -23.679 -12.388 1.00 0.00 22 ILE A O 14
ATOM 22427 N N . GLU A 1 23 ? 22.725 -21.726 -11.396 1.00 0.00 23 GLU A N 14
ATOM 22428 C CA . GLU A 1 23 ? 24.114 -21.741 -11.840 1.00 0.00 23 GLU A CA 14
ATOM 22429 C C . GLU A 1 23 ? 24.795 -23.050 -11.452 1.00 0.00 23 GLU A C 14
ATOM 22430 O O . GLU A 1 23 ? 25.608 -23.587 -12.205 1.00 0.00 23 GLU A O 14
ATOM 22442 N N . ARG A 1 24 ? 24.459 -23.557 -10.270 1.00 0.00 24 ARG A N 14
ATOM 22443 C CA . ARG A 1 24 ? 25.040 -24.802 -9.780 1.00 0.00 24 ARG A CA 14
ATOM 22444 C C . ARG A 1 24 ? 24.249 -26.005 -10.282 1.00 0.00 24 ARG A C 14
ATOM 22445 O O . ARG A 1 24 ? 24.812 -26.933 -10.864 1.00 0.00 24 ARG A O 14
ATOM 22466 N N . HIS A 1 25 ? 22.939 -25.984 -10.053 1.00 0.00 25 HIS A N 14
ATOM 22467 C CA . HIS A 1 25 ? 22.070 -27.075 -10.482 1.00 0.00 25 HIS A CA 14
ATOM 22468 C C . HIS A 1 25 ? 22.285 -27.390 -11.959 1.00 0.00 25 HIS A C 14
ATOM 22469 O O . HIS A 1 25 ? 22.568 -28.530 -12.328 1.00 0.00 25 HIS A O 14
ATOM 22483 N N . LYS A 1 26 ? 22.145 -26.372 -12.803 1.00 0.00 26 LYS A N 14
ATOM 22484 C CA . LYS A 1 26 ? 22.323 -26.540 -14.241 1.00 0.00 26 LYS A CA 14
ATOM 22485 C C . LYS A 1 26 ? 23.648 -27.230 -14.548 1.00 0.00 26 LYS A C 14
ATOM 22486 O O . LYS A 1 26 ? 23.713 -28.113 -15.402 1.00 0.00 26 LYS A O 14
ATOM 22505 N N . GLN A 1 27 ? 24.699 -26.823 -13.845 1.00 0.00 27 GLN A N 14
ATOM 22506 C CA . GLN A 1 27 ? 26.022 -27.404 -14.044 1.00 0.00 27 GLN A CA 14
ATOM 22507 C C . GLN A 1 27 ? 26.078 -28.827 -13.499 1.00 0.00 27 GLN A C 14
ATOM 22508 O O . GLN A 1 27 ? 26.840 -29.660 -13.991 1.00 0.00 27 GLN A O 14
ATOM 22522 N N . SER A 1 28 ? 25.268 -29.099 -12.481 1.00 0.00 28 SER A N 14
ATOM 22523 C CA . SER A 1 28 ? 25.229 -30.421 -11.867 1.00 0.00 28 SER A CA 14
ATOM 22524 C C . SER A 1 28 ? 24.450 -31.402 -12.739 1.00 0.00 28 SER A C 14
ATOM 22525 O O . SER A 1 28 ? 24.771 -32.589 -12.794 1.00 0.00 28 SER A O 14
ATOM 22533 N N . ILE A 1 29 ? 23.426 -30.896 -13.417 1.00 0.00 29 ILE A N 14
ATOM 22534 C CA . ILE A 1 29 ? 22.602 -31.726 -14.287 1.00 0.00 29 ILE A CA 14
ATOM 22535 C C . ILE A 1 29 ? 23.249 -31.899 -15.657 1.00 0.00 29 ILE A C 14
ATOM 22536 O O . ILE A 1 29 ? 23.083 -32.931 -16.309 1.00 0.00 29 ILE A O 14
ATOM 22552 N N . LYS A 1 30 ? 23.991 -30.885 -16.087 1.00 0.00 30 LYS A N 14
ATOM 22553 C CA . LYS A 1 30 ? 24.668 -30.925 -17.378 1.00 0.00 30 LYS A CA 14
ATOM 22554 C C . LYS A 1 30 ? 25.456 -32.221 -17.539 1.00 0.00 30 LYS A C 14
ATOM 22555 O O . LYS A 1 30 ? 25.611 -32.732 -18.648 1.00 0.00 30 LYS A O 14
ATOM 22574 N N . LYS A 1 31 ? 25.954 -32.749 -16.425 1.00 0.00 31 LYS A N 14
ATOM 22575 C CA . LYS A 1 31 ? 26.724 -33.986 -16.441 1.00 0.00 31 LYS A CA 14
ATOM 22576 C C . LYS A 1 31 ? 25.974 -35.083 -17.190 1.00 0.00 31 LYS A C 14
ATOM 22577 O O . LYS A 1 31 ? 26.561 -35.814 -17.991 1.00 0.00 31 LYS A O 14
ATOM 22596 N N . LEU A 1 32 ? 24.677 -35.193 -16.928 1.00 0.00 32 LEU A N 14
ATOM 22597 C CA . LEU A 1 32 ? 23.847 -36.201 -17.580 1.00 0.00 32 LEU A CA 14
ATOM 22598 C C . LEU A 1 32 ? 23.356 -35.707 -18.937 1.00 0.00 32 LEU A C 14
ATOM 22599 O O . LEU A 1 32 ? 23.224 -36.484 -19.882 1.00 0.00 32 LEU A O 14
ATOM 22615 N N . LYS A 1 33 ? 23.087 -34.409 -19.026 1.00 0.00 33 LYS A N 14
ATOM 22616 C CA . LYS A 1 33 ? 22.613 -33.809 -20.267 1.00 0.00 33 LYS A CA 14
ATOM 22617 C C . LYS A 1 33 ? 23.629 -34.003 -21.388 1.00 0.00 33 LYS A C 14
ATOM 22618 O O . LYS A 1 33 ? 23.260 -34.163 -22.550 1.00 0.00 33 LYS A O 14
ATOM 22637 N N . GLN A 1 34 ? 24.909 -33.989 -21.029 1.00 0.00 34 GLN A N 14
ATOM 22638 C CA . GLN A 1 34 ? 25.978 -34.164 -22.006 1.00 0.00 34 GLN A CA 14
ATOM 22639 C C . GLN A 1 34 ? 25.729 -35.398 -22.869 1.00 0.00 34 GLN A C 14
ATOM 22640 O O . GLN A 1 34 ? 26.103 -35.432 -24.041 1.00 0.00 34 GLN A O 14
ATOM 22654 N N . SER A 1 35 ? 25.097 -36.408 -22.280 1.00 0.00 35 SER A N 14
ATOM 22655 C CA . SER A 1 35 ? 24.803 -37.645 -22.994 1.00 0.00 35 SER A CA 14
ATOM 22656 C C . SER A 1 35 ? 23.853 -37.386 -24.160 1.00 0.00 35 SER A C 14
ATOM 22657 O O . SER A 1 35 ? 23.998 -37.973 -25.232 1.00 0.00 35 SER A O 14
ATOM 22665 N N . GLU A 1 36 ? 22.883 -36.505 -23.941 1.00 0.00 36 GLU A N 14
ATOM 22666 C CA . GLU A 1 36 ? 21.909 -36.170 -24.973 1.00 0.00 36 GLU A CA 14
ATOM 22667 C C . GLU A 1 36 ? 22.562 -35.373 -26.099 1.00 0.00 36 GLU A C 14
ATOM 22668 O O . GLU A 1 36 ? 22.613 -35.824 -27.242 1.00 0.00 36 GLU A O 14
ATOM 22680 N N . GLN A 1 37 ? 23.060 -34.186 -25.765 1.00 0.00 37 GLN A N 14
ATOM 22681 C CA . GLN A 1 37 ? 23.709 -33.326 -26.748 1.00 0.00 37 GLN A CA 14
ATOM 22682 C C . GLN A 1 37 ? 24.859 -34.056 -27.435 1.00 0.00 37 GLN A C 14
ATOM 22683 O O . GLN A 1 37 ? 25.116 -33.851 -28.621 1.00 0.00 37 GLN A O 14
ATOM 22697 N N . SER A 1 38 ? 25.546 -34.908 -26.681 1.00 0.00 38 SER A N 14
ATOM 22698 C CA . SER A 1 38 ? 26.672 -35.665 -27.217 1.00 0.00 38 SER A CA 14
ATOM 22699 C C . SER A 1 38 ? 27.690 -34.735 -27.871 1.00 0.00 38 SER A C 14
ATOM 22700 O O . SER A 1 38 ? 28.304 -35.080 -28.879 1.00 0.00 38 SER A O 14
ATOM 22708 N N . ASN A 1 39 ? 27.862 -33.552 -27.288 1.00 0.00 39 ASN A N 14
ATOM 22709 C CA . ASN A 1 39 ? 28.805 -32.572 -27.813 1.00 0.00 39 ASN A CA 14
ATOM 22710 C C . ASN A 1 39 ? 30.015 -32.433 -26.895 1.00 0.00 39 ASN A C 14
ATOM 22711 O O . ASN A 1 39 ? 29.895 -32.400 -25.670 1.00 0.00 39 ASN A O 14
ATOM 22722 N N . PRO A 1 40 ? 31.209 -32.352 -27.499 1.00 0.00 40 PRO A N 14
ATOM 22723 C CA . PRO A 1 40 ? 32.466 -32.215 -26.755 1.00 0.00 40 PRO A CA 14
ATOM 22724 C C . PRO A 1 40 ? 32.598 -30.850 -26.088 1.00 0.00 40 PRO A C 14
ATOM 22725 O O . PRO A 1 40 ? 31.844 -29.919 -26.369 1.00 0.00 40 PRO A O 14
ATOM 22736 N N . PRO A 1 41 ? 33.581 -30.725 -25.184 1.00 0.00 41 PRO A N 14
ATOM 22737 C CA . PRO A 1 41 ? 33.837 -29.476 -24.460 1.00 0.00 41 PRO A CA 14
ATOM 22738 C C . PRO A 1 41 ? 34.398 -28.386 -25.366 1.00 0.00 41 PRO A C 14
ATOM 22739 O O . PRO A 1 41 ? 34.804 -28.636 -26.501 1.00 0.00 41 PRO A O 14
ATOM 22750 N N . PRO A 1 42 ? 34.423 -27.146 -24.854 1.00 0.00 42 PRO A N 14
ATOM 22751 C CA . PRO A 1 42 ? 34.934 -25.992 -25.601 1.00 0.00 42 PRO A CA 14
ATOM 22752 C C . PRO A 1 42 ? 36.445 -26.049 -25.793 1.00 0.00 42 PRO A C 14
ATOM 22753 O O . PRO A 1 42 ? 37.183 -26.423 -24.882 1.00 0.00 42 PRO A O 14
ATOM 22764 N N . ASN A 1 43 ? 36.900 -25.674 -26.985 1.00 0.00 43 ASN A N 14
ATOM 22765 C CA . ASN A 1 43 ? 38.326 -25.683 -27.296 1.00 0.00 43 ASN A CA 14
ATOM 22766 C C . ASN A 1 43 ? 38.720 -24.430 -28.071 1.00 0.00 43 ASN A C 14
ATOM 22767 O O . ASN A 1 43 ? 39.065 -24.483 -29.252 1.00 0.00 43 ASN A O 14
ATOM 22778 N N . PRO A 1 44 ? 38.671 -23.274 -27.392 1.00 0.00 44 PRO A N 14
ATOM 22779 C CA . PRO A 1 44 ? 39.021 -21.986 -27.997 1.00 0.00 44 PRO A CA 14
ATOM 22780 C C . PRO A 1 44 ? 40.514 -21.866 -28.284 1.00 0.00 44 PRO A C 14
ATOM 22781 O O . PRO A 1 44 ? 41.321 -21.727 -27.366 1.00 0.00 44 PRO A O 14
ATOM 22792 N N . GLU A 1 45 ? 40.873 -21.921 -29.563 1.00 0.00 45 GLU A N 14
ATOM 22793 C CA . GLU A 1 45 ? 42.269 -21.820 -29.968 1.00 0.00 45 GLU A CA 14
ATOM 22794 C C . GLU A 1 45 ? 42.605 -20.398 -30.413 1.00 0.00 45 GLU A C 14
ATOM 22795 O O . GLU A 1 45 ? 43.389 -20.195 -31.338 1.00 0.00 45 GLU A O 14
ATOM 22807 N N . GLY A 1 46 ? 42.003 -19.418 -29.746 1.00 0.00 46 GLY A N 14
ATOM 22808 C CA . GLY A 1 46 ? 42.249 -18.030 -30.086 1.00 0.00 46 GLY A CA 14
ATOM 22809 C C . GLY A 1 46 ? 40.968 -17.252 -30.311 1.00 0.00 46 GLY A C 14
ATOM 22810 O O . GLY A 1 46 ? 40.605 -16.392 -29.507 1.00 0.00 46 GLY A O 14
ATOM 22814 N N . THR A 1 47 ? 40.279 -17.551 -31.408 1.00 0.00 47 THR A N 14
ATOM 22815 C CA . THR A 1 47 ? 39.033 -16.873 -31.738 1.00 0.00 47 THR A CA 14
ATOM 22816 C C . THR A 1 47 ? 38.061 -16.907 -30.564 1.00 0.00 47 THR A C 14
ATOM 22817 O O . THR A 1 47 ? 37.846 -15.896 -29.895 1.00 0.00 47 THR A O 14
ATOM 22828 N N . ARG A 1 48 ? 37.476 -18.075 -30.319 1.00 0.00 48 ARG A N 14
ATOM 22829 C CA . ARG A 1 48 ? 36.527 -18.240 -29.226 1.00 0.00 48 ARG A CA 14
ATOM 22830 C C . ARG A 1 48 ? 37.118 -17.738 -27.912 1.00 0.00 48 ARG A C 14
ATOM 22831 O O . ARG A 1 48 ? 36.410 -17.174 -27.078 1.00 0.00 48 ARG A O 14
ATOM 22852 N N . GLN A 1 49 ? 38.419 -17.947 -27.736 1.00 0.00 49 GLN A N 14
ATOM 22853 C CA . GLN A 1 49 ? 39.104 -17.516 -26.522 1.00 0.00 49 GLN A CA 14
ATOM 22854 C C . GLN A 1 49 ? 38.830 -16.043 -26.237 1.00 0.00 49 GLN A C 14
ATOM 22855 O O . GLN A 1 49 ? 38.444 -15.677 -25.127 1.00 0.00 49 GLN A O 14
ATOM 22869 N N . ALA A 1 50 ? 39.032 -15.202 -27.246 1.00 0.00 50 ALA A N 14
ATOM 22870 C CA . ALA A 1 50 ? 38.806 -13.769 -27.103 1.00 0.00 50 ALA A CA 14
ATOM 22871 C C . ALA A 1 50 ? 37.353 -13.476 -26.744 1.00 0.00 50 ALA A C 14
ATOM 22872 O O . ALA A 1 50 ? 37.073 -12.801 -25.752 1.00 0.00 50 ALA A O 14
ATOM 22879 N N . ARG A 1 51 ? 36.433 -13.988 -27.555 1.00 0.00 51 ARG A N 14
ATOM 22880 C CA . ARG A 1 51 ? 35.009 -13.779 -27.322 1.00 0.00 51 ARG A CA 14
ATOM 22881 C C . ARG A 1 51 ? 34.629 -14.164 -25.894 1.00 0.00 51 ARG A C 14
ATOM 22882 O O . ARG A 1 51 ? 33.774 -13.529 -25.277 1.00 0.00 51 ARG A O 14
ATOM 22903 N N . ARG A 1 52 ? 35.269 -15.207 -25.378 1.00 0.00 52 ARG A N 14
ATOM 22904 C CA . ARG A 1 52 ? 34.998 -15.676 -24.025 1.00 0.00 52 ARG A CA 14
ATOM 22905 C C . ARG A 1 52 ? 35.095 -14.531 -23.022 1.00 0.00 52 ARG A C 14
ATOM 22906 O O . ARG A 1 52 ? 34.341 -14.477 -22.051 1.00 0.00 52 ARG A O 14
ATOM 22927 N N . ASN A 1 53 ? 36.028 -13.617 -23.265 1.00 0.00 53 ASN A N 14
ATOM 22928 C CA . ASN A 1 53 ? 36.226 -12.472 -22.382 1.00 0.00 53 ASN A CA 14
ATOM 22929 C C . ASN A 1 53 ? 34.909 -11.739 -22.141 1.00 0.00 53 ASN A C 14
ATOM 22930 O O . ASN A 1 53 ? 34.441 -11.640 -21.006 1.00 0.00 53 ASN A O 14
ATOM 22941 N N . ARG A 1 54 ? 34.318 -11.227 -23.215 1.00 0.00 54 ARG A N 14
ATOM 22942 C CA . ARG A 1 54 ? 33.057 -10.502 -23.120 1.00 0.00 54 ARG A CA 14
ATOM 22943 C C . ARG A 1 54 ? 31.905 -11.453 -22.806 1.00 0.00 54 ARG A C 14
ATOM 22944 O O . ARG A 1 54 ? 31.030 -11.139 -21.999 1.00 0.00 54 ARG A O 14
ATOM 22965 N N . ARG A 1 55 ? 31.913 -12.615 -23.450 1.00 0.00 55 ARG A N 14
ATOM 22966 C CA . ARG A 1 55 ? 30.868 -13.611 -23.242 1.00 0.00 55 ARG A CA 14
ATOM 22967 C C . ARG A 1 55 ? 30.688 -13.905 -21.756 1.00 0.00 55 ARG A C 14
ATOM 22968 O O . ARG A 1 55 ? 29.573 -14.147 -21.291 1.00 0.00 55 ARG A O 14
ATOM 22989 N N . ARG A 1 56 ? 31.791 -13.885 -21.015 1.00 0.00 56 ARG A N 14
ATOM 22990 C CA . ARG A 1 56 ? 31.754 -14.151 -19.582 1.00 0.00 56 ARG A CA 14
ATOM 22991 C C . ARG A 1 56 ? 31.108 -12.991 -18.829 1.00 0.00 56 ARG A C 14
ATOM 22992 O O . ARG A 1 56 ? 30.413 -13.195 -17.834 1.00 0.00 56 ARG A O 14
ATOM 23013 N N . ARG A 1 57 ? 31.343 -11.775 -19.312 1.00 0.00 57 ARG A N 14
ATOM 23014 C CA . ARG A 1 57 ? 30.785 -10.584 -18.685 1.00 0.00 57 ARG A CA 14
ATOM 23015 C C . ARG A 1 57 ? 29.282 -10.490 -18.936 1.00 0.00 57 ARG A C 14
ATOM 23016 O O . ARG A 1 57 ? 28.529 -10.017 -18.084 1.00 0.00 57 ARG A O 14
ATOM 23037 N N . TRP A 1 58 ? 28.855 -10.940 -20.109 1.00 0.00 58 TRP A N 14
ATOM 23038 C CA . TRP A 1 58 ? 27.444 -10.906 -20.474 1.00 0.00 58 TRP A CA 14
ATOM 23039 C C . TRP A 1 58 ? 26.701 -12.101 -19.887 1.00 0.00 58 TRP A C 14
ATOM 23040 O O . TRP A 1 58 ? 25.664 -11.943 -19.241 1.00 0.00 58 TRP A O 14
ATOM 23061 N N . ARG A 1 59 ? 27.237 -13.295 -20.115 1.00 0.00 59 ARG A N 14
ATOM 23062 C CA . ARG A 1 59 ? 26.624 -14.517 -19.610 1.00 0.00 59 ARG A CA 14
ATOM 23063 C C . ARG A 1 59 ? 26.346 -14.408 -18.113 1.00 0.00 59 ARG A C 14
ATOM 23064 O O . ARG A 1 59 ? 25.376 -14.974 -17.609 1.00 0.00 59 ARG A O 14
ATOM 23085 N N . GLU A 1 60 ? 27.203 -13.675 -17.409 1.00 0.00 60 GLU A N 14
ATOM 23086 C CA . GLU A 1 60 ? 27.050 -13.493 -15.971 1.00 0.00 60 GLU A CA 14
ATOM 23087 C C . GLU A 1 60 ? 25.640 -13.022 -15.629 1.00 0.00 60 GLU A C 14
ATOM 23088 O O . GLU A 1 60 ? 24.992 -13.567 -14.736 1.00 0.00 60 GLU A O 14
ATOM 23100 N N . ARG A 1 61 ? 25.171 -12.006 -16.346 1.00 0.00 61 ARG A N 14
ATOM 23101 C CA . ARG A 1 61 ? 23.840 -11.460 -16.118 1.00 0.00 61 ARG A CA 14
ATOM 23102 C C . ARG A 1 61 ? 22.804 -12.175 -16.981 1.00 0.00 61 ARG A C 14
ATOM 23103 O O . ARG A 1 61 ? 21.732 -12.543 -16.501 1.00 0.00 61 ARG A O 14
ATOM 23124 N N . GLN A 1 62 ? 23.133 -12.369 -18.254 1.00 0.00 62 GLN A N 14
ATOM 23125 C CA . GLN A 1 62 ? 22.231 -13.039 -19.183 1.00 0.00 62 GLN A CA 14
ATOM 23126 C C . GLN A 1 62 ? 21.758 -14.373 -18.614 1.00 0.00 62 GLN A C 14
ATOM 23127 O O . GLN A 1 62 ? 20.616 -14.781 -18.832 1.00 0.00 62 GLN A O 14
ATOM 23141 N N . ARG A 1 63 ? 22.641 -15.047 -17.886 1.00 0.00 63 ARG A N 14
ATOM 23142 C CA . ARG A 1 63 ? 22.313 -16.336 -17.287 1.00 0.00 63 ARG A CA 14
ATOM 23143 C C . ARG A 1 63 ? 21.015 -16.250 -16.490 1.00 0.00 63 ARG A C 14
ATOM 23144 O O . ARG A 1 63 ? 20.229 -17.197 -16.463 1.00 0.00 63 ARG A O 14
ATOM 23165 N N . GLN A 1 64 ? 20.799 -15.110 -15.841 1.00 0.00 64 GLN A N 14
ATOM 23166 C CA . GLN A 1 64 ? 19.597 -14.903 -15.042 1.00 0.00 64 GLN A CA 14
ATOM 23167 C C . GLN A 1 64 ? 18.369 -14.755 -15.934 1.00 0.00 64 GLN A C 14
ATOM 23168 O O . GLN A 1 64 ? 17.278 -15.206 -15.587 1.00 0.00 64 GLN A O 14
ATOM 23182 N N . LYS A 1 65 ? 18.554 -14.119 -17.086 1.00 0.00 65 LYS A N 14
ATOM 23183 C CA . LYS A 1 65 ? 17.463 -13.911 -18.030 1.00 0.00 65 LYS A CA 14
ATOM 23184 C C . LYS A 1 65 ? 17.132 -15.202 -18.773 1.00 0.00 65 LYS A C 14
ATOM 23185 O O . LYS A 1 65 ? 16.007 -15.694 -18.709 1.00 0.00 65 LYS A O 14
ATOM 23204 N N . GLU A 1 66 ? 18.122 -15.744 -19.476 1.00 0.00 66 GLU A N 14
ATOM 23205 C CA . GLU A 1 66 ? 17.935 -16.977 -20.231 1.00 0.00 66 GLU A CA 14
ATOM 23206 C C . GLU A 1 66 ? 17.342 -18.071 -19.347 1.00 0.00 66 GLU A C 14
ATOM 23207 O O . GLU A 1 66 ? 16.535 -18.881 -19.801 1.00 0.00 66 GLU A O 14
ATOM 23219 N N . ASN A 1 67 ? 17.747 -18.087 -18.081 1.00 0.00 67 ASN A N 14
ATOM 23220 C CA . ASN A 1 67 ? 17.258 -19.080 -17.134 1.00 0.00 67 ASN A CA 14
ATOM 23221 C C . ASN A 1 67 ? 15.777 -18.864 -16.834 1.00 0.00 67 ASN A C 14
ATOM 23222 O O . ASN A 1 67 ? 15.026 -19.820 -16.649 1.00 0.00 67 ASN A O 14
ATOM 23233 N N . GLU A 1 68 ? 15.368 -17.600 -16.790 1.00 0.00 68 GLU A N 14
ATOM 23234 C CA . GLU A 1 68 ? 13.977 -17.258 -16.513 1.00 0.00 68 GLU A CA 14
ATOM 23235 C C . GLU A 1 68 ? 13.086 -17.594 -17.706 1.00 0.00 68 GLU A C 14
ATOM 23236 O O . GLU A 1 68 ? 12.159 -18.395 -17.594 1.00 0.00 68 GLU A O 14
ATOM 23248 N N . ILE A 1 69 ? 13.375 -16.974 -18.846 1.00 0.00 69 ILE A N 14
ATOM 23249 C CA . ILE A 1 69 ? 12.601 -17.206 -20.058 1.00 0.00 69 ILE A CA 14
ATOM 23250 C C . ILE A 1 69 ? 12.527 -18.694 -20.384 1.00 0.00 69 ILE A C 14
ATOM 23251 O O . ILE A 1 69 ? 11.512 -19.180 -20.885 1.00 0.00 69 ILE A O 14
ATOM 23267 N N . SER A 1 70 ? 13.607 -19.413 -20.098 1.00 0.00 70 SER A N 14
ATOM 23268 C CA . SER A 1 70 ? 13.666 -20.846 -20.363 1.00 0.00 70 SER A CA 14
ATOM 23269 C C . SER A 1 70 ? 12.692 -21.604 -19.465 1.00 0.00 70 SER A C 14
ATOM 23270 O O . SER A 1 70 ? 12.085 -22.591 -19.882 1.00 0.00 70 SER A O 14
ATOM 23278 N N . HIS A 1 71 ? 12.551 -21.136 -18.229 1.00 0.00 71 HIS A N 14
ATOM 23279 C CA . HIS A 1 71 ? 11.652 -21.769 -17.270 1.00 0.00 71 HIS A CA 14
ATOM 23280 C C . HIS A 1 71 ? 10.226 -21.814 -17.810 1.00 0.00 71 HIS A C 14
ATOM 23281 O O . HIS A 1 71 ? 9.491 -22.774 -17.575 1.00 0.00 71 HIS A O 14
ATOM 23295 N N . HIS A 1 72 ? 9.839 -20.768 -18.534 1.00 0.00 72 HIS A N 14
ATOM 23296 C CA . HIS A 1 72 ? 8.499 -20.688 -19.107 1.00 0.00 72 HIS A CA 14
ATOM 23297 C C . HIS A 1 72 ? 8.429 -21.446 -20.429 1.00 0.00 72 HIS A C 14
ATOM 23298 O O . HIS A 1 72 ? 7.592 -22.331 -20.603 1.00 0.00 72 HIS A O 14
ATOM 23312 N N . ALA A 1 73 ? 9.311 -21.092 -21.357 1.00 0.00 73 ALA A N 14
ATOM 23313 C CA . ALA A 1 73 ? 9.348 -21.740 -22.662 1.00 0.00 73 ALA A CA 14
ATOM 23314 C C . ALA A 1 73 ? 9.420 -23.257 -22.521 1.00 0.00 73 ALA A C 14
ATOM 23315 O O . ALA A 1 73 ? 8.708 -23.990 -23.207 1.00 0.00 73 ALA A O 14
ATOM 23322 N N . LYS A 1 74 ? 10.285 -23.722 -21.625 1.00 0.00 74 LYS A N 14
ATOM 23323 C CA . LYS A 1 74 ? 10.449 -25.152 -21.393 1.00 0.00 74 LYS A CA 14
ATOM 23324 C C . LYS A 1 74 ? 9.105 -25.818 -21.121 1.00 0.00 74 LYS A C 14
ATOM 23325 O O . LYS A 1 74 ? 8.859 -26.942 -21.559 1.00 0.00 74 LYS A O 14
ATOM 23344 N N . GLU A 1 75 ? 8.237 -25.117 -20.398 1.00 0.00 75 GLU A N 14
ATOM 23345 C CA . GLU A 1 75 ? 6.917 -25.641 -20.070 1.00 0.00 75 GLU A CA 14
ATOM 23346 C C . GLU A 1 75 ? 6.170 -26.063 -21.332 1.00 0.00 75 GLU A C 14
ATOM 23347 O O . GLU A 1 75 ? 5.435 -27.050 -21.331 1.00 0.00 75 GLU A O 14
ATOM 23359 N N . ILE A 1 76 ? 6.365 -25.307 -22.408 1.00 0.00 76 ILE A N 14
ATOM 23360 C CA . ILE A 1 76 ? 5.710 -25.602 -23.677 1.00 0.00 76 ILE A CA 14
ATOM 23361 C C . ILE A 1 76 ? 6.699 -25.532 -24.834 1.00 0.00 76 ILE A C 14
ATOM 23362 O O . ILE A 1 76 ? 6.661 -24.603 -25.641 1.00 0.00 76 ILE A O 14
ATOM 23378 N N . GLU A 1 77 ? 7.584 -26.522 -24.911 1.00 0.00 77 GLU A N 14
ATOM 23379 C CA . GLU A 1 77 ? 8.584 -26.571 -25.972 1.00 0.00 77 GLU A CA 14
ATOM 23380 C C . GLU A 1 77 ? 8.944 -28.015 -26.312 1.00 0.00 77 GLU A C 14
ATOM 23381 O O . GLU A 1 77 ? 9.120 -28.848 -25.423 1.00 0.00 77 GLU A O 14
ATOM 23393 N N . ARG A 1 78 ? 9.051 -28.303 -27.605 1.00 0.00 78 ARG A N 14
ATOM 23394 C CA . ARG A 1 78 ? 9.389 -29.645 -28.063 1.00 0.00 78 ARG A CA 14
ATOM 23395 C C . ARG A 1 78 ? 9.860 -29.621 -29.515 1.00 0.00 78 ARG A C 14
ATOM 23396 O O . ARG A 1 78 ? 9.127 -29.199 -30.410 1.00 0.00 78 ARG A O 14
ATOM 23417 N N . LEU A 1 79 ? 11.087 -30.077 -29.740 1.00 0.00 79 LEU A N 14
ATOM 23418 C CA . LEU A 1 79 ? 11.658 -30.108 -31.083 1.00 0.00 79 LEU A CA 14
ATOM 23419 C C . LEU A 1 79 ? 12.340 -31.445 -31.354 1.00 0.00 79 LEU A C 14
ATOM 23420 O O . LEU A 1 79 ? 12.445 -32.289 -30.465 1.00 0.00 79 LEU A O 14
ATOM 23436 N N . GLN A 1 80 ? 12.801 -31.629 -32.586 1.00 0.00 80 GLN A N 14
ATOM 23437 C CA . GLN A 1 80 ? 13.475 -32.863 -32.974 1.00 0.00 80 GLN A CA 14
ATOM 23438 C C . GLN A 1 80 ? 14.073 -32.741 -34.371 1.00 0.00 80 GLN A C 14
ATOM 23439 O O . GLN A 1 80 ? 13.354 -32.527 -35.349 1.00 0.00 80 GLN A O 14
ATOM 23453 N N . LYS A 1 81 ? 15.391 -32.879 -34.460 1.00 0.00 81 LYS A N 14
ATOM 23454 C CA . LYS A 1 81 ? 16.087 -32.786 -35.737 1.00 0.00 81 LYS A CA 14
ATOM 23455 C C . LYS A 1 81 ? 17.330 -33.670 -35.746 1.00 0.00 81 LYS A C 14
ATOM 23456 O O . LYS A 1 81 ? 17.887 -33.982 -34.694 1.00 0.00 81 LYS A O 14
ATOM 23475 N N . GLU A 1 82 ? 17.758 -34.069 -36.939 1.00 0.00 82 GLU A N 14
ATOM 23476 C CA . GLU A 1 82 ? 18.937 -34.917 -37.083 1.00 0.00 82 GLU A CA 14
ATOM 23477 C C . GLU A 1 82 ? 19.948 -34.287 -38.036 1.00 0.00 82 GLU A C 14
ATOM 23478 O O . GLU A 1 82 ? 20.204 -34.810 -39.120 1.00 0.00 82 GLU A O 14
ATOM 23490 N N . ILE A 1 83 ? 20.519 -33.160 -37.623 1.00 0.00 83 ILE A N 14
ATOM 23491 C CA . ILE A 1 83 ? 21.501 -32.458 -38.439 1.00 0.00 83 ILE A CA 14
ATOM 23492 C C . ILE A 1 83 ? 22.905 -32.620 -37.870 1.00 0.00 83 ILE A C 14
ATOM 23493 O O . ILE A 1 83 ? 23.104 -33.309 -36.869 1.00 0.00 83 ILE A O 14
ATOM 23509 N N . GLU A 1 84 ? 23.877 -31.979 -38.512 1.00 0.00 84 GLU A N 14
ATOM 23510 C CA . GLU A 1 84 ? 25.263 -32.051 -38.066 1.00 0.00 84 GLU A CA 14
ATOM 23511 C C . GLU A 1 84 ? 26.047 -30.824 -38.524 1.00 0.00 84 GLU A C 14
ATOM 23512 O O . GLU A 1 84 ? 25.751 -30.238 -39.565 1.00 0.00 84 GLU A O 14
ATOM 23524 N N . ARG A 1 85 ? 27.045 -30.439 -37.736 1.00 0.00 85 ARG A N 14
ATOM 23525 C CA . ARG A 1 85 ? 27.871 -29.281 -38.058 1.00 0.00 85 ARG A CA 14
ATOM 23526 C C . ARG A 1 85 ? 29.351 -29.597 -37.870 1.00 0.00 85 ARG A C 14
ATOM 23527 O O . ARG A 1 85 ? 29.710 -30.533 -37.155 1.00 0.00 85 ARG A O 14
ATOM 23548 N N . HIS A 1 86 ? 30.206 -28.812 -38.517 1.00 0.00 86 HIS A N 14
ATOM 23549 C CA . HIS A 1 86 ? 31.648 -29.009 -38.420 1.00 0.00 86 HIS A CA 14
ATOM 23550 C C . HIS A 1 86 ? 32.399 -27.826 -39.022 1.00 0.00 86 HIS A C 14
ATOM 23551 O O . HIS A 1 86 ? 32.130 -27.414 -40.150 1.00 0.00 86 HIS A O 14
ATOM 23565 N N . LYS A 1 87 ? 33.343 -27.281 -38.261 1.00 0.00 87 LYS A N 14
ATOM 23566 C CA . LYS A 1 87 ? 34.135 -26.145 -38.718 1.00 0.00 87 LYS A CA 14
ATOM 23567 C C . LYS A 1 87 ? 35.549 -26.204 -38.149 1.00 0.00 87 LYS A C 14
ATOM 23568 O O . LYS A 1 87 ? 35.812 -26.928 -37.189 1.00 0.00 87 LYS A O 14
ATOM 23587 N N . GLN A 1 88 ? 36.454 -25.437 -38.749 1.00 0.00 88 GLN A N 14
ATOM 23588 C CA . GLN A 1 88 ? 37.842 -25.403 -38.301 1.00 0.00 88 GLN A CA 14
ATOM 23589 C C . GLN A 1 88 ? 38.342 -23.966 -38.190 1.00 0.00 88 GLN A C 14
ATOM 23590 O O . GLN A 1 88 ? 39.123 -23.505 -39.021 1.00 0.00 88 GLN A O 14
ATOM 23604 N N . SER A 1 89 ? 37.886 -23.265 -37.157 1.00 0.00 89 SER A N 14
ATOM 23605 C CA . SER A 1 89 ? 38.283 -21.879 -36.938 1.00 0.00 89 SER A CA 14
ATOM 23606 C C . SER A 1 89 ? 39.802 -21.736 -36.981 1.00 0.00 89 SER A C 14
ATOM 23607 O O . SER A 1 89 ? 40.328 -20.702 -37.390 1.00 0.00 89 SER A O 14
ATOM 23615 N N . ILE A 1 90 ? 40.500 -22.784 -36.556 1.00 0.00 90 ILE A N 14
ATOM 23616 C CA . ILE A 1 90 ? 41.958 -22.777 -36.546 1.00 0.00 90 ILE A CA 14
ATOM 23617 C C . ILE A 1 90 ? 42.515 -22.360 -37.902 1.00 0.00 90 ILE A C 14
ATOM 23618 O O . ILE A 1 90 ? 43.562 -21.717 -37.985 1.00 0.00 90 ILE A O 14
ATOM 23634 N N . LYS A 1 91 ? 41.807 -22.728 -38.965 1.00 0.00 91 LYS A N 14
ATOM 23635 C CA . LYS A 1 91 ? 42.228 -22.389 -40.320 1.00 0.00 91 LYS A CA 14
ATOM 23636 C C . LYS A 1 91 ? 42.503 -20.895 -40.447 1.00 0.00 91 LYS A C 14
ATOM 23637 O O . LYS A 1 91 ? 43.373 -20.476 -41.209 1.00 0.00 91 LYS A O 14
ATOM 23656 N N . LYS A 1 92 ? 41.755 -20.094 -39.694 1.00 0.00 92 LYS A N 14
ATOM 23657 C CA . LYS A 1 92 ? 41.920 -18.645 -39.721 1.00 0.00 92 LYS A CA 14
ATOM 23658 C C . LYS A 1 92 ? 43.299 -18.246 -39.208 1.00 0.00 92 LYS A C 14
ATOM 23659 O O . LYS A 1 92 ? 43.889 -17.271 -39.677 1.00 0.00 92 LYS A O 14
ATOM 23678 N N . LEU A 1 93 ? 43.810 -19.004 -38.244 1.00 0.00 93 LEU A N 14
ATOM 23679 C CA . LEU A 1 93 ? 45.122 -18.728 -37.668 1.00 0.00 93 LEU A CA 14
ATOM 23680 C C . LEU A 1 93 ? 46.221 -19.431 -38.459 1.00 0.00 93 LEU A C 14
ATOM 23681 O O . LEU A 1 93 ? 47.219 -18.816 -38.837 1.00 0.00 93 LEU A O 14
ATOM 23697 N N . LYS A 1 94 ? 46.032 -20.723 -38.706 1.00 0.00 94 LYS A N 14
ATOM 23698 C CA . LYS A 1 94 ? 47.005 -21.510 -39.454 1.00 0.00 94 LYS A CA 14
ATOM 23699 C C . LYS A 1 94 ? 47.346 -20.835 -40.779 1.00 0.00 94 LYS A C 14
ATOM 23700 O O . LYS A 1 94 ? 48.510 -20.786 -41.177 1.00 0.00 94 LYS A O 14
ATOM 23719 N N . GLN A 1 95 ? 46.326 -20.317 -41.455 1.00 0.00 95 GLN A N 14
ATOM 23720 C CA . GLN A 1 95 ? 46.520 -19.645 -42.734 1.00 0.00 95 GLN A CA 14
ATOM 23721 C C . GLN A 1 95 ? 47.604 -18.576 -42.629 1.00 0.00 95 GLN A C 14
ATOM 23722 O O . GLN A 1 95 ? 48.348 -18.336 -43.581 1.00 0.00 95 GLN A O 14
ATOM 23736 N N . SER A 1 96 ? 47.688 -17.938 -41.466 1.00 0.00 96 SER A N 14
ATOM 23737 C CA . SER A 1 96 ? 48.679 -16.893 -41.238 1.00 0.00 96 SER A CA 14
ATOM 23738 C C . SER A 1 96 ? 49.769 -17.375 -40.284 1.00 0.00 96 SER A C 14
ATOM 23739 O O . SER A 1 96 ? 49.905 -16.866 -39.173 1.00 0.00 96 SER A O 14
ATOM 23747 N N . GLU A 1 97 ? 50.541 -18.363 -40.729 1.00 0.00 97 GLU A N 14
ATOM 23748 C CA . GLU A 1 97 ? 51.617 -18.915 -39.915 1.00 0.00 97 GLU A CA 14
ATOM 23749 C C . GLU A 1 97 ? 52.536 -17.807 -39.406 1.00 0.00 97 GLU A C 14
ATOM 23750 O O . GLU A 1 97 ? 53.058 -17.884 -38.292 1.00 0.00 97 GLU A O 14
ATOM 23762 N N . CYS A 1 98 ? 52.730 -16.783 -40.228 1.00 0.00 98 CYS A N 14
ATOM 23763 C CA . CYS A 1 98 ? 53.587 -15.661 -39.862 1.00 0.00 98 CYS A CA 14
ATOM 23764 C C . CYS A 1 98 ? 52.978 -14.864 -38.713 1.00 0.00 98 CYS A C 14
ATOM 23765 O O . CYS A 1 98 ? 51.821 -14.450 -38.777 1.00 0.00 98 CYS A O 14
ATOM 23773 N N . GLY A 1 1 ? 3.724 3.337 -0.603 1.00 0.00 1 GLY A N 15
ATOM 23774 C CA . GLY A 1 1 ? 2.588 3.480 -1.495 1.00 0.00 1 GLY A CA 15
ATOM 23775 C C . GLY A 1 1 ? 2.325 2.225 -2.303 1.00 0.00 1 GLY A C 15
ATOM 23776 O O . GLY A 1 1 ? 2.623 1.118 -1.858 1.00 0.00 1 GLY A O 15
ATOM 23780 N N . GLY A 1 2 ? 1.761 2.396 -3.495 1.00 0.00 2 GLY A N 15
ATOM 23781 C CA . GLY A 1 2 ? 1.464 1.259 -4.346 1.00 0.00 2 GLY A CA 15
ATOM 23782 C C . GLY A 1 2 ? 2.386 1.177 -5.546 1.00 0.00 2 GLY A C 15
ATOM 23783 O O . GLY A 1 2 ? 1.931 1.005 -6.676 1.00 0.00 2 GLY A O 15
ATOM 23787 N N . SER A 1 3 ? 3.687 1.302 -5.301 1.00 0.00 3 SER A N 15
ATOM 23788 C CA . SER A 1 3 ? 4.675 1.247 -6.372 1.00 0.00 3 SER A CA 15
ATOM 23789 C C . SER A 1 3 ? 4.769 -0.162 -6.952 1.00 0.00 3 SER A C 15
ATOM 23790 O O . SER A 1 3 ? 4.571 -1.151 -6.247 1.00 0.00 3 SER A O 15
ATOM 23798 N N . LYS A 1 4 ? 5.073 -0.244 -8.243 1.00 0.00 4 LYS A N 15
ATOM 23799 C CA . LYS A 1 4 ? 5.194 -1.529 -8.920 1.00 0.00 4 LYS A CA 15
ATOM 23800 C C . LYS A 1 4 ? 6.485 -2.235 -8.519 1.00 0.00 4 LYS A C 15
ATOM 23801 O O . LYS A 1 4 ? 6.521 -3.459 -8.394 1.00 0.00 4 LYS A O 15
ATOM 23820 N N . GLU A 1 5 ? 7.543 -1.456 -8.317 1.00 0.00 5 GLU A N 15
ATOM 23821 C CA . GLU A 1 5 ? 8.836 -2.007 -7.929 1.00 0.00 5 GLU A CA 15
ATOM 23822 C C . GLU A 1 5 ? 8.701 -2.890 -6.690 1.00 0.00 5 GLU A C 15
ATOM 23823 O O . GLU A 1 5 ? 9.416 -3.880 -6.540 1.00 0.00 5 GLU A O 15
ATOM 23835 N N . ASN A 1 6 ? 7.779 -2.523 -5.808 1.00 0.00 6 ASN A N 15
ATOM 23836 C CA . ASN A 1 6 ? 7.550 -3.279 -4.582 1.00 0.00 6 ASN A CA 15
ATOM 23837 C C . ASN A 1 6 ? 7.100 -4.703 -4.897 1.00 0.00 6 ASN A C 15
ATOM 23838 O O . ASN A 1 6 ? 7.634 -5.668 -4.351 1.00 0.00 6 ASN A O 15
ATOM 23849 N N . GLU A 1 7 ? 6.114 -4.824 -5.780 1.00 0.00 7 GLU A N 15
ATOM 23850 C CA . GLU A 1 7 ? 5.593 -6.130 -6.168 1.00 0.00 7 GLU A CA 15
ATOM 23851 C C . GLU A 1 7 ? 6.684 -6.984 -6.808 1.00 0.00 7 GLU A C 15
ATOM 23852 O O . GLU A 1 7 ? 6.740 -8.196 -6.600 1.00 0.00 7 GLU A O 15
ATOM 23864 N N . ILE A 1 8 ? 7.550 -6.342 -7.585 1.00 0.00 8 ILE A N 15
ATOM 23865 C CA . ILE A 1 8 ? 8.640 -7.042 -8.255 1.00 0.00 8 ILE A CA 15
ATOM 23866 C C . ILE A 1 8 ? 9.682 -7.522 -7.250 1.00 0.00 8 ILE A C 15
ATOM 23867 O O . ILE A 1 8 ? 10.182 -8.643 -7.348 1.00 0.00 8 ILE A O 15
ATOM 23883 N N . SER A 1 9 ? 10.005 -6.667 -6.285 1.00 0.00 9 SER A N 15
ATOM 23884 C CA . SER A 1 9 ? 10.990 -7.004 -5.264 1.00 0.00 9 SER A CA 15
ATOM 23885 C C . SER A 1 9 ? 10.563 -8.244 -4.485 1.00 0.00 9 SER A C 15
ATOM 23886 O O . SER A 1 9 ? 11.389 -9.092 -4.145 1.00 0.00 9 SER A O 15
ATOM 23894 N N . HIS A 1 10 ? 9.267 -8.343 -4.205 1.00 0.00 10 HIS A N 15
ATOM 23895 C CA . HIS A 1 10 ? 8.728 -9.480 -3.467 1.00 0.00 10 HIS A CA 15
ATOM 23896 C C . HIS A 1 10 ? 9.140 -10.796 -4.121 1.00 0.00 10 HIS A C 15
ATOM 23897 O O . HIS A 1 10 ? 9.690 -11.682 -3.464 1.00 0.00 10 HIS A O 15
ATOM 23911 N N . HIS A 1 11 ? 8.869 -10.918 -5.416 1.00 0.00 11 HIS A N 15
ATOM 23912 C CA . HIS A 1 11 ? 9.211 -12.126 -6.158 1.00 0.00 11 HIS A CA 15
ATOM 23913 C C . HIS A 1 11 ? 10.722 -12.244 -6.337 1.00 0.00 11 HIS A C 15
ATOM 23914 O O . HIS A 1 11 ? 11.276 -13.343 -6.303 1.00 0.00 11 HIS A O 15
ATOM 23928 N N . ALA A 1 12 ? 11.381 -11.107 -6.530 1.00 0.00 12 ALA A N 15
ATOM 23929 C CA . ALA A 1 12 ? 12.827 -11.084 -6.713 1.00 0.00 12 ALA A CA 15
ATOM 23930 C C . ALA A 1 12 ? 13.546 -11.601 -5.471 1.00 0.00 12 ALA A C 15
ATOM 23931 O O . ALA A 1 12 ? 14.607 -12.218 -5.567 1.00 0.00 12 ALA A O 15
ATOM 23938 N N . LYS A 1 13 ? 12.961 -11.346 -4.306 1.00 0.00 13 LYS A N 15
ATOM 23939 C CA . LYS A 1 13 ? 13.545 -11.786 -3.044 1.00 0.00 13 LYS A CA 15
ATOM 23940 C C . LYS A 1 13 ? 13.803 -13.290 -3.058 1.00 0.00 13 LYS A C 15
ATOM 23941 O O . LYS A 1 13 ? 14.784 -13.766 -2.489 1.00 0.00 13 LYS A O 15
ATOM 23960 N N . GLU A 1 14 ? 12.915 -14.031 -3.714 1.00 0.00 14 GLU A N 15
ATOM 23961 C CA . GLU A 1 14 ? 13.049 -15.480 -3.802 1.00 0.00 14 GLU A CA 15
ATOM 23962 C C . GLU A 1 14 ? 13.692 -15.888 -5.124 1.00 0.00 14 GLU A C 15
ATOM 23963 O O . GLU A 1 14 ? 14.523 -16.796 -5.168 1.00 0.00 14 GLU A O 15
ATOM 23975 N N . ILE A 1 15 ? 13.304 -15.211 -6.199 1.00 0.00 15 ILE A N 15
ATOM 23976 C CA . ILE A 1 15 ? 13.843 -15.502 -7.521 1.00 0.00 15 ILE A CA 15
ATOM 23977 C C . ILE A 1 15 ? 15.360 -15.352 -7.541 1.00 0.00 15 ILE A C 15
ATOM 23978 O O . ILE A 1 15 ? 16.054 -16.067 -8.263 1.00 0.00 15 ILE A O 15
ATOM 23994 N N . GLU A 1 16 ? 15.867 -14.416 -6.744 1.00 0.00 16 GLU A N 15
ATOM 23995 C CA . GLU A 1 16 ? 17.303 -14.173 -6.670 1.00 0.00 16 GLU A CA 15
ATOM 23996 C C . GLU A 1 16 ? 18.054 -15.453 -6.314 1.00 0.00 16 GLU A C 15
ATOM 23997 O O . GLU A 1 16 ? 18.981 -15.857 -7.016 1.00 0.00 16 GLU A O 15
ATOM 24009 N N . ARG A 1 17 ? 17.647 -16.086 -5.219 1.00 0.00 17 ARG A N 15
ATOM 24010 C CA . ARG A 1 17 ? 18.281 -17.318 -4.767 1.00 0.00 17 ARG A CA 15
ATOM 24011 C C . ARG A 1 17 ? 18.176 -18.405 -5.833 1.00 0.00 17 ARG A C 15
ATOM 24012 O O . ARG A 1 17 ? 18.972 -19.345 -5.858 1.00 0.00 17 ARG A O 15
ATOM 24033 N N . LEU A 1 18 ? 17.188 -18.272 -6.711 1.00 0.00 18 LEU A N 15
ATOM 24034 C CA . LEU A 1 18 ? 16.977 -19.243 -7.779 1.00 0.00 18 LEU A CA 15
ATOM 24035 C C . LEU A 1 18 ? 17.905 -18.967 -8.956 1.00 0.00 18 LEU A C 15
ATOM 24036 O O . LEU A 1 18 ? 18.638 -19.851 -9.401 1.00 0.00 18 LEU A O 15
ATOM 24052 N N . GLN A 1 19 ? 17.870 -17.736 -9.456 1.00 0.00 19 GLN A N 15
ATOM 24053 C CA . GLN A 1 19 ? 18.710 -17.345 -10.582 1.00 0.00 19 GLN A CA 15
ATOM 24054 C C . GLN A 1 19 ? 20.186 -17.555 -10.259 1.00 0.00 19 GLN A C 15
ATOM 24055 O O . GLN A 1 19 ? 21.009 -17.740 -11.156 1.00 0.00 19 GLN A O 15
ATOM 24069 N N . LYS A 1 20 ? 20.514 -17.524 -8.971 1.00 0.00 20 LYS A N 15
ATOM 24070 C CA . LYS A 1 20 ? 21.891 -17.712 -8.529 1.00 0.00 20 LYS A CA 15
ATOM 24071 C C . LYS A 1 20 ? 22.191 -19.189 -8.294 1.00 0.00 20 LYS A C 15
ATOM 24072 O O . LYS A 1 20 ? 23.320 -19.639 -8.482 1.00 0.00 20 LYS A O 15
ATOM 24091 N N . GLU A 1 21 ? 21.171 -19.939 -7.886 1.00 0.00 21 GLU A N 15
ATOM 24092 C CA . GLU A 1 21 ? 21.327 -21.365 -7.627 1.00 0.00 21 GLU A CA 15
ATOM 24093 C C . GLU A 1 21 ? 21.386 -22.151 -8.934 1.00 0.00 21 GLU A C 15
ATOM 24094 O O . GLU A 1 21 ? 22.145 -23.112 -9.059 1.00 0.00 21 GLU A O 15
ATOM 24106 N N . ILE A 1 22 ? 20.580 -21.735 -9.905 1.00 0.00 22 ILE A N 15
ATOM 24107 C CA . ILE A 1 22 ? 20.541 -22.399 -11.202 1.00 0.00 22 ILE A CA 15
ATOM 24108 C C . ILE A 1 22 ? 21.945 -22.581 -11.769 1.00 0.00 22 ILE A C 15
ATOM 24109 O O . ILE A 1 22 ? 22.232 -23.576 -12.434 1.00 0.00 22 ILE A O 15
ATOM 24125 N N . GLU A 1 23 ? 22.815 -21.613 -11.501 1.00 0.00 23 GLU A N 15
ATOM 24126 C CA . GLU A 1 23 ? 24.189 -21.666 -11.985 1.00 0.00 23 GLU A CA 15
ATOM 24127 C C . GLU A 1 23 ? 24.868 -22.963 -11.554 1.00 0.00 23 GLU A C 15
ATOM 24128 O O . GLU A 1 23 ? 25.654 -23.544 -12.303 1.00 0.00 23 GLU A O 15
ATOM 24140 N N . ARG A 1 24 ? 24.557 -23.414 -10.342 1.00 0.00 24 ARG A N 15
ATOM 24141 C CA . ARG A 1 24 ? 25.137 -24.640 -9.811 1.00 0.00 24 ARG A CA 15
ATOM 24142 C C . ARG A 1 24 ? 24.322 -25.858 -10.240 1.00 0.00 24 ARG A C 15
ATOM 24143 O O . ARG A 1 24 ? 24.860 -26.809 -10.809 1.00 0.00 24 ARG A O 15
ATOM 24164 N N . HIS A 1 25 ? 23.023 -25.821 -9.964 1.00 0.00 25 HIS A N 15
ATOM 24165 C CA . HIS A 1 25 ? 22.133 -26.919 -10.322 1.00 0.00 25 HIS A CA 15
ATOM 24166 C C . HIS A 1 25 ? 22.286 -27.284 -11.795 1.00 0.00 25 HIS A C 15
ATOM 24167 O O . HIS A 1 25 ? 22.564 -28.435 -12.136 1.00 0.00 25 HIS A O 15
ATOM 24181 N N . LYS A 1 26 ? 22.103 -26.298 -12.666 1.00 0.00 26 LYS A N 15
ATOM 24182 C CA . LYS A 1 26 ? 22.221 -26.514 -14.104 1.00 0.00 26 LYS A CA 15
ATOM 24183 C C . LYS A 1 26 ? 23.540 -27.201 -14.445 1.00 0.00 26 LYS A C 15
ATOM 24184 O O . LYS A 1 26 ? 23.592 -28.064 -15.319 1.00 0.00 26 LYS A O 15
ATOM 24203 N N . GLN A 1 27 ? 24.602 -26.810 -13.746 1.00 0.00 27 GLN A N 15
ATOM 24204 C CA . GLN A 1 27 ? 25.920 -27.390 -13.976 1.00 0.00 27 GLN A CA 15
ATOM 24205 C C . GLN A 1 27 ? 26.004 -28.799 -13.399 1.00 0.00 27 GLN A C 15
ATOM 24206 O O . GLN A 1 27 ? 26.749 -29.642 -13.898 1.00 0.00 27 GLN A O 15
ATOM 24220 N N . SER A 1 28 ? 25.234 -29.048 -12.343 1.00 0.00 28 SER A N 15
ATOM 24221 C CA . SER A 1 28 ? 25.225 -30.355 -11.695 1.00 0.00 28 SER A CA 15
ATOM 24222 C C . SER A 1 28 ? 24.398 -31.353 -12.501 1.00 0.00 28 SER A C 15
ATOM 24223 O O . SER A 1 28 ? 24.699 -32.547 -12.523 1.00 0.00 28 SER A O 15
ATOM 24231 N N . ILE A 1 29 ? 23.357 -30.856 -13.159 1.00 0.00 29 ILE A N 15
ATOM 24232 C CA . ILE A 1 29 ? 22.488 -31.704 -13.965 1.00 0.00 29 ILE A CA 15
ATOM 24233 C C . ILE A 1 29 ? 23.079 -31.935 -15.352 1.00 0.00 29 ILE A C 15
ATOM 24234 O O . ILE A 1 29 ? 22.873 -32.986 -15.959 1.00 0.00 29 ILE A O 15
ATOM 24250 N N . LYS A 1 30 ? 23.815 -30.946 -15.848 1.00 0.00 30 LYS A N 15
ATOM 24251 C CA . LYS A 1 30 ? 24.439 -31.041 -17.162 1.00 0.00 30 LYS A CA 15
ATOM 24252 C C . LYS A 1 30 ? 25.202 -32.353 -17.308 1.00 0.00 30 LYS A C 15
ATOM 24253 O O . LYS A 1 30 ? 25.309 -32.903 -18.405 1.00 0.00 30 LYS A O 15
ATOM 24272 N N . LYS A 1 31 ? 25.732 -32.852 -16.196 1.00 0.00 31 LYS A N 15
ATOM 24273 C CA . LYS A 1 31 ? 26.483 -34.101 -16.199 1.00 0.00 31 LYS A CA 15
ATOM 24274 C C . LYS A 1 31 ? 25.695 -35.209 -16.893 1.00 0.00 31 LYS A C 15
ATOM 24275 O O . LYS A 1 31 ? 26.245 -35.972 -17.687 1.00 0.00 31 LYS A O 15
ATOM 24294 N N . LEU A 1 32 ? 24.404 -35.289 -16.588 1.00 0.00 32 LEU A N 15
ATOM 24295 C CA . LEU A 1 32 ? 23.540 -36.302 -17.184 1.00 0.00 32 LEU A CA 15
ATOM 24296 C C . LEU A 1 32 ? 23.005 -35.837 -18.535 1.00 0.00 32 LEU A C 15
ATOM 24297 O O . LEU A 1 32 ? 22.837 -36.635 -19.456 1.00 0.00 32 LEU A O 15
ATOM 24313 N N . LYS A 1 33 ? 22.743 -34.539 -18.645 1.00 0.00 33 LYS A N 15
ATOM 24314 C CA . LYS A 1 33 ? 22.231 -33.964 -19.883 1.00 0.00 33 LYS A CA 15
ATOM 24315 C C . LYS A 1 33 ? 23.199 -34.207 -21.037 1.00 0.00 33 LYS A C 15
ATOM 24316 O O . LYS A 1 33 ? 22.781 -34.423 -22.175 1.00 0.00 33 LYS A O 15
ATOM 24335 N N . GLN A 1 34 ? 24.493 -34.171 -20.735 1.00 0.00 34 GLN A N 15
ATOM 24336 C CA . GLN A 1 34 ? 25.520 -34.389 -21.748 1.00 0.00 34 GLN A CA 15
ATOM 24337 C C . GLN A 1 34 ? 25.253 -35.673 -22.525 1.00 0.00 34 GLN A C 15
ATOM 24338 O O . GLN A 1 34 ? 25.587 -35.776 -23.706 1.00 0.00 34 GLN A O 15
ATOM 24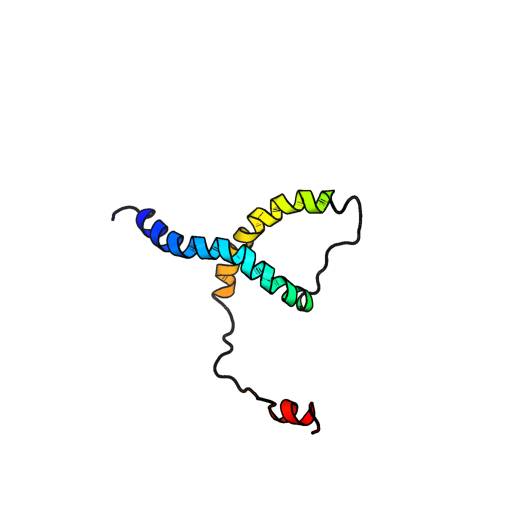352 N N . SER A 1 35 ? 24.651 -36.651 -21.856 1.00 0.00 35 SER A N 15
ATOM 24353 C CA . SER A 1 35 ? 24.344 -37.931 -22.484 1.00 0.00 35 SER A CA 15
ATOM 24354 C C . SER A 1 35 ? 23.299 -37.760 -23.582 1.00 0.00 35 SER A C 15
ATOM 24355 O O . SER A 1 35 ? 23.353 -38.430 -24.612 1.00 0.00 35 SER A O 15
ATOM 24363 N N . GLU A 1 36 ? 22.348 -36.860 -23.351 1.00 0.00 36 GLU A N 15
ATOM 24364 C CA . GLU A 1 36 ? 21.290 -36.603 -24.321 1.00 0.00 36 GLU A CA 15
ATOM 24365 C C . GLU A 1 36 ? 21.762 -35.627 -25.395 1.00 0.00 36 GLU A C 15
ATOM 24366 O O . GLU A 1 36 ? 21.832 -35.975 -26.575 1.00 0.00 36 GLU A O 15
ATOM 24378 N N . GLN A 1 37 ? 22.085 -34.407 -24.979 1.00 0.00 37 GLN A N 15
ATOM 24379 C CA . GLN A 1 37 ? 22.549 -33.382 -25.906 1.00 0.00 37 GLN A CA 15
ATOM 24380 C C . GLN A 1 37 ? 23.773 -33.862 -26.679 1.00 0.00 37 GLN A C 15
ATOM 24381 O O . GLN A 1 37 ? 23.924 -33.570 -27.866 1.00 0.00 37 GLN A O 15
ATOM 24395 N N . SER A 1 38 ? 24.646 -34.599 -25.999 1.00 0.00 38 SER A N 15
ATOM 24396 C CA . SER A 1 38 ? 25.859 -35.115 -26.621 1.00 0.00 38 SER A CA 15
ATOM 24397 C C . SER A 1 38 ? 26.673 -33.985 -27.245 1.00 0.00 38 SER A C 15
ATOM 24398 O O . SER A 1 38 ? 27.297 -34.160 -28.291 1.00 0.00 38 SER A O 15
ATOM 24406 N N . ASN A 1 39 ? 26.659 -32.826 -26.595 1.00 0.00 39 ASN A N 15
ATOM 24407 C CA . ASN A 1 39 ? 27.395 -31.666 -27.086 1.00 0.00 39 ASN A CA 15
ATOM 24408 C C . ASN A 1 39 ? 28.850 -32.024 -27.367 1.00 0.00 39 ASN A C 15
ATOM 24409 O O . ASN A 1 39 ? 29.461 -32.838 -26.674 1.00 0.00 39 ASN A O 15
ATOM 24420 N N . PRO A 1 40 ? 29.422 -31.402 -28.409 1.00 0.00 40 PRO A N 15
ATOM 24421 C CA . PRO A 1 40 ? 30.814 -31.637 -28.806 1.00 0.00 40 PRO A CA 15
ATOM 24422 C C . PRO A 1 40 ? 31.808 -31.073 -27.796 1.00 0.00 40 PRO A C 15
ATOM 24423 O O . PRO A 1 40 ? 31.453 -30.304 -26.903 1.00 0.00 40 PRO A O 15
ATOM 24434 N N . PRO A 1 41 ? 33.084 -31.463 -27.940 1.00 0.00 41 PRO A N 15
ATOM 24435 C CA . PRO A 1 41 ? 34.155 -31.007 -27.049 1.00 0.00 41 PRO A CA 15
ATOM 24436 C C . PRO A 1 41 ? 34.482 -29.530 -27.245 1.00 0.00 41 PRO A C 15
ATOM 24437 O O . PRO A 1 41 ? 34.051 -28.897 -28.208 1.00 0.00 41 PRO A O 15
ATOM 24448 N N . PRO A 1 42 ? 35.262 -28.967 -26.310 1.00 0.00 42 PRO A N 15
ATOM 24449 C CA . PRO A 1 42 ? 35.664 -27.559 -26.359 1.00 0.00 42 PRO A CA 15
ATOM 24450 C C . PRO A 1 42 ? 36.647 -27.274 -27.490 1.00 0.00 42 PRO A C 15
ATOM 24451 O O . PRO A 1 42 ? 37.550 -28.067 -27.754 1.00 0.00 42 PRO A O 15
ATOM 24462 N N . ASN A 1 43 ? 36.463 -26.139 -28.155 1.00 0.00 43 ASN A N 15
ATOM 24463 C CA . ASN A 1 43 ? 37.334 -25.751 -29.260 1.00 0.00 43 ASN A CA 15
ATOM 24464 C C . ASN A 1 43 ? 37.637 -24.256 -29.214 1.00 0.00 43 ASN A C 15
ATOM 24465 O O . ASN A 1 43 ? 37.196 -23.482 -30.064 1.00 0.00 43 ASN A O 15
ATOM 24476 N N . PRO A 1 44 ? 38.408 -23.839 -28.198 1.00 0.00 44 PRO A N 15
ATOM 24477 C CA . PRO A 1 44 ? 38.788 -22.435 -28.018 1.00 0.00 44 PRO A CA 15
ATOM 24478 C C . PRO A 1 44 ? 39.767 -21.957 -29.086 1.00 0.00 44 PRO A C 15
ATOM 24479 O O . PRO A 1 44 ? 40.936 -22.338 -29.083 1.00 0.00 44 PRO A O 15
ATOM 24490 N N . GLU A 1 45 ? 39.279 -21.122 -29.997 1.00 0.00 45 GLU A N 15
ATOM 24491 C CA . GLU A 1 45 ? 40.112 -20.593 -31.071 1.00 0.00 45 GLU A CA 15
ATOM 24492 C C . GLU A 1 45 ? 40.998 -19.459 -30.564 1.00 0.00 45 GLU A C 15
ATOM 24493 O O . GLU A 1 45 ? 41.036 -19.174 -29.367 1.00 0.00 45 GLU A O 15
ATOM 24505 N N . GLY A 1 46 ? 41.708 -18.814 -31.484 1.00 0.00 46 GLY A N 15
ATOM 24506 C CA . GLY A 1 46 ? 42.585 -17.718 -31.112 1.00 0.00 46 GLY A CA 15
ATOM 24507 C C . GLY A 1 46 ? 41.824 -16.439 -30.824 1.00 0.00 46 GLY A C 15
ATOM 24508 O O . GLY A 1 46 ? 41.921 -15.882 -29.731 1.00 0.00 46 GLY A O 15
ATOM 24512 N N . THR A 1 47 ? 41.065 -15.970 -31.810 1.00 0.00 47 THR A N 15
ATOM 24513 C CA . THR A 1 47 ? 40.286 -14.747 -31.659 1.00 0.00 47 THR A CA 15
ATOM 24514 C C . THR A 1 47 ? 39.100 -14.962 -30.726 1.00 0.00 47 THR A C 15
ATOM 24515 O O . THR A 1 47 ? 38.854 -14.161 -29.824 1.00 0.00 47 THR A O 15
ATOM 24526 N N . ARG A 1 48 ? 38.367 -16.048 -30.949 1.00 0.00 48 ARG A N 15
ATOM 24527 C CA . ARG A 1 48 ? 37.205 -16.367 -30.129 1.00 0.00 48 ARG A CA 15
ATOM 24528 C C . ARG A 1 48 ? 37.565 -16.349 -28.647 1.00 0.00 48 ARG A C 15
ATOM 24529 O O . ARG A 1 48 ? 36.761 -15.942 -27.808 1.00 0.00 48 ARG A O 15
ATOM 24550 N N . GLN A 1 49 ? 38.778 -16.792 -28.331 1.00 0.00 49 GLN A N 15
ATOM 24551 C CA . GLN A 1 49 ? 39.242 -16.828 -26.950 1.00 0.00 49 GLN A CA 15
ATOM 24552 C C . GLN A 1 49 ? 39.394 -15.417 -26.390 1.00 0.00 49 GLN A C 15
ATOM 24553 O O . GLN A 1 49 ? 38.879 -15.106 -25.316 1.00 0.00 49 GLN A O 15
ATOM 24567 N N . ALA A 1 50 ? 40.104 -14.567 -27.124 1.00 0.00 50 ALA A N 15
ATOM 24568 C CA . ALA A 1 50 ? 40.322 -13.189 -26.702 1.00 0.00 50 ALA A CA 15
ATOM 24569 C C . ALA A 1 50 ? 39.004 -12.505 -26.360 1.00 0.00 50 ALA A C 15
ATOM 24570 O O . ALA A 1 50 ? 38.934 -11.697 -25.434 1.00 0.00 50 ALA A O 15
ATOM 24577 N N . ARG A 1 51 ? 37.959 -12.833 -27.114 1.00 0.00 51 ARG A N 15
ATOM 24578 C CA . ARG A 1 51 ? 36.642 -12.248 -26.892 1.00 0.00 51 ARG A CA 15
ATOM 24579 C C . ARG A 1 51 ? 35.901 -12.983 -25.779 1.00 0.00 51 ARG A C 15
ATOM 24580 O O . ARG A 1 51 ? 35.161 -12.376 -25.005 1.00 0.00 51 ARG A O 15
ATOM 24601 N N . ARG A 1 52 ? 36.106 -14.294 -25.705 1.00 0.00 52 ARG A N 15
ATOM 24602 C CA . ARG A 1 52 ? 35.457 -15.113 -24.687 1.00 0.00 52 ARG A CA 15
ATOM 24603 C C . ARG A 1 52 ? 35.675 -14.525 -23.296 1.00 0.00 52 ARG A C 15
ATOM 24604 O O . ARG A 1 52 ? 34.800 -14.602 -22.436 1.00 0.00 52 ARG A O 15
ATOM 24625 N N . ASN A 1 53 ? 36.849 -13.940 -23.084 1.00 0.00 53 ASN A N 15
ATOM 24626 C CA . ASN A 1 53 ? 37.183 -13.340 -21.797 1.00 0.00 53 ASN A CA 15
ATOM 24627 C C . ASN A 1 53 ? 36.088 -12.377 -21.346 1.00 0.00 53 ASN A C 15
ATOM 24628 O O . ASN A 1 53 ? 35.468 -12.572 -20.300 1.00 0.00 53 ASN A O 15
ATOM 24639 N N . ARG A 1 54 ? 35.857 -11.338 -22.142 1.00 0.00 54 ARG A N 15
ATOM 24640 C CA . ARG A 1 54 ? 34.838 -10.345 -21.823 1.00 0.00 54 ARG A CA 15
ATOM 24641 C C . ARG A 1 54 ? 33.438 -10.911 -22.047 1.00 0.00 54 ARG A C 15
ATOM 24642 O O . ARG A 1 54 ? 32.539 -10.707 -21.230 1.00 0.00 54 ARG A O 15
ATOM 24663 N N . ARG A 1 55 ? 33.263 -11.621 -23.155 1.00 0.00 55 ARG A N 15
ATOM 24664 C CA . ARG A 1 55 ? 31.973 -12.216 -23.486 1.00 0.00 55 ARG A CA 15
ATOM 24665 C C . ARG A 1 55 ? 31.440 -13.042 -22.319 1.00 0.00 55 ARG A C 15
ATOM 24666 O O . ARG A 1 55 ? 30.233 -13.093 -22.083 1.00 0.00 55 ARG A O 15
ATOM 24687 N N . ARG A 1 56 ? 32.348 -13.685 -21.593 1.00 0.00 56 ARG A N 15
ATOM 24688 C CA . ARG A 1 56 ? 31.968 -14.510 -20.452 1.00 0.00 56 ARG A CA 15
ATOM 24689 C C . ARG A 1 56 ? 31.489 -13.644 -19.291 1.00 0.00 56 ARG A C 15
ATOM 24690 O O . ARG A 1 56 ? 30.402 -13.857 -18.753 1.00 0.00 56 ARG A O 15
ATOM 24711 N N . ARG A 1 57 ? 32.305 -12.667 -18.910 1.00 0.00 57 ARG A N 15
ATOM 24712 C CA . ARG A 1 57 ? 31.965 -11.771 -17.813 1.00 0.00 57 ARG A CA 15
ATOM 24713 C C . ARG A 1 57 ? 30.596 -11.133 -18.036 1.00 0.00 57 ARG A C 15
ATOM 24714 O O . ARG A 1 57 ? 29.852 -10.890 -17.085 1.00 0.00 57 ARG A O 15
ATOM 24735 N N . TRP A 1 58 ? 30.272 -10.866 -19.295 1.00 0.00 58 TRP A N 15
ATOM 24736 C CA . TRP A 1 58 ? 28.994 -10.257 -19.642 1.00 0.00 58 TRP A CA 15
ATOM 24737 C C . TRP A 1 58 ? 27.870 -11.286 -19.598 1.00 0.00 58 TRP A C 15
ATOM 24738 O O . TRP A 1 58 ? 26.901 -11.130 -18.856 1.00 0.00 58 TRP A O 15
ATOM 24759 N N . ARG A 1 59 ? 28.007 -12.339 -20.399 1.00 0.00 59 ARG A N 15
ATOM 24760 C CA . ARG A 1 59 ? 27.002 -13.394 -20.451 1.00 0.00 59 ARG A CA 15
ATOM 24761 C C . ARG A 1 59 ? 26.704 -13.932 -19.055 1.00 0.00 59 ARG A C 15
ATOM 24762 O O . ARG A 1 59 ? 25.584 -14.353 -18.767 1.00 0.00 59 ARG A O 15
ATOM 24783 N N . GLU A 1 60 ? 27.715 -13.914 -18.191 1.00 0.00 60 GLU A N 15
ATOM 24784 C CA . GLU A 1 60 ? 27.561 -14.401 -16.825 1.00 0.00 60 GLU A CA 15
ATOM 24785 C C . GLU A 1 60 ? 26.339 -13.777 -16.160 1.00 0.00 60 GLU A C 15
ATOM 24786 O O . GLU A 1 60 ? 25.614 -14.442 -15.420 1.00 0.00 60 GLU A O 15
ATOM 24798 N N . ARG A 1 61 ? 26.117 -12.494 -16.427 1.00 0.00 61 ARG A N 15
ATOM 24799 C CA . ARG A 1 61 ? 24.983 -11.779 -15.853 1.00 0.00 61 ARG A CA 15
ATOM 24800 C C . ARG A 1 61 ? 23.759 -11.883 -16.758 1.00 0.00 61 ARG A C 15
ATOM 24801 O O . ARG A 1 61 ? 22.658 -12.178 -16.296 1.00 0.00 61 ARG A O 15
ATOM 24822 N N . GLN A 1 62 ? 23.962 -11.640 -18.049 1.00 0.00 62 GLN A N 15
ATOM 24823 C CA . GLN A 1 62 ? 22.874 -11.707 -19.019 1.00 0.00 62 GLN A CA 15
ATOM 24824 C C . GLN A 1 62 ? 22.125 -13.031 -18.907 1.00 0.00 62 GLN A C 15
ATOM 24825 O O . GLN A 1 62 ? 20.912 -13.088 -19.109 1.00 0.00 62 GLN A O 15
ATOM 24839 N N . ARG A 1 63 ? 22.856 -14.093 -18.584 1.00 0.00 63 ARG A N 15
ATOM 24840 C CA . ARG A 1 63 ? 22.261 -15.417 -18.446 1.00 0.00 63 ARG A CA 15
ATOM 24841 C C . ARG A 1 63 ? 21.050 -15.375 -17.518 1.00 0.00 63 ARG A C 15
ATOM 24842 O O . ARG A 1 63 ? 20.068 -16.085 -17.733 1.00 0.00 63 ARG A O 15
ATOM 24863 N N . GLN A 1 64 ? 21.130 -14.540 -16.487 1.00 0.00 64 GLN A N 15
ATOM 24864 C CA . GLN A 1 64 ? 20.041 -14.407 -15.526 1.00 0.00 64 GLN A CA 15
ATOM 24865 C C . GLN A 1 64 ? 18.782 -13.870 -16.200 1.00 0.00 64 GLN A C 15
ATOM 24866 O O . GLN A 1 64 ? 17.667 -14.255 -15.851 1.00 0.00 64 GLN A O 15
ATOM 24880 N N . LYS A 1 65 ? 18.970 -12.978 -17.167 1.00 0.00 65 LYS A N 15
ATOM 24881 C CA . LYS A 1 65 ? 17.850 -12.388 -17.891 1.00 0.00 65 LYS A CA 15
ATOM 24882 C C . LYS A 1 65 ? 17.166 -13.426 -18.775 1.00 0.00 65 LYS A C 15
ATOM 24883 O O . LYS A 1 65 ? 15.949 -13.395 -18.955 1.00 0.00 65 LYS A O 15
ATOM 24902 N N . GLU A 1 66 ? 17.957 -14.345 -19.322 1.00 0.00 66 GLU A N 15
ATOM 24903 C CA . GLU A 1 66 ? 17.425 -15.393 -20.186 1.00 0.00 66 GLU A CA 15
ATOM 24904 C C . GLU A 1 66 ? 16.834 -16.531 -19.359 1.00 0.00 66 GLU A C 15
ATOM 24905 O O . GLU A 1 66 ? 15.815 -17.115 -19.727 1.00 0.00 66 GLU A O 15
ATOM 24917 N N . ASN A 1 67 ? 17.481 -16.841 -18.241 1.00 0.00 67 ASN A N 15
ATOM 24918 C CA . ASN A 1 67 ? 17.021 -17.910 -17.362 1.00 0.00 67 ASN A CA 15
ATOM 24919 C C . ASN A 1 67 ? 15.544 -17.736 -17.020 1.00 0.00 67 ASN A C 15
ATOM 24920 O O . ASN A 1 67 ? 14.806 -18.713 -16.900 1.00 0.00 67 ASN A O 15
ATOM 24931 N N . GLU A 1 68 ? 15.121 -16.485 -16.867 1.00 0.00 68 GLU A N 15
ATOM 24932 C CA . GLU A 1 68 ? 13.733 -16.183 -16.539 1.00 0.00 68 GLU A CA 15
ATOM 24933 C C . GLU A 1 68 ? 12.784 -16.819 -17.552 1.00 0.00 68 GLU A C 15
ATOM 24934 O O . GLU A 1 68 ? 11.937 -17.639 -17.195 1.00 0.00 68 GLU A O 15
ATOM 24946 N N . ILE A 1 69 ? 12.933 -16.435 -18.816 1.00 0.00 69 ILE A N 15
ATOM 24947 C CA . ILE A 1 69 ? 12.091 -16.967 -19.879 1.00 0.00 69 ILE A CA 15
ATOM 24948 C C . ILE A 1 69 ? 12.399 -18.438 -20.141 1.00 0.00 69 ILE A C 15
ATOM 24949 O O . ILE A 1 69 ? 11.509 -19.219 -20.480 1.00 0.00 69 ILE A O 15
ATOM 24965 N N . SER A 1 70 ? 13.665 -18.809 -19.979 1.00 0.00 70 SER A N 15
ATOM 24966 C CA . SER A 1 70 ? 14.092 -20.186 -20.199 1.00 0.00 70 SER A CA 15
ATOM 24967 C C . SER A 1 70 ? 13.239 -21.156 -19.386 1.00 0.00 70 SER A C 15
ATOM 24968 O O . SER A 1 70 ? 12.935 -22.261 -19.837 1.00 0.00 70 SER A O 15
ATOM 24976 N N . HIS A 1 71 ? 12.856 -20.734 -18.186 1.00 0.00 71 HIS A N 15
ATOM 24977 C CA . HIS A 1 71 ? 12.038 -21.564 -17.309 1.00 0.00 71 HIS A CA 15
ATOM 24978 C C . HIS A 1 71 ? 10.797 -22.069 -18.041 1.00 0.00 71 HIS A C 15
ATOM 24979 O O . HIS A 1 71 ? 10.463 -23.252 -17.972 1.00 0.00 71 HIS A O 15
ATOM 24993 N N . HIS A 1 72 ? 10.120 -21.165 -18.740 1.00 0.00 72 HIS A N 15
ATOM 24994 C CA . HIS A 1 72 ? 8.916 -21.519 -19.485 1.00 0.00 72 HIS A CA 15
ATOM 24995 C C . HIS A 1 72 ? 9.274 -22.093 -20.853 1.00 0.00 72 HIS A C 15
ATOM 24996 O O . HIS A 1 72 ? 8.607 -23.001 -21.348 1.00 0.00 72 HIS A O 15
ATOM 25010 N N . ALA A 1 73 ? 10.328 -21.556 -21.458 1.00 0.00 73 ALA A N 15
ATOM 25011 C CA . ALA A 1 73 ? 10.774 -22.016 -22.767 1.00 0.00 73 ALA A CA 15
ATOM 25012 C C . ALA A 1 73 ? 10.980 -23.526 -22.778 1.00 0.00 73 ALA A C 15
ATOM 25013 O O . ALA A 1 73 ? 10.339 -24.246 -23.545 1.00 0.00 73 ALA A O 15
ATOM 25020 N N . LYS A 1 74 ? 11.877 -24.002 -21.922 1.00 0.00 74 LYS A N 15
ATOM 25021 C CA . LYS A 1 74 ? 12.168 -25.429 -21.832 1.00 0.00 74 LYS A CA 15
ATOM 25022 C C . LYS A 1 74 ? 10.887 -26.235 -21.651 1.00 0.00 74 LYS A C 15
ATOM 25023 O O . LYS A 1 74 ? 10.760 -27.341 -22.175 1.00 0.00 74 LYS A O 15
ATOM 25042 N N . GLU A 1 75 ? 9.939 -25.672 -20.908 1.00 0.00 75 GLU A N 15
ATOM 25043 C CA . GLU A 1 75 ? 8.666 -26.340 -20.659 1.00 0.00 75 GLU A CA 15
ATOM 25044 C C . GLU A 1 75 ? 8.020 -26.783 -21.969 1.00 0.00 75 GLU A C 15
ATOM 25045 O O . GLU A 1 75 ? 7.389 -27.839 -22.035 1.00 0.00 75 GLU A O 15
ATOM 25057 N N . ILE A 1 76 ? 8.183 -25.970 -23.007 1.00 0.00 76 ILE A N 15
ATOM 25058 C CA . ILE A 1 76 ? 7.616 -26.278 -24.314 1.00 0.00 76 ILE A CA 15
ATOM 25059 C C . ILE A 1 76 ? 8.128 -25.312 -25.377 1.00 0.00 76 ILE A C 15
ATOM 25060 O O . ILE A 1 76 ? 8.214 -24.107 -25.143 1.00 0.00 76 ILE A O 15
ATOM 25076 N N . GLU A 1 77 ? 8.463 -25.849 -26.546 1.00 0.00 77 GLU A N 15
ATOM 25077 C CA . GLU A 1 77 ? 8.965 -25.033 -27.645 1.00 0.00 77 GLU A CA 15
ATOM 25078 C C . GLU A 1 77 ? 8.957 -25.818 -28.953 1.00 0.00 77 GLU A C 15
ATOM 25079 O O . GLU A 1 77 ? 9.702 -26.785 -29.115 1.00 0.00 77 GLU A O 15
ATOM 25091 N N . ARG A 1 78 ? 8.108 -25.395 -29.885 1.00 0.00 78 ARG A N 15
ATOM 25092 C CA . ARG A 1 78 ? 8.001 -26.060 -31.178 1.00 0.00 78 ARG A CA 15
ATOM 25093 C C . ARG A 1 78 ? 7.969 -25.038 -32.312 1.00 0.00 78 ARG A C 15
ATOM 25094 O O . ARG A 1 78 ? 7.147 -25.135 -33.225 1.00 0.00 78 ARG A O 15
ATOM 25115 N N . LEU A 1 79 ? 8.866 -24.061 -32.248 1.00 0.00 79 LEU A N 15
ATOM 25116 C CA . LEU A 1 79 ? 8.941 -23.022 -33.268 1.00 0.00 79 LEU A CA 15
ATOM 25117 C C . LEU A 1 79 ? 10.233 -23.138 -34.070 1.00 0.00 79 LEU A C 15
ATOM 25118 O O . LEU A 1 79 ? 11.282 -22.657 -33.644 1.00 0.00 79 LEU A O 15
ATOM 25134 N N . GLN A 1 80 ? 10.146 -23.776 -35.232 1.00 0.00 80 GLN A N 15
ATOM 25135 C CA . GLN A 1 80 ? 11.310 -23.953 -36.094 1.00 0.00 80 GLN A CA 15
ATOM 25136 C C . GLN A 1 80 ? 11.053 -23.371 -37.480 1.00 0.00 80 GLN A C 15
ATOM 25137 O O . GLN A 1 80 ? 10.787 -24.104 -38.434 1.00 0.00 80 GLN A O 15
ATOM 25151 N N . LYS A 1 81 ? 11.133 -22.050 -37.586 1.00 0.00 81 LYS A N 15
ATOM 25152 C CA . LYS A 1 81 ? 10.910 -21.369 -38.856 1.00 0.00 81 LYS A CA 15
ATOM 25153 C C . LYS A 1 81 ? 12.236 -20.994 -39.512 1.00 0.00 81 LYS A C 15
ATOM 25154 O O . LYS A 1 81 ? 12.784 -19.923 -39.255 1.00 0.00 81 LYS A O 15
ATOM 25173 N N . GLU A 1 82 ? 12.742 -21.882 -40.361 1.00 0.00 82 GLU A N 15
ATOM 25174 C CA . GLU A 1 82 ? 14.003 -21.643 -41.054 1.00 0.00 82 GLU A CA 15
ATOM 25175 C C . GLU A 1 82 ? 14.205 -22.653 -42.181 1.00 0.00 82 GLU A C 15
ATOM 25176 O O . GLU A 1 82 ? 14.323 -23.853 -41.939 1.00 0.00 82 GLU A O 15
ATOM 25188 N N . ILE A 1 83 ? 14.242 -22.155 -43.413 1.00 0.00 83 ILE A N 15
ATOM 25189 C CA . ILE A 1 83 ? 14.430 -23.013 -44.576 1.00 0.00 83 ILE A CA 15
ATOM 25190 C C . ILE A 1 83 ? 15.736 -22.687 -45.293 1.00 0.00 83 ILE A C 15
ATOM 25191 O O . ILE A 1 83 ? 16.413 -23.579 -45.804 1.00 0.00 83 ILE A O 15
ATOM 25207 N N . GLU A 1 84 ? 16.083 -21.406 -45.325 1.00 0.00 84 GLU A N 15
ATOM 25208 C CA . GLU A 1 84 ? 17.309 -20.963 -45.980 1.00 0.00 84 GLU A CA 15
ATOM 25209 C C . GLU A 1 84 ? 17.953 -19.814 -45.210 1.00 0.00 84 GLU A C 15
ATOM 25210 O O . GLU A 1 84 ? 17.285 -18.844 -44.848 1.00 0.00 84 GLU A O 15
ATOM 25222 N N . ARG A 1 85 ? 19.253 -19.929 -44.962 1.00 0.00 85 ARG A N 15
ATOM 25223 C CA . ARG A 1 85 ? 19.987 -18.902 -44.233 1.00 0.00 85 ARG A CA 15
ATOM 25224 C C . ARG A 1 85 ? 21.106 -18.321 -45.092 1.00 0.00 85 ARG A C 15
ATOM 25225 O O . ARG A 1 85 ? 22.253 -18.224 -44.654 1.00 0.00 85 ARG A O 15
ATOM 25246 N N . HIS A 1 86 ? 20.766 -17.937 -46.318 1.00 0.00 86 HIS A N 15
ATOM 25247 C CA . HIS A 1 86 ? 21.742 -17.365 -47.239 1.00 0.00 86 HIS A CA 15
ATOM 25248 C C . HIS A 1 86 ? 21.853 -15.856 -47.047 1.00 0.00 86 HIS A C 15
ATOM 25249 O O . HIS A 1 86 ? 20.880 -15.192 -46.686 1.00 0.00 86 HIS A O 15
ATOM 25263 N N . LYS A 1 87 ? 23.044 -15.319 -47.287 1.00 0.00 87 LYS A N 15
ATOM 25264 C CA . LYS A 1 87 ? 23.282 -13.888 -47.141 1.00 0.00 87 LYS A CA 15
ATOM 25265 C C . LYS A 1 87 ? 24.054 -13.340 -48.337 1.00 0.00 87 LYS A C 15
ATOM 25266 O O . LYS A 1 87 ? 24.987 -13.975 -48.828 1.00 0.00 87 LYS A O 15
ATOM 25285 N N . GLN A 1 88 ? 23.659 -12.158 -48.799 1.00 0.00 88 GLN A N 15
ATOM 25286 C CA . GLN A 1 88 ? 24.315 -11.526 -49.938 1.00 0.00 88 GLN A CA 15
ATOM 25287 C C . GLN A 1 88 ? 24.644 -10.067 -49.635 1.00 0.00 88 GLN A C 15
ATOM 25288 O O . GLN A 1 88 ? 24.538 -9.204 -50.507 1.00 0.00 88 GLN A O 15
ATOM 25302 N N . SER A 1 89 ? 25.041 -9.799 -48.396 1.00 0.00 89 SER A N 15
ATOM 25303 C CA . SER A 1 89 ? 25.380 -8.445 -47.977 1.00 0.00 89 SER A CA 15
ATOM 25304 C C . SER A 1 89 ? 26.383 -7.815 -48.939 1.00 0.00 89 SER A C 15
ATOM 25305 O O . SER A 1 89 ? 26.358 -6.606 -49.175 1.00 0.00 89 SER A O 15
ATOM 25313 N N . ILE A 1 90 ? 27.264 -8.641 -49.490 1.00 0.00 90 ILE A N 15
ATOM 25314 C CA . ILE A 1 90 ? 28.276 -8.166 -50.426 1.00 0.00 90 ILE A CA 15
ATOM 25315 C C . ILE A 1 90 ? 27.648 -7.322 -51.531 1.00 0.00 90 ILE A C 15
ATOM 25316 O O . ILE A 1 90 ? 28.256 -6.370 -52.022 1.00 0.00 90 ILE A O 15
ATOM 25332 N N . LYS A 1 91 ? 26.428 -7.678 -51.918 1.00 0.00 91 LYS A N 15
ATOM 25333 C CA . LYS A 1 91 ? 25.715 -6.952 -52.963 1.00 0.00 91 LYS A CA 15
ATOM 25334 C C . LYS A 1 91 ? 25.693 -5.455 -52.668 1.00 0.00 91 LYS A C 15
ATOM 25335 O O . LYS A 1 91 ? 25.722 -4.632 -53.584 1.00 0.00 91 LYS A O 15
ATOM 25354 N N . LYS A 1 92 ? 25.644 -5.110 -51.386 1.00 0.00 92 LYS A N 15
ATOM 25355 C CA . LYS A 1 92 ? 25.621 -3.713 -50.970 1.00 0.00 92 LYS A CA 15
ATOM 25356 C C . LYS A 1 92 ? 26.894 -2.993 -51.409 1.00 0.00 92 LYS A C 15
ATOM 25357 O O . LYS A 1 92 ? 26.863 -1.813 -51.757 1.00 0.00 92 LYS A O 15
ATOM 25376 N N . LEU A 1 93 ? 28.011 -3.714 -51.390 1.00 0.00 93 LEU A N 15
ATOM 25377 C CA . LEU A 1 93 ? 29.294 -3.145 -51.787 1.00 0.00 93 LEU A CA 15
ATOM 25378 C C . LEU A 1 93 ? 29.517 -3.298 -53.288 1.00 0.00 93 LEU A C 15
ATOM 25379 O O . LEU A 1 93 ? 29.888 -2.346 -53.972 1.00 0.00 93 LEU A O 15
ATOM 25395 N N . LYS A 1 94 ? 29.286 -4.505 -53.794 1.00 0.00 94 LYS A N 15
ATOM 25396 C CA . LYS A 1 94 ? 29.458 -4.785 -55.215 1.00 0.00 94 LYS A CA 15
ATOM 25397 C C . LYS A 1 94 ? 28.672 -3.791 -56.064 1.00 0.00 94 LYS A C 15
ATOM 25398 O O . LYS A 1 94 ? 29.156 -3.323 -57.094 1.00 0.00 94 LYS A O 15
ATOM 25417 N N . GLN A 1 95 ? 27.459 -3.473 -55.624 1.00 0.00 95 GLN A N 15
ATOM 25418 C CA . GLN A 1 95 ? 26.608 -2.534 -56.344 1.00 0.00 95 GLN A CA 15
ATOM 25419 C C . GLN A 1 95 ? 27.180 -1.121 -56.281 1.00 0.00 95 GLN A C 15
ATOM 25420 O O . GLN A 1 95 ? 27.056 -0.347 -57.231 1.00 0.00 95 GLN A O 15
ATOM 25434 N N . SER A 1 96 ? 27.807 -0.791 -55.156 1.00 0.00 96 SER A N 15
ATOM 25435 C CA . SER A 1 96 ? 28.395 0.530 -54.967 1.00 0.00 96 SER A CA 15
ATOM 25436 C C . SER A 1 96 ? 29.917 0.465 -55.058 1.00 0.00 96 SER A C 15
ATOM 25437 O O . SER A 1 96 ? 30.622 0.877 -54.138 1.00 0.00 96 SER A O 15
ATOM 25445 N N . GLU A 1 97 ? 30.415 -0.056 -56.175 1.00 0.00 97 GLU A N 15
ATOM 25446 C CA . GLU A 1 97 ? 31.853 -0.177 -56.386 1.00 0.00 97 GLU A CA 15
ATOM 25447 C C . GLU A 1 97 ? 32.368 0.950 -57.278 1.00 0.00 97 GLU A C 15
ATOM 25448 O O . GLU A 1 97 ? 33.164 0.719 -58.190 1.00 0.00 97 GLU A O 15
ATOM 25460 N N . CYS A 1 98 ? 31.907 2.166 -57.010 1.00 0.00 98 CYS A N 15
ATOM 25461 C CA . CYS A 1 98 ? 32.320 3.329 -57.789 1.00 0.00 98 CYS A CA 15
ATOM 25462 C C . CYS A 1 98 ? 31.977 3.145 -59.263 1.00 0.00 98 CYS A C 15
ATOM 25463 O O . CYS A 1 98 ? 32.851 2.866 -60.083 1.00 0.00 98 CYS A O 15
ATOM 25471 N N . GLY A 1 1 ? 0.391 -0.151 -0.186 1.00 0.00 1 GLY A N 16
ATOM 25472 C CA . GLY A 1 1 ? 0.493 1.292 -0.063 1.00 0.00 1 GLY A CA 16
ATOM 25473 C C . GLY A 1 1 ? 1.749 1.842 -0.706 1.00 0.00 1 GLY A C 16
ATOM 25474 O O . GLY A 1 1 ? 2.584 2.450 -0.037 1.00 0.00 1 GLY A O 16
ATOM 25478 N N . GLY A 1 2 ? 1.887 1.628 -2.011 1.00 0.00 2 GLY A N 16
ATOM 25479 C CA . GLY A 1 2 ? 3.054 2.112 -2.724 1.00 0.00 2 GLY A CA 16
ATOM 25480 C C . GLY A 1 2 ? 2.876 2.067 -4.228 1.00 0.00 2 GLY A C 16
ATOM 25481 O O . GLY A 1 2 ? 2.044 2.785 -4.783 1.00 0.00 2 GLY A O 16
ATOM 25485 N N . SER A 1 3 ? 3.660 1.224 -4.891 1.00 0.00 3 SER A N 16
ATOM 25486 C CA . SER A 1 3 ? 3.588 1.092 -6.342 1.00 0.00 3 SER A CA 16
ATOM 25487 C C . SER A 1 3 ? 3.771 -0.362 -6.765 1.00 0.00 3 SER A C 16
ATOM 25488 O O . SER A 1 3 ? 3.884 -1.256 -5.927 1.00 0.00 3 SER A O 16
ATOM 25496 N N . LYS A 1 4 ? 3.799 -0.591 -8.074 1.00 0.00 4 LYS A N 16
ATOM 25497 C CA . LYS A 1 4 ? 3.969 -1.936 -8.612 1.00 0.00 4 LYS A CA 16
ATOM 25498 C C . LYS A 1 4 ? 5.404 -2.418 -8.425 1.00 0.00 4 LYS A C 16
ATOM 25499 O O . LYS A 1 4 ? 5.643 -3.599 -8.172 1.00 0.00 4 LYS A O 16
ATOM 25518 N N . GLU A 1 5 ? 6.355 -1.498 -8.550 1.00 0.00 5 GLU A N 16
ATOM 25519 C CA . GLU A 1 5 ? 7.765 -1.832 -8.394 1.00 0.00 5 GLU A CA 16
ATOM 25520 C C . GLU A 1 5 ? 8.008 -2.571 -7.080 1.00 0.00 5 GLU A C 16
ATOM 25521 O O . GLU A 1 5 ? 8.841 -3.473 -7.008 1.00 0.00 5 GLU A O 16
ATOM 25533 N N . ASN A 1 6 ? 7.273 -2.180 -6.044 1.00 0.00 6 ASN A N 16
ATOM 25534 C CA . ASN A 1 6 ? 7.408 -2.805 -4.733 1.00 0.00 6 ASN A CA 16
ATOM 25535 C C . ASN A 1 6 ? 7.045 -4.285 -4.796 1.00 0.00 6 ASN A C 16
ATOM 25536 O O . ASN A 1 6 ? 7.773 -5.135 -4.284 1.00 0.00 6 ASN A O 16
ATOM 25547 N N . GLU A 1 7 ? 5.914 -4.587 -5.427 1.00 0.00 7 GLU A N 16
ATOM 25548 C CA . GLU A 1 7 ? 5.455 -5.965 -5.556 1.00 0.00 7 GLU A CA 16
ATOM 25549 C C . GLU A 1 7 ? 6.450 -6.796 -6.362 1.00 0.00 7 GLU A C 16
ATOM 25550 O O . GLU A 1 7 ? 6.831 -7.894 -5.953 1.00 0.00 7 GLU A O 16
ATOM 25562 N N . ILE A 1 8 ? 6.866 -6.266 -7.506 1.00 0.00 8 ILE A N 16
ATOM 25563 C CA . ILE A 1 8 ? 7.816 -6.958 -8.368 1.00 0.00 8 ILE A CA 16
ATOM 25564 C C . ILE A 1 8 ? 9.061 -7.374 -7.591 1.00 0.00 8 ILE A C 16
ATOM 25565 O O . ILE A 1 8 ? 9.635 -8.434 -7.839 1.00 0.00 8 ILE A O 16
ATOM 25581 N N . SER A 1 9 ? 9.472 -6.532 -6.647 1.00 0.00 9 SER A N 16
ATOM 25582 C CA . SER A 1 9 ? 10.649 -6.812 -5.834 1.00 0.00 9 SER A CA 16
ATOM 25583 C C . SER A 1 9 ? 10.472 -8.107 -5.047 1.00 0.00 9 SER A C 16
ATOM 25584 O O . SER A 1 9 ? 11.423 -8.866 -4.857 1.00 0.00 9 SER A O 16
ATOM 25592 N N . HIS A 1 10 ? 9.247 -8.353 -4.592 1.00 0.00 10 HIS A N 16
ATOM 25593 C CA . HIS A 1 10 ? 8.943 -9.556 -3.826 1.00 0.00 10 HIS A CA 16
ATOM 25594 C C . HIS A 1 10 ? 9.401 -10.805 -4.573 1.00 0.00 10 HIS A C 16
ATOM 25595 O O . HIS A 1 10 ? 10.185 -11.599 -4.053 1.00 0.00 10 HIS A O 16
ATOM 25609 N N . HIS A 1 11 ? 8.903 -10.974 -5.795 1.00 0.00 11 HIS A N 16
ATOM 25610 C CA . HIS A 1 11 ? 9.260 -12.127 -6.613 1.00 0.00 11 HIS A CA 16
ATOM 25611 C C . HIS A 1 11 ? 10.773 -12.221 -6.788 1.00 0.00 11 HIS A C 16
ATOM 25612 O O . HIS A 1 11 ? 11.354 -13.301 -6.688 1.00 0.00 11 HIS A O 16
ATOM 25626 N N . ALA A 1 12 ? 11.405 -11.082 -7.053 1.00 0.00 12 ALA A N 16
ATOM 25627 C CA . ALA A 1 12 ? 12.850 -11.035 -7.241 1.00 0.00 12 ALA A CA 16
ATOM 25628 C C . ALA A 1 12 ? 13.583 -11.453 -5.970 1.00 0.00 12 ALA A C 16
ATOM 25629 O O . ALA A 1 12 ? 14.655 -12.054 -6.029 1.00 0.00 12 ALA A O 16
ATOM 25636 N N . LYS A 1 13 ? 12.998 -11.129 -4.822 1.00 0.00 13 LYS A N 16
ATOM 25637 C CA . LYS A 1 13 ? 13.595 -11.469 -3.536 1.00 0.00 13 LYS A CA 16
ATOM 25638 C C . LYS A 1 13 ? 13.881 -12.965 -3.449 1.00 0.00 13 LYS A C 16
ATOM 25639 O O . LYS A 1 13 ? 14.876 -13.381 -2.857 1.00 0.00 13 LYS A O 16
ATOM 25658 N N . GLU A 1 14 ? 13.004 -13.767 -4.044 1.00 0.00 14 GLU A N 16
ATOM 25659 C CA . GLU A 1 14 ? 13.165 -15.217 -4.033 1.00 0.00 14 GLU A CA 16
ATOM 25660 C C . GLU A 1 14 ? 13.823 -15.700 -5.322 1.00 0.00 14 GLU A C 16
ATOM 25661 O O . GLU A 1 14 ? 14.672 -16.592 -5.301 1.00 0.00 14 GLU A O 16
ATOM 25673 N N . ILE A 1 15 ? 13.424 -15.106 -6.442 1.00 0.00 15 ILE A N 16
ATOM 25674 C CA . ILE A 1 15 ? 13.975 -15.477 -7.740 1.00 0.00 15 ILE A CA 16
ATOM 25675 C C . ILE A 1 15 ? 15.488 -15.295 -7.766 1.00 0.00 15 ILE A C 16
ATOM 25676 O O . ILE A 1 15 ? 16.203 -16.055 -8.419 1.00 0.00 15 ILE A O 16
ATOM 25692 N N . GLU A 1 16 ? 15.970 -14.283 -7.052 1.00 0.00 16 GLU A N 16
ATOM 25693 C CA . GLU A 1 16 ? 17.400 -14.003 -6.993 1.00 0.00 16 GLU A CA 16
ATOM 25694 C C . GLU A 1 16 ? 18.181 -15.244 -6.567 1.00 0.00 16 GLU A C 16
ATOM 25695 O O . GLU A 1 16 ? 19.117 -15.664 -7.247 1.00 0.00 16 GLU A O 16
ATOM 25707 N N . ARG A 1 17 ? 17.789 -15.822 -5.437 1.00 0.00 17 ARG A N 16
ATOM 25708 C CA . ARG A 1 17 ? 18.451 -17.012 -4.918 1.00 0.00 17 ARG A CA 16
ATOM 25709 C C . ARG A 1 17 ? 18.369 -18.161 -5.920 1.00 0.00 17 ARG A C 16
ATOM 25710 O O . ARG A 1 17 ? 19.186 -19.082 -5.894 1.00 0.00 17 ARG A O 16
ATOM 25731 N N . LEU A 1 18 ? 17.375 -18.100 -6.800 1.00 0.00 18 LEU A N 16
ATOM 25732 C CA . LEU A 1 18 ? 17.184 -19.135 -7.809 1.00 0.00 18 LEU A CA 16
ATOM 25733 C C . LEU A 1 18 ? 18.111 -18.912 -9.001 1.00 0.00 18 LEU A C 16
ATOM 25734 O O . LEU A 1 18 ? 18.864 -19.805 -9.388 1.00 0.00 18 LEU A O 16
ATOM 25750 N N . GLN A 1 19 ? 18.050 -17.715 -9.574 1.00 0.00 19 GLN A N 16
ATOM 25751 C CA . GLN A 1 19 ? 18.885 -17.374 -10.720 1.00 0.00 19 GLN A CA 16
ATOM 25752 C C . GLN A 1 19 ? 20.363 -17.566 -10.393 1.00 0.00 19 GLN A C 16
ATOM 25753 O O . GLN A 1 19 ? 21.183 -17.791 -11.284 1.00 0.00 19 GLN A O 16
ATOM 25767 N N . LYS A 1 20 ? 20.696 -17.475 -9.110 1.00 0.00 20 LYS A N 16
ATOM 25768 C CA . LYS A 1 20 ? 22.074 -17.638 -8.663 1.00 0.00 20 LYS A CA 16
ATOM 25769 C C . LYS A 1 20 ? 22.372 -19.099 -8.340 1.00 0.00 20 LYS A C 16
ATOM 25770 O O . LYS A 1 20 ? 23.495 -19.567 -8.519 1.00 0.00 20 LYS A O 16
ATOM 25789 N N . GLU A 1 21 ? 21.357 -19.813 -7.864 1.00 0.00 21 GLU A N 16
ATOM 25790 C CA . GLU A 1 21 ? 21.511 -21.221 -7.515 1.00 0.00 21 GLU A CA 16
ATOM 25791 C C . GLU A 1 21 ? 21.579 -22.087 -8.770 1.00 0.00 21 GLU A C 16
ATOM 25792 O O . GLU A 1 21 ? 22.328 -23.062 -8.824 1.00 0.00 21 GLU A O 16
ATOM 25804 N N . ILE A 1 22 ? 20.790 -21.723 -9.776 1.00 0.00 22 ILE A N 16
ATOM 25805 C CA . ILE A 1 22 ? 20.761 -22.466 -11.030 1.00 0.00 22 ILE A CA 16
ATOM 25806 C C . ILE A 1 22 ? 22.170 -22.704 -11.561 1.00 0.00 22 ILE A C 16
ATOM 25807 O O . ILE A 1 22 ? 22.443 -23.727 -12.188 1.00 0.00 22 ILE A O 16
ATOM 25823 N N . GLU A 1 23 ? 23.063 -21.753 -11.303 1.00 0.00 23 GLU A N 16
ATOM 25824 C CA . GLU A 1 23 ? 24.445 -21.860 -11.755 1.00 0.00 23 GLU A CA 16
ATOM 25825 C C . GLU A 1 23 ? 25.060 -23.186 -11.312 1.00 0.00 23 GLU A C 16
ATOM 25826 O O . GLU A 1 23 ? 25.864 -23.780 -12.030 1.00 0.00 23 GLU A O 16
ATOM 25838 N N . ARG A 1 24 ? 24.676 -23.642 -10.124 1.00 0.00 24 ARG A N 16
ATOM 25839 C CA . ARG A 1 24 ? 25.191 -24.895 -9.585 1.00 0.00 24 ARG A CA 16
ATOM 25840 C C . ARG A 1 24 ? 24.359 -26.078 -10.071 1.00 0.00 24 ARG A C 16
ATOM 25841 O O . ARG A 1 24 ? 24.891 -27.029 -10.646 1.00 0.00 24 ARG A O 16
ATOM 25862 N N . HIS A 1 25 ? 23.052 -26.013 -9.838 1.00 0.00 25 HIS A N 16
ATOM 25863 C CA . HIS A 1 25 ? 22.148 -27.079 -10.253 1.00 0.00 25 HIS A CA 16
ATOM 25864 C C . HIS A 1 25 ? 22.356 -27.427 -11.724 1.00 0.00 25 HIS A C 16
ATOM 25865 O O . HIS A 1 25 ? 22.555 -28.590 -12.076 1.00 0.00 25 HIS A O 16
ATOM 25879 N N . LYS A 1 26 ? 22.310 -26.412 -12.579 1.00 0.00 26 LYS A N 16
ATOM 25880 C CA . LYS A 1 26 ? 22.494 -26.609 -14.012 1.00 0.00 26 LYS A CA 16
ATOM 25881 C C . LYS A 1 26 ? 23.757 -27.416 -14.292 1.00 0.00 26 LYS A C 16
ATOM 25882 O O . LYS A 1 26 ? 23.754 -28.318 -15.130 1.00 0.00 26 LYS A O 16
ATOM 25901 N N . GLN A 1 27 ? 24.834 -27.087 -13.585 1.00 0.00 27 GLN A N 16
ATOM 25902 C CA . GLN A 1 27 ? 26.104 -27.783 -13.759 1.00 0.00 27 GLN A CA 16
ATOM 25903 C C . GLN A 1 27 ? 26.012 -29.218 -13.248 1.00 0.00 27 GLN A C 16
ATOM 25904 O O . GLN A 1 27 ? 26.634 -30.124 -13.800 1.00 0.00 27 GLN A O 16
ATOM 25918 N N . SER A 1 28 ? 25.232 -29.415 -12.189 1.00 0.00 28 SER A N 16
ATOM 25919 C CA . SER A 1 28 ? 25.063 -30.737 -11.601 1.00 0.00 28 SER A CA 16
ATOM 25920 C C . SER A 1 28 ? 24.244 -31.640 -12.519 1.00 0.00 28 SER A C 16
ATOM 25921 O O . SER A 1 28 ? 24.484 -32.845 -12.597 1.00 0.00 28 SER A O 16
ATOM 25929 N N . ILE A 1 29 ? 23.277 -31.048 -13.211 1.00 0.00 29 ILE A N 16
ATOM 25930 C CA . ILE A 1 29 ? 22.424 -31.797 -14.125 1.00 0.00 29 ILE A CA 16
ATOM 25931 C C . ILE A 1 29 ? 23.081 -31.948 -15.492 1.00 0.00 29 ILE A C 16
ATOM 25932 O O . ILE A 1 29 ? 22.878 -32.946 -16.184 1.00 0.00 29 ILE A O 16
ATOM 25948 N N . LYS A 1 30 ? 23.873 -30.952 -15.875 1.00 0.00 30 LYS A N 16
ATOM 25949 C CA . LYS A 1 30 ? 24.564 -30.975 -17.158 1.00 0.00 30 LYS A CA 16
ATOM 25950 C C . LYS A 1 30 ? 25.299 -32.296 -17.358 1.00 0.00 30 LYS A C 16
ATOM 25951 O O . LYS A 1 30 ? 25.404 -32.798 -18.477 1.00 0.00 30 LYS A O 16
ATOM 25970 N N . LYS A 1 31 ? 25.807 -32.857 -16.265 1.00 0.00 31 LYS A N 16
ATOM 25971 C CA . LYS A 1 31 ? 26.529 -34.122 -16.319 1.00 0.00 31 LYS A CA 16
ATOM 25972 C C . LYS A 1 31 ? 25.719 -35.180 -17.058 1.00 0.00 31 LYS A C 16
ATOM 25973 O O . LYS A 1 31 ? 26.257 -35.934 -17.870 1.00 0.00 31 LYS A O 16
ATOM 25992 N N . LEU A 1 32 ? 24.423 -35.233 -16.774 1.00 0.00 32 LEU A N 16
ATOM 25993 C CA . LEU A 1 32 ? 23.536 -36.198 -17.414 1.00 0.00 32 LEU A CA 16
ATOM 25994 C C . LEU A 1 32 ? 23.042 -35.676 -18.759 1.00 0.00 32 LEU A C 16
ATOM 25995 O O . LEU A 1 32 ? 22.862 -36.441 -19.708 1.00 0.00 32 LEU A O 16
ATOM 26011 N N . LYS A 1 33 ? 22.825 -34.367 -18.837 1.00 0.00 33 LYS A N 16
ATOM 26012 C CA . LYS A 1 33 ? 22.355 -33.740 -20.066 1.00 0.00 33 LYS A CA 16
ATOM 26013 C C . LYS A 1 33 ? 23.347 -33.962 -21.203 1.00 0.00 33 LYS A C 16
ATOM 26014 O O . LYS A 1 33 ? 22.954 -34.109 -22.361 1.00 0.00 33 LYS A O 16
ATOM 26033 N N . GLN A 1 34 ? 24.632 -33.986 -20.867 1.00 0.00 34 GLN A N 16
ATOM 26034 C CA . GLN A 1 34 ? 25.679 -34.191 -21.860 1.00 0.00 34 GLN A CA 16
ATOM 26035 C C . GLN A 1 34 ? 25.379 -35.414 -22.721 1.00 0.00 34 GLN A C 16
ATOM 26036 O O . GLN A 1 34 ? 25.731 -35.456 -23.901 1.00 0.00 34 GLN A O 16
ATOM 26050 N N . SER A 1 35 ? 24.727 -36.407 -22.125 1.00 0.00 35 SER A N 16
ATOM 26051 C CA . SER A 1 35 ? 24.384 -37.633 -22.837 1.00 0.00 35 SER A CA 16
ATOM 26052 C C . SER A 1 35 ? 23.405 -37.346 -23.971 1.00 0.00 35 SER A C 16
ATOM 26053 O O . SER A 1 35 ? 23.507 -37.923 -25.053 1.00 0.00 35 SER A O 16
ATOM 26061 N N . GLU A 1 36 ? 22.457 -36.451 -23.713 1.00 0.00 36 GLU A N 16
ATOM 26062 C CA . GLU A 1 36 ? 21.458 -36.088 -24.713 1.00 0.00 36 GLU A CA 16
ATOM 26063 C C . GLU A 1 36 ? 22.076 -35.231 -25.813 1.00 0.00 36 GLU A C 16
ATOM 26064 O O . GLU A 1 36 ? 22.019 -35.581 -26.992 1.00 0.00 36 GLU A O 16
ATOM 26076 N N . GLN A 1 37 ? 22.665 -34.107 -25.419 1.00 0.00 37 GLN A N 16
ATOM 26077 C CA . GLN A 1 37 ? 23.291 -33.198 -26.372 1.00 0.00 37 GLN A CA 16
ATOM 26078 C C . GLN A 1 37 ? 24.276 -33.943 -27.266 1.00 0.00 37 GLN A C 16
ATOM 26079 O O . GLN A 1 37 ? 24.166 -33.908 -28.491 1.00 0.00 37 GLN A O 16
ATOM 26093 N N . SER A 1 38 ? 25.240 -34.615 -26.645 1.00 0.00 38 SER A N 16
ATOM 26094 C CA . SER A 1 38 ? 26.248 -35.365 -27.385 1.00 0.00 38 SER A CA 16
ATOM 26095 C C . SER A 1 38 ? 27.147 -34.426 -28.183 1.00 0.00 38 SER A C 16
ATOM 26096 O O . SER A 1 38 ? 27.478 -34.697 -29.337 1.00 0.00 38 SER A O 16
ATOM 26104 N N . ASN A 1 39 ? 27.538 -33.320 -27.559 1.00 0.00 39 ASN A N 16
ATOM 26105 C CA . ASN A 1 39 ? 28.399 -32.339 -28.211 1.00 0.00 39 ASN A CA 16
ATOM 26106 C C . ASN A 1 39 ? 29.743 -32.234 -27.496 1.00 0.00 39 ASN A C 16
ATOM 26107 O O . ASN A 1 39 ? 29.851 -32.451 -26.289 1.00 0.00 39 ASN A O 16
ATOM 26118 N N . PRO A 1 40 ? 30.793 -31.892 -28.257 1.00 0.00 40 PRO A N 16
ATOM 26119 C CA . PRO A 1 40 ? 32.148 -31.750 -27.718 1.00 0.00 40 PRO A CA 16
ATOM 26120 C C . PRO A 1 40 ? 32.286 -30.532 -26.810 1.00 0.00 40 PRO A C 16
ATOM 26121 O O . PRO A 1 40 ? 31.417 -29.661 -26.763 1.00 0.00 40 PRO A O 16
ATOM 26132 N N . PRO A 1 41 ? 33.403 -30.466 -26.071 1.00 0.00 41 PRO A N 16
ATOM 26133 C CA . PRO A 1 41 ? 33.681 -29.358 -25.152 1.00 0.00 41 PRO A CA 16
ATOM 26134 C C . PRO A 1 41 ? 33.973 -28.055 -25.887 1.00 0.00 41 PRO A C 16
ATOM 26135 O O . PRO A 1 41 ? 34.186 -28.032 -27.098 1.00 0.00 41 PRO A O 16
ATOM 26146 N N . PRO A 1 42 ? 33.985 -26.942 -25.137 1.00 0.00 42 PRO A N 16
ATOM 26147 C CA . PRO A 1 42 ? 34.252 -25.614 -25.697 1.00 0.00 42 PRO A CA 16
ATOM 26148 C C . PRO A 1 42 ? 35.703 -25.451 -26.137 1.00 0.00 42 PRO A C 16
ATOM 26149 O O . PRO A 1 42 ? 36.626 -25.800 -25.404 1.00 0.00 42 PRO A O 16
ATOM 26160 N N . ASN A 1 43 ? 35.895 -24.917 -27.339 1.00 0.00 43 ASN A N 16
ATOM 26161 C CA . ASN A 1 43 ? 37.235 -24.708 -27.877 1.00 0.00 43 ASN A CA 16
ATOM 26162 C C . ASN A 1 43 ? 37.275 -23.473 -28.772 1.00 0.00 43 ASN A C 16
ATOM 26163 O O . ASN A 1 43 ? 37.331 -23.567 -29.999 1.00 0.00 43 ASN A O 16
ATOM 26174 N N . PRO A 1 44 ? 37.246 -22.287 -28.147 1.00 0.00 44 PRO A N 16
ATOM 26175 C CA . PRO A 1 44 ? 37.278 -21.011 -28.867 1.00 0.00 44 PRO A CA 16
ATOM 26176 C C . PRO A 1 44 ? 38.633 -20.746 -29.515 1.00 0.00 44 PRO A C 16
ATOM 26177 O O . PRO A 1 44 ? 39.611 -20.449 -28.831 1.00 0.00 44 PRO A O 16
ATOM 26188 N N . GLU A 1 45 ? 38.681 -20.856 -30.840 1.00 0.00 45 GLU A N 16
ATOM 26189 C CA . GLU A 1 45 ? 39.918 -20.628 -31.579 1.00 0.00 45 GLU A CA 16
ATOM 26190 C C . GLU A 1 45 ? 40.535 -19.283 -31.207 1.00 0.00 45 GLU A C 16
ATOM 26191 O O . GLU A 1 45 ? 39.916 -18.474 -30.519 1.00 0.00 45 GLU A O 16
ATOM 26203 N N . GLY A 1 46 ? 41.760 -19.054 -31.668 1.00 0.00 46 GLY A N 16
ATOM 26204 C CA . GLY A 1 46 ? 42.442 -17.806 -31.373 1.00 0.00 46 GLY A CA 16
ATOM 26205 C C . GLY A 1 46 ? 42.857 -17.703 -29.920 1.00 0.00 46 GLY A C 16
ATOM 26206 O O . GLY A 1 46 ? 43.997 -18.008 -29.568 1.00 0.00 46 GLY A O 16
ATOM 26210 N N . THR A 1 47 ? 41.932 -17.267 -29.070 1.00 0.00 47 THR A N 16
ATOM 26211 C CA . THR A 1 47 ? 42.208 -17.122 -27.647 1.00 0.00 47 THR A CA 16
ATOM 26212 C C . THR A 1 47 ? 40.918 -16.969 -26.849 1.00 0.00 47 THR A C 16
ATOM 26213 O O . THR A 1 47 ? 40.157 -16.025 -27.057 1.00 0.00 47 THR A O 16
ATOM 26224 N N . ARG A 1 48 ? 40.679 -17.904 -25.935 1.00 0.00 48 ARG A N 16
ATOM 26225 C CA . ARG A 1 48 ? 39.481 -17.873 -25.106 1.00 0.00 48 ARG A CA 16
ATOM 26226 C C . ARG A 1 48 ? 39.433 -16.600 -24.266 1.00 0.00 48 ARG A C 16
ATOM 26227 O O . ARG A 1 48 ? 38.361 -16.052 -24.014 1.00 0.00 48 ARG A O 16
ATOM 26248 N N . GLN A 1 49 ? 40.602 -16.136 -23.836 1.00 0.00 49 GLN A N 16
ATOM 26249 C CA . GLN A 1 49 ? 40.693 -14.929 -23.024 1.00 0.00 49 GLN A CA 16
ATOM 26250 C C . GLN A 1 49 ? 40.442 -13.684 -23.869 1.00 0.00 49 GLN A C 16
ATOM 26251 O O . GLN A 1 49 ? 39.847 -12.714 -23.402 1.00 0.00 49 GLN A O 16
ATOM 26265 N N . ALA A 1 50 ? 40.901 -13.721 -25.116 1.00 0.00 50 ALA A N 16
ATOM 26266 C CA . ALA A 1 50 ? 40.725 -12.596 -26.027 1.00 0.00 50 ALA A CA 16
ATOM 26267 C C . ALA A 1 50 ? 39.254 -12.216 -26.153 1.00 0.00 50 ALA A C 16
ATOM 26268 O O . ALA A 1 50 ? 38.901 -11.038 -26.107 1.00 0.00 50 ALA A O 16
ATOM 26275 N N . ARG A 1 51 ? 38.399 -13.222 -26.313 1.00 0.00 51 ARG A N 16
ATOM 26276 C CA . ARG A 1 51 ? 36.966 -12.992 -26.448 1.00 0.00 51 ARG A CA 16
ATOM 26277 C C . ARG A 1 51 ? 36.301 -12.887 -25.078 1.00 0.00 51 ARG A C 16
ATOM 26278 O O . ARG A 1 51 ? 35.386 -12.089 -24.880 1.00 0.00 51 ARG A O 16
ATOM 26299 N N . ARG A 1 52 ? 36.768 -13.701 -24.135 1.00 0.00 52 ARG A N 16
ATOM 26300 C CA . ARG A 1 52 ? 36.217 -13.701 -22.786 1.00 0.00 52 ARG A CA 16
ATOM 26301 C C . ARG A 1 52 ? 36.184 -12.288 -22.212 1.00 0.00 52 ARG A C 16
ATOM 26302 O O . ARG A 1 52 ? 35.313 -11.952 -21.411 1.00 0.00 52 ARG A O 16
ATOM 26323 N N . ASN A 1 53 ? 37.141 -11.464 -22.627 1.00 0.00 53 ASN A N 16
ATOM 26324 C CA . ASN A 1 53 ? 37.221 -10.086 -22.153 1.00 0.00 53 ASN A CA 16
ATOM 26325 C C . ASN A 1 53 ? 35.872 -9.387 -22.281 1.00 0.00 53 ASN A C 16
ATOM 26326 O O . ASN A 1 53 ? 35.289 -8.953 -21.287 1.00 0.00 53 ASN A O 16
ATOM 26337 N N . ARG A 1 54 ? 35.381 -9.281 -23.512 1.00 0.00 54 ARG A N 16
ATOM 26338 C CA . ARG A 1 54 ? 34.100 -8.634 -23.770 1.00 0.00 54 ARG A CA 16
ATOM 26339 C C . ARG A 1 54 ? 32.945 -9.604 -23.539 1.00 0.00 54 ARG A C 16
ATOM 26340 O O . ARG A 1 54 ? 31.914 -9.234 -22.978 1.00 0.00 54 ARG A O 16
ATOM 26361 N N . ARG A 1 55 ? 33.125 -10.846 -23.977 1.00 0.00 55 ARG A N 16
ATOM 26362 C CA . ARG A 1 55 ? 32.097 -11.868 -23.821 1.00 0.00 55 ARG A CA 16
ATOM 26363 C C . ARG A 1 55 ? 31.624 -11.946 -22.372 1.00 0.00 55 ARG A C 16
ATOM 26364 O O . ARG A 1 55 ? 30.456 -12.223 -22.104 1.00 0.00 55 ARG A O 16
ATOM 26385 N N . ARG A 1 56 ? 32.541 -11.700 -21.442 1.00 0.00 56 ARG A N 16
ATOM 26386 C CA . ARG A 1 56 ? 32.219 -11.744 -20.021 1.00 0.00 56 ARG A CA 16
ATOM 26387 C C . ARG A 1 56 ? 31.254 -10.622 -19.647 1.00 0.00 56 ARG A C 16
ATOM 26388 O O . ARG A 1 56 ? 30.353 -10.811 -18.829 1.00 0.00 56 ARG A O 16
ATOM 26409 N N . ARG A 1 57 ? 31.450 -9.455 -20.251 1.00 0.00 57 ARG A N 16
ATOM 26410 C CA . ARG A 1 57 ? 30.599 -8.302 -19.980 1.00 0.00 57 ARG A CA 16
ATOM 26411 C C . ARG A 1 57 ? 29.150 -8.596 -20.357 1.00 0.00 57 ARG A C 16
ATOM 26412 O O . ARG A 1 57 ? 28.221 -8.134 -19.696 1.00 0.00 57 ARG A O 16
ATOM 26433 N N . TRP A 1 58 ? 28.967 -9.366 -21.425 1.00 0.00 58 TRP A N 16
ATOM 26434 C CA . TRP A 1 58 ? 27.631 -9.720 -21.890 1.00 0.00 58 TRP A CA 16
ATOM 26435 C C . TRP A 1 58 ? 27.111 -10.956 -21.163 1.00 0.00 58 TRP A C 16
ATOM 26436 O O . TRP A 1 58 ? 26.060 -10.915 -20.525 1.00 0.00 58 TRP A O 16
ATOM 26457 N N . ARG A 1 59 ? 27.855 -12.053 -21.264 1.00 0.00 59 ARG A N 16
ATOM 26458 C CA . ARG A 1 59 ? 27.467 -13.300 -20.616 1.00 0.00 59 ARG A CA 16
ATOM 26459 C C . ARG A 1 59 ? 27.154 -13.073 -19.140 1.00 0.00 59 ARG A C 16
ATOM 26460 O O . ARG A 1 59 ? 26.321 -13.768 -18.559 1.00 0.00 59 ARG A O 16
ATOM 26481 N N . GLU A 1 60 ? 27.827 -12.095 -18.542 1.00 0.00 60 GLU A N 16
ATOM 26482 C CA . GLU A 1 60 ? 27.620 -11.777 -17.134 1.00 0.00 60 GLU A CA 16
ATOM 26483 C C . GLU A 1 60 ? 26.134 -11.639 -16.820 1.00 0.00 60 GLU A C 16
ATOM 26484 O O . GLU A 1 60 ? 25.613 -12.305 -15.924 1.00 0.00 60 GLU A O 16
ATOM 26496 N N . ARG A 1 61 ? 25.456 -10.770 -17.563 1.00 0.00 61 ARG A N 16
ATOM 26497 C CA . ARG A 1 61 ? 24.030 -10.542 -17.363 1.00 0.00 61 ARG A CA 16
ATOM 26498 C C . ARG A 1 61 ? 23.203 -11.488 -18.229 1.00 0.00 61 ARG A C 16
ATOM 26499 O O . ARG A 1 61 ? 22.195 -12.035 -17.779 1.00 0.00 61 ARG A O 16
ATOM 26520 N N . GLN A 1 62 ? 23.634 -11.674 -19.472 1.00 0.00 62 GLN A N 16
ATOM 26521 C CA . GLN A 1 62 ? 22.932 -12.551 -20.401 1.00 0.00 62 GLN A CA 16
ATOM 26522 C C . GLN A 1 62 ? 22.714 -13.930 -19.787 1.00 0.00 62 GLN A C 16
ATOM 26523 O O . GLN A 1 62 ? 21.697 -14.577 -20.036 1.00 0.00 62 GLN A O 16
ATOM 26537 N N . ARG A 1 63 ? 23.676 -14.375 -18.985 1.00 0.00 63 ARG A N 16
ATOM 26538 C CA . ARG A 1 63 ? 23.589 -15.678 -18.337 1.00 0.00 63 ARG A CA 16
ATOM 26539 C C . ARG A 1 63 ? 22.245 -15.848 -17.636 1.00 0.00 63 ARG A C 16
ATOM 26540 O O . ARG A 1 63 ? 21.612 -16.899 -17.735 1.00 0.00 63 ARG A O 16
ATOM 26561 N N . GLN A 1 64 ? 21.815 -14.808 -16.929 1.00 0.00 64 GLN A N 16
ATOM 26562 C CA . GLN A 1 64 ? 20.548 -14.844 -16.211 1.00 0.00 64 GLN A CA 16
ATOM 26563 C C . GLN A 1 64 ? 19.392 -14.460 -17.128 1.00 0.00 64 GLN A C 16
ATOM 26564 O O . GLN A 1 64 ? 18.283 -14.980 -16.999 1.00 0.00 64 GLN A O 16
ATOM 26578 N N . LYS A 1 65 ? 19.657 -13.545 -18.055 1.00 0.00 65 LYS A N 16
ATOM 26579 C CA . LYS A 1 65 ? 18.639 -13.091 -18.995 1.00 0.00 65 LYS A CA 16
ATOM 26580 C C . LYS A 1 65 ? 18.031 -14.268 -19.751 1.00 0.00 65 LYS A C 16
ATOM 26581 O O . LYS A 1 65 ? 16.812 -14.415 -19.811 1.00 0.00 65 LYS A O 16
ATOM 26600 N N . GLU A 1 66 ? 18.892 -15.105 -20.323 1.00 0.00 66 GLU A N 16
ATOM 26601 C CA . GLU A 1 66 ? 18.438 -16.269 -21.074 1.00 0.00 66 GLU A CA 16
ATOM 26602 C C . GLU A 1 66 ? 18.003 -17.388 -20.132 1.00 0.00 66 GLU A C 16
ATOM 26603 O O . GLU A 1 66 ? 17.028 -18.090 -20.393 1.00 0.00 66 GLU A O 16
ATOM 26615 N N . ASN A 1 67 ? 18.737 -17.548 -19.036 1.00 0.00 67 ASN A N 16
ATOM 26616 C CA . ASN A 1 67 ? 18.430 -18.583 -18.054 1.00 0.00 67 ASN A CA 16
ATOM 26617 C C . ASN A 1 67 ? 16.962 -18.519 -17.639 1.00 0.00 67 ASN A C 16
ATOM 26618 O O . ASN A 1 67 ? 16.328 -19.548 -17.409 1.00 0.00 67 ASN A O 16
ATOM 26629 N N . GLU A 1 68 ? 16.432 -17.304 -17.545 1.00 0.00 68 GLU A N 16
ATOM 26630 C CA . GLU A 1 68 ? 15.040 -17.107 -17.157 1.00 0.00 68 GLU A CA 16
ATOM 26631 C C . GLU A 1 68 ? 14.106 -17.913 -18.054 1.00 0.00 68 GLU A C 16
ATOM 26632 O O . GLU A 1 68 ? 13.365 -18.775 -17.581 1.00 0.00 68 GLU A O 16
ATOM 26644 N N . ILE A 1 69 ? 14.147 -17.626 -19.350 1.00 0.00 69 ILE A N 16
ATOM 26645 C CA . ILE A 1 69 ? 13.305 -18.324 -20.314 1.00 0.00 69 ILE A CA 16
ATOM 26646 C C . ILE A 1 69 ? 13.748 -19.774 -20.483 1.00 0.00 69 ILE A C 16
ATOM 26647 O O . ILE A 1 69 ? 12.927 -20.662 -20.708 1.00 0.00 69 ILE A O 16
ATOM 26663 N N . SER A 1 70 ? 15.052 -20.005 -20.371 1.00 0.00 70 SER A N 16
ATOM 26664 C CA . SER A 1 70 ? 15.605 -21.347 -20.514 1.00 0.00 70 SER A CA 16
ATOM 26665 C C . SER A 1 70 ? 14.903 -22.326 -19.578 1.00 0.00 70 SER A C 16
ATOM 26666 O O . SER A 1 70 ? 14.694 -23.489 -19.921 1.00 0.00 70 SER A O 16
ATOM 26674 N N . HIS A 1 71 ? 14.543 -21.846 -18.392 1.00 0.00 71 HIS A N 16
ATOM 26675 C CA . HIS A 1 71 ? 13.863 -22.677 -17.404 1.00 0.00 71 HIS A CA 16
ATOM 26676 C C . HIS A 1 71 ? 12.648 -23.365 -18.018 1.00 0.00 71 HIS A C 16
ATOM 26677 O O . HIS A 1 71 ? 12.427 -24.559 -17.811 1.00 0.00 71 HIS A O 16
ATOM 26691 N N . HIS A 1 72 ? 11.862 -22.604 -18.774 1.00 0.00 72 HIS A N 16
ATOM 26692 C CA . HIS A 1 72 ? 10.668 -23.141 -19.417 1.00 0.00 72 HIS A CA 16
ATOM 26693 C C . HIS A 1 72 ? 11.021 -23.825 -20.733 1.00 0.00 72 HIS A C 16
ATOM 26694 O O . HIS A 1 72 ? 10.422 -24.836 -21.099 1.00 0.00 72 HIS A O 16
ATOM 26708 N N . ALA A 1 73 ? 11.997 -23.267 -21.441 1.00 0.00 73 ALA A N 16
ATOM 26709 C CA . ALA A 1 73 ? 12.432 -23.824 -22.717 1.00 0.00 73 ALA A CA 16
ATOM 26710 C C . ALA A 1 73 ? 12.893 -25.269 -22.556 1.00 0.00 73 ALA A C 16
ATOM 26711 O O . ALA A 1 73 ? 12.400 -26.168 -23.238 1.00 0.00 73 ALA A O 16
ATOM 26718 N N . LYS A 1 74 ? 13.841 -25.486 -21.652 1.00 0.00 74 LYS A N 16
ATOM 26719 C CA . LYS A 1 74 ? 14.370 -26.822 -21.400 1.00 0.00 74 LYS A CA 16
ATOM 26720 C C . LYS A 1 74 ? 13.239 -27.812 -21.136 1.00 0.00 74 LYS A C 16
ATOM 26721 O O . LYS A 1 74 ? 13.317 -28.975 -21.530 1.00 0.00 74 LYS A O 16
ATOM 26740 N N . GLU A 1 75 ? 12.191 -27.342 -20.466 1.00 0.00 75 GLU A N 16
ATOM 26741 C CA . GLU A 1 75 ? 11.046 -28.187 -20.150 1.00 0.00 75 GLU A CA 16
ATOM 26742 C C . GLU A 1 75 ? 10.521 -28.884 -21.403 1.00 0.00 75 GLU A C 16
ATOM 26743 O O . GLU A 1 75 ? 10.087 -30.035 -21.349 1.00 0.00 75 GLU A O 16
ATOM 26755 N N . ILE A 1 76 ? 10.566 -28.178 -22.528 1.00 0.00 76 ILE A N 16
ATOM 26756 C CA . ILE A 1 76 ? 10.096 -28.728 -23.793 1.00 0.00 76 ILE A CA 16
ATOM 26757 C C . ILE A 1 76 ? 11.117 -28.502 -24.903 1.00 0.00 76 ILE A C 16
ATOM 26758 O O . ILE A 1 76 ? 10.769 -28.064 -26.000 1.00 0.00 76 ILE A O 16
ATOM 26774 N N . GLU A 1 77 ? 12.377 -28.805 -24.611 1.00 0.00 77 GLU A N 16
ATOM 26775 C CA . GLU A 1 77 ? 13.449 -28.635 -25.586 1.00 0.00 77 GLU A CA 16
ATOM 26776 C C . GLU A 1 77 ? 13.792 -29.964 -26.253 1.00 0.00 77 GLU A C 16
ATOM 26777 O O . GLU A 1 77 ? 13.632 -31.029 -25.658 1.00 0.00 77 GLU A O 16
ATOM 26789 N N . ARG A 1 78 ? 14.265 -29.892 -27.493 1.00 0.00 78 ARG A N 16
ATOM 26790 C CA . ARG A 1 78 ? 14.630 -31.088 -28.243 1.00 0.00 78 ARG A CA 16
ATOM 26791 C C . ARG A 1 78 ? 16.141 -31.297 -28.230 1.00 0.00 78 ARG A C 16
ATOM 26792 O O . ARG A 1 78 ? 16.879 -30.543 -27.595 1.00 0.00 78 ARG A O 16
ATOM 26813 N N . LEU A 1 79 ? 16.596 -32.326 -28.936 1.00 0.00 79 LEU A N 16
ATOM 26814 C CA . LEU A 1 79 ? 18.020 -32.637 -29.007 1.00 0.00 79 LEU A CA 16
ATOM 26815 C C . LEU A 1 79 ? 18.534 -32.515 -30.437 1.00 0.00 79 LEU A C 16
ATOM 26816 O O . LEU A 1 79 ? 17.765 -32.254 -31.363 1.00 0.00 79 LEU A O 16
ATOM 26832 N N . GLN A 1 80 ? 19.838 -32.704 -30.611 1.00 0.00 80 GLN A N 16
ATOM 26833 C CA . GLN A 1 80 ? 20.453 -32.617 -31.930 1.00 0.00 80 GLN A CA 16
ATOM 26834 C C . GLN A 1 80 ? 21.623 -33.588 -32.050 1.00 0.00 80 GLN A C 16
ATOM 26835 O O . GLN A 1 80 ? 22.027 -34.215 -31.071 1.00 0.00 80 GLN A O 16
ATOM 26849 N N . LYS A 1 81 ? 22.164 -33.707 -33.258 1.00 0.00 81 LYS A N 16
ATOM 26850 C CA . LYS A 1 81 ? 23.289 -34.600 -33.508 1.00 0.00 81 LYS A CA 16
ATOM 26851 C C . LYS A 1 81 ? 24.494 -33.826 -34.034 1.00 0.00 81 LYS A C 16
ATOM 26852 O O . LYS A 1 81 ? 24.341 -32.856 -34.776 1.00 0.00 81 LYS A O 16
ATOM 26871 N N . GLU A 1 82 ? 25.687 -34.261 -33.646 1.00 0.00 82 GLU A N 16
ATOM 26872 C CA . GLU A 1 82 ? 26.916 -33.608 -34.081 1.00 0.00 82 GLU A CA 16
ATOM 26873 C C . GLU A 1 82 ? 28.142 -34.391 -33.618 1.00 0.00 82 GLU A C 16
ATOM 26874 O O . GLU A 1 82 ? 28.144 -34.979 -32.537 1.00 0.00 82 GLU A O 16
ATOM 26886 N N . ILE A 1 83 ? 29.180 -34.395 -34.447 1.00 0.00 83 ILE A N 16
ATOM 26887 C CA . ILE A 1 83 ? 30.412 -35.105 -34.124 1.00 0.00 83 ILE A CA 16
ATOM 26888 C C . ILE A 1 83 ? 31.637 -34.255 -34.442 1.00 0.00 83 ILE A C 16
ATOM 26889 O O . ILE A 1 83 ? 31.776 -33.742 -35.553 1.00 0.00 83 ILE A O 16
ATOM 26905 N N . GLU A 1 84 ? 32.523 -34.113 -33.462 1.00 0.00 84 GLU A N 16
ATOM 26906 C CA . GLU A 1 84 ? 33.738 -33.326 -33.641 1.00 0.00 84 GLU A CA 16
ATOM 26907 C C . GLU A 1 84 ? 34.690 -33.520 -32.463 1.00 0.00 84 GLU A C 16
ATOM 26908 O O . GLU A 1 84 ? 34.259 -33.634 -31.316 1.00 0.00 84 GLU A O 16
ATOM 26920 N N . ARG A 1 85 ? 35.985 -33.558 -32.758 1.00 0.00 85 ARG A N 16
ATOM 26921 C CA . ARG A 1 85 ? 36.998 -33.741 -31.725 1.00 0.00 85 ARG A CA 16
ATOM 26922 C C . ARG A 1 85 ? 38.275 -32.982 -32.076 1.00 0.00 85 ARG A C 16
ATOM 26923 O O . ARG A 1 85 ? 38.682 -32.934 -33.237 1.00 0.00 85 ARG A O 16
ATOM 26944 N N . HIS A 1 86 ? 38.901 -32.390 -31.064 1.00 0.00 86 HIS A N 16
ATOM 26945 C CA . HIS A 1 86 ? 40.132 -31.633 -31.266 1.00 0.00 86 HIS A CA 16
ATOM 26946 C C . HIS A 1 86 ? 40.661 -31.092 -29.940 1.00 0.00 86 HIS A C 16
ATOM 26947 O O . HIS A 1 86 ? 39.923 -30.475 -29.171 1.00 0.00 86 HIS A O 16
ATOM 26961 N N . LYS A 1 87 ? 41.942 -31.328 -29.679 1.00 0.00 87 LYS A N 16
ATOM 26962 C CA . LYS A 1 87 ? 42.570 -30.864 -28.448 1.00 0.00 87 LYS A CA 16
ATOM 26963 C C . LYS A 1 87 ? 44.075 -31.113 -28.478 1.00 0.00 87 LYS A C 16
ATOM 26964 O O . LYS A 1 87 ? 44.553 -31.989 -29.198 1.00 0.00 87 LYS A O 16
ATOM 26983 N N . GLN A 1 88 ? 44.814 -30.338 -27.691 1.00 0.00 88 GLN A N 16
ATOM 26984 C CA . GLN A 1 88 ? 46.264 -30.477 -27.628 1.00 0.00 88 GLN A CA 16
ATOM 26985 C C . GLN A 1 88 ? 46.900 -30.173 -28.980 1.00 0.00 88 GLN A C 16
ATOM 26986 O O . GLN A 1 88 ? 47.852 -30.835 -29.393 1.00 0.00 88 GLN A O 16
ATOM 27000 N N . SER A 1 89 ? 46.367 -29.166 -29.665 1.00 0.00 89 SER A N 16
ATOM 27001 C CA . SER A 1 89 ? 46.880 -28.776 -30.974 1.00 0.00 89 SER A CA 16
ATOM 27002 C C . SER A 1 89 ? 48.390 -28.564 -30.924 1.00 0.00 89 SER A C 16
ATOM 27003 O O . SER A 1 89 ? 49.096 -28.829 -31.898 1.00 0.00 89 SER A O 16
ATOM 27011 N N . ILE A 1 90 ? 48.876 -28.086 -29.785 1.00 0.00 90 ILE A N 16
ATOM 27012 C CA . ILE A 1 90 ? 50.302 -27.840 -29.607 1.00 0.00 90 ILE A CA 16
ATOM 27013 C C . ILE A 1 90 ? 51.126 -29.058 -30.011 1.00 0.00 90 ILE A C 16
ATOM 27014 O O . ILE A 1 90 ? 52.237 -28.929 -30.525 1.00 0.00 90 ILE A O 16
ATOM 27030 N N . LYS A 1 91 ? 50.572 -30.244 -29.779 1.00 0.00 91 LYS A N 16
ATOM 27031 C CA . LYS A 1 91 ? 51.251 -31.487 -30.121 1.00 0.00 91 LYS A CA 16
ATOM 27032 C C . LYS A 1 91 ? 51.721 -31.469 -31.571 1.00 0.00 91 LYS A C 16
ATOM 27033 O O . LYS A 1 91 ? 52.759 -32.041 -31.906 1.00 0.00 91 LYS A O 16
ATOM 27052 N N . LYS A 1 92 ? 50.952 -30.807 -32.429 1.00 0.00 92 LYS A N 16
ATOM 27053 C CA . LYS A 1 92 ? 51.291 -30.711 -33.844 1.00 0.00 92 LYS A CA 16
ATOM 27054 C C . LYS A 1 92 ? 52.622 -29.992 -34.038 1.00 0.00 92 LYS A C 16
ATOM 27055 O O . LYS A 1 92 ? 53.392 -30.323 -34.940 1.00 0.00 92 LYS A O 16
ATOM 27074 N N . LEU A 1 93 ? 52.886 -29.007 -33.186 1.00 0.00 93 LEU A N 16
ATOM 27075 C CA . LEU A 1 93 ? 54.125 -28.242 -33.263 1.00 0.00 93 LEU A CA 16
ATOM 27076 C C . LEU A 1 93 ? 55.228 -28.909 -32.448 1.00 0.00 93 LEU A C 16
ATOM 27077 O O . LEU A 1 93 ? 56.362 -29.040 -32.910 1.00 0.00 93 LEU A O 16
ATOM 27093 N N . LYS A 1 94 ? 54.889 -29.329 -31.235 1.00 0.00 94 LYS A N 16
ATOM 27094 C CA . LYS A 1 94 ? 55.850 -29.987 -30.357 1.00 0.00 94 LYS A CA 16
ATOM 27095 C C . LYS A 1 94 ? 56.540 -31.143 -31.072 1.00 0.00 94 LYS A C 16
ATOM 27096 O O . LYS A 1 94 ? 57.758 -31.297 -30.989 1.00 0.00 94 LYS A O 16
ATOM 27115 N N . GLN A 1 95 ? 55.754 -31.951 -31.776 1.00 0.00 95 GLN A N 16
ATOM 27116 C CA . GLN A 1 95 ? 56.291 -33.092 -32.507 1.00 0.00 95 GLN A CA 16
ATOM 27117 C C . GLN A 1 95 ? 56.963 -32.643 -33.801 1.00 0.00 95 GLN A C 16
ATOM 27118 O O . GLN A 1 95 ? 57.947 -33.238 -34.240 1.00 0.00 95 GLN A O 16
ATOM 27132 N N . SER A 1 96 ? 56.425 -31.590 -34.407 1.00 0.00 96 SER A N 16
ATOM 27133 C CA . SER A 1 96 ? 56.970 -31.062 -35.652 1.00 0.00 96 SER A CA 16
ATOM 27134 C C . SER A 1 96 ? 57.728 -29.761 -35.405 1.00 0.00 96 SER A C 16
ATOM 27135 O O . SER A 1 96 ? 57.380 -28.715 -35.953 1.00 0.00 96 SER A O 16
ATOM 27143 N N . GLU A 1 97 ? 58.766 -29.835 -34.578 1.00 0.00 97 GLU A N 16
ATOM 27144 C CA . GLU A 1 97 ? 59.573 -28.664 -34.259 1.00 0.00 97 GLU A CA 16
ATOM 27145 C C . GLU A 1 97 ? 60.656 -28.445 -35.311 1.00 0.00 97 GLU A C 16
ATOM 27146 O O . GLU A 1 97 ? 61.790 -28.899 -35.153 1.00 0.00 97 GLU A O 16
ATOM 27158 N N . CYS A 1 98 ? 60.299 -27.748 -36.383 1.00 0.00 98 CYS A N 16
ATOM 27159 C CA . CYS A 1 98 ? 61.239 -27.472 -37.463 1.00 0.00 98 CYS A CA 16
ATOM 27160 C C . CYS A 1 98 ? 62.087 -26.245 -37.144 1.00 0.00 98 CYS A C 16
ATOM 27161 O O . CYS A 1 98 ? 61.611 -25.112 -37.218 1.00 0.00 98 CYS A O 16
ATOM 27169 N N . GLY A 1 1 ? 1.607 -5.191 -4.186 1.00 0.00 1 GLY A N 17
ATOM 27170 C CA . GLY A 1 1 ? 1.405 -4.069 -3.288 1.00 0.00 1 GLY A CA 17
ATOM 27171 C C . GLY A 1 1 ? 0.878 -2.841 -4.004 1.00 0.00 1 GLY A C 17
ATOM 27172 O O . GLY A 1 1 ? -0.258 -2.829 -4.477 1.00 0.00 1 GLY A O 17
ATOM 27176 N N . GLY A 1 2 ? 1.705 -1.803 -4.083 1.00 0.00 2 GLY A N 17
ATOM 27177 C CA . GLY A 1 2 ? 1.298 -0.579 -4.747 1.00 0.00 2 GLY A CA 17
ATOM 27178 C C . GLY A 1 2 ? 2.062 -0.334 -6.032 1.00 0.00 2 GLY A C 17
ATOM 27179 O O . GLY A 1 2 ? 1.555 -0.596 -7.123 1.00 0.00 2 GLY A O 17
ATOM 27183 N N . SER A 1 3 ? 3.284 0.173 -5.905 1.00 0.00 3 SER A N 17
ATOM 27184 C CA . SER A 1 3 ? 4.118 0.459 -7.067 1.00 0.00 3 SER A CA 17
ATOM 27185 C C . SER A 1 3 ? 4.546 -0.831 -7.759 1.00 0.00 3 SER A C 17
ATOM 27186 O O . SER A 1 3 ? 4.454 -1.918 -7.187 1.00 0.00 3 SER A O 17
ATOM 27194 N N . LYS A 1 4 ? 5.014 -0.704 -8.996 1.00 0.00 4 LYS A N 17
ATOM 27195 C CA . LYS A 1 4 ? 5.459 -1.858 -9.768 1.00 0.00 4 LYS A CA 17
ATOM 27196 C C . LYS A 1 4 ? 6.867 -2.279 -9.357 1.00 0.00 4 LYS A C 17
ATOM 27197 O O . LYS A 1 4 ? 7.185 -3.467 -9.329 1.00 0.00 4 LYS A O 17
ATOM 27216 N N . GLU A 1 5 ? 7.703 -1.296 -9.038 1.00 0.00 5 GLU A N 17
ATOM 27217 C CA . GLU A 1 5 ? 9.077 -1.566 -8.628 1.00 0.00 5 GLU A CA 17
ATOM 27218 C C . GLU A 1 5 ? 9.109 -2.483 -7.409 1.00 0.00 5 GLU A C 17
ATOM 27219 O O . GLU A 1 5 ? 9.990 -3.334 -7.284 1.00 0.00 5 GLU A O 17
ATOM 27231 N N . ASN A 1 6 ? 8.144 -2.304 -6.513 1.00 0.00 6 ASN A N 17
ATOM 27232 C CA . ASN A 1 6 ? 8.063 -3.114 -5.305 1.00 0.00 6 ASN A CA 17
ATOM 27233 C C . ASN A 1 6 ? 7.756 -4.569 -5.643 1.00 0.00 6 ASN A C 17
ATOM 27234 O O . ASN A 1 6 ? 8.348 -5.486 -5.076 1.00 0.00 6 ASN A O 17
ATOM 27245 N N . GLU A 1 7 ? 6.829 -4.772 -6.574 1.00 0.00 7 GLU A N 17
ATOM 27246 C CA . GLU A 1 7 ? 6.443 -6.116 -6.988 1.00 0.00 7 GLU A CA 17
ATOM 27247 C C . GLU A 1 7 ? 7.621 -6.845 -7.628 1.00 0.00 7 GLU A C 17
ATOM 27248 O O . GLU A 1 7 ? 7.873 -8.014 -7.334 1.00 0.00 7 GLU A O 17
ATOM 27260 N N . ILE A 1 8 ? 8.336 -6.148 -8.504 1.00 0.00 8 ILE A N 17
ATOM 27261 C CA . ILE A 1 8 ? 9.485 -6.729 -9.186 1.00 0.00 8 ILE A CA 17
ATOM 27262 C C . ILE A 1 8 ? 10.531 -7.212 -8.186 1.00 0.00 8 ILE A C 17
ATOM 27263 O O . ILE A 1 8 ? 11.106 -8.288 -8.345 1.00 0.00 8 ILE A O 17
ATOM 27279 N N . SER A 1 9 ? 10.771 -6.408 -7.154 1.00 0.00 9 SER A N 17
ATOM 27280 C CA . SER A 1 9 ? 11.749 -6.752 -6.129 1.00 0.00 9 SER A CA 17
ATOM 27281 C C . SER A 1 9 ? 11.340 -8.025 -5.395 1.00 0.00 9 SER A C 17
ATOM 27282 O O . SER A 1 9 ? 12.173 -8.888 -5.112 1.00 0.00 9 SER A O 17
ATOM 27290 N N . HIS A 1 10 ? 10.052 -8.137 -5.088 1.00 0.00 10 HIS A N 17
ATOM 27291 C CA . HIS A 1 10 ? 9.531 -9.305 -4.387 1.00 0.00 10 HIS A CA 17
ATOM 27292 C C . HIS A 1 10 ? 9.875 -10.588 -5.138 1.00 0.00 10 HIS A C 17
ATOM 27293 O O . HIS A 1 10 ? 10.256 -11.590 -4.533 1.00 0.00 10 HIS A O 17
ATOM 27307 N N . HIS A 1 11 ? 9.738 -10.549 -6.459 1.00 0.00 11 HIS A N 17
ATOM 27308 C CA . HIS A 1 11 ? 10.034 -11.709 -7.293 1.00 0.00 11 HIS A CA 17
ATOM 27309 C C . HIS A 1 11 ? 11.527 -12.021 -7.278 1.00 0.00 11 HIS A C 17
ATOM 27310 O O . HIS A 1 11 ? 11.928 -13.179 -7.169 1.00 0.00 11 HIS A O 17
ATOM 27324 N N . ALA A 1 12 ? 12.346 -10.979 -7.391 1.00 0.00 12 ALA A N 17
ATOM 27325 C CA . ALA A 1 12 ? 13.794 -11.142 -7.389 1.00 0.00 12 ALA A CA 17
ATOM 27326 C C . ALA A 1 12 ? 14.280 -11.720 -6.065 1.00 0.00 12 ALA A C 17
ATOM 27327 O O . ALA A 1 12 ? 15.257 -12.469 -6.023 1.00 0.00 12 ALA A O 17
ATOM 27334 N N . LYS A 1 13 ? 13.593 -11.368 -4.983 1.00 0.00 13 LYS A N 17
ATOM 27335 C CA . LYS A 1 13 ? 13.954 -11.852 -3.656 1.00 0.00 13 LYS A CA 17
ATOM 27336 C C . LYS A 1 13 ? 14.023 -13.375 -3.632 1.00 0.00 13 LYS A C 17
ATOM 27337 O O . LYS A 1 13 ? 14.856 -13.957 -2.937 1.00 0.00 13 LYS A O 17
ATOM 27356 N N . GLU A 1 14 ? 13.144 -14.015 -4.397 1.00 0.00 14 GLU A N 17
ATOM 27357 C CA . GLU A 1 14 ? 13.107 -15.472 -4.462 1.00 0.00 14 GLU A CA 17
ATOM 27358 C C . GLU A 1 14 ? 13.851 -15.980 -5.693 1.00 0.00 14 GLU A C 17
ATOM 27359 O O . GLU A 1 14 ? 14.566 -16.980 -5.630 1.00 0.00 14 GLU A O 17
ATOM 27371 N N . ILE A 1 15 ? 13.677 -15.284 -6.812 1.00 0.00 15 ILE A N 17
ATOM 27372 C CA . ILE A 1 15 ? 14.333 -15.663 -8.057 1.00 0.00 15 ILE A CA 17
ATOM 27373 C C . ILE A 1 15 ? 15.848 -15.699 -7.892 1.00 0.00 15 ILE A C 17
ATOM 27374 O O . ILE A 1 15 ? 16.532 -16.505 -8.521 1.00 0.00 15 ILE A O 17
ATOM 27390 N N . GLU A 1 16 ? 16.366 -14.820 -7.039 1.00 0.00 16 GLU A N 17
ATOM 27391 C CA . GLU A 1 16 ? 17.801 -14.753 -6.790 1.00 0.00 16 GLU A CA 17
ATOM 27392 C C . GLU A 1 16 ? 18.340 -16.107 -6.339 1.00 0.00 16 GLU A C 17
ATOM 27393 O O . GLU A 1 16 ? 19.286 -16.637 -6.922 1.00 0.00 16 GLU A O 17
ATOM 27405 N N . ARG A 1 17 ? 17.730 -16.663 -5.297 1.00 0.00 17 ARG A N 17
ATOM 27406 C CA . ARG A 1 17 ? 18.149 -17.954 -4.766 1.00 0.00 17 ARG A CA 17
ATOM 27407 C C . ARG A 1 17 ? 18.040 -19.041 -5.830 1.00 0.00 17 ARG A C 17
ATOM 27408 O O . ARG A 1 17 ? 18.710 -20.072 -5.753 1.00 0.00 17 ARG A O 17
ATOM 27429 N N . LEU A 1 18 ? 17.190 -18.805 -6.824 1.00 0.00 18 LEU A N 17
ATOM 27430 C CA . LEU A 1 18 ? 16.991 -19.765 -7.905 1.00 0.00 18 LEU A CA 17
ATOM 27431 C C . LEU A 1 18 ? 18.082 -19.628 -8.962 1.00 0.00 18 LEU A C 17
ATOM 27432 O O . LEU A 1 18 ? 18.751 -20.601 -9.305 1.00 0.00 18 LEU A O 17
ATOM 27448 N N . GLN A 1 19 ? 18.256 -18.413 -9.472 1.00 0.00 19 GLN A N 17
ATOM 27449 C CA . GLN A 1 19 ? 19.268 -18.149 -10.488 1.00 0.00 19 GLN A CA 17
ATOM 27450 C C . GLN A 1 19 ? 20.657 -18.530 -9.986 1.00 0.00 19 GLN A C 17
ATOM 27451 O O . GLN A 1 19 ? 21.553 -18.831 -10.774 1.00 0.00 19 GLN A O 17
ATOM 27465 N N . LYS A 1 20 ? 20.828 -18.513 -8.668 1.00 0.00 20 LYS A N 17
ATOM 27466 C CA . LYS A 1 20 ? 22.108 -18.857 -8.059 1.00 0.00 20 LYS A CA 17
ATOM 27467 C C . LYS A 1 20 ? 22.193 -20.355 -7.783 1.00 0.00 20 LYS A C 17
ATOM 27468 O O . LYS A 1 20 ? 23.274 -20.943 -7.830 1.00 0.00 20 LYS A O 17
ATOM 27487 N N . GLU A 1 21 ? 21.048 -20.967 -7.496 1.00 0.00 21 GLU A N 17
ATOM 27488 C CA . GLU A 1 21 ? 20.996 -22.396 -7.214 1.00 0.00 21 GLU A CA 17
ATOM 27489 C C . GLU A 1 21 ? 21.115 -23.209 -8.500 1.00 0.00 21 GLU A C 17
ATOM 27490 O O . GLU A 1 21 ? 21.758 -24.259 -8.525 1.00 0.00 21 GLU A O 17
ATOM 27502 N N . ILE A 1 22 ? 20.492 -22.717 -9.564 1.00 0.00 22 ILE A N 17
ATOM 27503 C CA . ILE A 1 22 ? 20.528 -23.397 -10.854 1.00 0.00 22 ILE A CA 17
ATOM 27504 C C . ILE A 1 22 ? 21.958 -23.752 -11.247 1.00 0.00 22 ILE A C 17
ATOM 27505 O O . ILE A 1 22 ? 22.199 -24.774 -11.888 1.00 0.00 22 ILE A O 17
ATOM 27521 N N . GLU A 1 23 ? 22.902 -22.901 -10.857 1.00 0.00 23 GLU A N 17
ATOM 27522 C CA . GLU A 1 23 ? 24.308 -23.126 -11.170 1.00 0.00 23 GLU A CA 17
ATOM 27523 C C . GLU A 1 23 ? 24.760 -24.501 -10.684 1.00 0.00 23 GLU A C 17
ATOM 27524 O O . GLU A 1 23 ? 25.585 -25.154 -11.322 1.00 0.00 23 GLU A O 17
ATOM 27536 N N . ARG A 1 24 ? 24.213 -24.931 -9.553 1.00 0.00 24 ARG A N 17
ATOM 27537 C CA . ARG A 1 24 ? 24.561 -26.227 -8.981 1.00 0.00 24 ARG A CA 17
ATOM 27538 C C . ARG A 1 24 ? 23.697 -27.333 -9.579 1.00 0.00 24 ARG A C 17
ATOM 27539 O O . ARG A 1 24 ? 24.212 -28.314 -10.118 1.00 0.00 24 ARG A O 17
ATOM 27560 N N . HIS A 1 25 ? 22.382 -27.171 -9.479 1.00 0.00 25 HIS A N 17
ATOM 27561 C CA . HIS A 1 25 ? 21.447 -28.156 -10.009 1.00 0.00 25 HIS A CA 17
ATOM 27562 C C . HIS A 1 25 ? 21.774 -28.488 -11.462 1.00 0.00 25 HIS A C 17
ATOM 27563 O O . HIS A 1 25 ? 21.918 -29.656 -11.825 1.00 0.00 25 HIS A O 17
ATOM 27577 N N . LYS A 1 26 ? 21.890 -27.456 -12.289 1.00 0.00 26 LYS A N 17
ATOM 27578 C CA . LYS A 1 26 ? 22.201 -27.637 -13.702 1.00 0.00 26 LYS A CA 17
ATOM 27579 C C . LYS A 1 26 ? 23.425 -28.529 -13.879 1.00 0.00 26 LYS A C 17
ATOM 27580 O O . LYS A 1 26 ? 23.445 -29.405 -14.743 1.00 0.00 26 LYS A O 17
ATOM 27599 N N . GLN A 1 27 ? 24.444 -28.300 -13.056 1.00 0.00 27 GLN A N 17
ATOM 27600 C CA . GLN A 1 27 ? 25.670 -29.085 -13.123 1.00 0.00 27 GLN A CA 17
ATOM 27601 C C . GLN A 1 27 ? 25.425 -30.519 -12.665 1.00 0.00 27 GLN A C 17
ATOM 27602 O O . GLN A 1 27 ? 26.031 -31.458 -13.181 1.00 0.00 27 GLN A O 17
ATOM 27616 N N . SER A 1 28 ? 24.532 -30.680 -11.694 1.00 0.00 28 SER A N 17
ATOM 27617 C CA . SER A 1 28 ? 24.209 -32.000 -11.163 1.00 0.00 28 SER A CA 17
ATOM 27618 C C . SER A 1 28 ? 23.427 -32.820 -12.184 1.00 0.00 28 SER A C 17
ATOM 27619 O O . SER A 1 28 ? 23.582 -34.038 -12.269 1.00 0.00 28 SER A O 17
ATOM 27627 N N . ILE A 1 29 ? 22.586 -32.142 -12.959 1.00 0.00 29 ILE A N 17
ATOM 27628 C CA . ILE A 1 29 ? 21.780 -32.806 -13.976 1.00 0.00 29 ILE A CA 17
ATOM 27629 C C . ILE A 1 29 ? 22.561 -32.971 -15.275 1.00 0.00 29 ILE A C 17
ATOM 27630 O O . ILE A 1 29 ? 22.368 -33.940 -16.010 1.00 0.00 29 ILE A O 17
ATOM 27646 N N . LYS A 1 30 ? 23.445 -32.018 -15.553 1.00 0.00 30 LYS A N 17
ATOM 27647 C CA . LYS A 1 30 ? 24.258 -32.058 -16.762 1.00 0.00 30 LYS A CA 17
ATOM 27648 C C . LYS A 1 30 ? 24.943 -33.412 -16.913 1.00 0.00 30 LYS A C 17
ATOM 27649 O O . LYS A 1 30 ? 25.144 -33.897 -18.026 1.00 0.00 30 LYS A O 17
ATOM 27668 N N . LYS A 1 31 ? 25.300 -34.018 -15.785 1.00 0.00 31 LYS A N 17
ATOM 27669 C CA . LYS A 1 31 ? 25.961 -35.317 -15.791 1.00 0.00 31 LYS A CA 17
ATOM 27670 C C . LYS A 1 31 ? 25.190 -36.316 -16.647 1.00 0.00 31 LYS A C 17
ATOM 27671 O O . LYS A 1 31 ? 25.780 -37.081 -17.411 1.00 0.00 31 LYS A O 17
ATOM 27690 N N . LEU A 1 32 ? 23.868 -36.303 -16.515 1.00 0.00 32 LEU A N 17
ATOM 27691 C CA . LEU A 1 32 ? 23.014 -37.208 -17.280 1.00 0.00 32 LEU A CA 17
ATOM 27692 C C . LEU A 1 32 ? 22.697 -36.627 -18.653 1.00 0.00 32 LEU A C 17
ATOM 27693 O O . LEU A 1 32 ? 22.594 -37.357 -19.639 1.00 0.00 32 LEU A O 17
ATOM 27709 N N . LYS A 1 33 ? 22.546 -35.309 -18.712 1.00 0.00 33 LYS A N 17
ATOM 27710 C CA . LYS A 1 33 ? 22.245 -34.627 -19.966 1.00 0.00 33 LYS A CA 17
ATOM 27711 C C . LYS A 1 33 ? 23.339 -34.878 -20.998 1.00 0.00 33 LYS A C 17
ATOM 27712 O O . LYS A 1 33 ? 23.063 -34.995 -22.191 1.00 0.00 33 LYS A O 17
ATOM 27731 N N . GLN A 1 34 ? 24.581 -34.960 -20.529 1.00 0.00 34 GLN A N 17
ATOM 27732 C CA . GLN A 1 34 ? 25.716 -35.199 -21.414 1.00 0.00 34 GLN A CA 17
ATOM 27733 C C . GLN A 1 34 ? 25.457 -36.396 -22.321 1.00 0.00 34 GLN A C 17
ATOM 27734 O O . GLN A 1 34 ? 25.934 -36.443 -23.454 1.00 0.00 34 GLN A O 17
ATOM 27748 N N . SER A 1 35 ? 24.698 -37.364 -21.815 1.00 0.00 35 SER A N 17
ATOM 27749 C CA . SER A 1 35 ? 24.379 -38.563 -22.579 1.00 0.00 35 SER A CA 17
ATOM 27750 C C . SER A 1 35 ? 23.605 -38.212 -23.845 1.00 0.00 35 SER A C 17
ATOM 27751 O O . SER A 1 35 ? 23.942 -38.667 -24.938 1.00 0.00 35 SER A O 17
ATOM 27759 N N . GLU A 1 36 ? 22.564 -37.400 -23.689 1.00 0.00 36 GLU A N 17
ATOM 27760 C CA . GLU A 1 36 ? 21.741 -36.988 -24.820 1.00 0.00 36 GLU A CA 17
ATOM 27761 C C . GLU A 1 36 ? 22.453 -35.926 -25.654 1.00 0.00 36 GLU A C 17
ATOM 27762 O O . GLU A 1 36 ? 22.336 -35.904 -26.878 1.00 0.00 36 GLU A O 17
ATOM 27774 N N . GLN A 1 37 ? 23.189 -35.048 -24.980 1.00 0.00 37 GLN A N 17
ATOM 27775 C CA . GLN A 1 37 ? 23.919 -33.984 -25.657 1.00 0.00 37 GLN A CA 17
ATOM 27776 C C . GLN A 1 37 ? 24.804 -34.550 -26.764 1.00 0.00 37 GLN A C 17
ATOM 27777 O O . GLN A 1 37 ? 24.695 -34.152 -27.924 1.00 0.00 37 GLN A O 17
ATOM 27791 N N . SER A 1 38 ? 25.679 -35.480 -26.397 1.00 0.00 38 SER A N 17
ATOM 27792 C CA . SER A 1 38 ? 26.586 -36.098 -27.358 1.00 0.00 38 SER A CA 17
ATOM 27793 C C . SER A 1 38 ? 27.348 -35.036 -28.146 1.00 0.00 38 SER A C 17
ATOM 27794 O O . SER A 1 38 ? 27.607 -35.199 -29.337 1.00 0.00 38 SER A O 17
ATOM 27802 N N . ASN A 1 39 ? 27.703 -33.948 -27.470 1.00 0.00 39 ASN A N 17
ATOM 27803 C CA . ASN A 1 39 ? 28.434 -32.859 -28.107 1.00 0.00 39 ASN A CA 17
ATOM 27804 C C . ASN A 1 39 ? 29.701 -33.375 -28.782 1.00 0.00 39 ASN A C 17
ATOM 27805 O O . ASN A 1 39 ? 30.426 -34.210 -28.241 1.00 0.00 39 ASN A O 17
ATOM 27816 N N . PRO A 1 40 ? 29.975 -32.868 -29.993 1.00 0.00 40 PRO A N 17
ATOM 27817 C CA . PRO A 1 40 ? 31.155 -33.262 -30.768 1.00 0.00 40 PRO A CA 17
ATOM 27818 C C . PRO A 1 40 ? 32.452 -32.749 -30.150 1.00 0.00 40 PRO A C 17
ATOM 27819 O O . PRO A 1 40 ? 32.450 -31.905 -29.254 1.00 0.00 40 PRO A O 17
ATOM 27830 N N . PRO A 1 41 ? 33.588 -33.268 -30.641 1.00 0.00 41 PRO A N 17
ATOM 27831 C CA . PRO A 1 41 ? 34.913 -32.876 -30.152 1.00 0.00 41 PRO A CA 17
ATOM 27832 C C . PRO A 1 41 ? 35.279 -31.449 -30.550 1.00 0.00 41 PRO A C 17
ATOM 27833 O O . PRO A 1 41 ? 35.484 -31.139 -31.723 1.00 0.00 41 PRO A O 17
ATOM 27844 N N . PRO A 1 42 ? 35.362 -30.560 -29.550 1.00 0.00 42 PRO A N 17
ATOM 27845 C CA . PRO A 1 42 ? 35.705 -29.151 -29.769 1.00 0.00 42 PRO A CA 17
ATOM 27846 C C . PRO A 1 42 ? 37.159 -28.967 -30.188 1.00 0.00 42 PRO A C 17
ATOM 27847 O O . PRO A 1 42 ? 38.052 -29.643 -29.678 1.00 0.00 42 PRO A O 17
ATOM 27858 N N . ASN A 1 43 ? 37.391 -28.046 -31.118 1.00 0.00 43 ASN A N 17
ATOM 27859 C CA . ASN A 1 43 ? 38.738 -27.772 -31.604 1.00 0.00 43 ASN A CA 17
ATOM 27860 C C . ASN A 1 43 ? 38.912 -26.290 -31.921 1.00 0.00 43 ASN A C 17
ATOM 27861 O O . ASN A 1 43 ? 39.054 -25.890 -33.077 1.00 0.00 43 ASN A O 17
ATOM 27872 N N . PRO A 1 44 ? 38.901 -25.456 -30.872 1.00 0.00 44 PRO A N 17
ATOM 27873 C CA . PRO A 1 44 ? 39.057 -24.005 -31.012 1.00 0.00 44 PRO A CA 17
ATOM 27874 C C . PRO A 1 44 ? 40.468 -23.611 -31.434 1.00 0.00 44 PRO A C 17
ATOM 27875 O O . PRO A 1 44 ? 41.408 -23.699 -30.645 1.00 0.00 44 PRO A O 17
ATOM 27886 N N . GLU A 1 45 ? 40.608 -23.178 -32.683 1.00 0.00 45 GLU A N 17
ATOM 27887 C CA . GLU A 1 45 ? 41.906 -22.771 -33.209 1.00 0.00 45 GLU A CA 17
ATOM 27888 C C . GLU A 1 45 ? 42.545 -21.708 -32.320 1.00 0.00 45 GLU A C 17
ATOM 27889 O O . GLU A 1 45 ? 41.902 -21.167 -31.422 1.00 0.00 45 GLU A O 17
ATOM 27901 N N . GLY A 1 46 ? 43.816 -21.416 -32.576 1.00 0.00 46 GLY A N 17
ATOM 27902 C CA . GLY A 1 46 ? 44.522 -20.419 -31.792 1.00 0.00 46 GLY A CA 17
ATOM 27903 C C . GLY A 1 46 ? 44.864 -20.914 -30.401 1.00 0.00 46 GLY A C 17
ATOM 27904 O O . GLY A 1 46 ? 45.985 -21.359 -30.149 1.00 0.00 46 GLY A O 17
ATOM 27908 N N . THR A 1 47 ? 43.897 -20.836 -29.491 1.00 0.00 47 THR A N 17
ATOM 27909 C CA . THR A 1 47 ? 44.103 -21.276 -28.118 1.00 0.00 47 THR A CA 17
ATOM 27910 C C . THR A 1 47 ? 42.774 -21.430 -27.385 1.00 0.00 47 THR A C 17
ATOM 27911 O O . THR A 1 47 ? 42.093 -20.444 -27.104 1.00 0.00 47 THR A O 17
ATOM 27922 N N . ARG A 1 48 ? 42.413 -22.671 -27.079 1.00 0.00 48 ARG A N 17
ATOM 27923 C CA . ARG A 1 48 ? 41.165 -22.953 -26.378 1.00 0.00 48 ARG A CA 17
ATOM 27924 C C . ARG A 1 48 ? 41.054 -22.115 -25.108 1.00 0.00 48 ARG A C 17
ATOM 27925 O O . ARG A 1 48 ? 39.960 -21.711 -24.714 1.00 0.00 48 ARG A O 17
ATOM 27946 N N . GLN A 1 49 ? 42.192 -21.861 -24.471 1.00 0.00 49 GLN A N 17
ATOM 27947 C CA . GLN A 1 49 ? 42.222 -21.074 -23.245 1.00 0.00 49 GLN A CA 17
ATOM 27948 C C . GLN A 1 49 ? 41.976 -19.598 -23.539 1.00 0.00 49 GLN A C 17
ATOM 27949 O O . GLN A 1 49 ? 41.299 -18.906 -22.778 1.00 0.00 49 GLN A O 17
ATOM 27963 N N . ALA A 1 50 ? 42.528 -19.120 -24.650 1.00 0.00 50 ALA A N 17
ATOM 27964 C CA . ALA A 1 50 ? 42.367 -17.726 -25.046 1.00 0.00 50 ALA A CA 17
ATOM 27965 C C . ALA A 1 50 ? 40.893 -17.350 -25.138 1.00 0.00 50 ALA A C 17
ATOM 27966 O O . ALA A 1 50 ? 40.496 -16.255 -24.738 1.00 0.00 50 ALA A O 17
ATOM 27973 N N . ARG A 1 51 ? 40.085 -18.262 -25.667 1.00 0.00 51 ARG A N 17
ATOM 27974 C CA . ARG A 1 51 ? 38.654 -18.024 -25.814 1.00 0.00 51 ARG A CA 17
ATOM 27975 C C . ARG A 1 51 ? 37.910 -18.377 -24.528 1.00 0.00 51 ARG A C 17
ATOM 27976 O O . ARG A 1 51 ? 36.940 -17.714 -24.160 1.00 0.00 51 ARG A O 17
ATOM 27997 N N . ARG A 1 52 ? 38.371 -19.425 -23.853 1.00 0.00 52 ARG A N 17
ATOM 27998 C CA . ARG A 1 52 ? 37.749 -19.867 -22.612 1.00 0.00 52 ARG A CA 17
ATOM 27999 C C . ARG A 1 52 ? 37.614 -18.708 -21.628 1.00 0.00 52 ARG A C 17
ATOM 28000 O O . ARG A 1 52 ? 36.635 -18.619 -20.888 1.00 0.00 52 ARG A O 17
ATOM 28021 N N . ASN A 1 53 ? 38.605 -17.822 -21.626 1.00 0.00 53 ASN A N 17
ATOM 28022 C CA . ASN A 1 53 ? 38.598 -16.669 -20.732 1.00 0.00 53 ASN A CA 17
ATOM 28023 C C . ASN A 1 53 ? 37.571 -15.636 -21.186 1.00 0.00 53 ASN A C 17
ATOM 28024 O O . ASN A 1 53 ? 36.836 -15.078 -20.372 1.00 0.00 53 ASN A O 17
ATOM 28035 N N . ARG A 1 54 ? 37.526 -15.388 -22.491 1.00 0.00 54 ARG A N 17
ATOM 28036 C CA . ARG A 1 54 ? 36.590 -14.421 -23.053 1.00 0.00 54 ARG A CA 17
ATOM 28037 C C . ARG A 1 54 ? 35.149 -14.890 -22.869 1.00 0.00 54 ARG A C 17
ATOM 28038 O O . ARG A 1 54 ? 34.323 -14.177 -22.298 1.00 0.00 54 ARG A O 17
ATOM 28059 N N . ARG A 1 55 ? 34.857 -16.091 -23.356 1.00 0.00 55 ARG A N 17
ATOM 28060 C CA . ARG A 1 55 ? 33.516 -16.653 -23.246 1.00 0.00 55 ARG A CA 17
ATOM 28061 C C . ARG A 1 55 ? 33.022 -16.607 -21.803 1.00 0.00 55 ARG A C 17
ATOM 28062 O O . ARG A 1 55 ? 31.836 -16.399 -21.548 1.00 0.00 55 ARG A O 17
ATOM 28083 N N . ARG A 1 56 ? 33.941 -16.803 -20.863 1.00 0.00 56 ARG A N 17
ATOM 28084 C CA . ARG A 1 56 ? 33.601 -16.785 -19.446 1.00 0.00 56 ARG A CA 17
ATOM 28085 C C . ARG A 1 56 ? 32.820 -15.522 -19.090 1.00 0.00 56 ARG A C 17
ATOM 28086 O O . ARG A 1 56 ? 31.795 -15.584 -18.413 1.00 0.00 56 ARG A O 17
ATOM 28107 N N . ARG A 1 57 ? 33.316 -14.379 -19.551 1.00 0.00 57 ARG A N 17
ATOM 28108 C CA . ARG A 1 57 ? 32.667 -13.101 -19.280 1.00 0.00 57 ARG A CA 17
ATOM 28109 C C . ARG A 1 57 ? 31.211 -13.122 -19.739 1.00 0.00 57 ARG A C 17
ATOM 28110 O O . ARG A 1 57 ? 30.359 -12.446 -19.163 1.00 0.00 57 ARG A O 17
ATOM 28131 N N . TRP A 1 58 ? 30.936 -13.902 -20.779 1.00 0.00 58 TRP A N 17
ATOM 28132 C CA . TRP A 1 58 ? 29.584 -14.010 -21.316 1.00 0.00 58 TRP A CA 17
ATOM 28133 C C . TRP A 1 58 ? 28.781 -15.062 -20.559 1.00 0.00 58 TRP A C 17
ATOM 28134 O O . TRP A 1 58 ? 27.739 -14.762 -19.979 1.00 0.00 58 TRP A O 17
ATOM 28155 N N . ARG A 1 59 ? 29.274 -16.297 -20.571 1.00 0.00 59 ARG A N 17
ATOM 28156 C CA . ARG A 1 59 ? 28.601 -17.394 -19.887 1.00 0.00 59 ARG A CA 17
ATOM 28157 C C . ARG A 1 59 ? 28.306 -17.030 -18.434 1.00 0.00 59 ARG A C 17
ATOM 28158 O O . ARG A 1 59 ? 27.320 -17.488 -17.857 1.00 0.00 59 ARG A O 17
ATOM 28179 N N . GLU A 1 60 ? 29.169 -16.205 -17.849 1.00 0.00 60 GLU A N 17
ATOM 28180 C CA . GLU A 1 60 ? 29.001 -15.780 -16.464 1.00 0.00 60 GLU A CA 17
ATOM 28181 C C . GLU A 1 60 ? 27.589 -15.253 -16.224 1.00 0.00 60 GLU A C 17
ATOM 28182 O O . GLU A 1 60 ? 26.914 -15.664 -15.281 1.00 0.00 60 GLU A O 17
ATOM 28194 N N . ARG A 1 61 ? 27.151 -14.340 -17.084 1.00 0.00 61 ARG A N 17
ATOM 28195 C CA . ARG A 1 61 ? 25.820 -13.755 -16.965 1.00 0.00 61 ARG A CA 17
ATOM 28196 C C . ARG A 1 61 ? 24.796 -14.569 -17.749 1.00 0.00 61 ARG A C 17
ATOM 28197 O O . ARG A 1 61 ? 23.648 -14.710 -17.328 1.00 0.00 61 ARG A O 17
ATOM 28218 N N . GLN A 1 62 ? 25.219 -15.102 -18.891 1.00 0.00 62 GLN A N 17
ATOM 28219 C CA . GLN A 1 62 ? 24.338 -15.901 -19.734 1.00 0.00 62 GLN A CA 17
ATOM 28220 C C . GLN A 1 62 ? 23.684 -17.020 -18.931 1.00 0.00 62 GLN A C 17
ATOM 28221 O O . GLN A 1 62 ? 22.480 -17.256 -19.040 1.00 0.00 62 GLN A O 17
ATOM 28235 N N . ARG A 1 63 ? 24.485 -17.709 -18.124 1.00 0.00 63 ARG A N 17
ATOM 28236 C CA . ARG A 1 63 ? 23.985 -18.806 -17.304 1.00 0.00 63 ARG A CA 17
ATOM 28237 C C . ARG A 1 63 ? 22.775 -18.364 -16.487 1.00 0.00 63 ARG A C 17
ATOM 28238 O O . ARG A 1 63 ? 21.851 -19.145 -16.257 1.00 0.00 63 ARG A O 17
ATOM 28259 N N . GLN A 1 64 ? 22.788 -17.109 -16.050 1.00 0.00 64 GLN A N 17
ATOM 28260 C CA . GLN A 1 64 ? 21.691 -16.565 -15.256 1.00 0.00 64 GLN A CA 17
ATOM 28261 C C . GLN A 1 64 ? 20.590 -16.014 -16.156 1.00 0.00 64 GLN A C 17
ATOM 28262 O O . GLN A 1 64 ? 19.405 -16.119 -15.841 1.00 0.00 64 GLN A O 17
ATOM 28276 N N . LYS A 1 65 ? 20.989 -15.424 -17.277 1.00 0.00 65 LYS A N 17
ATOM 28277 C CA . LYS A 1 65 ? 20.037 -14.856 -18.224 1.00 0.00 65 LYS A CA 17
ATOM 28278 C C . LYS A 1 65 ? 19.169 -15.947 -18.845 1.00 0.00 65 LYS A C 17
ATOM 28279 O O . LYS A 1 65 ? 17.948 -15.942 -18.693 1.00 0.00 65 LYS A O 17
ATOM 28298 N N . GLU A 1 66 ? 19.809 -16.881 -19.542 1.00 0.00 66 GLU A N 17
ATOM 28299 C CA . GLU A 1 66 ? 19.093 -17.978 -20.183 1.00 0.00 66 GLU A CA 17
ATOM 28300 C C . GLU A 1 66 ? 18.181 -18.688 -19.188 1.00 0.00 66 GLU A C 17
ATOM 28301 O O . GLU A 1 66 ? 17.085 -19.125 -19.537 1.00 0.00 66 GLU A O 17
ATOM 28313 N N . ASN A 1 67 ? 18.642 -18.800 -17.947 1.00 0.00 67 ASN A N 17
ATOM 28314 C CA . ASN A 1 67 ? 17.868 -19.457 -16.900 1.00 0.00 67 ASN A CA 17
ATOM 28315 C C . ASN A 1 67 ? 16.559 -18.716 -16.644 1.00 0.00 67 ASN A C 17
ATOM 28316 O O . ASN A 1 67 ? 15.520 -19.334 -16.414 1.00 0.00 67 ASN A O 17
ATOM 28327 N N . GLU A 1 68 ? 16.620 -17.389 -16.686 1.00 0.00 68 GLU A N 17
ATOM 28328 C CA . GLU A 1 68 ? 15.440 -16.565 -16.457 1.00 0.00 68 GLU A CA 17
ATOM 28329 C C . GLU A 1 68 ? 14.388 -16.809 -17.535 1.00 0.00 68 GLU A C 17
ATOM 28330 O O . GLU A 1 68 ? 13.267 -17.226 -17.240 1.00 0.00 68 GLU A O 17
ATOM 28342 N N . ILE A 1 69 ? 14.757 -16.546 -18.784 1.00 0.00 69 ILE A N 17
ATOM 28343 C CA . ILE A 1 69 ? 13.847 -16.739 -19.906 1.00 0.00 69 ILE A CA 17
ATOM 28344 C C . ILE A 1 69 ? 13.296 -18.160 -19.930 1.00 0.00 69 ILE A C 17
ATOM 28345 O O . ILE A 1 69 ? 12.143 -18.385 -20.298 1.00 0.00 69 ILE A O 17
ATOM 28361 N N . SER A 1 70 ? 14.128 -19.117 -19.532 1.00 0.00 70 SER A N 17
ATOM 28362 C CA . SER A 1 70 ? 13.725 -20.519 -19.509 1.00 0.00 70 SER A CA 17
ATOM 28363 C C . SER A 1 70 ? 12.491 -20.716 -18.634 1.00 0.00 70 SER A C 17
ATOM 28364 O O . SER A 1 70 ? 11.622 -21.533 -18.940 1.00 0.00 70 SER A O 17
ATOM 28372 N N . HIS A 1 71 ? 12.421 -19.960 -17.544 1.00 0.00 71 HIS A N 17
ATOM 28373 C CA . HIS A 1 71 ? 11.293 -20.050 -16.623 1.00 0.00 71 HIS A CA 17
ATOM 28374 C C . HIS A 1 71 ? 9.970 -19.907 -17.369 1.00 0.00 71 HIS A C 17
ATOM 28375 O O . HIS A 1 71 ? 8.979 -20.551 -17.024 1.00 0.00 71 HIS A O 17
ATOM 28389 N N . HIS A 1 72 ? 9.962 -19.058 -18.391 1.00 0.00 72 HIS A N 17
ATOM 28390 C CA . HIS A 1 72 ? 8.760 -18.830 -19.186 1.00 0.00 72 HIS A CA 17
ATOM 28391 C C . HIS A 1 72 ? 8.608 -19.902 -20.261 1.00 0.00 72 HIS A C 17
ATOM 28392 O O . HIS A 1 72 ? 7.496 -20.326 -20.576 1.00 0.00 72 HIS A O 17
ATOM 28406 N N . ALA A 1 73 ? 9.733 -20.335 -20.822 1.00 0.00 73 ALA A N 17
ATOM 28407 C CA . ALA A 1 73 ? 9.725 -21.357 -21.860 1.00 0.00 73 ALA A CA 17
ATOM 28408 C C . ALA A 1 73 ? 9.180 -22.678 -21.326 1.00 0.00 73 ALA A C 17
ATOM 28409 O O . ALA A 1 73 ? 8.242 -23.246 -21.886 1.00 0.00 73 ALA A O 17
ATOM 28416 N N . LYS A 1 74 ? 9.773 -23.162 -20.240 1.00 0.00 74 LYS A N 17
ATOM 28417 C CA . LYS A 1 74 ? 9.347 -24.415 -19.629 1.00 0.00 74 LYS A CA 17
ATOM 28418 C C . LYS A 1 74 ? 7.844 -24.410 -19.367 1.00 0.00 74 LYS A C 17
ATOM 28419 O O . LYS A 1 74 ? 7.179 -25.437 -19.497 1.00 0.00 74 LYS A O 17
ATOM 28438 N N . GLU A 1 75 ? 7.316 -23.247 -18.999 1.00 0.00 75 GLU A N 17
ATOM 28439 C CA . GLU A 1 75 ? 5.892 -23.109 -18.721 1.00 0.00 75 GLU A CA 17
ATOM 28440 C C . GLU A 1 75 ? 5.056 -23.654 -19.877 1.00 0.00 75 GLU A C 17
ATOM 28441 O O . GLU A 1 75 ? 4.245 -24.563 -19.695 1.00 0.00 75 GLU A O 17
ATOM 28453 N N . ILE A 1 76 ? 5.260 -23.091 -21.062 1.00 0.00 76 ILE A N 17
ATOM 28454 C CA . ILE A 1 76 ? 4.526 -23.520 -22.247 1.00 0.00 76 ILE A CA 17
ATOM 28455 C C . ILE A 1 76 ? 5.346 -23.295 -23.513 1.00 0.00 76 ILE A C 17
ATOM 28456 O O . ILE A 1 76 ? 5.908 -22.219 -23.715 1.00 0.00 76 ILE A O 17
ATOM 28472 N N . GLU A 1 77 ? 5.406 -24.315 -24.362 1.00 0.00 77 GLU A N 17
ATOM 28473 C CA . GLU A 1 77 ? 6.157 -24.227 -25.610 1.00 0.00 77 GLU A CA 17
ATOM 28474 C C . GLU A 1 77 ? 5.948 -25.477 -26.460 1.00 0.00 77 GLU A C 17
ATOM 28475 O O . GLU A 1 77 ? 5.693 -26.562 -25.936 1.00 0.00 77 GLU A O 17
ATOM 28487 N N . ARG A 1 78 ? 6.055 -25.316 -27.774 1.00 0.00 78 ARG A N 17
ATOM 28488 C CA . ARG A 1 78 ? 5.876 -26.429 -28.698 1.00 0.00 78 ARG A CA 17
ATOM 28489 C C . ARG A 1 78 ? 7.115 -26.620 -29.567 1.00 0.00 78 ARG A C 17
ATOM 28490 O O . ARG A 1 78 ? 7.741 -27.682 -29.550 1.00 0.00 78 ARG A O 17
ATOM 28511 N N . LEU A 1 79 ? 7.465 -25.587 -30.324 1.00 0.00 79 LEU A N 17
ATOM 28512 C CA . LEU A 1 79 ? 8.631 -25.641 -31.200 1.00 0.00 79 LEU A CA 17
ATOM 28513 C C . LEU A 1 79 ? 9.897 -25.252 -30.446 1.00 0.00 79 LEU A C 17
ATOM 28514 O O . LEU A 1 79 ? 10.096 -24.085 -30.108 1.00 0.00 79 LEU A O 17
ATOM 28530 N N . GLN A 1 80 ? 10.752 -26.235 -30.187 1.00 0.00 80 GLN A N 17
ATOM 28531 C CA . GLN A 1 80 ? 12.001 -25.995 -29.474 1.00 0.00 80 GLN A CA 17
ATOM 28532 C C . GLN A 1 80 ? 13.167 -26.691 -30.168 1.00 0.00 80 GLN A C 17
ATOM 28533 O O . GLN A 1 80 ? 13.463 -27.854 -29.892 1.00 0.00 80 GLN A O 17
ATOM 28547 N N . LYS A 1 81 ? 13.826 -25.972 -31.069 1.00 0.00 81 LYS A N 17
ATOM 28548 C CA . LYS A 1 81 ? 14.962 -26.519 -31.804 1.00 0.00 81 LYS A CA 17
ATOM 28549 C C . LYS A 1 81 ? 15.690 -25.422 -32.574 1.00 0.00 81 LYS A C 17
ATOM 28550 O O . LYS A 1 81 ? 15.090 -24.717 -33.384 1.00 0.00 81 LYS A O 17
ATOM 28569 N N . GLU A 1 82 ? 16.988 -25.288 -32.317 1.00 0.00 82 GLU A N 17
ATOM 28570 C CA . GLU A 1 82 ? 17.798 -24.277 -32.987 1.00 0.00 82 GLU A CA 17
ATOM 28571 C C . GLU A 1 82 ? 19.219 -24.784 -33.218 1.00 0.00 82 GLU A C 17
ATOM 28572 O O . GLU A 1 82 ? 19.826 -25.385 -32.331 1.00 0.00 82 GLU A O 17
ATOM 28584 N N . ILE A 1 83 ? 19.742 -24.536 -34.415 1.00 0.00 83 ILE A N 17
ATOM 28585 C CA . ILE A 1 83 ? 21.091 -24.966 -34.760 1.00 0.00 83 ILE A CA 17
ATOM 28586 C C . ILE A 1 83 ? 21.860 -23.852 -35.463 1.00 0.00 83 ILE A C 17
ATOM 28587 O O . ILE A 1 83 ? 21.285 -23.069 -36.217 1.00 0.00 83 ILE A O 17
ATOM 28603 N N . GLU A 1 84 ? 23.163 -23.789 -35.208 1.00 0.00 84 GLU A N 17
ATOM 28604 C CA . GLU A 1 84 ? 24.011 -22.771 -35.818 1.00 0.00 84 GLU A CA 17
ATOM 28605 C C . GLU A 1 84 ? 25.481 -23.024 -35.496 1.00 0.00 84 GLU A C 17
ATOM 28606 O O . GLU A 1 84 ? 25.807 -23.695 -34.517 1.00 0.00 84 GLU A O 17
ATOM 28618 N N . ARG A 1 85 ? 26.364 -22.483 -36.329 1.00 0.00 85 ARG A N 17
ATOM 28619 C CA . ARG A 1 85 ? 27.800 -22.651 -36.136 1.00 0.00 85 ARG A CA 17
ATOM 28620 C C . ARG A 1 85 ? 28.429 -21.370 -35.594 1.00 0.00 85 ARG A C 17
ATOM 28621 O O . ARG A 1 85 ? 27.993 -20.266 -35.921 1.00 0.00 85 ARG A O 17
ATOM 28642 N N . HIS A 1 86 ? 29.455 -21.527 -34.764 1.00 0.00 86 HIS A N 17
ATOM 28643 C CA . HIS A 1 86 ? 30.144 -20.383 -34.177 1.00 0.00 86 HIS A CA 17
ATOM 28644 C C . HIS A 1 86 ? 31.567 -20.272 -34.716 1.00 0.00 86 HIS A C 17
ATOM 28645 O O . HIS A 1 86 ? 32.535 -20.559 -34.010 1.00 0.00 86 HIS A O 17
ATOM 28659 N N . LYS A 1 87 ? 31.688 -19.853 -35.970 1.00 0.00 87 LYS A N 17
ATOM 28660 C CA . LYS A 1 87 ? 32.992 -19.701 -36.605 1.00 0.00 87 LYS A CA 17
ATOM 28661 C C . LYS A 1 87 ? 32.881 -18.883 -37.888 1.00 0.00 87 LYS A C 17
ATOM 28662 O O . LYS A 1 87 ? 32.206 -19.285 -38.835 1.00 0.00 87 LYS A O 17
ATOM 28681 N N . GLN A 1 88 ? 33.550 -17.735 -37.910 1.00 0.00 88 GLN A N 17
ATOM 28682 C CA . GLN A 1 88 ? 33.526 -16.860 -39.077 1.00 0.00 88 GLN A CA 17
ATOM 28683 C C . GLN A 1 88 ? 34.770 -15.979 -39.123 1.00 0.00 88 GLN A C 17
ATOM 28684 O O . GLN A 1 88 ? 35.612 -16.030 -38.226 1.00 0.00 88 GLN A O 17
ATOM 28698 N N . SER A 1 89 ? 34.880 -15.172 -40.173 1.00 0.00 89 SER A N 17
ATOM 28699 C CA . SER A 1 89 ? 36.023 -14.283 -40.337 1.00 0.00 89 SER A CA 17
ATOM 28700 C C . SER A 1 89 ? 35.836 -13.002 -39.529 1.00 0.00 89 SER A C 17
ATOM 28701 O O . SER A 1 89 ? 36.800 -12.436 -39.013 1.00 0.00 89 SER A O 17
ATOM 28709 N N . ILE A 1 90 ? 34.591 -12.554 -39.423 1.00 0.00 90 ILE A N 17
ATOM 28710 C CA . ILE A 1 90 ? 34.277 -11.341 -38.677 1.00 0.00 90 ILE A CA 17
ATOM 28711 C C . ILE A 1 90 ? 34.674 -11.480 -37.211 1.00 0.00 90 ILE A C 17
ATOM 28712 O O . ILE A 1 90 ? 35.502 -10.722 -36.705 1.00 0.00 90 ILE A O 17
ATOM 28728 N N . LYS A 1 91 ? 34.079 -12.456 -36.532 1.00 0.00 91 LYS A N 17
ATOM 28729 C CA . LYS A 1 91 ? 34.371 -12.698 -35.125 1.00 0.00 91 LYS A CA 17
ATOM 28730 C C . LYS A 1 91 ? 35.874 -12.828 -34.896 1.00 0.00 91 LYS A C 17
ATOM 28731 O O . LYS A 1 91 ? 36.389 -12.444 -33.845 1.00 0.00 91 LYS A O 17
ATOM 28750 N N . LYS A 1 92 ? 36.574 -13.369 -35.887 1.00 0.00 92 LYS A N 17
ATOM 28751 C CA . LYS A 1 92 ? 38.019 -13.547 -35.796 1.00 0.00 92 LYS A CA 17
ATOM 28752 C C . LYS A 1 92 ? 38.746 -12.229 -36.038 1.00 0.00 92 LYS A C 17
ATOM 28753 O O . LYS A 1 92 ? 39.815 -11.985 -35.476 1.00 0.00 92 LYS A O 17
ATOM 28772 N N . LEU A 1 93 ? 38.160 -11.380 -36.875 1.00 0.00 93 LEU A N 17
ATOM 28773 C CA . LEU A 1 93 ? 38.751 -10.083 -37.191 1.00 0.00 93 LEU A CA 17
ATOM 28774 C C . LEU A 1 93 ? 38.524 -9.091 -36.056 1.00 0.00 93 LEU A C 17
ATOM 28775 O O . LEU A 1 93 ? 39.473 -8.528 -35.508 1.00 0.00 93 LEU A O 17
ATOM 28791 N N . LYS A 1 94 ? 37.260 -8.881 -35.704 1.00 0.00 94 LYS A N 17
ATOM 28792 C CA . LYS A 1 94 ? 36.906 -7.959 -34.631 1.00 0.00 94 LYS A CA 17
ATOM 28793 C C . LYS A 1 94 ? 37.703 -8.265 -33.366 1.00 0.00 94 LYS A C 17
ATOM 28794 O O . LYS A 1 94 ? 38.173 -7.355 -32.684 1.00 0.00 94 LYS A O 17
ATOM 28813 N N . GLN A 1 95 ? 37.850 -9.550 -33.062 1.00 0.00 95 GLN A N 17
ATOM 28814 C CA . GLN A 1 95 ? 38.591 -9.973 -31.879 1.00 0.00 95 GLN A CA 17
ATOM 28815 C C . GLN A 1 95 ? 40.091 -9.786 -32.080 1.00 0.00 95 GLN A C 17
ATOM 28816 O O . GLN A 1 95 ? 40.820 -9.482 -31.136 1.00 0.00 95 GLN A O 17
ATOM 28830 N N . SER A 1 96 ? 40.545 -9.969 -33.316 1.00 0.00 96 SER A N 17
ATOM 28831 C CA . SER A 1 96 ? 41.959 -9.823 -33.640 1.00 0.00 96 SER A CA 17
ATOM 28832 C C . SER A 1 96 ? 42.265 -8.405 -34.113 1.00 0.00 96 SER A C 17
ATOM 28833 O O . SER A 1 96 ? 42.877 -8.209 -35.163 1.00 0.00 96 SER A O 17
ATOM 28841 N N . GLU A 1 97 ? 41.834 -7.421 -33.331 1.00 0.00 97 GLU A N 17
ATOM 28842 C CA . GLU A 1 97 ? 42.062 -6.021 -33.669 1.00 0.00 97 GLU A CA 17
ATOM 28843 C C . GLU A 1 97 ? 43.163 -5.422 -32.799 1.00 0.00 97 GLU A C 17
ATOM 28844 O O . GLU A 1 97 ? 42.890 -4.825 -31.756 1.00 0.00 97 GLU A O 17
ATOM 28856 N N . CYS A 1 98 ? 44.407 -5.586 -33.234 1.00 0.00 98 CYS A N 17
ATOM 28857 C CA . CYS A 1 98 ? 45.551 -5.064 -32.495 1.00 0.00 98 CYS A CA 17
ATOM 28858 C C . CYS A 1 98 ? 46.387 -4.137 -33.371 1.00 0.00 98 CYS A C 17
ATOM 28859 O O . CYS A 1 98 ? 46.735 -3.028 -32.964 1.00 0.00 98 CYS A O 17
ATOM 28867 N N . GLY A 1 1 ? 2.534 3.562 -1.129 1.00 0.00 1 GLY A N 18
ATOM 28868 C CA . GLY A 1 1 ? 2.355 2.647 -0.017 1.00 0.00 1 GLY A CA 18
ATOM 28869 C C . GLY A 1 1 ? 1.504 1.447 -0.384 1.00 0.00 1 GLY A C 18
ATOM 28870 O O . GLY A 1 1 ? 0.632 1.038 0.380 1.00 0.00 1 GLY A O 18
ATOM 28874 N N . GLY A 1 2 ? 1.759 0.882 -1.561 1.00 0.00 2 GLY A N 18
ATOM 28875 C CA . GLY A 1 2 ? 1.000 -0.271 -2.009 1.00 0.00 2 GLY A CA 18
ATOM 28876 C C . GLY A 1 2 ? 0.864 -0.326 -3.518 1.00 0.00 2 GLY A C 18
ATOM 28877 O O . GLY A 1 2 ? -0.231 -0.164 -4.056 1.00 0.00 2 GLY A O 18
ATOM 28881 N N . SER A 1 3 ? 1.980 -0.553 -4.203 1.00 0.00 3 SER A N 18
ATOM 28882 C CA . SER A 1 3 ? 1.983 -0.623 -5.659 1.00 0.00 3 SER A CA 18
ATOM 28883 C C . SER A 1 3 ? 2.339 -2.028 -6.136 1.00 0.00 3 SER A C 18
ATOM 28884 O O . SER A 1 3 ? 2.635 -2.912 -5.332 1.00 0.00 3 SER A O 18
ATOM 28892 N N . LYS A 1 4 ? 2.308 -2.226 -7.449 1.00 0.00 4 LYS A N 18
ATOM 28893 C CA . LYS A 1 4 ? 2.629 -3.522 -8.035 1.00 0.00 4 LYS A CA 18
ATOM 28894 C C . LYS A 1 4 ? 4.138 -3.730 -8.103 1.00 0.00 4 LYS A C 18
ATOM 28895 O O . LYS A 1 4 ? 4.633 -4.831 -7.868 1.00 0.00 4 LYS A O 18
ATOM 28914 N N . GLU A 1 5 ? 4.865 -2.663 -8.425 1.00 0.00 5 GLU A N 18
ATOM 28915 C CA . GLU A 1 5 ? 6.318 -2.731 -8.522 1.00 0.00 5 GLU A CA 18
ATOM 28916 C C . GLU A 1 5 ? 6.922 -3.307 -7.244 1.00 0.00 5 GLU A C 18
ATOM 28917 O O . GLU A 1 5 ? 7.811 -4.156 -7.294 1.00 0.00 5 GLU A O 18
ATOM 28929 N N . ASN A 1 6 ? 6.432 -2.840 -6.101 1.00 0.00 6 ASN A N 18
ATOM 28930 C CA . ASN A 1 6 ? 6.925 -3.307 -4.810 1.00 0.00 6 ASN A CA 18
ATOM 28931 C C . ASN A 1 6 ? 6.841 -4.827 -4.714 1.00 0.00 6 ASN A C 18
ATOM 28932 O O . ASN A 1 6 ? 7.795 -5.486 -4.303 1.00 0.00 6 ASN A O 18
ATOM 28943 N N . GLU A 1 7 ? 5.692 -5.376 -5.098 1.00 0.00 7 GLU A N 18
ATOM 28944 C CA . GLU A 1 7 ? 5.483 -6.819 -5.054 1.00 0.00 7 GLU A CA 18
ATOM 28945 C C . GLU A 1 7 ? 6.518 -7.544 -5.910 1.00 0.00 7 GLU A C 18
ATOM 28946 O O . GLU A 1 7 ? 7.128 -8.519 -5.471 1.00 0.00 7 GLU A O 18
ATOM 28958 N N . ILE A 1 8 ? 6.708 -7.061 -7.133 1.00 0.00 8 ILE A N 18
ATOM 28959 C CA . ILE A 1 8 ? 7.667 -7.662 -8.051 1.00 0.00 8 ILE A CA 18
ATOM 28960 C C . ILE A 1 8 ? 9.039 -7.802 -7.398 1.00 0.00 8 ILE A C 18
ATOM 28961 O O . ILE A 1 8 ? 9.712 -8.821 -7.557 1.00 0.00 8 ILE A O 18
ATOM 28977 N N . SER A 1 9 ? 9.445 -6.773 -6.661 1.00 0.00 9 SER A N 18
ATOM 28978 C CA . SER A 1 9 ? 10.737 -6.780 -5.985 1.00 0.00 9 SER A CA 18
ATOM 28979 C C . SER A 1 9 ? 10.819 -7.928 -4.983 1.00 0.00 9 SER A C 18
ATOM 28980 O O . SER A 1 9 ? 11.868 -8.553 -4.824 1.00 0.00 9 SER A O 18
ATOM 28988 N N . HIS A 1 10 ? 9.706 -8.198 -4.309 1.00 0.00 10 HIS A N 18
ATOM 28989 C CA . HIS A 1 10 ? 9.651 -9.270 -3.322 1.00 0.00 10 HIS A CA 18
ATOM 28990 C C . HIS A 1 10 ? 9.964 -10.617 -3.966 1.00 0.00 10 HIS A C 18
ATOM 28991 O O . HIS A 1 10 ? 10.809 -11.369 -3.477 1.00 0.00 10 HIS A O 18
ATOM 29005 N N . HIS A 1 11 ? 9.279 -10.917 -5.064 1.00 0.00 11 HIS A N 18
ATOM 29006 C CA . HIS A 1 11 ? 9.484 -12.174 -5.775 1.00 0.00 11 HIS A CA 18
ATOM 29007 C C . HIS A 1 11 ? 10.933 -12.309 -6.232 1.00 0.00 11 HIS A C 18
ATOM 29008 O O . HIS A 1 11 ? 11.541 -13.370 -6.096 1.00 0.00 11 HIS A O 18
ATOM 29022 N N . ALA A 1 12 ? 11.481 -11.226 -6.775 1.00 0.00 12 ALA A N 18
ATOM 29023 C CA . ALA A 1 12 ? 12.859 -11.223 -7.251 1.00 0.00 12 ALA A CA 18
ATOM 29024 C C . ALA A 1 12 ? 13.835 -11.469 -6.106 1.00 0.00 12 ALA A C 18
ATOM 29025 O O . ALA A 1 12 ? 14.888 -12.079 -6.294 1.00 0.00 12 ALA A O 18
ATOM 29032 N N . LYS A 1 13 ? 13.480 -10.990 -4.918 1.00 0.00 13 LYS A N 18
ATOM 29033 C CA . LYS A 1 13 ? 14.325 -11.158 -3.741 1.00 0.00 13 LYS A CA 18
ATOM 29034 C C . LYS A 1 13 ? 14.656 -12.629 -3.515 1.00 0.00 13 LYS A C 18
ATOM 29035 O O . LYS A 1 13 ? 15.753 -12.966 -3.071 1.00 0.00 13 LYS A O 18
ATOM 29054 N N . GLU A 1 14 ? 13.701 -13.501 -3.824 1.00 0.00 14 GLU A N 18
ATOM 29055 C CA . GLU A 1 14 ? 13.893 -14.936 -3.654 1.00 0.00 14 GLU A CA 18
ATOM 29056 C C . GLU A 1 14 ? 14.279 -15.594 -4.975 1.00 0.00 14 GLU A C 18
ATOM 29057 O O . GLU A 1 14 ? 15.136 -16.478 -5.014 1.00 0.00 14 GLU A O 18
ATOM 29069 N N . ILE A 1 15 ? 13.642 -15.156 -6.055 1.00 0.00 15 ILE A N 18
ATOM 29070 C CA . ILE A 1 15 ? 13.919 -15.701 -7.379 1.00 0.00 15 ILE A CA 18
ATOM 29071 C C . ILE A 1 15 ? 15.390 -15.539 -7.742 1.00 0.00 15 ILE A C 18
ATOM 29072 O O . ILE A 1 15 ? 15.968 -16.385 -8.426 1.00 0.00 15 ILE A O 18
ATOM 29088 N N . GLU A 1 16 ? 15.992 -14.448 -7.281 1.00 0.00 16 GLU A N 18
ATOM 29089 C CA . GLU A 1 16 ? 17.398 -14.176 -7.558 1.00 0.00 16 GLU A CA 18
ATOM 29090 C C . GLU A 1 16 ? 18.274 -15.350 -7.129 1.00 0.00 16 GLU A C 18
ATOM 29091 O O . GLU A 1 16 ? 19.054 -15.878 -7.922 1.00 0.00 16 GLU A O 18
ATOM 29103 N N . ARG A 1 17 ? 18.139 -15.753 -5.870 1.00 0.00 17 ARG A N 18
ATOM 29104 C CA . ARG A 1 17 ? 18.919 -16.862 -5.335 1.00 0.00 17 ARG A CA 18
ATOM 29105 C C . ARG A 1 17 ? 18.663 -18.140 -6.130 1.00 0.00 17 ARG A C 18
ATOM 29106 O O . ARG A 1 17 ? 19.489 -19.053 -6.141 1.00 0.00 17 ARG A O 18
ATOM 29127 N N . LEU A 1 18 ? 17.514 -18.197 -6.794 1.00 0.00 18 LEU A N 18
ATOM 29128 C CA . LEU A 1 18 ? 17.149 -19.362 -7.593 1.00 0.00 18 LEU A CA 18
ATOM 29129 C C . LEU A 1 18 ? 17.807 -19.308 -8.967 1.00 0.00 18 LEU A C 18
ATOM 29130 O O . LEU A 1 18 ? 18.503 -20.240 -9.369 1.00 0.00 18 LEU A O 18
ATOM 29146 N N . GLN A 1 19 ? 17.581 -18.211 -9.683 1.00 0.00 19 GLN A N 18
ATOM 29147 C CA . GLN A 1 19 ? 18.153 -18.036 -11.013 1.00 0.00 19 GLN A CA 18
ATOM 29148 C C . GLN A 1 19 ? 19.672 -18.171 -10.974 1.00 0.00 19 GLN A C 18
ATOM 29149 O O . GLN A 1 19 ? 20.302 -18.508 -11.976 1.00 0.00 19 GLN A O 18
ATOM 29163 N N . LYS A 1 20 ? 20.256 -17.906 -9.809 1.00 0.00 20 LYS A N 18
ATOM 29164 C CA . LYS A 1 20 ? 21.700 -17.999 -9.638 1.00 0.00 20 LYS A CA 18
ATOM 29165 C C . LYS A 1 20 ? 22.106 -19.397 -9.183 1.00 0.00 20 LYS A C 18
ATOM 29166 O O . LYS A 1 20 ? 23.187 -19.879 -9.518 1.00 0.00 20 LYS A O 18
ATOM 29185 N N . GLU A 1 21 ? 21.229 -20.043 -8.421 1.00 0.00 21 GLU A N 18
ATOM 29186 C CA . GLU A 1 21 ? 21.498 -21.387 -7.922 1.00 0.00 21 GLU A CA 18
ATOM 29187 C C . GLU A 1 21 ? 21.330 -22.423 -9.029 1.00 0.00 21 GLU A C 18
ATOM 29188 O O . GLU A 1 21 ? 22.061 -23.411 -9.085 1.00 0.00 21 GLU A O 18
ATOM 29200 N N . ILE A 1 22 ? 20.361 -22.189 -9.908 1.00 0.00 22 ILE A N 18
ATOM 29201 C CA . ILE A 1 22 ? 20.096 -23.101 -11.014 1.00 0.00 22 ILE A CA 18
ATOM 29202 C C . ILE A 1 22 ? 21.383 -23.455 -11.754 1.00 0.00 22 ILE A C 18
ATOM 29203 O O . ILE A 1 22 ? 21.528 -24.563 -12.269 1.00 0.00 22 ILE A O 18
ATOM 29219 N N . GLU A 1 23 ? 22.312 -22.505 -11.800 1.00 0.00 23 GLU A N 18
ATOM 29220 C CA . GLU A 1 23 ? 23.587 -22.718 -12.475 1.00 0.00 23 GLU A CA 18
ATOM 29221 C C . GLU A 1 23 ? 24.247 -24.007 -11.998 1.00 0.00 23 GLU A C 18
ATOM 29222 O O . GLU A 1 23 ? 24.893 -24.711 -12.775 1.00 0.00 23 GLU A O 18
ATOM 29234 N N . ARG A 1 24 ? 24.081 -24.310 -10.715 1.00 0.00 24 ARG A N 18
ATOM 29235 C CA . ARG A 1 24 ? 24.663 -25.514 -10.133 1.00 0.00 24 ARG A CA 18
ATOM 29236 C C . ARG A 1 24 ? 23.734 -26.711 -10.317 1.00 0.00 24 ARG A C 18
ATOM 29237 O O . ARG A 1 24 ? 24.150 -27.764 -10.800 1.00 0.00 24 ARG A O 18
ATOM 29258 N N . HIS A 1 25 ? 22.474 -26.541 -9.928 1.00 0.00 25 HIS A N 18
ATOM 29259 C CA . HIS A 1 25 ? 21.486 -27.606 -10.051 1.00 0.00 25 HIS A CA 18
ATOM 29260 C C . HIS A 1 25 ? 21.471 -28.173 -11.468 1.00 0.00 25 HIS A C 18
ATOM 29261 O O . HIS A 1 25 ? 21.552 -29.385 -11.663 1.00 0.00 25 HIS A O 18
ATOM 29275 N N . LYS A 1 26 ? 21.366 -27.287 -12.452 1.00 0.00 26 LYS A N 18
ATOM 29276 C CA . LYS A 1 26 ? 21.340 -27.698 -13.851 1.00 0.00 26 LYS A CA 18
ATOM 29277 C C . LYS A 1 26 ? 22.507 -28.628 -14.166 1.00 0.00 26 LYS A C 18
ATOM 29278 O O . LYS A 1 26 ? 22.342 -29.631 -14.861 1.00 0.00 26 LYS A O 18
ATOM 29297 N N . GLN A 1 27 ? 23.684 -28.291 -13.651 1.00 0.00 27 GLN A N 18
ATOM 29298 C CA . GLN A 1 27 ? 24.878 -29.097 -13.877 1.00 0.00 27 GLN A CA 18
ATOM 29299 C C . GLN A 1 27 ? 24.786 -30.425 -13.133 1.00 0.00 27 GLN A C 18
ATOM 29300 O O . GLN A 1 27 ? 25.268 -31.451 -13.614 1.00 0.00 27 GLN A O 18
ATOM 29314 N N . SER A 1 28 ? 24.164 -30.399 -11.958 1.00 0.00 28 SER A N 18
ATOM 29315 C CA . SER A 1 28 ? 24.014 -31.600 -11.146 1.00 0.00 28 SER A CA 18
ATOM 29316 C C . SER A 1 28 ? 23.005 -32.558 -11.775 1.00 0.00 28 SER A C 18
ATOM 29317 O O . SER A 1 28 ? 23.159 -33.776 -11.699 1.00 0.00 28 SER A O 18
ATOM 29325 N N . ILE A 1 29 ? 21.972 -31.995 -12.394 1.00 0.00 29 ILE A N 18
ATOM 29326 C CA . ILE A 1 29 ? 20.939 -32.798 -13.037 1.00 0.00 29 ILE A CA 18
ATOM 29327 C C . ILE A 1 29 ? 21.358 -33.211 -14.444 1.00 0.00 29 ILE A C 18
ATOM 29328 O O . ILE A 1 29 ? 20.988 -34.281 -14.926 1.00 0.00 29 ILE A O 18
ATOM 29344 N N . LYS A 1 30 ? 22.135 -32.354 -15.098 1.00 0.00 30 LYS A N 18
ATOM 29345 C CA . LYS A 1 30 ? 22.609 -32.629 -16.450 1.00 0.00 30 LYS A CA 18
ATOM 29346 C C . LYS A 1 30 ? 23.212 -34.027 -16.541 1.00 0.00 30 LYS A C 18
ATOM 29347 O O . LYS A 1 30 ? 23.105 -34.695 -17.569 1.00 0.00 30 LYS A O 18
ATOM 29366 N N . LYS A 1 31 ? 23.844 -34.467 -15.457 1.00 0.00 31 LYS A N 18
ATOM 29367 C CA . LYS A 1 31 ? 24.461 -35.787 -15.413 1.00 0.00 31 LYS A CA 18
ATOM 29368 C C . LYS A 1 31 ? 23.470 -36.864 -15.844 1.00 0.00 31 LYS A C 18
ATOM 29369 O O . LYS A 1 31 ? 23.816 -37.770 -16.605 1.00 0.00 31 LYS A O 18
ATOM 29388 N N . LEU A 1 32 ? 22.240 -36.761 -15.355 1.00 0.00 32 LEU A N 18
ATOM 29389 C CA . LEU A 1 32 ? 21.200 -37.726 -15.691 1.00 0.00 32 LEU A CA 18
ATOM 29390 C C . LEU A 1 32 ? 20.523 -37.361 -17.009 1.00 0.00 32 LEU A C 18
ATOM 29391 O O . LEU A 1 32 ? 20.125 -38.236 -17.778 1.00 0.00 32 LEU A O 18
ATOM 29407 N N . LYS A 1 33 ? 20.398 -36.063 -17.264 1.00 0.00 33 LYS A N 18
ATOM 29408 C CA . LYS A 1 33 ? 19.773 -35.580 -18.489 1.00 0.00 33 LYS A CA 18
ATOM 29409 C C . LYS A 1 33 ? 20.532 -36.075 -19.718 1.00 0.00 33 LYS A C 18
ATOM 29410 O O . LYS A 1 33 ? 19.943 -36.284 -20.778 1.00 0.00 33 LYS A O 18
ATOM 29429 N N . GLN A 1 34 ? 21.839 -36.259 -19.566 1.00 0.00 34 GLN A N 18
ATOM 29430 C CA . GLN A 1 34 ? 22.677 -36.730 -20.663 1.00 0.00 34 GLN A CA 18
ATOM 29431 C C . GLN A 1 34 ? 22.075 -37.971 -21.313 1.00 0.00 34 GLN A C 18
ATOM 29432 O O . GLN A 1 34 ? 22.251 -38.206 -22.508 1.00 0.00 34 GLN A O 18
ATOM 29446 N N . SER A 1 35 ? 21.364 -38.764 -20.517 1.00 0.00 35 SER A N 18
ATOM 29447 C CA . SER A 1 35 ? 20.740 -39.984 -21.015 1.00 0.00 35 SER A CA 18
ATOM 29448 C C . SER A 1 35 ? 19.906 -39.700 -22.261 1.00 0.00 35 SER A C 18
ATOM 29449 O O . SER A 1 35 ? 20.078 -40.343 -23.294 1.00 0.00 35 SER A O 18
ATOM 29457 N N . GLU A 1 36 ? 19.003 -38.731 -22.152 1.00 0.00 36 GLU A N 18
ATOM 29458 C CA . GLU A 1 36 ? 18.143 -38.361 -23.269 1.00 0.00 36 GLU A CA 18
ATOM 29459 C C . GLU A 1 36 ? 18.810 -37.303 -24.144 1.00 0.00 36 GLU A C 18
ATOM 29460 O O . GLU A 1 36 ? 18.681 -37.323 -25.368 1.00 0.00 36 GLU A O 18
ATOM 29472 N N . GLN A 1 37 ? 19.522 -36.380 -23.506 1.00 0.00 37 GLN A N 18
ATOM 29473 C CA . GLN A 1 37 ? 20.208 -35.314 -24.225 1.00 0.00 37 GLN A CA 18
ATOM 29474 C C . GLN A 1 37 ? 21.041 -35.879 -25.372 1.00 0.00 37 GLN A C 18
ATOM 29475 O O . GLN A 1 37 ? 21.174 -35.251 -26.422 1.00 0.00 37 GLN A O 18
ATOM 29489 N N . SER A 1 38 ? 21.599 -37.067 -25.162 1.00 0.00 38 SER A N 18
ATOM 29490 C CA . SER A 1 38 ? 22.422 -37.714 -26.177 1.00 0.00 38 SER A CA 18
ATOM 29491 C C . SER A 1 38 ? 23.588 -36.818 -26.584 1.00 0.00 38 SER A C 18
ATOM 29492 O O . SER A 1 38 ? 23.996 -36.800 -27.744 1.00 0.00 38 SER A O 18
ATOM 29500 N N . ASN A 1 39 ? 24.119 -36.074 -25.619 1.00 0.00 39 ASN A N 18
ATOM 29501 C CA . ASN A 1 39 ? 25.238 -35.174 -25.877 1.00 0.00 39 ASN A CA 18
ATOM 29502 C C . ASN A 1 39 ? 26.368 -35.903 -26.597 1.00 0.00 39 ASN A C 18
ATOM 29503 O O . ASN A 1 39 ? 26.593 -37.097 -26.402 1.00 0.00 39 ASN A O 18
ATOM 29514 N N . PRO A 1 40 ? 27.098 -35.168 -27.449 1.00 0.00 40 PRO A N 18
ATOM 29515 C CA . PRO A 1 40 ? 28.217 -35.723 -28.215 1.00 0.00 40 PRO A CA 18
ATOM 29516 C C . PRO A 1 40 ? 29.412 -36.062 -27.330 1.00 0.00 40 PRO A C 18
ATOM 29517 O O . PRO A 1 40 ? 29.498 -35.647 -26.175 1.00 0.00 40 PRO A O 18
ATOM 29528 N N . PRO A 1 41 ? 30.359 -36.834 -27.885 1.00 0.00 41 PRO A N 18
ATOM 29529 C CA . PRO A 1 41 ? 31.568 -37.245 -27.164 1.00 0.00 41 PRO A CA 18
ATOM 29530 C C . PRO A 1 41 ? 32.522 -36.080 -26.921 1.00 0.00 41 PRO A C 18
ATOM 29531 O O . PRO A 1 41 ? 32.377 -34.998 -27.491 1.00 0.00 41 PRO A O 18
ATOM 29542 N N . PRO A 1 42 ? 33.521 -36.304 -26.054 1.00 0.00 42 PRO A N 18
ATOM 29543 C CA . PRO A 1 42 ? 34.519 -35.284 -25.717 1.00 0.00 42 PRO A CA 18
ATOM 29544 C C . PRO A 1 42 ? 35.461 -34.989 -26.879 1.00 0.00 42 PRO A C 18
ATOM 29545 O O . PRO A 1 42 ? 35.999 -35.903 -27.502 1.00 0.00 42 PRO A O 18
ATOM 29556 N N . ASN A 1 43 ? 35.657 -33.705 -27.165 1.00 0.00 43 ASN A N 18
ATOM 29557 C CA . ASN A 1 43 ? 36.534 -33.290 -28.253 1.00 0.00 43 ASN A CA 18
ATOM 29558 C C . ASN A 1 43 ? 37.296 -32.021 -27.881 1.00 0.00 43 ASN A C 18
ATOM 29559 O O . ASN A 1 43 ? 37.001 -30.927 -28.363 1.00 0.00 43 ASN A O 18
ATOM 29570 N N . PRO A 1 44 ? 38.302 -32.169 -27.006 1.00 0.00 44 PRO A N 18
ATOM 29571 C CA . PRO A 1 44 ? 39.128 -31.046 -26.552 1.00 0.00 44 PRO A CA 18
ATOM 29572 C C . PRO A 1 44 ? 40.036 -30.512 -27.654 1.00 0.00 44 PRO A C 18
ATOM 29573 O O . PRO A 1 44 ? 41.019 -31.152 -28.025 1.00 0.00 44 PRO A O 18
ATOM 29584 N N . GLU A 1 45 ? 39.700 -29.335 -28.173 1.00 0.00 45 GLU A N 18
ATOM 29585 C CA . GLU A 1 45 ? 40.487 -28.716 -29.234 1.00 0.00 45 GLU A CA 18
ATOM 29586 C C . GLU A 1 45 ? 41.138 -27.425 -28.745 1.00 0.00 45 GLU A C 18
ATOM 29587 O O . GLU A 1 45 ? 40.673 -26.805 -27.790 1.00 0.00 45 GLU A O 18
ATOM 29599 N N . GLY A 1 46 ? 42.218 -27.026 -29.410 1.00 0.00 46 GLY A N 18
ATOM 29600 C CA . GLY A 1 46 ? 42.916 -25.812 -29.029 1.00 0.00 46 GLY A CA 18
ATOM 29601 C C . GLY A 1 46 ? 41.986 -24.621 -28.911 1.00 0.00 46 GLY A C 18
ATOM 29602 O O . GLY A 1 46 ? 42.215 -23.723 -28.100 1.00 0.00 46 GLY A O 18
ATOM 29606 N N . THR A 1 47 ? 40.934 -24.610 -29.723 1.00 0.00 47 THR A N 18
ATOM 29607 C CA . THR A 1 47 ? 39.968 -23.520 -29.709 1.00 0.00 47 THR A CA 18
ATOM 29608 C C . THR A 1 47 ? 39.326 -23.372 -28.334 1.00 0.00 47 THR A C 18
ATOM 29609 O O . THR A 1 47 ? 39.106 -22.258 -27.858 1.00 0.00 47 THR A O 18
ATOM 29620 N N . ARG A 1 48 ? 39.029 -24.502 -27.701 1.00 0.00 48 ARG A N 18
ATOM 29621 C CA . ARG A 1 48 ? 38.411 -24.497 -26.380 1.00 0.00 48 ARG A CA 18
ATOM 29622 C C . ARG A 1 48 ? 39.201 -23.621 -25.414 1.00 0.00 48 ARG A C 18
ATOM 29623 O O . ARG A 1 48 ? 38.634 -23.022 -24.500 1.00 0.00 48 ARG A O 18
ATOM 29644 N N . GLN A 1 49 ? 40.512 -23.551 -25.622 1.00 0.00 49 GLN A N 18
ATOM 29645 C CA . GLN A 1 49 ? 41.379 -22.749 -24.768 1.00 0.00 49 GLN A CA 18
ATOM 29646 C C . GLN A 1 49 ? 41.224 -21.263 -25.076 1.00 0.00 49 GLN A C 18
ATOM 29647 O O . GLN A 1 49 ? 41.113 -20.439 -24.169 1.00 0.00 49 GLN A O 18
ATOM 29661 N N . ALA A 1 50 ? 41.216 -20.929 -26.362 1.00 0.00 50 ALA A N 18
ATOM 29662 C CA . ALA A 1 50 ? 41.073 -19.542 -26.790 1.00 0.00 50 ALA A CA 18
ATOM 29663 C C . ALA A 1 50 ? 39.684 -19.008 -26.460 1.00 0.00 50 ALA A C 18
ATOM 29664 O O . ALA A 1 50 ? 39.523 -17.832 -26.129 1.00 0.00 50 ALA A O 18
ATOM 29671 N N . ARG A 1 51 ? 38.682 -19.876 -26.554 1.00 0.00 51 ARG A N 18
ATOM 29672 C CA . ARG A 1 51 ? 37.306 -19.490 -26.267 1.00 0.00 51 ARG A CA 18
ATOM 29673 C C . ARG A 1 51 ? 37.046 -19.481 -24.763 1.00 0.00 51 ARG A C 18
ATOM 29674 O O . ARG A 1 51 ? 36.285 -18.655 -24.261 1.00 0.00 51 ARG A O 18
ATOM 29695 N N . ARG A 1 52 ? 37.685 -20.405 -24.052 1.00 0.00 52 ARG A N 18
ATOM 29696 C CA . ARG A 1 52 ? 37.520 -20.504 -22.607 1.00 0.00 52 ARG A CA 18
ATOM 29697 C C . ARG A 1 52 ? 37.724 -19.145 -21.943 1.00 0.00 52 ARG A C 18
ATOM 29698 O O . ARG A 1 52 ? 37.059 -18.818 -20.960 1.00 0.00 52 ARG A O 18
ATOM 29719 N N . ASN A 1 53 ? 38.648 -18.359 -22.485 1.00 0.00 53 ASN A N 18
ATOM 29720 C CA . ASN A 1 53 ? 38.940 -17.036 -21.945 1.00 0.00 53 ASN A CA 18
ATOM 29721 C C . ASN A 1 53 ? 37.679 -16.179 -21.894 1.00 0.00 53 ASN A C 18
ATOM 29722 O O . ASN A 1 53 ? 37.422 -15.492 -20.906 1.00 0.00 53 ASN A O 18
ATOM 29733 N N . ARG A 1 54 ? 36.896 -16.224 -22.968 1.00 0.00 54 ARG A N 18
ATOM 29734 C CA . ARG A 1 54 ? 35.662 -15.451 -23.046 1.00 0.00 54 ARG A CA 18
ATOM 29735 C C . ARG A 1 54 ? 34.513 -16.192 -22.369 1.00 0.00 54 ARG A C 18
ATOM 29736 O O . ARG A 1 54 ? 33.640 -15.576 -21.756 1.00 0.00 54 ARG A O 18
ATOM 29757 N N . ARG A 1 55 ? 34.519 -17.516 -22.485 1.00 0.00 55 ARG A N 18
ATOM 29758 C CA . ARG A 1 55 ? 33.476 -18.340 -21.885 1.00 0.00 55 ARG A CA 18
ATOM 29759 C C . ARG A 1 55 ? 33.297 -18.001 -20.409 1.00 0.00 55 ARG A C 18
ATOM 29760 O O . ARG A 1 55 ? 32.187 -18.059 -19.878 1.00 0.00 55 ARG A O 18
ATOM 29781 N N . ARG A 1 56 ? 34.396 -17.647 -19.750 1.00 0.00 56 ARG A N 18
ATOM 29782 C CA . ARG A 1 56 ? 34.360 -17.300 -18.334 1.00 0.00 56 ARG A CA 18
ATOM 29783 C C . ARG A 1 56 ? 33.645 -15.970 -18.119 1.00 0.00 56 ARG A C 18
ATOM 29784 O O . ARG A 1 56 ? 32.655 -15.897 -17.390 1.00 0.00 56 ARG A O 18
ATOM 29805 N N . ARG A 1 57 ? 34.153 -14.920 -18.756 1.00 0.00 57 ARG A N 18
ATOM 29806 C CA . ARG A 1 57 ? 33.565 -13.593 -18.632 1.00 0.00 57 ARG A CA 18
ATOM 29807 C C . ARG A 1 57 ? 32.103 -13.603 -19.069 1.00 0.00 57 ARG A C 18
ATOM 29808 O O . ARG A 1 57 ? 31.269 -12.900 -18.497 1.00 0.00 57 ARG A O 18
ATOM 29829 N N . TRP A 1 58 ? 31.800 -14.404 -20.084 1.00 0.00 58 TRP A N 18
ATOM 29830 C CA . TRP A 1 58 ? 30.439 -14.505 -20.598 1.00 0.00 58 TRP A CA 18
ATOM 29831 C C . TRP A 1 58 ? 29.572 -15.357 -19.677 1.00 0.00 58 TRP A C 18
ATOM 29832 O O . TRP A 1 58 ? 28.380 -15.093 -19.511 1.00 0.00 58 TRP A O 18
ATOM 29853 N N . ARG A 1 59 ? 30.176 -16.380 -19.081 1.00 0.00 59 ARG A N 18
ATOM 29854 C CA . ARG A 1 59 ? 29.458 -17.271 -18.178 1.00 0.00 59 ARG A CA 18
ATOM 29855 C C . ARG A 1 59 ? 28.715 -16.477 -17.108 1.00 0.00 59 ARG A C 18
ATOM 29856 O O . ARG A 1 59 ? 27.566 -16.779 -16.783 1.00 0.00 59 ARG A O 18
ATOM 29877 N N . GLU A 1 60 ? 29.378 -15.460 -16.565 1.00 0.00 60 GLU A N 18
ATOM 29878 C CA . GLU A 1 60 ? 28.778 -14.625 -15.531 1.00 0.00 60 GLU A CA 18
ATOM 29879 C C . GLU A 1 60 ?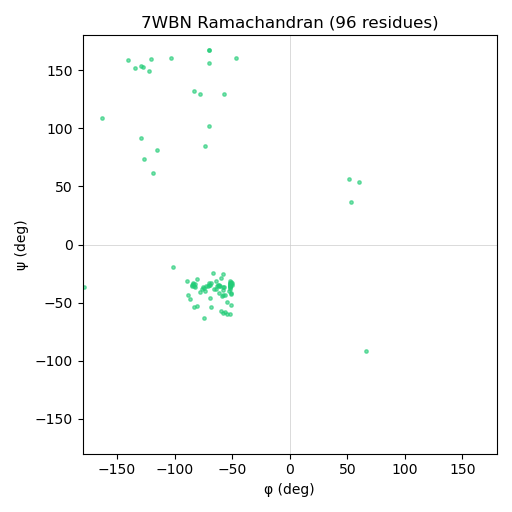 27.412 -14.108 -15.972 1.00 0.00 60 GLU A C 18
ATOM 29880 O O . GLU A 1 60 ? 26.493 -13.982 -15.163 1.00 0.00 60 GLU A O 18
ATOM 29892 N N . ARG A 1 61 ? 27.286 -13.811 -17.261 1.00 0.00 61 ARG A N 18
ATOM 29893 C CA . ARG A 1 61 ? 26.034 -13.306 -17.811 1.00 0.00 61 ARG A CA 18
ATOM 29894 C C . ARG A 1 61 ? 25.142 -14.455 -18.275 1.00 0.00 61 ARG A C 18
ATOM 29895 O O . ARG A 1 61 ? 23.918 -14.384 -18.168 1.00 0.00 61 ARG A O 18
ATOM 29916 N N . GLN A 1 62 ? 25.766 -15.510 -18.789 1.00 0.00 62 GLN A N 18
ATOM 29917 C CA . GLN A 1 62 ? 25.028 -16.673 -19.269 1.00 0.00 62 GLN A CA 18
ATOM 29918 C C . GLN A 1 62 ? 24.049 -17.171 -18.212 1.00 0.00 62 GLN A C 18
ATOM 29919 O O . GLN A 1 62 ? 22.978 -17.687 -18.536 1.00 0.00 62 GLN A O 18
ATOM 29933 N N . ARG A 1 63 ? 24.421 -17.015 -16.946 1.00 0.00 63 ARG A N 18
ATOM 29934 C CA . ARG A 1 63 ? 23.577 -17.451 -15.841 1.00 0.00 63 ARG A CA 18
ATOM 29935 C C . ARG A 1 63 ? 22.156 -16.919 -16.001 1.00 0.00 63 ARG A C 18
ATOM 29936 O O . ARG A 1 63 ? 21.189 -17.680 -15.947 1.00 0.00 63 ARG A O 18
ATOM 29957 N N . GLN A 1 64 ? 22.038 -15.611 -16.197 1.00 0.00 64 GLN A N 18
ATOM 29958 C CA . GLN A 1 64 ? 20.734 -14.977 -16.362 1.00 0.00 64 GLN A CA 18
ATOM 29959 C C . GLN A 1 64 ? 20.299 -15.004 -17.823 1.00 0.00 64 GLN A C 18
ATOM 29960 O O . GLN A 1 64 ? 19.114 -15.147 -18.127 1.00 0.00 64 GLN A O 18
ATOM 29974 N N . LYS A 1 65 ? 21.263 -14.863 -18.726 1.00 0.00 65 LYS A N 18
ATOM 29975 C CA . LYS A 1 65 ? 20.981 -14.872 -20.156 1.00 0.00 65 LYS A CA 18
ATOM 29976 C C . LYS A 1 65 ? 20.243 -16.144 -20.558 1.00 0.00 65 LYS A C 18
ATOM 29977 O O . LYS A 1 65 ? 19.195 -16.089 -21.199 1.00 0.00 65 LYS A O 18
ATOM 29996 N N . GLU A 1 66 ? 20.799 -17.291 -20.176 1.00 0.00 66 GLU A N 18
ATOM 29997 C CA . GLU A 1 66 ? 20.192 -18.577 -20.496 1.00 0.00 66 GLU A CA 18
ATOM 29998 C C . GLU A 1 66 ? 18.723 -18.604 -20.083 1.00 0.00 66 GLU A C 18
ATOM 29999 O O . GLU A 1 66 ? 17.893 -19.232 -20.739 1.00 0.00 66 GLU A O 18
ATOM 30011 N N . ASN A 1 67 ? 18.410 -17.918 -18.988 1.00 0.00 67 ASN A N 18
ATOM 30012 C CA . ASN A 1 67 ? 17.043 -17.864 -18.485 1.00 0.00 67 ASN A CA 18
ATOM 30013 C C . ASN A 1 67 ? 16.074 -17.444 -19.587 1.00 0.00 67 ASN A C 18
ATOM 30014 O O . ASN A 1 67 ? 14.942 -17.924 -19.646 1.00 0.00 67 ASN A O 18
ATOM 30025 N N . GLU A 1 68 ? 16.527 -16.547 -20.455 1.00 0.00 68 GLU A N 18
ATOM 30026 C CA . GLU A 1 68 ? 15.700 -16.063 -21.555 1.00 0.00 68 GLU A CA 18
ATOM 30027 C C . GLU A 1 68 ? 15.126 -17.228 -22.358 1.00 0.00 68 GLU A C 18
ATOM 30028 O O . GLU A 1 68 ? 13.910 -17.383 -22.463 1.00 0.00 68 GLU A O 18
ATOM 30040 N N . ILE A 1 69 ? 16.012 -18.043 -22.922 1.00 0.00 69 ILE A N 18
ATOM 30041 C CA . ILE A 1 69 ? 15.594 -19.192 -23.714 1.00 0.00 69 ILE A CA 18
ATOM 30042 C C . ILE A 1 69 ? 14.993 -20.280 -22.830 1.00 0.00 69 ILE A C 18
ATOM 30043 O O . ILE A 1 69 ? 14.076 -20.992 -23.241 1.00 0.00 69 ILE A O 18
ATOM 30059 N N . SER A 1 70 ? 15.515 -20.402 -21.614 1.00 0.00 70 SER A N 18
ATOM 30060 C CA . SER A 1 70 ? 15.031 -21.403 -20.671 1.00 0.00 70 SER A CA 18
ATOM 30061 C C . SER A 1 70 ? 13.518 -21.303 -20.500 1.00 0.00 70 SER A C 18
ATOM 30062 O O . SER A 1 70 ? 12.833 -22.313 -20.336 1.00 0.00 70 SER A O 18
ATOM 30070 N N . HIS A 1 71 ? 13.005 -20.078 -20.539 1.00 0.00 71 HIS A N 18
ATOM 30071 C CA . HIS A 1 71 ? 11.573 -19.844 -20.389 1.00 0.00 71 HIS A CA 18
ATOM 30072 C C . HIS A 1 71 ? 10.776 -20.719 -21.350 1.00 0.00 71 HIS A C 18
ATOM 30073 O O . HIS A 1 71 ? 9.685 -21.186 -21.022 1.00 0.00 71 HIS A O 18
ATOM 30087 N N . HIS A 1 72 ? 11.327 -20.935 -22.541 1.00 0.00 72 HIS A N 18
ATOM 30088 C CA . HIS A 1 72 ? 10.666 -21.755 -23.551 1.00 0.00 72 HIS A CA 18
ATOM 30089 C C . HIS A 1 72 ? 10.891 -23.239 -23.279 1.00 0.00 72 HIS A C 18
ATOM 30090 O O . HIS A 1 72 ? 10.010 -24.065 -23.517 1.00 0.00 72 HIS A O 18
ATOM 30104 N N . ALA A 1 73 ? 12.078 -23.571 -22.781 1.00 0.00 73 ALA A N 18
ATOM 30105 C CA . ALA A 1 73 ? 12.419 -24.955 -22.476 1.00 0.00 73 ALA A CA 18
ATOM 30106 C C . ALA A 1 73 ? 11.556 -25.496 -21.342 1.00 0.00 73 ALA A C 18
ATOM 30107 O O . ALA A 1 73 ? 10.964 -26.570 -21.454 1.00 0.00 73 ALA A O 18
ATOM 30114 N N . LYS A 1 74 ? 11.487 -24.746 -20.247 1.00 0.00 74 LYS A N 18
ATOM 30115 C CA . LYS A 1 74 ? 10.696 -25.148 -19.091 1.00 0.00 74 LYS A CA 18
ATOM 30116 C C . LYS A 1 74 ? 9.270 -25.500 -19.503 1.00 0.00 74 LYS A C 18
ATOM 30117 O O . LYS A 1 74 ? 8.655 -26.402 -18.935 1.00 0.00 74 LYS A O 18
ATOM 30136 N N . GLU A 1 75 ? 8.752 -24.783 -20.494 1.00 0.00 75 GLU A N 18
ATOM 30137 C CA . GLU A 1 75 ? 7.398 -25.020 -20.981 1.00 0.00 75 GLU A CA 18
ATOM 30138 C C . GLU A 1 75 ? 7.190 -26.495 -21.312 1.00 0.00 75 GLU A C 18
ATOM 30139 O O . GLU A 1 75 ? 6.107 -27.043 -21.102 1.00 0.00 75 GLU A O 18
ATOM 30151 N N . ILE A 1 76 ? 8.235 -27.132 -21.830 1.00 0.00 76 ILE A N 18
ATOM 30152 C CA . ILE A 1 76 ? 8.168 -28.544 -22.190 1.00 0.00 76 ILE A CA 18
ATOM 30153 C C . ILE A 1 76 ? 9.128 -29.372 -21.344 1.00 0.00 76 ILE A C 18
ATOM 30154 O O . ILE A 1 76 ? 10.323 -29.085 -21.285 1.00 0.00 76 ILE A O 18
ATOM 30170 N N . GLU A 1 77 ? 8.596 -30.402 -20.693 1.00 0.00 77 GLU A N 18
ATOM 30171 C CA . GLU A 1 77 ? 9.408 -31.274 -19.851 1.00 0.00 77 GLU A CA 18
ATOM 30172 C C . GLU A 1 77 ? 8.576 -32.432 -19.307 1.00 0.00 77 GLU A C 18
ATOM 30173 O O . GLU A 1 77 ? 7.414 -32.603 -19.676 1.00 0.00 77 GLU A O 18
ATOM 30185 N N . ARG A 1 78 ? 9.181 -33.224 -18.428 1.00 0.00 78 ARG A N 18
ATOM 30186 C CA . ARG A 1 78 ? 8.497 -34.367 -17.833 1.00 0.00 78 ARG A CA 18
ATOM 30187 C C . ARG A 1 78 ? 8.742 -34.423 -16.328 1.00 0.00 78 ARG A C 18
ATOM 30188 O O . ARG A 1 78 ? 7.831 -34.708 -15.549 1.00 0.00 78 ARG A O 18
ATOM 30209 N N . LEU A 1 79 ? 9.978 -34.150 -15.923 1.00 0.00 79 LEU A N 18
ATOM 30210 C CA . LEU A 1 79 ? 10.343 -34.170 -14.512 1.00 0.00 79 LEU A CA 18
ATOM 30211 C C . LEU A 1 79 ? 11.530 -33.251 -14.243 1.00 0.00 79 LEU A C 18
ATOM 30212 O O . LEU A 1 79 ? 12.087 -32.656 -15.166 1.00 0.00 79 LEU A O 18
ATOM 30228 N N . GLN A 1 80 ? 11.914 -33.142 -12.975 1.00 0.00 80 GLN A N 18
ATOM 30229 C CA . GLN A 1 80 ? 13.036 -32.297 -12.587 1.00 0.00 80 GLN A CA 18
ATOM 30230 C C . GLN A 1 80 ? 14.196 -33.138 -12.064 1.00 0.00 80 GLN A C 18
ATOM 30231 O O . GLN A 1 80 ? 15.295 -33.114 -12.617 1.00 0.00 80 GLN A O 18
ATOM 30245 N N . LYS A 1 81 ? 13.944 -33.882 -10.992 1.00 0.00 81 LYS A N 18
ATOM 30246 C CA . LYS A 1 81 ? 14.966 -34.733 -10.393 1.00 0.00 81 LYS A CA 18
ATOM 30247 C C . LYS A 1 81 ? 14.350 -35.690 -9.378 1.00 0.00 81 LYS A C 18
ATOM 30248 O O . LYS A 1 81 ? 13.270 -35.435 -8.847 1.00 0.00 81 LYS A O 18
ATOM 30267 N N . GLU A 1 82 ? 15.045 -36.792 -9.113 1.00 0.00 82 GLU A N 18
ATOM 30268 C CA . GLU A 1 82 ? 14.566 -37.787 -8.160 1.00 0.00 82 GLU A CA 18
ATOM 30269 C C . GLU A 1 82 ? 15.537 -37.936 -6.993 1.00 0.00 82 GLU A C 18
ATOM 30270 O O . GLU A 1 82 ? 15.740 -39.034 -6.476 1.00 0.00 82 GLU A O 18
ATOM 30282 N N . ILE A 1 83 ? 16.135 -36.821 -6.584 1.00 0.00 83 ILE A N 18
ATOM 30283 C CA . ILE A 1 83 ? 17.084 -36.826 -5.477 1.00 0.00 83 ILE A CA 18
ATOM 30284 C C . ILE A 1 83 ? 16.397 -36.478 -4.162 1.00 0.00 83 ILE A C 18
ATOM 30285 O O . ILE A 1 83 ? 16.960 -35.773 -3.325 1.00 0.00 83 ILE A O 18
ATOM 30301 N N . GLU A 1 84 ? 15.178 -36.978 -3.986 1.00 0.00 84 GLU A N 18
ATOM 30302 C CA . GLU A 1 84 ? 14.415 -36.719 -2.771 1.00 0.00 84 GLU A CA 18
ATOM 30303 C C . GLU A 1 84 ? 15.181 -37.190 -1.537 1.00 0.00 84 GLU A C 18
ATOM 30304 O O . GLU A 1 84 ? 15.615 -36.381 -0.717 1.00 0.00 84 GLU A O 18
ATOM 30316 N N . ARG A 1 85 ? 15.342 -38.504 -1.413 1.00 0.00 85 ARG A N 18
ATOM 30317 C CA . ARG A 1 85 ? 16.053 -39.082 -0.280 1.00 0.00 85 ARG A CA 18
ATOM 30318 C C . ARG A 1 85 ? 15.445 -38.614 1.039 1.00 0.00 85 ARG A C 18
ATOM 30319 O O . ARG A 1 85 ? 16.159 -38.178 1.943 1.00 0.00 85 ARG A O 18
ATOM 30340 N N . HIS A 1 86 ? 14.123 -38.709 1.143 1.00 0.00 86 HIS A N 18
ATOM 30341 C CA . HIS A 1 86 ? 13.419 -38.295 2.351 1.00 0.00 86 HIS A CA 18
ATOM 30342 C C . HIS A 1 86 ? 13.248 -39.470 3.309 1.00 0.00 86 HIS A C 18
ATOM 30343 O O . HIS A 1 86 ? 13.758 -40.564 3.064 1.00 0.00 86 HIS A O 18
ATOM 30357 N N . LYS A 1 87 ? 12.528 -39.237 4.401 1.00 0.00 87 LYS A N 18
ATOM 30358 C CA . LYS A 1 87 ? 12.288 -40.275 5.396 1.00 0.00 87 LYS A CA 18
ATOM 30359 C C . LYS A 1 87 ? 11.076 -39.935 6.257 1.00 0.00 87 LYS A C 18
ATOM 30360 O O . LYS A 1 87 ? 10.973 -38.831 6.790 1.00 0.00 87 LYS A O 18
ATOM 30379 N N . GLN A 1 88 ? 10.162 -40.891 6.388 1.00 0.00 88 GLN A N 18
ATOM 30380 C CA . GLN A 1 88 ? 8.957 -40.691 7.184 1.00 0.00 88 GLN A CA 18
ATOM 30381 C C . GLN A 1 88 ? 9.110 -41.311 8.569 1.00 0.00 88 GLN A C 18
ATOM 30382 O O . GLN A 1 88 ? 8.357 -42.210 8.944 1.00 0.00 88 GLN A O 18
ATOM 30396 N N . SER A 1 89 ? 10.091 -40.826 9.323 1.00 0.00 89 SER A N 18
ATOM 30397 C CA . SER A 1 89 ? 10.346 -41.337 10.665 1.00 0.00 89 SER A CA 18
ATOM 30398 C C . SER A 1 89 ? 9.068 -41.335 11.499 1.00 0.00 89 SER A C 18
ATOM 30399 O O . SER A 1 89 ? 8.871 -42.199 12.355 1.00 0.00 89 SER A O 18
ATOM 30407 N N . ILE A 1 90 ? 8.203 -40.359 11.243 1.00 0.00 90 ILE A N 18
ATOM 30408 C CA . ILE A 1 90 ? 6.944 -40.245 11.969 1.00 0.00 90 ILE A CA 18
ATOM 30409 C C . ILE A 1 90 ? 6.191 -41.571 11.974 1.00 0.00 90 ILE A C 18
ATOM 30410 O O . ILE A 1 90 ? 5.457 -41.877 12.914 1.00 0.00 90 ILE A O 18
ATOM 30426 N N . LYS A 1 91 ? 6.379 -42.355 10.919 1.00 0.00 91 LYS A N 18
ATOM 30427 C CA . LYS A 1 91 ? 5.720 -43.651 10.801 1.00 0.00 91 LYS A CA 18
ATOM 30428 C C . LYS A 1 91 ? 5.940 -44.489 12.057 1.00 0.00 91 LYS A C 18
ATOM 30429 O O . LYS A 1 91 ? 5.074 -45.269 12.455 1.00 0.00 91 LYS A O 18
ATOM 30448 N N . LYS A 1 92 ? 7.102 -44.322 12.679 1.00 0.00 92 LYS A N 18
ATOM 30449 C CA . LYS A 1 92 ? 7.435 -45.060 13.892 1.00 0.00 92 LYS A CA 18
ATOM 30450 C C . LYS A 1 92 ? 6.421 -44.777 14.995 1.00 0.00 92 LYS A C 18
ATOM 30451 O O . LYS A 1 92 ? 6.112 -45.651 15.806 1.00 0.00 92 LYS A O 18
ATOM 30470 N N . LEU A 1 93 ? 5.905 -43.554 15.020 1.00 0.00 93 LEU A N 18
ATOM 30471 C CA . LEU A 1 93 ? 4.925 -43.157 16.024 1.00 0.00 93 LEU A CA 18
ATOM 30472 C C . LEU A 1 93 ? 3.508 -43.473 15.558 1.00 0.00 93 LEU A C 18
ATOM 30473 O O . LEU A 1 93 ? 2.740 -44.125 16.265 1.00 0.00 93 LEU A O 18
ATOM 30489 N N . LYS A 1 94 ? 3.168 -43.009 14.359 1.00 0.00 94 LYS A N 18
ATOM 30490 C CA . LYS A 1 94 ? 1.845 -43.245 13.794 1.00 0.00 94 LYS A CA 18
ATOM 30491 C C . LYS A 1 94 ? 1.522 -44.736 13.768 1.00 0.00 94 LYS A C 18
ATOM 30492 O O . LYS A 1 94 ? 0.377 -45.134 13.976 1.00 0.00 94 LYS A O 18
ATOM 30511 N N . GLN A 1 95 ? 2.539 -45.553 13.514 1.00 0.00 95 GLN A N 18
ATOM 30512 C CA . GLN A 1 95 ? 2.362 -46.999 13.463 1.00 0.00 95 GLN A CA 18
ATOM 30513 C C . GLN A 1 95 ? 1.683 -47.510 14.730 1.00 0.00 95 GLN A C 18
ATOM 30514 O O . GLN A 1 95 ? 0.813 -48.378 14.672 1.00 0.00 95 GLN A O 18
ATOM 30528 N N . SER A 1 96 ? 2.088 -46.965 15.872 1.00 0.00 96 SER A N 18
ATOM 30529 C CA . SER A 1 96 ? 1.521 -47.368 17.153 1.00 0.00 96 SER A CA 18
ATOM 30530 C C . SER A 1 96 ? 0.840 -46.189 17.842 1.00 0.00 96 SER A C 18
ATOM 30531 O O . SER A 1 96 ? 1.276 -45.739 18.901 1.00 0.00 96 SER A O 18
ATOM 30539 N N . GLU A 1 97 ? -0.234 -45.696 17.231 1.00 0.00 97 GLU A N 18
ATOM 30540 C CA . GLU A 1 97 ? -0.975 -44.569 17.785 1.00 0.00 97 GLU A CA 18
ATOM 30541 C C . GLU A 1 97 ? -2.473 -44.858 17.801 1.00 0.00 97 GLU A C 18
ATOM 30542 O O . GLU A 1 97 ? -3.116 -44.918 16.752 1.00 0.00 97 GLU A O 18
ATOM 30554 N N . CYS A 1 98 ? -3.022 -45.037 18.997 1.00 0.00 98 CYS A N 18
ATOM 30555 C CA . CYS A 1 98 ? -4.444 -45.322 19.150 1.00 0.00 98 CYS A CA 18
ATOM 30556 C C . CYS A 1 98 ? -5.285 -44.105 18.776 1.00 0.00 98 CYS A C 18
ATOM 30557 O O . CYS A 1 98 ? -6.443 -44.238 18.380 1.00 0.00 98 CYS A O 18
ATOM 30565 N N . GLY A 1 1 ? 0.019 2.328 -1.572 1.00 0.00 1 GLY A N 19
ATOM 30566 C CA . GLY A 1 1 ? 0.505 2.457 -2.934 1.00 0.00 1 GLY A CA 19
ATOM 30567 C C . GLY A 1 1 ? 1.813 3.218 -3.013 1.00 0.00 1 GLY A C 19
ATOM 30568 O O . GLY A 1 1 ? 1.826 4.448 -2.993 1.00 0.00 1 GLY A O 19
ATOM 30572 N N . GLY A 1 2 ? 2.919 2.484 -3.100 1.00 0.00 2 GLY A N 19
ATOM 30573 C CA . GLY A 1 2 ? 4.223 3.116 -3.179 1.00 0.00 2 GLY A CA 19
ATOM 30574 C C . GLY A 1 2 ? 4.784 3.115 -4.588 1.00 0.00 2 GLY A C 19
ATOM 30575 O O . GLY A 1 2 ? 4.940 4.170 -5.201 1.00 0.00 2 GLY A O 19
ATOM 30579 N N . SER A 1 3 ? 5.088 1.927 -5.101 1.00 0.00 3 SER A N 19
ATOM 30580 C CA . SER A 1 3 ? 5.640 1.794 -6.444 1.00 0.00 3 SER A CA 19
ATOM 30581 C C . SER A 1 3 ? 5.536 0.352 -6.933 1.00 0.00 3 SER A C 19
ATOM 30582 O O . SER A 1 3 ? 5.407 -0.578 -6.137 1.00 0.00 3 SER A O 19
ATOM 30590 N N . LYS A 1 4 ? 5.595 0.175 -8.248 1.00 0.00 4 LYS A N 19
ATOM 30591 C CA . LYS A 1 4 ? 5.508 -1.152 -8.847 1.00 0.00 4 LYS A CA 19
ATOM 30592 C C . LYS A 1 4 ? 6.785 -1.947 -8.592 1.00 0.00 4 LYS A C 19
ATOM 30593 O O . LYS A 1 4 ? 6.738 -3.155 -8.361 1.00 0.00 4 LYS A O 19
ATOM 30612 N N . GLU A 1 5 ? 7.923 -1.261 -8.632 1.00 0.00 5 GLU A N 19
ATOM 30613 C CA . GLU A 1 5 ? 9.211 -1.905 -8.405 1.00 0.00 5 GLU A CA 19
ATOM 30614 C C . GLU A 1 5 ? 9.204 -2.689 -7.095 1.00 0.00 5 GLU A C 19
ATOM 30615 O O . GLU A 1 5 ? 9.764 -3.780 -7.009 1.00 0.00 5 GLU A O 19
ATOM 30627 N N . ASN A 1 6 ? 8.566 -2.121 -6.077 1.00 0.00 6 ASN A N 19
ATOM 30628 C CA . ASN A 1 6 ? 8.485 -2.764 -4.770 1.00 0.00 6 ASN A CA 19
ATOM 30629 C C . ASN A 1 6 ? 7.897 -4.167 -4.890 1.00 0.00 6 ASN A C 19
ATOM 30630 O O . ASN A 1 6 ? 8.386 -5.111 -4.270 1.00 0.00 6 ASN A O 19
ATOM 30641 N N . GLU A 1 7 ? 6.844 -4.295 -5.693 1.00 0.00 7 GLU A N 19
ATOM 30642 C CA . GLU A 1 7 ? 6.189 -5.582 -5.893 1.00 0.00 7 GLU A CA 19
ATOM 30643 C C . GLU A 1 7 ? 7.104 -6.547 -6.642 1.00 0.00 7 GLU A C 19
ATOM 30644 O O . GLU A 1 7 ? 7.198 -7.725 -6.295 1.00 0.00 7 GLU A O 19
ATOM 30656 N N . ILE A 1 8 ? 7.774 -6.039 -7.670 1.00 0.00 8 ILE A N 19
ATOM 30657 C CA . ILE A 1 8 ? 8.681 -6.856 -8.468 1.00 0.00 8 ILE A CA 19
ATOM 30658 C C . ILE A 1 8 ? 9.832 -7.388 -7.620 1.00 0.00 8 ILE A C 19
ATOM 30659 O O . ILE A 1 8 ? 10.231 -8.545 -7.753 1.00 0.00 8 ILE A O 19
ATOM 30675 N N . SER A 1 9 ? 10.360 -6.535 -6.748 1.00 0.00 9 SER A N 19
ATOM 30676 C CA . SER A 1 9 ? 11.467 -6.919 -5.879 1.00 0.00 9 SER A CA 19
ATOM 30677 C C . SER A 1 9 ? 11.096 -8.131 -5.030 1.00 0.00 9 SER A C 19
ATOM 30678 O O . SER A 1 9 ? 11.932 -8.996 -4.764 1.00 0.00 9 SER A O 19
ATOM 30686 N N . HIS A 1 10 ? 9.836 -8.188 -4.609 1.00 0.00 10 HIS A N 19
ATOM 30687 C CA . HIS A 1 10 ? 9.353 -9.294 -3.790 1.00 0.00 10 HIS A CA 19
ATOM 30688 C C . HIS A 1 10 ? 9.620 -10.633 -4.474 1.00 0.00 10 HIS A C 19
ATOM 30689 O O . HIS A 1 10 ? 10.082 -11.583 -3.841 1.00 0.00 10 HIS A O 19
ATOM 30703 N N . HIS A 1 11 ? 9.327 -10.699 -5.768 1.00 0.00 11 HIS A N 19
ATOM 30704 C CA . HIS A 1 11 ? 9.535 -11.921 -6.537 1.00 0.00 11 HIS A CA 19
ATOM 30705 C C . HIS A 1 11 ? 11.021 -12.153 -6.797 1.00 0.00 11 HIS A C 19
ATOM 30706 O O . HIS A 1 11 ? 11.514 -13.274 -6.679 1.00 0.00 11 HIS A O 19
ATOM 30720 N N . ALA A 1 12 ? 11.728 -11.085 -7.153 1.00 0.00 12 ALA A N 19
ATOM 30721 C CA . ALA A 1 12 ? 13.157 -11.172 -7.428 1.00 0.00 12 ALA A CA 19
ATOM 30722 C C . ALA A 1 12 ? 13.924 -11.651 -6.201 1.00 0.00 12 ALA A C 19
ATOM 30723 O O . ALA A 1 12 ? 14.946 -12.328 -6.319 1.00 0.00 12 ALA A O 19
ATOM 30730 N N . LYS A 1 13 ? 13.427 -11.296 -5.021 1.00 0.00 13 LYS A N 19
ATOM 30731 C CA . LYS A 1 13 ? 14.064 -11.690 -3.771 1.00 0.00 13 LYS A CA 19
ATOM 30732 C C . LYS A 1 13 ? 14.195 -13.207 -3.680 1.00 0.00 13 LYS A C 19
ATOM 30733 O O . LYS A 1 13 ? 15.196 -13.723 -3.187 1.00 0.00 13 LYS A O 19
ATOM 30752 N N . GLU A 1 14 ? 13.178 -13.913 -4.163 1.00 0.00 14 GLU A N 19
ATOM 30753 C CA . GLU A 1 14 ? 13.180 -15.370 -4.137 1.00 0.00 14 GLU A CA 19
ATOM 30754 C C . GLU A 1 14 ? 13.723 -15.937 -5.446 1.00 0.00 14 GLU A C 19
ATOM 30755 O O . GLU A 1 14 ? 14.423 -16.950 -5.452 1.00 0.00 14 GLU A O 19
ATOM 30767 N N . ILE A 1 15 ? 13.393 -15.278 -6.551 1.00 0.00 15 ILE A N 19
ATOM 30768 C CA . ILE A 1 15 ? 13.847 -15.715 -7.865 1.00 0.00 15 ILE A CA 19
ATOM 30769 C C . ILE A 1 15 ? 15.368 -15.684 -7.959 1.00 0.00 15 ILE A C 19
ATOM 30770 O O . ILE A 1 15 ? 15.986 -16.608 -8.489 1.00 0.00 15 ILE A O 19
ATOM 30786 N N . GLU A 1 16 ? 15.967 -14.617 -7.440 1.00 0.00 16 GLU A N 19
ATOM 30787 C CA . GLU A 1 16 ? 17.418 -14.467 -7.465 1.00 0.00 16 GLU A CA 19
ATOM 30788 C C . GLU A 1 16 ? 18.102 -15.710 -6.904 1.00 0.00 16 GLU A C 19
ATOM 30789 O O . GLU A 1 16 ? 19.194 -16.078 -7.337 1.00 0.00 16 GLU A O 19
ATOM 30801 N N . ARG A 1 17 ? 17.453 -16.352 -5.939 1.00 0.00 17 ARG A N 19
ATOM 30802 C CA . ARG A 1 17 ? 17.999 -17.552 -5.319 1.00 0.00 17 ARG A CA 19
ATOM 30803 C C . ARG A 1 17 ? 17.972 -18.727 -6.290 1.00 0.00 17 ARG A C 19
ATOM 30804 O O . ARG A 1 17 ? 18.873 -19.568 -6.291 1.00 0.00 17 ARG A O 19
ATOM 30825 N N . LEU A 1 18 ? 16.933 -18.782 -7.116 1.00 0.00 18 LEU A N 19
ATOM 30826 C CA . LEU A 1 18 ? 16.787 -19.855 -8.094 1.00 0.00 18 LEU A CA 19
ATOM 30827 C C . LEU A 1 18 ? 17.660 -19.599 -9.318 1.00 0.00 18 LEU A C 19
ATOM 30828 O O . LEU A 1 18 ? 18.195 -20.531 -9.916 1.00 0.00 18 LEU A O 19
ATOM 30844 N N . GLN A 1 19 ? 17.799 -18.328 -9.684 1.00 0.00 19 GLN A N 19
ATOM 30845 C CA . GLN A 1 19 ? 18.609 -17.950 -10.836 1.00 0.00 19 GLN A CA 19
ATOM 30846 C C . GLN A 1 19 ? 20.090 -18.180 -10.559 1.00 0.00 19 GLN A C 19
ATOM 30847 O O . GLN A 1 19 ? 20.886 -18.354 -11.482 1.00 0.00 19 GLN A O 19
ATOM 30861 N N . LYS A 1 20 ? 20.456 -18.177 -9.281 1.00 0.00 20 LYS A N 19
ATOM 30862 C CA . LYS A 1 20 ? 21.843 -18.385 -8.882 1.00 0.00 20 LYS A CA 19
ATOM 30863 C C . LYS A 1 20 ? 22.134 -19.870 -8.683 1.00 0.00 20 LYS A C 19
ATOM 30864 O O . LYS A 1 20 ? 23.269 -20.316 -8.849 1.00 0.00 20 LYS A O 19
ATOM 30883 N N . GLU A 1 21 ? 21.102 -20.629 -8.327 1.00 0.00 21 GLU A N 19
ATOM 30884 C CA . GLU A 1 21 ? 21.249 -22.063 -8.107 1.00 0.00 21 GLU A CA 19
ATOM 30885 C C . GLU A 1 21 ? 21.335 -22.811 -9.435 1.00 0.00 21 GLU A C 19
ATOM 30886 O O . GLU A 1 21 ? 22.110 -23.756 -9.576 1.00 0.00 21 GLU A O 19
ATOM 30898 N N . ILE A 1 22 ? 20.532 -22.381 -10.401 1.00 0.00 22 ILE A N 19
ATOM 30899 C CA . ILE A 1 22 ? 20.518 -23.009 -11.717 1.00 0.00 22 ILE A CA 19
ATOM 30900 C C . ILE A 1 22 ? 21.931 -23.160 -12.269 1.00 0.00 22 ILE A C 19
ATOM 30901 O O . ILE A 1 22 ? 22.238 -24.132 -12.959 1.00 0.00 22 ILE A O 19
ATOM 30917 N N . GLU A 1 23 ? 22.788 -22.193 -11.960 1.00 0.00 23 GLU A N 19
ATOM 30918 C CA . GLU A 1 23 ? 24.170 -22.219 -12.426 1.00 0.00 23 GLU A CA 19
ATOM 30919 C C . GLU A 1 23 ? 24.876 -23.490 -11.962 1.00 0.00 23 GLU A C 19
ATOM 30920 O O . GLU A 1 23 ? 25.647 -24.093 -12.710 1.00 0.00 23 GLU A O 19
ATOM 30932 N N . ARG A 1 24 ? 24.608 -23.891 -10.723 1.00 0.00 24 ARG A N 19
ATOM 30933 C CA . ARG A 1 24 ? 25.218 -25.088 -10.159 1.00 0.00 24 ARG A CA 19
ATOM 30934 C C . ARG A 1 24 ? 24.406 -26.331 -10.512 1.00 0.00 24 ARG A C 19
ATOM 30935 O O . ARG A 1 24 ? 24.964 -27.383 -10.824 1.00 0.00 24 ARG A O 19
ATOM 30956 N N . HIS A 1 25 ? 23.083 -26.201 -10.458 1.00 0.00 25 HIS A N 19
ATOM 30957 C CA . HIS A 1 25 ? 22.193 -27.314 -10.772 1.00 0.00 25 HIS A CA 19
ATOM 30958 C C . HIS A 1 25 ? 22.385 -27.773 -12.214 1.00 0.00 25 HIS A C 19
ATOM 30959 O O . HIS A 1 25 ? 22.732 -28.927 -12.469 1.00 0.00 25 HIS A O 19
ATOM 30973 N N . LYS A 1 26 ? 22.157 -26.863 -13.155 1.00 0.00 26 LYS A N 19
ATOM 30974 C CA . LYS A 1 26 ? 22.306 -27.174 -14.572 1.00 0.00 26 LYS A CA 19
ATOM 30975 C C . LYS A 1 26 ? 23.664 -27.809 -14.851 1.00 0.00 26 LYS A C 19
ATOM 30976 O O . LYS A 1 26 ? 23.767 -28.763 -15.620 1.00 0.00 26 LYS A O 19
ATOM 30995 N N . GLN A 1 27 ? 24.704 -27.271 -14.220 1.00 0.00 27 GLN A N 19
ATOM 30996 C CA . GLN A 1 27 ? 26.056 -27.787 -14.400 1.00 0.00 27 GLN A CA 19
ATOM 30997 C C . GLN A 1 27 ? 26.206 -29.161 -13.753 1.00 0.00 27 GLN A C 19
ATOM 30998 O O . GLN A 1 27 ? 26.940 -30.015 -14.251 1.00 0.00 27 GLN A O 19
ATOM 31012 N N . SER A 1 28 ? 25.506 -29.365 -12.642 1.00 0.00 28 SER A N 19
ATOM 31013 C CA . SER A 1 28 ? 25.565 -30.634 -11.925 1.00 0.00 28 SER A CA 19
ATOM 31014 C C . SER A 1 28 ? 24.847 -31.732 -12.704 1.00 0.00 28 SER A C 19
ATOM 31015 O O . SER A 1 28 ? 25.261 -32.891 -12.688 1.00 0.00 28 SER A O 19
ATOM 31023 N N . ILE A 1 29 ? 23.768 -31.358 -13.384 1.00 0.00 29 ILE A N 19
ATOM 31024 C CA . ILE A 1 29 ? 22.992 -32.310 -14.169 1.00 0.00 29 ILE A CA 19
ATOM 31025 C C . ILE A 1 29 ? 23.597 -32.498 -15.556 1.00 0.00 29 ILE A C 19
ATOM 31026 O O . ILE A 1 29 ? 23.551 -33.591 -16.123 1.00 0.00 29 ILE A O 19
ATOM 31042 N N . LYS A 1 30 ? 24.163 -31.426 -16.099 1.00 0.00 30 LYS A N 19
ATOM 31043 C CA . LYS A 1 30 ? 24.781 -31.473 -17.421 1.00 0.00 30 LYS A CA 19
ATOM 31044 C C . LYS A 1 30 ? 25.754 -32.643 -17.525 1.00 0.00 30 LYS A C 19
ATOM 31045 O O . LYS A 1 30 ? 25.889 -33.258 -18.582 1.00 0.00 30 LYS A O 19
ATOM 31064 N N . LYS A 1 31 ? 26.430 -32.945 -16.422 1.00 0.00 31 LYS A N 19
ATOM 31065 C CA . LYS A 1 31 ? 27.388 -34.043 -16.389 1.00 0.00 31 LYS A CA 19
ATOM 31066 C C . LYS A 1 31 ? 26.762 -35.329 -16.918 1.00 0.00 31 LYS A C 19
ATOM 31067 O O . LYS A 1 31 ? 27.391 -36.074 -17.670 1.00 0.00 31 LYS A O 19
ATOM 31086 N N . LEU A 1 32 ? 25.520 -35.583 -16.520 1.00 0.00 32 LEU A N 19
ATOM 31087 C CA . LEU A 1 32 ? 24.807 -36.779 -16.955 1.00 0.00 32 LEU A CA 19
ATOM 31088 C C . LEU A 1 32 ? 24.149 -36.557 -18.313 1.00 0.00 32 LEU A C 19
ATOM 31089 O O . LEU A 1 32 ? 23.962 -37.496 -19.087 1.00 0.00 32 LEU A O 19
ATOM 31105 N N . LYS A 1 33 ? 23.800 -35.307 -18.598 1.00 0.00 33 LYS A N 19
ATOM 31106 C CA . LYS A 1 33 ? 23.165 -34.958 -19.863 1.00 0.00 33 LYS A CA 19
ATOM 31107 C C . LYS A 1 33 ? 24.143 -35.113 -21.024 1.00 0.00 33 LYS A C 19
ATOM 31108 O O . LYS A 1 33 ? 23.747 -35.445 -22.140 1.00 0.00 33 LYS A O 19
ATOM 31127 N N . GLN A 1 34 ? 25.421 -34.870 -20.750 1.00 0.00 34 GLN A N 19
ATOM 31128 C CA . GLN A 1 34 ? 26.455 -34.983 -21.772 1.00 0.00 34 GLN A CA 19
ATOM 31129 C C . GLN A 1 34 ? 26.346 -36.311 -22.512 1.00 0.00 34 GLN A C 19
ATOM 31130 O O . GLN A 1 34 ? 26.663 -36.401 -23.698 1.00 0.00 34 GLN A O 19
ATOM 31144 N N . SER A 1 35 ? 25.896 -37.343 -21.804 1.00 0.00 35 SER A N 19
ATOM 31145 C CA . SER A 1 35 ? 25.749 -38.669 -22.392 1.00 0.00 35 SER A CA 19
ATOM 31146 C C . SER A 1 35 ? 24.937 -38.603 -23.682 1.00 0.00 35 SER A C 19
ATOM 31147 O O . SER A 1 35 ? 25.212 -39.328 -24.639 1.00 0.00 35 SER A O 19
ATOM 31155 N N . GLU A 1 36 ? 23.935 -37.730 -23.700 1.00 0.00 36 GLU A N 19
ATOM 31156 C CA . GLU A 1 36 ? 23.081 -37.571 -24.872 1.00 0.00 36 GLU A CA 19
ATOM 31157 C C . GLU A 1 36 ? 23.728 -36.639 -25.893 1.00 0.00 36 GLU A C 19
ATOM 31158 O O . GLU A 1 36 ? 23.599 -36.840 -27.100 1.00 0.00 36 GLU A O 19
ATOM 31170 N N . GLN A 1 37 ? 24.424 -35.621 -25.399 1.00 0.00 37 GLN A N 19
ATOM 31171 C CA . GLN A 1 37 ? 25.090 -34.658 -26.267 1.00 0.00 37 GLN A CA 19
ATOM 31172 C C . GLN A 1 37 ? 25.982 -35.366 -27.282 1.00 0.00 37 GLN A C 19
ATOM 31173 O O . GLN A 1 37 ? 25.920 -35.087 -28.480 1.00 0.00 37 GLN A O 19
ATOM 31187 N N . SER A 1 38 ? 26.812 -36.283 -26.795 1.00 0.00 38 SER A N 19
ATOM 31188 C CA . SER A 1 38 ? 27.720 -37.028 -27.659 1.00 0.00 38 SER A CA 19
ATOM 31189 C C . SER A 1 38 ? 28.742 -36.098 -28.303 1.00 0.00 38 SER A C 19
ATOM 31190 O O . SER A 1 38 ? 29.230 -36.360 -29.401 1.00 0.00 38 SER A O 19
ATOM 31198 N N . ASN A 1 39 ? 29.062 -35.009 -27.610 1.00 0.00 39 ASN A N 19
ATOM 31199 C CA . ASN A 1 39 ? 30.026 -34.038 -28.115 1.00 0.00 39 ASN A CA 19
ATOM 31200 C C . ASN A 1 39 ? 31.442 -34.399 -27.676 1.00 0.00 39 ASN A C 19
ATOM 31201 O O . ASN A 1 39 ? 31.661 -34.966 -26.605 1.00 0.00 39 ASN A O 19
ATOM 31212 N N . PRO A 1 40 ? 32.427 -34.064 -28.521 1.00 0.00 40 PRO A N 19
ATOM 31213 C CA . PRO A 1 40 ? 33.840 -34.342 -28.242 1.00 0.00 40 PRO A CA 19
ATOM 31214 C C . PRO A 1 40 ? 34.387 -33.482 -27.109 1.00 0.00 40 PRO A C 19
ATOM 31215 O O . PRO A 1 40 ? 33.763 -32.513 -26.675 1.00 0.00 40 PRO A O 19
ATOM 31226 N N . PRO A 1 41 ? 35.581 -33.841 -26.616 1.00 0.00 41 PRO A N 19
ATOM 31227 C CA . PRO A 1 41 ? 36.240 -33.113 -25.527 1.00 0.00 41 PRO A CA 19
ATOM 31228 C C . PRO A 1 41 ? 36.724 -31.734 -25.960 1.00 0.00 41 PRO A C 19
ATOM 31229 O O . PRO A 1 41 ? 36.760 -31.407 -27.147 1.00 0.00 41 PRO A O 19
ATOM 31240 N N . PRO A 1 42 ? 37.105 -30.904 -24.978 1.00 0.00 42 PRO A N 19
ATOM 31241 C CA . PRO A 1 42 ? 37.595 -29.546 -25.234 1.00 0.00 42 PRO A CA 19
ATOM 31242 C C . PRO A 1 42 ? 38.965 -29.541 -25.904 1.00 0.00 42 PRO A C 19
ATOM 31243 O O . PRO A 1 42 ? 39.831 -30.351 -25.573 1.00 0.00 42 PRO A O 19
ATOM 31254 N N . ASN A 1 43 ? 39.155 -28.623 -26.846 1.00 0.00 43 ASN A N 19
ATOM 31255 C CA . ASN A 1 43 ? 40.420 -28.514 -27.562 1.00 0.00 43 ASN A CA 19
ATOM 31256 C C . ASN A 1 43 ? 40.744 -27.056 -27.875 1.00 0.00 43 ASN A C 19
ATOM 31257 O O . ASN A 1 43 ? 40.644 -26.602 -29.015 1.00 0.00 43 ASN A O 19
ATOM 31268 N N . PRO A 1 44 ? 41.142 -26.304 -26.837 1.00 0.00 44 PRO A N 19
ATOM 31269 C CA . PRO A 1 44 ? 41.490 -24.886 -26.975 1.00 0.00 44 PRO A CA 19
ATOM 31270 C C . PRO A 1 44 ? 42.788 -24.680 -27.750 1.00 0.00 44 PRO A C 19
ATOM 31271 O O . PRO A 1 44 ? 43.873 -24.953 -27.241 1.00 0.00 44 PRO A O 19
ATOM 31282 N N . GLU A 1 45 ? 42.666 -24.198 -28.983 1.00 0.00 45 GLU A N 19
ATOM 31283 C CA . GLU A 1 45 ? 43.830 -23.956 -29.826 1.00 0.00 45 GLU A CA 19
ATOM 31284 C C . GLU A 1 45 ? 44.476 -22.615 -29.491 1.00 0.00 45 GLU A C 19
ATOM 31285 O O . GLU A 1 45 ? 44.631 -21.754 -30.357 1.00 0.00 45 GLU A O 19
ATOM 31297 N N . GLY A 1 46 ? 44.851 -22.444 -28.227 1.00 0.00 46 GLY A N 19
ATOM 31298 C CA . GLY A 1 46 ? 45.474 -21.205 -27.799 1.00 0.00 46 GLY A CA 19
ATOM 31299 C C . GLY A 1 46 ? 44.492 -20.054 -27.734 1.00 0.00 46 GLY A C 19
ATOM 31300 O O . GLY A 1 46 ? 44.017 -19.690 -26.657 1.00 0.00 46 GLY A O 19
ATOM 31304 N N . THR A 1 47 ? 44.184 -19.473 -28.891 1.00 0.00 47 THR A N 19
ATOM 31305 C CA . THR A 1 47 ? 43.254 -18.354 -28.961 1.00 0.00 47 THR A CA 19
ATOM 31306 C C . THR A 1 47 ? 41.948 -18.678 -28.243 1.00 0.00 47 THR A C 19
ATOM 31307 O O . THR A 1 47 ? 41.465 -17.890 -27.429 1.00 0.00 47 THR A O 19
ATOM 31318 N N . ARG A 1 48 ? 41.383 -19.841 -28.548 1.00 0.00 48 ARG A N 19
ATOM 31319 C CA . ARG A 1 48 ? 40.133 -20.268 -27.931 1.00 0.00 48 ARG A CA 19
ATOM 31320 C C . ARG A 1 48 ? 40.221 -20.183 -26.410 1.00 0.00 48 ARG A C 19
ATOM 31321 O O . ARG A 1 48 ? 39.243 -19.847 -25.741 1.00 0.00 48 ARG A O 19
ATOM 31342 N N . GLN A 1 49 ? 41.397 -20.489 -25.872 1.00 0.00 49 GLN A N 19
ATOM 31343 C CA . GLN A 1 49 ? 41.610 -20.448 -24.430 1.00 0.00 49 GLN A CA 19
ATOM 31344 C C . GLN A 1 49 ? 41.553 -19.014 -23.912 1.00 0.00 49 GLN A C 19
ATOM 31345 O O . GLN A 1 49 ? 41.007 -18.752 -22.842 1.00 0.00 49 GLN A O 19
ATOM 31359 N N . ALA A 1 50 ? 42.123 -18.090 -24.679 1.00 0.00 50 ALA A N 19
ATOM 31360 C CA . ALA A 1 50 ? 42.136 -16.683 -24.299 1.00 0.00 50 ALA A CA 19
ATOM 31361 C C . ALA A 1 50 ? 40.729 -16.093 -24.330 1.00 0.00 50 ALA A C 19
ATOM 31362 O O . ALA A 1 50 ? 40.380 -15.253 -23.501 1.00 0.00 50 ALA A O 19
ATOM 31369 N N . ARG A 1 51 ? 39.927 -16.538 -25.292 1.00 0.00 51 ARG A N 19
ATOM 31370 C CA . ARG A 1 51 ? 38.560 -16.053 -25.431 1.00 0.00 51 ARG A CA 19
ATOM 31371 C C . ARG A 1 51 ? 37.671 -16.606 -24.323 1.00 0.00 51 ARG A C 19
ATOM 31372 O O . ARG A 1 51 ? 37.039 -15.850 -23.584 1.00 0.00 51 ARG A O 19
ATOM 31393 N N . ARG A 1 52 ? 37.625 -17.930 -24.212 1.00 0.00 52 ARG A N 19
ATOM 31394 C CA . ARG A 1 52 ? 36.812 -18.585 -23.194 1.00 0.00 52 ARG A CA 19
ATOM 31395 C C . ARG A 1 52 ? 37.118 -18.022 -21.809 1.00 0.00 52 ARG A C 19
ATOM 31396 O O . ARG A 1 52 ? 36.227 -17.892 -20.971 1.00 0.00 52 ARG A O 19
ATOM 31417 N N . ASN A 1 53 ? 38.384 -17.690 -21.578 1.00 0.00 53 ASN A N 19
ATOM 31418 C CA . ASN A 1 53 ? 38.807 -17.142 -20.294 1.00 0.00 53 ASN A CA 19
ATOM 31419 C C . ASN A 1 53 ? 37.941 -15.951 -19.898 1.00 0.00 53 ASN A C 19
ATOM 31420 O O . ASN A 1 53 ? 37.510 -15.839 -18.751 1.00 0.00 53 ASN A O 19
ATOM 31431 N N . ARG A 1 54 ? 37.691 -15.064 -20.856 1.00 0.00 54 ARG A N 19
ATOM 31432 C CA . ARG A 1 54 ? 36.876 -13.882 -20.607 1.00 0.00 54 ARG A CA 19
ATOM 31433 C C . ARG A 1 54 ? 35.391 -14.204 -20.744 1.00 0.00 54 ARG A C 19
ATOM 31434 O O . ARG A 1 54 ? 34.548 -13.580 -20.099 1.00 0.00 54 ARG A O 19
ATOM 31455 N N . ARG A 1 55 ? 35.079 -15.184 -21.586 1.00 0.00 55 ARG A N 19
ATOM 31456 C CA . ARG A 1 55 ? 33.696 -15.589 -21.808 1.00 0.00 55 ARG A CA 19
ATOM 31457 C C . ARG A 1 55 ? 32.980 -15.827 -20.482 1.00 0.00 55 ARG A C 19
ATOM 31458 O O . ARG A 1 55 ? 31.780 -15.577 -20.360 1.00 0.00 55 ARG A O 19
ATOM 31479 N N . ARG A 1 56 ? 33.723 -16.311 -19.492 1.00 0.00 56 ARG A N 19
ATOM 31480 C CA . ARG A 1 56 ? 33.158 -16.584 -18.176 1.00 0.00 56 ARG A CA 19
ATOM 31481 C C . ARG A 1 56 ? 32.406 -15.366 -17.644 1.00 0.00 56 ARG A C 19
ATOM 31482 O O . ARG A 1 56 ? 31.412 -15.503 -16.930 1.00 0.00 56 ARG A O 19
ATOM 31503 N N . ARG A 1 57 ? 32.889 -14.180 -17.996 1.00 0.00 57 ARG A N 19
ATOM 31504 C CA . ARG A 1 57 ? 32.264 -12.939 -17.552 1.00 0.00 57 ARG A CA 19
ATOM 31505 C C . ARG A 1 57 ? 30.897 -12.755 -18.206 1.00 0.00 57 ARG A C 19
ATOM 31506 O O . ARG A 1 57 ? 29.970 -12.229 -17.591 1.00 0.00 57 ARG A O 19
ATOM 31527 N N . TRP A 1 58 ? 30.783 -13.190 -19.456 1.00 0.00 58 TRP A N 19
ATOM 31528 C CA . TRP A 1 58 ? 29.530 -13.071 -20.194 1.00 0.00 58 TRP A CA 19
ATOM 31529 C C . TRP A 1 58 ? 28.541 -14.148 -19.763 1.00 0.00 58 TRP A C 19
ATOM 31530 O O . TRP A 1 58 ? 27.411 -13.847 -19.377 1.00 0.00 58 TRP A O 19
ATOM 31551 N N . ARG A 1 59 ? 28.972 -15.404 -19.830 1.00 0.00 59 ARG A N 19
ATOM 31552 C CA . ARG A 1 59 ? 28.123 -16.525 -19.448 1.00 0.00 59 ARG A CA 19
ATOM 31553 C C . ARG A 1 59 ? 27.534 -16.311 -18.056 1.00 0.00 59 ARG A C 19
ATOM 31554 O O . ARG A 1 59 ? 26.415 -16.738 -17.774 1.00 0.00 59 ARG A O 19
ATOM 31575 N N . GLU A 1 60 ? 28.297 -15.649 -17.192 1.00 0.00 60 GLU A N 19
ATOM 31576 C CA . GLU A 1 60 ? 27.851 -15.380 -15.830 1.00 0.00 60 GLU A CA 19
ATOM 31577 C C . GLU A 1 60 ? 26.472 -14.726 -15.828 1.00 0.00 60 GLU A C 19
ATOM 31578 O O . GLU A 1 60 ? 25.624 -15.044 -14.995 1.00 0.00 60 GLU A O 19
ATOM 31590 N N . ARG A 1 61 ? 26.258 -13.809 -16.766 1.00 0.00 61 ARG A N 19
ATOM 31591 C CA . ARG A 1 61 ? 24.985 -13.107 -16.872 1.00 0.00 61 ARG A CA 19
ATOM 31592 C C . ARG A 1 61 ? 24.025 -13.860 -17.790 1.00 0.00 61 ARG A C 19
ATOM 31593 O O . ARG A 1 61 ? 22.851 -14.036 -17.465 1.00 0.00 61 ARG A O 19
ATOM 31614 N N . GLN A 1 62 ? 24.533 -14.296 -18.938 1.00 0.00 62 GLN A N 19
ATOM 31615 C CA . GLN A 1 62 ? 23.720 -15.027 -19.903 1.00 0.00 62 GLN A CA 19
ATOM 31616 C C . GLN A 1 62 ? 23.016 -16.206 -19.240 1.00 0.00 62 GLN A C 19
ATOM 31617 O O . GLN A 1 62 ? 21.848 -16.478 -19.515 1.00 0.00 62 GLN A O 19
ATOM 31631 N N . ARG A 1 63 ? 23.735 -16.904 -18.367 1.00 0.00 63 ARG A N 19
ATOM 31632 C CA . ARG A 1 63 ? 23.180 -18.055 -17.666 1.00 0.00 63 ARG A CA 19
ATOM 31633 C C . ARG A 1 63 ? 21.870 -17.690 -16.973 1.00 0.00 63 ARG A C 19
ATOM 31634 O O . ARG A 1 63 ? 20.938 -18.492 -16.925 1.00 0.00 63 ARG A O 19
ATOM 31655 N N . GLN A 1 64 ? 21.808 -16.475 -16.439 1.00 0.00 64 GLN A N 19
ATOM 31656 C CA . GLN A 1 64 ? 20.613 -16.004 -15.749 1.00 0.00 64 GLN A CA 19
ATOM 31657 C C . GLN A 1 64 ? 19.537 -15.586 -16.745 1.00 0.00 64 GLN A C 19
ATOM 31658 O O . GLN A 1 64 ? 18.347 -15.806 -16.520 1.00 0.00 64 GLN A O 19
ATOM 31672 N N . LYS A 1 65 ? 19.963 -14.981 -17.849 1.00 0.00 65 LYS A N 19
ATOM 31673 C CA . LYS A 1 65 ? 19.038 -14.533 -18.882 1.00 0.00 65 LYS A CA 19
ATOM 31674 C C . LYS A 1 65 ? 18.274 -15.711 -19.478 1.00 0.00 65 LYS A C 19
ATOM 31675 O O . LYS A 1 65 ? 17.047 -15.768 -19.402 1.00 0.00 65 LYS A O 19
ATOM 31694 N N . GLU A 1 66 ? 19.008 -16.649 -20.069 1.00 0.00 66 GLU A N 19
ATOM 31695 C CA . GLU A 1 66 ? 18.399 -17.826 -20.676 1.00 0.00 66 GLU A CA 19
ATOM 31696 C C . GLU A 1 66 ? 17.464 -18.524 -19.692 1.00 0.00 66 GLU A C 19
ATOM 31697 O O . GLU A 1 66 ? 16.422 -19.050 -20.077 1.00 0.00 66 GLU A O 19
ATOM 31709 N N . ASN A 1 67 ? 17.847 -18.522 -18.419 1.00 0.00 67 ASN A N 19
ATOM 31710 C CA . ASN A 1 67 ? 17.044 -19.156 -17.379 1.00 0.00 67 ASN A CA 19
ATOM 31711 C C . ASN A 1 67 ? 15.750 -18.383 -17.146 1.00 0.00 67 ASN A C 19
ATOM 31712 O O . ASN A 1 67 ? 14.703 -18.974 -16.882 1.00 0.00 67 ASN A O 19
ATOM 31723 N N . GLU A 1 68 ? 15.829 -17.060 -17.246 1.00 0.00 68 GLU A N 19
ATOM 31724 C CA . GLU A 1 68 ? 14.664 -16.208 -17.045 1.00 0.00 68 GLU A CA 19
ATOM 31725 C C . GLU A 1 68 ? 13.578 -16.521 -18.071 1.00 0.00 68 GLU A C 19
ATOM 31726 O O . GLU A 1 68 ? 12.463 -16.901 -17.713 1.00 0.00 68 GLU A O 19
ATOM 31738 N N . ILE A 1 69 ? 13.912 -16.355 -19.346 1.00 0.00 69 ILE A N 19
ATOM 31739 C CA . ILE A 1 69 ? 12.966 -16.620 -20.423 1.00 0.00 69 ILE A CA 19
ATOM 31740 C C . ILE A 1 69 ? 12.383 -18.025 -20.310 1.00 0.00 69 ILE A C 19
ATOM 31741 O O . ILE A 1 69 ? 11.215 -18.249 -20.624 1.00 0.00 69 ILE A O 19
ATOM 31757 N N . SER A 1 70 ? 13.204 -18.966 -19.857 1.00 0.00 70 SER A N 19
ATOM 31758 C CA . SER A 1 70 ? 12.771 -20.350 -19.703 1.00 0.00 70 SER A CA 19
ATOM 31759 C C . SER A 1 70 ? 11.799 -20.488 -18.535 1.00 0.00 70 SER A C 19
ATOM 31760 O O . SER A 1 70 ? 10.852 -21.274 -18.589 1.00 0.00 70 SER A O 19
ATOM 31768 N N . HIS A 1 71 ? 12.040 -19.718 -17.478 1.00 0.00 71 HIS A N 19
ATOM 31769 C CA . HIS A 1 71 ? 11.186 -19.754 -16.296 1.00 0.00 71 HIS A CA 19
ATOM 31770 C C . HIS A 1 71 ? 9.721 -19.569 -16.679 1.00 0.00 71 HIS A C 19
ATOM 31771 O O . HIS A 1 71 ? 8.831 -20.176 -16.080 1.00 0.00 71 HIS A O 19
ATOM 31785 N N . HIS A 1 72 ? 9.476 -18.727 -17.678 1.00 0.00 72 HIS A N 19
ATOM 31786 C CA . HIS A 1 72 ? 8.118 -18.464 -18.140 1.00 0.00 72 HIS A CA 19
ATOM 31787 C C . HIS A 1 72 ? 7.579 -19.642 -18.945 1.00 0.00 72 HIS A C 19
ATOM 31788 O O . HIS A 1 72 ? 6.396 -19.972 -18.865 1.00 0.00 72 HIS A O 19
ATOM 31802 N N . ALA A 1 73 ? 8.455 -20.272 -19.721 1.00 0.00 73 ALA A N 19
ATOM 31803 C CA . ALA A 1 73 ? 8.067 -21.414 -20.539 1.00 0.00 73 ALA A CA 19
ATOM 31804 C C . ALA A 1 73 ? 7.613 -22.583 -19.671 1.00 0.00 73 ALA A C 19
ATOM 31805 O O . ALA A 1 73 ? 6.700 -23.323 -20.037 1.00 0.00 73 ALA A O 19
ATOM 31812 N N . LYS A 1 74 ? 8.257 -22.744 -18.520 1.00 0.00 74 LYS A N 19
ATOM 31813 C CA . LYS A 1 74 ? 7.920 -23.823 -17.599 1.00 0.00 74 LYS A CA 19
ATOM 31814 C C . LYS A 1 74 ? 6.831 -23.385 -16.624 1.00 0.00 74 LYS A C 19
ATOM 31815 O O . LYS A 1 74 ? 5.970 -24.177 -16.247 1.00 0.00 74 LYS A O 19
ATOM 31834 N N . GLU A 1 75 ? 6.876 -22.119 -16.223 1.00 0.00 75 GLU A N 19
ATOM 31835 C CA . GLU A 1 75 ? 5.893 -21.577 -15.293 1.00 0.00 75 GLU A CA 19
ATOM 31836 C C . GLU A 1 75 ? 4.474 -21.857 -15.776 1.00 0.00 75 GLU A C 19
ATOM 31837 O O . GLU A 1 75 ? 3.622 -22.306 -15.009 1.00 0.00 75 GLU A O 19
ATOM 31849 N N . ILE A 1 76 ? 4.227 -21.590 -17.055 1.00 0.00 76 ILE A N 19
ATOM 31850 C CA . ILE A 1 76 ? 2.912 -21.814 -17.641 1.00 0.00 76 ILE A CA 19
ATOM 31851 C C . ILE A 1 76 ? 2.419 -23.230 -17.362 1.00 0.00 76 ILE A C 19
ATOM 31852 O O . ILE A 1 76 ? 1.225 -23.453 -17.162 1.00 0.00 76 ILE A O 19
ATOM 31868 N N . GLU A 1 77 ? 3.348 -24.182 -17.347 1.00 0.00 77 GLU A N 19
ATOM 31869 C CA . GLU A 1 77 ? 3.006 -25.576 -17.090 1.00 0.00 77 GLU A CA 19
ATOM 31870 C C . GLU A 1 77 ? 3.424 -25.989 -15.681 1.00 0.00 77 GLU A C 19
ATOM 31871 O O . GLU A 1 77 ? 3.970 -25.184 -14.925 1.00 0.00 77 GLU A O 19
ATOM 31883 N N . ARG A 1 78 ? 3.164 -27.245 -15.337 1.00 0.00 78 ARG A N 19
ATOM 31884 C CA . ARG A 1 78 ? 3.511 -27.764 -14.020 1.00 0.00 78 ARG A CA 19
ATOM 31885 C C . ARG A 1 78 ? 4.975 -27.485 -13.694 1.00 0.00 78 ARG A C 19
ATOM 31886 O O . ARG A 1 78 ? 5.752 -27.093 -14.566 1.00 0.00 78 ARG A O 19
ATOM 31907 N N . LEU A 1 79 ? 5.345 -27.691 -12.435 1.00 0.00 79 LEU A N 19
ATOM 31908 C CA . LEU A 1 79 ? 6.717 -27.462 -11.994 1.00 0.00 79 LEU A CA 19
ATOM 31909 C C . LEU A 1 79 ? 7.011 -28.229 -10.708 1.00 0.00 79 LEU A C 19
ATOM 31910 O O . LEU A 1 79 ? 6.174 -28.290 -9.807 1.00 0.00 79 LEU A O 19
ATOM 31926 N N . GLN A 1 80 ? 8.204 -28.808 -10.630 1.00 0.00 80 GLN A N 19
ATOM 31927 C CA . GLN A 1 80 ? 8.608 -29.570 -9.454 1.00 0.00 80 GLN A CA 19
ATOM 31928 C C . GLN A 1 80 ? 10.126 -29.599 -9.320 1.00 0.00 80 GLN A C 19
ATOM 31929 O O . GLN A 1 80 ? 10.822 -30.197 -10.142 1.00 0.00 80 GLN A O 19
ATOM 31943 N N . LYS A 1 81 ? 10.637 -28.950 -8.278 1.00 0.00 81 LYS A N 19
ATOM 31944 C CA . LYS A 1 81 ? 12.073 -28.902 -8.035 1.00 0.00 81 LYS A CA 19
ATOM 31945 C C . LYS A 1 81 ? 12.373 -28.941 -6.540 1.00 0.00 81 LYS A C 19
ATOM 31946 O O . LYS A 1 81 ? 11.470 -28.820 -5.713 1.00 0.00 81 LYS A O 19
ATOM 31965 N N . GLU A 1 82 ? 13.648 -29.109 -6.200 1.00 0.00 82 GLU A N 19
ATOM 31966 C CA . GLU A 1 82 ? 14.065 -29.164 -4.804 1.00 0.00 82 GLU A CA 19
ATOM 31967 C C . GLU A 1 82 ? 15.112 -28.094 -4.508 1.00 0.00 82 GLU A C 19
ATOM 31968 O O . GLU A 1 82 ? 15.846 -27.665 -5.399 1.00 0.00 82 GLU A O 19
ATOM 31980 N N . ILE A 1 83 ? 15.175 -27.668 -3.251 1.00 0.00 83 ILE A N 19
ATOM 31981 C CA . ILE A 1 83 ? 16.131 -26.649 -2.836 1.00 0.00 83 ILE A CA 19
ATOM 31982 C C . ILE A 1 83 ? 17.403 -27.283 -2.283 1.00 0.00 83 ILE A C 19
ATOM 31983 O O . ILE A 1 83 ? 17.357 -28.335 -1.647 1.00 0.00 83 ILE A O 19
ATOM 31999 N N . GLU A 1 84 ? 18.536 -26.633 -2.527 1.00 0.00 84 GLU A N 19
ATOM 32000 C CA . GLU A 1 84 ? 19.821 -27.133 -2.051 1.00 0.00 84 GLU A CA 19
ATOM 32001 C C . GLU A 1 84 ? 20.735 -25.981 -1.640 1.00 0.00 84 GLU A C 19
ATOM 32002 O O . GLU A 1 84 ? 21.129 -25.162 -2.470 1.00 0.00 84 GLU A O 19
ATOM 32014 N N . ARG A 1 85 ? 21.065 -25.925 -0.354 1.00 0.00 85 ARG A N 19
ATOM 32015 C CA . ARG A 1 85 ? 21.930 -24.874 0.168 1.00 0.00 85 ARG A CA 19
ATOM 32016 C C . ARG A 1 85 ? 23.316 -24.945 -0.466 1.00 0.00 85 ARG A C 19
ATOM 32017 O O . ARG A 1 85 ? 23.586 -25.814 -1.296 1.00 0.00 85 ARG A O 19
ATOM 32038 N N . HIS A 1 86 ? 24.190 -24.027 -0.070 1.00 0.00 86 HIS A N 19
ATOM 32039 C CA . HIS A 1 86 ? 25.549 -23.985 -0.600 1.00 0.00 86 HIS A CA 19
ATOM 32040 C C . HIS A 1 86 ? 26.569 -23.881 0.529 1.00 0.00 86 HIS A C 19
ATOM 32041 O O . HIS A 1 86 ? 26.213 -23.911 1.707 1.00 0.00 86 HIS A O 19
ATOM 32055 N N . LYS A 1 87 ? 27.840 -23.760 0.162 1.00 0.00 87 LYS A N 19
ATOM 32056 C CA . LYS A 1 87 ? 28.913 -23.651 1.143 1.00 0.00 87 LYS A CA 19
ATOM 32057 C C . LYS A 1 87 ? 29.696 -22.355 0.951 1.00 0.00 87 LYS A C 19
ATOM 32058 O O . LYS A 1 87 ? 29.980 -21.644 1.914 1.00 0.00 87 LYS A O 19
ATOM 32077 N N . GLN A 1 88 ? 30.040 -22.056 -0.297 1.00 0.00 88 GLN A N 19
ATOM 32078 C CA . GLN A 1 88 ? 30.788 -20.845 -0.614 1.00 0.00 88 GLN A CA 19
ATOM 32079 C C . GLN A 1 88 ? 32.148 -20.850 0.077 1.00 0.00 88 GLN A C 19
ATOM 32080 O O . GLN A 1 88 ? 32.630 -19.810 0.528 1.00 0.00 88 GLN A O 19
ATOM 32094 N N . SER A 1 89 ? 32.761 -22.026 0.159 1.00 0.00 89 SER A N 19
ATOM 32095 C CA . SER A 1 89 ? 34.064 -22.167 0.799 1.00 0.00 89 SER A CA 19
ATOM 32096 C C . SER A 1 89 ? 35.060 -21.160 0.230 1.00 0.00 89 SER A C 19
ATOM 32097 O O . SER A 1 89 ? 35.931 -20.662 0.944 1.00 0.00 89 SER A O 19
ATOM 32105 N N . ILE A 1 90 ? 34.925 -20.867 -1.059 1.00 0.00 90 ILE A N 19
ATOM 32106 C CA . ILE A 1 90 ? 35.811 -19.921 -1.723 1.00 0.00 90 ILE A CA 19
ATOM 32107 C C . ILE A 1 90 ? 35.917 -18.620 -0.934 1.00 0.00 90 ILE A C 19
ATOM 32108 O O . ILE A 1 90 ? 36.951 -17.953 -0.952 1.00 0.00 90 ILE A O 19
ATOM 32124 N N . LYS A 1 91 ? 34.841 -18.266 -0.240 1.00 0.00 91 LYS A N 19
ATOM 32125 C CA . LYS A 1 91 ? 34.812 -17.047 0.559 1.00 0.00 91 LYS A CA 19
ATOM 32126 C C . LYS A 1 91 ? 35.991 -17.001 1.525 1.00 0.00 91 LYS A C 19
ATOM 32127 O O . LYS A 1 91 ? 36.505 -15.929 1.844 1.00 0.00 91 LYS A O 19
ATOM 32146 N N . LYS A 1 92 ? 36.416 -18.172 1.988 1.00 0.00 92 LYS A N 19
ATOM 32147 C CA . LYS A 1 92 ? 37.537 -18.267 2.916 1.00 0.00 92 LYS A CA 19
ATOM 32148 C C . LYS A 1 92 ? 38.859 -18.011 2.200 1.00 0.00 92 LYS A C 19
ATOM 32149 O O . LYS A 1 92 ? 39.825 -17.546 2.806 1.00 0.00 92 LYS A O 19
ATOM 32168 N N . LEU A 1 93 ? 38.895 -18.315 0.908 1.00 0.00 93 LEU A N 19
ATOM 32169 C CA . LEU A 1 93 ? 40.099 -18.115 0.108 1.00 0.00 93 LEU A CA 19
ATOM 32170 C C . LEU A 1 93 ? 40.146 -16.702 -0.463 1.00 0.00 93 LEU A C 19
ATOM 32171 O O . LEU A 1 93 ? 41.094 -15.954 -0.222 1.00 0.00 93 LEU A O 19
ATOM 32187 N N . LYS A 1 94 ? 39.116 -16.341 -1.220 1.00 0.00 94 LYS A N 19
ATOM 32188 C CA . LYS A 1 94 ? 39.036 -15.016 -1.823 1.00 0.00 94 LYS A CA 19
ATOM 32189 C C . LYS A 1 94 ? 39.291 -13.929 -0.784 1.00 0.00 94 LYS A C 19
ATOM 32190 O O . LYS A 1 94 ? 40.045 -12.987 -1.032 1.00 0.00 94 LYS A O 19
ATOM 32209 N N . GLN A 1 95 ? 38.662 -14.067 0.378 1.00 0.00 95 GLN A N 19
ATOM 32210 C CA . GLN A 1 95 ? 38.823 -13.096 1.454 1.00 0.00 95 GLN A CA 19
ATOM 32211 C C . GLN A 1 95 ? 40.300 -12.855 1.752 1.00 0.00 95 GLN A C 19
ATOM 32212 O O . GLN A 1 95 ? 40.700 -11.741 2.092 1.00 0.00 95 GLN A O 19
ATOM 32226 N N . SER A 1 96 ? 41.104 -13.904 1.622 1.00 0.00 96 SER A N 19
ATOM 32227 C CA . SER A 1 96 ? 42.536 -13.807 1.881 1.00 0.00 96 SER A CA 19
ATOM 32228 C C . SER A 1 96 ? 43.281 -13.320 0.643 1.00 0.00 96 SER A C 19
ATOM 32229 O O . SER A 1 96 ? 44.168 -14.003 0.131 1.00 0.00 96 SER A O 19
ATOM 32237 N N . GLU A 1 97 ? 42.913 -12.135 0.165 1.00 0.00 97 GLU A N 19
ATOM 32238 C CA . GLU A 1 97 ? 43.545 -11.557 -1.014 1.00 0.00 97 GLU A CA 19
ATOM 32239 C C . GLU A 1 97 ? 44.055 -10.148 -0.723 1.00 0.00 97 GLU A C 19
ATOM 32240 O O . GLU A 1 97 ? 43.289 -9.184 -0.738 1.00 0.00 97 GLU A O 19
ATOM 32252 N N . CYS A 1 98 ? 45.352 -10.038 -0.458 1.00 0.00 98 CYS A N 19
ATOM 32253 C CA . CYS A 1 98 ? 45.965 -8.748 -0.162 1.00 0.00 98 CYS A CA 19
ATOM 32254 C C . CYS A 1 98 ? 46.521 -8.106 -1.430 1.00 0.00 98 CYS A C 19
ATOM 32255 O O . CYS A 1 98 ? 47.661 -8.357 -1.815 1.00 0.00 98 CYS A O 19
ATOM 32263 N N . GLY A 1 1 ? -3.575 1.030 -2.699 1.00 0.00 1 GLY A N 20
ATOM 32264 C CA . GLY A 1 1 ? -3.110 -0.155 -3.395 1.00 0.00 1 GLY A CA 20
ATOM 32265 C C . GLY A 1 1 ? -1.663 -0.482 -3.082 1.00 0.00 1 GLY A C 20
ATOM 32266 O O . GLY A 1 1 ? -1.364 -1.082 -2.052 1.00 0.00 1 GLY A O 20
ATOM 32270 N N . GLY A 1 2 ? -0.762 -0.083 -3.977 1.00 0.00 2 GLY A N 20
ATOM 32271 C CA . GLY A 1 2 ? 0.650 -0.348 -3.774 1.00 0.00 2 GLY A CA 20
ATOM 32272 C C . GLY A 1 2 ? 1.498 0.096 -4.949 1.00 0.00 2 GLY A C 20
ATOM 32273 O O . GLY A 1 2 ? 0.976 0.596 -5.946 1.00 0.00 2 GLY A O 20
ATOM 32277 N N . SER A 1 3 ? 2.809 -0.085 -4.834 1.00 0.00 3 SER A N 20
ATOM 32278 C CA . SER A 1 3 ? 3.732 0.306 -5.894 1.00 0.00 3 SER A CA 20
ATOM 32279 C C . SER A 1 3 ? 4.005 -0.865 -6.835 1.00 0.00 3 SER A C 20
ATOM 32280 O O . SER A 1 3 ? 3.703 -2.016 -6.518 1.00 0.00 3 SER A O 20
ATOM 32288 N N . LYS A 1 4 ? 4.578 -0.561 -7.994 1.00 0.00 4 LYS A N 20
ATOM 32289 C CA . LYS A 1 4 ? 4.895 -1.585 -8.982 1.00 0.00 4 LYS A CA 20
ATOM 32290 C C . LYS A 1 4 ? 6.205 -2.286 -8.640 1.00 0.00 4 LYS A C 20
ATOM 32291 O O . LYS A 1 4 ? 6.345 -3.492 -8.840 1.00 0.00 4 LYS A O 20
ATOM 32310 N N . GLU A 1 5 ? 7.162 -1.523 -8.121 1.00 0.00 5 GLU A N 20
ATOM 32311 C CA . GLU A 1 5 ? 8.461 -2.071 -7.749 1.00 0.00 5 GLU A CA 20
ATOM 32312 C C . GLU A 1 5 ? 8.352 -2.917 -6.484 1.00 0.00 5 GLU A C 20
ATOM 32313 O O . GLU A 1 5 ? 9.026 -3.938 -6.348 1.00 0.00 5 GLU A O 20
ATOM 32325 N N . ASN A 1 6 ? 7.500 -2.484 -5.561 1.00 0.00 6 ASN A N 20
ATOM 32326 C CA . ASN A 1 6 ? 7.303 -3.200 -4.306 1.00 0.00 6 ASN A CA 20
ATOM 32327 C C . ASN A 1 6 ? 6.950 -4.662 -4.563 1.00 0.00 6 ASN A C 20
ATOM 32328 O O . ASN A 1 6 ? 7.407 -5.555 -3.849 1.00 0.00 6 ASN A O 20
ATOM 32339 N N . GLU A 1 7 ? 6.137 -4.899 -5.588 1.00 0.00 7 GLU A N 20
ATOM 32340 C CA . GLU A 1 7 ? 5.724 -6.253 -5.938 1.00 0.00 7 GLU A CA 20
ATOM 32341 C C . GLU A 1 7 ? 6.879 -7.028 -6.566 1.00 0.00 7 GLU A C 20
ATOM 32342 O O . GLU A 1 7 ? 7.056 -8.218 -6.303 1.00 0.00 7 GLU A O 20
ATOM 32354 N N . ILE A 1 8 ? 7.660 -6.346 -7.397 1.00 0.00 8 ILE A N 20
ATOM 32355 C CA . ILE A 1 8 ? 8.796 -6.969 -8.062 1.00 0.00 8 ILE A CA 20
ATOM 32356 C C . ILE A 1 8 ? 9.823 -7.463 -7.049 1.00 0.00 8 ILE A C 20
ATOM 32357 O O . ILE A 1 8 ? 10.439 -8.513 -7.233 1.00 0.00 8 ILE A O 20
ATOM 32373 N N . SER A 1 9 ? 10.001 -6.699 -5.975 1.00 0.00 9 SER A N 20
ATOM 32374 C CA . SER A 1 9 ? 10.955 -7.057 -4.931 1.00 0.00 9 SER A CA 20
ATOM 32375 C C . SER A 1 9 ? 10.544 -8.356 -4.243 1.00 0.00 9 SER A C 20
ATOM 32376 O O . SER A 1 9 ? 11.388 -9.174 -3.880 1.00 0.00 9 SER A O 20
ATOM 32384 N N . HIS A 1 10 ? 9.238 -8.536 -4.065 1.00 0.00 10 HIS A N 20
ATOM 32385 C CA . HIS A 1 10 ? 8.714 -9.734 -3.420 1.00 0.00 10 HIS A CA 20
ATOM 32386 C C . HIS A 1 10 ? 9.092 -10.985 -4.206 1.00 0.00 10 HIS A C 20
ATOM 32387 O O . HIS A 1 10 ? 9.413 -12.023 -3.626 1.00 0.00 10 HIS A O 20
ATOM 32401 N N . HIS A 1 11 ? 9.050 -10.880 -5.531 1.00 0.00 11 HIS A N 20
ATOM 32402 C CA . HIS A 1 11 ? 9.388 -12.003 -6.398 1.00 0.00 11 HIS A CA 20
ATOM 32403 C C . HIS A 1 11 ? 10.899 -12.122 -6.570 1.00 0.00 11 HIS A C 20
ATOM 32404 O O . HIS A 1 11 ? 11.452 -13.221 -6.554 1.00 0.00 11 HIS A O 20
ATOM 32418 N N . ALA A 1 12 ? 11.562 -10.981 -6.736 1.00 0.00 12 ALA A N 20
ATOM 32419 C CA . ALA A 1 12 ? 13.009 -10.957 -6.910 1.00 0.00 12 ALA A CA 20
ATOM 32420 C C . ALA A 1 12 ? 13.720 -11.489 -5.671 1.00 0.00 12 ALA A C 20
ATOM 32421 O O . ALA A 1 12 ? 14.780 -12.109 -5.767 1.00 0.00 12 ALA A O 20
ATOM 32428 N N . LYS A 1 13 ? 13.132 -11.243 -4.505 1.00 0.00 13 LYS A N 20
ATOM 32429 C CA . LYS A 1 13 ? 13.708 -11.697 -3.245 1.00 0.00 13 LYS A CA 20
ATOM 32430 C C . LYS A 1 13 ? 13.958 -13.201 -3.272 1.00 0.00 13 LYS A C 20
ATOM 32431 O O . LYS A 1 13 ? 14.937 -13.686 -2.705 1.00 0.00 13 LYS A O 20
ATOM 32450 N N . GLU A 1 14 ? 13.068 -13.933 -3.936 1.00 0.00 14 GLU A N 20
ATOM 32451 C CA . GLU A 1 14 ? 13.194 -15.382 -4.037 1.00 0.00 14 GLU A CA 20
ATOM 32452 C C . GLU A 1 14 ? 13.851 -15.780 -5.356 1.00 0.00 14 GLU A C 20
ATOM 32453 O O . GLU A 1 14 ? 14.677 -16.693 -5.400 1.00 0.00 14 GLU A O 20
ATOM 32465 N N . ILE A 1 15 ? 13.476 -15.091 -6.428 1.00 0.00 15 ILE A N 20
ATOM 32466 C CA . ILE A 1 15 ? 14.027 -15.372 -7.748 1.00 0.00 15 ILE A CA 20
ATOM 32467 C C . ILE A 1 15 ? 15.545 -15.227 -7.751 1.00 0.00 15 ILE A C 20
ATOM 32468 O O . ILE A 1 15 ? 16.244 -15.927 -8.484 1.00 0.00 15 ILE A O 20
ATOM 32484 N N . GLU A 1 16 ? 16.049 -14.314 -6.927 1.00 0.00 16 GLU A N 20
ATOM 32485 C CA . GLU A 1 16 ? 17.485 -14.078 -6.834 1.00 0.00 16 GLU A CA 20
ATOM 32486 C C . GLU A 1 16 ? 18.226 -15.364 -6.478 1.00 0.00 16 GLU A C 20
ATOM 32487 O O . GLU A 1 16 ? 19.162 -15.765 -7.170 1.00 0.00 16 GLU A O 20
ATOM 32499 N N . ARG A 1 17 ? 17.800 -16.004 -5.394 1.00 0.00 17 ARG A N 20
ATOM 32500 C CA . ARG A 1 17 ? 18.425 -17.243 -4.945 1.00 0.00 17 ARG A CA 20
ATOM 32501 C C . ARG A 1 17 ? 18.318 -18.325 -6.016 1.00 0.00 17 ARG A C 20
ATOM 32502 O O . ARG A 1 17 ? 19.109 -19.269 -6.040 1.00 0.00 17 ARG A O 20
ATOM 32523 N N . LEU A 1 18 ? 17.336 -18.182 -6.897 1.00 0.00 18 LEU A N 20
ATOM 32524 C CA . LEU A 1 18 ? 17.125 -19.147 -7.971 1.00 0.00 18 LEU A CA 20
ATOM 32525 C C . LEU A 1 18 ? 18.066 -18.875 -9.141 1.00 0.00 18 LEU A C 20
ATOM 32526 O O . LEU A 1 18 ? 18.792 -19.764 -9.584 1.00 0.00 18 LEU A O 20
ATOM 32542 N N . GLN A 1 19 ? 18.047 -17.640 -9.633 1.00 0.00 19 GLN A N 20
ATOM 32543 C CA . GLN A 1 19 ? 18.899 -17.252 -10.750 1.00 0.00 19 GLN A CA 20
ATOM 32544 C C . GLN A 1 19 ? 20.369 -17.490 -10.422 1.00 0.00 19 GLN A C 20
ATOM 32545 O O . GLN A 1 19 ? 21.194 -17.686 -11.316 1.00 0.00 19 GLN A O 20
ATOM 32559 N N . LYS A 1 20 ? 20.693 -17.473 -9.133 1.00 0.00 20 LYS A N 20
ATOM 32560 C CA . LYS A 1 20 ? 22.064 -17.688 -8.685 1.00 0.00 20 LYS A CA 20
ATOM 32561 C C . LYS A 1 20 ? 22.334 -19.171 -8.454 1.00 0.00 20 LYS A C 20
ATOM 32562 O O . LYS A 1 20 ? 23.455 -19.642 -8.644 1.00 0.00 20 LYS A O 20
ATOM 32581 N N . GLU A 1 21 ? 21.301 -19.900 -8.046 1.00 0.00 21 GLU A N 20
ATOM 32582 C CA . GLU A 1 21 ? 21.429 -21.331 -7.791 1.00 0.00 21 GLU A CA 20
ATOM 32583 C C . GLU A 1 21 ? 21.489 -22.113 -9.099 1.00 0.00 21 GLU A C 20
ATOM 32584 O O . GLU A 1 21 ? 22.238 -23.084 -9.220 1.00 0.00 21 GLU A O 20
ATOM 32596 N N . ILE A 1 22 ? 20.698 -21.684 -10.076 1.00 0.00 22 ILE A N 20
ATOM 32597 C CA . ILE A 1 22 ? 20.661 -22.344 -11.375 1.00 0.00 22 ILE A CA 20
ATOM 32598 C C . ILE A 1 22 ? 22.067 -22.544 -11.929 1.00 0.00 22 ILE A C 20
ATOM 32599 O O . ILE A 1 22 ? 22.345 -23.538 -12.600 1.00 0.00 22 ILE A O 20
ATOM 32615 N N . GLU A 1 23 ? 22.952 -21.594 -11.643 1.00 0.00 23 GLU A N 20
ATOM 32616 C CA . GLU A 1 23 ? 24.331 -21.667 -12.112 1.00 0.00 23 GLU A CA 20
ATOM 32617 C C . GLU A 1 23 ? 24.957 -23.011 -11.752 1.00 0.00 23 GLU A C 20
ATOM 32618 O O . GLU A 1 23 ? 25.707 -23.588 -12.538 1.00 0.00 23 GLU A O 20
ATOM 32630 N N . ARG A 1 24 ? 24.643 -23.502 -10.557 1.00 0.00 24 ARG A N 20
ATOM 32631 C CA . ARG A 1 24 ? 25.177 -24.777 -10.092 1.00 0.00 24 ARG A CA 20
ATOM 32632 C C . ARG A 1 24 ? 24.302 -25.936 -10.562 1.00 0.00 24 ARG A C 20
ATOM 32633 O O . ARG A 1 24 ? 24.800 -26.924 -11.103 1.00 0.00 24 ARG A O 20
ATOM 32654 N N . HIS A 1 25 ? 22.996 -25.809 -10.352 1.00 0.00 25 HIS A N 20
ATOM 32655 C CA . HIS A 1 25 ? 22.051 -26.845 -10.754 1.00 0.00 25 HIS A CA 20
ATOM 32656 C C . HIS A 1 25 ? 22.250 -27.222 -12.220 1.00 0.00 25 HIS A C 20
ATOM 32657 O O . HIS A 1 25 ? 22.449 -28.391 -12.550 1.00 0.00 25 HIS A O 20
ATOM 32671 N N . LYS A 1 26 ? 22.195 -26.224 -13.094 1.00 0.00 26 LYS A N 20
ATOM 32672 C CA . LYS A 1 26 ? 22.370 -26.449 -14.525 1.00 0.00 26 LYS A CA 20
ATOM 32673 C C . LYS A 1 26 ? 23.641 -27.246 -14.799 1.00 0.00 26 LYS A C 20
ATOM 32674 O O . LYS A 1 26 ? 23.646 -28.157 -15.627 1.00 0.00 26 LYS A O 20
ATOM 32693 N N . GLN A 1 27 ? 24.716 -26.897 -14.098 1.00 0.00 27 GLN A N 20
ATOM 32694 C CA . GLN A 1 27 ? 25.992 -27.582 -14.266 1.00 0.00 27 GLN A CA 20
ATOM 32695 C C . GLN A 1 27 ? 25.922 -29.005 -13.722 1.00 0.00 27 GLN A C 20
ATOM 32696 O O . GLN A 1 27 ? 26.554 -29.916 -14.257 1.00 0.00 27 GLN A O 20
ATOM 32710 N N . SER A 1 28 ? 25.153 -29.188 -12.654 1.00 0.00 28 SER A N 20
ATOM 32711 C CA . SER A 1 28 ? 25.004 -30.499 -12.034 1.00 0.00 28 SER A CA 20
ATOM 32712 C C . SER A 1 28 ? 24.183 -31.430 -12.921 1.00 0.00 28 SER A C 20
ATOM 32713 O O . SER A 1 28 ? 24.439 -32.633 -12.981 1.00 0.00 28 SER A O 20
ATOM 32721 N N . ILE A 1 29 ? 23.196 -30.864 -13.608 1.00 0.00 29 ILE A N 20
ATOM 32722 C CA . ILE A 1 29 ? 22.338 -31.643 -14.493 1.00 0.00 29 ILE A CA 20
ATOM 32723 C C . ILE A 1 29 ? 22.979 -31.818 -15.865 1.00 0.00 29 ILE A C 20
ATOM 32724 O O . ILE A 1 29 ? 22.798 -32.846 -16.520 1.00 0.00 29 ILE A O 20
ATOM 32740 N N . LYS A 1 30 ? 23.732 -30.811 -16.295 1.00 0.00 30 LYS A N 20
ATOM 32741 C CA . LYS A 1 30 ? 24.403 -30.854 -17.587 1.00 0.00 30 LYS A CA 20
ATOM 32742 C C . LYS A 1 30 ? 25.198 -32.146 -17.745 1.00 0.00 30 LYS A C 20
ATOM 32743 O O . LYS A 1 30 ? 25.339 -32.670 -18.851 1.00 0.00 30 LYS A O 20
ATOM 32762 N N . LYS A 1 31 ? 25.715 -32.657 -16.633 1.00 0.00 31 LYS A N 20
ATOM 32763 C CA . LYS A 1 31 ? 26.493 -33.890 -16.646 1.00 0.00 31 LYS A CA 20
ATOM 32764 C C . LYS A 1 31 ? 25.656 -35.056 -17.162 1.00 0.00 31 LYS A C 20
ATOM 32765 O O . LYS A 1 31 ? 26.164 -35.942 -17.850 1.00 0.00 31 LYS A O 20
ATOM 32784 N N . LEU A 1 32 ? 24.370 -35.049 -16.829 1.00 0.00 32 LEU A N 20
ATOM 32785 C CA . LEU A 1 32 ? 23.461 -36.105 -17.261 1.00 0.00 32 LEU A CA 20
ATOM 32786 C C . LEU A 1 32 ? 22.916 -35.818 -18.656 1.00 0.00 32 LEU A C 20
ATOM 32787 O O . LEU A 1 32 ? 22.678 -36.735 -19.442 1.00 0.00 32 LEU A O 20
ATOM 32803 N N . LYS A 1 33 ? 22.723 -34.539 -18.959 1.00 0.00 33 LYS A N 20
ATOM 32804 C CA . LYS A 1 33 ? 22.210 -34.129 -20.260 1.00 0.00 33 LYS A CA 20
ATOM 32805 C C . LYS A 1 33 ? 23.246 -34.367 -21.353 1.00 0.00 33 LYS A C 20
ATOM 32806 O O . LYS A 1 33 ? 22.913 -34.816 -22.450 1.00 0.00 33 LYS A O 20
ATOM 32825 N N . GLN A 1 34 ? 24.505 -34.066 -21.046 1.00 0.00 34 GLN A N 20
ATOM 32826 C CA . GLN A 1 34 ? 25.589 -34.249 -22.004 1.00 0.00 34 GLN A CA 20
ATOM 32827 C C . GLN A 1 34 ? 25.602 -35.674 -22.546 1.00 0.00 34 GLN A C 20
ATOM 32828 O O . GLN A 1 34 ? 26.033 -35.915 -23.674 1.00 0.00 34 GLN A O 20
ATOM 32842 N N . SER A 1 35 ? 25.126 -36.614 -21.736 1.00 0.00 35 SER A N 20
ATOM 32843 C CA . SER A 1 35 ? 25.088 -38.017 -22.133 1.00 0.00 35 SER A CA 20
ATOM 32844 C C . SER A 1 35 ? 24.400 -38.180 -23.485 1.00 0.00 35 SER A C 20
ATOM 32845 O O . SER A 1 35 ? 24.969 -38.742 -24.419 1.00 0.00 35 SER A O 20
ATOM 32853 N N . GLU A 1 36 ? 23.169 -37.683 -23.580 1.00 0.00 36 GLU A N 20
ATOM 32854 C CA . GLU A 1 36 ? 22.403 -37.773 -24.817 1.00 0.00 36 GLU A CA 20
ATOM 32855 C C . GLU A 1 36 ? 22.691 -36.581 -25.724 1.00 0.00 36 GLU A C 20
ATOM 32856 O O . GLU A 1 36 ? 22.811 -36.729 -26.940 1.00 0.00 36 GLU A O 20
ATOM 32868 N N . GLN A 1 37 ? 22.800 -35.400 -25.124 1.00 0.00 37 GLN A N 20
ATOM 32869 C CA . GLN A 1 37 ? 23.072 -34.182 -25.878 1.00 0.00 37 GLN A CA 20
ATOM 32870 C C . GLN A 1 37 ? 24.323 -34.341 -26.735 1.00 0.00 37 GLN A C 20
ATOM 32871 O O . GLN A 1 37 ? 24.347 -33.937 -27.896 1.00 0.00 37 GLN A O 20
ATOM 32885 N N . SER A 1 38 ? 25.362 -34.931 -26.152 1.00 0.00 38 SER A N 20
ATOM 32886 C CA . SER A 1 38 ? 26.619 -35.139 -26.861 1.00 0.00 38 SER A CA 20
ATOM 32887 C C . SER A 1 38 ? 27.230 -33.807 -27.288 1.00 0.00 38 SER A C 20
ATOM 32888 O O . SER A 1 38 ? 27.432 -33.557 -28.475 1.00 0.00 38 SER A O 20
ATOM 32896 N N . ASN A 1 39 ? 27.519 -32.956 -26.310 1.00 0.00 39 ASN A N 20
ATOM 32897 C CA . ASN A 1 39 ? 28.105 -31.649 -26.582 1.00 0.00 39 ASN A CA 20
ATOM 32898 C C . ASN A 1 39 ? 29.263 -31.362 -25.630 1.00 0.00 39 ASN A C 20
ATOM 32899 O O . ASN A 1 39 ? 29.167 -30.525 -24.732 1.00 0.00 39 ASN A O 20
ATOM 32910 N N . PRO A 1 40 ? 30.382 -32.071 -25.829 1.00 0.00 40 PRO A N 20
ATOM 32911 C CA . PRO A 1 40 ? 31.580 -31.911 -25.000 1.00 0.00 40 PRO A CA 20
ATOM 32912 C C . PRO A 1 40 ? 32.271 -30.571 -25.232 1.00 0.00 40 PRO A C 20
ATOM 32913 O O . PRO A 1 40 ? 31.973 -29.849 -26.183 1.00 0.00 40 PRO A O 20
ATOM 32924 N N . PRO A 1 41 ? 33.217 -30.230 -24.344 1.00 0.00 41 PRO A N 20
ATOM 32925 C CA . PRO A 1 41 ? 33.970 -28.975 -24.433 1.00 0.00 41 PRO A CA 20
ATOM 32926 C C . PRO A 1 41 ? 34.935 -28.961 -25.615 1.00 0.00 41 PRO A C 20
ATOM 32927 O O . PRO A 1 41 ? 35.198 -29.986 -26.245 1.00 0.00 41 PRO A O 20
ATOM 32938 N N . PRO A 1 42 ? 35.475 -27.773 -25.924 1.00 0.00 42 PRO A N 20
ATOM 32939 C CA . PRO A 1 42 ? 36.420 -27.597 -27.030 1.00 0.00 42 PRO A CA 20
ATOM 32940 C C . PRO A 1 42 ? 37.770 -28.248 -26.749 1.00 0.00 42 PRO A C 20
ATOM 32941 O O . PRO A 1 42 ? 38.147 -28.444 -25.595 1.00 0.00 42 PRO A O 20
ATOM 32952 N N . ASN A 1 43 ? 38.493 -28.582 -27.814 1.00 0.00 43 ASN A N 20
ATOM 32953 C CA . ASN A 1 43 ? 39.802 -29.212 -27.680 1.00 0.00 43 ASN A CA 20
ATOM 32954 C C . ASN A 1 43 ? 40.653 -28.484 -26.645 1.00 0.00 43 ASN A C 20
ATOM 32955 O O . ASN A 1 43 ? 40.401 -27.330 -26.298 1.00 0.00 43 ASN A O 20
ATOM 32966 N N . PRO A 1 44 ? 41.688 -29.172 -26.139 1.00 0.00 44 PRO A N 20
ATOM 32967 C CA . PRO A 1 44 ? 42.598 -28.610 -25.137 1.00 0.00 44 PRO A CA 20
ATOM 32968 C C . PRO A 1 44 ? 43.484 -27.510 -25.711 1.00 0.00 44 PRO A C 20
ATOM 32969 O O . PRO A 1 44 ? 44.474 -27.789 -26.388 1.00 0.00 44 PRO A O 20
ATOM 32980 N N . GLU A 1 45 ? 43.123 -26.261 -25.435 1.00 0.00 45 GLU A N 20
ATOM 32981 C CA . GLU A 1 45 ? 43.888 -25.120 -25.926 1.00 0.00 45 GLU A CA 20
ATOM 32982 C C . GLU A 1 45 ? 44.200 -24.148 -24.792 1.00 0.00 45 GLU A C 20
ATOM 32983 O O . GLU A 1 45 ? 43.302 -23.685 -24.090 1.00 0.00 45 GLU A O 20
ATOM 32995 N N . GLY A 1 46 ? 45.483 -23.843 -24.619 1.00 0.00 46 GLY A N 20
ATOM 32996 C CA . GLY A 1 46 ? 45.893 -22.928 -23.569 1.00 0.00 46 GLY A CA 20
ATOM 32997 C C . GLY A 1 46 ? 45.350 -23.324 -22.211 1.00 0.00 46 GLY A C 20
ATOM 32998 O O . GLY A 1 46 ? 45.851 -24.255 -21.580 1.00 0.00 46 GLY A O 20
ATOM 33002 N N . THR A 1 47 ? 44.322 -22.614 -21.756 1.00 0.00 47 THR A N 20
ATOM 33003 C CA . THR A 1 47 ? 43.712 -22.894 -20.463 1.00 0.00 47 THR A CA 20
ATOM 33004 C C . THR A 1 47 ? 42.284 -22.363 -20.402 1.00 0.00 47 THR A C 20
ATOM 33005 O O . THR A 1 47 ? 42.063 -21.155 -20.311 1.00 0.00 47 THR A O 20
ATOM 33016 N N . ARG A 1 48 ? 41.316 -23.274 -20.452 1.00 0.00 48 ARG A N 20
ATOM 33017 C CA . ARG A 1 48 ? 39.909 -22.897 -20.403 1.00 0.00 48 ARG A CA 20
ATOM 33018 C C . ARG A 1 48 ? 39.631 -21.989 -19.208 1.00 0.00 48 ARG A C 20
ATOM 33019 O O . ARG A 1 48 ? 38.784 -21.099 -19.279 1.00 0.00 48 ARG A O 20
ATOM 33040 N N . GLN A 1 49 ? 40.349 -22.223 -18.115 1.00 0.00 49 GLN A N 20
ATOM 33041 C CA . GLN A 1 49 ? 40.177 -21.426 -16.905 1.00 0.00 49 GLN A CA 20
ATOM 33042 C C . GLN A 1 49 ? 40.734 -20.019 -17.096 1.00 0.00 49 GLN A C 20
ATOM 33043 O O . GLN A 1 49 ? 40.188 -19.049 -16.572 1.00 0.00 49 GLN A O 20
ATOM 33057 N N . ALA A 1 50 ? 41.823 -19.917 -17.850 1.00 0.00 50 ALA A N 20
ATOM 33058 C CA . ALA A 1 50 ? 42.453 -18.629 -18.111 1.00 0.00 50 ALA A CA 20
ATOM 33059 C C . ALA A 1 50 ? 41.435 -17.614 -18.623 1.00 0.00 50 ALA A C 20
ATOM 33060 O O . ALA A 1 50 ? 41.376 -16.483 -18.140 1.00 0.00 50 ALA A O 20
ATOM 33067 N N . ARG A 1 51 ? 40.639 -18.026 -19.605 1.00 0.00 51 ARG A N 20
ATOM 33068 C CA . ARG A 1 51 ? 39.626 -17.152 -20.183 1.00 0.00 51 ARG A CA 20
ATOM 33069 C C . ARG A 1 51 ? 38.338 -17.197 -19.367 1.00 0.00 51 ARG A C 20
ATOM 33070 O O . ARG A 1 51 ? 37.703 -16.170 -19.132 1.00 0.00 51 ARG A O 20
ATOM 33091 N N . ARG A 1 52 ? 37.958 -18.396 -18.937 1.00 0.00 52 ARG A N 20
ATOM 33092 C CA . ARG A 1 52 ? 36.745 -18.576 -18.148 1.00 0.00 52 ARG A CA 20
ATOM 33093 C C . ARG A 1 52 ? 36.721 -17.618 -16.961 1.00 0.00 52 ARG A C 20
ATOM 33094 O O . ARG A 1 52 ? 35.657 -17.172 -16.533 1.00 0.00 52 ARG A O 20
ATOM 33115 N N . ASN A 1 53 ? 37.901 -17.306 -16.435 1.00 0.00 53 ASN A N 20
ATOM 33116 C CA . ASN A 1 53 ? 38.014 -16.402 -15.297 1.00 0.00 53 ASN A CA 20
ATOM 33117 C C . ASN A 1 53 ? 37.237 -15.113 -15.546 1.00 0.00 53 ASN A C 20
ATOM 33118 O O . ASN A 1 53 ? 36.367 -14.738 -14.759 1.00 0.00 53 ASN A O 20
ATOM 33129 N N . ARG A 1 54 ? 37.555 -14.439 -16.647 1.00 0.00 54 ARG A N 20
ATOM 33130 C CA . ARG A 1 54 ? 36.887 -13.193 -17.000 1.00 0.00 54 ARG A CA 20
ATOM 33131 C C . ARG A 1 54 ? 35.578 -13.467 -17.737 1.00 0.00 54 ARG A C 20
ATOM 33132 O O . ARG A 1 54 ? 34.588 -12.760 -17.548 1.00 0.00 54 ARG A O 20
ATOM 33153 N N . ARG A 1 55 ? 35.584 -14.497 -18.577 1.00 0.00 55 ARG A N 20
ATOM 33154 C CA . ARG A 1 55 ? 34.399 -14.863 -19.344 1.00 0.00 55 ARG A CA 20
ATOM 33155 C C . ARG A 1 55 ? 33.183 -15.000 -18.433 1.00 0.00 55 ARG A C 20
ATOM 33156 O O . ARG A 1 55 ? 32.052 -14.744 -18.848 1.00 0.00 55 ARG A O 20
ATOM 33177 N N . ARG A 1 56 ? 33.423 -15.405 -17.190 1.00 0.00 56 ARG A N 20
ATOM 33178 C CA . ARG A 1 56 ? 32.348 -15.578 -16.220 1.00 0.00 56 ARG A CA 20
ATOM 33179 C C . ARG A 1 56 ? 31.471 -14.331 -16.154 1.00 0.00 56 ARG A C 20
ATOM 33180 O O . ARG A 1 56 ? 30.265 -14.419 -15.922 1.00 0.00 56 ARG A O 20
ATOM 33201 N N . ARG A 1 57 ? 32.086 -13.169 -16.358 1.00 0.00 57 ARG A N 20
ATOM 33202 C CA . ARG A 1 57 ? 31.362 -11.905 -16.320 1.00 0.00 57 ARG A CA 20
ATOM 33203 C C . ARG A 1 57 ? 30.230 -11.894 -17.343 1.00 0.00 57 ARG A C 20
ATOM 33204 O O . ARG A 1 57 ? 29.176 -11.303 -17.111 1.00 0.00 57 ARG A O 20
ATOM 33225 N N . TRP A 1 58 ? 30.458 -12.550 -18.475 1.00 0.00 58 TRP A N 20
ATOM 33226 C CA . TRP A 1 58 ? 29.458 -12.615 -19.535 1.00 0.00 58 TRP A CA 20
ATOM 33227 C C . TRP A 1 58 ? 28.493 -13.772 -19.303 1.00 0.00 58 TRP A C 20
ATOM 33228 O O . TRP A 1 58 ? 27.278 -13.609 -19.409 1.00 0.00 58 TRP A O 20
ATOM 33249 N N . ARG A 1 59 ? 29.042 -14.940 -18.985 1.00 0.00 59 ARG A N 20
ATOM 33250 C CA . ARG A 1 59 ? 28.229 -16.124 -18.738 1.00 0.00 59 ARG A CA 20
ATOM 33251 C C . ARG A 1 59 ? 27.253 -15.884 -17.589 1.00 0.00 59 ARG A C 20
ATOM 33252 O O . ARG A 1 59 ? 26.129 -16.384 -17.603 1.00 0.00 59 ARG A O 20
ATOM 33273 N N . GLU A 1 60 ? 27.694 -15.118 -16.597 1.00 0.00 60 GLU A N 20
ATOM 33274 C CA . GLU A 1 60 ? 26.860 -14.813 -15.440 1.00 0.00 60 GLU A CA 20
ATOM 33275 C C . GLU A 1 60 ? 25.627 -14.015 -15.852 1.00 0.00 60 GLU A C 20
ATOM 33276 O O . GLU A 1 60 ? 24.507 -14.331 -15.453 1.00 0.00 60 GLU A O 20
ATOM 33288 N N . ARG A 1 61 ? 25.843 -12.977 -16.655 1.00 0.00 61 ARG A N 20
ATOM 33289 C CA . ARG A 1 61 ? 24.751 -12.131 -17.120 1.00 0.00 61 ARG A CA 20
ATOM 33290 C C . ARG A 1 61 ? 23.906 -12.859 -18.162 1.00 0.00 61 ARG A C 20
ATOM 33291 O O . ARG A 1 61 ? 22.686 -12.703 -18.204 1.00 0.00 61 ARG A O 20
ATOM 33312 N N . GLN A 1 62 ? 24.564 -13.653 -19.000 1.00 0.00 62 GLN A N 20
ATOM 33313 C CA . GLN A 1 62 ? 23.873 -14.403 -20.043 1.00 0.00 62 GLN A CA 20
ATOM 33314 C C . GLN A 1 62 ? 22.927 -15.434 -19.435 1.00 0.00 62 GLN A C 20
ATOM 33315 O O . GLN A 1 62 ? 21.718 -15.392 -19.666 1.00 0.00 62 GLN A O 20
ATOM 33329 N N . ARG A 1 63 ? 23.485 -16.357 -18.658 1.00 0.00 63 ARG A N 20
ATOM 33330 C CA . ARG A 1 63 ? 22.690 -17.399 -18.019 1.00 0.00 63 ARG A CA 20
ATOM 33331 C C . ARG A 1 63 ? 21.529 -16.793 -17.236 1.00 0.00 63 ARG A C 20
ATOM 33332 O O . ARG A 1 63 ? 20.374 -17.170 -17.429 1.00 0.00 63 ARG A O 20
ATOM 33353 N N . GLN A 1 64 ? 21.845 -15.854 -16.351 1.00 0.00 64 GLN A N 20
ATOM 33354 C CA . GLN A 1 64 ? 20.828 -15.197 -15.536 1.00 0.00 64 GLN A CA 20
ATOM 33355 C C . GLN A 1 64 ? 19.769 -14.541 -16.415 1.00 0.00 64 GLN A C 20
ATOM 33356 O O . GLN A 1 64 ? 18.587 -14.521 -16.072 1.00 0.00 64 GLN A O 20
ATOM 33370 N N . LYS A 1 65 ? 20.201 -14.002 -17.551 1.00 0.00 65 LYS A N 20
ATOM 33371 C CA . LYS A 1 65 ? 19.289 -13.344 -18.481 1.00 0.00 65 LYS A CA 20
ATOM 33372 C C . LYS A 1 65 ? 18.371 -14.360 -19.154 1.00 0.00 65 LYS A C 20
ATOM 33373 O O . LYS A 1 65 ? 17.151 -14.295 -19.013 1.00 0.00 65 LYS A O 20
ATOM 33392 N N . GLU A 1 66 ? 18.968 -15.298 -19.884 1.00 0.00 66 GLU A N 20
ATOM 33393 C CA . GLU A 1 66 ? 18.203 -16.326 -20.578 1.00 0.00 66 GLU A CA 20
ATOM 33394 C C . GLU A 1 66 ? 17.288 -17.070 -19.609 1.00 0.00 66 GLU A C 20
ATOM 33395 O O . GLU A 1 66 ? 16.171 -17.447 -19.959 1.00 0.00 66 GLU A O 20
ATOM 33407 N N . ASN A 1 67 ? 17.772 -17.277 -18.389 1.00 0.00 67 ASN A N 20
ATOM 33408 C CA . ASN A 1 67 ? 16.999 -17.976 -17.368 1.00 0.00 67 ASN A CA 20
ATOM 33409 C C . ASN A 1 67 ? 15.812 -17.134 -16.913 1.00 0.00 67 ASN A C 20
ATOM 33410 O O . ASN A 1 67 ? 14.738 -17.662 -16.625 1.00 0.00 67 ASN A O 20
ATOM 33421 N N . GLU A 1 68 ? 16.013 -15.821 -16.851 1.00 0.00 68 GLU A N 20
ATOM 33422 C CA . GLU A 1 68 ? 14.958 -14.906 -16.430 1.00 0.00 68 GLU A CA 20
ATOM 33423 C C . GLU A 1 68 ? 13.774 -14.963 -17.390 1.00 0.00 68 GLU A C 20
ATOM 33424 O O . GLU A 1 68 ? 12.656 -15.291 -16.994 1.00 0.00 68 GLU A O 20
ATOM 33436 N N . ILE A 1 69 ? 14.028 -14.641 -18.654 1.00 0.00 69 ILE A N 20
ATOM 33437 C CA . ILE A 1 69 ? 12.984 -14.657 -19.671 1.00 0.00 69 ILE A CA 20
ATOM 33438 C C . ILE A 1 69 ? 12.254 -15.994 -19.689 1.00 0.00 69 ILE A C 20
ATOM 33439 O O . ILE A 1 69 ? 11.046 -16.051 -19.925 1.00 0.00 69 ILE A O 20
ATOM 33455 N N . SER A 1 70 ? 12.992 -17.070 -19.436 1.00 0.00 70 SER A N 20
ATOM 33456 C CA . SER A 1 70 ? 12.416 -18.409 -19.425 1.00 0.00 70 SER A CA 20
ATOM 33457 C C . SER A 1 70 ? 11.469 -18.583 -18.241 1.00 0.00 70 SER A C 20
ATOM 33458 O O . SER A 1 70 ? 10.336 -19.038 -18.399 1.00 0.00 70 SER A O 20
ATOM 33466 N N . HIS A 1 71 ? 11.942 -18.217 -17.054 1.00 0.00 71 HIS A N 20
ATOM 33467 C CA . HIS A 1 71 ? 11.140 -18.332 -15.842 1.00 0.00 71 HIS A CA 20
ATOM 33468 C C . HIS A 1 71 ? 9.789 -17.643 -16.018 1.00 0.00 71 HIS A C 20
ATOM 33469 O O . HIS A 1 71 ? 8.771 -18.111 -15.506 1.00 0.00 71 HIS A O 20
ATOM 33483 N N . HIS A 1 72 ? 9.788 -16.531 -16.746 1.00 0.00 72 HIS A N 20
ATOM 33484 C CA . HIS A 1 72 ? 8.562 -15.779 -16.990 1.00 0.00 72 HIS A CA 20
ATOM 33485 C C . HIS A 1 72 ? 7.644 -16.532 -17.948 1.00 0.00 72 HIS A C 20
ATOM 33486 O O . HIS A 1 72 ? 6.421 -16.497 -17.809 1.00 0.00 72 HIS A O 20
ATOM 33500 N N . ALA A 1 73 ? 8.242 -17.211 -18.921 1.00 0.00 73 ALA A N 20
ATOM 33501 C CA . ALA A 1 73 ? 7.478 -17.973 -19.902 1.00 0.00 73 ALA A CA 20
ATOM 33502 C C . ALA A 1 73 ? 6.910 -19.247 -19.286 1.00 0.00 73 ALA A C 20
ATOM 33503 O O . ALA A 1 73 ? 5.700 -19.473 -19.307 1.00 0.00 73 ALA A O 20
ATOM 33510 N N . LYS A 1 74 ? 7.789 -20.077 -18.736 1.00 0.00 74 LYS A N 20
ATOM 33511 C CA . LYS A 1 74 ? 7.377 -21.329 -18.113 1.00 0.00 74 LYS A CA 20
ATOM 33512 C C . LYS A 1 74 ? 6.272 -21.088 -17.089 1.00 0.00 74 LYS A C 20
ATOM 33513 O O . LYS A 1 74 ? 5.364 -21.904 -16.939 1.00 0.00 74 LYS A O 20
ATOM 33532 N N . GLU A 1 75 ? 6.356 -19.961 -16.389 1.00 0.00 75 GLU A N 20
ATOM 33533 C CA . GLU A 1 75 ? 5.363 -19.614 -15.380 1.00 0.00 75 GLU A CA 20
ATOM 33534 C C . GLU A 1 75 ? 3.952 -19.692 -15.955 1.00 0.00 75 GLU A C 20
ATOM 33535 O O . GLU A 1 75 ? 3.011 -20.090 -15.268 1.00 0.00 75 GLU A O 20
ATOM 33547 N N . ILE A 1 76 ? 3.813 -19.310 -17.220 1.00 0.00 76 ILE A N 20
ATOM 33548 C CA . ILE A 1 76 ? 2.519 -19.337 -17.889 1.00 0.00 76 ILE A CA 20
ATOM 33549 C C . ILE A 1 76 ? 2.593 -20.110 -19.201 1.00 0.00 76 ILE A C 20
ATOM 33550 O O . ILE A 1 76 ? 2.496 -19.530 -20.280 1.00 0.00 76 ILE A O 20
ATOM 33566 N N . GLU A 1 77 ? 2.766 -21.425 -19.098 1.00 0.00 77 GLU A N 20
ATOM 33567 C CA . GLU A 1 77 ? 2.853 -22.278 -20.277 1.00 0.00 77 GLU A CA 20
ATOM 33568 C C . GLU A 1 77 ? 1.636 -23.194 -20.376 1.00 0.00 77 GLU A C 20
ATOM 33569 O O . GLU A 1 77 ? 0.698 -23.086 -19.587 1.00 0.00 77 GLU A O 20
ATOM 33581 N N . ARG A 1 78 ? 1.661 -24.096 -21.352 1.00 0.00 78 ARG A N 20
ATOM 33582 C CA . ARG A 1 78 ? 0.561 -25.030 -21.557 1.00 0.00 78 ARG A CA 20
ATOM 33583 C C . ARG A 1 78 ? 1.084 -26.414 -21.929 1.00 0.00 78 ARG A C 20
ATOM 33584 O O . ARG A 1 78 ? 1.654 -26.605 -23.005 1.00 0.00 78 ARG A O 20
ATOM 33605 N N . LEU A 1 79 ? 0.888 -27.376 -21.033 1.00 0.00 79 LEU A N 20
ATOM 33606 C CA . LEU A 1 79 ? 1.340 -28.742 -21.268 1.00 0.00 79 LEU A CA 20
ATOM 33607 C C . LEU A 1 79 ? 0.398 -29.747 -20.613 1.00 0.00 79 LEU A C 20
ATOM 33608 O O . LEU A 1 79 ? -0.281 -29.430 -19.637 1.00 0.00 79 LEU A O 20
ATOM 33624 N N . GLN A 1 80 ? 0.365 -30.960 -21.156 1.00 0.00 80 GLN A N 20
ATOM 33625 C CA . GLN A 1 80 ? -0.494 -32.012 -20.623 1.00 0.00 80 GLN A CA 20
ATOM 33626 C C . GLN A 1 80 ? -0.077 -33.378 -21.159 1.00 0.00 80 GLN A C 20
ATOM 33627 O O . GLN A 1 80 ? 0.351 -33.502 -22.307 1.00 0.00 80 GLN A O 20
ATOM 33641 N N . LYS A 1 81 ? -0.206 -34.401 -20.321 1.00 0.00 81 LYS A N 20
ATOM 33642 C CA . LYS A 1 81 ? 0.156 -35.758 -20.710 1.00 0.00 81 LYS A CA 20
ATOM 33643 C C . LYS A 1 81 ? -1.035 -36.482 -21.332 1.00 0.00 81 LYS A C 20
ATOM 33644 O O . LYS A 1 81 ? -1.450 -37.537 -20.853 1.00 0.00 81 LYS A O 20
ATOM 33663 N N . GLU A 1 82 ? -1.577 -35.909 -22.401 1.00 0.00 82 GLU A N 20
ATOM 33664 C CA . GLU A 1 82 ? -2.719 -36.500 -23.088 1.00 0.00 82 GLU A CA 20
ATOM 33665 C C . GLU A 1 82 ? -2.380 -36.803 -24.545 1.00 0.00 82 GLU A C 20
ATOM 33666 O O . GLU A 1 82 ? -1.760 -35.991 -25.231 1.00 0.00 82 GLU A O 20
ATOM 33678 N N . ILE A 1 83 ? -2.791 -37.979 -25.009 1.00 0.00 83 ILE A N 20
ATOM 33679 C CA . ILE A 1 83 ? -2.531 -38.390 -26.383 1.00 0.00 83 ILE A CA 20
ATOM 33680 C C . ILE A 1 83 ? -3.545 -39.430 -26.846 1.00 0.00 83 ILE A C 20
ATOM 33681 O O . ILE A 1 83 ? -4.018 -40.246 -26.055 1.00 0.00 83 ILE A O 20
ATOM 33697 N N . GLU A 1 84 ? -3.875 -39.395 -28.134 1.00 0.00 84 GLU A N 20
ATOM 33698 C CA . GLU A 1 84 ? -4.833 -40.335 -28.702 1.00 0.00 84 GLU A CA 20
ATOM 33699 C C . GLU A 1 84 ? -4.308 -40.925 -30.008 1.00 0.00 84 GLU A C 20
ATOM 33700 O O . GLU A 1 84 ? -3.992 -42.112 -30.084 1.00 0.00 84 GLU A O 20
ATOM 33712 N N . ARG A 1 85 ? -4.217 -40.085 -31.035 1.00 0.00 85 ARG A N 20
ATOM 33713 C CA . ARG A 1 85 ? -3.732 -40.522 -32.339 1.00 0.00 85 ARG A CA 20
ATOM 33714 C C . ARG A 1 85 ? -4.657 -41.578 -32.937 1.00 0.00 85 ARG A C 20
ATOM 33715 O O . ARG A 1 85 ? -4.199 -42.597 -33.455 1.00 0.00 85 ARG A O 20
ATOM 33736 N N . HIS A 1 86 ? -5.960 -41.329 -32.860 1.00 0.00 86 HIS A N 20
ATOM 33737 C CA . HIS A 1 86 ? -6.949 -42.259 -33.394 1.00 0.00 86 HIS A CA 20
ATOM 33738 C C . HIS A 1 86 ? -7.759 -41.608 -34.512 1.00 0.00 86 HIS A C 20
ATOM 33739 O O . HIS A 1 86 ? -8.986 -41.539 -34.443 1.00 0.00 86 HIS A O 20
ATOM 33753 N N . LYS A 1 87 ? -7.064 -41.133 -35.539 1.00 0.00 87 LYS A N 20
ATOM 33754 C CA . LYS A 1 87 ? -7.717 -40.488 -36.672 1.00 0.00 87 LYS A CA 20
ATOM 33755 C C . LYS A 1 87 ? -8.484 -41.506 -37.509 1.00 0.00 87 LYS A C 20
ATOM 33756 O O . LYS A 1 87 ? -9.556 -41.208 -38.036 1.00 0.00 87 LYS A O 20
ATOM 33775 N N . GLN A 1 88 ? -7.928 -42.707 -37.627 1.00 0.00 88 GLN A N 20
ATOM 33776 C CA . GLN A 1 88 ? -8.561 -43.769 -38.401 1.00 0.00 88 GLN A CA 20
ATOM 33777 C C . GLN A 1 88 ? -8.662 -43.384 -39.872 1.00 0.00 88 GLN A C 20
ATOM 33778 O O . GLN A 1 88 ? -9.711 -43.546 -40.497 1.00 0.00 88 GLN A O 20
ATOM 33792 N N . SER A 1 89 ? -7.566 -42.872 -40.422 1.00 0.00 89 SER A N 20
ATOM 33793 C CA . SER A 1 89 ? -7.532 -42.460 -41.821 1.00 0.00 89 SER A CA 20
ATOM 33794 C C . SER A 1 89 ? -7.279 -43.655 -42.734 1.00 0.00 89 SER A C 20
ATOM 33795 O O . SER A 1 89 ? -7.776 -43.707 -43.858 1.00 0.00 89 SER A O 20
ATOM 33803 N N . ILE A 1 90 ? -6.500 -44.612 -42.241 1.00 0.00 90 ILE A N 20
ATOM 33804 C CA . ILE A 1 90 ? -6.180 -45.808 -43.012 1.00 0.00 90 ILE A CA 20
ATOM 33805 C C . ILE A 1 90 ? -7.441 -46.446 -43.585 1.00 0.00 90 ILE A C 20
ATOM 33806 O O . ILE A 1 90 ? -7.411 -47.056 -44.654 1.00 0.00 90 ILE A O 20
ATOM 33822 N N . LYS A 1 91 ? -8.550 -46.301 -42.867 1.00 0.00 91 LYS A N 20
ATOM 33823 C CA . LYS A 1 91 ? -9.824 -46.860 -43.305 1.00 0.00 91 LYS A CA 20
ATOM 33824 C C . LYS A 1 91 ? -10.154 -46.414 -44.725 1.00 0.00 91 LYS A C 20
ATOM 33825 O O . LYS A 1 91 ? -10.770 -47.154 -45.492 1.00 0.00 91 LYS A O 20
ATOM 33844 N N . LYS A 1 92 ? -9.740 -45.199 -45.071 1.00 0.00 92 LYS A N 20
ATOM 33845 C CA . LYS A 1 92 ? -9.989 -44.655 -46.400 1.00 0.00 92 LYS A CA 20
ATOM 33846 C C . LYS A 1 92 ? -9.189 -45.409 -47.456 1.00 0.00 92 LYS A C 20
ATOM 33847 O O . LYS A 1 92 ? -9.613 -45.526 -48.606 1.00 0.00 92 LYS A O 20
ATOM 33866 N N . LEU A 1 93 ? -8.029 -45.923 -47.058 1.00 0.00 93 LEU A N 20
ATOM 33867 C CA . LEU A 1 93 ? -7.169 -46.669 -47.970 1.00 0.00 93 LEU A CA 20
ATOM 33868 C C . LEU A 1 93 ? -7.561 -48.142 -48.004 1.00 0.00 93 LEU A C 20
ATOM 33869 O O . LEU A 1 93 ? -7.757 -48.720 -49.074 1.00 0.00 93 LEU A O 20
ATOM 33885 N N . LYS A 1 94 ? -7.674 -48.746 -46.827 1.00 0.00 94 LYS A N 20
ATOM 33886 C CA . LYS A 1 94 ? -8.045 -50.153 -46.719 1.00 0.00 94 LYS A CA 20
ATOM 33887 C C . LYS A 1 94 ? -9.319 -50.440 -47.508 1.00 0.00 94 LYS A C 20
ATOM 33888 O O . LYS A 1 94 ? -9.456 -51.500 -48.119 1.00 0.00 94 LYS A O 20
ATOM 33907 N N . GLN A 1 95 ? -10.248 -49.489 -47.490 1.00 0.00 95 GLN A N 20
ATOM 33908 C CA . GLN A 1 95 ? -11.510 -49.641 -48.204 1.00 0.00 95 GLN A CA 20
ATOM 33909 C C . GLN A 1 95 ? -11.268 -49.988 -49.669 1.00 0.00 95 GLN A C 20
ATOM 33910 O O . GLN A 1 95 ? -12.021 -50.757 -50.268 1.00 0.00 95 GLN A O 20
ATOM 33924 N N . SER A 1 96 ? -10.215 -49.414 -50.242 1.00 0.00 96 SER A N 20
ATOM 33925 C CA . SER A 1 96 ? -9.877 -49.658 -51.639 1.00 0.00 96 SER A CA 20
ATOM 33926 C C . SER A 1 96 ? -8.383 -49.925 -51.797 1.00 0.00 96 SER A C 20
ATOM 33927 O O . SER A 1 96 ? -7.668 -49.150 -52.431 1.00 0.00 96 SER A O 20
ATOM 33935 N N . GLU A 1 97 ? -7.920 -51.027 -51.216 1.00 0.00 97 GLU A N 20
ATOM 33936 C CA . GLU A 1 97 ? -6.511 -51.396 -51.291 1.00 0.00 97 GLU A CA 20
ATOM 33937 C C . GLU A 1 97 ? -6.028 -51.405 -52.740 1.00 0.00 97 GLU A C 20
ATOM 33938 O O . GLU A 1 97 ? -4.879 -51.061 -53.023 1.00 0.00 97 GLU A O 20
ATOM 33950 N N . CYS A 1 98 ? -6.911 -51.800 -53.649 1.00 0.00 98 CYS A N 20
ATOM 33951 C CA . CYS A 1 98 ? -6.575 -51.855 -55.067 1.00 0.00 98 CYS A CA 20
ATOM 33952 C C . CYS A 1 98 ? -6.889 -50.528 -55.752 1.00 0.00 98 CYS A C 20
ATOM 33953 O O . CYS A 1 98 ? -8.051 -50.160 -55.909 1.00 0.00 98 CYS A O 20
#

Secondary structure (DSSP, 8-state):
--SHHHHHHHHHHHHHHHHHHHHHHHHHHHHHHHHHH--PPPPS-S-HHHHHHHHHHHHHHHHHHHHHHHHHHHHS-----S-------HHHHHTTT-

Sequence (98 aa):
GGSKENEISHHAKEIERLQKEIERHKQSIKKLKQSEQSNPPPNPEGTRQARRNRRRRWRERQRQKENEISHHAKEIERLQKEIERHKQSIKKLKQSECGGSKENEISHHAKEIERLQKEIERHKQSIKKLKQSEQSNPPPNPEGTRQARRNRRRRWRERQRQKENEISHHAKEIERLQKEIERHKQSIKKLKQSECGGSKENEISHHAKEIERLQKEIERHKQSIKKLKQSEQSNPPPNPEGTRQARRNRRRRWRERQRQKENEISHHAKEIERLQKEIERHKQSIKKLKQSECGGSKENEISHHAKEIERLQKEIERHKQSIKKLKQSEQSNPPPNPEGTRQARRNRRRRWRERQRQKENEISHHAKEIERLQKEIERHKQSIKKLKQSECGGSKENEISHHAKEIERLQKEIERHKQSIKKLKQSEQSNPPPNPEGTRQARRNRRRRWRERQRQKENEISHHAKEIERLQKEIERHKQSIKKLKQSECGGSKENEISHHAKEIERLQKEIERHKQSIKKLKQSEQSNPPPNPEGTRQARRNRRRRWRERQRQKENEISHHAKEIERLQKEIERHKQSIKKLKQSECGGSKENEISHHAKEIERLQKEIERHKQSIKKLKQSEQSNPPPNPEGTRQARRNRRRRWRERQRQKENEISHHAKEIERLQKEIERHKQSIKKLKQSECGGSKENEISHHAKEIERLQKEIERHKQSIKKLKQSEQSNPPPNPEGTRQARRNRRRRWRERQRQKENEISHHAKEIERLQKEIERHKQSIKKLKQSECGGSKENEISHHAKEIERLQKEIERHKQSIKKLKQSEQSNPPPNPEGTRQARRNRRRRWRERQRQKENEISHHAKEIERLQKEIERHKQSIKKLKQSECGGSKENEISHHAKEIERLQKEIERHKQSIKKLKQSEQSNPPPNPEGTRQARRNRRRRWRERQRQKENEISHHAKEIERLQKEIERHKQSIKKLKQSECGGSKENEISHHAKEIERLQKEIERHKQSIKKLKQSEQSNPPPNPEGTRQARRNRRRRWRERQRQKENEISHHAKEIERLQKEIERHKQSIKKLKQSECGGSKENEISHHAKEIERLQKEIERHKQSIKKLKQSEQSNPPPNPEGTRQARRNRRRRWRERQRQKENEISHHAKEIERLQKEIERHKQSIKKLKQSECGGSKENEISHHAKEIERLQKEIERHKQSIKKLKQSEQSNPPPNPEGTRQARRNRRRRWRERQRQKENEISHHAKEIERLQKEIERHKQSIKKLKQSECGGSKENEISHHAKEIERLQKEIERHKQSIKKLKQSEQSNPPPNPEGTRQARRNRRRRWRERQRQKENEISHHAKEIERLQKEIERHKQSIKKLKQSECGGSKENEISHHAKEIERLQKEIERHKQSIKKLKQSEQSNPPPNPEGTRQARRNRRRRWRERQRQKENEISHHAKEIERLQKEIERHKQSIKKLKQSECGGSKENEISHHAKEIERLQKEIERHKQSIKKLKQSEQSNPPPNPEGTRQARRNRRRRWRERQRQKENEISHHAKEIERLQKEIERHKQSIKKLKQSECGGSKENEISHHAKEIERLQKEIERHKQSIKKLKQSEQSNPPPNPEGTRQARRNRRRRWRERQRQKENEISHHAKEIERLQKEIERHKQSIKKLKQSECGGSKENEISHHAKEIERLQKEIERHKQSIKKLKQSEQSNPPPNPEGTRQARRNRRRRWRERQRQKENEISHHAKEIERLQKEIERHKQSIKKLKQSECGGSKENEISHHAKEIERLQKEIERHKQSIKKLKQSEQSNPPPNPEGTRQARRNRRRRWRERQRQKENEISHHAKEIERLQKEIERHKQSIKKLKQSECGGSKENEISHHAKEIERLQKEIERHKQSIKKLKQSEQSNPPPNPEGTRQARRNRRRRWRERQRQKENEISHHAKEIERLQKEIERHKQSIKKLKQSEC

Solvent-accessible surface area: 10726 Å² total; per-residue (Å²): 121,77,64,142,129,91,114,106,62,124,115,43,145,85,66,119,133,88,33,126,72,17,34,191,109,87,98,81,81,96,141,118,95,92,80,146,106,79,128,102,107,104,103,127,111,74,67,195,108,38,120,134,84,184,131,145,122,176,109,79,144,58,64,74,100,74,12,115,130,35,95,138,67,115,131,145,128,228,143,145,137,152,94,181,148,179,169,127,81,101,105,135,122,123,106,64,145,160

Nearest PDB structures (foldseek):
  7wbn-assembly1_A  TM=6.239E-01  e=2.231E-11  Human immunodeficiency virus 1
  7wbn-assembly1_A  TM=5.917E-01  e=7.931E-12  Human immunodeficiency virus 1
  7wbn-assembly1_A  TM=7.497E-01  e=1.929E-11  Human immunodeficiency virus 1
  7wbn-assembly1_A  TM=6.110E-01  e=6.676E-12  Human immunodeficiency virus 1
  7wbn-assembly1_A  TM=5.953E-01  e=6.144E-10  Human immunodeficiency virus 1

Radius of gyration: 21.39 Å; Cα contacts (8 Å, |Δi|>4): 13; chains: 1; bounding box: 43×68×31 Å

Foldseek 3Di:
DDDPVVVVCVVCVVVVCVLVCCVVVVVVCVVVVCVVVVDDDDDDDDDPCVVCVVCVVVVSCVSSVVVVVVCVDVVDDDDDPDDDPPPVCCCVCVVPVD